Protein 8R5S (pdb70)

Radius of gyration: 41.93 Å; Cα contacts (8 Å, |Δi|>4): 3197; chains: 8; bounding box: 83×126×110 Å

Secondary structure (DSSP, 8-state):
--SHHHHHHHHHHHHHHHHHHHHHHHHHHHHHHHHHHHHHHHHHHHSTT-HHHHHHHHHHHHHHHHHHHHHHHHHHHHHHHHHHHHHHHTTSS-HHHHHHHHHHHHHHHHHHHHHHHHHHHHHHHHHHHHHHHHHHHHHTTTS-HHHHHHHHHHHHHHHHHHHHHHHHHHHHHHHHHHHHHHHHHHHHH--SHHHHHHHHHHHHHHHHHHHHHHHHHHHHHHHHHHHHHHHHHHHH-/-HHHHHHHHHHHHHHHHHHHHHHHHHHHHHHHHHHHHHHHHHHHHH-TT-HHHHHHHHHHHHHHHHHHHHHHHHHHHHHHHHHHHHHHHTTSS-HHHHHHHHHHHHHHHHHHHHHHHHHHHHHHHHHHHHHHHHHHHHHTTTS-HHHHHHHHHHHHHHHHHHHHHHHHHHHHHHHHHHHHHHHHHHHHH--SHHHHHHHHHHHHHHHHHHHHHHHHHHHHHHHHHHHHHHHHHHHH-/-HHHHHHHHHHHHHHHHHHHHHHHHHHHHHHHHHHHHHHHHHHHHH-TT-HHHHHHHHHHHHHHHHHHHHHHHHHHHHHHHHHHHHHHHTTSS-HHHHHHHHHHHHHHHHHHHHHHHHHHHHHHHHHHHHHHHHHHHHHHTTS-HHHHHHHHHHHHHHHHHHHHHHHHHHHHHHHHHHHHHHHHHHHHH--SHHHHHHHHHHHHHHHHHHHHHHHHHHHHHHHHHHHHHHHHHHHH-/--HHHHHHHHHHHHHHHHHHHHHHHHHHHHHHHHHHHHHHHHH-TT-HHHHHHHHHHHHHHHHHHHHHHHHHHHHHHHHHHHHHHHTTSS-HHHHHHHHHHHHHHHHHHHHHHHHHHHHHHHHHHHHHHHHHHHHHTTTS-HHHHHHHHHHHHHHHHHHHHHHHHHHHHHHHHHHHHHHHHHHHHH--SHHHHHHHHHHHHHHHHHHHHHHHHHHHHHHHHHHHHHHHHHHHH-/-HHHHHHHHHHHHHHHHHHHHHHHHHHHHHHHHHHHHHHHHH-TT-HHHHHHHHHHHHHHHHHHHHHHHHHHHHHHHHHHHHHHHTTSS-HHHHHHHHHHHHHHHHHHHHHHHHHHHHHHHHHHHHHHHHHHHHHTTTS-HHHHHHHHHHHHHHHHHHHHHHHHHHHHHHHHHHHHHHHHHHHHH--SHHHHHHHHHHHHHHHHHHHHHHHHHHHHHHHHHHHHHHHHHHHH-/-HHHHHHHHHHHHHHHHHHHHHHHHHHHHHHHHHHHHHHHHH-TT-HHHHHHHHHHHHHHHHHHHHHHHHHHHHHHHHHHHHHHHTTSS-HHHHHHHHHHHHHHHHHHHHHHHHHHHHHHHHHHHHHHHHHHHHHHTTS-HHHHHHHHHHHHHHHHHHHHHHHHHHHHHHHHHHHHHHHHHHHHH--SHHHHHHHHHHHHHHHHHHHHHHHHHHHHHHHHHHHHHHHHHHHH-/-TTHHHHHHHHHHHHHHHHHHHHHHHHHHHHHHHHHHHHHHHHH-TT-HHHHHHHHHHHHHHHHHHHHHHHHHHHHHHHHHHHHHHHTTSS-HHHHHHHHHHHHHHHHHHHHHHHHHHHHHHHHHHHHHHHHHHHHHHTTS-HHHHHHHHHHHHHHHHHHHHHHHHHHHHHHHHHHHHHHHHHHHHH--SHHHHHHHHHHHHHHHHHHHHHHHHHHHHHHHHHHHHHHHHHHHH-/-HHHHHHHHHHHHHHHHHHHHHHHHHHHHHHHHHHHHHHHHHHHHH-TT-HHHHHHHHHHHHHHHHHHHHHHHHHHHHHHHHHHHHHHHTTSS-HHHHHHHHHHHHHHHHHHHHHHHHHHHHHHHHHHHHHHHHHHHHHHTTS-HHHHHHHHHHHHHHHHHHHHHHHHHHHHHHHHHHHHHHHHHHHHH--SHHHHHHHHHHHHHHHHHHHHHHHHHHHHHHHHHHHHHHHHHHHH-

Structure (mmCIF, N/CA/C/O backbone):
data_8R5S
#
_entry.id   8R5S
#
_cell.length_a   60.711
_cell.length_b   212.171
_cell.length_c   72.289
_cell.angle_alpha   90.000
_cell.angle_beta   102.590
_cell.angle_gamma   90.000
#
_symmetry.space_group_name_H-M   'P 1 21 1'
#
loop_
_atom_site.group_PDB
_atom_site.id
_atom_site.type_symbol
_atom_site.label_atom_id
_atom_site.label_alt_id
_atom_site.label_comp_id
_atom_site.label_asym_id
_atom_site.label_entity_id
_atom_site.label_seq_id
_atom_site.pdbx_PDB_ins_code
_atom_site.Cartn_x
_atom_site.Cartn_y
_atom_site.Cartn_z
_atom_site.occupancy
_atom_site.B_iso_or_equiv
_atom_site.auth_seq_id
_atom_site.auth_comp_id
_atom_site.auth_asym_id
_atom_site.auth_atom_id
_atom_site.pdbx_PDB_model_num
ATOM 1 N N . GLY A 1 1 ? 28.15649 -42.28046 13.90338 1.000 146.77811 1 GLY A N 1
ATOM 2 C CA . GLY A 1 1 ? 28.90081 -42.86036 15.00519 1.000 152.10657 1 GLY A CA 1
ATOM 3 C C . GLY A 1 1 ? 30.20816 -42.14369 15.27233 1.000 159.45743 1 GLY A C 1
ATOM 4 O O . GLY A 1 1 ? 30.49257 -41.75185 16.40286 1.000 157.58886 1 GLY A O 1
ATOM 5 N N . SER A 1 2 ? 31.01500 -41.96102 14.22915 1.000 156.83469 2 SER A N 1
ATOM 6 C CA . SER A 1 2 ? 32.25997 -41.22541 14.40407 1.000 154.34689 2 SER A CA 1
ATOM 7 C C . SER A 1 2 ? 32.04555 -39.72217 14.56079 1.000 159.14663 2 SER A C 1
ATOM 8 O O . SER A 1 2 ? 32.92149 -39.04887 15.11938 1.000 152.55625 2 SER A O 1
ATOM 11 N N . HIS A 1 3 ? 30.89624 -39.19326 14.12421 1.000 156.35104 3 HIS A N 1
ATOM 12 C CA . HIS A 1 3 ? 30.66397 -37.75561 14.08959 1.000 150.88472 3 HIS A CA 1
ATOM 13 C C . HIS A 1 3 ? 29.27800 -37.36920 14.59058 1.000 140.31354 3 HIS A C 1
ATOM 14 O O . HIS A 1 3 ? 29.12181 -36.32270 15.22859 1.000 134.14060 3 HIS A O 1
ATOM 21 N N . MET A 1 4 ? 28.27430 -38.20876 14.32397 1.000 143.25907 4 MET A N 1
ATOM 22 C CA . MET A 1 4 ? 26.95815 -37.96902 14.90302 1.000 128.12900 4 MET A CA 1
ATOM 23 C C . MET A 1 4 ? 26.95399 -38.14410 16.41805 1.000 134.08928 4 MET A C 1
ATOM 24 O O . MET A 1 4 ? 26.06339 -37.61146 17.09218 1.000 133.85404 4 MET A O 1
ATOM 29 N N . ASP A 1 5 ? 27.92918 -38.87147 16.96571 1.000 137.71603 5 ASP A N 1
ATOM 30 C CA . ASP A 1 5 ? 28.04304 -39.00957 18.41257 1.000 133.44550 5 ASP A CA 1
ATOM 31 C C . ASP A 1 5 ? 28.61852 -37.74702 19.04389 1.000 133.88299 5 ASP A C 1
ATOM 32 O O . ASP A 1 5 ? 28.17869 -37.33378 20.12232 1.000 131.21631 5 ASP A O 1
ATOM 37 N N . LEU A 1 6 ? 29.60796 -37.12992 18.39246 1.000 127.19149 6 LEU A N 1
ATOM 38 C CA . LEU A 1 6 ? 30.14397 -35.86472 18.88441 1.000 103.10215 6 LEU A CA 1
ATOM 39 C C . LEU A 1 6 ? 29.07266 -34.77981 18.88371 1.000 110.37578 6 LEU A C 1
ATOM 40 O O . LEU A 1 6 ? 29.00288 -33.96611 19.81266 1.000 105.88660 6 LEU A O 1
ATOM 45 N N . ARG A 1 7 ? 28.23725 -34.74465 17.84060 1.000 115.87123 7 ARG A N 1
ATOM 46 C CA . ARG A 1 7 ? 27.12481 -33.79817 17.80313 1.000 111.92294 7 ARG A CA 1
ATOM 47 C C . ARG A 1 7 ? 26.17021 -34.02496 18.96775 1.000 119.65299 7 ARG A C 1
ATOM 48 O O . ARG A 1 7 ? 25.76880 -33.07693 19.65283 1.000 126.54547 7 ARG A O 1
ATOM 56 N N . ALA A 1 8 ? 25.78580 -35.28344 19.19694 1.000 120.27065 8 ALA A N 1
ATOM 57 C CA . ALA A 1 8 ? 24.88754 -35.60410 20.30069 1.000 111.15685 8 ALA A CA 1
ATOM 58 C C . ALA A 1 8 ? 25.49808 -35.25412 21.65013 1.000 111.49416 8 ALA A C 1
ATOM 59 O O . ALA A 1 8 ? 24.77663 -34.86468 22.57516 1.000 119.76409 8 ALA A O 1
ATOM 61 N N . GLU A 1 9 ? 26.81689 -35.39686 21.78583 1.000 115.31470 9 GLU A N 1
ATOM 62 C CA . GLU A 1 9 ? 27.48001 -35.05580 23.04005 1.000 116.72538 9 GLU A CA 1
ATOM 63 C C . GLU A 1 9 ? 27.43265 -33.55413 23.30594 1.000 117.30751 9 GLU A C 1
ATOM 64 O O . GLU A 1 9 ? 27.12685 -33.12147 24.42356 1.000 106.38777 9 GLU A O 1
ATOM 70 N N . LEU A 1 10 ? 27.73812 -32.74240 22.28912 1.000 110.62907 10 LEU A N 1
ATOM 71 C CA . LEU A 1 10 ? 27.74083 -31.29249 22.46845 1.000 91.80998 10 LEU A CA 1
ATOM 72 C C . LEU A 1 10 ? 26.34176 -30.75067 22.74600 1.000 99.75561 10 LEU A C 1
ATOM 73 O O . LEU A 1 10 ? 26.16639 -29.89962 23.62605 1.000 105.47084 10 LEU A O 1
ATOM 78 N N . LEU A 1 11 ? 25.33673 -31.22063 21.99976 1.000 97.36664 11 LEU A N 1
ATOM 79 C CA . LEU A 1 11 ? 23.96913 -30.74675 22.20304 1.000 83.13972 11 LEU A CA 1
ATOM 80 C C . LEU A 1 11 ? 23.45748 -31.04429 23.60767 1.000 92.67093 11 LEU A C 1
ATOM 81 O O . LEU A 1 11 ? 22.66590 -30.26734 24.15389 1.000 106.46021 11 LEU A O 1
ATOM 86 N N . LYS A 1 12 ? 23.88445 -32.15898 24.20485 1.000 88.29430 12 LYS A N 1
ATOM 87 C CA . LYS A 1 12 ? 23.44165 -32.48770 25.55699 1.000 91.12770 12 LYS A CA 1
ATOM 88 C C . LYS A 1 12 ? 24.05509 -31.54061 26.58185 1.000 98.99550 12 LYS A C 1
ATOM 89 O O . LYS A 1 12 ? 23.34427 -30.97104 27.41868 1.000 101.58618 12 LYS A O 1
ATOM 95 N N . ALA A 1 13 ? 25.37861 -31.36579 26.53568 1.000 94.24323 13 ALA A N 1
ATOM 96 C CA . ALA A 1 13 ? 26.03961 -30.44945 27.46023 1.000 86.23700 13 ALA A CA 1
ATOM 97 C C . ALA A 1 13 ? 25.55749 -29.01794 27.25984 1.000 88.24405 13 ALA A C 1
ATOM 98 O O . ALA A 1 13 ? 25.44756 -28.25122 28.22401 1.000 88.12672 13 ALA A O 1
ATOM 100 N N . LEU A 1 14 ? 25.28184 -28.63440 26.01112 1.000 92.42980 14 LEU A N 1
ATOM 101 C CA . LEU A 1 14 ? 24.73202 -27.30870 25.74466 1.000 86.55322 14 LEU A CA 1
ATOM 102 C C . LEU A 1 14 ? 23.35434 -27.15240 26.37818 1.000 87.89838 14 LEU A C 1
ATOM 103 O O . LEU A 1 14 ? 23.06008 -26.12990 27.00806 1.000 99.35458 14 LEU A O 1
ATOM 108 N N . LEU A 1 15 ? 22.48912 -28.15653 26.20467 1.000 86.82467 15 LEU A N 1
ATOM 109 C CA . LEU A 1 15 ? 21.16652 -28.12271 26.82375 1.000 83.00528 15 LEU A CA 1
ATOM 110 C C . LEU A 1 15 ? 21.26873 -28.01988 28.34126 1.000 94.01153 15 LEU A C 1
ATOM 111 O O . LEU A 1 15 ? 20.48874 -27.29967 28.97668 1.000 88.04092 15 LEU A O 1
ATOM 116 N N . LYS A 1 16 ? 22.21502 -28.74796 28.94055 1.000 89.05447 16 LYS A N 1
ATOM 117 C CA . LYS A 1 16 ? 22.42889 -28.65553 30.38195 1.000 93.47264 16 LYS A CA 1
ATOM 118 C C . LYS A 1 16 ? 22.82306 -27.24062 30.78921 1.000 101.62085 16 LYS A C 1
ATOM 119 O O . LYS A 1 16 ? 22.29928 -26.69437 31.76709 1.000 105.74825 16 LYS A O 1
ATOM 125 N N . ALA A 1 17 ? 23.75578 -26.63364 30.05004 1.000 97.49280 17 ALA A N 1
ATOM 126 C CA . ALA A 1 17 ? 24.18444 -25.27454 30.36402 1.000 75.53325 17 ALA A CA 1
ATOM 127 C C . ALA A 1 17 ? 23.02725 -24.28848 30.25930 1.000 94.25832 17 ALA A C 1
ATOM 128 O O . ALA A 1 17 ? 22.88156 -23.40030 31.10773 1.000 116.27334 17 ALA A O 1
ATOM 130 N N . VAL A 1 18 ? 22.19575 -24.42502 29.22295 1.000 86.46201 18 VAL A N 1
ATOM 131 C CA . VAL A 1 18 ? 21.04003 -23.54285 29.07605 1.000 89.97765 18 VAL A CA 1
ATOM 132 C C . VAL A 1 18 ? 20.05646 -23.76151 30.21946 1.000 93.10021 18 VAL A C 1
ATOM 133 O O . VAL A 1 18 ? 19.43836 -22.81172 30.71740 1.000 91.50490 18 VAL A O 1
ATOM 137 N N . GLU A 1 19 ? 19.89292 -25.01585 30.65124 1.000 86.95432 19 GLU A N 1
ATOM 138 C CA . GLU A 1 19 ? 19.01984 -25.30131 31.78585 1.000 89.98307 19 GLU A CA 1
ATOM 139 C C . GLU A 1 19 ? 19.50153 -24.59573 33.04817 1.000 103.47824 19 GLU A C 1
ATOM 140 O O . GLU A 1 19 ? 18.69686 -24.02175 33.79181 1.000 97.53436 19 GLU A O 1
ATOM 146 N N . GLU A 1 20 ? 20.81152 -24.63132 33.31016 1.000 106.19807 20 GLU A N 1
ATOM 147 C CA . GLU A 1 20 ? 21.35277 -23.91653 34.46245 1.000 105.81097 20 GLU A CA 1
ATOM 148 C C . GLU A 1 20 ? 21.17929 -22.41104 34.30608 1.000 100.46879 20 GLU A C 1
ATOM 149 O O . GLU A 1 20 ? 20.85832 -21.71021 35.27364 1.000 91.44384 20 GLU A O 1
ATOM 155 N N . PHE A 1 21 ? 21.39887 -21.89658 33.09402 1.000 97.00297 21 PHE A N 1
ATOM 156 C CA . PHE A 1 21 ? 21.21249 -20.47225 32.83700 1.000 102.49303 21 PHE A CA 1
ATOM 157 C C . PHE A 1 21 ? 19.77037 -20.05560 33.09586 1.000 96.98141 21 PHE A C 1
ATOM 158 O O . PHE A 1 21 ? 19.51030 -19.02458 33.72728 1.000 103.16783 21 PHE A O 1
ATOM 166 N N . LEU A 1 22 ? 18.81671 -20.84251 32.59329 1.000 80.65497 22 LEU A N 1
ATOM 167 C CA . LEU A 1 22 ? 17.40799 -20.50031 32.74871 1.000 84.97475 22 LEU A CA 1
ATOM 168 C C . LEU A 1 22 ? 16.97791 -20.52588 34.21051 1.000 86.72616 22 LEU A C 1
ATOM 169 O O . LEU A 1 22 ? 16.12905 -19.72584 34.62107 1.000 79.22827 22 LEU A O 1
ATOM 174 N N . LYS A 1 23 ? 17.54141 -21.43848 35.00536 1.000 89.24262 23 LYS A N 1
ATOM 175 C CA . LYS A 1 23 ? 17.24165 -21.47314 36.43411 1.000 91.21183 23 LYS A CA 1
ATOM 176 C C . LYS A 1 23 ? 17.74254 -20.21281 37.13130 1.000 84.16522 23 LYS A C 1
ATOM 177 O O . LYS A 1 23 ? 16.99447 -19.55626 37.86542 1.000 85.14102 23 LYS A O 1
ATOM 183 N N . ALA A 1 24 ? 19.01647 -19.86821 36.92070 1.000 77.51835 24 ALA A N 1
ATOM 184 C CA . ALA A 1 24 ? 19.57650 -18.65680 37.51457 1.000 78.96539 24 ALA A CA 1
ATOM 185 C C . ALA A 1 24 ? 18.79978 -17.41407 37.09380 1.000 74.93272 24 ALA A C 1
ATOM 186 O O . ALA A 1 24 ? 18.58314 -16.50460 37.90426 1.000 66.22507 24 ALA A O 1
ATOM 188 N N . ALA A 1 25 ? 18.38866 -17.34868 35.82508 1.000 79.11131 25 ALA A N 1
ATOM 189 C CA . ALA A 1 25 ? 17.62948 -16.19611 35.35029 1.000 73.74118 25 ALA A CA 1
ATOM 190 C C . ALA A 1 25 ? 16.31678 -16.04298 36.11014 1.000 74.28695 25 ALA A C 1
ATOM 191 O O . ALA A 1 25 ? 15.89275 -14.92074 36.41132 1.000 84.53748 25 ALA A O 1
ATOM 193 N N . GLU A 1 26 ? 15.65416 -17.15943 36.42019 1.000 73.11511 26 GLU A N 1
ATOM 194 C CA . GLU A 1 26 ? 14.39432 -17.09791 37.15575 1.000 72.64875 26 GLU A CA 1
ATOM 195 C C . GLU A 1 26 ? 14.61591 -16.62348 38.58684 1.000 77.41346 26 GLU A C 1
ATOM 196 O O . GLU A 1 26 ? 13.86780 -15.77966 39.09526 1.000 76.62732 26 GLU A O 1
ATOM 202 N N . GLU A 1 27 ? 15.63387 -17.16883 39.25671 1.000 80.75799 27 GLU A N 1
ATOM 203 C CA . GLU A 1 27 ? 15.95259 -16.74005 40.61522 1.000 80.38101 27 GLU A CA 1
ATOM 204 C C . GLU A 1 27 ? 16.28425 -15.25285 40.66542 1.000 82.54235 27 GLU A C 1
ATOM 205 O O . GLU A 1 27 ? 15.81365 -14.52985 41.55048 1.000 89.76247 27 GLU A O 1
ATOM 211 N N . ALA A 1 28 ? 17.09935 -14.77902 39.72046 1.000 74.98298 28 ALA A N 1
ATOM 212 C CA . ALA A 1 28 ? 17.42802 -13.35774 39.66055 1.000 58.62327 28 ALA A CA 1
ATOM 213 C C . ALA A 1 28 ? 16.17509 -12.49880 39.53616 1.000 67.13997 28 ALA A C 1
ATOM 214 O O . ALA A 1 28 ? 15.96946 -11.56289 40.31726 1.000 77.82340 28 ALA A O 1
ATOM 216 N N . ILE A 1 29 ? 15.31944 -12.81490 38.56217 1.000 71.12021 29 ILE A N 1
ATOM 217 C CA . ILE A 1 29 ? 14.11112 -12.02799 38.32313 1.000 67.88692 29 ILE A CA 1
ATOM 218 C C . ILE A 1 29 ? 13.21653 -12.00481 39.55848 1.000 71.78365 29 ILE A C 1
ATOM 219 O O . ILE A 1 29 ? 12.63996 -10.96528 39.90347 1.000 62.28314 29 ILE A O 1
ATOM 224 N N . LYS A 1 30 ? 13.08774 -13.14513 40.24330 1.000 79.71444 30 LYS A N 1
ATOM 225 C CA . LYS A 1 30 ? 12.23039 -13.21667 41.42506 1.000 88.04595 30 LYS A CA 1
ATOM 226 C C . LYS A 1 30 ? 12.66539 -12.22942 42.50338 1.000 102.32047 30 LYS A C 1
ATOM 227 O O . LYS A 1 30 ? 11.83187 -11.53099 43.09305 1.000 99.51336 30 LYS A O 1
ATOM 233 N N . GLU A 1 31 ? 13.96966 -12.15052 42.77177 1.000 98.43115 31 GLU A N 1
ATOM 234 C CA . GLU A 1 31 ? 14.44935 -11.26513 43.82853 1.000 82.71506 31 GLU A CA 1
ATOM 235 C C . GLU A 1 31 ? 14.54156 -9.81988 43.35978 1.000 87.05290 31 GLU A C 1
ATOM 236 O O . GLU A 1 31 ? 14.26678 -8.89838 44.13693 1.000 99.00103 31 GLU A O 1
ATOM 242 N N . LEU A 1 32 ? 14.94425 -9.59937 42.10567 1.000 81.38497 32 LEU A N 1
ATOM 243 C CA . LEU A 1 32 ? 15.00118 -8.23605 41.59034 1.000 75.19323 32 LEU A CA 1
ATOM 244 C C . LEU A 1 32 ? 13.62413 -7.58910 41.63675 1.000 82.33352 32 LEU A C 1
ATOM 245 O O . LEU A 1 32 ? 13.49380 -6.41231 41.99423 1.000 91.80762 32 LEU A O 1
ATOM 250 N N . LEU A 1 33 ? 12.58247 -8.34431 41.27750 1.000 82.59276 33 LEU A N 1
ATOM 251 C CA . LEU A 1 33 ? 11.22556 -7.81901 41.37375 1.000 90.48989 33 LEU A CA 1
ATOM 252 C C . LEU A 1 33 ? 10.82329 -7.58512 42.82519 1.000 77.07760 33 LEU A C 1
ATOM 253 O O . LEU A 1 33 ? 10.01731 -6.69097 43.10679 1.000 83.28134 33 LEU A O 1
ATOM 258 N N . GLU A 1 34 ? 11.36450 -8.37901 43.75387 1.000 78.79694 34 GLU A N 1
ATOM 259 C CA . GLU A 1 34 ? 11.10137 -8.15541 45.17308 1.000 106.86341 34 GLU A CA 1
ATOM 260 C C . GLU A 1 34 ? 11.78669 -6.88709 45.66928 1.000 98.12231 34 GLU A C 1
ATOM 261 O O . GLU A 1 34 ? 11.18777 -6.09305 46.40497 1.000 85.33904 34 GLU A O 1
ATOM 267 N N . LEU A 1 35 ? 13.05376 -6.69031 45.29410 1.000 82.67147 35 LEU A N 1
ATOM 268 C CA . LEU A 1 35 ? 13.74300 -5.45527 45.65325 1.000 79.54768 35 LEU A CA 1
ATOM 269 C C . LEU A 1 35 ? 13.05470 -4.24357 45.03851 1.000 86.65796 35 LEU A C 1
ATOM 270 O O . LEU A 1 35 ? 13.01515 -3.16746 45.64761 1.000 82.42645 35 LEU A O 1
ATOM 275 N N . LEU A 1 36 ? 12.51180 -4.39887 43.82683 1.000 75.59311 36 LEU A N 1
ATOM 276 C CA . LEU A 1 36 ? 11.79548 -3.30034 43.18623 1.000 80.79260 36 LEU A CA 1
ATOM 277 C C . LEU A 1 36 ? 10.59021 -2.87575 44.01657 1.000 89.53385 36 LEU A C 1
ATOM 278 O O . LEU A 1 36 ? 10.30543 -1.67887 44.14506 1.000 94.99924 36 LEU A O 1
ATOM 283 N N . LYS A 1 37 ? 9.86488 -3.84673 44.57873 1.000 80.45103 37 LYS A N 1
ATOM 284 C CA . LYS A 1 37 ? 8.73176 -3.53087 45.44337 1.000 84.55699 37 LYS A CA 1
ATOM 285 C C . LYS A 1 37 ? 9.17544 -2.68974 46.63347 1.000 94.09721 37 LYS A C 1
ATOM 286 O O . LYS A 1 37 ? 8.56242 -1.66266 46.94685 1.000 95.83440 37 LYS A O 1
ATOM 292 N N . LYS A 1 38 ? 10.24039 -3.11934 47.31610 1.000 85.25312 38 LYS A N 1
ATOM 293 C CA . LYS A 1 38 ? 10.75668 -2.35171 48.44403 1.000 80.58049 38 LYS A CA 1
ATOM 294 C C . LYS A 1 38 ? 11.24186 -0.97862 47.99494 1.000 104.09616 38 LYS A C 1
ATOM 295 O O . LYS A 1 38 ? 11.05795 0.01813 48.70409 1.000 105.19980 38 LYS A O 1
ATOM 301 N N . ALA A 1 39 ? 11.86478 -0.90995 46.81467 1.000 93.83623 39 ALA A N 1
ATOM 302 C CA . ALA A 1 39 ? 12.36704 0.36161 46.30240 1.000 97.43854 39 ALA A CA 1
ATOM 303 C C . ALA A 1 39 ? 11.23617 1.33026 45.97501 1.000 92.68343 39 ALA A C 1
ATOM 304 O O . ALA A 1 39 ? 11.34434 2.53132 46.25049 1.000 92.55794 39 ALA A O 1
ATOM 306 N N . LEU A 1 40 ? 10.14598 0.83292 45.38353 1.000 86.89645 40 LEU A N 1
ATOM 307 C CA . LEU A 1 40 ? 9.02308 1.70963 45.06493 1.000 83.41699 40 LEU A CA 1
ATOM 308 C C . LEU A 1 40 ? 8.38164 2.28097 46.32082 1.000 92.77449 40 LEU A C 1
ATOM 309 O O . LEU A 1 40 ? 7.86365 3.40356 46.29563 1.000 91.72573 40 LEU A O 1
ATOM 314 N N . GLU A 1 41 ? 8.39614 1.52748 47.42180 1.000 85.64940 41 GLU A N 1
ATOM 315 C CA . GLU A 1 41 ? 7.87096 2.05128 48.67781 1.000 87.47627 41 GLU A CA 1
ATOM 316 C C . GLU A 1 41 ? 8.74381 3.18654 49.19730 1.000 95.48257 41 GLU A C 1
ATOM 317 O O . GLU A 1 41 ? 8.23637 4.23846 49.60348 1.000 97.77140 41 GLU A O 1
ATOM 323 N N . VAL A 1 42 ? 10.06383 2.98337 49.20080 1.000 92.52237 42 VAL A N 1
ATOM 324 C CA . VAL A 1 42 ? 10.98451 4.03327 49.62920 1.000 89.66385 42 VAL A CA 1
ATOM 325 C C . VAL A 1 42 ? 10.83367 5.26637 48.74684 1.000 78.21148 42 VAL A C 1
ATOM 326 O O . VAL A 1 42 ? 10.87412 6.40414 49.23109 1.000 87.29690 42 VAL A O 1
ATOM 330 N N . LEU A 1 43 ? 10.65981 5.06147 47.43806 1.000 81.49217 43 LEU A N 1
ATOM 331 C CA . LEU A 1 43 ? 10.50186 6.18969 46.52509 1.000 81.83849 43 LEU A CA 1
ATOM 332 C C . LEU A 1 43 ? 9.22093 6.96253 46.81423 1.000 82.06737 43 LEU A C 1
ATOM 333 O O . LEU A 1 43 ? 9.21722 8.19890 46.79733 1.000 92.35385 43 LEU A O 1
ATOM 338 N N . LYS A 1 44 ? 8.11896 6.25259 47.06703 1.000 87.93141 44 LYS A N 1
ATOM 339 C CA . LYS A 1 44 ? 6.86669 6.92663 47.39582 1.000 87.10537 44 LYS A CA 1
ATOM 340 C C . LYS A 1 44 ? 6.99676 7.71701 48.69286 1.000 100.18038 44 LYS A C 1
ATOM 341 O O . LYS A 1 44 ? 6.55856 8.86906 48.77750 1.000 94.17179 44 LYS A O 1
ATOM 347 N N . LYS A 1 45 ? 7.59462 7.10951 49.72167 1.000 106.94158 45 LYS A N 1
ATOM 348 C CA . LYS A 1 45 ? 7.80144 7.82650 50.97616 1.000 105.91823 45 LYS A CA 1
ATOM 349 C C . LYS A 1 45 ? 8.68690 9.04962 50.78324 1.000 97.59454 45 LYS A C 1
ATOM 350 O O . LYS A 1 45 ? 8.53875 10.04277 51.50440 1.000 116.99753 45 LYS A O 1
ATOM 356 N N . LEU A 1 46 ? 9.61335 8.99697 49.82425 1.000 88.67665 46 LEU A N 1
ATOM 357 C CA . LEU A 1 46 ? 10.51033 10.12561 49.60623 1.000 96.23762 46 LEU A CA 1
ATOM 358 C C . LEU A 1 46 ? 9.78233 11.29346 48.95059 1.000 104.03088 46 LEU A C 1
ATOM 359 O O . LEU A 1 46 ? 10.06245 12.45810 49.25561 1.000 115.20567 46 LEU A O 1
ATOM 364 N N . ASP A 1 47 ? 8.84509 11.00536 48.04463 1.000 92.27200 47 ASP A N 1
ATOM 365 C CA . ASP A 1 47 ? 8.05317 12.04645 47.39213 1.000 102.73810 47 ASP A CA 1
ATOM 366 C C . ASP A 1 47 ? 6.65241 11.50097 47.15196 1.000 112.81426 47 ASP A C 1
ATOM 367 O O . ASP A 1 47 ? 6.35036 10.96756 46.07565 1.000 114.30248 47 ASP A O 1
ATOM 372 N N . PRO A 1 48 ? 5.75759 11.62368 48.14026 1.000 109.80307 48 PRO A N 1
ATOM 373 C CA . PRO A 1 48 ? 4.43033 10.99983 48.00993 1.000 98.52742 48 PRO A CA 1
ATOM 374 C C . PRO A 1 48 ? 3.41788 11.79552 47.20514 1.000 102.15500 48 PRO A C 1
ATOM 375 O O . PRO A 1 48 ? 2.41716 11.21208 46.76763 1.000 113.21343 48 PRO A O 1
ATOM 379 N N . LYS A 1 49 ? 3.62835 13.09309 46.99624 1.000 105.61176 49 LYS A N 1
ATOM 380 C CA . LYS A 1 49 ? 2.65844 13.93076 46.30233 1.000 109.46479 49 LYS A CA 1
ATOM 381 C C . LYS A 1 49 ? 3.09217 14.29353 44.88751 1.000 109.84841 49 LYS A C 1
ATOM 382 O O . LYS A 1 49 ? 2.50552 15.19591 44.28129 1.000 113.53445 49 LYS A O 1
ATOM 388 N N . SER A 1 50 ? 4.09762 13.61236 44.34680 1.000 112.66089 50 SER A N 1
ATOM 389 C CA . SER A 1 50 ? 4.61378 13.90355 43.01531 1.000 98.40426 50 SER A CA 1
ATOM 390 C C . SER A 1 50 ? 3.93487 12.99660 41.99770 1.000 92.64481 50 SER A C 1
ATOM 391 O O . SER A 1 50 ? 3.98674 11.76772 42.12249 1.000 95.13345 50 SER A O 1
ATOM 394 N N . LYS A 1 51 ? 3.29390 13.60198 40.99526 1.000 91.44275 51 LYS A N 1
ATOM 395 C CA . LYS A 1 51 ? 2.70659 12.80476 39.92531 1.000 85.91537 51 LYS A CA 1
ATOM 396 C C . LYS A 1 51 ? 3.78088 12.15889 39.06125 1.000 83.29575 51 LYS A C 1
ATOM 397 O O . LYS A 1 51 ? 3.54528 11.09687 38.47419 1.000 99.95444 51 LYS A O 1
ATOM 403 N N . GLY A 1 52 ? 4.95907 12.78011 38.97124 1.000 81.42882 52 GLY A N 1
ATOM 404 C CA . GLY A 1 52 ? 6.06799 12.14561 38.27567 1.000 82.26551 52 GLY A CA 1
ATOM 405 C C . GLY A 1 52 ? 6.51388 10.86127 38.94767 1.000 91.49139 52 GLY A C 1
ATOM 406 O O . GLY A 1 52 ? 6.72799 9.84079 38.28867 1.000 87.72349 52 GLY A O 1
ATOM 407 N N . VAL A 1 53 ? 6.67388 10.90120 40.27342 1.000 91.96021 53 VAL A N 1
ATOM 408 C CA . VAL A 1 53 ? 7.03141 9.69874 41.02196 1.000 81.81104 53 VAL A CA 1
ATOM 409 C C . VAL A 1 53 ? 5.93452 8.64754 40.89953 1.000 85.06414 53 VAL A C 1
ATOM 410 O O . VAL A 1 53 ? 6.21238 7.45638 40.70974 1.000 84.16881 53 VAL A O 1
ATOM 414 N N . GLU A 1 54 ? 4.67136 9.07042 41.00484 1.000 87.16483 54 GLU A N 1
ATOM 415 C CA . GLU A 1 54 ? 3.55952 8.13263 40.87496 1.000 96.45690 54 GLU A CA 1
ATOM 416 C C . GLU A 1 54 ? 3.51961 7.50752 39.48574 1.000 93.16801 54 GLU A C 1
ATOM 417 O O . GLU A 1 54 ? 3.23577 6.31204 39.34446 1.000 97.56229 54 GLU A O 1
ATOM 423 N N . ALA A 1 55 ? 3.78080 8.30767 38.44664 1.000 88.69229 55 ALA A N 1
ATOM 424 C CA . ALA A 1 55 ? 3.82584 7.77940 37.08518 1.000 82.78441 55 ALA A CA 1
ATOM 425 C C . ALA A 1 55 ? 4.86287 6.66952 36.94967 1.000 90.95832 55 ALA A C 1
ATOM 426 O O . ALA A 1 55 ? 4.62085 5.66539 36.26863 1.000 93.23185 55 ALA A O 1
ATOM 428 N N . LEU A 1 56 ? 6.03108 6.83798 37.57607 1.000 76.13011 56 LEU A N 1
ATOM 429 C CA . LEU A 1 56 ? 7.04489 5.78801 37.53622 1.000 78.36595 56 LEU A CA 1
ATOM 430 C C . LEU A 1 56 ? 6.55475 4.52286 38.22967 1.000 85.89980 56 LEU A C 1
ATOM 431 O O . LEU A 1 56 ? 6.81666 3.40850 37.76120 1.000 80.41161 56 LEU A O 1
ATOM 436 N N . VAL A 1 57 ? 5.85412 4.67518 39.35596 1.000 78.69099 57 VAL A N 1
ATOM 437 C CA . VAL A 1 57 ? 5.31946 3.51578 40.06632 1.000 78.50069 57 VAL A CA 1
ATOM 438 C C . VAL A 1 57 ? 4.35930 2.74522 39.16860 1.000 73.59403 57 VAL A C 1
ATOM 439 O O . VAL A 1 57 ? 4.43414 1.51528 39.05992 1.000 85.71544 57 VAL A O 1
ATOM 443 N N . LYS A 1 58 ? 3.43446 3.45854 38.52060 1.000 71.49416 58 LYS A N 1
ATOM 444 C CA . LYS A 1 58 ? 2.53954 2.81902 37.56103 1.000 68.13796 58 LYS A CA 1
ATOM 445 C C . LYS A 1 58 ? 3.33096 2.14857 36.44461 1.000 80.39589 58 LYS A C 1
ATOM 446 O O . LYS A 1 58 ? 3.07116 0.99355 36.08681 1.000 78.40008 58 LYS A O 1
ATOM 452 N N . GLY A 1 59 ? 4.30815 2.86558 35.88456 1.000 78.83454 59 GLY A N 1
ATOM 453 C CA . GLY A 1 59 ? 5.12759 2.29748 34.82532 1.000 85.60283 59 GLY A CA 1
ATOM 454 C C . GLY A 1 59 ? 5.96426 1.11348 35.27359 1.000 82.76366 59 GLY A C 1
ATOM 455 O O . GLY A 1 59 ? 6.13471 0.14567 34.52770 1.000 77.89357 59 GLY A O 1
ATOM 456 N N . ALA A 1 60 ? 6.50967 1.17761 36.49118 1.000 77.75337 60 ALA A N 1
ATOM 457 C CA . ALA A 1 60 ? 7.35450 0.08959 36.97650 1.000 70.41255 60 ALA A CA 1
ATOM 458 C C . ALA A 1 60 ? 6.55472 -1.18642 37.20608 1.000 70.87434 60 ALA A C 1
ATOM 459 O O . ALA A 1 60 ? 7.03385 -2.28595 36.90484 1.000 85.81545 60 ALA A O 1
ATOM 461 N N . LYS A 1 61 ? 5.33935 -1.06491 37.74437 1.000 74.30498 61 LYS A N 1
ATOM 462 C CA . LYS A 1 61 ? 4.49724 -2.24248 37.93371 1.000 82.52011 61 LYS A CA 1
ATOM 463 C C . LYS A 1 61 ? 4.11769 -2.87763 36.60129 1.000 78.39185 61 LYS A C 1
ATOM 464 O O . LYS A 1 61 ? 4.06196 -4.10790 36.48672 1.000 74.43774 61 LYS A O 1
ATOM 470 N N . GLY A 1 62 ? 3.84291 -2.05576 35.58585 1.000 89.59198 62 GLY A N 1
ATOM 471 C CA . GLY A 1 62 ? 3.53175 -2.59786 34.27202 1.000 85.03408 62 GLY A CA 1
ATOM 472 C C . GLY A 1 62 ? 4.68063 -3.38738 33.67417 1.000 75.23761 62 GLY A C 1
ATOM 473 O O . GLY A 1 62 ? 4.47949 -4.47041 33.11904 1.000 95.65493 62 GLY A O 1
ATOM 474 N N . ALA A 1 63 ? 5.89974 -2.85151 33.76920 1.000 80.68501 63 ALA A N 1
ATOM 475 C CA . ALA A 1 63 ? 7.07011 -3.57560 33.28228 1.000 79.96588 63 ALA A CA 1
ATOM 476 C C . ALA A 1 63 ? 7.25201 -4.89785 34.01809 1.000 82.22952 63 ALA A C 1
ATOM 477 O O . ALA A 1 63 ? 7.64596 -5.90257 33.41392 1.000 81.35066 63 ALA A O 1
ATOM 479 N N . ALA A 1 64 ? 6.97589 -4.91471 35.32610 1.000 80.59426 64 ALA A N 1
ATOM 480 C CA . ALA A 1 64 ? 7.10879 -6.14606 36.09982 1.000 80.42465 64 ALA A CA 1
ATOM 481 C C . ALA A 1 64 ? 6.18142 -7.23450 35.57474 1.000 86.06869 64 ALA A C 1
ATOM 482 O O . ALA A 1 64 ? 6.56061 -8.41110 35.52424 1.000 84.65782 64 ALA A O 1
ATOM 484 N N . LYS A 1 65 ? 4.95738 -6.86268 35.18848 1.000 87.86802 65 LYS A N 1
ATOM 485 C CA . LYS A 1 65 ? 4.03916 -7.83502 34.60400 1.000 79.09708 65 LYS A CA 1
ATOM 486 C C . LYS A 1 65 ? 4.61350 -8.43093 33.32563 1.000 74.10115 65 LYS A C 1
ATOM 487 O O . LYS A 1 65 ? 4.53555 -9.64584 33.10806 1.000 88.93985 65 LYS A O 1
ATOM 493 N N . GLY A 1 66 ? 5.18937 -7.58912 32.46466 1.000 70.10142 66 GLY A N 1
ATOM 494 C CA . GLY A 1 66 ? 5.78495 -8.08946 31.23811 1.000 77.80525 66 GLY A CA 1
ATOM 495 C C . GLY A 1 66 ? 6.97346 -9.00065 31.47289 1.000 75.03990 66 GLY A C 1
ATOM 496 O O . GLY A 1 66 ? 7.20093 -9.93752 30.70366 1.000 84.70423 66 GLY A O 1
ATOM 497 N N . ILE A 1 67 ? 7.74953 -8.74155 32.52815 1.000 68.67296 67 ILE A N 1
ATOM 498 C CA . ILE A 1 67 ? 8.88834 -9.60218 32.83574 1.000 71.75865 67 ILE A CA 1
ATOM 499 C C . ILE A 1 67 ? 8.41361 -10.97470 33.29389 1.000 82.82472 67 ILE A C 1
ATOM 500 O O . ILE A 1 67 ? 8.95214 -12.00649 32.87379 1.000 89.16027 67 ILE A O 1
ATOM 505 N N . GLU A 1 68 ? 7.40039 -11.00953 34.16169 1.000 81.06576 68 GLU A N 1
ATOM 506 C CA . GLU A 1 68 ? 6.86883 -12.28232 34.63767 1.000 83.58038 68 GLU A CA 1
ATOM 507 C C . GLU A 1 68 ? 6.25481 -13.07917 33.49408 1.000 79.14840 68 GLU A C 1
ATOM 508 O O . GLU A 1 68 ? 6.48009 -14.28890 33.37185 1.000 81.12889 68 GLU A O 1
ATOM 514 N N . ALA A 1 69 ? 5.45970 -12.41353 32.65267 1.000 78.13971 69 ALA A N 1
ATOM 515 C CA . ALA A 1 69 ? 4.87414 -13.07794 31.49274 1.000 87.34803 69 ALA A CA 1
ATOM 516 C C . ALA A 1 69 ? 5.95087 -13.60291 30.55121 1.000 73.49646 69 ALA A C 1
ATOM 517 O O . ALA A 1 69 ? 5.83376 -14.71342 30.01956 1.000 69.99506 69 ALA A O 1
ATOM 519 N N . ALA A 1 70 ? 7.00449 -12.81333 30.32643 1.000 68.33451 70 ALA A N 1
ATOM 520 C CA . ALA A 1 70 ? 8.04664 -13.21467 29.38774 1.000 70.65893 70 ALA A CA 1
ATOM 521 C C . ALA A 1 70 ? 8.80988 -14.44139 29.86872 1.000 68.75977 70 ALA A C 1
ATOM 522 O O . ALA A 1 70 ? 9.25479 -15.24921 29.04614 1.000 86.78383 70 ALA A O 1
ATOM 524 N N . MET A 1 71 ? 8.98011 -14.60140 31.18317 1.000 71.79247 71 MET A N 1
ATOM 525 C CA . MET A 1 71 ? 9.74137 -15.74305 31.67833 1.000 72.67559 71 MET A CA 1
ATOM 526 C C . MET A 1 71 ? 8.93220 -17.03430 31.65941 1.000 85.90805 71 MET A C 1
ATOM 527 O O . MET A 1 71 ? 9.50117 -18.10997 31.43793 1.000 89.23653 71 MET A O 1
ATOM 532 N N . LYS A 1 72 ? 7.62082 -16.95802 31.89628 1.000 86.13718 72 LYS A N 1
ATOM 533 C CA . LYS A 1 72 ? 6.77880 -18.13760 31.72426 1.000 86.27311 72 LYS A CA 1
ATOM 534 C C . LYS A 1 72 ? 6.90645 -18.69123 30.31007 1.000 80.63381 72 LYS A C 1
ATOM 535 O O . LYS A 1 72 ? 6.94637 -19.91163 30.11161 1.000 72.82919 72 LYS A O 1
ATOM 541 N N . ILE A 1 73 ? 6.97009 -17.80275 29.31489 1.000 73.17703 73 ILE A N 1
ATOM 542 C CA . ILE A 1 73 ? 7.22379 -18.22045 27.93863 1.000 78.99292 73 ILE A CA 1
ATOM 543 C C . ILE A 1 73 ? 8.58437 -18.89784 27.82006 1.000 81.17033 73 ILE A C 1
ATOM 544 O O . ILE A 1 73 ? 8.72421 -19.92839 27.15036 1.000 101.24898 73 ILE A O 1
ATOM 549 N N . ALA A 1 74 ? 9.60704 -18.33167 28.46832 1.000 67.73158 74 ALA A N 1
ATOM 550 C CA . ALA A 1 74 ? 10.96305 -18.85781 28.32887 1.000 71.27277 74 ALA A CA 1
ATOM 551 C C . ALA A 1 74 ? 11.08655 -20.28006 28.86505 1.000 87.05217 74 ALA A C 1
ATOM 552 O O . ALA A 1 74 ? 11.83658 -21.09311 28.31132 1.000 82.66790 74 ALA A O 1
ATOM 554 N N . LYS A 1 75 ? 10.36394 -20.60438 29.94004 1.000 88.80336 75 LYS A N 1
ATOM 555 C CA . LYS A 1 75 ? 10.39969 -21.97322 30.44824 1.000 84.88155 75 LYS A CA 1
ATOM 556 C C . LYS A 1 75 ? 9.71133 -22.93519 29.48908 1.000 93.59704 75 LYS A C 1
ATOM 557 O O . LYS A 1 75 ? 10.20192 -24.04689 29.25950 1.000 102.10339 75 LYS A O 1
ATOM 563 N N . ALA A 1 76 ? 8.56489 -22.53329 28.93487 1.000 94.05294 76 ALA A N 1
ATOM 564 C CA . ALA A 1 76 ? 7.86077 -23.39057 27.98717 1.000 83.26243 76 ALA A CA 1
ATOM 565 C C . ALA A 1 76 ? 8.71165 -23.66050 26.75215 1.000 81.22891 76 ALA A C 1
ATOM 566 O O . ALA A 1 76 ? 8.77333 -24.79742 26.26935 1.000 98.15928 76 ALA A O 1
ATOM 568 N N . VAL A 1 77 ? 9.37150 -22.62563 26.22329 1.000 69.62073 77 VAL A N 1
ATOM 569 C CA . VAL A 1 77 ? 10.24784 -22.80966 25.06898 1.000 79.16495 77 VAL A CA 1
ATOM 570 C C . VAL A 1 77 ? 11.38639 -23.76395 25.40506 1.000 70.35003 77 VAL A C 1
ATOM 571 O O . VAL A 1 77 ? 11.84070 -24.52856 24.54464 1.000 73.41305 77 VAL A O 1
ATOM 575 N N . LEU A 1 78 ? 11.86121 -23.74467 26.65388 1.000 76.63396 78 LEU A N 1
ATOM 576 C CA . LEU A 1 78 ? 12.89233 -24.69235 27.06699 1.000 80.48450 78 LEU A CA 1
ATOM 577 C C . LEU A 1 78 ? 12.40657 -26.12993 26.94526 1.000 89.33349 78 LEU A C 1
ATOM 578 O O . LEU A 1 78 ? 13.17352 -27.02275 26.56514 1.000 93.94317 78 LEU A O 1
ATOM 583 N N . GLU A 1 79 ? 11.13569 -26.37461 27.26553 1.000 80.13728 79 GLU A N 1
ATOM 584 C CA . GLU A 1 79 ? 10.58647 -27.71763 27.12226 1.000 87.73346 79 GLU A CA 1
ATOM 585 C C . GLU A 1 79 ? 10.53863 -28.12543 25.65572 1.000 90.85468 79 GLU A C 1
ATOM 586 O O . GLU A 1 79 ? 10.91032 -29.25018 25.30022 1.000 84.42336 79 GLU A O 1
ATOM 592 N N . VAL A 1 80 ? 10.06844 -27.22252 24.79113 1.000 89.74836 80 VAL A N 1
ATOM 593 C CA . VAL A 1 80 ? 10.13281 -27.45690 23.35108 1.000 84.21852 80 VAL A CA 1
ATOM 594 C C . VAL A 1 80 ? 11.57893 -27.64807 22.90900 1.000 83.48568 80 VAL A C 1
ATOM 595 O O . VAL A 1 80 ? 11.87229 -28.46190 22.02423 1.000 103.84010 80 VAL A O 1
ATOM 599 N N . ALA A 1 81 ? 12.50452 -26.89697 23.51292 1.000 77.77902 81 ALA A N 1
ATOM 600 C CA . ALA A 1 81 ? 13.91773 -27.05541 23.18401 1.000 89.11926 81 ALA A CA 1
ATOM 601 C C . ALA A 1 81 ? 14.42401 -28.43885 23.57205 1.000 84.99559 81 ALA A C 1
ATOM 602 O O . ALA A 1 81 ? 15.22412 -29.03967 22.84628 1.000 83.87328 81 ALA A O 1
ATOM 604 N N . LYS A 1 82 ? 13.97413 -28.95703 24.71864 1.000 92.80282 82 LYS A N 1
ATOM 605 C CA . LYS A 1 82 ? 14.39796 -30.28580 25.15166 1.000 97.32763 82 LYS A CA 1
ATOM 606 C C . LYS A 1 82 ? 13.98314 -31.35201 24.14701 1.000 101.18813 82 LYS A C 1
ATOM 607 O O . LYS A 1 82 ? 14.76906 -32.24935 23.81927 1.000 103.79387 82 LYS A O 1
ATOM 613 N N . ILE A 1 83 ? 12.74524 -31.27321 23.65592 1.000 96.59414 83 ILE A N 1
ATOM 614 C CA . ILE A 1 83 ? 12.24448 -32.26881 22.71245 1.000 99.60700 83 ILE A CA 1
ATOM 615 C C . ILE A 1 83 ? 13.03276 -32.21497 21.40891 1.000 101.02087 83 ILE A C 1
ATOM 616 O O . ILE A 1 83 ? 13.46708 -33.24624 20.88237 1.000 120.37183 83 ILE A O 1
ATOM 621 N N . LYS A 1 84 ? 13.22831 -31.00891 20.86841 1.000 91.84892 84 LYS A N 1
ATOM 622 C CA . LYS A 1 84 ? 13.96581 -30.86661 19.61610 1.000 96.81340 84 LYS A CA 1
ATOM 623 C C . LYS A 1 84 ? 15.42093 -31.30272 19.74779 1.000 94.39636 84 LYS A C 1
ATOM 624 O O . LYS A 1 84 ? 16.00406 -31.80607 18.78049 1.000 88.23738 84 LYS A O 1
ATOM 630 N N . VAL A 1 85 ? 16.02723 -31.11324 20.92188 1.000 94.23256 85 VAL A N 1
ATOM 631 C CA . VAL A 1 85 ? 17.40538 -31.55460 21.12271 1.000 98.96903 85 VAL A CA 1
ATOM 632 C C . VAL A 1 85 ? 17.48872 -33.07693 21.12564 1.000 112.85363 85 VAL A C 1
ATOM 633 O O . VAL A 1 85 ? 18.34593 -33.66675 20.45769 1.000 119.00136 85 VAL A O 1
ATOM 637 N N . GLU A 1 86 ? 16.60063 -33.73509 21.87682 1.000 109.67495 86 GLU A N 1
ATOM 638 C CA . GLU A 1 86 ? 16.58007 -35.19580 21.89190 1.000 119.82079 86 GLU A CA 1
ATOM 639 C C . GLU A 1 86 ? 16.32972 -35.76284 20.49875 1.000 122.42327 86 GLU A C 1
ATOM 640 O O . GLU A 1 86 ? 16.98217 -36.73036 20.08828 1.000 121.58648 86 GLU A O 1
ATOM 646 N N . LYS A 1 87 ? 15.38326 -35.17799 19.75833 1.000 117.45157 87 LYS A N 1
ATOM 647 C CA . LYS A 1 87 ? 15.10849 -35.64917 18.40455 1.000 104.86166 87 LYS A CA 1
ATOM 648 C C . LYS A 1 87 ? 16.28224 -35.38539 17.46946 1.000 106.71969 87 LYS A C 1
ATOM 649 O O . LYS A 1 87 ? 16.51392 -36.16109 16.53547 1.000 117.12842 87 LYS A O 1
ATOM 655 N N . ALA A 1 88 ? 17.02940 -34.30289 17.69829 1.000 112.89218 88 ALA A N 1
ATOM 656 C CA . ALA A 1 88 ? 18.22969 -34.05887 16.90542 1.000 110.64187 88 ALA A CA 1
ATOM 657 C C . ALA A 1 88 ? 19.31438 -35.07476 17.23845 1.000 108.81153 88 ALA A C 1
ATOM 658 O O . ALA A 1 88 ? 20.08332 -35.48345 16.36031 1.000 109.32874 88 ALA A O 1
ATOM 660 N N . ILE A 1 89 ? 19.39215 -35.48741 18.50589 1.000 116.78629 89 ILE A N 1
ATOM 661 C CA . ILE A 1 89 ? 20.31890 -36.54419 18.89794 1.000 119.77865 89 ILE A CA 1
ATOM 662 C C . ILE A 1 89 ? 19.91904 -37.86296 18.25342 1.000 124.69890 89 ILE A C 1
ATOM 663 O O . ILE A 1 89 ? 20.77262 -38.64468 17.81562 1.000 116.07509 89 ILE A O 1
ATOM 668 N N . ALA A 1 90 ? 18.61736 -38.12376 18.17399 1.000 132.54497 90 ALA A N 1
ATOM 669 C CA . ALA A 1 90 ? 18.09413 -39.31959 17.53218 1.000 133.12163 90 ALA A CA 1
ATOM 670 C C . ALA A 1 90 ? 17.96938 -39.17092 16.02263 1.000 133.06800 90 ALA A C 1
ATOM 671 O O . ALA A 1 90 ? 17.48295 -40.09793 15.36838 1.000 138.77420 90 ALA A O 1
ATOM 673 N N . GLY A 1 91 ? 18.38039 -38.03558 15.45810 1.000 134.70633 91 GLY A N 1
ATOM 674 C CA . GLY A 1 91 ? 18.32484 -37.84538 14.02334 1.000 129.32070 91 GLY A CA 1
ATOM 675 C C . GLY A 1 91 ? 16.94580 -37.57984 13.46628 1.000 128.62002 91 GLY A C 1
ATOM 676 O O . GLY A 1 91 ? 16.77045 -37.61724 12.24284 1.000 104.16754 91 GLY A O 1
ATOM 677 N N . GLU A 1 92 ? 15.96203 -37.30560 14.32383 1.000 138.93923 92 GLU A N 1
ATOM 678 C CA . GLU A 1 92 ? 14.59315 -37.09980 13.86575 1.000 133.44909 92 GLU A CA 1
ATOM 679 C C . GLU A 1 92 ? 14.39963 -35.71096 13.27104 1.000 138.40014 92 GLU A C 1
ATOM 680 O O . GLU A 1 92 ? 13.65644 -35.54551 12.29678 1.000 122.65470 92 GLU A O 1
ATOM 686 N N . VAL A 1 93 ? 15.06095 -34.70745 13.84261 1.000 139.37032 93 VAL A N 1
ATOM 687 C CA . VAL A 1 93 ? 14.91956 -33.31953 13.42749 1.000 126.29344 93 VAL A CA 1
ATOM 688 C C . VAL A 1 93 ? 16.30401 -32.76823 13.12145 1.000 123.96812 93 VAL A C 1
ATOM 689 O O . VAL A 1 93 ? 17.30183 -33.17948 13.72271 1.000 119.88725 93 VAL A O 1
ATOM 693 N N . ASP A 1 94 ? 16.36263 -31.84984 12.16233 1.000 119.25531 94 ASP A N 1
ATOM 694 C CA . ASP A 1 94 ? 17.62012 -31.19882 11.83356 1.000 121.23579 94 ASP A CA 1
ATOM 695 C C . ASP A 1 94 ? 18.15280 -30.46935 13.06724 1.000 130.87284 94 ASP A C 1
ATOM 696 O O . ASP A 1 94 ? 17.38612 -29.79667 13.76727 1.000 133.91556 94 ASP A O 1
ATOM 701 N N . PRO A 1 95 ? 19.44830 -30.59160 13.37044 1.000 129.99676 95 PRO A N 1
ATOM 702 C CA . PRO A 1 95 ? 19.98690 -29.96145 14.59080 1.000 128.20959 95 PRO A CA 1
ATOM 703 C C . PRO A 1 95 ? 19.78643 -28.45551 14.67251 1.000 114.36406 95 PRO A C 1
ATOM 704 O O . PRO A 1 95 ? 19.80826 -27.90995 15.78287 1.000 110.26655 95 PRO A O 1
ATOM 708 N N . GLU A 1 96 ? 19.60486 -27.76326 13.54493 1.000 125.67413 96 GLU A N 1
ATOM 709 C CA . GLU A 1 96 ? 19.40026 -26.31749 13.59384 1.000 103.78686 96 GLU A CA 1
ATOM 710 C C . GLU A 1 96 ? 18.09281 -25.94185 14.28252 1.000 103.95927 96 GLU A C 1
ATOM 711 O O . GLU A 1 96 ? 18.02868 -24.90258 14.94903 1.000 109.12538 96 GLU A O 1
ATOM 717 N N . GLU A 1 97 ? 17.04296 -26.75648 14.13257 1.000 109.02889 97 GLU A N 1
ATOM 718 C CA . GLU A 1 97 ? 15.80093 -26.48208 14.85053 1.000 101.05600 97 GLU A CA 1
ATOM 719 C C . GLU A 1 97 ? 15.99429 -26.56952 16.35838 1.000 103.80893 97 GLU A C 1
ATOM 720 O O . GLU A 1 97 ? 15.34828 -25.83031 17.10973 1.000 112.73524 97 GLU A O 1
ATOM 726 N N . ALA A 1 98 ? 16.87112 -27.46371 16.82097 1.000 101.65154 98 ALA A N 1
ATOM 727 C CA . ALA A 1 98 ? 17.15799 -27.53483 18.24937 1.000 103.35970 98 ALA A CA 1
ATOM 728 C C . ALA A 1 98 ? 17.98375 -26.33635 18.69772 1.000 103.62045 98 ALA A C 1
ATOM 729 O O . ALA A 1 98 ? 17.74273 -25.77423 19.77269 1.000 104.65645 98 ALA A O 1
ATOM 731 N N . LEU A 1 99 ? 18.96765 -25.93756 17.88783 1.000 95.27124 99 LEU A N 1
ATOM 732 C CA . LEU A 1 99 ? 19.76492 -24.75962 18.20958 1.000 77.69652 99 LEU A CA 1
ATOM 733 C C . LEU A 1 99 ? 18.90911 -23.49981 18.20084 1.000 89.54471 99 LEU A C 1
ATOM 734 O O . LEU A 1 99 ? 19.02293 -22.65517 19.09675 1.000 97.69488 99 LEU A O 1
ATOM 739 N N . ARG A 1 100 ? 18.04775 -23.35541 17.18986 1.000 91.90628 100 ARG A N 1
ATOM 740 C CA . ARG A 1 100 ? 17.15741 -22.20071 17.12470 1.000 87.84322 100 ARG A CA 1
ATOM 741 C C . ARG A 1 100 ? 16.17851 -22.17694 18.29223 1.000 82.15902 100 ARG A C 1
ATOM 742 O O . ARG A 1 100 ? 15.80134 -21.09836 18.76361 1.000 85.93987 100 ARG A O 1
ATOM 750 N N . ALA A 1 101 ? 15.75856 -23.35032 18.77182 1.000 86.60700 101 ALA A N 1
ATOM 751 C CA . ALA A 1 101 ? 14.86931 -23.40571 19.92823 1.000 87.32180 101 ALA A CA 1
ATOM 752 C C . ALA A 1 101 ? 15.59394 -22.99309 21.20369 1.000 95.10999 101 ALA A C 1
ATOM 753 O O . ALA A 1 101 ? 15.04576 -22.24258 22.02001 1.000 89.11783 101 ALA A O 1
ATOM 755 N N . LEU A 1 102 ? 16.82124 -23.48501 21.39707 1.000 98.77408 102 LEU A N 1
ATOM 756 C CA . LEU A 1 102 ? 17.61084 -23.08996 22.55997 1.000 91.30083 102 LEU A CA 1
ATOM 757 C C . LEU A 1 102 ? 17.83745 -21.58376 22.58857 1.000 93.40606 102 LEU A C 1
ATOM 758 O O . LEU A 1 102 ? 17.76763 -20.95966 23.65414 1.000 86.54627 102 LEU A O 1
ATOM 763 N N . ARG A 1 103 ? 18.12356 -20.98547 21.42795 1.000 90.14725 103 ARG A N 1
ATOM 764 C CA . ARG A 1 103 ? 18.32651 -19.54093 21.36362 1.000 85.29188 103 ARG A CA 1
ATOM 765 C C . ARG A 1 103 ? 17.09294 -18.78438 21.83631 1.000 86.25070 103 ARG A C 1
ATOM 766 O O . ARG A 1 103 ? 17.20858 -17.78253 22.55095 1.000 94.55604 103 ARG A O 1
ATOM 774 N N . ALA A 1 104 ? 15.90302 -19.24471 21.44255 1.000 85.23332 104 ALA A N 1
ATOM 775 C CA . ALA A 1 104 ? 14.67458 -18.56410 21.84021 1.000 70.70667 104 ALA A CA 1
ATOM 776 C C . ALA A 1 104 ? 14.51031 -18.55704 23.35537 1.000 78.77526 104 ALA A C 1
ATOM 777 O O . ALA A 1 104 ? 14.31035 -17.49992 23.96297 1.000 90.30684 104 ALA A O 1
ATOM 779 N N . ALA A 1 105 ? 14.59204 -19.73254 23.98417 1.000 71.92794 105 ALA A N 1
ATOM 780 C CA . ALA A 1 105 ? 14.49858 -19.80165 25.43998 1.000 75.50778 105 ALA A CA 1
ATOM 781 C C . ALA A 1 105 ? 15.59752 -18.98378 26.10765 1.000 83.00140 105 ALA A C 1
ATOM 782 O O . ALA A 1 105 ? 15.35856 -18.31664 27.12145 1.000 77.43883 105 ALA A O 1
ATOM 784 N N . LEU A 1 106 ? 16.81009 -19.02598 25.55350 1.000 81.73118 106 LEU A N 1
ATOM 785 C CA . LEU A 1 106 ? 17.92276 -18.27592 26.12666 1.000 76.16264 106 LEU A CA 1
ATOM 786 C C . LEU A 1 106 ? 17.70928 -16.77139 25.99407 1.000 83.74434 106 LEU A C 1
ATOM 787 O O . LEU A 1 106 ? 17.81426 -16.02945 26.97813 1.000 77.14991 106 LEU A O 1
ATOM 792 N N . GLU A 1 107 ? 17.40127 -16.30491 24.78093 1.000 90.39774 107 GLU A N 1
ATOM 793 C CA . GLU A 1 107 ? 17.30403 -14.86890 24.53175 1.000 75.40978 107 GLU A CA 1
ATOM 794 C C . GLU A 1 107 ? 16.08756 -14.24942 25.21301 1.000 80.41824 107 GLU A C 1
ATOM 795 O O . GLU A 1 107 ? 16.16442 -13.12276 25.71703 1.000 93.17764 107 GLU A O 1
ATOM 801 N N . ILE A 1 108 ? 14.95554 -14.95963 25.23293 1.000 67.27405 108 ILE A N 1
ATOM 802 C CA . ILE A 1 108 ? 13.74414 -14.40579 25.83678 1.000 59.38842 108 ILE A CA 1
ATOM 803 C C . ILE A 1 108 ? 13.93505 -14.19280 27.33442 1.000 82.49944 108 ILE A C 1
ATOM 804 O O . ILE A 1 108 ? 13.54696 -13.15373 27.88274 1.000 91.03576 108 ILE A O 1
ATOM 809 N N . ALA A 1 109 ? 14.53743 -15.16789 28.01871 1.000 75.63311 109 ALA A N 1
ATOM 810 C CA . ALA A 1 109 ? 14.73670 -15.05087 29.46068 1.000 74.58728 109 ALA A CA 1
ATOM 811 C C . ALA A 1 109 ? 15.71068 -13.93169 29.79751 1.000 86.90165 109 ALA A C 1
ATOM 812 O O . ALA A 1 109 ? 15.43203 -13.09143 30.66150 1.000 89.64080 109 ALA A O 1
ATOM 814 N N . PHE A 1 110 ? 16.87369 -13.92246 29.14162 1.000 86.85504 110 PHE A N 1
ATOM 815 C CA . PHE A 1 110 ? 17.86728 -12.89054 29.41116 1.000 78.27914 110 PHE A CA 1
ATOM 816 C C . PHE A 1 110 ? 17.30226 -11.50322 29.14034 1.000 83.24330 110 PHE A C 1
ATOM 817 O O . PHE A 1 110 ? 17.66256 -10.54144 29.82870 1.000 96.61095 110 PHE A O 1
ATOM 825 N N . ALA A 1 111 ? 16.42535 -11.38051 28.14025 1.000 63.46295 111 ALA A N 1
ATOM 826 C CA . ALA A 1 111 ? 15.75765 -10.10854 27.88395 1.000 80.17965 111 ALA A CA 1
ATOM 827 C C . ALA A 1 111 ? 14.94364 -9.66744 29.09508 1.000 81.63358 111 ALA A C 1
ATOM 828 O O . ALA A 1 111 ? 15.01075 -8.50574 29.51349 1.000 82.69804 111 ALA A O 1
ATOM 830 N N . ALA A 1 112 ? 14.16153 -10.58642 29.67050 1.000 79.59694 112 ALA A N 1
ATOM 831 C CA . ALA A 1 112 ? 13.40842 -10.26440 30.87914 1.000 70.83882 112 ALA A CA 1
ATOM 832 C C . ALA A 1 112 ? 14.34539 -9.95722 32.03905 1.000 70.95741 112 ALA A C 1
ATOM 833 O O . ALA A 1 112 ? 14.06925 -9.06858 32.85399 1.000 83.27319 112 ALA A O 1
ATOM 835 N N . PHE A 1 113 ? 15.45686 -10.68941 32.13172 1.000 77.59660 113 PHE A N 1
ATOM 836 C CA . PHE A 1 113 ? 16.44870 -10.41606 33.16572 1.000 80.16962 113 PHE A CA 1
ATOM 837 C C . PHE A 1 113 ? 17.04330 -9.02509 32.98801 1.000 76.27210 113 PHE A C 1
ATOM 838 O O . PHE A 1 113 ? 17.19260 -8.26971 33.95548 1.000 74.69579 113 PHE A O 1
ATOM 846 N N . GLU A 1 114 ? 17.40290 -8.67822 31.74908 1.000 85.22515 114 GLU A N 1
ATOM 847 C CA . GLU A 1 114 ? 18.01830 -7.38306 31.48051 1.000 87.49371 114 GLU A CA 1
ATOM 848 C C . GLU A 1 114 ? 17.08841 -6.23896 31.85852 1.000 81.95872 114 GLU A C 1
ATOM 849 O O . GLU A 1 114 ? 17.53953 -5.19898 32.35283 1.000 80.72657 114 GLU A O 1
ATOM 855 N N . LEU A 1 115 ? 15.78423 -6.41253 31.63206 1.000 78.82543 115 LEU A N 1
ATOM 856 C CA . LEU A 1 115 ? 14.82691 -5.37461 31.99746 1.000 63.00134 115 LEU A CA 1
ATOM 857 C C . LEU A 1 115 ? 14.69701 -5.24714 33.50989 1.000 76.13852 115 LEU A C 1
ATOM 858 O O . LEU A 1 115 ? 14.57776 -4.13415 34.03496 1.000 89.07648 115 LEU A O 1
ATOM 863 N N . ALA A 1 116 ? 14.71881 -6.37387 34.22657 1.000 75.00419 116 ALA A N 1
ATOM 864 C CA . ALA A 1 116 ? 14.62901 -6.32753 35.68293 1.000 71.02910 116 ALA A CA 1
ATOM 865 C C . ALA A 1 116 ? 15.78174 -5.52891 36.27989 1.000 75.96656 116 ALA A C 1
ATOM 866 O O . ALA A 1 116 ? 15.57806 -4.68765 37.16293 1.000 85.87262 116 ALA A O 1
ATOM 868 N N . CYS A 1 117 ? 17.00551 -5.78281 35.81129 1.000 74.21943 117 CYS A N 1
ATOM 869 C CA . CYS A 1 117 ? 18.14737 -5.00578 36.28149 1.000 77.17146 117 CYS A CA 1
ATOM 870 C C . CYS A 1 117 ? 18.00941 -3.53550 35.90524 1.000 88.63706 117 CYS A C 1
ATOM 871 O O . CYS A 1 117 ? 18.36216 -2.64965 36.69262 1.000 96.88703 117 CYS A O 1
ATOM 874 N N . GLU A 1 118 ? 17.49297 -3.25631 34.70591 1.000 75.70443 118 GLU A N 1
ATOM 875 C CA . GLU A 1 118 ? 17.38122 -1.87464 34.24784 1.000 75.43113 118 GLU A CA 1
ATOM 876 C C . GLU A 1 118 ? 16.32102 -1.10982 35.03365 1.000 78.46072 118 GLU A C 1
ATOM 877 O O . GLU A 1 118 ? 16.54758 0.03422 35.44423 1.000 97.14561 118 GLU A O 1
ATOM 883 N N . VAL A 1 119 ? 15.15114 -1.72021 35.24473 1.000 71.86418 119 VAL A N 1
ATOM 884 C CA . VAL A 1 119 ? 14.08978 -1.05087 35.99552 1.000 73.67250 119 VAL A CA 1
ATOM 885 C C . VAL A 1 119 ? 14.54064 -0.77241 37.42347 1.000 83.43265 119 VAL A C 1
ATOM 886 O O . VAL A 1 119 ? 14.28115 0.30498 37.97417 1.000 77.30970 119 VAL A O 1
ATOM 890 N N . LEU A 1 120 ? 15.22079 -1.73779 38.04626 1.000 85.09179 120 LEU A N 1
ATOM 891 C CA . LEU A 1 120 ? 15.71059 -1.53398 39.40544 1.000 77.73802 120 LEU A CA 1
ATOM 892 C C . LEU A 1 120 ? 16.74231 -0.41301 39.45557 1.000 76.12745 120 LEU A C 1
ATOM 893 O O . LEU A 1 120 ? 16.72150 0.41670 40.37188 1.000 69.85002 120 LEU A O 1
ATOM 898 N N . LYS A 1 121 ? 17.65757 -0.37663 38.48309 1.000 74.27472 121 LYS A N 1
ATOM 899 C CA . LYS A 1 121 ? 18.62560 0.71486 38.41020 1.000 81.49119 121 LYS A CA 1
ATOM 900 C C . LYS A 1 121 ? 17.92831 2.06543 38.29502 1.000 67.46048 121 LYS A C 1
ATOM 901 O O . LYS A 1 121 ? 18.27055 3.01551 39.00831 1.000 75.34904 121 LYS A O 1
ATOM 907 N N . LYS A 1 122 ? 16.94560 2.16950 37.39512 1.000 63.72678 122 LYS A N 1
ATOM 908 C CA . LYS A 1 122 ? 16.23897 3.43467 37.21245 1.000 82.49447 122 LYS A CA 1
ATOM 909 C C . LYS A 1 122 ? 15.51430 3.86019 38.48453 1.000 86.33264 122 LYS A C 1
ATOM 910 O O . LYS A 1 122 ? 15.43811 5.05592 38.79256 1.000 81.03873 122 LYS A O 1
ATOM 916 N N . THR A 1 123 ? 14.97342 2.89928 39.23652 1.000 74.79569 123 THR A N 1
ATOM 917 C CA . THR A 1 123 ? 14.29635 3.23859 40.48453 1.000 70.31183 123 THR A CA 1
ATOM 918 C C . THR A 1 123 ? 15.29578 3.69507 41.54130 1.000 76.34292 123 THR A C 1
ATOM 919 O O . THR A 1 123 ? 15.06882 4.69388 42.23443 1.000 78.80797 123 THR A O 1
ATOM 923 N N . LEU A 1 124 ? 16.40822 2.96905 41.68345 1.000 74.85271 124 LEU A N 1
ATOM 924 C CA . LEU A 1 124 ? 17.44555 3.38373 42.62310 1.000 67.03908 124 LEU A CA 1
ATOM 925 C C . LEU A 1 124 ? 18.00715 4.75158 42.25505 1.000 78.78376 124 LEU A C 1
ATOM 926 O O . LEU A 1 124 ? 18.26923 5.57967 43.13574 1.000 92.66217 124 LEU A O 1
ATOM 931 N N . GLU A 1 125 ? 18.20007 5.00850 40.95741 1.000 74.81475 125 GLU A N 1
ATOM 932 C CA . GLU A 1 125 ? 18.65746 6.32767 40.53142 1.000 76.93369 125 GLU A CA 1
ATOM 933 C C . GLU A 1 125 ? 17.61272 7.40011 40.81031 1.000 73.23707 125 GLU A C 1
ATOM 934 O O . GLU A 1 125 ? 17.96652 8.55792 41.06189 1.000 56.31181 125 GLU A O 1
ATOM 940 N N . ALA A 1 126 ? 16.32913 7.03846 40.76731 1.000 76.52701 126 ALA A N 1
ATOM 941 C CA . ALA A 1 126 ? 15.27695 7.99345 41.09697 1.000 74.73737 126 ALA A CA 1
ATOM 942 C C . ALA A 1 126 ? 15.30329 8.34116 42.58024 1.000 85.64394 126 ALA A C 1
ATOM 943 O O . ALA A 1 126 ? 15.18436 9.51377 42.95518 1.000 83.04569 126 ALA A O 1
ATOM 945 N N . ILE A 1 127 ? 15.44505 7.32719 43.43969 1.000 79.32681 127 ILE A N 1
ATOM 946 C CA . ILE A 1 127 ? 15.54942 7.56733 44.87735 1.000 85.38622 127 ILE A CA 1
ATOM 947 C C . ILE A 1 127 ? 16.70390 8.51271 45.17910 1.000 80.59571 127 ILE A C 1
ATOM 948 O O . ILE A 1 127 ? 16.57488 9.43583 45.99292 1.000 77.74330 127 ILE A O 1
ATOM 953 N N . LYS A 1 128 ? 17.85176 8.29600 44.53421 1.000 73.96926 128 LYS A N 1
ATOM 954 C CA . LYS A 1 128 ? 18.99055 9.18387 44.73954 1.000 79.54906 128 LYS A CA 1
ATOM 955 C C . LYS A 1 128 ? 18.68668 10.59504 44.25050 1.000 85.04238 128 LYS A C 1
ATOM 956 O O . LYS A 1 128 ? 19.00267 11.57727 44.93144 1.000 97.64462 128 LYS A O 1
ATOM 962 N N . ALA A 1 129 ? 18.06367 10.71558 43.07546 1.000 87.11039 129 ALA A N 1
ATOM 963 C CA . ALA A 1 129 ? 17.78492 12.03502 42.51672 1.000 74.83364 129 ALA A CA 1
ATOM 964 C C . ALA A 1 129 ? 16.73311 12.78183 43.32902 1.000 81.83125 129 ALA A C 1
ATOM 965 O O . ALA A 1 129 ? 16.84114 13.99883 43.51948 1.000 93.32040 129 ALA A O 1
ATOM 967 N N . VAL A 1 130 ? 15.70702 12.07782 43.81177 1.000 81.28853 130 VAL A N 1
ATOM 968 C CA . VAL A 1 130 ? 14.67513 12.73624 44.60844 1.000 79.16698 130 VAL A CA 1
ATOM 969 C C . VAL A 1 130 ? 15.24308 13.19316 45.94730 1.000 79.02898 130 VAL A C 1
ATOM 970 O O . VAL A 1 130 ? 14.95303 14.30162 46.41473 1.000 76.47353 130 VAL A O 1
ATOM 974 N N . ALA A 1 131 ? 16.06098 12.35078 46.58419 1.000 79.33702 131 ALA A N 1
ATOM 975 C CA . ALA A 1 131 ? 16.67472 12.73174 47.85220 1.000 66.97809 131 ALA A CA 1
ATOM 976 C C . ALA A 1 131 ? 17.60291 13.92710 47.68032 1.000 81.23105 131 ALA A C 1
ATOM 977 O O . ALA A 1 131 ? 17.61368 14.83715 48.51776 1.000 95.28913 131 ALA A O 1
ATOM 979 N N . ASP A 1 132 ? 18.39689 13.93911 46.60495 1.000 81.95102 132 ASP A N 1
ATOM 980 C CA . ASP A 1 132 ? 19.26173 15.08534 46.33856 1.000 87.16047 132 ASP A CA 1
ATOM 981 C C . ASP A 1 132 ? 18.45487 16.37176 46.22158 1.000 80.49074 132 ASP A C 1
ATOM 982 O O . ASP A 1 132 ? 18.90329 17.43396 46.66381 1.000 87.90224 132 ASP A O 1
ATOM 987 N N . ASP A 1 133 ? 17.25855 16.29702 45.63561 1.000 87.81302 133 ASP A N 1
ATOM 988 C CA . ASP A 1 133 ? 16.42569 17.48341 45.48677 1.000 87.03370 133 ASP A CA 1
ATOM 989 C C . ASP A 1 133 ? 15.70872 17.86051 46.77460 1.000 83.66576 133 ASP A C 1
ATOM 990 O O . ASP A 1 133 ? 15.35066 19.03058 46.94763 1.000 81.61972 133 ASP A O 1
ATOM 995 N N . LYS A 1 134 ? 15.49078 16.90363 47.67770 1.000 82.36562 134 LYS A N 1
ATOM 996 C CA . LYS A 1 134 ? 14.83008 17.21618 48.93941 1.000 95.57420 134 LYS A CA 1
ATOM 997 C C . LYS A 1 134 ? 15.80738 17.83378 49.93210 1.000 84.40476 134 LYS A C 1
ATOM 998 O O . LYS A 1 134 ? 15.50058 18.84831 50.56744 1.000 76.90158 134 LYS A O 1
ATOM 1004 N N . TYR A 1 135 ? 16.98940 17.23180 50.07957 1.000 85.25488 135 TYR A N 1
ATOM 1005 C CA . TYR A 1 135 ? 17.96739 17.74835 51.03095 1.000 85.87756 135 TYR A CA 1
ATOM 1006 C C . TYR A 1 135 ? 18.51868 19.09610 50.57854 1.000 89.01097 135 TYR A C 1
ATOM 1007 O O . TYR A 1 135 ? 18.63239 20.02929 51.38135 1.000 88.12845 135 TYR A O 1
ATOM 1016 N N . THR A 1 136 ? 18.86661 19.21699 49.29279 1.000 100.49237 136 THR A N 1
ATOM 1017 C CA . THR A 1 136 ? 19.37732 20.48568 48.77713 1.000 95.39270 136 THR A CA 1
ATOM 1018 C C . THR A 1 136 ? 18.37410 21.61270 48.99099 1.000 93.52465 136 THR A C 1
ATOM 1019 O O . THR A 1 136 ? 18.75842 22.74547 49.30543 1.000 109.17811 136 THR A O 1
ATOM 1023 N N . ALA A 1 137 ? 17.08152 21.32154 48.82349 1.000 95.92350 137 ALA A N 1
ATOM 1024 C CA . ALA A 1 137 ? 16.05734 22.32176 49.10484 1.000 101.01878 137 ALA A CA 1
ATOM 1025 C C . ALA A 1 137 ? 16.05142 22.71796 50.57601 1.000 95.98337 137 ALA A C 1
ATOM 1026 O O . ALA A 1 137 ? 15.76397 23.87443 50.90658 1.000 98.04815 137 ALA A O 1
ATOM 1028 N N . ALA A 1 138 ? 16.35994 21.77571 51.47058 1.000 85.18662 138 ALA A N 1
ATOM 1029 C CA . ALA A 1 138 ? 16.42334 22.08113 52.89623 1.000 83.52613 138 ALA A CA 1
ATOM 1030 C C . ALA A 1 138 ? 17.72317 22.78855 53.26512 1.000 82.65635 138 ALA A C 1
ATOM 1031 O O . ALA A 1 138 ? 17.72748 23.66333 54.13848 1.000 78.40684 138 ALA A O 1
ATOM 1033 N N . ILE A 1 139 ? 18.83533 22.40558 52.63113 1.000 92.65985 139 ILE A N 1
ATOM 1034 C CA . ILE A 1 139 ? 20.11474 23.06766 52.88598 1.000 89.82534 139 ILE A CA 1
ATOM 1035 C C . ILE A 1 139 ? 20.02467 24.55213 52.54820 1.000 93.35895 139 ILE A C 1
ATOM 1036 O O . ILE A 1 139 ? 20.45713 25.41262 53.32465 1.000 89.19928 139 ILE A O 1
ATOM 1041 N N . LEU A 1 140 ? 19.45981 24.87450 51.38137 1.000 94.24211 140 LEU A N 1
ATOM 1042 C CA . LEU A 1 140 ? 19.33248 26.26935 50.97473 1.000 91.46890 140 LEU A CA 1
ATOM 1043 C C . LEU A 1 140 ? 18.31309 27.02700 51.81429 1.000 93.04313 140 LEU A C 1
ATOM 1044 O O . LEU A 1 140 ? 18.31323 28.26280 51.80069 1.000 98.55846 140 LEU A O 1
ATOM 1049 N N . ALA A 1 141 ? 17.44894 26.32108 52.53814 1.000 80.74487 141 ALA A N 1
ATOM 1050 C CA . ALA A 1 141 ? 16.46556 26.94887 53.40796 1.000 87.78954 141 ALA A CA 1
ATOM 1051 C C . ALA A 1 141 ? 16.96968 27.12223 54.83449 1.000 98.34043 141 ALA A C 1
ATOM 1052 O O . ALA A 1 141 ? 16.23734 27.65346 55.67639 1.000 83.32173 141 ALA A O 1
ATOM 1054 N N . GLY A 1 142 ? 18.19310 26.68494 55.12565 1.000 89.71353 142 GLY A N 1
ATOM 1055 C CA . GLY A 1 142 ? 18.76018 26.83565 56.44814 1.000 77.74054 142 GLY A CA 1
ATOM 1056 C C . GLY A 1 142 ? 18.25424 25.86029 57.48391 1.000 92.65513 142 GLY A C 1
ATOM 1057 O O . GLY A 1 142 ? 18.47959 26.08162 58.67854 1.000 109.20066 142 GLY A O 1
ATOM 1058 N N . ASP A 1 143 ? 17.58369 24.78364 57.07162 1.000 107.48407 143 ASP A N 1
ATOM 1059 C CA . ASP A 1 143 ? 17.03786 23.80293 58.01063 1.000 106.35266 143 ASP A CA 1
ATOM 1060 C C . ASP A 1 143 ? 18.13634 22.81520 58.40887 1.000 109.13679 143 ASP A C 1
ATOM 1061 O O . ASP A 1 143 ? 18.15507 21.65016 58.00623 1.000 112.17033 143 ASP A O 1
ATOM 1066 N N . ASN A 1 144 ? 19.06615 23.31403 59.23144 1.000 98.34488 144 ASN A N 1
ATOM 1067 C CA . ASN A 1 144 ? 20.20728 22.55377 59.73416 1.000 98.10676 144 ASN A CA 1
ATOM 1068 C C . ASN A 1 144 ? 21.04426 22.00657 58.58221 1.000 95.35234 144 ASN A C 1
ATOM 1069 O O . ASN A 1 144 ? 20.98754 20.80417 58.29448 1.000 106.77414 144 ASN A O 1
ATOM 1074 N N . PRO A 1 145 ? 21.82347 22.85143 57.89811 1.000 96.20320 145 PRO A N 1
ATOM 1075 C CA . PRO A 1 145 ? 22.59349 22.36262 56.74014 1.000 100.62965 145 PRO A CA 1
ATOM 1076 C C . PRO A 1 145 ? 23.58617 21.26272 57.07869 1.000 87.29623 145 PRO A C 1
ATOM 1077 O O . PRO A 1 145 ? 23.88943 20.43143 56.21367 1.000 95.14265 145 PRO A O 1
ATOM 1081 N N . ALA A 1 146 ? 24.10703 21.23316 58.30739 1.000 87.78537 146 ALA A N 1
ATOM 1082 C CA . ALA A 1 146 ? 25.05720 20.19113 58.68491 1.000 68.70577 146 ALA A CA 1
ATOM 1083 C C . ALA A 1 146 ? 24.39778 18.81758 58.68105 1.000 78.17306 146 ALA A C 1
ATOM 1084 O O . ALA A 1 146 ? 24.94124 17.85713 58.12269 1.000 89.29239 146 ALA A O 1
ATOM 1086 N N . ALA A 1 147 ? 23.21728 18.70764 59.29446 1.000 73.60607 147 ALA A N 1
ATOM 1087 C CA . ALA A 1 147 ? 22.54469 17.41600 59.37012 1.000 85.00386 147 ALA A CA 1
ATOM 1088 C C . ALA A 1 147 ? 22.02368 16.98015 58.00706 1.000 88.28846 147 ALA A C 1
ATOM 1089 O O . ALA A 1 147 ? 22.06608 15.78987 57.67421 1.000 93.77484 147 ALA A O 1
ATOM 1091 N N . GLN A 1 148 ? 21.52773 17.92543 57.20445 1.000 84.97542 148 GLN A N 1
ATOM 1092 C CA . GLN A 1 148 ? 21.00643 17.56559 55.88997 1.000 86.79133 148 GLN A CA 1
ATOM 1093 C C . GLN A 1 148 ? 22.11603 17.05027 54.98343 1.000 86.44700 148 GLN A C 1
ATOM 1094 O O . GLN A 1 148 ? 21.93707 16.04535 54.28525 1.000 100.10681 148 GLN A O 1
ATOM 1100 N N . GLN A 1 149 ? 23.26727 17.72834 54.97649 1.000 72.24082 149 GLN A N 1
ATOM 1101 C CA . GLN A 1 149 ? 24.39573 17.25877 54.17951 1.000 76.69417 149 GLN A CA 1
ATOM 1102 C C . GLN A 1 149 ? 24.88407 15.89816 54.65570 1.000 92.39386 149 GLN A C 1
ATOM 1103 O O . GLN A 1 149 ? 25.39700 15.10800 53.85468 1.000 99.37363 149 GLN A O 1
ATOM 1109 N N . LYS A 1 150 ? 24.73712 15.60579 55.94967 1.000 89.38800 150 LYS A N 1
ATOM 1110 C CA . LYS A 1 150 ? 25.09934 14.28336 56.44617 1.000 81.23105 150 LYS A CA 1
ATOM 1111 C C . LYS A 1 150 ? 24.15308 13.22499 55.89547 1.000 84.20233 150 LYS A C 1
ATOM 1112 O O . LYS A 1 150 ? 24.59380 12.18794 55.38724 1.000 83.81958 150 LYS A O 1
ATOM 1118 N N . ALA A 1 151 ? 22.84366 13.47526 55.98166 1.000 88.75077 151 ALA A N 1
ATOM 1119 C CA . ALA A 1 151 ? 21.87359 12.55277 55.40109 1.000 89.78745 151 ALA A CA 1
ATOM 1120 C C . ALA A 1 151 ? 22.02858 12.47212 53.88808 1.000 86.89032 151 ALA A C 1
ATOM 1121 O O . ALA A 1 151 ? 21.89239 11.39307 53.29917 1.000 81.84473 151 ALA A O 1
ATOM 1123 N N . LEU A 1 152 ? 22.30525 13.60885 53.24254 1.000 82.37847 152 LEU A N 1
ATOM 1124 C CA . LEU A 1 152 ? 22.53293 13.61939 51.80022 1.000 77.50458 152 LEU A CA 1
ATOM 1125 C C . LEU A 1 152 ? 23.72819 12.75156 51.42262 1.000 80.72264 152 LEU A C 1
ATOM 1126 O O . LEU A 1 152 ? 23.66047 11.95897 50.47596 1.000 75.85929 152 LEU A O 1
ATOM 1131 N N . ALA A 1 153 ? 24.83970 12.89595 52.14933 1.000 81.29048 153 ALA A N 1
ATOM 1132 C CA . ALA A 1 153 ? 26.02011 12.08764 51.85958 1.000 75.51029 153 ALA A CA 1
ATOM 1133 C C . ALA A 1 153 ? 25.75411 10.61120 52.12350 1.000 83.02237 153 ALA A C 1
ATOM 1134 O O . ALA A 1 153 ? 26.17663 9.74649 51.34624 1.000 84.15986 153 ALA A O 1
ATOM 1136 N N . GLU A 1 154 ? 25.06536 10.30359 53.22432 1.000 85.94328 154 GLU A N 1
ATOM 1137 C CA . GLU A 1 154 ? 24.73910 8.91632 53.53756 1.000 75.03095 154 GLU A CA 1
ATOM 1138 C C . GLU A 1 154 ? 23.80826 8.32327 52.48699 1.000 68.01908 154 GLU A C 1
ATOM 1139 O O . GLU A 1 154 ? 24.01711 7.19833 52.01893 1.000 66.06670 154 GLU A O 1
ATOM 1145 N N . THR A 1 155 ? 22.76364 9.06788 52.11464 1.000 68.33083 155 THR A N 1
ATOM 1146 C CA . THR A 1 155 ? 21.82067 8.59270 51.10531 1.000 72.41773 155 THR A CA 1
ATOM 1147 C C . THR A 1 155 ? 22.52384 8.29402 49.78625 1.000 66.74379 155 THR A C 1
ATOM 1148 O O . THR A 1 155 ? 22.29215 7.24734 49.16985 1.000 73.74523 155 THR A O 1
ATOM 1152 N N . ASN A 1 156 ? 23.37859 9.21299 49.32856 1.000 68.48648 156 ASN A N 1
ATOM 1153 C CA . ASN A 1 156 ? 24.10545 8.98550 48.08329 1.000 74.03280 156 ASN A CA 1
ATOM 1154 C C . ASN A 1 156 ? 25.02642 7.77766 48.19517 1.000 84.64750 156 ASN A C 1
ATOM 1155 O O . ASN A 1 156 ? 25.20914 7.03531 47.22322 1.000 87.89820 156 ASN A O 1
ATOM 1160 N N . ALA A 1 157 ? 25.61944 7.56649 49.37272 1.000 78.29077 157 ALA A N 1
ATOM 1161 C CA . ALA A 1 157 ? 26.44722 6.38278 49.57943 1.000 68.55178 157 ALA A CA 1
ATOM 1162 C C . ALA A 1 157 ? 25.61354 5.10733 49.53004 1.000 80.21582 157 ALA A C 1
ATOM 1163 O O . ALA A 1 157 ? 26.06338 4.08488 48.99932 1.000 85.99674 157 ALA A O 1
ATOM 1165 N N . LEU A 1 158 ? 24.39379 5.14886 50.07259 1.000 74.70908 158 LEU A N 1
ATOM 1166 C CA . LEU A 1 158 ? 23.55159 3.95698 50.08606 1.000 70.36952 158 LEU A CA 1
ATOM 1167 C C . LEU A 1 158 ? 23.00602 3.64272 48.69842 1.000 83.16945 158 LEU A C 1
ATOM 1168 O O . LEU A 1 158 ? 22.97826 2.47637 48.28760 1.000 91.69486 158 LEU A O 1
ATOM 1173 N N . CYS A 1 159 ? 22.56953 4.66700 47.96063 1.000 75.76950 159 CYS A N 1
ATOM 1174 C CA . CYS A 1 159 ? 22.05658 4.43779 46.61311 1.000 63.79667 159 CYS A CA 1
ATOM 1175 C C . CYS A 1 159 ? 23.15927 3.96003 45.67711 1.000 76.06841 159 CYS A C 1
ATOM 1176 O O . CYS A 1 159 ? 22.92642 3.08994 44.82956 1.000 70.18116 159 CYS A O 1
ATOM 1179 N N . THR A 1 160 ? 24.36104 4.52899 45.80354 1.000 76.90546 160 THR A N 1
ATOM 1180 C CA . THR A 1 160 ? 25.47154 4.10880 44.95466 1.000 75.75561 160 THR A CA 1
ATOM 1181 C C . THR A 1 160 ? 25.82142 2.64693 45.19837 1.000 84.97981 160 THR A C 1
ATOM 1182 O O . THR A 1 160 ? 26.07432 1.89313 44.25061 1.000 84.41850 160 THR A O 1
ATOM 1186 N N . ASP A 1 161 ? 25.83396 2.22843 46.46653 1.000 78.67267 161 ASP A N 1
ATOM 1187 C CA . ASP A 1 161 ? 26.17157 0.84718 46.79258 1.000 74.57853 161 ASP A CA 1
ATOM 1188 C C . ASP A 1 161 ? 25.16149 -0.12443 46.19417 1.000 81.65168 161 ASP A C 1
ATOM 1189 O O . ASP A 1 161 ? 25.52618 -1.22499 45.76408 1.000 84.24360 161 ASP A O 1
ATOM 1194 N N . SER A 1 162 ? 23.88649 0.26634 46.15105 1.000 85.63486 162 SER A N 1
ATOM 1195 C CA . SER A 1 162 ? 22.87450 -0.59630 45.55086 1.000 79.51433 162 SER A CA 1
ATOM 1196 C C . SER A 1 162 ? 23.04065 -0.67516 44.03719 1.000 82.66223 162 SER A C 1
ATOM 1197 O O . SER A 1 162 ? 22.85163 -1.74260 43.44265 1.000 76.60586 162 SER A O 1
ATOM 1200 N N . LEU A 1 163 ? 23.38422 0.44659 43.39608 1.000 84.60701 163 LEU A N 1
ATOM 1201 C CA . LEU A 1 163 ? 23.61531 0.43909 41.95358 1.000 76.37902 163 LEU A CA 1
ATOM 1202 C C . LEU A 1 163 ? 24.81544 -0.42523 41.58503 1.000 75.88942 163 LEU A C 1
ATOM 1203 O O . LEU A 1 163 ? 24.81362 -1.09032 40.54208 1.000 81.47540 163 LEU A O 1
ATOM 1208 N N . ILE A 1 164 ? 25.85475 -0.41967 42.42269 1.000 60.13645 164 ILE A N 1
ATOM 1209 C CA . ILE A 1 164 ? 27.01663 -1.26818 42.17453 1.000 65.88505 164 ILE A CA 1
ATOM 1210 C C . ILE A 1 164 ? 26.64457 -2.73967 42.31441 1.000 73.36204 164 ILE A C 1
ATOM 1211 O O . ILE A 1 164 ? 27.14093 -3.59428 41.56946 1.000 67.34219 164 ILE A O 1
ATOM 1216 N N . ALA A 1 165 ? 25.76258 -3.05877 43.26436 1.000 81.24394 165 ALA A N 1
ATOM 1217 C CA . ALA A 1 165 ? 25.33744 -4.44261 43.45238 1.000 83.37501 165 ALA A CA 1
ATOM 1218 C C . ALA A 1 165 ? 24.55716 -4.94812 42.24415 1.000 82.72858 165 ALA A C 1
ATOM 1219 O O . ALA A 1 165 ? 24.80501 -6.05509 41.75142 1.000 91.90112 165 ALA A O 1
ATOM 1221 N N . VAL A 1 166 ? 23.60078 -4.15219 41.75929 1.000 79.09638 166 VAL A N 1
ATOM 1222 C CA . VAL A 1 166 ? 22.81158 -4.55405 40.59731 1.000 77.12157 166 VAL A CA 1
ATOM 1223 C C . VAL A 1 166 ? 23.70548 -4.72283 39.37433 1.000 86.50404 166 VAL A C 1
ATOM 1224 O O . VAL A 1 166 ? 23.51023 -5.63973 38.56629 1.000 82.21523 166 VAL A O 1
ATOM 1228 N N . GLU A 1 167 ? 24.69990 -3.84452 39.21743 1.000 80.45395 167 GLU A N 1
ATOM 1229 C CA . GLU A 1 167 ? 25.59804 -3.94762 38.07115 1.000 85.45702 167 GLU A CA 1
ATOM 1230 C C . GLU A 1 167 ? 26.40062 -5.24335 38.10708 1.000 84.12752 167 GLU A C 1
ATOM 1231 O O . GLU A 1 167 ? 26.69721 -5.82734 37.05811 1.000 89.91828 167 GLU A O 1
ATOM 1237 N N . GLY A 1 168 ? 26.76967 -5.70312 39.30425 1.000 73.43569 168 GLY A N 1
ATOM 1238 C CA . GLY A 1 168 ? 27.46538 -6.97587 39.41556 1.000 76.89700 168 GLY A CA 1
ATOM 1239 C C . GLY A 1 168 ? 26.62126 -8.15699 38.97373 1.000 84.80512 168 GLY A C 1
ATOM 1240 O O . GLY A 1 168 ? 27.12985 -9.10575 38.37113 1.000 75.83131 168 GLY A O 1
ATOM 1241 N N . VAL A 1 169 ? 25.32103 -8.11674 39.26904 1.000 84.30371 169 VAL A N 1
ATOM 1242 C CA . VAL A 1 169 ? 24.43250 -9.21331 38.89290 1.000 76.29955 169 VAL A CA 1
ATOM 1243 C C . VAL A 1 169 ? 24.28926 -9.29679 37.37850 1.000 77.61857 169 VAL A C 1
ATOM 1244 O O . VAL A 1 169 ? 24.36340 -10.38238 36.79111 1.000 89.27634 169 VAL A O 1
ATOM 1248 N N . GLU A 1 170 ? 24.07530 -8.15241 36.72627 1.000 91.09801 170 GLU A N 1
ATOM 1249 C CA . GLU A 1 170 ? 23.88937 -8.13902 35.27830 1.000 84.98424 170 GLU A CA 1
ATOM 1250 C C . GLU A 1 170 ? 25.12933 -8.66658 34.56043 1.000 87.13186 170 GLU A C 1
ATOM 1251 O O . GLU A 1 170 ? 25.02553 -9.48159 33.63627 1.000 79.72282 170 GLU A O 1
ATOM 1257 N N . LYS A 1 171 ? 26.31603 -8.20391 34.97023 1.000 87.26523 171 LYS A N 1
ATOM 1258 C CA . LYS A 1 171 ? 27.55488 -8.64491 34.33186 1.000 76.58141 171 LYS A CA 1
ATOM 1259 C C . LYS A 1 171 ? 27.81703 -10.13054 34.54926 1.000 71.88289 171 LYS A C 1
ATOM 1260 O O . LYS A 1 171 ? 28.43139 -10.77853 33.69367 1.000 75.38136 171 LYS A O 1
ATOM 1266 N N . GLY A 1 172 ? 27.37937 -10.68130 35.68293 1.000 73.97628 172 GLY A N 1
ATOM 1267 C CA . GLY A 1 172 ? 27.57023 -12.10424 35.92518 1.000 87.45865 172 GLY A CA 1
ATOM 1268 C C . GLY A 1 172 ? 26.90600 -12.97190 34.87279 1.000 83.38171 172 GLY A C 1
ATOM 1269 O O . GLY A 1 172 ? 27.54634 -13.83119 34.26133 1.000 91.69464 172 GLY A O 1
ATOM 1270 N N . LEU A 1 173 ? 25.60559 -12.76300 34.65241 1.000 85.30815 173 LEU A N 1
ATOM 1271 C CA . LEU A 1 173 ? 24.88183 -13.56001 33.66686 1.000 90.10859 173 LEU A CA 1
ATOM 1272 C C . LEU A 1 173 ? 25.25830 -13.18109 32.23963 1.000 94.36228 173 LEU A C 1
ATOM 1273 O O . LEU A 1 173 ? 25.24742 -14.04214 31.35186 1.000 92.45457 173 LEU A O 1
ATOM 1278 N N . LYS A 1 174 ? 25.57958 -11.90591 31.99722 1.000 88.34656 174 LYS A N 1
ATOM 1279 C CA . LYS A 1 174 ? 25.97480 -11.48044 30.65711 1.000 73.00402 174 LYS A CA 1
ATOM 1280 C C . LYS A 1 174 ? 27.18482 -12.26212 30.16295 1.000 87.93208 174 LYS A C 1
ATOM 1281 O O . LYS A 1 174 ? 27.28104 -12.58365 28.97254 1.000 92.94927 174 LYS A O 1
ATOM 1287 N N . GLY A 1 175 ? 28.12075 -12.57407 31.06158 1.000 78.50800 175 GLY A N 1
ATOM 1288 C CA . GLY A 1 175 ? 29.23532 -13.42641 30.68269 1.000 86.00517 175 GLY A CA 1
ATOM 1289 C C . GLY A 1 175 ? 28.78796 -14.81939 30.28380 1.000 84.28280 175 GLY A C 1
ATOM 1290 O O . GLY A 1 175 ? 29.26603 -15.37655 29.29207 1.000 79.28553 175 GLY A O 1
ATOM 1291 N N . ALA A 1 176 ? 27.86565 -15.40165 31.05379 1.000 74.79537 176 ALA A N 1
ATOM 1292 C CA . ALA A 1 176 ? 27.32489 -16.71199 30.70767 1.000 72.12369 176 ALA A CA 1
ATOM 1293 C C . ALA A 1 176 ? 26.53329 -16.65524 29.40653 1.000 76.08238 176 ALA A C 1
ATOM 1294 O O . ALA A 1 176 ? 26.67400 -17.52834 28.54172 1.000 71.75956 176 ALA A O 1
ATOM 1296 N N . TYR A 1 177 ? 25.68687 -15.63173 29.25501 1.000 85.66304 177 TYR A N 1
ATOM 1297 C CA . TYR A 1 177 ? 24.93673 -15.45783 28.01363 1.000 80.44261 177 TYR A CA 1
ATOM 1298 C C . TYR A 1 177 ? 25.86942 -15.28302 26.82120 1.000 82.20750 177 TYR A C 1
ATOM 1299 O O . TYR A 1 177 ? 25.57295 -15.75553 25.71749 1.000 70.71490 177 TYR A O 1
ATOM 1308 N N . LEU A 1 178 ? 27.00226 -14.60641 27.02539 1.000 84.77625 178 LEU A N 1
ATOM 1309 C CA . LEU A 1 178 ? 27.96149 -14.40630 25.94334 1.000 81.63710 178 LEU A CA 1
ATOM 1310 C C . LEU A 1 178 ? 28.56796 -15.72848 25.48826 1.000 84.80810 178 LEU A C 1
ATOM 1311 O O . LEU A 1 178 ? 28.67640 -15.99267 24.28487 1.000 89.82410 178 LEU A O 1
ATOM 1316 N N . ALA A 1 179 ? 28.97879 -16.56894 26.43986 1.000 79.74894 179 ALA A N 1
ATOM 1317 C CA . ALA A 1 179 ? 29.59984 -17.84207 26.08942 1.000 88.62375 179 ALA A CA 1
ATOM 1318 C C . ALA A 1 179 ? 28.61962 -18.76065 25.37034 1.000 95.12490 179 ALA A C 1
ATOM 1319 O O . ALA A 1 179 ? 28.93398 -19.31201 24.30961 1.000 106.73132 179 ALA A O 1
ATOM 1321 N N . LEU A 1 180 ? 27.42083 -18.93388 25.93389 1.000 94.42618 180 LEU A N 1
ATOM 1322 C CA . LEU A 1 180 ? 26.43884 -19.83328 25.33331 1.000 83.30822 180 LEU A CA 1
ATOM 1323 C C . LEU A 1 180 ? 26.02466 -19.36963 23.94146 1.000 79.47031 180 LEU A C 1
ATOM 1324 O O . LEU A 1 180 ? 25.84568 -20.19256 23.03561 1.000 87.10992 180 LEU A O 1
ATOM 1329 N N . GLU A 1 181 ? 25.85881 -18.05793 23.75116 1.000 82.10355 181 GLU A N 1
ATOM 1330 C CA . GLU A 1 181 ? 25.50725 -17.54993 22.42824 1.000 87.83030 181 GLU A CA 1
ATOM 1331 C C . GLU A 1 181 ? 26.62446 -17.81904 21.42777 1.000 91.35121 181 GLU A C 1
ATOM 1332 O O . GLU A 1 181 ? 26.36294 -18.11501 20.25537 1.000 84.67876 181 GLU A O 1
ATOM 1338 N N . ALA A 1 182 ? 27.87961 -17.71743 21.87373 1.000 91.59627 182 ALA A N 1
ATOM 1339 C CA . ALA A 1 182 ? 29.00354 -18.04289 21.00347 1.000 88.63565 182 ALA A CA 1
ATOM 1340 C C . ALA A 1 182 ? 29.05710 -19.53459 20.69998 1.000 86.08753 182 ALA A C 1
ATOM 1341 O O . ALA A 1 182 ? 29.44556 -19.92694 19.59403 1.000 86.63550 182 ALA A O 1
ATOM 1343 N N . ILE A 1 183 ? 28.67306 -20.37463 21.66481 1.000 79.08313 183 ILE A N 1
ATOM 1344 C CA . ILE A 1 183 ? 28.66466 -21.81980 21.44807 1.000 80.86671 183 ILE A CA 1
ATOM 1345 C C . ILE A 1 183 ? 27.64612 -22.18593 20.37587 1.000 92.08513 183 ILE A C 1
ATOM 1346 O O . ILE A 1 183 ? 27.93671 -22.95537 19.45220 1.000 102.87661 183 ILE A O 1
ATOM 1351 N N . ILE A 1 184 ? 26.43149 -21.64311 20.49032 1.000 85.34807 184 ILE A N 1
ATOM 1352 C CA . ILE A 1 184 ? 25.39124 -21.91604 19.50153 1.000 89.39863 184 ILE A CA 1
ATOM 1353 C C . ILE A 1 184 ? 25.81493 -21.41449 18.12680 1.000 96.80527 184 ILE A C 1
ATOM 1354 O O . ILE A 1 184 ? 25.53902 -22.05340 17.10298 1.000 99.33796 184 ILE A O 1
ATOM 1359 N N . GLU A 1 185 ? 26.49985 -20.26887 18.08031 1.000 99.56178 185 GLU A N 1
ATOM 1360 C CA . GLU A 1 185 ? 26.94753 -19.73120 16.80023 1.000 102.99337 185 GLU A CA 1
ATOM 1361 C C . GLU A 1 185 ? 27.96574 -20.65467 16.14265 1.000 98.76896 185 GLU A C 1
ATOM 1362 O O . GLU A 1 185 ? 27.98961 -20.78979 14.91394 1.000 100.13305 185 GLU A O 1
ATOM 1368 N N . ALA A 1 186 ? 28.81424 -21.30210 16.94430 1.000 87.99880 186 ALA A N 1
ATOM 1369 C CA . ALA A 1 186 ? 29.78310 -22.23831 16.38464 1.000 81.53017 186 ALA A CA 1
ATOM 1370 C C . ALA A 1 186 ? 29.09642 -23.47550 15.81968 1.000 89.02339 186 ALA A C 1
ATOM 1371 O O . ALA A 1 186 ? 29.45387 -23.94878 14.73470 1.000 106.41157 186 ALA A O 1
ATOM 1373 N N . LEU A 1 187 ? 28.11041 -24.01504 16.54285 1.000 98.81231 187 LEU A N 1
ATOM 1374 C CA . LEU A 1 187 ? 27.40048 -25.19965 16.06843 1.000 102.07911 187 LEU A CA 1
ATOM 1375 C C . LEU A 1 187 ? 26.61051 -24.91816 14.79719 1.000 112.85991 187 LEU A C 1
ATOM 1376 O O . LEU A 1 187 ? 26.45436 -25.81168 13.95699 1.000 105.40271 187 LEU A O 1
ATOM 1381 N N . GLU A 1 188 ? 26.09839 -23.69529 14.64015 1.000 127.61249 188 GLU A N 1
ATOM 1382 C CA . GLU A 1 188 ? 25.35993 -23.36379 13.42704 1.000 125.34896 188 GLU A CA 1
ATOM 1383 C C . GLU A 1 188 ? 26.28687 -23.22173 12.22633 1.000 111.02917 188 GLU A C 1
ATOM 1384 O O . GLU A 1 188 ? 25.86692 -23.46601 11.08974 1.000 119.54329 188 GLU A O 1
ATOM 1390 N N . VAL A 1 189 ? 27.53991 -22.83646 12.45242 1.000 105.53719 189 VAL A N 1
ATOM 1391 C CA . VAL A 1 189 ? 28.50939 -22.73927 11.36576 1.000 104.80577 189 VAL A CA 1
ATOM 1392 C C . VAL A 1 189 ? 29.17390 -24.08265 11.09038 1.000 102.09134 189 VAL A C 1
ATOM 1393 O O . VAL A 1 189 ? 29.38961 -24.44884 9.93253 1.000 111.20733 189 VAL A O 1
ATOM 1397 N N . ALA A 1 190 ? 29.49994 -24.83842 12.14004 1.000 92.45837 190 ALA A N 1
ATOM 1398 C CA . ALA A 1 190 ? 30.13611 -26.14664 11.98870 1.000 102.34416 190 ALA A CA 1
ATOM 1399 C C . ALA A 1 190 ? 29.05819 -27.21917 11.85546 1.000 125.46874 190 ALA A C 1
ATOM 1400 O O . ALA A 1 190 ? 28.70199 -27.91553 12.80873 1.000 127.35699 190 ALA A O 1
ATOM 1402 N N . GLU A 1 191 ? 28.52762 -27.35060 10.63956 1.000 124.57067 191 GLU A N 1
ATOM 1403 C CA . GLU A 1 191 ? 27.52596 -28.37679 10.37789 1.000 124.30628 191 GLU A CA 1
ATOM 1404 C C . GLU A 1 191 ? 28.13922 -29.70056 9.94009 1.000 126.36363 191 GLU A C 1
ATOM 1405 O O . GLU A 1 191 ? 27.54731 -30.75464 10.19400 1.000 123.46458 191 GLU A O 1
ATOM 1411 N N . ASP A 1 192 ? 29.30266 -29.67902 9.29402 1.000 139.56116 192 ASP A N 1
ATOM 1412 C CA . ASP A 1 192 ? 29.91998 -30.89882 8.80207 1.000 124.64787 192 ASP A CA 1
ATOM 1413 C C . ASP A 1 192 ? 30.85049 -31.48444 9.86121 1.000 120.86078 192 ASP A C 1
ATOM 1414 O O . ASP A 1 192 ? 31.07171 -30.91291 10.92774 1.000 126.80078 192 ASP A O 1
ATOM 1419 N N . GLU A 1 193 ? 31.37312 -32.67002 9.56993 1.000 113.72592 193 GLU A N 1
ATOM 1420 C CA . GLU A 1 193 ? 32.26005 -33.34134 10.51952 1.000 129.94569 193 GLU A CA 1
ATOM 1421 C C . GLU A 1 193 ? 33.59734 -32.60246 10.69478 1.000 122.68789 193 GLU A C 1
ATOM 1422 O O . GLU A 1 193 ? 34.11935 -32.48642 11.81619 1.000 124.74318 193 GLU A O 1
ATOM 1428 N N . GLU A 1 194 ? 34.18452 -32.12716 9.59047 1.000 106.99091 194 GLU A N 1
ATOM 1429 C CA . GLU A 1 194 ? 35.49528 -31.47495 9.66200 1.000 109.13619 194 GLU A CA 1
ATOM 1430 C C . GLU A 1 194 ? 35.46690 -30.23305 10.55086 1.000 124.26529 194 GLU A C 1
ATOM 1431 O O . GLU A 1 194 ? 36.37606 -30.01668 11.36160 1.000 119.55913 194 GLU A O 1
ATOM 1437 N N . GLY A 1 195 ? 34.45188 -29.38296 10.38649 1.000 122.53601 195 GLY A N 1
ATOM 1438 C CA . GLY A 1 195 ? 34.35240 -28.19815 11.22452 1.000 117.76701 195 GLY A CA 1
ATOM 1439 C C . GLY A 1 195 ? 34.09595 -28.53782 12.67979 1.000 126.97869 195 GLY A C 1
ATOM 1440 O O . GLY A 1 195 ? 34.66492 -27.91831 13.58411 1.000 124.33779 195 GLY A O 1
ATOM 1441 N N . LEU A 1 196 ? 33.22483 -29.52002 12.92410 1.000 117.56830 196 LEU A N 1
ATOM 1442 C CA . LEU A 1 196 ? 32.86175 -29.88209 14.29007 1.000 108.34277 196 LEU A CA 1
ATOM 1443 C C . LEU A 1 196 ? 34.05706 -30.36986 15.10077 1.000 106.77151 196 LEU A C 1
ATOM 1444 O O . LEU A 1 196 ? 34.10911 -30.14008 16.31440 1.000 120.75651 196 LEU A O 1
ATOM 1449 N N . LYS A 1 197 ? 35.02368 -31.04140 14.46589 1.000 112.12978 197 LYS A N 1
ATOM 1450 C CA . LYS A 1 197 ? 36.19548 -31.48778 15.21656 1.000 115.52058 197 LYS A CA 1
ATOM 1451 C C . LYS A 1 197 ? 37.04679 -30.31450 15.67715 1.000 115.84676 197 LYS A C 1
ATOM 1452 O O . LYS A 1 197 ? 37.76002 -30.42588 16.68035 1.000 118.08387 197 LYS A O 1
ATOM 1458 N N . ILE A 1 198 ? 37.00585 -29.19688 14.94947 1.000 119.36184 198 ILE A N 1
ATOM 1459 C CA . ILE A 1 198 ? 37.80383 -28.03446 15.32638 1.000 125.35759 198 ILE A CA 1
ATOM 1460 C C . ILE A 1 198 ? 37.19798 -27.32990 16.53468 1.000 126.80541 198 ILE A C 1
ATOM 1461 O O . ILE A 1 198 ? 37.91637 -26.91714 17.45355 1.000 128.80280 198 ILE A O 1
ATOM 1466 N N . VAL A 1 199 ? 35.86919 -27.17945 16.55698 1.000 121.76756 199 VAL A N 1
ATOM 1467 C CA . VAL A 1 199 ? 35.20711 -26.42914 17.62311 1.000 116.03482 199 VAL A CA 1
ATOM 1468 C C . VAL A 1 199 ? 34.89477 -27.26898 18.85325 1.000 110.21484 199 VAL A C 1
ATOM 1469 O O . VAL A 1 199 ? 34.56777 -26.69897 19.90576 1.000 109.17988 199 VAL A O 1
ATOM 1473 N N . ALA A 1 200 ? 34.97488 -28.59930 18.75666 1.000 114.22230 200 ALA A N 1
ATOM 1474 C CA . ALA A 1 200 ? 34.62510 -29.45904 19.88567 1.000 118.70740 200 ALA A CA 1
ATOM 1475 C C . ALA A 1 200 ? 35.43631 -29.10669 21.12810 1.000 116.57836 200 ALA A C 1
ATOM 1476 O O . ALA A 1 200 ? 34.88588 -28.98499 22.22867 1.000 99.57340 200 ALA A O 1
ATOM 1478 N N . LYS A 1 201 ? 36.75120 -28.93811 20.96948 1.000 114.14655 201 LYS A N 1
ATOM 1479 C CA . LYS A 1 201 ? 37.60295 -28.61229 22.10977 1.000 102.96628 201 LYS A CA 1
ATOM 1480 C C . LYS A 1 201 ? 37.21893 -27.26782 22.71806 1.000 105.53553 201 LYS A C 1
ATOM 1481 O O . LYS A 1 201 ? 37.10744 -27.13615 23.94265 1.000 98.88711 201 LYS A O 1
ATOM 1487 N N . ALA A 1 202 ? 37.02078 -26.25174 21.87419 1.000 119.61346 202 ALA A N 1
ATOM 1488 C CA . ALA A 1 202 ? 36.63887 -24.93613 22.37891 1.000 114.32465 202 ALA A CA 1
ATOM 1489 C C . ALA A 1 202 ? 35.25013 -24.96101 23.00887 1.000 107.80409 202 ALA A C 1
ATOM 1490 O O . ALA A 1 202 ? 35.01482 -24.30161 24.02853 1.000 97.75436 202 ALA A O 1
ATOM 1492 N N . ILE A 1 203 ? 34.31700 -25.71015 22.41467 1.000 102.96379 203 ILE A N 1
ATOM 1493 C CA . ILE A 1 203 ? 32.95520 -25.75988 22.94095 1.000 100.73649 203 ILE A CA 1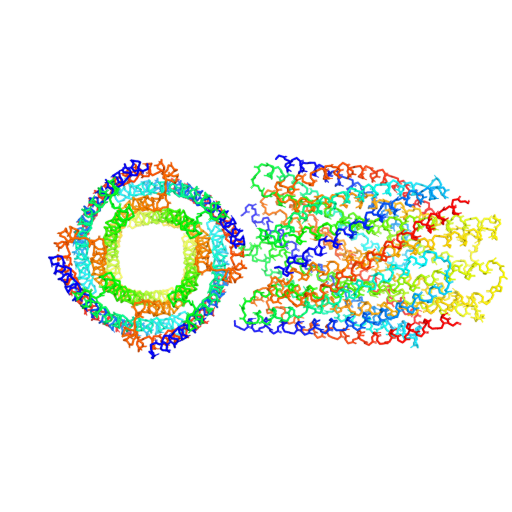
ATOM 1494 C C . ILE A 1 203 ? 32.92787 -26.45901 24.29389 1.000 104.15821 203 ILE A C 1
ATOM 1495 O O . ILE A 1 203 ? 32.26495 -25.99826 25.23154 1.000 109.22412 203 ILE A O 1
ATOM 1500 N N . LYS A 1 204 ? 33.64081 -27.58151 24.41663 1.000 103.61933 204 LYS A N 1
ATOM 1501 C CA . LYS A 1 204 ? 33.67196 -28.31189 25.68040 1.000 108.75093 204 LYS A CA 1
ATOM 1502 C C . LYS A 1 204 ? 34.18874 -27.42986 26.81090 1.000 112.04208 204 LYS A C 1
ATOM 1503 O O . LYS A 1 204 ? 33.61542 -27.40271 27.90644 1.000 101.10435 204 LYS A O 1
ATOM 1509 N N . GLU A 1 205 ? 35.27911 -26.70082 26.56120 1.000 112.02872 205 GLU A N 1
ATOM 1510 C CA . GLU A 1 205 ? 35.79914 -25.77931 27.56569 1.000 108.74872 205 GLU A CA 1
ATOM 1511 C C . GLU A 1 205 ? 34.82573 -24.63743 27.83286 1.000 99.81055 205 GLU A C 1
ATOM 1512 O O . GLU A 1 205 ? 34.66954 -24.20428 28.97990 1.000 95.65567 205 GLU A O 1
ATOM 1518 N N . ALA A 1 206 ? 34.15369 -24.14701 26.78750 1.000 109.29197 206 ALA A N 1
ATOM 1519 C CA . ALA A 1 206 ? 33.23557 -23.02239 26.94816 1.000 98.63683 206 ALA A CA 1
ATOM 1520 C C . ALA A 1 206 ? 32.03563 -23.38146 27.81687 1.000 89.65638 206 ALA A C 1
ATOM 1521 O O . ALA A 1 206 ? 31.58825 -22.56249 28.62815 1.000 92.52640 206 ALA A O 1
ATOM 1523 N N . ILE A 1 207 ? 31.49397 -24.59183 27.65840 1.000 87.87740 207 ILE A N 1
ATOM 1524 C CA . ILE A 1 207 ? 30.33064 -24.98850 28.44891 1.000 87.69484 207 ILE A CA 1
ATOM 1525 C C . ILE A 1 207 ? 30.68516 -25.04675 29.92928 1.000 92.95543 207 ILE A C 1
ATOM 1526 O O . ILE A 1 207 ? 29.89318 -24.64165 30.78944 1.000 84.25897 207 ILE A O 1
ATOM 1531 N N . LYS A 1 208 ? 31.88187 -25.54175 30.25039 1.000 103.71434 208 LYS A N 1
ATOM 1532 C CA . LYS A 1 208 ? 32.32752 -25.55411 31.63999 1.000 107.80913 208 LYS A CA 1
ATOM 1533 C C . LYS A 1 208 ? 32.50407 -24.13512 32.16692 1.000 94.23682 208 LYS A C 1
ATOM 1534 O O . LYS A 1 208 ? 32.03462 -23.80585 33.26274 1.000 95.38961 208 LYS A O 1
ATOM 1540 N N . LYS A 1 209 ? 33.18863 -23.28192 31.39866 1.000 95.15543 209 LYS A N 1
ATOM 1541 C CA . LYS A 1 209 ? 33.37940 -21.89515 31.81121 1.000 89.72714 209 LYS A CA 1
ATOM 1542 C C . LYS A 1 209 ? 32.04828 -21.16262 31.92175 1.000 85.06124 209 LYS A C 1
ATOM 1543 O O . LYS A 1 209 ? 31.88792 -20.29200 32.78516 1.000 82.24769 209 LYS A O 1
ATOM 1549 N N . ALA A 1 210 ? 31.08460 -21.50219 31.06093 1.000 92.35900 210 ALA A N 1
ATOM 1550 C CA . ALA A 1 210 ? 29.75756 -20.90118 31.15168 1.000 89.68588 210 ALA A CA 1
ATOM 1551 C C . ALA A 1 210 ? 29.06149 -21.30016 32.44672 1.000 96.21979 210 ALA A C 1
ATOM 1552 O O . ALA A 1 210 ? 28.41073 -20.46832 33.09001 1.000 84.08075 210 ALA A O 1
ATOM 1554 N N . GLU A 1 211 ? 29.18537 -22.57098 32.84175 1.000 106.57189 211 GLU A N 1
ATOM 1555 C CA . GLU A 1 211 ? 28.58191 -23.02475 34.09087 1.000 95.12795 211 GLU A CA 1
ATOM 1556 C C . GLU A 1 211 ? 29.23555 -22.35589 35.29285 1.000 104.50726 211 GLU A C 1
ATOM 1557 O O . GLU A 1 211 ? 28.56310 -22.06135 36.28773 1.000 103.31549 211 GLU A O 1
ATOM 1563 N N . GLU A 1 212 ? 30.54810 -22.12041 35.22435 1.000 100.66620 212 GLU A N 1
ATOM 1564 C CA . GLU A 1 212 ? 31.22072 -21.36835 36.27785 1.000 80.75074 212 GLU A CA 1
ATOM 1565 C C . GLU A 1 212 ? 30.69756 -19.93952 36.35291 1.000 90.72318 212 GLU A C 1
ATOM 1566 O O . GLU A 1 212 ? 30.52294 -19.39067 37.44729 1.000 92.50472 212 GLU A O 1
ATOM 1572 N N . ALA A 1 213 ? 30.44334 -19.32054 35.19613 1.000 91.41364 213 ALA A N 1
ATOM 1573 C CA . ALA A 1 213 ? 29.90927 -17.96194 35.18048 1.000 86.49166 213 ALA A CA 1
ATOM 1574 C C . ALA A 1 213 ? 28.52047 -17.90526 35.80283 1.000 84.62752 213 ALA A C 1
ATOM 1575 O O . ALA A 1 213 ? 28.19104 -16.95027 36.51638 1.000 77.44889 213 ALA A O 1
ATOM 1577 N N . ILE A 1 214 ? 27.68704 -18.91280 35.53141 1.000 84.74393 214 ILE A N 1
ATOM 1578 C CA . ILE A 1 214 ? 26.36221 -18.96980 36.14315 1.000 81.48014 214 ILE A CA 1
ATOM 1579 C C . ILE A 1 214 ? 26.48428 -19.06334 37.65849 1.000 77.79138 214 ILE A C 1
ATOM 1580 O O . ILE A 1 214 ? 25.72355 -18.42949 38.39987 1.000 70.17867 214 ILE A O 1
ATOM 1585 N N . LYS A 1 215 ? 27.44335 -19.85667 38.14132 1.000 95.19606 215 LYS A N 1
ATOM 1586 C CA . LYS A 1 215 ? 27.67210 -19.96879 39.57861 1.000 96.62207 215 LYS A CA 1
ATOM 1587 C C . LYS A 1 215 ? 28.11359 -18.63545 40.16881 1.000 99.09403 215 LYS A C 1
ATOM 1588 O O . LYS A 1 215 ? 27.59075 -18.19455 41.19894 1.000 92.18807 215 LYS A O 1
ATOM 1594 N N . LYS A 1 216 ? 29.09278 -17.98572 39.53209 1.000 102.14120 216 LYS A N 1
ATOM 1595 C CA . LYS A 1 216 ? 29.55376 -16.68363 40.00271 1.000 86.66664 216 LYS A CA 1
ATOM 1596 C C . LYS A 1 216 ? 28.43196 -15.65243 39.99139 1.000 76.67492 216 LYS A C 1
ATOM 1597 O O . LYS A 1 216 ? 28.40835 -14.75172 40.83797 1.000 86.65563 216 LYS A O 1
ATOM 1603 N N . ALA A 1 217 ? 27.49743 -15.76507 39.04384 1.000 91.48296 217 ALA A N 1
ATOM 1604 C CA . ALA A 1 217 ? 26.35575 -14.85559 39.01360 1.000 86.68232 217 ALA A CA 1
ATOM 1605 C C . ALA A 1 217 ? 25.39507 -15.12327 40.16640 1.000 82.71629 217 ALA A C 1
ATOM 1606 O O . ALA A 1 217 ? 24.92394 -14.18309 40.81608 1.000 91.96830 217 ALA A O 1
ATOM 1608 N N . GLU A 1 218 ? 25.09272 -16.39878 40.43247 1.000 104.09742 218 GLU A N 1
ATOM 1609 C CA . GLU A 1 218 ? 24.20334 -16.74555 41.53959 1.000 97.96657 218 GLU A CA 1
ATOM 1610 C C . GLU A 1 218 ? 24.72931 -16.21398 42.86669 1.000 103.16536 218 GLU A C 1
ATOM 1611 O O . GLU A 1 218 ? 23.95491 -15.72657 43.69952 1.000 91.48192 218 GLU A O 1
ATOM 1617 N N . GLU A 1 219 ? 26.04043 -16.32062 43.09111 1.000 113.45148 219 GLU A N 1
ATOM 1618 C CA . GLU A 1 219 ? 26.64082 -15.72966 44.28219 1.000 110.66826 219 GLU A CA 1
ATOM 1619 C C . GLU A 1 219 ? 26.38887 -14.22705 44.32690 1.000 102.94942 219 GLU A C 1
ATOM 1620 O O . GLU A 1 219 ? 25.99975 -13.67908 45.36520 1.000 97.81686 219 GLU A O 1
ATOM 1626 N N . ALA A 1 220 ? 26.61062 -13.54483 43.19978 1.000 99.09904 220 ALA A N 1
ATOM 1627 C CA . ALA A 1 220 ? 26.35725 -12.10923 43.12795 1.000 79.96173 220 ALA A CA 1
ATOM 1628 C C . ALA A 1 220 ? 24.89516 -11.78335 43.40895 1.000 81.98399 220 ALA A C 1
ATOM 1629 O O . ALA A 1 220 ? 24.59229 -10.77801 44.06271 1.000 101.70897 220 ALA A O 1
ATOM 1631 N N . ILE A 1 221 ? 23.97304 -12.61002 42.90706 1.000 93.22886 221 ILE A N 1
ATOM 1632 C CA . ILE A 1 221 ? 22.55044 -12.36797 43.13954 1.000 91.72480 221 ILE A CA 1
ATOM 1633 C C . ILE A 1 221 ? 22.23106 -12.42851 44.62800 1.000 88.77213 221 ILE A C 1
ATOM 1634 O O . ILE A 1 221 ? 21.48661 -11.59147 45.15144 1.000 94.21551 221 ILE A O 1
ATOM 1639 N N . LYS A 1 222 ? 22.80409 -13.40504 45.33634 1.000 96.64002 222 LYS A N 1
ATOM 1640 C CA . LYS A 1 222 ? 22.54903 -13.54037 46.76839 1.000 112.59548 222 LYS A CA 1
ATOM 1641 C C . LYS A 1 222 ? 23.10495 -12.35009 47.54318 1.000 101.11377 222 LYS A C 1
ATOM 1642 O O . LYS A 1 222 ? 22.42538 -11.78923 48.41119 1.000 87.03089 222 LYS A O 1
ATOM 1648 N N . LEU A 1 223 ? 24.34917 -11.96169 47.25337 1.000 92.29819 223 LEU A N 1
ATOM 1649 C CA . LEU A 1 223 ? 24.93958 -10.80216 47.91494 1.000 86.49238 223 LEU A CA 1
ATOM 1650 C C . LEU A 1 223 ? 24.14501 -9.53611 47.61935 1.000 91.90260 223 LEU A C 1
ATOM 1651 O O . LEU A 1 223 ? 24.03170 -8.64995 48.47507 1.000 95.46787 223 LEU A O 1
ATOM 1656 N N . ALA A 1 224 ? 23.59889 -9.42888 46.40547 1.000 81.40360 224 ALA A N 1
ATOM 1657 C CA . ALA A 1 224 ? 22.82094 -8.25076 46.03667 1.000 83.85973 224 ALA A CA 1
ATOM 1658 C C . ALA A 1 224 ? 21.54605 -8.14266 46.86472 1.000 99.00738 224 ALA A C 1
ATOM 1659 O O . ALA A 1 224 ? 21.12477 -7.03558 47.22012 1.000 105.98779 224 ALA A O 1
ATOM 1661 N N . LYS A 1 225 ? 20.90710 -9.27756 47.16251 1.000 91.50219 225 LYS A N 1
ATOM 1662 C CA . LYS A 1 225 ? 19.70758 -9.26095 47.99574 1.000 91.14628 225 LYS A CA 1
ATOM 1663 C C . LYS A 1 225 ? 19.98808 -8.63656 49.35666 1.000 101.53473 225 LYS A C 1
ATOM 1664 O O . LYS A 1 225 ? 19.29776 -7.70220 49.77673 1.000 108.09058 225 LYS A O 1
ATOM 1670 N N . GLU A 1 226 ? 21.00649 -9.14082 50.05912 1.000 93.52484 226 GLU A N 1
ATOM 1671 C CA . GLU A 1 226 ? 21.29836 -8.65065 51.40333 1.000 103.39147 226 GLU A CA 1
ATOM 1672 C C . GLU A 1 226 ? 21.67175 -7.17390 51.39553 1.000 92.88518 226 GLU A C 1
ATOM 1673 O O . GLU A 1 226 ? 21.22086 -6.40849 52.25622 1.000 88.38082 226 GLU A O 1
ATOM 1679 N N . SER A 1 227 ? 22.49350 -6.75448 50.43215 1.000 72.23084 227 SER A N 1
ATOM 1680 C CA . SER A 1 227 ? 22.94352 -5.36706 50.39196 1.000 68.39549 227 SER A CA 1
ATOM 1681 C C . SER A 1 227 ? 21.78390 -4.41866 50.11092 1.000 76.98249 227 SER A C 1
ATOM 1682 O O . SER A 1 227 ? 21.51745 -3.49614 50.88947 1.000 94.45319 227 SER A O 1
ATOM 1685 N N . VAL A 1 228 ? 21.07559 -4.63670 49.00050 1.000 75.73015 228 VAL A N 1
ATOM 1686 C CA . VAL A 1 228 ? 20.03044 -3.70373 48.58841 1.000 76.98366 228 VAL A CA 1
ATOM 1687 C C . VAL A 1 228 ? 18.88028 -3.69247 49.58920 1.000 93.02772 228 VAL A C 1
ATOM 1688 O O . VAL A 1 228 ? 18.33541 -2.62989 49.91175 1.000 96.14239 228 VAL A O 1
ATOM 1692 N N . GLU A 1 229 ? 18.49003 -4.86569 50.09374 1.000 91.32852 229 GLU A N 1
ATOM 1693 C CA . GLU A 1 229 ? 17.38889 -4.93168 51.05176 1.000 88.74496 229 GLU A CA 1
ATOM 1694 C C . GLU A 1 229 ? 17.71335 -4.14610 52.31742 1.000 81.22208 229 GLU A C 1
ATOM 1695 O O . GLU A 1 229 ? 16.87597 -3.39212 52.82625 1.000 83.42125 229 GLU A O 1
ATOM 1701 N N . LYS A 1 230 ? 18.92159 -4.33082 52.85564 1.000 87.35269 230 LYS A N 1
ATOM 1702 C CA . LYS A 1 230 ? 19.32040 -3.59385 54.05152 1.000 98.97418 230 LYS A CA 1
ATOM 1703 C C . LYS A 1 230 ? 19.42973 -2.09711 53.77725 1.000 92.90578 230 LYS A C 1
ATOM 1704 O O . LYS A 1 230 ? 18.98061 -1.28000 54.58971 1.000 92.90719 230 LYS A O 1
ATOM 1710 N N . ASN A 1 231 ? 20.03401 -1.71849 52.64516 1.000 86.81475 231 ASN A N 1
ATOM 1711 C CA . ASN A 1 231 ? 20.19295 -0.30124 52.32450 1.000 85.07387 231 ASN A CA 1
ATOM 1712 C C . ASN A 1 231 ? 18.84595 0.38993 52.15167 1.000 88.63309 231 ASN A C 1
ATOM 1713 O O . ASN A 1 231 ? 18.69668 1.56698 52.50062 1.000 91.01560 231 ASN A O 1
ATOM 1718 N N . LEU A 1 232 ? 17.85520 -0.31797 51.60467 1.000 86.49299 232 LEU A N 1
ATOM 1719 C CA . LEU A 1 232 ? 16.53586 0.28262 51.43824 1.000 83.70073 232 LEU A CA 1
ATOM 1720 C C . LEU A 1 232 ? 15.86170 0.53456 52.78148 1.000 89.14647 232 LEU A C 1
ATOM 1721 O O . LEU A 1 232 ? 15.03785 1.44925 52.89745 1.000 94.67654 232 LEU A O 1
ATOM 1726 N N . GLU A 1 233 ? 16.19647 -0.25838 53.80254 1.000 88.87793 233 GLU A N 1
ATOM 1727 C CA . GLU A 1 233 ? 15.63751 -0.02878 55.13082 1.000 101.68468 233 GLU A CA 1
ATOM 1728 C C . GLU A 1 233 ? 16.25663 1.19902 55.78642 1.000 101.36795 233 GLU A C 1
ATOM 1729 O O . GLU A 1 233 ? 15.55360 1.98904 56.42772 1.000 113.38607 233 GLU A O 1
ATOM 1735 N N . LYS A 1 234 ? 17.57226 1.37061 55.64103 1.000 93.45396 234 LYS A N 1
ATOM 1736 C CA . LYS A 1 234 ? 18.23885 2.54871 56.18758 1.000 98.60712 234 LYS A CA 1
ATOM 1737 C C . LYS A 1 234 ? 17.73926 3.83186 55.52920 1.000 91.65311 234 LYS A C 1
ATOM 1738 O O . LYS A 1 234 ? 17.62896 4.87306 56.18767 1.000 83.57438 234 LYS A O 1
ATOM 1744 N N . LEU A 1 235 ? 17.44196 3.78017 54.22710 1.000 89.40844 235 LEU A N 1
ATOM 1745 C CA . LEU A 1 235 ? 16.91052 4.95359 53.53696 1.000 90.12261 235 LEU A CA 1
ATOM 1746 C C . LEU A 1 235 ? 15.51569 5.31877 54.03177 1.000 106.87165 235 LEU A C 1
ATOM 1747 O O . LEU A 1 235 ? 15.21755 6.50142 54.23877 1.000 118.94595 235 LEU A O 1
ATOM 1752 N N . LYS A 1 236 ? 14.64223 4.32253 54.20708 1.000 106.35864 236 LYS A N 1
ATOM 1753 C CA . LYS A 1 236 ? 13.29809 4.59383 54.71061 1.000 115.72378 236 LYS A CA 1
ATOM 1754 C C . LYS A 1 236 ? 13.33787 5.25798 56.08270 1.000 135.47149 236 LYS A C 1
ATOM 1755 O O . LYS A 1 236 ? 12.54642 6.16615 56.36414 1.000 134.41019 236 LYS A O 1
ATOM 1761 N N . ALA A 1 237 ? 14.25022 4.82221 56.94668 1.000 140.31659 237 ALA A N 1
ATOM 1762 C CA . ALA A 1 237 ? 14.38692 5.39664 58.28223 1.000 124.76553 237 ALA A CA 1
ATOM 1763 C C . ALA A 1 237 ? 14.95613 6.81452 58.24059 1.000 123.26200 237 ALA A C 1
ATOM 1764 O O . ALA A 1 237 ? 15.17751 7.38165 57.16963 1.000 104.70365 237 ALA A O 1
ATOM 1766 N N . GLY B 1 1 ? -6.76551 -30.41924 13.48147 1.000 138.17276 1 GLY B N 1
ATOM 1767 C CA . GLY B 1 1 ? -8.10533 -30.19872 13.99314 1.000 148.22979 1 GLY B CA 1
ATOM 1768 C C . GLY B 1 1 ? -8.13335 -29.33880 15.24107 1.000 151.69723 1 GLY B C 1
ATOM 1769 O O . GLY B 1 1 ? -8.31485 -28.12363 15.16280 1.000 151.25571 1 GLY B O 1
ATOM 1770 N N . SER B 1 2 ? -7.95200 -29.97647 16.40101 1.000 158.27045 2 SER B N 1
ATOM 1771 C CA . SER B 1 2 ? -7.94483 -29.23675 17.65908 1.000 156.24878 2 SER B CA 1
ATOM 1772 C C . SER B 1 2 ? -6.70626 -28.35956 17.78972 1.000 151.98027 2 SER B C 1
ATOM 1773 O O . SER B 1 2 ? -6.74818 -27.32689 18.46853 1.000 134.01951 2 SER B O 1
ATOM 1776 N N . HIS B 1 3 ? -5.60065 -28.75008 17.15204 1.000 161.99711 3 HIS B N 1
ATOM 1777 C CA . HIS B 1 3 ? -4.38747 -27.94208 17.21420 1.000 147.37985 3 HIS B CA 1
ATOM 1778 C C . HIS B 1 3 ? -4.52224 -26.68434 16.36590 1.000 137.84711 3 HIS B C 1
ATOM 1779 O O . HIS B 1 3 ? -4.05146 -25.61036 16.75897 1.000 128.10481 3 HIS B O 1
ATOM 1786 N N . MET B 1 4 ? -5.15915 -26.79859 15.19650 1.000 151.21937 4 MET B N 1
ATOM 1787 C CA . MET B 1 4 ? -5.44433 -25.61456 14.39366 1.000 136.50241 4 MET B CA 1
ATOM 1788 C C . MET B 1 4 ? -6.42473 -24.68937 15.09947 1.000 125.26851 4 MET B C 1
ATOM 1789 O O . MET B 1 4 ? -6.36571 -23.46883 14.91471 1.000 123.74466 4 MET B O 1
ATOM 1794 N N . ASP B 1 5 ? -7.33167 -25.24822 15.90409 1.000 123.81775 5 ASP B N 1
ATOM 1795 C CA . ASP B 1 5 ? -8.22433 -24.41345 16.69970 1.000 127.65214 5 ASP B CA 1
ATOM 1796 C C . ASP B 1 5 ? -7.46184 -23.70413 17.81149 1.000 126.55207 5 ASP B C 1
ATOM 1797 O O . ASP B 1 5 ? -7.71668 -22.52752 18.09463 1.000 111.90388 5 ASP B O 1
ATOM 1802 N N . LEU B 1 6 ? -6.52945 -24.40769 18.45943 1.000 118.00014 6 LEU B N 1
ATOM 1803 C CA . LEU B 1 6 ? -5.68869 -23.77026 19.46741 1.000 115.85694 6 LEU B CA 1
ATOM 1804 C C . LEU B 1 6 ? -4.81187 -22.68627 18.85301 1.000 109.90830 6 LEU B C 1
ATOM 1805 O O . LEU B 1 6 ? -4.66690 -21.59793 19.42212 1.000 104.10886 6 LEU B O 1
ATOM 1810 N N . ARG B 1 7 ? -4.21377 -22.96846 17.69289 1.000 101.09124 7 ARG B N 1
ATOM 1811 C CA . ARG B 1 7 ? -3.41267 -21.96249 17.00176 1.000 91.64264 7 ARG B CA 1
ATOM 1812 C C . ARG B 1 7 ? -4.26162 -20.76460 16.59227 1.000 91.29573 7 ARG B C 1
ATOM 1813 O O . ARG B 1 7 ? -3.86335 -19.61066 16.79014 1.000 87.39149 7 ARG B O 1
ATOM 1821 N N . ALA B 1 8 ? -5.43229 -21.01997 16.00068 1.000 98.48556 8 ALA B N 1
ATOM 1822 C CA . ALA B 1 8 ? -6.31970 -19.92484 15.62208 1.000 89.50647 8 ALA B CA 1
ATOM 1823 C C . ALA B 1 8 ? -6.77395 -19.12683 16.83638 1.000 89.01034 8 ALA B C 1
ATOM 1824 O O . ALA B 1 8 ? -6.95946 -17.90836 16.74375 1.000 103.28970 8 ALA B O 1
ATOM 1826 N N . GLU B 1 9 ? -6.96135 -19.79249 17.97778 1.000 100.52281 9 GLU B N 1
ATOM 1827 C CA . GLU B 1 9 ? -7.34590 -19.08840 19.19705 1.000 110.40811 9 GLU B CA 1
ATOM 1828 C C . GLU B 1 9 ? -6.22182 -18.18066 19.68394 1.000 106.09306 9 GLU B C 1
ATOM 1829 O O . GLU B 1 9 ? -6.45875 -17.02309 20.05031 1.000 99.82876 9 GLU B O 1
ATOM 1835 N N . LEU B 1 10 ? -4.98837 -18.69446 19.70188 1.000 93.08827 10 LEU B N 1
ATOM 1836 C CA . LEU B 1 10 ? -3.85474 -17.88970 20.14727 1.000 82.23529 10 LEU B CA 1
ATOM 1837 C C . LEU B 1 10 ? -3.59683 -16.71937 19.20502 1.000 87.39847 10 LEU B C 1
ATOM 1838 O O . LEU B 1 10 ? -3.33901 -15.59849 19.65911 1.000 107.03431 10 LEU B O 1
ATOM 1843 N N . LEU B 1 11 ? -3.65039 -16.96052 17.89101 1.000 80.47940 11 LEU B N 1
ATOM 1844 C CA . LEU B 1 11 ? -3.42989 -15.88312 16.93018 1.000 82.19871 11 LEU B CA 1
ATOM 1845 C C . LEU B 1 11 ? -4.45484 -14.76635 17.08518 1.000 90.64868 11 LEU B C 1
ATOM 1846 O O . LEU B 1 11 ? -4.12978 -13.59341 16.86773 1.000 92.13905 11 LEU B O 1
ATOM 1851 N N . LYS B 1 12 ? -5.69155 -15.10558 17.45732 1.000 93.35827 12 LYS B N 1
ATOM 1852 C CA . LYS B 1 12 ? -6.71143 -14.08094 17.65860 1.000 85.69769 12 LYS B CA 1
ATOM 1853 C C . LYS B 1 12 ? -6.41743 -13.25677 18.90551 1.000 88.44938 12 LYS B C 1
ATOM 1854 O O . LYS B 1 12 ? -6.41334 -12.02102 18.85895 1.000 94.66658 12 LYS B O 1
ATOM 1860 N N . ALA B 1 13 ? -6.17369 -13.92830 20.03433 1.000 102.95435 13 ALA B N 1
ATOM 1861 C CA . ALA B 1 13 ? -5.85868 -13.21767 21.26978 1.000 103.73876 13 ALA B CA 1
ATOM 1862 C C . ALA B 1 13 ? -4.57337 -12.41142 21.13037 1.000 92.49977 13 ALA B C 1
ATOM 1863 O O . ALA B 1 13 ? -4.45399 -11.31770 21.69563 1.000 99.16798 13 ALA B O 1
ATOM 1865 N N . LEU B 1 14 ? -3.59606 -12.93948 20.38936 1.000 82.70053 14 LEU B N 1
ATOM 1866 C CA . LEU B 1 14 ? -2.37718 -12.18199 20.12389 1.000 81.79189 14 LEU B CA 1
ATOM 1867 C C . LEU B 1 14 ? -2.68243 -10.92788 19.31502 1.000 84.68679 14 LEU B C 1
ATOM 1868 O O . LEU B 1 14 ? -2.19557 -9.83655 19.63220 1.000 85.09826 14 LEU B O 1
ATOM 1873 N N . LEU B 1 15 ? -3.48873 -11.06963 18.25847 1.000 87.85350 15 LEU B N 1
ATOM 1874 C CA . LEU B 1 15 ? -3.87574 -9.91563 17.45179 1.000 75.64576 15 LEU B CA 1
ATOM 1875 C C . LEU B 1 15 ? -4.58335 -8.86254 18.29496 1.000 88.40348 15 LEU B C 1
ATOM 1876 O O . LEU B 1 15 ? -4.35421 -7.65941 18.11964 1.000 91.46694 15 LEU B O 1
ATOM 1881 N N . LYS B 1 16 ? -5.45793 -9.29545 19.20628 1.000 81.02131 16 LYS B N 1
ATOM 1882 C CA . LYS B 1 16 ? -6.12174 -8.35511 20.10333 1.000 77.02378 16 LYS B CA 1
ATOM 1883 C C . LYS B 1 16 ? -5.10970 -7.62456 20.97770 1.000 94.21832 16 LYS B C 1
ATOM 1884 O O . LYS B 1 16 ? -5.16978 -6.39852 21.12554 1.000 102.90371 16 LYS B O 1
ATOM 1890 N N . ALA B 1 17 ? -4.16884 -8.36690 21.56799 1.000 84.05070 17 ALA B N 1
ATOM 1891 C CA . ALA B 1 17 ? -3.15545 -7.74610 22.41575 1.000 67.71996 17 ALA B CA 1
ATOM 1892 C C . ALA B 1 17 ? -2.29169 -6.76667 21.63059 1.000 77.53349 17 ALA B C 1
ATOM 1893 O O . ALA B 1 17 ? -1.97814 -5.67521 22.12014 1.000 98.95212 17 ALA B O 1
ATOM 1895 N N . VAL B 1 18 ? -1.88951 -7.14096 20.41404 1.000 67.58609 18 VAL B N 1
ATOM 1896 C CA . VAL B 1 18 ? -1.07623 -6.24626 19.59595 1.000 66.46495 18 VAL B CA 1
ATOM 1897 C C . VAL B 1 18 ? -1.86398 -4.99920 19.21222 1.000 77.21283 18 VAL B C 1
ATOM 1898 O O . VAL B 1 18 ? -1.32183 -3.88739 19.19988 1.000 81.81445 18 VAL B O 1
ATOM 1902 N N . GLU B 1 19 ? -3.15456 -5.15691 18.90717 1.000 83.18116 19 GLU B N 1
ATOM 1903 C CA . GLU B 1 19 ? -3.98035 -3.99943 18.57454 1.000 102.68658 19 GLU B CA 1
ATOM 1904 C C . GLU B 1 19 ? -4.04959 -3.01677 19.73799 1.000 108.02062 19 GLU B C 1
ATOM 1905 O O . GLU B 1 19 ? -3.97204 -1.79851 19.53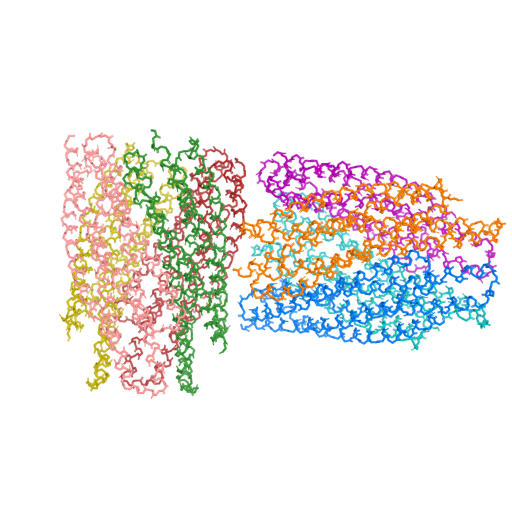726 1.000 108.54006 19 GLU B O 1
ATOM 1911 N N . GLU B 1 20 ? -4.19531 -3.52917 20.96292 1.000 99.69793 20 GLU B N 1
ATOM 1912 C CA . GLU B 1 20 ? -4.20906 -2.66111 22.13642 1.000 97.20264 20 GLU B CA 1
ATOM 1913 C C . GLU B 1 20 ? -2.88085 -1.93445 22.29971 1.000 92.33373 20 GLU B C 1
ATOM 1914 O O . GLU B 1 20 ? -2.85079 -0.75512 22.67183 1.000 106.40472 20 GLU B O 1
ATOM 1920 N N . PHE B 1 21 ? -1.77126 -2.62708 22.03276 1.000 86.19953 21 PHE B N 1
ATOM 1921 C CA . PHE B 1 21 ? -0.45430 -2.01036 22.15450 1.000 84.72601 21 PHE B CA 1
ATOM 1922 C C . PHE B 1 21 ? -0.30476 -0.81215 21.22297 1.000 81.57284 21 PHE B C 1
ATOM 1923 O O . PHE B 1 21 ? 0.13055 0.26421 21.64749 1.000 71.92082 21 PHE B O 1
ATOM 1931 N N . LEU B 1 22 ? -0.67240 -0.97482 19.94828 1.000 75.59331 22 LEU B N 1
ATOM 1932 C CA . LEU B 1 22 ? -0.49189 0.11433 18.99132 1.000 85.05878 22 LEU B CA 1
ATOM 1933 C C . LEU B 1 22 ? -1.36082 1.31589 19.33620 1.000 90.64795 22 LEU B C 1
ATOM 1934 O O . LEU B 1 22 ? -0.94620 2.46499 19.14397 1.000 85.29630 22 LEU B O 1
ATOM 1939 N N . LYS B 1 23 ? -2.57145 1.07473 19.83814 1.000 91.30787 23 LYS B N 1
ATOM 1940 C CA . LYS B 1 23 ? -3.42596 2.18104 20.25513 1.000 88.06225 23 LYS B CA 1
ATOM 1941 C C . LYS B 1 23 ? -2.84173 2.91042 21.46015 1.000 88.83747 23 LYS B C 1
ATOM 1942 O O . LYS B 1 23 ? -2.70195 4.13943 21.44440 1.000 91.76141 23 LYS B O 1
ATOM 1948 N N . ALA B 1 24 ? -2.50924 2.16995 22.52261 1.000 86.04416 24 ALA B N 1
ATOM 1949 C CA . ALA B 1 24 ? -1.90298 2.79060 23.69792 1.000 90.47431 24 ALA B CA 1
ATOM 1950 C C . ALA B 1 24 ? -0.59745 3.49267 23.34470 1.000 87.32413 24 ALA B C 1
ATOM 1951 O O . ALA B 1 24 ? -0.32583 4.59575 23.83369 1.000 90.40528 24 ALA B O 1
ATOM 1953 N N . ALA B 1 25 ? 0.23068 2.86143 22.50809 1.000 92.92453 25 ALA B N 1
ATOM 1954 C CA . ALA B 1 25 ? 1.47888 3.48943 22.08539 1.000 91.91516 25 ALA B CA 1
ATOM 1955 C C . ALA B 1 25 ? 1.21461 4.77345 21.30901 1.000 93.00398 25 ALA B C 1
ATOM 1956 O O . ALA B 1 25 ? 1.95301 5.75568 21.44736 1.000 100.23780 25 ALA B O 1
ATOM 1958 N N . GLU B 1 26 ? 0.16750 4.78063 20.47997 1.000 94.71762 26 GLU B N 1
ATOM 1959 C CA . GLU B 1 26 ? -0.15479 5.96926 19.69671 1.000 95.29638 26 GLU B CA 1
ATOM 1960 C C . GLU B 1 26 ? -0.59570 7.11976 20.59250 1.000 96.81935 26 GLU B C 1
ATOM 1961 O O . GLU B 1 26 ? -0.17759 8.26483 20.38729 1.000 98.11139 26 GLU B O 1
ATOM 1967 N N . GLU B 1 27 ? -1.45333 6.83992 21.57839 1.000 102.80901 27 GLU B N 1
ATOM 1968 C CA . GLU B 1 27 ? -1.86853 7.88003 22.51623 1.000 119.73153 27 GLU B CA 1
ATOM 1969 C C . GLU B 1 27 ? -0.66911 8.47519 23.24433 1.000 105.83680 27 GLU B C 1
ATOM 1970 O O . GLU B 1 27 ? -0.58181 9.69667 23.41772 1.000 105.25725 27 GLU B O 1
ATOM 1976 N N . ALA B 1 28 ? 0.25270 7.62269 23.69878 1.000 103.23912 28 ALA B N 1
ATOM 1977 C CA . ALA B 1 28 ? 1.48595 8.10521 24.31346 1.000 88.49557 28 ALA B CA 1
ATOM 1978 C C . ALA B 1 28 ? 2.25746 9.01246 23.36149 1.000 100.88414 28 ALA B C 1
ATOM 1979 O O . ALA B 1 28 ? 2.67258 10.11539 23.73611 1.000 110.60334 28 ALA B O 1
ATOM 1981 N N . ILE B 1 29 ? 2.46942 8.55298 22.12410 1.000 94.46887 29 ILE B N 1
ATOM 1982 C CA . ILE B 1 29 ? 3.21801 9.33456 21.14113 1.000 86.10404 29 ILE B CA 1
ATOM 1983 C C . ILE B 1 29 ? 2.55677 10.68898 20.91209 1.000 94.78105 29 ILE B C 1
ATOM 1984 O O . ILE B 1 29 ? 3.23649 11.71761 20.80561 1.000 106.54069 29 ILE B O 1
ATOM 1989 N N . LYS B 1 30 ? 1.22366 10.71211 20.83331 1.000 100.03460 30 LYS B N 1
ATOM 1990 C CA . LYS B 1 30 ? 0.51203 11.97611 20.66519 1.000 104.29482 30 LYS B CA 1
ATOM 1991 C C . LYS B 1 30 ? 0.81335 12.92997 21.81431 1.000 94.95533 30 LYS B C 1
ATOM 1992 O O . LYS B 1 30 ? 0.99070 14.13533 21.60324 1.000 97.91642 30 LYS B O 1
ATOM 1998 N N . GLU B 1 31 ? 0.87470 12.40718 23.03963 1.000 107.34109 31 GLU B N 1
ATOM 1999 C CA . GLU B 1 31 ? 1.10850 13.25574 24.20148 1.000 110.50120 31 GLU B CA 1
ATOM 2000 C C . GLU B 1 31 ? 2.58023 13.63350 24.33035 1.000 104.69483 31 GLU B C 1
ATOM 2001 O O . GLU B 1 31 ? 2.89929 14.77016 24.69748 1.000 116.21235 31 GLU B O 1
ATOM 2007 N N . LEU B 1 32 ? 3.48782 12.69340 24.04453 1.000 104.43155 32 LEU B N 1
ATOM 2008 C CA . LEU B 1 32 ? 4.91513 12.99390 24.12485 1.000 101.01648 32 LEU B CA 1
ATOM 2009 C C . LEU B 1 32 ? 5.31180 14.08300 23.13585 1.000 98.91145 32 LEU B C 1
ATOM 2010 O O . LEU B 1 32 ? 6.07181 14.99608 23.48015 1.000 93.06159 32 LEU B O 1
ATOM 2015 N N . LEU B 1 33 ? 4.81043 14.00500 21.90013 1.000 95.59574 33 LEU B N 1
ATOM 2016 C CA . LEU B 1 33 ? 5.11776 15.04421 20.92361 1.000 92.96194 33 LEU B CA 1
ATOM 2017 C C . LEU B 1 33 ? 4.49735 16.37752 21.31727 1.000 100.16473 33 LEU B C 1
ATOM 2018 O O . LEU B 1 33 ? 5.04198 17.43576 20.98192 1.000 104.45544 33 LEU B O 1
ATOM 2023 N N . GLU B 1 34 ? 3.36518 16.34890 22.02394 1.000 95.70628 34 GLU B N 1
ATOM 2024 C CA . GLU B 1 34 ? 2.77011 17.58740 22.51318 1.000 101.33123 34 GLU B CA 1
ATOM 2025 C C . GLU B 1 34 ? 3.63269 18.20503 23.60744 1.000 101.83254 34 GLU B C 1
ATOM 2026 O O . GLU B 1 34 ? 3.88470 19.41627 23.60613 1.000 90.43741 34 GLU B O 1
ATOM 2032 N N . LEU B 1 35 ? 4.08636 17.38388 24.55939 1.000 94.00295 35 LEU B N 1
ATOM 2033 C CA . LEU B 1 35 ? 5.00912 17.86773 25.58121 1.000 86.04120 35 LEU B CA 1
ATOM 2034 C C . LEU B 1 35 ? 6.32890 18.32350 24.97266 1.000 85.02453 35 LEU B C 1
ATOM 2035 O O . LEU B 1 35 ? 6.95066 19.26553 25.47707 1.000 83.47888 35 LEU B O 1
ATOM 2040 N N . LEU B 1 36 ? 6.77699 17.66116 23.90113 1.000 87.36478 36 LEU B N 1
ATOM 2041 C CA . LEU B 1 36 ? 8.01922 18.05785 23.24408 1.000 73.66253 36 LEU B CA 1
ATOM 2042 C C . LEU B 1 36 ? 7.94159 19.49082 22.73482 1.000 97.15518 36 LEU B C 1
ATOM 2043 O O . LEU B 1 36 ? 8.91749 20.24497 22.83147 1.000 101.41475 36 LEU B O 1
ATOM 2048 N N . LYS B 1 37 ? 6.79327 19.87981 22.17511 1.000 94.85379 37 LYS B N 1
ATOM 2049 C CA . LYS B 1 37 ? 6.62522 21.25234 21.70975 1.000 95.17358 37 LYS B CA 1
ATOM 2050 C C . LYS B 1 37 ? 6.83071 22.23976 22.85182 1.000 100.04036 37 LYS B C 1
ATOM 2051 O O . LYS B 1 37 ? 7.59534 23.20312 22.72585 1.000 90.06379 37 LYS B O 1
ATOM 2057 N N . LYS B 1 38 ? 6.16003 22.00703 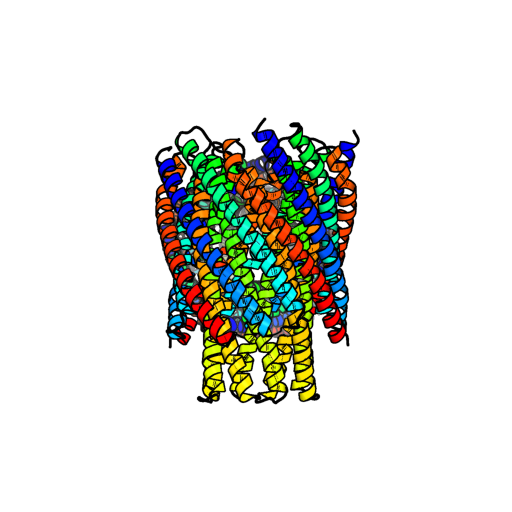23.98356 1.000 99.50857 38 LYS B N 1
ATOM 2058 C CA . LYS B 1 38 ? 6.32561 22.88707 25.13553 1.000 86.44364 38 LYS B CA 1
ATOM 2059 C C . LYS B 1 38 ? 7.75816 22.85685 25.65337 1.000 82.32722 38 LYS B C 1
ATOM 2060 O O . LYS B 1 38 ? 8.30223 23.89167 26.05562 1.000 81.15094 38 LYS B O 1
ATOM 2066 N N . ALA B 1 39 ? 8.38836 21.67877 25.64149 1.000 85.98757 39 ALA B N 1
ATOM 2067 C CA . ALA B 1 39 ? 9.76128 21.56230 26.12533 1.000 85.10336 39 ALA B CA 1
ATOM 2068 C C . ALA B 1 39 ? 10.73723 22.33413 25.24508 1.000 91.15321 39 ALA B C 1
ATOM 2069 O O . ALA B 1 39 ? 11.67240 22.96332 25.75403 1.000 89.38328 39 ALA B O 1
ATOM 2071 N N . LEU B 1 40 ? 10.55180 22.28491 23.92289 1.000 88.07071 40 LEU B N 1
ATOM 2072 C CA . LEU B 1 40 ? 11.42721 23.04517 23.03677 1.000 84.13703 40 LEU B CA 1
ATOM 2073 C C . LEU B 1 40 ? 11.26549 24.54636 23.23588 1.000 95.32557 40 LEU B C 1
ATOM 2074 O O . LEU B 1 40 ? 12.23630 25.29740 23.08827 1.000 96.67736 40 LEU B O 1
ATOM 2079 N N . GLU B 1 41 ? 10.05523 25.00001 23.56757 1.000 107.58705 41 GLU B N 1
ATOM 2080 C CA . GLU B 1 41 ? 9.83905 26.41745 23.84042 1.000 99.38496 41 GLU B CA 1
ATOM 2081 C C . GLU B 1 41 ? 10.54520 26.84795 25.12096 1.000 81.80249 41 GLU B C 1
ATOM 2082 O O . GLU B 1 41 ? 11.20390 27.89339 25.15410 1.000 92.00207 41 GLU B O 1
ATOM 2088 N N . VAL B 1 42 ? 10.40825 26.05865 26.19101 1.000 81.06042 42 VAL B N 1
ATOM 2089 C CA . VAL B 1 42 ? 11.07118 26.38762 27.45192 1.000 85.22856 42 VAL B CA 1
ATOM 2090 C C . VAL B 1 42 ? 12.58080 26.46779 27.26092 1.000 73.65876 42 VAL B C 1
ATOM 2091 O O . VAL B 1 42 ? 13.24285 27.36324 27.80026 1.000 88.25289 42 VAL B O 1
ATOM 2095 N N . LEU B 1 43 ? 13.14974 25.53553 26.49386 1.000 74.02771 43 LEU B N 1
ATOM 2096 C CA . LEU B 1 43 ? 14.58661 25.56610 26.23896 1.000 82.58697 43 LEU B CA 1
ATOM 2097 C C . LEU B 1 43 ? 14.97235 26.79137 25.41740 1.000 93.61513 43 LEU B C 1
ATOM 2098 O O . LEU B 1 43 ? 16.00841 27.41693 25.67290 1.000 88.85119 43 LEU B O 1
ATOM 2103 N N . LYS B 1 44 ? 14.16015 27.13379 24.41339 1.000 101.48706 44 LYS B N 1
ATOM 2104 C CA . LYS B 1 44 ? 14.42662 28.31710 23.60016 1.000 98.84451 44 LYS B CA 1
ATOM 2105 C C . LYS B 1 44 ? 14.39193 29.58425 24.44781 1.000 102.14328 44 LYS B C 1
ATOM 2106 O O . LYS B 1 44 ? 15.26099 30.45438 24.32009 1.000 102.38732 44 LYS B O 1
ATOM 2112 N N . LYS B 1 45 ? 13.38213 29.71043 25.31468 1.000 97.87650 45 LYS B N 1
ATOM 2113 C CA . LYS B 1 45 ? 13.30370 30.86871 26.19988 1.000 91.16425 45 LYS B CA 1
ATOM 2114 C C . LYS B 1 45 ? 14.50397 30.94440 27.13421 1.000 86.52131 45 LYS B C 1
ATOM 2115 O O . LYS B 1 45 ? 14.92856 32.04245 27.51224 1.000 83.49971 45 LYS B O 1
ATOM 2121 N N . LEU B 1 46 ? 15.06255 29.79248 27.51456 1.000 101.49101 46 LEU B N 1
ATOM 2122 C CA . LEU B 1 46 ? 16.18774 29.77997 28.44434 1.000 106.00123 46 LEU B CA 1
ATOM 2123 C C . LEU B 1 46 ? 17.47291 30.26009 27.77957 1.000 104.11968 46 LEU B C 1
ATOM 2124 O O . LEU B 1 46 ? 18.29616 30.92471 28.41998 1.000 115.49627 46 LEU B O 1
ATOM 2129 N N . ASP B 1 47 ? 17.66797 29.93249 26.50277 1.000 97.84620 47 ASP B N 1
ATOM 2130 C CA . ASP B 1 47 ? 18.85045 30.36370 25.75782 1.000 97.69259 47 ASP B CA 1
ATOM 2131 C C . ASP B 1 47 ? 18.44668 30.64874 24.32153 1.000 112.35795 47 ASP B C 1
ATOM 2132 O O . ASP B 1 47 ? 18.52935 29.77209 23.44649 1.000 98.49230 47 ASP B O 1
ATOM 2137 N N . PRO B 1 48 ? 18.00476 31.87595 24.02780 1.000 108.77207 48 PRO B N 1
ATOM 2138 C CA . PRO B 1 48 ? 17.50272 32.17774 22.68130 1.000 114.07456 48 PRO B CA 1
ATOM 2139 C C . PRO B 1 48 ? 18.58561 32.45537 21.65400 1.000 113.54550 48 PRO B C 1
ATOM 2140 O O . PRO B 1 48 ? 18.29261 32.40407 20.45162 1.000 119.78629 48 PRO B O 1
ATOM 2144 N N . LYS B 1 49 ? 19.81651 32.74381 22.07322 1.000 94.51231 49 LYS B N 1
ATOM 2145 C CA . LYS B 1 49 ? 20.88075 33.09416 21.14397 1.000 91.76421 49 LYS B CA 1
ATOM 2146 C C . LYS B 1 49 ? 21.87864 31.96453 20.92884 1.000 103.31420 49 LYS B C 1
ATOM 2147 O O . LYS B 1 49 ? 22.95022 32.19997 20.36214 1.000 104.42714 49 LYS B O 1
ATOM 2153 N N . SER B 1 50 ? 21.55898 30.74990 21.36508 1.000 103.99082 50 SER B N 1
ATOM 2154 C CA . SER B 1 50 ? 22.44618 29.60682 21.20078 1.000 95.82200 50 SER B CA 1
ATOM 2155 C C . SER B 1 50 ? 22.03547 28.84787 19.94623 1.000 97.71529 50 SER B C 1
ATOM 2156 O O . SER B 1 50 ? 20.90912 28.34609 19.86246 1.000 93.41409 50 SER B O 1
ATOM 2159 N N . LYS B 1 51 ? 22.94882 28.76081 18.97641 1.000 105.82046 51 LYS B N 1
ATOM 2160 C CA . LYS B 1 51 ? 22.67885 27.95471 17.79111 1.000 93.48838 51 LYS B CA 1
ATOM 2161 C C . LYS B 1 51 ? 22.72107 26.46752 18.10906 1.000 102.09375 51 LYS B C 1
ATOM 2162 O O . LYS B 1 51 ? 22.09947 25.66700 17.40060 1.000 108.06838 51 LYS B O 1
ATOM 2168 N N . GLY B 1 52 ? 23.45236 26.07867 19.15538 1.000 91.78923 52 GLY B N 1
ATOM 2169 C CA . GLY B 1 52 ? 23.39641 24.69649 19.60104 1.000 93.42069 52 GLY B CA 1
ATOM 2170 C C . GLY B 1 52 ? 21.99836 24.30462 20.03667 1.000 88.36074 52 GLY B C 1
ATOM 2171 O O . GLY B 1 52 ? 21.49481 23.23849 19.67362 1.000 93.33943 52 GLY B O 1
ATOM 2172 N N . VAL B 1 53 ? 21.35314 25.16562 20.82875 1.000 80.69112 53 VAL B N 1
ATOM 2173 C CA . VAL B 1 53 ? 19.96338 24.93041 21.21134 1.000 84.93235 53 VAL B CA 1
ATOM 2174 C C . VAL B 1 53 ? 19.06895 24.93401 19.97737 1.000 85.11524 53 VAL B C 1
ATOM 2175 O O . VAL B 1 53 ? 18.16625 24.09850 19.84188 1.000 85.97164 53 VAL B O 1
ATOM 2179 N N . GLU B 1 54 ? 19.30758 25.87280 19.05696 1.000 73.87958 54 GLU B N 1
ATOM 2180 C CA . GLU B 1 54 ? 18.52022 25.92915 17.82931 1.000 81.30392 54 GLU B CA 1
ATOM 2181 C C . GLU B 1 54 ? 18.70012 24.66550 16.99802 1.000 95.87496 54 GLU B C 1
ATOM 2182 O O . GLU B 1 54 ? 17.73113 24.14134 16.43559 1.000 104.06118 54 GLU B O 1
ATOM 2188 N N . ALA B 1 55 ? 19.93738 24.16898 16.89998 1.000 91.48734 55 ALA B N 1
ATOM 2189 C CA . ALA B 1 55 ? 20.18682 22.92422 16.17806 1.000 104.15397 55 ALA B CA 1
ATOM 2190 C C . ALA B 1 55 ? 19.39221 21.76826 16.77369 1.000 100.62180 55 ALA B C 1
ATOM 2191 O O . ALA B 1 55 ? 18.84506 20.93719 16.03847 1.000 78.47093 55 ALA B O 1
ATOM 2193 N N . LEU B 1 56 ? 19.32487 21.69379 18.10571 1.000 103.20635 56 LEU B N 1
ATOM 2194 C CA . LEU B 1 56 ? 18.53852 20.64556 18.74768 1.000 85.96497 56 LEU B CA 1
ATOM 2195 C C . LEU B 1 56 ? 17.05693 20.79494 18.42437 1.000 84.72833 56 LEU B C 1
ATOM 2196 O O . LEU B 1 56 ? 16.36163 19.79829 18.19474 1.000 89.75783 56 LEU B O 1
ATOM 2201 N N . VAL B 1 57 ? 16.55409 22.03287 18.41498 1.000 88.25257 57 VAL B N 1
ATOM 2202 C CA . VAL B 1 57 ? 15.14944 22.27049 18.08711 1.000 86.75363 57 VAL B CA 1
ATOM 2203 C C . VAL B 1 57 ? 14.84511 21.79331 16.67315 1.000 90.98533 57 VAL B C 1
ATOM 2204 O O . VAL B 1 57 ? 13.86235 21.08078 16.43614 1.000 102.28471 57 VAL B O 1
ATOM 2208 N N . LYS B 1 58 ? 15.68101 22.18876 15.71078 1.000 87.60491 58 LYS B N 1
ATOM 2209 C CA . LYS B 1 58 ? 15.51108 21.72367 14.33793 1.000 79.40846 58 LYS B CA 1
ATOM 2210 C C . LYS B 1 58 ? 15.58532 20.20349 14.26082 1.000 76.49410 58 LYS B C 1
ATOM 2211 O O . LYS B 1 58 ? 14.76360 19.56300 13.59490 1.000 90.26055 58 LYS B O 1
ATOM 2217 N N . GLY B 1 59 ? 16.57046 19.60862 14.93724 1.000 94.32305 59 GLY B N 1
ATOM 2218 C CA . GLY B 1 59 ? 16.67396 18.15737 14.95336 1.000 93.11929 59 GLY B CA 1
ATOM 2219 C C . GLY B 1 59 ? 15.47293 17.49387 15.59877 1.000 77.51867 59 GLY B C 1
ATOM 2220 O O . GLY B 1 59 ? 15.01963 16.43719 15.15192 1.000 80.34188 59 GLY B O 1
ATOM 2221 N N . ALA B 1 60 ? 14.94835 18.09844 16.66704 1.000 79.45522 60 ALA B N 1
ATOM 2222 C CA . ALA B 1 60 ? 13.77595 17.54155 17.33271 1.000 63.77822 60 ALA B CA 1
ATOM 2223 C C . ALA B 1 60 ? 12.54243 17.63109 16.44241 1.000 82.18614 60 ALA B C 1
ATOM 2224 O O . ALA B 1 60 ? 11.71230 16.71418 16.43128 1.000 83.58004 60 ALA B O 1
ATOM 2226 N N . LYS B 1 61 ? 12.40181 18.72960 15.69262 1.000 77.53574 61 LYS B N 1
ATOM 2227 C CA . LYS B 1 61 ? 11.28287 18.84705 14.76242 1.000 85.99688 61 LYS B CA 1
ATOM 2228 C C . LYS B 1 61 ? 11.34954 17.76680 13.69115 1.000 84.27460 61 LYS B C 1
ATOM 2229 O O . LYS B 1 61 ? 10.32293 17.18788 13.31634 1.000 67.42073 61 LYS B O 1
ATOM 2235 N N . GLY B 1 62 ? 12.55157 17.48686 13.18341 1.000 90.37408 62 GLY B N 1
ATOM 2236 C CA . GLY B 1 62 ? 12.70666 16.40704 12.22152 1.000 100.27859 62 GLY B CA 1
ATOM 2237 C C . GLY B 1 62 ? 12.38110 15.05059 12.81636 1.000 96.93787 62 GLY B C 1
ATOM 2238 O O . GLY B 1 62 ? 11.69578 14.23271 12.19653 1.000 82.17562 62 GLY B O 1
ATOM 2239 N N . ALA B 1 63 ? 12.88255 14.79017 14.02778 1.000 81.88829 63 ALA B N 1
ATOM 2240 C CA . ALA B 1 63 ? 12.57733 13.53408 14.70541 1.000 74.61661 63 ALA B CA 1
ATOM 2241 C C . ALA B 1 63 ? 11.08102 13.38534 14.94997 1.000 84.82707 63 ALA B C 1
ATOM 2242 O O . ALA B 1 63 ? 10.53198 12.28431 14.82513 1.000 78.27739 63 ALA B O 1
ATOM 2244 N N . ALA B 1 64 ? 10.40566 14.48185 15.30660 1.000 76.45375 64 ALA B N 1
ATOM 2245 C CA . ALA B 1 64 ? 8.96182 14.42656 15.51222 1.000 67.13967 64 ALA B CA 1
ATOM 2246 C C . ALA B 1 64 ? 8.23997 14.03648 14.22884 1.000 79.86523 64 ALA B C 1
ATOM 2247 O O . ALA B 1 64 ? 7.26576 13.27485 14.26048 1.000 84.25392 64 ALA B O 1
ATOM 2249 N N . LYS B 1 65 ? 8.69895 14.56165 13.09004 1.000 73.60883 65 LYS B N 1
ATOM 2250 C CA . LYS B 1 65 ? 8.11406 14.19505 11.80422 1.000 80.17723 65 LYS B CA 1
ATOM 2251 C C . LYS B 1 65 ? 8.27642 12.70448 11.52767 1.000 92.27790 65 LYS B C 1
ATOM 2252 O O . LYS B 1 65 ? 7.33444 12.04086 11.07785 1.000 94.68340 65 LYS B O 1
ATOM 2258 N N . GLY B 1 66 ? 9.47034 12.16383 11.78653 1.000 93.98047 66 GLY B N 1
ATOM 2259 C CA . GLY B 1 66 ? 9.71129 10.74808 11.55865 1.000 73.86021 66 GLY B CA 1
ATOM 2260 C C . GLY B 1 66 ? 8.88196 9.83517 12.43989 1.000 70.01087 66 GLY B C 1
ATOM 2261 O O . GLY B 1 66 ? 8.52365 8.72930 12.02790 1.000 85.33331 66 GLY B O 1
ATOM 2262 N N . ILE B 1 67 ? 8.57534 10.27175 13.66285 1.000 82.29211 67 ILE B N 1
ATOM 2263 C CA . ILE B 1 67 ? 7.76150 9.45338 14.55705 1.000 82.23254 67 ILE B CA 1
ATOM 2264 C C . ILE B 1 67 ? 6.34109 9.32117 14.01840 1.000 89.21043 67 ILE B C 1
ATOM 2265 O O . ILE B 1 67 ? 5.74945 8.23472 14.05254 1.000 89.21359 67 ILE B O 1
ATOM 2270 N N . GLU B 1 68 ? 5.77088 10.41995 13.51481 1.000 90.84194 68 GLU B N 1
ATOM 2271 C CA . GLU B 1 68 ? 4.42992 10.36298 12.93861 1.000 97.02515 68 GLU B CA 1
ATOM 2272 C C . GLU B 1 68 ? 4.38514 9.45170 11.71930 1.000 94.28882 68 GLU B C 1
ATOM 2273 O O . GLU B 1 68 ? 3.44475 8.66407 11.56050 1.000 91.73287 68 GLU B O 1
ATOM 2279 N N . ALA B 1 69 ? 5.38134 9.55691 10.83667 1.000 86.12310 69 ALA B N 1
ATOM 2280 C CA . ALA B 1 69 ? 5.42792 8.67637 9.67393 1.000 94.16501 69 ALA B CA 1
ATOM 2281 C C . ALA B 1 69 ? 5.49192 7.21241 10.09335 1.000 88.19880 69 ALA B C 1
ATOM 2282 O O . ALA B 1 69 ? 4.80893 6.36176 9.51132 1.000 76.84347 69 ALA B O 1
ATOM 2284 N N . ALA B 1 70 ? 6.30590 6.90016 11.10490 1.000 91.94409 70 ALA B N 1
ATOM 2285 C CA . ALA B 1 70 ? 6.45118 5.51556 11.54035 1.000 78.61757 70 ALA B CA 1
ATOM 2286 C C . ALA B 1 70 ? 5.16561 4.97819 12.15654 1.000 76.71252 70 ALA B C 1
ATOM 2287 O O . ALA B 1 70 ? 4.86941 3.78521 12.02721 1.000 91.77936 70 ALA B O 1
ATOM 2289 N N . MET B 1 71 ? 4.39073 5.83409 12.82414 1.000 71.27104 71 MET B N 1
ATOM 2290 C CA . MET B 1 71 ? 3.17070 5.36804 13.47260 1.000 66.05444 71 MET B CA 1
ATOM 2291 C C . MET B 1 71 ? 2.04334 5.16360 12.46564 1.000 82.62027 71 MET B C 1
ATOM 2292 O O . MET B 1 71 ? 1.23682 4.23826 12.61456 1.000 85.86508 71 MET B O 1
ATOM 2297 N N . LYS B 1 72 ? 1.96407 6.02486 11.44597 1.000 95.26461 72 LYS B N 1
ATOM 2298 C CA . LYS B 1 72 ? 1.01224 5.81164 10.35810 1.000 95.09092 72 LYS B CA 1
ATOM 2299 C C . LYS B 1 72 ? 1.26316 4.48649 9.64698 1.000 91.78255 72 LYS B C 1
ATOM 2300 O O . LYS B 1 72 ? 0.31645 3.76973 9.30010 1.000 86.58744 72 LYS B O 1
ATOM 2306 N N . ILE B 1 73 ? 2.53435 4.15111 9.41078 1.000 84.40803 73 ILE B N 1
ATOM 2307 C CA . ILE B 1 73 ? 2.87339 2.85256 8.83386 1.000 65.70107 73 ILE B CA 1
ATOM 2308 C C . ILE B 1 73 ? 2.41964 1.72417 9.74944 1.000 79.25622 73 ILE B C 1
ATOM 2309 O O . ILE B 1 73 ? 1.88312 0.70931 9.28856 1.000 97.54227 73 ILE B O 1
ATOM 2314 N N . ALA B 1 74 ? 2.62201 1.88358 11.06059 1.000 88.80137 74 ALA B N 1
ATOM 2315 C CA . ALA B 1 74 ? 2.28808 0.81519 11.99731 1.000 87.58948 74 ALA B CA 1
ATOM 2316 C C . ALA B 1 74 ? 0.79838 0.48853 12.00086 1.000 94.07370 74 ALA B C 1
ATOM 2317 O O . ALA B 1 74 ? 0.42723 -0.67888 12.16753 1.000 85.38537 74 ALA B O 1
ATOM 2319 N N . LYS B 1 75 ? -0.07353 1.48695 11.82753 1.000 96.94229 75 LYS B N 1
ATOM 2320 C CA . LYS B 1 75 ? -1.49840 1.17321 11.74748 1.000 99.40297 75 LYS B CA 1
ATOM 2321 C C . LYS B 1 75 ? -1.83832 0.45198 10.44878 1.000 95.48394 75 LYS B C 1
ATOM 2322 O O . LYS B 1 75 ? -2.63811 -0.49089 10.45192 1.000 84.77711 75 LYS B O 1
ATOM 2328 N N . ALA B 1 76 ? -1.26409 0.89228 9.32593 1.000 86.53988 76 ALA B N 1
ATOM 2329 C CA . ALA B 1 76 ? -1.53836 0.22719 8.05575 1.000 92.66133 76 ALA B CA 1
ATOM 2330 C C . ALA B 1 76 ? -1.08410 -1.22727 8.08841 1.000 101.40126 76 ALA B C 1
ATOM 2331 O O . ALA B 1 76 ? -1.80549 -2.12033 7.62861 1.000 106.39747 76 ALA B O 1
ATOM 2333 N N . VAL B 1 77 ? 0.11406 -1.48406 8.62142 1.000 92.25999 77 VAL B N 1
ATOM 2334 C CA . VAL B 1 77 ? 0.59637 -2.85668 8.75161 1.000 83.41966 77 VAL B CA 1
ATOM 2335 C C . VAL B 1 77 ? -0.30615 -3.65719 9.68232 1.000 77.98595 77 VAL B C 1
ATOM 2336 O O . VAL B 1 77 ? -0.50669 -4.86178 9.48211 1.000 84.18136 77 VAL B O 1
ATOM 2340 N N . LEU B 1 78 ? -0.86684 -3.00819 10.70804 1.000 84.87975 78 LEU B N 1
ATOM 2341 C CA . LEU B 1 78 ? -1.80311 -3.69124 11.59683 1.000 81.62793 78 LEU B CA 1
ATOM 2342 C C . LEU B 1 78 ? -3.03027 -4.17466 10.83414 1.000 83.65252 78 LEU B C 1
ATOM 2343 O O . LEU B 1 78 ? -3.56753 -5.25011 11.12507 1.000 94.88486 78 LEU B O 1
ATOM 2348 N N . GLU B 1 79 ? -3.49528 -3.38660 9.86130 1.000 87.78475 79 GLU B N 1
ATOM 2349 C CA . GLU B 1 79 ? -4.61880 -3.81111 9.03139 1.000 91.51942 79 GLU B CA 1
ATOM 2350 C C . GLU B 1 79 ? -4.23642 -5.00797 8.16745 1.000 94.78452 79 GLU B C 1
ATOM 2351 O O . GLU B 1 79 ? -4.99716 -5.97679 8.05767 1.000 99.48562 79 GLU B O 1
ATOM 2357 N N . VAL B 1 80 ? -3.06377 -4.94645 7.52976 1.000 85.39134 80 VAL B N 1
ATOM 2358 C CA . VAL B 1 80 ? -2.54522 -6.09312 6.78664 1.000 75.49486 80 VAL B CA 1
ATOM 2359 C C . VAL B 1 80 ? -2.37049 -7.29573 7.70686 1.000 86.18020 80 VAL B C 1
ATOM 2360 O O . VAL B 1 80 ? -2.60710 -8.44288 7.30734 1.000 90.97942 80 VAL B O 1
ATOM 2364 N N . ALA B 1 81 ? -1.94975 -7.05538 8.95124 1.000 91.20998 81 ALA B N 1
ATOM 2365 C CA . ALA B 1 81 ? -1.78434 -8.15273 9.89875 1.000 85.59666 81 ALA B CA 1
ATOM 2366 C C . ALA B 1 81 ? -3.11369 -8.83425 10.19979 1.000 93.70108 81 ALA B C 1
ATOM 2367 O O . ALA B 1 81 ? -3.17141 -10.06255 10.32989 1.000 101.34005 81 ALA B O 1
ATOM 2369 N N . LYS B 1 82 ? -4.19210 -8.05438 10.32452 1.000 85.54429 82 LYS B N 1
ATOM 2370 C CA . LYS B 1 82 ? -5.50253 -8.64325 10.58923 1.000 90.61051 82 LYS B CA 1
ATOM 2371 C C . LYS B 1 82 ? -5.93558 -9.56728 9.45747 1.000 111.62422 82 LYS B C 1
ATOM 2372 O O . LYS B 1 82 ? -6.45379 -10.66255 9.70551 1.000 125.52837 82 LYS B O 1
ATOM 2378 N N . ILE B 1 83 ? -5.73678 -9.14075 8.20796 1.000 98.26414 83 ILE B N 1
ATOM 2379 C CA . ILE B 1 83 ? -6.14104 -9.95777 7.06534 1.000 104.47932 83 ILE B CA 1
ATOM 2380 C C . ILE B 1 83 ? -5.34629 -11.25835 7.03159 1.000 108.64543 83 ILE B C 1
ATOM 2381 O O . ILE B 1 83 ? -5.90628 -12.34359 6.83459 1.000 112.08356 83 ILE B O 1
ATOM 2386 N N . LYS B 1 84 ? -4.02591 -11.16825 7.21804 1.000 104.93445 84 LYS B N 1
ATOM 2387 C CA . LYS B 1 84 ? -3.19606 -12.36952 7.20730 1.000 95.73706 84 LYS B CA 1
ATOM 2388 C C . LYS B 1 84 ? -3.57179 -13.32578 8.33217 1.000 86.57247 84 LYS B C 1
ATOM 2389 O O . LYS B 1 84 ? -3.43160 -14.54480 8.18028 1.000 88.58257 84 LYS B O 1
ATOM 2395 N N . VAL B 1 85 ? -4.03954 -12.79949 9.46580 1.000 92.57603 85 VAL B N 1
ATOM 2396 C CA . VAL B 1 85 ? -4.50757 -13.66460 10.54479 1.000 109.35191 85 VAL B CA 1
ATOM 2397 C C . VAL B 1 85 ? -5.77417 -14.39705 10.11869 1.000 106.14657 85 VAL B C 1
ATOM 2398 O O . VAL B 1 85 ? -5.90990 -15.60860 10.32554 1.000 99.81628 85 VAL B O 1
ATOM 2402 N N . GLU B 1 86 ? -6.71940 -13.66909 9.51604 1.000 102.57540 86 GLU B N 1
ATOM 2403 C CA . GLU B 1 86 ? -7.93540 -14.29495 9.00344 1.000 110.89399 86 GLU B CA 1
ATOM 2404 C C . GLU B 1 86 ? -7.61246 -15.37286 7.97558 1.000 100.30092 86 GLU B C 1
ATOM 2405 O O . GLU B 1 86 ? -8.20220 -16.46008 7.99742 1.000 90.49410 86 GLU B O 1
ATOM 2411 N N . LYS B 1 87 ? -6.67858 -15.08774 7.06424 1.000 99.79326 87 LYS B N 1
ATOM 2412 C CA . LYS B 1 87 ? -6.30238 -16.06963 6.05318 1.000 101.96529 87 LYS B CA 1
ATOM 2413 C C . LYS B 1 87 ? -5.60447 -17.27602 6.67028 1.000 100.86294 87 LYS B C 1
ATOM 2414 O O . LYS B 1 87 ? -5.75462 -18.39820 6.17356 1.000 114.11688 87 LYS B O 1
ATOM 2420 N N . ALA B 1 88 ? -4.84596 -17.06893 7.74995 1.000 98.92954 88 ALA B N 1
ATOM 2421 C CA . ALA B 1 88 ? -4.21568 -18.18853 8.44177 1.000 85.01170 88 ALA B CA 1
ATOM 2422 C C . ALA B 1 88 ? -5.24214 -19.04969 9.16405 1.000 93.30530 88 ALA B C 1
ATOM 2423 O O . ALA B 1 88 ? -5.07198 -20.27047 9.25503 1.000 104.31131 88 ALA B O 1
ATOM 2425 N N . ILE B 1 89 ? -6.30147 -18.43359 9.69119 1.000 108.31931 89 ILE B N 1
ATOM 2426 C CA . ILE B 1 89 ? -7.37595 -19.19568 10.31796 1.000 101.23795 89 ILE B CA 1
ATOM 2427 C C . ILE B 1 89 ? -8.09710 -20.05016 9.28300 1.000 109.31771 89 ILE B C 1
ATOM 2428 O O . ILE B 1 89 ? -8.49568 -21.18707 9.56421 1.000 111.18981 89 ILE B O 1
ATOM 2433 N N . ALA B 1 90 ? -8.26474 -19.52760 8.06943 1.000 114.18117 90 ALA B N 1
ATOM 2434 C CA . ALA B 1 90 ? -8.89425 -20.28014 6.99245 1.000 108.86853 90 ALA B CA 1
ATOM 2435 C C . ALA B 1 90 ? -7.92736 -21.22017 6.28448 1.000 107.21473 90 ALA B C 1
ATOM 2436 O O . ALA B 1 90 ? -8.33350 -21.89899 5.33510 1.000 125.32410 90 ALA B O 1
ATOM 2438 N N . GLY B 1 91 ? -6.66854 -21.27687 6.71721 1.000 114.87956 91 GLY B N 1
ATOM 2439 C CA . GLY B 1 91 ? -5.70353 -22.18626 6.13223 1.000 106.40039 91 GLY B CA 1
ATOM 2440 C C . GLY B 1 91 ? -5.18791 -21.79118 4.76857 1.000 120.70113 91 GLY B C 1
ATOM 2441 O O . GLY B 1 91 ? -4.51333 -22.59780 4.12182 1.000 128.78644 91 GLY B O 1
ATOM 2442 N N . GLU B 1 92 ? -5.48343 -20.57391 4.30788 1.000 108.82598 92 GLU B N 1
ATOM 2443 C CA . GLU B 1 92 ? -5.05418 -20.14707 2.98076 1.000 107.15533 92 GLU B CA 1
ATOM 2444 C C . GLU B 1 92 ? -3.59719 -19.69544 2.94993 1.000 116.73215 92 GLU B C 1
ATOM 2445 O O . GLU B 1 92 ? -2.91445 -19.90092 1.93977 1.000 98.24490 92 GLU B O 1
ATOM 2451 N N . VAL B 1 93 ? -3.10509 -19.08240 4.02672 1.000 128.79053 93 VAL B N 1
ATOM 2452 C CA . VAL B 1 93 ? -1.74915 -18.54830 4.07823 1.000 118.57545 93 VAL B CA 1
ATOM 2453 C C . VAL B 1 93 ? -1.02374 -19.15509 5.27245 1.000 125.73867 93 VAL B C 1
ATOM 2454 O O . VAL B 1 93 ? -1.62994 -19.45383 6.30717 1.000 127.20573 93 VAL B O 1
ATOM 2458 N N . ASP B 1 94 ? 0.28428 -19.34708 5.11343 1.000 127.59375 94 ASP B N 1
ATOM 2459 C CA . ASP B 1 94 ? 1.10902 -19.88084 6.18839 1.000 113.44286 94 ASP B CA 1
ATOM 2460 C C . ASP B 1 94 ? 1.05214 -18.94996 7.39943 1.000 110.74767 94 ASP B C 1
ATOM 2461 O O . ASP B 1 94 ? 1.21404 -17.73181 7.24497 1.000 119.79777 94 ASP B O 1
ATOM 2466 N N . PRO B 1 95 ? 0.81924 -19.47570 8.60660 1.000 96.70580 95 PRO B N 1
ATOM 2467 C CA . PRO B 1 95 ? 0.77159 -18.60022 9.79125 1.000 103.49631 95 PRO B CA 1
ATOM 2468 C C . PRO B 1 95 ? 2.06005 -17.83737 10.04161 1.000 94.24826 95 PRO B C 1
ATOM 2469 O O . PRO B 1 95 ? 2.02264 -16.79244 10.70265 1.000 86.14699 95 PRO B O 1
ATOM 2473 N N . GLU B 1 96 ? 3.19866 -18.32680 9.54383 1.000 109.37592 96 GLU B N 1
ATOM 2474 C CA . GLU B 1 96 ? 4.45633 -17.61406 9.73728 1.000 100.99452 96 GLU B CA 1
ATOM 2475 C C . GLU B 1 96 ? 4.44780 -16.26972 9.02403 1.000 96.88385 96 GLU B C 1
ATOM 2476 O O . GLU B 1 96 ? 5.06159 -15.31038 9.50468 1.000 104.20001 96 GLU B O 1
ATOM 2482 N N . GLU B 1 97 ? 3.77262 -16.18551 7.87474 1.000 91.97185 97 GLU B N 1
ATOM 2483 C CA . GLU B 1 97 ? 3.63152 -14.90542 7.19060 1.000 98.61823 97 GLU B CA 1
ATOM 2484 C C . GLU B 1 97 ? 2.83737 -13.91245 8.02801 1.000 91.59834 97 GLU B C 1
ATOM 2485 O O . GLU B 1 97 ? 3.11155 -12.70751 7.99119 1.000 95.33171 97 GLU B O 1
ATOM 2491 N N . ALA B 1 98 ? 1.85565 -14.39932 8.79038 1.000 82.95546 98 ALA B N 1
ATOM 2492 C CA . ALA B 1 98 ? 1.07837 -13.52185 9.65912 1.000 74.78105 98 ALA B CA 1
ATOM 2493 C C . ALA B 1 98 ? 1.89327 -13.06297 10.86285 1.000 86.13031 98 ALA B C 1
ATOM 2494 O O . ALA B 1 98 ? 1.79388 -11.90266 11.27891 1.000 89.01625 98 ALA B O 1
ATOM 2496 N N . LEU B 1 99 ? 2.69890 -13.95981 11.43941 1.000 85.28895 99 LEU B N 1
ATOM 2497 C CA . LEU B 1 99 ? 3.52140 -13.58891 12.58786 1.000 73.38333 99 LEU B CA 1
ATOM 2498 C C . LEU B 1 99 ? 4.52657 -12.50063 12.23209 1.000 85.22518 99 LEU B C 1
ATOM 2499 O O . LEU B 1 99 ? 4.73025 -11.56102 13.01002 1.000 81.63935 99 LEU B O 1
ATOM 2504 N N . ARG B 1 100 ? 5.17859 -12.61270 11.07069 1.000 97.78777 100 ARG B N 1
ATOM 2505 C CA . ARG B 1 100 ? 6.11353 -11.56652 10.66960 1.000 95.43865 100 ARG B CA 1
ATOM 2506 C C . ARG B 1 100 ? 5.40465 -10.23309 10.47982 1.000 82.11858 100 ARG B C 1
ATOM 2507 O O . ARG B 1 100 ? 5.99578 -9.17676 10.72831 1.000 91.20728 100 ARG B O 1
ATOM 2515 N N . ALA B 1 101 ? 4.14393 -10.25956 10.04131 1.000 83.93148 101 ALA B N 1
ATOM 2516 C CA . ALA B 1 101 ? 3.38109 -9.02344 9.90075 1.000 81.50803 101 ALA B CA 1
ATOM 2517 C C . ALA B 1 101 ? 3.03309 -8.43453 11.26286 1.000 87.02935 101 ALA B C 1
ATOM 2518 O O . ALA B 1 101 ? 3.16771 -7.22403 11.47816 1.000 99.41483 101 ALA B O 1
ATOM 2520 N N . LEU B 1 102 ? 2.56849 -9.27494 12.19243 1.000 80.14310 102 LEU B N 1
ATOM 2521 C CA . LEU B 1 102 ? 2.27977 -8.80047 13.54321 1.000 77.75733 102 LEU B CA 1
ATOM 2522 C C . LEU B 1 102 ? 3.53386 -8.25522 14.21476 1.000 79.26125 102 LEU B C 1
ATOM 2523 O O . LEU B 1 102 ? 3.50477 -7.18881 14.84014 1.000 80.02229 102 LEU B O 1
ATOM 2528 N N . ARG B 1 103 ? 4.64741 -8.98372 14.10356 1.000 90.88162 103 ARG B N 1
ATOM 2529 C CA . ARG B 1 103 ? 5.90178 -8.50991 14.67907 1.000 91.29227 103 ARG B CA 1
ATOM 2530 C C . ARG B 1 103 ? 6.34135 -7.20103 14.03469 1.000 84.06532 103 ARG B C 1
ATOM 2531 O O . ARG B 1 103 ? 6.82719 -6.29531 14.72200 1.000 97.83260 103 ARG B O 1
ATOM 2539 N N . ALA B 1 104 ? 6.18117 -7.08524 12.71357 1.000 79.07187 104 ALA B N 1
ATOM 2540 C CA . ALA B 1 104 ? 6.56778 -5.85941 12.02126 1.000 91.71726 104 ALA B CA 1
ATOM 2541 C C . ALA B 1 104 ? 5.78312 -4.66475 12.54850 1.000 97.70412 104 ALA B C 1
ATOM 2542 O O . ALA B 1 104 ? 6.36572 -3.63833 12.91587 1.000 101.95616 104 ALA B O 1
ATOM 2544 N N . ALA B 1 105 ? 4.45304 -4.78321 12.59336 1.000 93.29491 105 ALA B N 1
ATOM 2545 C CA . ALA B 1 105 ? 3.62816 -3.71337 13.14737 1.000 91.69706 105 ALA B CA 1
ATOM 2546 C C . ALA B 1 105 ? 4.01237 -3.41253 14.59086 1.000 96.26908 105 ALA B C 1
ATOM 2547 O O . ALA B 1 105 ? 4.02881 -2.24848 15.00907 1.000 102.39577 105 ALA B O 1
ATOM 2549 N N . LEU B 1 106 ? 4.32109 -4.45294 15.36705 1.000 93.92449 106 LEU B N 1
ATOM 2550 C CA . LEU B 1 106 ? 4.71725 -4.26186 16.75825 1.000 83.02993 106 LEU B CA 1
ATOM 2551 C C . LEU B 1 106 ? 6.05141 -3.52903 16.85410 1.000 71.54042 106 LEU B C 1
ATOM 2552 O O . LEU B 1 106 ? 6.18247 -2.55068 17.59887 1.000 79.22105 106 LEU B O 1
ATOM 2557 N N . GLU B 1 107 ? 7.05566 -3.99125 16.10518 1.000 77.30966 107 GLU B N 1
ATOM 2558 C CA . GLU B 1 107 ? 8.39214 -3.41232 16.20913 1.000 91.73115 107 GLU B CA 1
ATOM 2559 C C . GLU B 1 107 ? 8.42839 -1.98760 15.66719 1.000 92.50399 107 GLU B C 1
ATOM 2560 O O . GLU B 1 107 ? 9.13557 -1.13044 16.21029 1.000 90.39995 107 GLU B O 1
ATOM 2566 N N . ILE B 1 108 ? 7.68510 -1.71996 14.59007 1.000 87.07209 108 ILE B N 1
ATOM 2567 C CA . ILE B 1 108 ? 7.67863 -0.38454 13.99554 1.000 84.48539 108 ILE B CA 1
ATOM 2568 C C . ILE B 1 108 ? 7.08368 0.63466 14.96066 1.000 88.68420 108 ILE B C 1
ATOM 2569 O O . ILE B 1 108 ? 7.60404 1.74777 15.11047 1.000 83.97620 108 ILE B O 1
ATOM 2574 N N . ALA B 1 109 ? 5.98911 0.27232 15.63338 1.000 86.11122 109 ALA B N 1
ATOM 2575 C CA . ALA B 1 109 ? 5.33972 1.20264 16.55255 1.000 86.56794 109 ALA B CA 1
ATOM 2576 C C . ALA B 1 109 ? 6.23091 1.52146 17.74837 1.000 86.83679 109 ALA B C 1
ATOM 2577 O O . ALA B 1 109 ? 6.45454 2.69420 18.07126 1.000 91.80391 109 ALA B O 1
ATOM 2579 N N . PHE B 1 110 ? 6.74421 0.48700 18.42189 1.000 87.58753 110 PHE B N 1
ATOM 2580 C CA . PHE B 1 110 ? 7.58746 0.70031 19.59570 1.000 79.90985 110 PHE B CA 1
ATOM 2581 C C . PHE B 1 110 ? 8.84712 1.49009 19.25935 1.000 78.89563 110 PHE B C 1
ATOM 2582 O O . PHE B 1 110 ? 9.33083 2.26483 20.09251 1.000 81.48216 110 PHE B O 1
ATOM 2590 N N . ALA B 1 111 ? 9.40127 1.29477 18.05952 1.000 86.07985 111 ALA B N 1
ATOM 2591 C CA . ALA B 1 111 ? 10.58513 2.04590 17.64981 1.000 85.59817 111 ALA B CA 1
ATOM 2592 C C . ALA B 1 111 ? 10.31889 3.54681 17.65619 1.000 96.19531 111 ALA B C 1
ATOM 2593 O O . ALA B 1 111 ? 11.12653 4.33007 18.17003 1.000 85.89902 111 ALA B O 1
ATOM 2595 N N . ALA B 1 112 ? 9.19360 3.96857 17.07376 1.000 101.31448 112 ALA B N 1
ATOM 2596 C CA . ALA B 1 112 ? 8.83136 5.38230 17.10441 1.000 88.80237 112 ALA B CA 1
ATOM 2597 C C . ALA B 1 112 ? 8.54851 5.85253 18.52628 1.000 73.77513 112 ALA B C 1
ATOM 2598 O O . ALA B 1 112 ? 8.90109 6.97889 18.89530 1.000 75.49824 112 ALA B O 1
ATOM 2600 N N . PHE B 1 113 ? 7.91007 5.00428 19.33548 1.000 67.82769 113 PHE B N 1
ATOM 2601 C CA . PHE B 1 113 ? 7.62480 5.36148 20.72183 1.000 66.50960 113 PHE B CA 1
ATOM 2602 C C . PHE B 1 113 ? 8.90477 5.56650 21.52233 1.000 69.52211 113 PHE B C 1
ATOM 2603 O O . PHE B 1 113 ? 9.04774 6.56290 22.24058 1.000 72.04782 113 PHE B O 1
ATOM 2611 N N . GLU B 1 114 ? 9.84119 4.61863 21.42881 1.000 82.43378 114 GLU B N 1
ATOM 2612 C CA . GLU B 1 114 ? 11.07659 4.72916 22.19746 1.000 82.65342 114 GLU B CA 1
ATOM 2613 C C . GLU B 1 114 ? 11.88555 5.95076 21.78066 1.000 76.37382 114 GLU B C 1
ATOM 2614 O O . GLU B 1 114 ? 12.57114 6.55392 22.61444 1.000 80.99277 114 GLU B O 1
ATOM 2620 N N . LEU B 1 115 ? 11.83105 6.32331 20.49929 1.000 86.82647 115 LEU B N 1
ATOM 2621 C CA . LEU B 1 115 ? 12.51286 7.53638 20.05849 1.000 94.90846 115 LEU B CA 1
ATOM 2622 C C . LEU B 1 115 ? 11.86042 8.77790 20.65494 1.000 82.82967 115 LEU B C 1
ATOM 2623 O O . LEU B 1 115 ? 12.55330 9.73026 21.03147 1.000 82.47933 115 LEU B O 1
ATOM 2628 N N . ALA B 1 116 ? 10.52742 8.78476 20.74606 1.000 77.41594 116 ALA B N 1
ATOM 2629 C CA . ALA B 1 116 ? 9.82791 9.91099 21.35613 1.000 67.28834 116 ALA B CA 1
ATOM 2630 C C . ALA B 1 116 ? 10.25356 10.10553 22.80522 1.000 66.37743 116 ALA B C 1
ATOM 2631 O O . ALA B 1 116 ? 10.49724 11.23722 23.23992 1.000 77.81265 116 ALA B O 1
ATOM 2633 N N . CYS B 1 117 ? 10.34346 9.01302 23.57009 1.000 60.36093 117 CYS B N 1
ATOM 2634 C CA . CYS B 1 117 ? 10.80262 9.11169 24.95307 1.000 71.95439 117 CYS B CA 1
ATOM 2635 C C . CYS B 1 117 ? 12.22446 9.65145 25.02520 1.000 63.99001 117 CYS B C 1
ATOM 2636 O O . CYS B 1 117 ? 12.56256 10.40778 25.94287 1.000 68.80093 117 CYS B O 1
ATOM 2639 N N . GLU B 1 118 ? 13.07531 9.26546 24.07194 1.000 59.11593 118 GLU B N 1
ATOM 2640 C CA . GLU B 1 118 ? 14.45863 9.72875 24.08836 1.000 66.48372 118 GLU B CA 1
ATOM 2641 C C . GLU B 1 118 ? 14.55002 11.21970 23.78887 1.000 78.83839 118 GLU B C 1
ATOM 2642 O O . GLU B 1 118 ? 15.28659 11.94774 24.46387 1.000 79.54541 118 GLU B O 1
ATOM 2648 N N . VAL B 1 119 ? 13.81068 11.69219 22.78125 1.000 81.67852 119 VAL B N 1
ATOM 2649 C CA . VAL B 1 119 ? 13.87145 13.10495 22.41325 1.000 74.75537 119 VAL B CA 1
ATOM 2650 C C . VAL B 1 119 ? 13.40026 13.98356 23.56505 1.000 67.20618 119 VAL B C 1
ATOM 2651 O O . VAL B 1 119 ? 14.03138 14.99733 23.88817 1.000 71.78475 119 VAL B O 1
ATOM 2655 N N . LEU B 1 120 ? 12.29320 13.60785 24.20999 1.000 65.40342 120 LEU B N 1
ATOM 2656 C CA . LEU B 1 120 ? 11.81289 14.38687 25.34681 1.000 68.35198 120 LEU B CA 1
ATOM 2657 C C . LEU B 1 120 ? 12.79240 14.32111 26.51160 1.000 75.59881 120 LEU B C 1
ATOM 2658 O O . LEU B 1 120 ? 13.07502 15.34209 27.14904 1.000 79.26083 120 LEU B O 1
ATOM 2663 N N . LYS B 1 121 ? 13.31677 13.12771 26.80332 1.000 70.23764 121 LYS B N 1
ATOM 2664 C CA . LYS B 1 121 ? 14.32206 12.98524 27.85232 1.000 63.18951 121 LYS B CA 1
ATOM 2665 C C . LYS B 1 121 ? 15.54508 13.84683 27.56053 1.000 69.66363 121 LYS B C 1
ATOM 2666 O O . LYS B 1 121 ? 16.02806 14.57514 28.43511 1.000 81.27400 121 LYS B O 1
ATOM 2672 N N . LYS B 1 122 ? 16.06141 13.77569 26.32992 1.000 70.43041 122 LYS B N 1
ATOM 2673 C CA . LYS B 1 122 ? 17.22335 14.58281 25.96841 1.000 76.51609 122 LYS B CA 1
ATOM 2674 C C . LYS B 1 122 ? 16.91414 16.07182 26.05800 1.000 69.62046 122 LYS B C 1
ATOM 2675 O O . LYS B 1 122 ? 17.77956 16.87101 26.43389 1.000 81.46711 122 LYS B O 1
ATOM 2681 N N . THR B 1 123 ? 15.68407 16.46447 25.72152 1.000 74.95723 123 THR B N 1
ATOM 2682 C CA . THR B 1 123 ? 15.31263 17.87350 25.80182 1.000 61.75126 123 THR B CA 1
ATOM 2683 C C . THR B 1 123 ? 15.24112 18.33547 27.25098 1.000 68.38599 123 THR B C 1
ATOM 2684 O O . THR B 1 123 ? 15.74214 19.41208 27.59500 1.000 75.15733 123 THR B O 1
ATOM 2688 N N . LEU B 1 124 ? 14.60898 17.53653 28.11432 1.000 70.43863 124 LEU B N 1
ATOM 2689 C CA . LEU B 1 124 ? 14.55906 17.87281 29.53363 1.000 67.84851 124 LEU B CA 1
ATOM 2690 C C . LEU B 1 124 ? 15.95611 17.92436 30.14184 1.000 75.26850 124 LEU B C 1
ATOM 2691 O O . LEU B 1 124 ? 16.25200 18.80388 30.95951 1.000 72.41426 124 LEU B O 1
ATOM 2696 N N . GLU B 1 125 ? 16.83063 16.99029 29.75458 1.000 76.95842 125 GLU B N 1
ATOM 2697 C CA . GLU B 1 125 ? 18.20395 17.01398 30.24985 1.000 73.99997 125 GLU B CA 1
ATOM 2698 C C . GLU B 1 125 ? 18.96429 18.23722 29.75287 1.000 79.07960 125 GLU B C 1
ATOM 2699 O O . GLU B 1 125 ? 19.85771 18.73301 30.44883 1.000 85.13619 125 GLU B O 1
ATOM 2705 N N . ALA B 1 126 ? 18.63181 18.73362 28.55943 1.000 77.50735 126 ALA B N 1
ATOM 2706 C CA . ALA B 1 126 ? 19.27545 19.94197 28.05348 1.000 83.45425 126 ALA B CA 1
ATOM 2707 C C . ALA B 1 126 ? 18.85774 21.16248 28.86407 1.000 87.45231 126 ALA B C 1
ATOM 2708 O O . ALA B 1 126 ? 19.69580 21.99735 29.22445 1.000 89.64112 126 ALA B O 1
ATOM 2710 N N . ILE B 1 127 ? 17.55799 21.28695 29.14715 1.000 82.97499 127 ILE B N 1
ATOM 2711 C CA . ILE B 1 127 ? 17.06556 22.38254 29.97900 1.000 86.07512 127 ILE B CA 1
ATOM 2712 C C . ILE B 1 127 ? 17.77024 22.38555 31.33012 1.000 85.01323 127 ILE B C 1
ATOM 2713 O O . ILE B 1 127 ? 18.16317 23.44142 31.84190 1.000 77.42235 127 ILE B O 1
ATOM 2718 N N . LYS B 1 128 ? 17.93656 21.20444 31.92973 1.000 90.47316 128 LYS B N 1
ATOM 2719 C CA . LYS B 1 128 ? 18.62537 21.10766 33.21290 1.000 79.40282 128 LYS B CA 1
ATOM 2720 C C . LYS B 1 128 ? 20.08519 21.53233 33.09659 1.000 65.86912 128 LYS B C 1
ATOM 2721 O O . LYS B 1 128 ? 20.59347 22.27210 33.94690 1.000 72.00874 128 LYS B O 1
ATOM 2727 N N . ALA B 1 129 ? 20.77693 21.07165 32.05127 1.000 78.37086 129 ALA B N 1
ATOM 2728 C CA . ALA B 1 129 ? 22.18851 21.40717 31.88847 1.000 68.12014 129 ALA B CA 1
ATOM 2729 C C . ALA B 1 129 ? 22.37991 22.87800 31.53721 1.000 81.20514 129 ALA B C 1
ATOM 2730 O O . ALA B 1 129 ? 23.32593 23.51579 32.01417 1.000 79.31592 129 ALA B O 1
ATOM 2732 N N . VAL B 1 130 ? 21.49877 23.43184 30.70044 1.000 87.97396 130 VAL B N 1
ATOM 2733 C CA . VAL B 1 130 ? 21.60931 24.84009 30.32888 1.000 82.33337 130 VAL B CA 1
ATOM 2734 C C . VAL B 1 130 ? 21.33088 25.73375 31.53100 1.000 77.47560 130 VAL B C 1
ATOM 2735 O O . VAL B 1 130 ? 22.02398 26.73472 31.75095 1.000 79.21908 130 VAL B O 1
ATOM 2739 N N . ALA B 1 131 ? 20.31823 25.38654 32.32982 1.000 75.30476 131 ALA B N 1
ATOM 2740 C CA . ALA B 1 131 ? 20.02000 26.16333 33.52883 1.000 75.10797 131 ALA B CA 1
ATOM 2741 C C . ALA B 1 131 ? 21.18455 26.12768 34.51065 1.000 91.13037 131 ALA B C 1
ATOM 2742 O O . ALA B 1 131 ? 21.51648 27.14686 35.12796 1.000 87.16374 131 ALA B O 1
ATOM 2744 N N . ASP B 1 132 ? 21.80720 24.95682 34.67823 1.000 93.45622 132 ASP B N 1
ATOM 2745 C CA . ASP B 1 132 ? 22.98067 24.85173 35.54062 1.000 89.73319 132 ASP B CA 1
ATOM 2746 C C . ASP B 1 132 ? 24.08382 25.80280 35.09232 1.000 90.55752 132 ASP B C 1
ATOM 2747 O O . ASP B 1 132 ? 24.80353 26.36543 35.92445 1.000 102.86766 132 ASP B O 1
ATOM 2752 N N . ASP B 1 133 ? 24.23207 25.99601 33.78039 1.000 77.76218 133 ASP B N 1
ATOM 2753 C CA . ASP B 1 133 ? 25.26362 26.88440 33.26082 1.000 84.07551 133 ASP B CA 1
ATOM 2754 C C . ASP B 1 133 ? 24.88614 28.35396 33.38075 1.000 93.13540 133 ASP B C 1
ATOM 2755 O O . ASP B 1 133 ? 25.77827 29.20848 33.41682 1.000 99.80197 133 ASP B O 1
ATOM 2760 N N . LYS B 1 134 ? 23.59135 28.66493 33.44693 1.000 86.21632 134 LYS B N 1
ATOM 2761 C CA . LYS B 1 134 ? 23.15626 30.05077 33.57464 1.000 67.37277 134 LYS B CA 1
ATOM 2762 C C . LYS B 1 134 ? 23.26793 30.54320 35.01230 1.000 85.62318 134 LYS B C 1
ATOM 2763 O O . LYS B 1 134 ? 23.81842 31.61967 35.26777 1.000 88.79587 134 LYS B O 1
ATOM 2769 N N . TYR B 1 135 ? 22.75079 29.76530 35.96380 1.000 90.08148 135 TYR B N 1
ATOM 2770 C CA . TYR B 1 135 ? 22.76306 30.19189 37.35875 1.000 83.07805 135 TYR B CA 1
ATOM 2771 C C . TYR B 1 135 ? 24.17258 30.17200 37.94193 1.000 96.55006 135 TYR B C 1
ATOM 2772 O O . TYR B 1 135 ? 24.58428 31.12092 38.61907 1.000 97.19036 135 TYR B O 1
ATOM 2781 N N . THR B 1 136 ? 24.92677 29.09528 37.69414 1.000 99.73347 136 THR B N 1
ATOM 2782 C CA . THR B 1 136 ? 26.29080 29.00836 38.21317 1.000 83.40267 136 THR B CA 1
ATOM 2783 C C . THR B 1 136 ? 27.15145 30.16289 37.71490 1.000 86.95171 136 THR B C 1
ATOM 2784 O O . THR B 1 136 ? 27.97354 30.70308 38.46506 1.000 88.43653 136 THR B O 1
ATOM 2788 N N . ALA B 1 137 ? 26.97565 30.55759 36.45106 1.000 93.17674 137 ALA B N 1
ATOM 2789 C CA . ALA B 1 137 ? 27.70166 31.71232 35.93341 1.000 95.68076 137 ALA B CA 1
ATOM 2790 C C . ALA B 1 137 ? 27.31696 32.98970 36.66770 1.000 91.15917 137 ALA B C 1
ATOM 2791 O O . ALA B 1 137 ? 28.15975 33.87404 36.85979 1.000 85.95669 137 ALA B O 1
ATOM 2793 N N . ALA B 1 138 ? 26.05507 33.10277 37.08781 1.000 93.69634 138 ALA B N 1
ATOM 2794 C CA . ALA B 1 138 ? 25.61491 34.27384 37.83760 1.000 83.48876 138 ALA B CA 1
ATOM 2795 C C . ALA B 1 138 ? 26.05332 34.20333 39.29578 1.000 84.26947 138 ALA B C 1
ATOM 2796 O O . ALA B 1 138 ? 26.39321 35.23160 39.89155 1.000 88.42036 138 ALA B O 1
ATOM 2798 N N . ILE B 1 139 ? 26.03614 33.00534 39.88805 1.000 91.93974 139 ILE B N 1
ATOM 2799 C CA . ILE B 1 139 ? 26.49857 32.84222 41.26573 1.000 84.16512 139 ILE B CA 1
ATOM 2800 C C . ILE B 1 139 ? 27.95143 33.28262 41.39174 1.000 79.60553 139 ILE B C 1
ATOM 2801 O O . ILE B 1 139 ? 28.31873 34.02324 42.31180 1.000 87.06484 139 ILE B O 1
ATOM 2806 N N . LEU B 1 140 ? 28.80048 32.83364 40.46537 1.000 81.04193 140 LEU B N 1
ATOM 2807 C CA . LEU B 1 140 ? 30.20581 33.21617 40.50014 1.000 79.81415 140 LEU B CA 1
ATOM 2808 C C . LEU B 1 140 ? 30.41098 34.68275 40.14269 1.000 86.20184 140 LEU B C 1
ATOM 2809 O O . LEU B 1 140 ? 31.47990 35.23419 40.42617 1.000 91.34819 140 LEU B O 1
ATOM 2814 N N . ALA B 1 141 ? 29.41616 35.32443 39.53493 1.000 76.81791 141 ALA B N 1
ATOM 2815 C CA . ALA B 1 141 ? 29.49513 36.73560 39.18586 1.000 78.27681 141 ALA B CA 1
ATOM 2816 C C . ALA B 1 141 ? 28.93515 37.64546 40.27130 1.000 78.91899 141 ALA B C 1
ATOM 2817 O O . ALA B 1 141 ? 28.95852 38.86946 40.10618 1.000 82.58006 141 ALA B O 1
ATOM 2819 N N . GLY B 1 142 ? 28.43639 37.08293 41.37024 1.000 91.74195 142 GLY B N 1
ATOM 2820 C CA . GLY B 1 142 ? 27.90581 37.87565 42.45983 1.000 76.67160 142 GLY B CA 1
ATOM 2821 C C . GLY B 1 142 ? 26.52284 38.44385 42.24071 1.000 68.99078 142 GLY B C 1
ATOM 2822 O O . GLY B 1 142 ? 26.11909 39.34335 42.98599 1.000 91.41065 142 GLY B O 1
ATOM 2823 N N . ASP B 1 143 ? 25.78096 37.95341 41.24551 1.000 71.05726 143 ASP B N 1
ATOM 2824 C CA . ASP B 1 143 ? 24.44008 38.46100 40.94613 1.000 91.45987 143 ASP B CA 1
ATOM 2825 C C . ASP B 1 143 ? 23.41097 37.77984 41.85198 1.000 99.12828 143 ASP B C 1
ATOM 2826 O O . ASP B 1 143 ? 22.60862 36.94546 41.42798 1.000 111.33785 143 ASP B O 1
ATOM 2831 N N . ASN B 1 144 ? 23.44297 38.16846 43.13258 1.000 88.17001 144 ASN B N 1
ATOM 2832 C CA . ASN B 1 144 ? 22.54874 37.65143 44.16613 1.000 77.90519 144 ASN B CA 1
ATOM 2833 C C . ASN B 1 144 ? 22.64861 36.13225 44.25802 1.000 83.89473 144 ASN B C 1
ATOM 2834 O O . ASN B 1 144 ? 21.72274 35.42631 43.83833 1.000 99.59038 144 ASN B O 1
ATOM 2839 N N . PRO B 1 145 ? 23.74128 35.59364 44.80726 1.000 79.59659 145 PRO B N 1
ATOM 2840 C CA . PRO B 1 145 ? 23.89604 34.12854 44.84411 1.000 94.08373 145 PRO B CA 1
ATOM 2841 C C . PRO B 1 145 ? 22.80169 33.40824 45.61395 1.000 91.20146 145 PRO B C 1
ATOM 2842 O O . PRO B 1 145 ? 22.51747 32.24187 45.31430 1.000 97.19268 145 PRO B O 1
ATOM 2846 N N . ALA B 1 146 ? 22.17927 34.06156 46.59737 1.000 89.86747 146 ALA B N 1
ATOM 2847 C CA . ALA B 1 146 ? 21.12983 33.40620 47.37223 1.000 85.67958 146 ALA B CA 1
ATOM 2848 C C . ALA B 1 146 ? 19.92910 33.06594 46.49729 1.000 86.56273 146 ALA B C 1
ATOM 2849 O O . ALA B 1 146 ? 19.41054 31.94402 46.54235 1.000 82.52216 146 ALA B O 1
ATOM 2851 N N . ALA B 1 147 ? 19.47038 34.02807 45.69315 1.000 87.72477 147 ALA B N 1
ATOM 2852 C CA . ALA B 1 147 ? 18.30829 33.78810 44.84373 1.000 93.10948 147 ALA B CA 1
ATOM 2853 C C . ALA B 1 147 ? 18.64298 32.83712 43.70141 1.000 85.62106 147 ALA B C 1
ATOM 2854 O O . ALA B 1 147 ? 17.81193 32.00768 43.31296 1.000 81.90157 147 ALA B O 1
ATOM 2856 N N . GLN B 1 148 ? 19.85250 32.94664 43.14754 1.000 76.18913 148 GLN B N 1
ATOM 2857 C CA . GLN B 1 148 ? 20.23927 32.08588 42.03474 1.000 76.97456 148 GLN B CA 1
ATOM 2858 C C . GLN B 1 148 ? 20.33233 30.62629 42.46372 1.000 82.23644 148 GLN B C 1
ATOM 2859 O O . GLN B 1 148 ? 19.87440 29.73310 41.74118 1.000 90.74512 148 GLN B O 1
ATOM 2865 N N . GLN B 1 149 ? 20.92874 30.36277 43.63116 1.000 73.51433 149 GLN B N 1
ATOM 2866 C CA . GLN B 1 149 ? 21.04606 28.98702 44.10573 1.000 87.02468 149 GLN B CA 1
ATOM 2867 C C . GLN B 1 149 ? 19.68319 28.34711 44.33397 1.000 88.27128 149 GLN B C 1
ATOM 2868 O O . GLN B 1 149 ? 19.52085 27.14185 44.11154 1.000 85.68877 149 GLN B O 1
ATOM 2874 N N . LYS B 1 150 ? 18.69216 29.13226 44.76176 1.000 82.21822 150 LYS B N 1
ATOM 2875 C CA . LYS B 1 150 ? 17.34458 28.59720 44.92936 1.000 75.69314 150 LYS B CA 1
ATOM 2876 C C . LYS B 1 150 ? 16.70160 28.29700 43.58202 1.000 80.66042 150 LYS B C 1
ATOM 2877 O O . LYS B 1 150 ? 16.10988 27.22833 43.39082 1.000 89.98363 150 LYS B O 1
ATOM 2883 N N . ALA B 1 151 ? 16.80616 29.23311 42.63465 1.000 84.68382 151 ALA B N 1
ATOM 2884 C CA . ALA B 1 151 ? 16.26398 28.99968 41.29980 1.000 89.45368 151 ALA B CA 1
ATOM 2885 C C . ALA B 1 151 ? 16.93444 27.80466 40.63574 1.000 87.58265 151 ALA B C 1
ATOM 2886 O O . ALA B 1 151 ? 16.28108 27.03311 39.92275 1.000 85.08104 151 ALA B O 1
ATOM 2888 N N . LEU B 1 152 ? 18.24218 27.64400 40.84667 1.000 88.07496 152 LEU B N 1
ATOM 2889 C CA . LEU B 1 152 ? 18.94021 26.47253 40.32788 1.000 87.89062 152 LEU B CA 1
ATOM 2890 C C . LEU B 1 152 ? 18.35678 25.19049 40.91181 1.000 82.37350 152 LEU B C 1
ATOM 2891 O O . LEU B 1 152 ? 18.10945 24.21914 40.18816 1.000 86.10918 152 LEU B O 1
ATOM 2896 N N . ALA B 1 153 ? 18.13583 25.17064 42.22921 1.000 91.82995 153 ALA B N 1
ATOM 2897 C CA . ALA B 1 153 ? 17.55672 23.99576 42.87412 1.000 89.44377 153 ALA B CA 1
ATOM 2898 C C . ALA B 1 153 ? 16.12426 23.75237 42.41259 1.000 90.37537 153 ALA B C 1
ATOM 2899 O O . ALA B 1 153 ? 15.72637 22.60260 42.19063 1.000 94.72244 153 ALA B O 1
ATOM 2901 N N . GLU B 1 154 ? 15.33122 24.81859 42.27574 1.000 87.56003 154 GLU B N 1
ATOM 2902 C CA . GLU B 1 154 ? 13.94742 24.66329 41.83508 1.000 98.43034 154 GLU B CA 1
ATOM 2903 C C . GLU B 1 154 ? 13.88102 24.09289 40.42307 1.000 99.16241 154 GLU B C 1
ATOM 2904 O O . GLU B 1 154 ? 13.10186 23.17239 40.14885 1.000 98.87252 154 GLU B O 1
ATOM 2910 N N . THR B 1 155 ? 14.68603 24.64009 39.50879 1.000 84.05642 155 THR B N 1
ATOM 2911 C CA . THR B 1 155 ? 14.70768 24.14308 38.13574 1.000 83.22101 155 THR B CA 1
ATOM 2912 C C . THR B 1 155 ? 15.08636 22.66657 38.08959 1.000 91.22457 155 THR B C 1
ATOM 2913 O O . THR B 1 155 ? 14.44062 21.86885 37.39941 1.000 95.17042 155 THR B O 1
ATOM 2917 N N . ASN B 1 156 ? 16.14292 22.28643 38.81395 1.000 88.58875 156 ASN B N 1
ATOM 2918 C CA . ASN B 1 156 ? 16.55729 20.88662 38.84223 1.000 86.40282 156 ASN B CA 1
ATOM 2919 C C . ASN B 1 156 ? 15.47875 19.99945 39.45052 1.000 92.31678 156 ASN B C 1
ATOM 2920 O O . ASN B 1 156 ? 15.30130 18.85036 39.02954 1.000 89.78343 156 ASN B O 1
ATOM 2925 N N . ALA B 1 157 ? 14.75175 20.51218 40.44705 1.000 89.29840 157 ALA B N 1
ATOM 2926 C CA . ALA B 1 157 ? 13.66129 19.74157 41.03679 1.000 97.05711 157 ALA B CA 1
ATOM 2927 C C . ALA B 1 157 ? 12.54011 19.50841 40.03199 1.000 95.00806 157 ALA B C 1
ATOM 2928 O O . ALA B 1 157 ? 11.93432 18.43041 40.00826 1.000 89.40673 157 ALA B O 1
ATOM 2930 N N . LEU B 1 158 ? 12.24834 20.50809 39.19669 1.000 91.36567 158 LEU B N 1
ATOM 2931 C CA . LEU B 1 158 ? 11.18184 20.36388 38.21103 1.000 95.33119 158 LEU B CA 1
ATOM 2932 C C . LEU B 1 158 ? 11.60251 19.44803 37.06792 1.000 77.87174 158 LEU B C 1
ATOM 2933 O O . LEU B 1 158 ? 10.80680 18.62511 36.60054 1.000 95.54539 158 LEU B O 1
ATOM 2938 N N . CYS B 1 159 ? 12.84643 19.57996 36.60040 1.000 71.83734 159 CYS B N 1
ATOM 2939 C CA . CYS B 1 159 ? 13.32740 18.72312 35.52029 1.000 87.61668 159 CYS B CA 1
ATOM 2940 C C . CYS B 1 159 ? 13.43580 17.27005 35.96620 1.000 94.19088 159 CYS B C 1
ATOM 2941 O O . CYS B 1 159 ? 13.10197 16.35578 35.20320 1.000 93.32963 159 CYS B O 1
ATOM 2944 N N . THR B 1 160 ? 13.90717 17.03720 37.19424 1.000 83.98184 160 THR B N 1
ATOM 2945 C CA . THR B 1 160 ? 14.07288 15.66954 37.67726 1.000 88.09814 160 THR B CA 1
ATOM 2946 C C . THR B 1 160 ? 12.73753 14.93840 37.75720 1.000 89.39278 160 THR B C 1
ATOM 2947 O O . THR B 1 160 ? 12.63562 13.77494 37.34987 1.000 88.79226 160 THR B O 1
ATOM 2951 N N . ASP B 1 161 ? 11.69920 15.60402 38.27162 1.000 84.33127 161 ASP B N 1
ATOM 2952 C CA . ASP B 1 161 ? 10.39696 14.95334 38.38647 1.000 81.85275 161 ASP B CA 1
ATOM 2953 C C . ASP B 1 161 ? 9.83239 14.60426 37.01604 1.000 80.38914 161 ASP B C 1
ATOM 2954 O O . ASP B 1 161 ? 9.16941 13.57276 36.85436 1.000 83.19984 161 ASP B O 1
ATOM 2959 N N . SER B 1 162 ? 10.08193 15.45325 36.01621 1.000 77.57007 162 SER B N 1
ATOM 2960 C CA . SER B 1 162 ? 9.60985 15.16021 34.66673 1.000 86.59762 162 SER B CA 1
ATOM 2961 C C . SER B 1 162 ? 10.37947 13.99866 34.04829 1.000 85.61086 162 SER B C 1
ATOM 2962 O O . SER B 1 162 ? 9.79376 13.16572 33.34658 1.000 87.59512 162 SER B O 1
ATOM 2965 N N . LEU B 1 163 ? 11.69186 13.92612 34.29259 1.000 80.22376 163 LEU B N 1
ATOM 2966 C CA . LEU B 1 163 ? 12.47344 12.80239 33.78310 1.000 75.12265 163 LEU B CA 1
ATOM 2967 C C . LEU B 1 163 ? 12.00957 11.48793 34.39628 1.000 77.19614 163 LEU B C 1
ATOM 2968 O O . LEU B 1 163 ? 12.00098 10.44927 33.72503 1.000 80.21717 163 LEU B O 1
ATOM 2973 N N . ILE B 1 164 ? 11.62385 11.51230 35.67314 1.000 83.24585 164 ILE B N 1
ATOM 2974 C CA . ILE B 1 164 ? 11.09090 10.31256 36.30920 1.000 78.70457 164 ILE B CA 1
ATOM 2975 C C . ILE B 1 164 ? 9.75572 9.93109 35.68194 1.000 80.62171 164 ILE B C 1
ATOM 2976 O O . ILE B 1 164 ? 9.45016 8.74461 35.50878 1.000 96.41816 164 ILE B O 1
ATOM 2981 N N . ALA B 1 165 ? 8.94566 10.92898 35.32044 1.000 68.51029 165 ALA B N 1
ATOM 2982 C CA . ALA B 1 165 ? 7.65633 10.65410 34.69496 1.000 72.38766 165 ALA B CA 1
ATOM 2983 C C . ALA B 1 165 ? 7.83360 10.01325 33.32252 1.000 74.08769 165 ALA B C 1
ATOM 2984 O O . ALA B 1 165 ? 7.17187 9.01903 33.00073 1.000 76.96626 165 ALA B O 1
ATOM 2986 N N . VAL B 1 166 ? 8.71707 10.57727 32.49452 1.000 73.71548 166 VAL B N 1
ATOM 2987 C CA . VAL B 1 166 ? 8.95260 10.02448 31.16218 1.000 66.45416 166 VAL B CA 1
ATOM 2988 C C . VAL B 1 166 ? 9.51594 8.61145 31.25801 1.000 79.32481 166 VAL B C 1
ATOM 2989 O O . VAL B 1 166 ? 9.15834 7.72953 30.46679 1.000 77.70732 166 VAL B O 1
ATOM 2993 N N . GLU B 1 167 ? 10.40479 8.37195 32.22676 1.000 93.43658 167 GLU B N 1
ATOM 2994 C CA . GLU B 1 167 ? 10.98047 7.03973 32.38377 1.000 89.42351 167 GLU B CA 1
ATOM 2995 C C . GLU B 1 167 ? 9.91722 6.01059 32.74015 1.000 83.22591 167 GLU B C 1
ATOM 2996 O O . GLU B 1 167 ? 10.02703 4.84343 32.34667 1.000 91.82820 167 GLU B O 1
ATOM 3002 N N . GLY B 1 168 ? 8.89359 6.41669 33.49306 1.000 71.95887 168 GLY B N 1
ATOM 3003 C CA . GLY B 1 168 ? 7.79173 5.51123 33.77137 1.000 82.70739 168 GLY B CA 1
ATOM 3004 C C . GLY B 1 168 ? 7.05788 5.09664 32.51083 1.000 84.10269 168 GLY B C 1
ATOM 3005 O O . GLY B 1 168 ? 6.59285 3.95973 32.39505 1.000 90.07616 168 GLY B O 1
ATOM 3006 N N . VAL B 1 169 ? 6.93909 6.01687 31.55181 1.000 79.34257 169 VAL B N 1
ATOM 3007 C CA . VAL B 1 169 ? 6.26409 5.70977 30.29417 1.000 88.11591 169 VAL B CA 1
ATOM 3008 C C . VAL B 1 169 ? 7.06598 4.69068 29.49085 1.000 77.84009 169 VAL B C 1
ATOM 3009 O O . VAL B 1 169 ? 6.51018 3.72769 28.94911 1.000 77.95988 169 VAL B O 1
ATOM 3013 N N . GLU B 1 170 ? 8.38275 4.89151 29.39259 1.000 75.07515 170 GLU B N 1
ATOM 3014 C CA . GLU B 1 170 ? 9.21813 3.96198 28.63732 1.000 84.61276 170 GLU B CA 1
ATOM 3015 C C . GLU B 1 170 ? 9.16202 2.56071 29.23200 1.000 84.16270 170 GLU B C 1
ATOM 3016 O O . GLU B 1 170 ? 8.97050 1.57495 28.51143 1.000 88.25448 170 GLU B O 1
ATOM 3022 N N . LYS B 1 171 ? 9.32490 2.45331 30.55240 1.000 83.69496 171 LYS B N 1
ATOM 3023 C CA . LYS B 1 171 ? 9.31337 1.14083 31.18742 1.000 84.95345 171 LYS B CA 1
ATOM 3024 C C . LYS B 1 171 ? 7.94880 0.47537 31.08429 1.000 86.02967 171 LYS B C 1
ATOM 3025 O O . LYS B 1 171 ? 7.86755 -0.75333 30.98045 1.000 96.33449 171 LYS B O 1
ATOM 3031 N N . GLY B 1 172 ? 6.87591 1.25930 31.10116 1.000 72.82654 172 GLY B N 1
ATOM 3032 C CA . GLY B 1 172 ? 5.54285 0.70804 30.97771 1.000 77.65054 172 GLY B CA 1
ATOM 3033 C C . GLY B 1 172 ? 5.30499 -0.04254 29.68390 1.000 85.51197 172 GLY B C 1
ATOM 3034 O O . GLY B 1 172 ? 4.92351 -1.21661 29.70454 1.000 100.11771 172 GLY B O 1
ATOM 3035 N N . LEU B 1 173 ? 5.53180 0.62001 28.54744 1.000 79.31249 173 LEU B N 1
ATOM 3036 C CA . LEU B 1 173 ? 5.28457 -0.02899 27.26397 1.000 77.96529 173 LEU B CA 1
ATOM 3037 C C . LEU B 1 173 ? 6.35791 -1.05825 26.93182 1.000 84.97954 173 LEU B C 1
ATOM 3038 O O . LEU B 1 173 ? 6.05879 -2.08987 26.31951 1.000 100.36394 173 LEU B O 1
ATOM 3043 N N . LYS B 1 174 ? 7.61349 -0.79685 27.31114 1.000 84.78717 174 LYS B N 1
ATOM 3044 C CA . LYS B 1 174 ? 8.66983 -1.77090 27.04708 1.000 85.95597 174 LYS B CA 1
ATOM 3045 C C . LYS B 1 174 ? 8.38377 -3.09532 27.74260 1.000 93.55404 174 LYS B C 1
ATOM 3046 O O . LYS B 1 174 ? 8.69489 -4.16572 27.20655 1.000 96.84761 174 LYS B O 1
ATOM 3052 N N . GLY B 1 175 ? 7.79701 -3.04398 28.94042 1.000 95.43541 175 GLY B N 1
ATOM 3053 C CA . GLY B 1 175 ? 7.37578 -4.27235 29.59294 1.000 87.95146 175 GLY B CA 1
ATOM 3054 C C . GLY B 1 175 ? 6.31664 -5.00601 28.79395 1.000 83.54154 175 GLY B C 1
ATOM 3055 O O . GLY B 1 175 ? 6.37373 -6.22897 28.64260 1.000 83.69509 175 GLY B O 1
ATOM 3056 N N . ALA B 1 176 ? 5.33314 -4.26712 28.27352 1.000 81.86240 176 ALA B N 1
ATOM 3057 C CA . ALA B 1 176 ? 4.32575 -4.86972 27.40666 1.000 82.91169 176 ALA B CA 1
ATOM 3058 C C . ALA B 1 176 ? 4.94726 -5.37150 26.10898 1.000 72.15410 176 ALA B C 1
ATOM 3059 O O . ALA B 1 176 ? 4.61804 -6.46652 25.63751 1.000 85.10190 176 ALA B O 1
ATOM 3061 N N . TYR B 1 177 ? 5.83740 -4.57466 25.51232 1.000 75.29619 177 TYR B N 1
ATOM 3062 C CA . TYR B 1 177 ? 6.53742 -5.00104 24.30450 1.000 68.58934 177 TYR B CA 1
ATOM 3063 C C . TYR B 1 177 ? 7.33873 -6.27432 24.54740 1.000 75.77383 177 TYR B C 1
ATOM 3064 O O . TYR B 1 177 ? 7.46047 -7.11904 23.65258 1.000 80.73572 177 TYR B O 1
ATOM 3073 N N . LEU B 1 178 ? 7.89841 -6.42652 25.75047 1.000 79.51160 178 LEU B N 1
ATOM 3074 C CA . LEU B 1 178 ? 8.66541 -7.62743 26.07063 1.000 74.27349 178 LEU B CA 1
ATOM 3075 C C . LEU B 1 178 ? 7.77724 -8.86536 26.06164 1.000 82.65035 178 LEU B C 1
ATOM 3076 O O . LEU B 1 178 ? 8.15116 -9.90969 25.51470 1.000 87.30567 178 LEU B O 1
ATOM 3081 N N . ALA B 1 179 ? 6.59771 -8.76944 26.67832 1.000 76.94501 179 ALA B N 1
ATOM 3082 C CA . ALA B 1 179 ? 5.68747 -9.90869 26.71981 1.000 67.31677 179 ALA B CA 1
ATOM 3083 C C . ALA B 1 179 ? 5.21188 -10.28167 25.32076 1.000 73.82974 179 ALA B C 1
ATOM 3084 O O . ALA B 1 179 ? 5.25776 -11.45365 24.92899 1.000 87.50059 179 ALA B O 1
ATOM 3086 N N . LEU B 1 180 ? 4.75080 -9.29110 24.55106 1.000 75.72126 180 LEU B N 1
ATOM 3087 C CA . LEU B 1 180 ? 4.25131 -9.56197 23.20537 1.000 71.46086 180 LEU B CA 1
ATOM 3088 C C . LEU B 1 180 ? 5.34379 -10.12635 22.30503 1.000 64.33819 180 LEU B C 1
ATOM 3089 O O . LEU B 1 180 ? 5.08462 -11.01843 21.48889 1.000 76.09818 180 LEU B O 1
ATOM 3094 N N . GLU B 1 181 ? 6.56794 -9.60699 22.42349 1.000 62.29407 181 GLU B N 1
ATOM 3095 C CA . GLU B 1 181 ? 7.66934 -10.13431 21.62413 1.000 80.97097 181 GLU B CA 1
ATOM 3096 C C . GLU B 1 181 ? 7.98747 -11.57724 22.00117 1.000 85.07628 181 GLU B C 1
ATOM 3097 O O . GLU B 1 181 ? 8.33189 -12.38950 21.13452 1.000 88.64288 181 GLU B O 1
ATOM 3103 N N . ALA B 1 182 ? 7.88123 -11.91479 23.28895 1.000 71.18639 182 ALA B N 1
ATOM 3104 C CA . ALA B 1 182 ? 8.11125 -13.29256 23.71166 1.000 89.96098 182 ALA B CA 1
ATOM 3105 C C . ALA B 1 182 ? 7.02359 -14.22719 23.19642 1.000 84.20870 182 ALA B C 1
ATOM 3106 O O . ALA B 1 182 ? 7.30225 -15.39316 22.89325 1.000 75.28937 182 ALA B O 1
ATOM 3108 N N . ILE B 1 183 ? 5.78389 -13.74202 23.10656 1.000 85.99617 183 ILE B N 1
ATOM 3109 C CA . ILE B 1 183 ? 4.69145 -14.56278 22.59119 1.000 97.37395 183 ILE B CA 1
ATOM 3110 C C . ILE B 1 183 ? 4.92013 -14.89449 21.12077 1.000 89.76319 183 ILE B C 1
ATOM 3111 O O . ILE B 1 183 ? 4.77193 -16.04704 20.69722 1.000 94.15894 183 ILE B O 1
ATOM 3116 N N . ILE B 1 184 ? 5.27443 -13.88642 20.31930 1.000 71.31206 184 ILE B N 1
ATOM 3117 C CA . ILE B 1 184 ? 5.52282 -14.11305 18.89726 1.000 87.50389 184 ILE B CA 1
ATOM 3118 C C . ILE B 1 184 ? 6.68076 -15.08528 18.70282 1.000 88.19829 184 ILE B C 1
ATOM 3119 O O . ILE B 1 184 ? 6.64540 -15.94669 17.81510 1.000 85.48802 184 ILE B O 1
ATOM 3124 N N . GLU B 1 185 ? 7.71934 -14.97329 19.53465 1.000 91.46319 185 GLU B N 1
ATOM 3125 C CA . GLU B 1 185 ? 8.85244 -15.88626 19.42367 1.000 93.54764 185 GLU B CA 1
ATOM 3126 C C . GLU B 1 185 ? 8.46441 -17.31592 19.77681 1.000 95.22110 185 GLU B C 1
ATOM 3127 O O . GLU B 1 185 ? 9.00477 -18.26348 19.19522 1.000 104.71602 185 GLU B O 1
ATOM 3133 N N . ALA B 1 186 ? 7.54707 -17.49308 20.72981 1.000 93.91863 186 ALA B N 1
ATOM 3134 C CA . ALA B 1 186 ? 7.10628 -18.83668 21.09087 1.000 91.59516 186 ALA B CA 1
ATOM 3135 C C . ALA B 1 186 ? 6.32224 -19.49180 19.95818 1.000 98.25600 186 ALA B C 1
ATOM 3136 O O . ALA B 1 186 ? 6.50514 -20.68291 19.67940 1.000 97.19050 186 ALA B O 1
ATOM 3138 N N . LEU B 1 187 ? 5.44158 -18.73264 19.29723 1.000 78.74196 187 LEU B N 1
ATOM 3139 C CA . LEU B 1 187 ? 4.64739 -19.29237 18.20646 1.000 71.34406 187 LEU B CA 1
ATOM 3140 C C . LEU B 1 187 ? 5.51228 -19.71962 17.02793 1.000 93.86470 187 LEU B C 1
ATOM 3141 O O . LEU B 1 187 ? 5.17555 -20.68406 16.33112 1.000 107.02604 187 LEU B O 1
ATOM 3146 N N . GLU B 1 188 ? 6.61835 -19.01617 16.77875 1.000 94.62191 188 GLU B N 1
ATOM 3147 C CA . GLU B 1 188 ? 7.49634 -19.40812 15.68221 1.000 88.49833 188 GLU B CA 1
ATOM 3148 C C . GLU B 1 188 ? 8.27561 -20.67607 16.00806 1.000 100.96085 188 GLU B C 1
ATOM 3149 O O . GLU B 1 188 ? 8.65757 -21.41437 15.09529 1.000 111.56043 188 GLU B O 1
ATOM 3155 N N . VAL B 1 189 ? 8.52434 -20.94438 17.29064 1.000 94.57010 189 VAL B N 1
ATOM 3156 C CA . VAL B 1 189 ? 9.22748 -22.16544 17.67243 1.000 90.98221 189 VAL B CA 1
ATOM 3157 C C . VAL B 1 189 ? 8.26063 -23.33815 17.79029 1.000 104.64453 189 VAL B C 1
ATOM 3158 O O . VAL B 1 189 ? 8.58502 -24.46701 17.40413 1.000 98.00760 189 VAL B O 1
ATOM 3162 N N . ALA B 1 190 ? 7.05899 -23.09579 18.31412 1.000 100.41739 190 ALA B N 1
ATOM 3163 C CA . ALA B 1 190 ? 6.06091 -24.15277 18.47568 1.000 100.90054 190 ALA B CA 1
ATOM 3164 C C . ALA B 1 190 ? 5.24959 -24.28193 17.18696 1.000 108.11282 190 ALA B C 1
ATOM 3165 O O . ALA B 1 190 ? 4.13400 -23.77161 17.06105 1.000 109.71561 190 ALA B O 1
ATOM 3167 N N . GLU B 1 191 ? 5.82829 -24.99654 16.21191 1.000 122.62435 191 GLU B N 1
ATOM 3168 C CA . GLU B 1 191 ? 5.16613 -25.23255 14.93079 1.000 128.82390 191 GLU B CA 1
ATOM 3169 C C . GLU B 1 191 ? 4.31081 -26.49247 14.91327 1.000 115.24985 191 GLU B C 1
ATOM 3170 O O . GLU B 1 191 ? 3.30014 -26.52897 14.20275 1.000 114.51875 191 GLU B O 1
ATOM 3176 N N . ASP B 1 192 ? 4.67525 -27.51753 15.67731 1.000 113.88708 192 ASP B N 1
ATOM 3177 C CA . ASP B 1 192 ? 3.94261 -28.77392 15.65749 1.000 111.60611 192 ASP B CA 1
ATOM 3178 C C . ASP B 1 192 ? 2.84184 -28.78352 16.71475 1.000 116.62817 192 ASP B C 1
ATOM 3179 O O . ASP B 1 192 ? 2.69769 -27.85403 17.51205 1.000 118.91476 192 ASP B O 1
ATOM 3184 N N . GLU B 1 193 ? 2.04783 -29.85820 16.70432 1.000 111.11110 193 GLU B N 1
ATOM 3185 C CA . GLU B 1 193 ? 0.95888 -29.97364 17.66856 1.000 125.11318 193 GLU B CA 1
ATOM 3186 C C . GLU B 1 193 ? 1.48626 -30.09653 19.09377 1.000 124.09295 193 GLU B C 1
ATOM 3187 O O . GLU B 1 193 ? 0.93274 -29.48860 20.01692 1.000 122.71989 193 GLU B O 1
ATOM 3193 N N . GLU B 1 194 ? 2.54766 -30.88104 19.29602 1.000 124.09418 194 GLU B N 1
ATOM 3194 C CA . GLU B 1 194 ? 3.09550 -31.05521 20.63784 1.000 122.08519 194 GLU B CA 1
ATOM 3195 C C . GLU B 1 194 ? 3.60709 -29.73206 21.19639 1.000 105.50443 194 GLU B C 1
ATOM 3196 O O . GLU B 1 194 ? 3.33822 -29.38617 22.35267 1.000 108.28225 194 GLU B O 1
ATOM 3202 N N . GLY B 1 195 ? 4.35158 -28.97828 20.38366 1.000 96.95126 195 GLY B N 1
ATOM 3203 C CA . GLY B 1 195 ? 4.88028 -27.70394 20.84447 1.000 102.31428 195 GLY B CA 1
ATOM 3204 C C . GLY B 1 195 ? 3.79706 -26.68444 21.14210 1.000 110.79739 195 GLY B C 1
ATOM 3205 O O . GLY B 1 195 ? 3.87370 -25.95733 22.13605 1.000 100.07088 195 GLY B O 1
ATOM 3206 N N . LEU B 1 196 ? 2.78039 -26.60710 20.27742 1.000 102.93370 196 LEU B N 1
ATOM 3207 C CA . LEU B 1 196 ? 1.71217 -25.63074 20.47243 1.000 99.10280 196 LEU B CA 1
ATOM 3208 C C . LEU B 1 196 ? 0.97716 -25.86171 21.78645 1.000 103.99451 196 LEU B C 1
ATOM 3209 O O . LEU B 1 196 ? 0.51699 -24.90355 22.41865 1.000 106.95872 196 LEU B O 1
ATOM 3214 N N . LYS B 1 197 ? 0.85127 -27.12246 22.20733 1.000 104.11513 197 LYS B N 1
ATOM 3215 C CA . LYS B 1 197 ? 0.18500 -27.42979 23.46818 1.000 109.18450 197 LYS B CA 1
ATOM 3216 C C . LYS B 1 197 ? 1.00871 -26.96310 24.66127 1.000 97.92241 197 LYS B C 1
ATOM 3217 O O . LYS B 1 197 ? 0.45172 -26.66971 25.72539 1.000 101.20802 197 LYS B O 1
ATOM 3223 N N . ILE B 1 198 ? 2.33134 -26.89812 24.50204 1.000 108.14477 198 ILE B N 1
ATOM 3224 C CA . ILE B 1 198 ? 3.20574 -26.44880 25.58049 1.000 116.03527 198 ILE B CA 1
ATOM 3225 C C . ILE B 1 198 ? 3.11999 -24.93641 25.75324 1.000 116.05657 198 ILE B C 1
ATOM 3226 O O . ILE B 1 198 ? 3.10490 -24.42600 26.87938 1.000 101.11536 198 ILE B O 1
ATOM 3231 N N . VAL B 1 199 ? 3.06698 -24.19057 24.64673 1.000 112.79625 199 VAL B N 1
ATOM 3232 C CA . VAL B 1 199 ? 3.07938 -22.73277 24.74733 1.000 102.32347 199 VAL B CA 1
ATOM 3233 C C . VAL B 1 199 ? 1.70162 -22.14680 24.99961 1.000 101.67640 199 VAL B C 1
ATOM 3234 O O . VAL B 1 199 ? 1.60456 -20.97356 25.37780 1.000 115.17381 199 VAL B O 1
ATOM 3238 N N . ALA B 1 200 ? 0.63643 -22.92834 24.80542 1.000 86.91183 200 ALA B N 1
ATOM 3239 C CA . ALA B 1 200 ? -0.71648 -22.41689 25.00680 1.000 88.22677 200 ALA B CA 1
ATOM 3240 C C . ALA B 1 200 ? -0.89655 -21.87422 26.42002 1.000 99.15515 200 ALA B C 1
ATOM 3241 O O . ALA B 1 200 ? -1.44036 -20.78107 26.61441 1.000 95.93153 200 ALA B O 1
ATOM 3243 N N . LYS B 1 201 ? -0.44558 -22.63313 27.42185 1.000 111.76198 201 LYS B N 1
ATOM 3244 C CA . LYS B 1 201 ? -0.59104 -22.20996 28.81188 1.000 109.53667 201 LYS B CA 1
ATOM 3245 C C . LYS B 1 201 ? 0.17775 -20.92324 29.09013 1.000 101.20645 201 LYS B C 1
ATOM 3246 O O . LYS B 1 201 ? -0.35971 -19.98157 29.68422 1.000 92.47348 201 LYS B O 1
ATOM 3252 N N . ALA B 1 202 ? 1.44172 -20.86446 28.66687 1.000 108.15505 202 ALA B N 1
ATOM 3253 C CA . ALA B 1 202 ? 2.24509 -19.67041 28.90964 1.000 92.39575 202 ALA B CA 1
ATOM 3254 C C . ALA B 1 202 ? 1.73572 -18.47156 28.11676 1.000 99.88984 202 ALA B C 1
ATOM 3255 O O . ALA B 1 202 ? 1.71828 -17.34668 28.63008 1.000 107.47275 202 ALA B O 1
ATOM 3257 N N . ILE B 1 203 ? 1.31512 -18.68929 26.86794 1.000 91.71706 203 ILE B N 1
ATOM 3258 C CA . ILE B 1 203 ? 0.88209 -17.57708 26.02502 1.000 90.74681 203 ILE B CA 1
ATOM 3259 C C . ILE B 1 203 ? -0.41724 -16.97102 26.54226 1.000 98.75162 203 ILE B C 1
ATOM 3260 O O . ILE B 1 203 ? -0.55764 -15.74390 26.60955 1.000 101.18069 203 ILE B O 1
ATOM 3265 N N . LYS B 1 204 ? -1.38819 -17.81301 26.90591 1.000 99.23594 204 LYS B N 1
ATOM 3266 C CA . LYS B 1 204 ? -2.66452 -17.30704 27.40570 1.000 98.58324 204 LYS B CA 1
ATOM 3267 C C . LYS B 1 204 ? -2.47090 -16.44263 28.64654 1.000 104.03577 204 LYS B C 1
ATOM 3268 O O . LYS B 1 204 ? -3.06223 -15.36292 28.76407 1.000 99.02480 204 LYS B O 1
ATOM 3274 N N . GLU B 1 205 ? -1.65105 -16.90920 29.59117 1.000 101.14440 205 GLU B N 1
ATOM 3275 C CA . GLU B 1 205 ? -1.35383 -16.10805 30.77492 1.000 100.75736 205 GLU B CA 1
ATOM 3276 C C . GLU B 1 205 ? -0.59148 -14.83844 30.41414 1.000 105.13015 205 GLU B C 1
ATOM 3277 O O . GLU B 1 205 ? -0.80479 -13.78326 31.02338 1.000 102.29493 205 GLU B O 1
ATOM 3283 N N . ALA B 1 206 ? 0.30704 -14.92340 29.42914 1.000 106.23630 206 ALA B N 1
ATOM 3284 C CA . ALA B 1 206 ? 1.10559 -13.76336 29.04192 1.000 98.89164 206 ALA B CA 1
ATOM 3285 C C . ALA B 1 206 ? 0.24693 -12.65102 28.44941 1.000 83.59329 206 ALA B C 1
ATOM 3286 O O . ALA B 1 206 ? 0.48504 -11.46732 28.71790 1.000 86.62588 206 ALA B O 1
ATOM 3288 N N . ILE B 1 207 ? -0.75575 -13.00883 27.64279 1.000 79.51304 207 ILE B N 1
ATOM 3289 C CA . ILE B 1 207 ? -1.60094 -11.99630 27.01278 1.000 75.35306 207 ILE B CA 1
ATOM 3290 C C . ILE B 1 207 ? -2.36547 -11.20428 28.06489 1.000 80.64015 207 ILE B C 1
ATOM 3291 O O . ILE B 1 207 ? -2.54581 -9.98636 27.93584 1.000 93.47775 207 ILE B O 1
ATOM 3296 N N . LYS B 1 208 ? -2.83123 -11.87462 29.11982 1.000 89.82743 208 LYS B N 1
ATOM 3297 C CA . LYS B 1 208 ? -3.48109 -11.15097 30.20731 1.000 104.76572 208 LYS B CA 1
ATOM 3298 C C . LYS B 1 208 ? -2.49160 -10.22544 30.90621 1.000 107.51579 208 LYS B C 1
ATOM 3299 O O . LYS B 1 208 ? -2.78650 -9.05083 31.15028 1.000 97.41630 208 LYS B O 1
ATOM 3305 N N . LYS B 1 209 ? -1.30878 -10.74254 31.24563 1.000 99.91147 209 LYS B N 1
ATOM 3306 C CA . LYS B 1 209 ? -0.30300 -9.90487 31.88966 1.000 86.99529 209 LYS B CA 1
ATOM 3307 C C . LYS B 1 209 ? 0.15073 -8.77296 30.97604 1.000 87.41497 209 LYS B C 1
ATOM 3308 O O . LYS B 1 209 ? 0.47248 -7.68015 31.45685 1.000 99.69373 209 LYS B O 1
ATOM 3314 N N . ALA B 1 210 ? 0.19468 -9.01527 29.66252 1.000 77.85040 210 ALA B N 1
ATOM 3315 C CA . ALA B 1 210 ? 0.55637 -7.95455 28.72653 1.000 86.86943 210 ALA B CA 1
ATOM 3316 C C . ALA B 1 210 ? -0.49242 -6.84875 28.70808 1.000 92.27087 210 ALA B C 1
ATOM 3317 O O . ALA B 1 210 ? -0.14862 -5.66081 28.68961 1.000 102.01025 210 ALA B O 1
ATOM 3319 N N . GLU B 1 211 ? -1.77691 -7.21694 28.69919 1.000 86.45377 211 GLU B N 1
ATOM 3320 C CA . GLU B 1 211 ? -2.82748 -6.20476 28.73698 1.000 93.86817 211 GLU B CA 1
ATOM 3321 C C . GLU B 1 211 ? -2.85012 -5.47821 30.07781 1.000 89.91213 211 GLU B C 1
ATOM 3322 O O . GLU B 1 211 ? -3.18405 -4.28902 30.12696 1.000 93.39844 211 GLU B O 1
ATOM 3328 N N . GLU B 1 212 ? -2.51054 -6.17048 31.17130 1.000 92.74127 212 GLU B N 1
ATOM 3329 C CA . GLU B 1 212 ? -2.37958 -5.49365 32.45889 1.000 97.71688 212 GLU B CA 1
ATOM 3330 C C . GLU B 1 212 ? -1.28709 -4.43507 32.40857 1.000 87.36736 212 GLU B C 1
ATOM 3331 O O . GLU B 1 212 ? -1.43307 -3.35213 32.98745 1.000 94.95313 212 GLU B O 1
ATOM 3337 N N . ALA B 1 213 ? -0.17871 -4.73497 31.72766 1.000 92.52448 213 ALA B N 1
ATOM 3338 C CA . ALA B 1 213 ? 0.89026 -3.75278 31.58706 1.000 91.03230 213 ALA B CA 1
ATOM 3339 C C . ALA B 1 213 ? 0.42032 -2.54233 30.79200 1.000 93.93352 213 ALA B C 1
ATOM 3340 O O . ALA B 1 213 ? 0.77132 -1.40208 31.11753 1.000 100.71352 213 ALA B O 1
ATOM 3342 N N . ILE B 1 214 ? -0.37396 -2.77265 29.74281 1.000 96.52753 214 ILE B N 1
ATOM 3343 C CA . ILE B 1 214 ? -0.92022 -1.66782 28.95918 1.000 85.48280 214 ILE B CA 1
ATOM 3344 C C . ILE B 1 214 ? -1.80589 -0.78317 29.82684 1.000 84.34062 214 ILE B C 1
ATOM 3345 O O . ILE B 1 214 ? -1.76776 0.44862 29.72450 1.000 86.76021 214 ILE B O 1
ATOM 3350 N N . LYS B 1 215 ? -2.61152 -1.39419 30.69869 1.000 97.80552 215 LYS B N 1
ATOM 3351 C CA . LYS B 1 215 ? -3.47035 -0.61576 31.58608 1.000 90.54830 215 LYS B CA 1
ATOM 3352 C C . LYS B 1 215 ? -2.64402 0.24393 32.53446 1.000 100.12454 215 LYS B C 1
ATOM 3353 O O . LYS B 1 215 ? -2.88044 1.45104 32.66121 1.000 108.28560 215 LYS B O 1
ATOM 3359 N N . LYS B 1 216 ? -1.66603 -0.36437 33.21254 1.000 101.37838 216 LYS B N 1
ATOM 3360 C CA . LYS B 1 216 ? -0.78430 0.40300 34.08676 1.000 94.61346 216 LYS B CA 1
ATOM 3361 C C . LYS B 1 216 ? 0.00535 1.45019 33.31149 1.000 102.15279 216 LYS B C 1
ATOM 3362 O O . LYS B 1 216 ? 0.32578 2.51295 33.85615 1.000 115.31285 216 LYS B O 1
ATOM 3368 N N . ALA B 1 217 ? 0.32949 1.17233 32.04587 1.000 97.15089 217 ALA B N 1
ATOM 3369 C CA . ALA B 1 217 ? 1.01813 2.16543 31.22744 1.000 90.57059 217 ALA B CA 1
ATOM 3370 C C . ALA B 1 217 ? 0.10539 3.34031 30.89677 1.000 92.40060 217 ALA B C 1
ATOM 3371 O O . ALA B 1 217 ? 0.52626 4.49945 30.97837 1.000 98.21996 217 ALA B O 1
ATOM 3373 N N . GLU B 1 218 ? -1.14526 3.06047 30.51731 1.000 99.09944 218 GLU B N 1
ATOM 3374 C CA . GLU B 1 218 ? -2.09704 4.13182 30.23379 1.000 96.16340 218 GLU B CA 1
ATOM 3375 C C . GLU B 1 218 ? -2.28567 5.04147 31.44173 1.000 107.77987 218 GLU B C 1
ATOM 3376 O O . GLU B 1 218 ? -2.37641 6.26639 31.29573 1.000 105.55740 218 GLU B O 1
ATOM 3382 N N . GLU B 1 219 ? -2.36617 4.45995 32.64154 1.000 106.66319 219 GLU B N 1
ATOM 3383 C CA . GLU B 1 219 ? -2.42139 5.26940 33.85545 1.000 111.35748 219 GLU B CA 1
ATOM 3384 C C . GLU B 1 219 ? -1.19222 6.16249 33.96696 1.000 103.29716 219 GLU B C 1
ATOM 3385 O O . GLU B 1 219 ? -1.30074 7.35755 34.26649 1.000 101.84013 219 GLU B O 1
ATOM 3391 N N . ALA B 1 220 ? -0.00768 5.58829 33.73904 1.000 97.07767 220 ALA B N 1
ATOM 3392 C CA . ALA B 1 220 ? 1.22452 6.36868 33.77959 1.000 85.10515 220 ALA B CA 1
ATOM 3393 C C . ALA B 1 220 ? 1.21174 7.48676 32.74469 1.000 91.47227 220 ALA B C 1
ATOM 3394 O O . ALA B 1 220 ? 1.68351 8.59647 33.01739 1.000 106.49055 220 ALA B O 1
ATOM 3396 N N . ILE B 1 221 ? 0.68053 7.21270 31.54943 1.000 97.16390 221 ILE B N 1
ATOM 3397 C CA . ILE B 1 221 ? 0.62612 8.23281 30.50364 1.000 102.62218 221 ILE B CA 1
ATOM 3398 C C . ILE B 1 221 ? -0.21378 9.42171 30.95531 1.000 93.11519 221 ILE B C 1
ATOM 3399 O O . ILE B 1 221 ? 0.14119 10.58103 30.70878 1.000 92.48139 221 ILE B O 1
ATOM 3404 N N . LYS B 1 222 ? -1.33831 9.15642 31.62267 1.000 96.06588 222 LYS B N 1
ATOM 3405 C CA . LYS B 1 222 ? -2.18844 10.24276 32.09995 1.000 98.28963 222 LYS B CA 1
ATOM 3406 C C . LYS B 1 222 ? -1.48400 11.06107 33.17656 1.000 96.55883 222 LYS B C 1
ATOM 3407 O O . LYS B 1 222 ? -1.47433 12.29668 33.12359 1.000 90.18686 222 LYS B O 1
ATOM 3413 N N . LEU B 1 223 ? -0.89938 10.38701 34.17138 1.000 95.17145 223 LEU B N 1
ATOM 3414 C CA . LEU B 1 223 ? -0.17513 11.09460 35.22380 1.000 91.68332 223 LEU B CA 1
ATOM 3415 C C . LEU B 1 223 ? 1.02522 11.84913 34.66484 1.000 92.61211 223 LEU B C 1
ATOM 3416 O O . LEU B 1 223 ? 1.35015 12.94679 35.13323 1.000 98.15679 223 LEU B O 1
ATOM 3421 N N . ALA B 1 224 ? 1.70163 11.27180 33.66759 1.000 95.25556 224 ALA B N 1
ATOM 3422 C CA . ALA B 1 224 ? 2.87366 11.92146 33.08687 1.000 86.31795 224 ALA B CA 1
ATOM 3423 C C . ALA B 1 224 ? 2.50132 13.21086 32.36569 1.000 84.86732 224 ALA B C 1
ATOM 3424 O O . ALA B 1 224 ? 3.25748 14.18826 32.40603 1.000 101.71835 224 ALA B O 1
ATOM 3426 N N . LYS B 1 225 ? 1.35436 13.22595 31.68148 1.000 91.10721 225 LYS B N 1
ATOM 3427 C CA . LYS B 1 225 ? 0.91151 14.44016 31.00102 1.000 106.56018 225 LYS B CA 1
ATOM 3428 C C . LYS B 1 225 ? 0.75515 15.59717 31.98234 1.000 102.16932 225 LYS B C 1
ATOM 3429 O O . LYS B 1 225 ? 1.32302 16.67608 31.78000 1.000 92.48593 225 LYS B O 1
ATOM 3435 N N . GLU B 1 226 ? -0.01460 15.39060 33.05464 1.000 96.54053 226 GLU B N 1
ATOM 3436 C CA . GLU B 1 226 ? -0.23755 16.46361 34.01961 1.000 89.33343 226 GLU B CA 1
ATOM 3437 C C . GLU B 1 226 ? 1.06415 16.89326 34.68428 1.000 82.14863 226 GLU B C 1
ATOM 3438 O O . GLU B 1 226 ? 1.29738 18.08947 34.89063 1.000 91.51385 226 GLU B O 1
ATOM 3444 N N . SER B 1 227 ? 1.92441 15.93217 35.02510 1.000 76.94745 227 SER B N 1
ATOM 3445 C CA . SER B 1 227 ? 3.16718 16.25124 35.72074 1.000 76.31741 227 SER B CA 1
ATOM 3446 C C . SER B 1 227 ? 4.09099 17.09399 34.84766 1.000 79.26526 227 SER B C 1
ATOM 3447 O O . SER B 1 227 ? 4.51104 18.18817 35.24080 1.000 84.24237 227 SER B O 1
ATOM 3450 N N . VAL B 1 228 ? 4.42558 16.59337 33.65577 1.000 79.96435 228 VAL B N 1
ATOM 3451 C CA . VAL B 1 228 ? 5.38811 17.28675 32.80386 1.000 68.50547 228 VAL B CA 1
ATOM 3452 C C . VAL B 1 228 ? 4.83206 18.62649 32.33528 1.000 75.28928 228 VAL B C 1
ATOM 3453 O O . VAL B 1 228 ? 5.55523 19.62843 32.28811 1.000 81.11184 228 VAL B O 1
ATOM 3457 N N . GLU B 1 229 ? 3.54701 18.66830 31.97533 1.000 82.91767 229 GLU B N 1
ATOM 3458 C CA . GLU B 1 229 ? 2.94136 19.92194 31.53207 1.000 95.94163 229 GLU B CA 1
ATOM 3459 C C . GLU B 1 229 ? 2.99019 20.97179 32.63588 1.000 95.44024 229 GLU B C 1
ATOM 3460 O O . GLU B 1 229 ? 3.32717 22.13597 32.38968 1.000 87.42928 229 GLU B O 1
ATOM 3466 N N . LYS B 1 230 ? 2.64364 20.57535 33.86351 1.000 92.63604 230 LYS B N 1
ATOM 3467 C CA . LYS B 1 230 ? 2.67291 21.50833 34.98555 1.000 84.65133 230 LYS B CA 1
ATOM 3468 C C . LYS B 1 230 ? 4.09028 21.99625 35.26358 1.000 90.78435 230 LYS B C 1
ATOM 3469 O O . LYS B 1 230 ? 4.30610 23.18711 35.51009 1.000 102.64035 230 LYS B O 1
ATOM 3475 N N . ASN B 1 231 ? 5.06840 21.08880 35.25676 1.000 82.57203 231 ASN B N 1
ATOM 3476 C CA . ASN B 1 231 ? 6.44779 21.50232 35.49716 1.000 74.95206 231 ASN B CA 1
ATOM 3477 C C . ASN B 1 231 ? 6.96038 22.41712 34.38796 1.000 92.32724 231 ASN B C 1
ATOM 3478 O O . ASN B 1 231 ? 7.73192 23.34748 34.65010 1.000 100.14417 231 ASN B O 1
ATOM 3483 N N . LEU B 1 232 ? 6.54800 22.16755 33.14012 1.000 94.40559 232 LEU B N 1
ATOM 3484 C CA . LEU B 1 232 ? 7.02146 22.98879 32.02758 1.000 98.11878 232 LEU B CA 1
ATOM 3485 C C . LEU B 1 232 ? 6.45723 24.40589 32.05562 1.000 108.24993 232 LEU B C 1
ATOM 3486 O O . LEU B 1 232 ? 7.12264 25.33927 31.59159 1.000 106.91694 232 LEU B O 1
ATOM 3491 N N . GLU B 1 233 ? 5.24527 24.59620 32.58101 1.000 104.44909 233 GLU B N 1
ATOM 3492 C CA . GLU B 1 233 ? 4.70071 25.94888 32.66205 1.000 96.25063 233 GLU B CA 1
ATOM 3493 C C . GLU B 1 233 ? 5.35873 26.75093 33.78090 1.000 94.23926 233 GLU B C 1
ATOM 3494 O O . GLU B 1 233 ? 5.57542 27.95862 33.63104 1.000 108.18934 233 GLU B O 1
ATOM 3500 N N . LYS B 1 234 ? 5.67008 26.10585 34.91051 1.000 82.37597 234 LYS B N 1
ATOM 3501 C CA . LYS B 1 234 ? 6.36009 26.80455 35.99228 1.000 77.30644 234 LYS B CA 1
ATOM 3502 C C . LYS B 1 234 ? 7.71335 27.33041 35.53037 1.000 93.45455 234 LYS B C 1
ATOM 3503 O O . LYS B 1 234 ? 8.13137 28.42463 35.92664 1.000 114.60574 234 LYS B O 1
ATOM 3509 N N . LEU B 1 235 ? 8.41659 26.55984 34.69728 1.000 96.81137 235 LEU B N 1
ATOM 3510 C CA . LEU B 1 235 ? 9.67982 27.03058 34.13719 1.000 108.11885 235 LEU B CA 1
ATOM 3511 C C . LEU B 1 235 ? 9.45641 28.18514 33.16687 1.000 122.87868 235 LEU B C 1
ATOM 3512 O O . LEU B 1 235 ? 10.21737 29.16056 33.16768 1.000 118.23862 235 LEU B O 1
ATOM 3517 N N . LYS B 1 236 ? 8.42743 28.07908 32.31941 1.000 121.91468 236 LYS B N 1
ATOM 3518 C CA . LYS B 1 236 ? 8.10583 29.15076 31.38001 1.000 125.19951 236 LYS B CA 1
ATOM 3519 C C . LYS B 1 236 ? 7.82154 30.46501 32.09917 1.000 122.24129 236 LYS B C 1
ATOM 3520 O O . LYS B 1 236 ? 8.22936 31.53579 31.63338 1.000 105.55322 236 LYS B O 1
ATOM 3526 N N . ALA B 1 237 ? 7.12381 30.40703 33.22935 1.000 130.14365 237 ALA B N 1
ATOM 3527 C CA . ALA B 1 237 ? 6.81807 31.60728 34.00136 1.000 130.39517 237 ALA B CA 1
ATOM 3528 C C . ALA B 1 237 ? 8.07439 32.17155 34.65889 1.000 112.91867 237 ALA B C 1
ATOM 3529 O O . ALA B 1 237 ? 8.00363 33.10316 35.46117 1.000 98.89835 237 ALA B O 1
ATOM 3531 N N . GLY C 1 1 ? -30.82641 -22.85638 -25.27563 1.000 142.57979 1 GLY C N 1
ATOM 3532 C CA . GLY C 1 1 ? -31.34295 -22.12123 -24.13601 1.000 159.74709 1 GLY C CA 1
ATOM 3533 C C . GLY C 1 1 ? -30.98825 -22.75330 -22.80439 1.000 179.48812 1 GLY C C 1
ATOM 3534 O O . GLY C 1 1 ? -30.13259 -22.24928 -22.07583 1.000 175.35165 1 GLY C O 1
ATOM 3535 N N . SER C 1 2 ? -31.65052 -23.86779 -22.48482 1.000 177.23092 2 SER C N 1
ATOM 3536 C CA . SER C 1 2 ? -31.37004 -24.58498 -21.24669 1.000 165.02816 2 SER C CA 1
ATOM 3537 C C . SER C 1 2 ? -30.01626 -25.28155 -21.26239 1.000 170.09664 2 SER C C 1
ATOM 3538 O O . SER C 1 2 ? -29.61015 -25.83141 -20.23285 1.000 171.83884 2 SER C O 1
ATOM 3541 N N . HIS C 1 3 ? -29.31498 -25.27384 -22.39794 1.000 173.15921 3 HIS C N 1
ATOM 3542 C CA . HIS C 1 3 ? -27.99668 -25.89344 -22.46645 1.000 171.65827 3 HIS C CA 1
ATOM 3543 C C . HIS C 1 3 ? -26.97660 -25.14383 -21.61766 1.000 163.24746 3 HIS C C 1
ATOM 3544 O O . HIS C 1 3 ? -25.99190 -25.73897 -21.16773 1.000 153.19155 3 HIS C O 1
ATOM 3551 N N . MET C 1 4 ? -27.20103 -23.85303 -21.36959 1.000 169.03409 4 MET C N 1
ATOM 3552 C CA . MET C 1 4 ? -26.23156 -23.03267 -20.65225 1.000 164.48064 4 MET C CA 1
ATOM 3553 C C . MET C 1 4 ? -26.37777 -23.12474 -19.13717 1.000 148.95973 4 MET C C 1
ATOM 3554 O O . MET C 1 4 ? -25.37134 -23.09653 -18.42050 1.000 125.90845 4 MET C O 1
ATOM 3559 N N . ASP C 1 5 ? -27.60771 -23.23014 -18.62713 1.000 157.21862 5 ASP C N 1
ATOM 3560 C CA . ASP C 1 5 ? -27.79112 -23.30728 -17.18042 1.000 137.65996 5 ASP C CA 1
ATOM 3561 C C . ASP C 1 5 ? -27.34374 -24.65864 -16.63433 1.000 148.93598 5 ASP C C 1
ATOM 3562 O O . ASP C 1 5 ? -26.75266 -24.73001 -15.55046 1.000 152.11534 5 ASP C O 1
ATOM 3567 N N . LEU C 1 6 ? -27.62455 -25.74153 -17.36411 1.000 144.43721 6 LEU C N 1
ATOM 3568 C CA . LEU C 1 6 ? -27.17524 -27.06157 -16.93167 1.000 123.04514 6 LEU C CA 1
ATOM 3569 C C . LEU C 1 6 ? -25.65189 -27.14664 -16.88591 1.000 114.20895 6 LEU C C 1
ATOM 3570 O O . LEU C 1 6 ? -25.08778 -27.72253 -15.94823 1.000 115.29506 6 LEU C O 1
ATOM 3575 N N . ARG C 1 7 ? -24.96619 -26.58642 -17.88856 1.000 112.99807 7 ARG C N 1
ATOM 3576 C CA . ARG C 1 7 ? -23.50498 -26.55070 -17.84830 1.000 120.60382 7 ARG C CA 1
ATOM 3577 C C . ARG C 1 7 ? -23.01233 -25.75136 -16.64890 1.000 129.00257 7 ARG C C 1
ATOM 3578 O O . ARG C 1 7 ? -22.12052 -26.19389 -15.91525 1.000 123.20635 7 ARG C O 1
ATOM 3586 N N . ALA C 1 8 ? -23.57844 -24.55918 -16.44152 1.000 140.41997 8 ALA C N 1
ATOM 3587 C CA . ALA C 1 8 ? -23.20041 -23.75096 -15.28799 1.000 128.80121 8 ALA C CA 1
ATOM 3588 C C . ALA C 1 8 ? -23.53210 -24.45712 -13.98128 1.000 128.21756 8 ALA C C 1
ATOM 3589 O O . ALA C 1 8 ? -22.80571 -24.30703 -12.99275 1.000 140.96800 8 ALA C O 1
ATOM 3591 N N . GLU C 1 9 ? -24.62117 -25.22759 -13.95640 1.000 106.53408 9 GLU C N 1
ATOM 3592 C CA . GLU C 1 9 ? -24.98204 -25.96791 -12.75217 1.000 123.32450 9 GLU C CA 1
ATOM 3593 C C . GLU C 1 9 ? -23.96262 -27.05945 -12.44735 1.000 130.40142 9 GLU C C 1
ATOM 3594 O O . GLU C 1 9 ? -23.50713 -27.19679 -11.30552 1.000 108.77775 9 GLU C O 1
ATOM 3600 N N . LEU C 1 10 ? -23.59108 -27.84627 -13.46092 1.000 138.12619 10 LEU C N 1
ATOM 3601 C CA . LEU C 1 10 ? -22.62059 -28.91725 -13.25374 1.000 116.12158 10 LEU C CA 1
ATOM 3602 C C . LEU C 1 10 ? -21.24194 -28.36318 -12.91298 1.000 98.62687 10 LEU C C 1
ATOM 3603 O O . LEU C 1 10 ? -20.56157 -28.88589 -12.02281 1.000 116.30736 10 LEU C O 1
ATOM 3608 N N . LEU C 1 11 ? -20.80836 -27.31434 -13.61813 1.000 89.26752 11 LEU C N 1
ATOM 3609 C CA . LEU C 1 11 ? -19.50518 -26.71759 -13.34056 1.000 95.36719 11 LEU C CA 1
ATOM 3610 C C . LEU C 1 11 ? -19.41145 -26.19731 -11.91062 1.000 98.79342 11 LEU C C 1
ATOM 3611 O O . LEU C 1 11 ? -18.33281 -26.23462 -11.30755 1.000 93.58819 11 LEU C O 1
ATOM 3616 N N . LYS C 1 12 ? -20.51981 -25.70003 -11.35616 1.000 110.15028 12 LYS C N 1
ATOM 3617 C CA . LYS C 1 12 ? -20.50700 -25.21379 -9.97914 1.000 123.31250 12 LYS C CA 1
ATOM 3618 C C . LYS C 1 12 ? -20.40311 -26.36451 -8.98336 1.000 119.18232 12 LYS C C 1
ATOM 3619 O O . LYS C 1 12 ? -19.55536 -26.34305 -8.08301 1.000 108.78487 12 LYS C O 1
ATOM 3625 N N . ALA C 1 13 ? -21.26646 -27.37578 -9.12333 1.000 116.71739 13 ALA C N 1
ATOM 3626 C CA . ALA C 1 13 ? -21.22574 -28.51940 -8.21491 1.000 96.27683 13 ALA C CA 1
ATOM 3627 C C . ALA C 1 13 ? -19.90002 -29.26432 -8.31370 1.000 94.95152 13 ALA C C 1
ATOM 3628 O O . ALA C 1 13 ? -19.38457 -29.76375 -7.30657 1.000 104.05333 13 ALA C O 1
ATOM 3630 N N . LEU C 1 14 ? -19.33850 -29.36099 -9.52063 1.000 98.93732 14 LEU C N 1
ATOM 3631 C CA . LEU C 1 14 ? -18.02362 -29.97425 -9.67649 1.000 81.47363 14 LEU C CA 1
ATOM 3632 C C . LEU C 1 14 ? -16.95816 -29.16299 -8.95073 1.000 98.79279 14 LEU C C 1
ATOM 3633 O O . LEU C 1 14 ? -16.10827 -29.72102 -8.24737 1.000 111.44274 14 LEU C O 1
ATOM 3638 N N . LEU C 1 15 ? -16.98707 -27.83718 -9.11835 1.000 91.83366 15 LEU C N 1
ATOM 3639 C CA . LEU C 1 15 ? -16.03310 -26.97577 -8.42593 1.000 87.53614 15 LEU C CA 1
ATOM 3640 C C . LEU C 1 15 ? -16.12638 -27.15062 -6.91563 1.000 93.26338 15 LEU C C 1
ATOM 3641 O O . LEU C 1 15 ? -15.10285 -27.17167 -6.22151 1.000 98.15154 15 LEU C O 1
ATOM 3646 N N . LYS C 1 16 ? -17.34683 -27.26438 -6.38685 1.000 87.98597 16 LYS C N 1
ATOM 3647 C CA . LYS C 1 16 ? -17.51446 -27.51661 -4.95948 1.000 89.28604 16 LYS C CA 1
ATOM 3648 C C . LYS C 1 16 ? -16.88499 -28.84595 -4.56180 1.000 99.94208 16 LYS C C 1
ATOM 3649 O O . LYS C 1 16 ? -16.16568 -28.93169 -3.55964 1.000 99.48566 16 LYS C O 1
ATOM 3655 N N . ALA C 1 17 ? -17.14901 -29.89828 -5.34114 1.000 98.36927 17 ALA C N 1
ATOM 3656 C CA . ALA C 1 17 ? -16.58117 -31.20859 -5.04048 1.000 84.95542 17 ALA C CA 1
ATOM 3657 C C . ALA C 1 17 ? -15.05799 -31.18021 -5.08707 1.000 94.37025 17 ALA C C 1
ATOM 3658 O O . ALA C 1 17 ? -14.39303 -31.77049 -4.22725 1.000 99.20466 17 ALA C O 1
ATOM 3660 N N . VAL C 1 18 ? -14.48686 -30.50088 -6.08525 1.000 96.14996 18 VAL C N 1
ATOM 3661 C CA . VAL C 1 18 ? -13.03221 -30.40684 -6.18644 1.000 82.72553 18 VAL C CA 1
ATOM 3662 C C . VAL C 1 18 ? -12.45974 -29.63055 -5.00699 1.000 79.47293 18 VAL C C 1
ATOM 3663 O O . VAL C 1 18 ? -11.39634 -29.97393 -4.47683 1.000 80.25765 18 VAL C O 1
ATOM 3667 N N . GLU C 1 19 ? -13.15316 -28.57413 -4.57605 1.000 93.58438 19 GLU C N 1
ATOM 3668 C CA . GLU C 1 19 ? -12.68664 -27.80475 -3.42591 1.000 121.60184 19 GLU C CA 1
ATOM 3669 C C . GLU C 1 19 ? -12.63155 -28.66098 -2.16481 1.000 117.87242 19 GLU C C 1
ATOM 3670 O O . GLU C 1 19 ? -11.66830 -28.57946 -1.39292 1.000 110.22856 19 GLU C O 1
ATOM 3676 N N . GLU C 1 20 ? -13.65798 -29.48514 -1.93558 1.000 99.45583 20 GLU C N 1
ATOM 3677 C CA . GLU C 1 20 ? -13.64976 -30.37031 -0.77423 1.000 100.09608 20 GLU C CA 1
ATOM 3678 C C . GLU C 1 20 ? -12.52127 -31.39122 -0.85716 1.000 104.02957 20 GLU C C 1
ATOM 3679 O O . GLU C 1 20 ? -11.89617 -31.71776 0.15924 1.000 101.03603 20 GLU C O 1
ATOM 3685 N N . PHE C 1 21 ? -12.25610 -31.91735 -2.05601 1.000 97.89202 21 PHE C N 1
ATOM 3686 C CA . PHE C 1 21 ? -11.18477 -32.89596 -2.21937 1.000 85.80808 21 PHE C CA 1
ATOM 3687 C C . PHE C 1 21 ? -9.83801 -32.31094 -1.80745 1.000 83.70587 21 PHE C C 1
ATOM 3688 O O . PHE C 1 21 ? -9.07094 -32.94714 -1.07558 1.000 96.94680 21 PHE C O 1
ATOM 3696 N N . LEU C 1 22 ? -9.52923 -31.09717 -2.27545 1.000 81.10149 22 LEU C N 1
ATOM 3697 C CA . LEU C 1 22 ? -8.25140 -30.47806 -1.93203 1.000 87.54976 22 LEU C CA 1
ATOM 3698 C C . LEU C 1 22 ? -8.14898 -30.18011 -0.44131 1.000 91.76053 22 LEU C C 1
ATOM 3699 O O . LEU C 1 22 ? -7.05430 -30.24935 0.12903 1.000 97.58091 22 LEU C O 1
ATOM 3704 N N . LYS C 1 23 ? -9.26594 -29.83559 0.20334 1.000 93.97702 23 LYS C N 1
ATOM 3705 C CA . LYS C 1 23 ? -9.24529 -29.60724 1.64536 1.000 92.70990 23 LYS C CA 1
ATOM 3706 C C . LYS C 1 23 ? -8.89782 -30.88723 2.39635 1.000 97.03583 23 LYS C C 1
ATOM 3707 O O . LYS C 1 23 ? -7.97927 -30.90686 3.22447 1.000 93.60835 23 LYS C O 1
ATOM 3713 N N . ALA C 1 24 ? -9.63676 -31.96716 2.12506 1.000 92.16168 24 ALA C N 1
ATOM 3714 C CA . ALA C 1 24 ? -9.35731 -33.24933 2.76489 1.000 77.64767 24 ALA C CA 1
ATOM 3715 C C . ALA C 1 24 ? -7.94930 -33.73996 2.45075 1.000 80.49559 24 ALA C C 1
ATOM 3716 O O . ALA C 1 24 ? -7.25828 -34.26733 3.33087 1.000 88.13933 24 ALA C O 1
ATOM 3718 N N . ALA C 1 25 ? -7.50797 -33.57856 1.20038 1.000 81.15926 25 ALA C N 1
ATOM 3719 C CA . ALA C 1 25 ? -6.17301 -34.03254 0.82146 1.000 97.87186 25 ALA C CA 1
ATOM 3720 C C . ALA C 1 25 ? -5.09058 -33.32061 1.62498 1.000 88.47376 25 ALA C C 1
ATOM 3721 O O . ALA C 1 25 ? -4.08874 -33.93559 2.00961 1.000 85.47217 25 ALA C O 1
ATOM 3723 N N . GLU C 1 26 ? -5.26883 -32.02337 1.88349 1.000 89.56362 26 GLU C N 1
ATOM 3724 C CA . GLU C 1 26 ? -4.27554 -31.28223 2.65517 1.000 99.27992 26 GLU C CA 1
ATOM 3725 C C . GLU C 1 26 ? -4.24040 -31.75184 4.10319 1.000 97.22625 26 GLU C C 1
ATOM 3726 O O . GLU C 1 26 ? -3.16233 -31.96057 4.67225 1.000 88.37402 26 GLU C O 1
ATOM 3732 N N . GLU C 1 27 ? -5.41578 -31.91304 4.71840 1.000 93.22657 27 GLU C N 1
ATOM 3733 C CA . GLU C 1 27 ? -5.47502 -32.39501 6.09467 1.000 108.33832 27 GLU C CA 1
ATOM 3734 C C . GLU C 1 27 ? -4.81162 -33.75967 6.22327 1.000 104.20609 27 GLU C C 1
ATOM 3735 O O . GLU C 1 27 ? -4.06857 -34.01007 7.17994 1.000 100.65574 27 GLU C O 1
ATOM 3741 N N . ALA C 1 28 ? -5.08278 -34.65982 5.27528 1.000 91.61859 28 ALA C N 1
ATOM 3742 C CA . ALA C 1 28 ? -4.39920 -35.94858 5.25236 1.000 80.89398 28 ALA C CA 1
ATOM 3743 C C . ALA C 1 28 ? -2.88880 -35.76026 5.18979 1.000 80.02950 28 ALA C C 1
ATOM 3744 O O . ALA C 1 28 ? -2.14402 -36.35129 5.98024 1.000 84.67139 28 ALA C O 1
ATOM 3746 N N . ILE C 1 29 ? -2.42073 -34.93423 4.24952 1.000 78.21604 29 ILE C N 1
ATOM 3747 C CA . ILE C 1 29 ? -0.98711 -34.69613 4.09826 1.000 76.20373 29 ILE C CA 1
ATOM 3748 C C . ILE C 1 29 ? -0.39497 -34.14322 5.38927 1.000 71.03383 29 ILE C C 1
ATOM 3749 O O . ILE C 1 29 ? 0.70678 -34.53110 5.79799 1.000 74.89175 29 ILE C O 1
ATOM 3754 N N . LYS C 1 30 ? -1.11285 -33.23130 6.05237 1.000 79.57795 30 LYS C N 1
ATOM 3755 C CA . LYS C 1 30 ? -0.62265 -32.68712 7.31626 1.000 92.08401 30 LYS C CA 1
ATOM 3756 C C . LYS C 1 30 ? -0.41375 -33.78852 8.34757 1.000 97.99589 30 LYS C C 1
ATOM 3757 O O . LYS C 1 30 ? 0.58454 -33.78581 9.07728 1.000 96.59698 30 LYS C O 1
ATOM 3763 N N . GLU C 1 31 ? -1.34787 -34.73687 8.42706 1.000 104.67648 31 GLU C N 1
ATOM 3764 C CA . GLU C 1 31 ? -1.24004 -35.79959 9.41951 1.000 96.20879 31 GLU C CA 1
ATOM 3765 C C . GLU C 1 31 ? -0.26546 -36.88614 8.97759 1.000 87.10697 31 GLU C C 1
ATOM 3766 O O . GLU C 1 31 ? 0.48825 -37.41518 9.80241 1.000 86.01336 31 GLU C O 1
ATOM 3772 N N . LEU C 1 32 ? -0.27059 -37.23710 7.68718 1.000 77.66266 32 LEU C N 1
ATOM 3773 C CA . LEU C 1 32 ? 0.65883 -38.25055 7.19317 1.000 75.67860 32 LEU C CA 1
ATOM 3774 C C . LEU C 1 32 ? 2.10692 -37.80684 7.36400 1.000 83.52122 32 LEU C C 1
ATOM 3775 O O . LEU C 1 32 ? 2.96425 -38.60279 7.76583 1.000 84.49796 32 LEU C O 1
ATOM 3780 N N . LEU C 1 33 ? 2.40140 -36.53982 7.05985 1.000 88.63669 33 LEU C N 1
ATOM 3781 C CA . LEU C 1 33 ? 3.76383 -36.04347 7.22500 1.000 95.34811 33 LEU C CA 1
ATOM 3782 C C . LEU C 1 33 ? 4.17643 -36.00242 8.69113 1.000 97.46724 33 LEU C C 1
ATOM 3783 O O . LEU C 1 33 ? 5.36272 -36.15714 9.00227 1.000 100.35796 33 LEU C O 1
ATOM 3788 N N . GLU C 1 34 ? 3.22359 -35.78925 9.60192 1.000 92.17101 34 GLU C N 1
ATOM 3789 C CA . GLU C 1 34 ? 3.54644 -35.84326 11.02398 1.000 96.95387 34 GLU C CA 1
ATOM 3790 C C . GLU C 1 34 ? 3.85082 -37.27070 11.46073 1.000 94.51481 34 GLU C C 1
ATOM 3791 O O . GLU C 1 34 ? 4.81684 -37.50814 12.19549 1.000 93.62607 34 GLU C O 1
ATOM 3797 N N . LEU C 1 35 ? 3.03172 -38.23300 11.02438 1.000 89.28606 35 LEU C N 1
ATOM 3798 C CA . LEU C 1 35 ? 3.30960 -39.63463 11.32015 1.000 78.67705 35 LEU C CA 1
ATOM 3799 C C . LEU C 1 35 ? 4.63763 -40.07848 10.72375 1.000 70.84883 35 LEU C C 1
ATOM 3800 O O . LEU C 1 35 ? 5.32523 -40.92368 11.30795 1.000 79.79605 35 LEU C O 1
ATOM 3805 N N . LEU C 1 36 ? 5.00773 -39.53499 9.55997 1.000 63.50665 36 LEU C N 1
ATOM 3806 C CA . LEU C 1 36 ? 6.28966 -39.88605 8.95751 1.000 71.40294 36 LEU C CA 1
ATOM 3807 C C . LEU C 1 36 ? 7.44398 -39.52092 9.88061 1.000 74.90243 36 LEU C C 1
ATOM 3808 O O . LEU C 1 36 ? 8.40433 -40.28719 10.02033 1.000 87.06734 36 LEU C O 1
ATOM 3813 N N . LYS C 1 37 ? 7.37116 -38.34697 10.51072 1.000 84.12045 37 LYS C N 1
ATOM 3814 C CA . LYS C 1 37 ? 8.39166 -37.95356 11.47655 1.000 89.93308 37 LYS C CA 1
ATOM 3815 C C . LYS C 1 37 ? 8.45632 -38.94897 12.62866 1.000 91.19601 37 LYS C C 1
ATOM 3816 O O . LYS C 1 37 ? 9.53851 -39.41101 13.00956 1.000 90.76160 37 LYS C O 1
ATOM 3822 N N . LYS C 1 38 ? 7.29660 -39.28412 13.20083 1.000 84.72054 38 LYS C N 1
ATOM 3823 C CA . LYS C 1 38 ? 7.24971 -40.24939 14.29415 1.000 70.30345 38 LYS C CA 1
ATOM 3824 C C . LYS C 1 38 ? 7.73550 -41.62309 13.84504 1.000 75.93014 38 LYS C C 1
ATOM 3825 O O . LYS C 1 38 ? 8.39594 -42.33572 14.60997 1.000 86.08090 38 LYS C O 1
ATOM 3831 N N . ALA C 1 39 ? 7.40770 -42.01943 12.61197 1.000 85.84427 39 ALA C N 1
ATOM 3832 C CA . ALA C 1 39 ? 7.87877 -43.30476 12.10334 1.000 80.57606 39 ALA C CA 1
ATOM 3833 C C . ALA C 1 39 ? 9.39504 -43.31088 11.95013 1.000 86.76758 39 ALA C C 1
ATOM 3834 O O . ALA C 1 39 ? 10.05281 -44.31028 12.26172 1.000 89.98005 39 ALA C O 1
ATOM 3836 N N . LEU C 1 40 ? 9.96707 -42.20019 11.47660 1.000 81.23461 40 LEU C N 1
ATOM 3837 C CA . LEU C 1 40 ? 11.41891 -42.09862 11.36516 1.000 78.55762 40 LEU C CA 1
ATOM 3838 C C . LEU C 1 40 ? 12.08218 -42.17005 12.73295 1.000 81.87328 40 LEU C C 1
ATOM 3839 O O . LEU C 1 40 ? 13.23621 -42.60011 12.84502 1.000 77.66257 40 LEU C O 1
ATOM 3844 N N . GLU C 1 41 ? 11.37177 -41.74357 13.77801 1.000 94.10092 41 GLU C N 1
ATOM 3845 C CA . GLU C 1 41 ? 11.90500 -41.82413 15.13261 1.000 100.64784 41 GLU C CA 1
ATOM 3846 C C . GLU C 1 41 ? 12.13101 -43.26956 15.55235 1.000 90.91328 41 GLU C C 1
ATOM 3847 O O . GLU C 1 41 ? 13.20372 -43.62290 16.05533 1.000 96.79463 41 GLU C O 1
ATOM 3853 N N . VAL C 1 42 ? 11.12480 -44.12071 15.35438 1.000 89.70832 42 VAL C N 1
ATOM 3854 C CA . VAL C 1 42 ? 11.25926 -45.53281 15.69810 1.000 91.54031 42 VAL C CA 1
ATOM 3855 C C . VAL C 1 42 ? 12.36724 -46.18920 14.88067 1.000 86.66947 42 VAL C C 1
ATOM 3856 O O . VAL C 1 42 ? 13.13904 -47.00626 15.39811 1.000 96.41722 42 VAL C O 1
ATOM 3860 N N . LEU C 1 43 ? 12.46523 -45.84277 13.59368 1.000 86.27129 43 LEU C N 1
ATOM 3861 C CA . LEU C 1 43 ? 13.44501 -46.48664 12.72141 1.000 83.13033 43 LEU C CA 1
ATOM 3862 C C . LEU C 1 43 ? 14.88124 -46.15975 13.12312 1.000 82.24718 43 LEU C C 1
ATOM 3863 O O . LEU C 1 43 ? 15.73081 -47.05593 13.18794 1.000 84.74657 43 LEU C O 1
ATOM 3868 N N . LYS C 1 44 ? 15.18075 -44.88376 13.38875 1.000 92.65795 44 LYS C N 1
ATOM 3869 C CA . LYS C 1 44 ? 16.54098 -44.52790 13.79370 1.000 93.27010 44 LYS C CA 1
ATOM 3870 C C . LYS C 1 44 ? 16.91398 -45.13114 15.14425 1.000 93.31555 44 LYS C C 1
ATOM 3871 O O . LYS C 1 44 ? 18.02954 -45.63812 15.30912 1.000 99.98988 44 LYS C O 1
ATOM 3877 N N . LYS C 1 45 ? 16.01361 -45.06806 16.12990 1.000 91.38142 45 LYS C N 1
ATOM 3878 C CA . LYS C 1 45 ? 16.30701 -45.68956 17.41928 1.000 88.00200 45 LYS C CA 1
ATOM 3879 C C . LYS C 1 45 ? 16.54312 -47.18697 17.27352 1.000 109.47910 45 LYS C C 1
ATOM 3880 O O . LYS C 1 45 ? 17.29916 -47.77734 18.05422 1.000 110.34057 45 LYS C O 1
ATOM 3886 N N . LEU C 1 46 ? 15.90389 -47.81466 16.28460 1.000 115.04251 46 LEU C N 1
ATOM 3887 C CA . LEU C 1 46 ? 16.05991 -49.24943 16.07928 1.000 103.54188 46 LEU C CA 1
ATOM 3888 C C . LEU C 1 46 ? 17.43078 -49.59223 15.50266 1.000 102.07034 46 LEU C C 1
ATOM 3889 O O . LEU C 1 46 ? 17.99537 -50.64024 15.83564 1.000 114.46170 46 LEU C O 1
ATOM 3894 N N . ASP C 1 47 ? 17.98183 -48.72436 14.65227 1.000 97.01206 47 ASP C N 1
ATOM 3895 C CA . ASP C 1 47 ? 19.30269 -48.92477 14.05355 1.000 105.66387 47 ASP C CA 1
ATOM 3896 C C . ASP C 1 47 ? 20.00191 -47.57580 13.97266 1.000 99.89758 47 ASP C C 1
ATOM 3897 O O . ASP C 1 47 ? 19.92090 -46.87651 12.95537 1.000 110.49819 47 ASP C O 1
ATOM 3902 N N . PRO C 1 48 ? 20.71758 -47.18222 15.03208 1.000 99.60422 48 PRO C N 1
ATOM 3903 C CA . PRO C 1 48 ? 21.30824 -45.83535 15.05460 1.000 105.33338 48 PRO C CA 1
ATOM 3904 C C . PRO C 1 48 ? 22.59735 -45.69771 14.26479 1.000 101.90920 48 PRO C C 1
ATOM 3905 O O . PRO C 1 48 ? 22.98391 -44.56383 13.94988 1.000 111.15336 48 PRO C O 1
ATOM 3909 N N . LYS C 1 49 ? 23.27254 -46.79542 13.92956 1.000 94.06270 49 LYS C N 1
ATOM 3910 C CA . LYS C 1 49 ? 24.54354 -46.72961 13.22120 1.000 92.33833 49 LYS C CA 1
ATOM 3911 C C . LYS C 1 49 ? 24.41933 -47.11321 11.75377 1.000 95.26241 49 LYS C C 1
ATOM 3912 O O . LYS C 1 49 ? 25.44012 -47.32923 11.09251 1.000 98.46314 49 LYS C O 1
ATOM 3918 N N . SER C 1 50 ? 23.20317 -47.19768 11.22490 1.000 102.20531 50 SER C N 1
ATOM 3919 C CA . SER C 1 50 ? 22.99830 -47.59974 9.84066 1.000 106.48007 50 SER C CA 1
ATOM 3920 C C . SER C 1 50 ? 22.89293 -46.35796 8.96499 1.000 104.29765 50 SER C C 1
ATOM 3921 O O . SER C 1 50 ? 21.99377 -45.53114 9.15582 1.000 100.80062 50 SER C O 1
ATOM 3924 N N . LYS C 1 51 ? 23.81663 -46.22677 8.00969 1.000 105.65495 51 LYS C N 1
ATOM 3925 C CA . LYS C 1 51 ? 23.72630 -45.13740 7.04412 1.000 116.10512 51 LYS C CA 1
ATOM 3926 C C . LYS C 1 51 ? 22.59753 -45.36746 6.04971 1.000 114.01430 51 LYS C C 1
ATOM 3927 O O . LYS C 1 51 ? 22.07324 -44.40529 5.47750 1.000 115.13687 51 LYS C O 1
ATOM 3933 N N . GLY C 1 52 ? 22.21928 -46.62720 5.82421 1.000 103.39603 52 GLY C N 1
ATOM 3934 C CA . GLY C 1 52 ? 21.05224 -46.89824 5.00065 1.000 94.12221 52 GLY C CA 1
ATOM 3935 C C . GLY C 1 52 ? 19.79012 -46.30357 5.59353 1.000 93.81803 52 GLY C C 1
ATOM 3936 O O . GLY C 1 52 ? 18.98193 -45.69447 4.88787 1.000 95.99944 52 GLY C O 1
ATOM 3937 N N . VAL C 1 53 ? 19.59915 -46.48362 6.90283 1.000 85.43080 53 VAL C N 1
ATOM 3938 C CA . VAL C 1 53 ? 18.46324 -45.86700 7.58209 1.000 98.49832 53 VAL C CA 1
ATOM 3939 C C . VAL C 1 53 ? 18.55317 -44.34786 7.49550 1.000 111.50430 53 VAL C C 1
ATOM 3940 O O . VAL C 1 53 ? 17.55417 -43.66388 7.23875 1.000 111.72895 53 VAL C O 1
ATOM 3944 N N . GLU C 1 54 ? 19.75236 -43.79690 7.70318 1.000 112.79599 54 GLU C N 1
ATOM 3945 C CA . GLU C 1 54 ? 19.93372 -42.35090 7.61260 1.000 108.38720 54 GLU C CA 1
ATOM 3946 C C . GLU C 1 54 ? 19.65114 -41.84223 6.20390 1.000 91.26281 54 GLU C C 1
ATOM 3947 O O . GLU C 1 54 ? 19.02709 -40.78870 6.03079 1.000 95.11080 54 GLU C O 1
ATOM 3953 N N . ALA C 1 55 ? 20.11335 -42.57385 5.18521 1.000 94.93885 55 ALA C N 1
ATOM 3954 C CA . ALA C 1 55 ? 19.83372 -42.19534 3.80244 1.000 91.29131 55 ALA C CA 1
ATOM 3955 C C . ALA C 1 55 ? 18.33498 -42.13667 3.53101 1.000 99.02407 55 ALA C C 1
ATOM 3956 O O . ALA C 1 55 ? 17.85856 -41.22972 2.83786 1.000 100.92822 55 ALA C O 1
ATOM 3958 N N . LEU C 1 56 ? 17.57573 -43.10064 4.06062 1.000 98.06236 56 LEU C N 1
ATOM 3959 C CA . LEU C 1 56 ? 16.12722 -43.08225 3.87858 1.000 83.48992 56 LEU C CA 1
ATOM 3960 C C . LEU C 1 56 ? 15.50597 -41.85871 4.53698 1.000 104.68674 56 LEU C C 1
ATOM 3961 O O . LEU C 1 56 ? 14.60011 -41.23307 3.97344 1.000 104.39734 56 LEU C O 1
ATOM 3966 N N . VAL C 1 57 ? 15.97747 -41.50904 5.73535 1.000 103.75036 57 VAL C N 1
ATOM 3967 C CA . VAL C 1 57 ? 15.45989 -40.33818 6.43862 1.000 86.38044 57 VAL C CA 1
ATOM 3968 C C . VAL C 1 57 ? 15.70965 -39.07365 5.62452 1.000 92.02223 57 VAL C C 1
ATOM 3969 O O . VAL C 1 57 ? 14.81339 -38.23819 5.45395 1.000 93.90310 57 VAL C O 1
ATOM 3973 N N . LYS C 1 58 ? 16.93616 -38.90700 5.12092 1.000 89.00958 58 LYS C N 1
ATOM 3974 C CA . LYS C 1 58 ? 17.22372 -37.77795 4.24061 1.000 84.37423 58 LYS C CA 1
ATOM 3975 C C . LYS C 1 58 ? 16.30257 -37.79735 3.02742 1.000 87.42356 58 LYS C C 1
ATOM 3976 O O . LYS C 1 58 ? 15.73499 -36.76758 2.64493 1.000 94.26767 58 LYS C O 1
ATOM 3982 N N . GLY C 1 59 ? 16.14551 -38.96907 2.40775 1.000 88.54737 59 GLY C N 1
ATOM 3983 C CA . GLY C 1 59 ? 15.23043 -39.08680 1.28460 1.000 80.42059 59 GLY C CA 1
ATOM 3984 C C . GLY C 1 59 ? 13.78818 -38.82561 1.67455 1.000 87.34631 59 GLY C C 1
ATOM 3985 O O . GLY C 1 59 ? 13.02990 -38.21883 0.91370 1.000 86.88902 59 GLY C O 1
ATOM 3986 N N . ALA C 1 60 ? 13.38383 -39.29527 2.85910 1.000 93.60222 60 ALA C N 1
ATOM 3987 C CA . ALA C 1 60 ? 12.01324 -39.07412 3.31078 1.000 87.03149 60 ALA C CA 1
ATOM 3988 C C . ALA C 1 60 ? 11.75884 -37.60155 3.60695 1.000 77.11162 60 ALA C C 1
ATOM 3989 O O . ALA C 1 60 ? 10.68080 -37.07991 3.29859 1.000 90.66666 60 ALA C O 1
ATOM 3991 N N . LYS C 1 61 ? 12.73298 -36.91607 4.21250 1.000 69.97999 61 LYS C N 1
ATOM 3992 C CA . LYS C 1 61 ? 12.58596 -35.48125 4.43837 1.000 96.27792 61 LYS C CA 1
ATOM 3993 C C . LYS C 1 61 ? 12.51569 -34.72552 3.11789 1.000 94.72606 61 LYS C C 1
ATOM 3994 O O . LYS C 1 61 ? 11.74484 -33.76801 2.98161 1.000 93.41925 61 LYS C O 1
ATOM 4000 N N . GLY C 1 62 ? 13.31918 -35.13840 2.13524 1.000 84.75970 62 GLY C N 1
ATOM 4001 C CA . GLY C 1 62 ? 13.24345 -34.51939 0.82227 1.000 83.70190 62 GLY C CA 1
ATOM 4002 C C . GLY C 1 62 ? 11.89032 -34.71856 0.16728 1.000 84.02847 62 GLY C C 1
ATOM 4003 O O . GLY C 1 62 ? 11.32941 -33.78815 -0.41729 1.000 87.71888 62 GLY C O 1
ATOM 4004 N N . ALA C 1 63 ? 11.35514 -35.94033 0.24478 1.000 88.63052 63 ALA C N 1
ATOM 4005 C CA . ALA C 1 63 ? 10.02318 -36.20718 -0.28946 1.000 79.18432 63 ALA C CA 1
ATOM 4006 C C . ALA C 1 63 ? 8.96671 -35.35904 0.40663 1.000 82.47512 63 ALA C C 1
ATOM 4007 O O . ALA C 1 63 ? 8.01733 -34.89097 -0.23243 1.000 94.30346 63 ALA C O 1
ATOM 4009 N N . ALA C 1 64 ? 9.10839 -35.16018 1.72023 1.000 84.61783 64 ALA C N 1
ATOM 4010 C CA . ALA C 1 64 ? 8.15161 -34.33636 2.45304 1.000 86.89732 64 ALA C CA 1
ATOM 4011 C C . ALA C 1 64 ? 8.14083 -32.90365 1.93344 1.000 89.15453 64 ALA C C 1
ATOM 4012 O O . ALA C 1 64 ? 7.07673 -32.28089 1.83087 1.000 79.73617 64 ALA C O 1
ATOM 4014 N N . LYS C 1 65 ? 9.31830 -32.35819 1.61493 1.000 89.54504 65 LYS C N 1
ATOM 4015 C CA . LYS C 1 65 ? 9.38159 -31.01683 1.04190 1.000 104.08108 65 LYS C CA 1
ATOM 4016 C C . LYS C 1 65 ? 8.64963 -30.95059 -0.29311 1.000 92.48253 65 LYS C C 1
ATOM 4017 O O . LYS C 1 65 ? 7.89678 -30.00383 -0.55065 1.000 95.42435 65 LYS C O 1
ATOM 4023 N N . GLY C 1 66 ? 8.86150 -31.94657 -1.15729 1.000 90.58354 66 GLY C N 1
ATOM 4024 C CA . GLY C 1 66 ? 8.18478 -31.95655 -2.44261 1.000 78.69295 66 GLY C CA 1
ATOM 4025 C C . GLY C 1 66 ? 6.67943 -32.07670 -2.32419 1.000 75.16270 66 GLY C C 1
ATOM 4026 O O . GLY C 1 66 ? 5.94325 -31.51872 -3.14145 1.000 81.32610 66 GLY C O 1
ATOM 4027 N N . ILE C 1 67 ? 6.19965 -32.80374 -1.31371 1.000 67.46288 67 ILE C N 1
ATOM 4028 C CA . ILE C 1 67 ? 4.76001 -32.92008 -1.10521 1.000 80.16145 67 ILE C CA 1
ATOM 4029 C C . ILE C 1 67 ? 4.17722 -31.58385 -0.66223 1.000 72.97879 67 ILE C C 1
ATOM 4030 O O . ILE C 1 67 ? 3.11538 -31.16342 -1.13845 1.000 72.02470 67 ILE C O 1
ATOM 4035 N N . GLU C 1 68 ? 4.86232 -30.89604 0.25360 1.000 74.90427 68 GLU C N 1
ATOM 4036 C CA . GLU C 1 68 ? 4.39022 -29.59786 0.72449 1.000 84.27796 68 GLU C CA 1
ATOM 4037 C C . GLU C 1 68 ? 4.38528 -28.57048 -0.40167 1.000 74.29019 68 GLU C C 1
ATOM 4038 O O . GLU C 1 68 ? 3.41443 -27.82382 -0.57339 1.000 69.81776 68 GLU C O 1
ATOM 4044 N N . ALA C 1 69 ? 5.47496 -28.51041 -1.17233 1.000 74.51505 69 ALA C N 1
ATOM 4045 C CA . ALA C 1 69 ? 5.54308 -27.58877 -2.30282 1.000 75.63949 69 ALA C CA 1
ATOM 4046 C C . ALA C 1 69 ? 4.46899 -27.89334 -3.34019 1.000 78.16225 69 ALA C C 1
ATOM 4047 O O . ALA C 1 69 ? 3.84013 -26.97538 -3.88121 1.000 66.86047 69 ALA C O 1
ATOM 4049 N N . ALA C 1 70 ? 4.25057 -29.17815 -3.63686 1.000 88.52053 70 ALA C N 1
ATOM 4050 C CA . ALA C 1 70 ? 3.28590 -29.54887 -4.66762 1.000 91.63097 70 ALA C CA 1
ATOM 4051 C C . ALA C 1 70 ? 1.86258 -29.18207 -4.27244 1.000 77.27911 70 ALA C C 1
ATOM 4052 O O . ALA C 1 70 ? 1.05112 -28.83835 -5.13845 1.000 73.10640 70 ALA C O 1
ATOM 4054 N N . MET C 1 71 ? 1.53851 -29.23805 -2.98098 1.000 62.16783 71 MET C N 1
ATOM 4055 C CA . MET C 1 71 ? 0.17592 -28.92935 -2.56908 1.000 76.10841 71 MET C CA 1
ATOM 4056 C C . MET C 1 71 ? -0.08786 -27.42817 -2.56048 1.000 95.94658 71 MET C C 1
ATOM 4057 O O . MET C 1 71 ? -1.21659 -27.00307 -2.83400 1.000 110.38517 71 MET C O 1
ATOM 4062 N N . LYS C 1 72 ? 0.92490 -26.61618 -2.24177 1.000 84.84962 72 LYS C N 1
ATOM 4063 C CA . LYS C 1 72 ? 0.78263 -25.17004 -2.38695 1.000 82.77164 72 LYS C CA 1
ATOM 4064 C C . LYS C 1 72 ? 0.40445 -24.80300 -3.81635 1.000 85.36502 72 LYS C C 1
ATOM 4065 O O . LYS C 1 72 ? -0.42421 -23.91273 -4.04146 1.000 87.31153 72 LYS C O 1
ATOM 4071 N N . ILE C 1 73 ? 1.00517 -25.48393 -4.79476 1.000 78.93148 73 ILE C N 1
ATOM 4072 C CA . ILE C 1 73 ? 0.63309 -25.29092 -6.19350 1.000 76.62831 73 ILE C CA 1
ATOM 4073 C C . ILE C 1 73 ? -0.83213 -25.64775 -6.41502 1.000 69.18237 73 ILE C C 1
ATOM 4074 O O . ILE C 1 73 ? -1.55208 -24.95143 -7.14110 1.000 66.41825 73 ILE C O 1
ATOM 4079 N N . ALA C 1 74 ? -1.29656 -26.73895 -5.79791 1.000 78.60924 74 ALA C N 1
ATOM 4080 C CA . ALA C 1 74 ? -2.67066 -27.18397 -6.01302 1.000 81.56723 74 ALA C CA 1
ATOM 4081 C C . ALA C 1 74 ? -3.68964 -26.15015 -5.54690 1.000 80.53593 74 ALA C C 1
ATOM 4082 O O . ALA C 1 74 ? -4.75808 -26.02069 -6.15513 1.000 93.35239 74 ALA C O 1
ATOM 4084 N N . LYS C 1 75 ? -3.39230 -25.41415 -4.47254 1.000 74.44920 75 LYS C N 1
ATOM 4085 C CA . LYS C 1 75 ? -4.29994 -24.35256 -4.04398 1.000 92.18198 75 LYS C CA 1
ATOM 4086 C C . LYS C 1 75 ? -4.29630 -23.18425 -5.02144 1.000 86.08339 75 LYS C C 1
ATOM 4087 O O . LYS C 1 75 ? -5.35625 -22.63132 -5.33741 1.000 71.12770 75 LYS C O 1
ATOM 4093 N N . ALA C 1 76 ? -3.11427 -22.77708 -5.49094 1.000 85.66993 76 ALA C N 1
ATOM 4094 C CA . ALA C 1 76 ? -3.04570 -21.67387 -6.44278 1.000 82.22119 76 ALA C CA 1
ATOM 4095 C C . ALA C 1 76 ? -3.78712 -22.01713 -7.72881 1.000 96.19766 76 ALA C C 1
ATOM 4096 O O . ALA C 1 76 ? -4.53719 -21.19027 -8.26051 1.000 107.64790 76 ALA C O 1
ATOM 4098 N N . VAL C 1 77 ? -3.58660 -23.23284 -8.24625 1.000 75.03492 77 VAL C N 1
ATOM 4099 C CA . VAL C 1 77 ? -4.32015 -23.66783 -9.43095 1.000 71.50500 77 VAL C CA 1
ATOM 4100 C C . VAL C 1 77 ? -5.81399 -23.71983 -9.14257 1.000 80.49913 77 VAL C C 1
ATOM 4101 O O . VAL C 1 77 ? -6.63633 -23.43040 -10.02070 1.000 102.96763 77 VAL C O 1
ATOM 4105 N N . LEU C 1 78 ? -6.19058 -24.08158 -7.91296 1.000 77.66338 78 LEU C N 1
ATOM 4106 C CA . LEU C 1 78 ? -7.60087 -24.07957 -7.53823 1.000 85.87498 78 LEU C CA 1
ATOM 4107 C C . LEU C 1 78 ? -8.19367 -22.67910 -7.62728 1.000 91.12309 78 LEU C C 1
ATOM 4108 O O . LEU C 1 78 ? -9.34564 -22.51018 -8.04342 1.000 104.31482 78 LEU C O 1
ATOM 4113 N N . GLU C 1 79 ? -7.42345 -21.66106 -7.23812 1.000 88.93446 79 GLU C N 1
ATOM 4114 C CA . GLU C 1 79 ? -7.90268 -20.28811 -7.35864 1.000 101.30083 79 GLU C CA 1
ATOM 4115 C C . GLU C 1 79 ? -8.05227 -19.89176 -8.82205 1.000 103.71258 79 GLU C C 1
ATOM 4116 O O . GLU C 1 79 ? -9.05989 -19.29117 -9.21396 1.000 104.94821 79 GLU C O 1
ATOM 4122 N N . VAL C 1 80 ? -7.04908 -20.21197 -9.64305 1.000 97.74113 80 VAL C N 1
ATOM 4123 C CA . VAL C 1 80 ? -7.16576 -20.00394 -11.08370 1.000 83.84706 80 VAL C CA 1
ATOM 4124 C C . VAL C 1 80 ? -8.35319 -20.78176 -11.63749 1.000 92.66786 80 VAL C C 1
ATOM 4125 O O . VAL C 1 80 ? -9.05641 -20.31262 -12.54116 1.000 99.03106 80 VAL C O 1
ATOM 4129 N N . ALA C 1 81 ? -8.59435 -21.98376 -11.10676 1.000 97.94780 81 ALA C N 1
ATOM 4130 C CA . ALA C 1 81 ? -9.73778 -22.77390 -11.55181 1.000 89.50735 81 ALA C CA 1
ATOM 4131 C C . ALA C 1 81 ? -11.05595 -22.08798 -11.21283 1.000 83.46404 81 ALA C C 1
ATOM 4132 O O . ALA C 1 81 ? -11.99932 -22.11846 -12.01059 1.000 97.25302 81 ALA C O 1
ATOM 4134 N N . LYS C 1 82 ? -11.14338 -21.46621 -10.03279 1.000 85.96456 82 LYS C N 1
ATOM 4135 C CA . LYS C 1 82 ? -12.37721 -20.78424 -9.64959 1.000 91.31837 82 LYS C CA 1
ATOM 4136 C C . LYS C 1 82 ? -12.71135 -19.66034 -10.62117 1.000 109.92970 82 LYS C C 1
ATOM 4137 O O . LYS C 1 82 ? -13.86792 -19.50674 -11.03182 1.000 112.31276 82 LYS C O 1
ATOM 4143 N N . ILE C 1 83 ? -11.71243 -18.85740 -10.99202 1.000 103.06777 83 ILE C N 1
ATOM 4144 C CA . ILE C 1 83 ? -11.94713 -17.75619 -11.92175 1.000 95.71823 83 ILE C CA 1
ATOM 4145 C C . ILE C 1 83 ? -12.36050 -18.29617 -13.28562 1.000 102.02933 83 ILE C C 1
ATOM 4146 O O . ILE C 1 83 ? -13.31289 -17.80700 -13.90425 1.000 102.44035 83 ILE C O 1
ATOM 4151 N N . LYS C 1 84 ? -11.64614 -19.31504 -13.77474 1.000 105.32273 84 LYS C N 1
ATOM 4152 C CA . LYS C 1 84 ? -11.98269 -19.90268 -15.06824 1.000 87.94367 84 LYS C CA 1
ATOM 4153 C C . LYS C 1 84 ? -13.37550 -20.52150 -15.06459 1.000 83.43025 84 LYS C C 1
ATOM 4154 O O . LYS C 1 84 ? -14.04444 -20.54242 -16.10399 1.000 97.16608 84 LYS C O 1
ATOM 4160 N N . VAL C 1 85 ? -13.82584 -21.03948 -13.91949 1.000 88.97812 85 VAL C N 1
ATOM 4161 C CA . VAL C 1 85 ? -15.18773 -21.55986 -13.82871 1.000 97.16701 85 VAL C CA 1
ATOM 4162 C C . VAL C 1 85 ? -16.19650 -20.42206 -13.93991 1.000 104.94759 85 VAL C C 1
ATOM 4163 O O . VAL C 1 85 ? -17.18686 -20.51857 -14.67441 1.000 118.26987 85 VAL C O 1
ATOM 4167 N N . GLU C 1 86 ? -15.96508 -19.33115 -13.20275 1.000 99.69631 86 GLU C N 1
ATOM 4168 C CA . GLU C 1 86 ? -16.83220 -18.16085 -13.31421 1.000 122.64057 86 GLU C CA 1
ATOM 4169 C C . GLU C 1 86 ? -16.83888 -17.61056 -14.73564 1.000 124.13796 86 GLU C C 1
ATOM 4170 O O . GLU C 1 86 ? -17.89882 -17.26506 -15.27180 1.000 114.62570 86 GLU C O 1
ATOM 4176 N N . LYS C 1 87 ? -15.66153 -17.51951 -15.36076 1.000 123.29171 87 LYS C N 1
ATOM 4177 C CA . LYS C 1 87 ? -15.57978 -17.01300 -16.72676 1.000 111.81574 87 LYS C CA 1
ATOM 4178 C C . LYS C 1 87 ? -16.25208 -17.95197 -17.72053 1.000 113.44648 87 LYS C C 1
ATOM 4179 O O . LYS C 1 87 ? -16.78765 -17.49246 -18.73556 1.000 136.22134 87 LYS C O 1
ATOM 4185 N N . ALA C 1 88 ? -16.23345 -19.26135 -17.45722 1.000 108.05873 88 ALA C N 1
ATOM 4186 C CA . ALA C 1 88 ? -16.95013 -20.18628 -18.32894 1.000 109.08589 88 ALA C CA 1
ATOM 4187 C C . ALA C 1 88 ? -18.45611 -20.01218 -18.18466 1.000 118.62075 88 ALA C C 1
ATOM 4188 O O . ALA C 1 88 ? -19.19799 -20.12435 -19.16757 1.000 130.02106 88 ALA C O 1
ATOM 4190 N N . ILE C 1 89 ? -18.92588 -19.74678 -16.96428 1.000 120.42449 89 ILE C N 1
ATOM 4191 C CA . ILE C 1 89 ? -20.33391 -19.42207 -16.76427 1.000 133.21736 89 ILE C CA 1
ATOM 4192 C C . ILE C 1 89 ? -20.65546 -18.06924 -17.38827 1.000 136.35307 89 ILE C C 1
ATOM 4193 O O . ILE C 1 89 ? -21.73129 -17.87390 -17.96763 1.000 124.95802 89 ILE C O 1
ATOM 4198 N N . ALA C 1 90 ? -19.72046 -17.12229 -17.29933 1.000 142.30955 90 ALA C N 1
ATOM 4199 C CA . ALA C 1 90 ? -19.88727 -15.79945 -17.88714 1.000 148.25620 90 ALA C CA 1
ATOM 4200 C C . ALA C 1 90 ? -19.56418 -15.76963 -19.37458 1.000 142.49763 90 ALA C C 1
ATOM 4201 O O . ALA C 1 90 ? -19.59431 -14.69139 -19.97664 1.000 123.36104 90 ALA C O 1
ATOM 4203 N N . GLY C 1 91 ? -19.20917 -16.90806 -19.96619 1.000 136.37685 91 GLY C N 1
ATOM 4204 C CA . GLY C 1 91 ? -18.98967 -16.98428 -21.39493 1.000 116.75618 91 GLY C CA 1
ATOM 4205 C C . GLY C 1 91 ? -17.73041 -16.32838 -21.90737 1.000 113.70123 91 GLY C C 1
ATOM 4206 O O . GLY C 1 91 ? -17.56919 -16.21235 -23.12475 1.000 123.37484 91 GLY C O 1
ATOM 4207 N N . GLU C 1 92 ? -16.82521 -15.89542 -21.02921 1.000 113.42002 92 GLU C N 1
ATOM 4208 C CA . GLU C 1 92 ? -15.62098 -15.23259 -21.51474 1.000 127.23696 92 GLU C CA 1
ATOM 4209 C C . GLU C 1 92 ? -14.58333 -16.23527 -22.00513 1.000 151.82869 92 GLU C C 1
ATOM 4210 O O . GLU C 1 92 ? -13.84992 -15.94530 -22.95687 1.000 144.75954 92 GLU C O 1
ATOM 4216 N N . VAL C 1 93 ? -14.50427 -17.40748 -21.37588 1.000 155.83831 93 VAL C N 1
ATOM 4217 C CA . VAL C 1 93 ? -13.53305 -18.43256 -21.73310 1.000 125.13984 93 VAL C CA 1
ATOM 4218 C C . VAL C 1 93 ? -14.28822 -19.72314 -22.01961 1.000 120.74226 93 VAL C C 1
ATOM 4219 O O . VAL C 1 93 ? -15.32989 -20.00095 -21.41642 1.000 117.62350 93 VAL C O 1
ATOM 4223 N N . ASP C 1 94 ? -13.76603 -20.50290 -22.96208 1.000 132.06900 94 ASP C N 1
ATOM 4224 C CA . ASP C 1 94 ? -14.36290 -21.79021 -23.28442 1.000 128.69671 94 ASP C CA 1
ATOM 4225 C C . ASP C 1 94 ? -14.33614 -22.70127 -22.05589 1.000 126.62022 94 ASP C C 1
ATOM 4226 O O . ASP C 1 94 ? -13.31878 -22.76803 -21.35659 1.000 137.37210 94 ASP C O 1
ATOM 4231 N N . PRO C 1 95 ? -15.43423 -23.40374 -21.76289 1.000 118.49770 95 PRO C N 1
ATOM 4232 C CA . PRO C 1 95 ? -15.45958 -24.27566 -20.57328 1.000 116.00678 95 PRO C CA 1
ATOM 4233 C C . PRO C 1 95 ? -14.37204 -25.33721 -20.55440 1.000 114.73203 95 PRO C C 1
ATOM 4234 O O . PRO C 1 95 ? -14.05593 -25.85291 -19.47485 1.000 100.70715 95 PRO C O 1
ATOM 4238 N N . GLU C 1 96 ? -13.79890 -25.69067 -21.70781 1.000 128.08656 96 GLU C N 1
ATOM 4239 C CA . GLU C 1 96 ? -12.73580 -26.68984 -21.72784 1.000 107.08879 96 GLU C CA 1
ATOM 4240 C C . GLU C 1 96 ? -11.50416 -26.21108 -20.96932 1.000 106.54615 96 GLU C C 1
ATOM 4241 O O . GLU C 1 96 ? -10.80150 -27.02023 -20.35257 1.000 114.22219 96 GLU C O 1
ATOM 4247 N N . GLU C 1 97 ? -11.21995 -24.90648 -21.01325 1.000 99.06514 97 GLU C N 1
ATOM 4248 C CA . GLU C 1 97 ? -10.11015 -24.35720 -20.24034 1.000 106.84266 97 GLU C CA 1
ATOM 4249 C C . GLU C 1 97 ? -10.33841 -24.49759 -18.74032 1.000 107.48408 97 GLU C C 1
ATOM 4250 O O . GLU C 1 97 ? -9.37866 -24.67130 -17.98002 1.000 105.99861 97 GLU C O 1
ATOM 4256 N N . ALA C 1 98 ? -11.59485 -24.41797 -18.29541 1.000 97.73488 98 ALA C N 1
ATOM 4257 C CA . ALA C 1 98 ? -11.89053 -24.57365 -16.87430 1.000 94.00460 98 ALA C CA 1
ATOM 4258 C C . ALA C 1 98 ? -11.72741 -26.01942 -16.42089 1.000 89.85738 98 ALA C C 1
ATOM 4259 O O . ALA C 1 98 ? -11.21334 -26.27621 -15.32581 1.000 97.18371 98 ALA C O 1
ATOM 4261 N N . LEU C 1 99 ? -12.16215 -26.97652 -17.24450 1.000 87.97218 99 LEU C N 1
ATOM 4262 C CA . LEU C 1 99 ? -12.02025 -28.38413 -16.88335 1.000 71.55451 99 LEU C CA 1
ATOM 4263 C C . LEU C 1 99 ? -10.55555 -28.77998 -16.74960 1.000 75.11011 99 LEU C C 1
ATOM 4264 O O . LEU C 1 99 ? -10.18400 -29.49440 -15.81132 1.000 93.12171 99 LEU C O 1
ATOM 4269 N N . ARG C 1 100 ? -9.70799 -28.33127 -17.68023 1.000 75.80372 100 ARG C N 1
ATOM 4270 C CA . ARG C 1 100 ? -8.28407 -28.63633 -17.58286 1.000 72.49536 100 ARG C CA 1
ATOM 4271 C C . ARG C 1 100 ? -7.67096 -28.03346 -16.32627 1.000 86.04102 100 ARG C C 1
ATOM 4272 O O . ARG C 1 100 ? -6.74349 -28.61173 -15.74759 1.000 79.78016 100 ARG C O 1
ATOM 4280 N N . ALA C 1 101 ? -8.17699 -26.87898 -15.88733 1.000 90.09652 101 ALA C N 1
ATOM 4281 C CA . ALA C 1 101 ? -7.69047 -26.27984 -14.64952 1.000 88.06808 101 ALA C CA 1
ATOM 4282 C C . ALA C 1 101 ? -8.12012 -27.09819 -13.43844 1.000 79.95981 101 ALA C C 1
ATOM 4283 O O . ALA C 1 101 ? -7.32300 -27.32117 -12.51935 1.000 84.59617 101 ALA C O 1
ATOM 4285 N N . LEU C 1 102 ? -9.38011 -27.54261 -13.41470 1.000 65.58636 102 LEU C N 1
ATOM 4286 C CA . LEU C 1 102 ? -9.84980 -28.38599 -12.31996 1.000 63.99629 102 LEU C CA 1
ATOM 4287 C C . LEU C 1 102 ? -9.03645 -29.67065 -12.22456 1.000 69.41930 102 LEU C C 1
ATOM 4288 O O . LEU C 1 102 ? -8.69384 -30.11381 -11.12203 1.000 81.07728 102 LEU C O 1
ATOM 4293 N N . ARG C 1 103 ? -8.73257 -30.29303 -13.36812 1.000 76.03116 103 ARG C N 1
ATOM 4294 C CA . ARG C 1 103 ? -7.90984 -31.49982 -13.35522 1.000 76.92968 103 ARG C CA 1
ATOM 4295 C C . ARG C 1 103 ? -6.53752 -31.22974 -12.75581 1.000 76.26053 103 ARG C C 1
ATOM 4296 O O . ARG C 1 103 ? -6.01788 -32.04718 -11.98786 1.000 86.31239 103 ARG C O 1
ATOM 4304 N N . ALA C 1 104 ? -5.93495 -30.08762 -13.09503 1.000 74.28590 104 ALA C N 1
ATOM 4305 C CA . ALA C 1 104 ? -4.60638 -29.77006 -12.58186 1.000 72.56078 104 ALA C CA 1
ATOM 4306 C C . ALA C 1 104 ? -4.60804 -29.70932 -11.06008 1.000 80.75144 104 ALA C C 1
ATOM 4307 O O . ALA C 1 104 ? -3.78377 -30.35374 -10.40277 1.000 83.07651 104 ALA C O 1
ATOM 4309 N N . ALA C 1 105 ? -5.53040 -28.93723 -10.48009 1.000 89.49613 105 ALA C N 1
ATOM 4310 C CA . ALA C 1 105 ? -5.64020 -28.89356 -9.02546 1.000 83.11202 105 ALA C CA 1
ATOM 4311 C C . ALA C 1 105 ? -5.92330 -30.27738 -8.45529 1.000 70.90080 105 ALA C C 1
ATOM 4312 O O . ALA C 1 105 ? -5.37236 -30.65368 -7.41397 1.000 86.39412 105 ALA C O 1
ATOM 4314 N N . LEU C 1 106 ? -6.77992 -31.04922 -9.12854 1.000 77.22581 106 LEU C N 1
ATOM 4315 C CA . LEU C 1 106 ? -7.10405 -32.39619 -8.66678 1.000 97.77294 106 LEU C CA 1
ATOM 4316 C C . LEU C 1 106 ? -5.90373 -33.33143 -8.78366 1.000 81.48667 106 LEU C C 1
ATOM 4317 O O . LEU C 1 106 ? -5.55542 -34.03299 -7.82654 1.000 77.57972 106 LEU C O 1
ATOM 4322 N N . GLU C 1 107 ? -5.26540 -33.36520 -9.95684 1.000 65.93698 107 GLU C N 1
ATOM 4323 C CA . GLU C 1 107 ? -4.17843 -34.31464 -10.17931 1.000 59.02249 107 GLU C CA 1
ATOM 4324 C C . GLU C 1 107 ? -2.94477 -33.96479 -9.35536 1.000 75.51834 107 GLU C C 1
ATOM 4325 O O . GLU C 1 107 ? -2.26814 -34.86040 -8.83743 1.000 89.62945 107 GLU C O 1
ATOM 4331 N N . ILE C 1 108 ? -2.62968 -32.67307 -9.22710 1.000 78.60997 108 ILE C N 1
ATOM 4332 C CA . ILE C 1 108 ? -1.44861 -32.27323 -8.46442 1.000 77.12951 108 ILE C CA 1
ATOM 4333 C C . ILE C 1 108 ? -1.61232 -32.63891 -6.99462 1.000 77.38232 108 ILE C C 1
ATOM 4334 O O . ILE C 1 108 ? -0.67979 -33.14316 -6.35620 1.000 78.12501 108 ILE C O 1
ATOM 4339 N N . ALA C 1 109 ? -2.80062 -32.40004 -6.43729 1.000 76.09544 109 ALA C N 1
ATOM 4340 C CA . ALA C 1 109 ? -3.03537 -32.70570 -5.03010 1.000 73.83972 109 ALA C CA 1
ATOM 4341 C C . ALA C 1 109 ? -2.96475 -34.20590 -4.77400 1.000 75.46387 109 ALA C C 1
ATOM 4342 O O . ALA C 1 109 ? -2.26149 -34.65915 -3.86236 1.000 72.52498 109 ALA C O 1
ATOM 4344 N N . PHE C 1 110 ? -3.69827 -34.99100 -5.56681 1.000 77.44520 110 PHE C N 1
ATOM 4345 C CA . PHE C 1 110 ? -3.71325 -36.43858 -5.38029 1.000 72.04637 110 PHE C CA 1
ATOM 4346 C C . PHE C 1 110 ? -2.32326 -37.03953 -5.55894 1.000 66.42641 110 PHE C C 1
ATOM 4347 O O . PHE C 1 110 ? -1.96142 -37.99864 -4.86695 1.000 72.77426 110 PHE C O 1
ATOM 4355 N N . ALA C 1 111 ? -1.53316 -36.49347 -6.48802 1.000 77.23242 111 ALA C N 1
ATOM 4356 C CA . ALA C 1 111 ? -0.16466 -36.96748 -6.67952 1.000 67.61638 111 ALA C CA 1
ATOM 4357 C C . ALA C 1 111 ? 0.66453 -36.78159 -5.41474 1.000 75.64240 111 ALA C C 1
ATOM 4358 O O . ALA C 1 111 ? 1.38287 -37.69351 -4.98846 1.000 94.82895 111 ALA C O 1
ATOM 4360 N N . ALA C 1 112 ? 0.58684 -35.59478 -4.80744 1.000 74.91211 112 ALA C N 1
ATOM 4361 C CA . ALA C 1 112 ? 1.29331 -35.35627 -3.55279 1.000 79.08569 112 ALA C CA 1
ATOM 4362 C C . ALA C 1 112 ? 0.74854 -36.23788 -2.43549 1.000 83.68706 112 ALA C C 1
ATOM 4363 O O . ALA C 1 112 ? 1.50884 -36.71869 -1.58595 1.000 68.47506 112 ALA C O 1
ATOM 4365 N N . PHE C 1 113 ? -0.56927 -36.45332 -2.41669 1.000 82.99811 113 PHE C N 1
ATOM 4366 C CA . PHE C 1 113 ? -1.17565 -37.31189 -1.40336 1.000 84.17519 113 PHE C CA 1
ATOM 4367 C C . PHE C 1 113 ? -0.67259 -38.74632 -1.51838 1.000 76.43151 113 PHE C C 1
ATOM 4368 O O . PHE C 1 113 ? -0.31014 -39.37159 -0.51454 1.000 73.93031 113 PHE C O 1
ATOM 4376 N N . GLU C 1 114 ? -0.66308 -39.29268 -2.73767 1.000 74.54692 114 GLU C N 1
ATOM 4377 C CA . GLU C 1 114 ? -0.22005 -40.67039 -2.92548 1.000 77.81224 114 GLU C CA 1
ATOM 4378 C C . GLU C 1 114 ? 1.23733 -40.85611 -2.52631 1.000 83.61673 114 GLU C C 1
ATOM 4379 O O . GLU C 1 114 ? 1.60593 -41.91870 -2.01385 1.000 93.82370 114 GLU C O 1
ATOM 4385 N N . LEU C 1 115 ? 2.07799 -39.84138 -2.74447 1.000 74.46784 115 LEU C N 1
ATOM 4386 C CA . LEU C 1 115 ? 3.47455 -39.94833 -2.33409 1.000 61.98998 115 LEU C CA 1
ATOM 4387 C C . LEU C 1 115 ? 3.59899 -40.00229 -0.81726 1.000 63.96052 115 LEU C C 1
ATOM 4388 O O . LEU C 1 115 ? 4.44418 -40.73098 -0.28519 1.000 81.04787 115 LEU C O 1
ATOM 4393 N N . ALA C 1 116 ? 2.77251 -39.23329 -0.10521 1.000 65.08277 116 ALA C N 1
ATOM 4394 C CA . ALA C 1 116 ? 2.79306 -39.27674 1.35337 1.000 60.15179 116 ALA C CA 1
ATOM 4395 C C . ALA C 1 116 ? 2.46380 -40.67418 1.86419 1.000 67.14553 116 ALA C C 1
ATOM 4396 O O . ALA C 1 116 ? 3.13205 -41.19099 2.76724 1.000 79.84080 116 ALA C O 1
ATOM 4398 N N . CYS C 1 117 ? 1.42823 -41.30104 1.29850 1.000 63.60010 117 CYS C N 1
ATOM 4399 C CA . CYS C 1 117 ? 1.08644 -42.66553 1.69051 1.000 72.95248 117 CYS C CA 1
ATOM 4400 C C . CYS C 1 117 ? 2.21190 -43.64101 1.36661 1.000 78.01700 117 CYS C C 1
ATOM 4401 O O . CYS C 1 117 ? 2.47642 -44.56892 2.13943 1.000 64.95384 117 CYS C O 1
ATOM 4404 N N . GLU C 1 118 ? 2.88745 -43.45031 0.23014 1.000 81.63113 118 GLU C N 1
ATOM 4405 C CA . GLU C 1 118 ? 3.95189 -44.37300 -0.15532 1.000 75.30912 118 GLU C CA 1
ATOM 4406 C C . GLU C 1 118 ? 5.15414 -44.24961 0.77289 1.000 69.01260 118 GLU C C 1
ATOM 4407 O O . GLU C 1 118 ? 5.70754 -45.25947 1.22211 1.000 75.98054 118 GLU C O 1
ATOM 4413 N N . VAL C 1 119 ? 5.57230 -43.01811 1.07546 1.000 69.66052 119 VAL C N 1
ATOM 4414 C CA . VAL C 1 119 ? 6.72278 -42.82525 1.95539 1.000 83.68239 119 VAL C CA 1
ATOM 4415 C C . VAL C 1 119 ? 6.43278 -43.38568 3.34188 1.000 75.39280 119 VAL C C 1
ATOM 4416 O O . VAL C 1 119 ? 7.28437 -44.04300 3.95311 1.000 87.48104 119 VAL C O 1
ATOM 4420 N N . LEU C 1 120 ? 5.22955 -43.13203 3.86251 1.000 65.89970 120 LEU C N 1
ATOM 4421 C CA . LEU C 1 120 ? 4.86761 -43.66125 5.17331 1.000 64.47856 120 LEU C CA 1
ATOM 4422 C C . LEU C 1 120 ? 4.78680 -45.18524 5.15775 1.000 75.39969 120 LEU C C 1
ATOM 4423 O O . LEU C 1 120 ? 5.29156 -45.84641 6.07282 1.000 64.58979 120 LEU C O 1
ATOM 4428 N N . LYS C 1 121 ? 4.15889 -45.76056 4.12784 1.000 74.59170 121 LYS C N 1
ATOM 4429 C CA . LYS C 1 121 ? 4.10415 -47.21587 4.00774 1.000 68.06276 121 LYS C CA 1
ATOM 4430 C C . LYS C 1 121 ? 5.50133 -47.81670 3.94222 1.000 60.90695 121 LYS C C 1
ATOM 4431 O O . LYS C 1 121 ? 5.80353 -48.78927 4.64306 1.000 69.52866 121 LYS C O 1
ATOM 4437 N N . LYS C 1 122 ? 6.36789 -47.25166 3.09617 1.000 65.22929 122 LYS C N 1
ATOM 4438 C CA . LYS C 1 122 ? 7.72612 -47.77226 2.97216 1.000 79.89786 122 LYS C CA 1
ATOM 4439 C C . LYS C 1 122 ? 8.48481 -47.65558 4.28928 1.000 82.14200 122 LYS C C 1
ATOM 4440 O O . LYS C 1 122 ? 9.29768 -48.52517 4.62544 1.000 72.89715 122 LYS C O 1
ATOM 4446 N N . THR C 1 123 ? 8.23294 -46.58728 5.04923 1.000 77.48078 123 THR C N 1
ATOM 4447 C CA . THR C 1 123 ? 8.89412 -46.42717 6.34037 1.000 71.44418 123 THR C CA 1
ATOM 4448 C C . THR C 1 123 ? 8.37631 -47.44718 7.34877 1.000 77.13779 123 THR C C 1
ATOM 4449 O O . THR C 1 123 ? 9.16132 -48.07575 8.06825 1.000 91.13825 123 THR C O 1
ATOM 4453 N N . LEU C 1 124 ? 7.05285 -47.62223 7.41857 1.000 56.76946 124 LEU C N 1
ATOM 4454 C CA . LEU C 1 124 ? 6.48840 -48.63930 8.30121 1.000 60.44396 124 LEU C CA 1
ATOM 4455 C C . LEU C 1 124 ? 6.97371 -50.03135 7.91669 1.000 76.39525 124 LEU C C 1
ATOM 4456 O O . LEU C 1 124 ? 7.25705 -50.86161 8.78832 1.000 76.16149 124 LEU C O 1
ATOM 4461 N N . GLU C 1 125 ? 7.06492 -50.30991 6.61420 1.000 74.20780 125 GLU C N 1
ATOM 4462 C CA . GLU C 1 125 ? 7.60157 -51.59245 6.17444 1.000 72.53383 125 GLU C CA 1
ATOM 4463 C C . GLU C 1 125 ? 9.07656 -51.73058 6.52580 1.000 71.54285 125 GLU C C 1
ATOM 4464 O O . GLU C 1 125 ? 9.55154 -52.84505 6.77158 1.000 89.50928 125 GLU C O 1
ATOM 4470 N N . ALA C 1 126 ? 9.81281 -50.61705 6.55260 1.000 65.39109 126 ALA C N 1
ATOM 4471 C CA . ALA C 1 126 ? 11.22237 -50.66379 6.92865 1.000 73.51105 126 ALA C CA 1
ATOM 4472 C C . ALA C 1 126 ? 11.38984 -50.98735 8.40839 1.000 80.28325 126 ALA C C 1
ATOM 4473 O O . ALA C 1 126 ? 12.22165 -51.82302 8.77910 1.000 84.98357 126 ALA C O 1
ATOM 4475 N N . ILE C 1 127 ? 10.61056 -50.32650 9.26947 1.000 84.57796 127 ILE C N 1
ATOM 4476 C CA . ILE C 1 127 ? 10.66084 -50.60718 10.70351 1.000 84.76897 127 ILE C CA 1
ATOM 4477 C C . ILE C 1 127 ? 10.38547 -52.08054 10.97361 1.000 78.89284 127 ILE C C 1
ATOM 4478 O O . ILE C 1 127 ? 11.06385 -52.71579 11.79062 1.000 77.05601 127 ILE C O 1
ATOM 4483 N N . LYS C 1 128 ? 9.38460 -52.64567 10.29514 1.000 89.47798 128 LYS C N 1
ATOM 4484 C CA . LYS C 1 128 ? 9.06774 -54.05820 10.47669 1.000 75.62546 128 LYS C CA 1
ATOM 4485 C C . LYS C 1 128 ? 10.22506 -54.94224 10.02713 1.000 77.60714 128 LYS C C 1
ATOM 4486 O O . LYS C 1 128 ? 10.58457 -55.90605 10.71388 1.000 85.10609 128 LYS C O 1
ATOM 4492 N N . ALA C 1 129 ? 10.82064 -54.62836 8.87374 1.000 88.24959 129 ALA C N 1
ATOM 4493 C CA . ALA C 1 129 ? 11.93309 -55.42634 8.36713 1.000 80.79866 129 ALA C CA 1
ATOM 4494 C C . ALA C 1 129 ? 13.18515 -55.24351 9.21790 1.000 64.98821 129 ALA C C 1
ATOM 4495 O O . ALA C 1 129 ? 13.93225 -56.20225 9.44307 1.000 89.63521 129 ALA C O 1
ATOM 4497 N N . VAL C 1 130 ? 13.43672 -54.02026 9.69121 1.000 74.03952 130 VAL C N 1
ATOM 4498 C CA . VAL C 1 130 ? 14.61303 -53.77079 10.52134 1.000 90.94427 130 VAL C CA 1
ATOM 4499 C C . VAL C 1 130 ? 14.48709 -54.48580 11.86071 1.000 96.88368 130 VAL C C 1
ATOM 4500 O O . VAL C 1 130 ? 15.45151 -55.08413 12.35346 1.000 100.87395 130 VAL C O 1
ATOM 4504 N N . ALA C 1 131 ? 13.29952 -54.44145 12.46828 1.000 94.39579 131 ALA C N 1
ATOM 4505 C CA . ALA C 1 131 ? 13.09016 -55.13458 13.73487 1.000 89.89682 131 ALA C CA 1
ATOM 4506 C C . ALA C 1 131 ? 13.25890 -56.63949 13.57525 1.000 99.52580 131 ALA C C 1
ATOM 4507 O O . ALA C 1 131 ? 13.84877 -57.30041 14.43844 1.000 100.65893 131 ALA C O 1
ATOM 4509 N N . ASP C 1 132 ? 12.73823 -57.19876 12.47959 1.000 96.10975 132 ASP C N 1
ATOM 4510 C CA . ASP C 1 132 ? 12.89292 -58.62748 12.22552 1.000 84.31274 132 ASP C CA 1
ATOM 4511 C C . ASP C 1 132 ? 14.36232 -59.03227 12.18527 1.000 86.59178 132 ASP C C 1
ATOM 4512 O O . ASP C 1 132 ? 14.72727 -60.11159 12.66291 1.000 100.63481 132 ASP C O 1
ATOM 4517 N N . ASP C 1 133 ? 15.22374 -58.17718 11.63155 1.000 86.37996 133 ASP C N 1
ATOM 4518 C CA . ASP C 1 133 ? 16.64182 -58.50408 11.53960 1.000 89.93255 133 ASP C CA 1
ATOM 4519 C C . ASP C 1 133 ? 17.39120 -58.28708 12.84838 1.000 76.92211 133 ASP C C 1
ATOM 4520 O O . ASP C 1 133 ? 18.42518 -58.92869 13.06558 1.000 71.47525 133 ASP C O 1
ATOM 4525 N N . LYS C 1 134 ? 16.89809 -57.40939 13.72384 1.000 86.90538 134 LYS C N 1
ATOM 4526 C CA . LYS C 1 134 ? 17.56370 -57.18459 15.00328 1.000 80.04761 134 LYS C CA 1
ATOM 4527 C C . LYS C 1 134 ? 17.20542 -58.27610 16.00586 1.000 78.68142 134 LYS C C 1
ATOM 4528 O O . LYS C 1 134 ? 18.08044 -58.79739 16.70635 1.000 59.02467 134 LYS C O 1
ATOM 4534 N N . TYR C 1 135 ? 15.91723 -58.61892 16.10072 1.000 81.92979 135 TYR C N 1
ATOM 4535 C CA . TYR C 1 135 ? 15.49406 -59.65874 17.03376 1.000 66.94404 135 TYR C CA 1
ATOM 4536 C C . TYR C 1 135 ? 16.01608 -61.02733 16.61207 1.000 70.04082 135 TYR C C 1
ATOM 4537 O O . TYR C 1 135 ? 16.47468 -61.80485 17.45676 1.000 74.25773 135 TYR C O 1
ATOM 4546 N N . THR C 1 136 ? 15.94059 -61.34692 15.31483 1.000 73.54230 136 THR C N 1
ATOM 4547 C CA . THR C 1 136 ? 16.45961 -62.62650 14.83477 1.000 74.08982 136 THR C CA 1
ATOM 4548 C C . THR C 1 136 ? 17.93216 -62.78727 15.18981 1.000 79.91672 136 THR C C 1
ATOM 4549 O O . THR C 1 136 ? 18.38012 -63.88720 15.53597 1.000 93.17424 136 THR C O 1
ATOM 4553 N N . ALA C 1 137 ? 18.70140 -61.69887 15.10969 1.000 80.14312 137 ALA C N 1
ATOM 4554 C CA . ALA C 1 137 ? 20.09480 -61.74920 15.53608 1.000 83.92142 137 ALA C CA 1
ATOM 4555 C C . ALA C 1 137 ? 20.21301 -62.05113 17.02490 1.000 81.66871 137 ALA C C 1
ATOM 4556 O O . ALA C 1 137 ? 21.15782 -62.72715 17.44709 1.000 92.53240 137 ALA C O 1
ATOM 4558 N N . ALA C 1 138 ? 19.26564 -61.56758 17.83305 1.000 68.21490 138 ALA C N 1
ATOM 4559 C CA . ALA C 1 138 ? 19.29192 -61.84609 19.26540 1.000 66.57799 138 ALA C CA 1
ATOM 4560 C C . ALA C 1 138 ? 18.78308 -63.24841 19.57945 1.000 77.52489 138 ALA C C 1
ATOM 4561 O O . ALA C 1 138 ? 19.30696 -63.91101 20.48211 1.000 79.66091 138 ALA C O 1
ATOM 4563 N N . ILE C 1 139 ? 17.75881 -63.70930 18.85683 1.000 80.53414 139 ILE C N 1
ATOM 4564 C CA . ILE C 1 139 ? 17.24145 -65.06116 19.06330 1.000 72.31167 139 ILE C CA 1
ATOM 4565 C C . ILE C 1 139 ? 18.33360 -66.09295 18.80759 1.000 77.02363 139 ILE C C 1
ATOM 4566 O O . ILE C 1 139 ? 18.54244 -67.01651 19.60351 1.000 77.73968 139 ILE C O 1
ATOM 4571 N N . LEU C 1 140 ? 19.04588 -65.94984 17.68758 1.000 84.45681 140 LEU C N 1
ATOM 4572 C CA . LEU C 1 140 ? 20.11135 -66.88429 17.34519 1.000 78.20495 140 LEU C CA 1
ATOM 4573 C C . LEU C 1 140 ? 21.33954 -66.72946 18.23560 1.000 78.71736 140 LEU C C 1
ATOM 4574 O O . LEU C 1 140 ? 22.18090 -67.63373 18.26750 1.000 77.99958 140 LEU C O 1
ATOM 4579 N N . ALA C 1 141 ? 21.46596 -65.61405 18.95293 1.000 81.44839 141 ALA C N 1
ATOM 4580 C CA . ALA C 1 141 ? 22.59471 -65.38996 19.84737 1.000 71.96060 141 ALA C CA 1
ATOM 4581 C C . ALA C 1 141 ? 22.32578 -65.84092 21.27767 1.000 88.98711 141 ALA C C 1
ATOM 4582 O O . ALA C 1 141 ? 23.22058 -65.73512 22.12367 1.000 77.32327 141 ALA C O 1
ATOM 4584 N N . GLY C 1 142 ? 21.12852 -66.34398 21.56748 1.000 94.10344 142 GLY C N 1
ATOM 4585 C CA . GLY C 1 142 ? 20.80844 -66.81900 22.89723 1.000 87.94645 142 GLY C CA 1
ATOM 4586 C C . GLY C 1 142 ? 20.50262 -65.75002 23.92141 1.000 88.77510 142 GLY C C 1
ATOM 4587 O O . GLY C 1 142 ? 20.48714 -66.05423 25.11929 1.000 100.75683 142 GLY C O 1
ATOM 4588 N N . ASP C 1 143 ? 20.25881 -64.50827 23.49835 1.000 87.14735 143 ASP C N 1
ATOM 4589 C CA . ASP C 1 143 ? 19.95496 -63.41803 24.42689 1.000 81.15365 143 ASP C CA 1
ATOM 4590 C C . ASP C 1 143 ? 18.46421 -63.45670 24.77144 1.000 86.73760 143 ASP C C 1
ATOM 4591 O O . ASP C 1 143 ? 17.66507 -62.61821 24.34860 1.000 100.79297 143 ASP C O 1
ATOM 4596 N N . ASN C 1 144 ? 18.10067 -64.46540 25.57059 1.000 77.07407 144 ASN C N 1
ATOM 4597 C CA . ASN C 1 144 ? 16.72900 -64.70884 26.00681 1.000 75.57469 144 ASN C CA 1
ATOM 4598 C C . ASN C 1 144 ? 15.81480 -64.86242 24.79543 1.000 86.04629 144 ASN C C 1
ATOM 4599 O O . ASN C 1 144 ? 15.01906 -63.96057 24.50283 1.000 87.46065 144 ASN C O 1
ATOM 4604 N N . PRO C 1 145 ? 15.89613 -65.98394 24.07160 1.000 91.31972 145 PRO C N 1
ATOM 4605 C CA . PRO C 1 145 ? 15.07481 -66.13493 22.85688 1.000 81.23813 145 PRO C CA 1
ATOM 4606 C C . PRO C 1 145 ? 13.57925 -66.06640 23.11185 1.000 90.63843 145 PRO C C 1
ATOM 4607 O O . PRO C 1 145 ? 12.82574 -65.68580 22.20663 1.000 91.29940 145 PRO C O 1
ATOM 4611 N N . ALA C 1 146 ? 13.12353 -66.43270 24.31170 1.000 90.74572 146 ALA C N 1
ATOM 4612 C CA . ALA C 1 146 ? 11.69593 -66.37924 24.61041 1.000 89.60665 146 ALA C CA 1
ATOM 4613 C C . ALA C 1 146 ? 11.18284 -64.94500 24.56889 1.000 106.33204 146 ALA C C 1
ATOM 4614 O O . ALA C 1 146 ? 10.13799 -64.66216 23.97046 1.000 106.63383 146 ALA C O 1
ATOM 4616 N N . ALA C 1 147 ? 11.90957 -64.02332 25.20545 1.000 102.74182 147 ALA C N 1
ATOM 4617 C CA . ALA C 1 147 ? 11.47615 -62.63055 25.24368 1.000 91.88964 147 ALA C CA 1
ATOM 4618 C C . ALA C 1 147 ? 11.61430 -61.96328 23.88006 1.000 92.95901 147 ALA C C 1
ATOM 4619 O O . ALA C 1 147 ? 10.77994 -61.13104 23.50501 1.000 102.68073 147 ALA C O 1
ATOM 4621 N N . GLN C 1 148 ? 12.66301 -62.30798 23.12731 1.000 88.10880 148 GLN C N 1
ATOM 4622 C CA . GLN C 1 148 ? 12.87586 -61.68372 21.82383 1.000 89.38775 148 GLN C CA 1
ATOM 4623 C C . GLN C 1 148 ? 11.76610 -62.03886 20.84023 1.000 92.62717 148 GLN C C 1
ATOM 4624 O O . GLN C 1 148 ? 11.27473 -61.16675 20.11346 1.000 88.74518 148 GLN C O 1
ATOM 4630 N N . GLN C 1 149 ? 11.36327 -63.31273 20.79482 1.000 92.59396 149 GLN C N 1
ATOM 4631 C CA . GLN C 1 149 ? 10.29460 -63.71616 19.88516 1.000 83.35544 149 GLN C CA 1
ATOM 4632 C C . GLN C 1 149 ? 8.97603 -63.02754 20.21468 1.000 74.35096 149 GLN C C 1
ATOM 4633 O O . GLN C 1 149 ? 8.17824 -62.75376 19.31067 1.000 62.51358 149 GLN C O 1
ATOM 4639 N N . LYS C 1 150 ? 8.72774 -62.73846 21.49373 1.000 80.76655 150 LYS C N 1
ATOM 4640 C CA . LYS C 1 150 ? 7.51105 -62.02291 21.86543 1.000 80.96353 150 LYS C CA 1
ATOM 4641 C C . LYS C 1 150 ? 7.56218 -60.57451 21.39230 1.000 77.30904 150 LYS C C 1
ATOM 4642 O O . LYS C 1 150 ? 6.59007 -60.06198 20.82542 1.000 85.28522 150 LYS C O 1
ATOM 4648 N N . ALA C 1 151 ? 8.68839 -59.89456 21.62836 1.000 80.42512 151 ALA C N 1
ATOM 4649 C CA . ALA C 1 151 ? 8.84439 -58.52424 21.14814 1.000 82.25516 151 ALA C CA 1
ATOM 4650 C C . ALA C 1 151 ? 8.78393 -58.46069 19.62734 1.000 73.67958 151 ALA C C 1
ATOM 4651 O O . ALA C 1 151 ? 8.22171 -57.51692 19.05861 1.000 74.73951 151 ALA C O 1
ATOM 4653 N N . LEU C 1 152 ? 9.36883 -59.45174 18.95237 1.000 74.06996 152 LEU C N 1
ATOM 4654 C CA . LEU C 1 152 ? 9.29068 -59.51141 17.49635 1.000 73.64955 152 LEU C CA 1
ATOM 4655 C C . LEU C 1 152 ? 7.84304 -59.61202 17.02768 1.000 68.82336 152 LEU C C 1
ATOM 4656 O O . LEU C 1 152 ? 7.43205 -58.92113 16.08829 1.000 71.94968 152 LEU C O 1
ATOM 4661 N N . ALA C 1 153 ? 7.05501 -60.47847 17.66944 1.000 73.42256 153 ALA C N 1
ATOM 4662 C CA . ALA C 1 153 ? 5.65298 -60.62428 17.29119 1.000 60.23728 153 ALA C CA 1
ATOM 4663 C C . ALA C 1 153 ? 4.87273 -59.34369 17.55396 1.000 71.44115 153 ALA C C 1
ATOM 4664 O O . ALA C 1 153 ? 4.03536 -58.94008 16.73840 1.000 85.06551 153 ALA C O 1
ATOM 4666 N N . GLU C 1 154 ? 5.12879 -58.69452 18.69168 1.000 88.79901 154 GLU C N 1
ATOM 4667 C CA . GLU C 1 154 ? 4.43063 -57.45410 19.01470 1.000 84.14576 154 GLU C CA 1
ATOM 4668 C C . GLU C 1 154 ? 4.76506 -56.35764 18.01034 1.000 75.64543 154 GLU C C 1
ATOM 4669 O O . GLU C 1 154 ? 3.87378 -55.64609 17.53247 1.000 90.16614 154 GLU C O 1
ATOM 4675 N N . THR C 1 155 ? 6.05232 -56.19936 17.68815 1.000 70.85700 155 THR C N 1
ATOM 4676 C CA . THR C 1 155 ? 6.46378 -55.17873 16.72677 1.000 78.62895 155 THR C CA 1
ATOM 4677 C C . THR C 1 155 ? 5.79218 -55.38600 15.37392 1.000 77.18375 155 THR C C 1
ATOM 4678 O O . THR C 1 155 ? 5.25730 -54.44089 14.78241 1.000 83.94158 155 THR C O 1
ATOM 4682 N N . ASN C 1 156 ? 5.81495 -56.62060 14.86454 1.000 86.73902 156 ASN C N 1
ATOM 4683 C CA . ASN C 1 156 ? 5.16979 -56.90238 13.58613 1.000 80.56911 156 ASN C CA 1
ATOM 4684 C C . ASN C 1 156 ? 3.66800 -56.66134 13.65031 1.000 80.61913 156 ASN C C 1
ATOM 4685 O O . ASN C 1 156 ? 3.06746 -56.22776 12.66089 1.000 97.64177 156 ASN C O 1
ATOM 4690 N N . ALA C 1 157 ? 3.04522 -56.93746 14.79817 1.000 80.21312 157 ALA C N 1
ATOM 4691 C CA . ALA C 1 157 ? 1.62025 -56.66243 14.95055 1.000 88.59529 157 ALA C CA 1
ATOM 4692 C C . ALA C 1 157 ? 1.33490 -55.16742 14.88535 1.000 89.54275 157 ALA C C 1
ATOM 4693 O O . ALA C 1 157 ? 0.31560 -54.74580 14.32595 1.000 97.48220 157 ALA C O 1
ATOM 4695 N N . LEU C 1 158 ? 2.22435 -54.34930 15.45276 1.000 93.36832 158 LEU C N 1
ATOM 4696 C CA . LEU C 1 158 ? 2.00930 -52.90566 15.44854 1.000 97.62645 158 LEU C CA 1
ATOM 4697 C C . LEU C 1 158 ? 2.23592 -52.31296 14.06267 1.000 89.88643 158 LEU C C 1
ATOM 4698 O O . LEU C 1 158 ? 1.47385 -51.44398 13.62241 1.000 87.61041 158 LEU C O 1
ATOM 4703 N N . CYS C 1 159 ? 3.27637 -52.76907 13.35987 1.000 90.32610 159 CYS C N 1
ATOM 4704 C CA . CYS C 1 159 ? 3.53122 -52.26915 12.01239 1.000 73.08309 159 CYS C CA 1
ATOM 4705 C C . CYS C 1 159 ? 2.42155 -52.68267 11.05558 1.000 78.85875 159 CYS C C 1
ATOM 4706 O O . CYS C 1 159 ? 2.01638 -51.89737 10.19087 1.000 79.93486 159 CYS C O 1
ATOM 4709 N N . THR C 1 160 ? 1.92930 -53.91732 11.18537 1.000 78.22140 160 THR C N 1
ATOM 4710 C CA . THR C 1 160 ? 0.85400 -54.38052 10.31444 1.000 85.46650 160 THR C CA 1
ATOM 4711 C C . THR C 1 160 ? -0.40652 -53.55004 10.51649 1.000 93.23358 160 THR C C 1
ATOM 4712 O O . THR C 1 160 ? -1.06888 -53.16458 9.54547 1.000 84.41629 160 THR C O 1
ATOM 4716 N N . ASP C 1 161 ? -0.74832 -53.25853 11.77446 1.000 87.86315 161 ASP C N 1
ATOM 4717 C CA . ASP C 1 161 ? -1.93936 -52.46436 12.05585 1.000 81.84761 161 ASP C CA 1
ATOM 4718 C C . ASP C 1 161 ? -1.80277 -51.05574 11.49056 1.000 89.74917 161 ASP C C 1
ATOM 4719 O O . ASP C 1 161 ? -2.78658 -50.46258 11.03162 1.000 84.16052 161 ASP C O 1
ATOM 4724 N N . SER C 1 162 ? -0.58648 -50.50470 11.51413 1.000 86.91673 162 SER C N 1
ATOM 4725 C CA . SER C 1 162 ? -0.36205 -49.17690 10.95256 1.000 71.45241 162 SER C CA 1
ATOM 4726 C C . SER C 1 162 ? -0.46822 -49.19091 9.43171 1.000 74.47232 162 SER C C 1
ATOM 4727 O O . SER C 1 162 ? -1.00736 -48.25219 8.83414 1.000 71.82825 162 SER C O 1
ATOM 4730 N N . LEU C 1 163 ? 0.04656 -50.24253 8.78750 1.000 87.34774 163 LEU C N 1
ATOM 4731 C CA . LEU C 1 163 ? -0.07761 -50.35421 7.33663 1.000 75.89697 163 LEU C CA 1
ATOM 4732 C C . LEU C 1 163 ? -1.53516 -50.49138 6.91539 1.000 71.63670 163 LEU C C 1
ATOM 4733 O O . LEU C 1 163 ? -1.94143 -49.95852 5.87591 1.000 69.92662 163 LEU C O 1
ATOM 4738 N N . ILE C 1 164 ? -2.33671 -51.20522 7.70907 1.000 80.42809 164 ILE C N 1
ATOM 4739 C CA . ILE C 1 164 ? -3.75835 -51.33573 7.40576 1.000 77.45034 164 ILE C CA 1
ATOM 4740 C C . ILE C 1 164 ? -4.46033 -49.99139 7.55213 1.000 74.72393 164 ILE C C 1
ATOM 4741 O O . ILE C 1 164 ? -5.35934 -49.65668 6.77105 1.000 86.35134 164 ILE C O 1
ATOM 4746 N N . ALA C 1 165 ? -4.05605 -49.19603 8.54610 1.000 74.69157 165 ALA C N 1
ATOM 4747 C CA . ALA C 1 165 ? -4.66930 -47.88715 8.75181 1.000 71.49121 165 ALA C CA 1
ATOM 4748 C C . ALA C 1 165 ? -4.36577 -46.94563 7.59205 1.000 79.88556 165 ALA C C 1
ATOM 4749 O O . ALA C 1 165 ? -5.26672 -46.27920 7.06872 1.000 78.24497 165 ALA C O 1
ATOM 4751 N N . VAL C 1 166 ? -3.09608 -46.87280 7.18297 1.000 77.89441 166 VAL C N 1
ATOM 4752 C CA . VAL C 1 166 ? -2.71090 -46.00803 6.06942 1.000 66.38892 166 VAL C CA 1
ATOM 4753 C C . VAL C 1 166 ? -3.39694 -46.45268 4.78356 1.000 74.92291 166 VAL C C 1
ATOM 4754 O O . VAL C 1 166 ? -3.81636 -45.62309 3.96621 1.000 69.54027 166 VAL C O 1
ATOM 4758 N N . GLU C 1 167 ? -3.52316 -47.76799 4.58414 1.000 75.28711 167 GLU C N 1
ATOM 4759 C CA . GLU C 1 167 ? -4.16557 -48.27551 3.37626 1.000 86.14541 167 GLU C CA 1
ATOM 4760 C C . GLU C 1 167 ? -5.62697 -47.84965 3.30001 1.000 87.26331 167 GLU C C 1
ATOM 4761 O O . GLU C 1 167 ? -6.14705 -47.61293 2.20315 1.000 86.21890 167 GLU C O 1
ATOM 4767 N N . GLY C 1 168 ? -6.30549 -47.75329 4.44667 1.000 78.42739 168 GLY C N 1
ATOM 4768 C CA . GLY C 1 168 ? -7.67030 -47.24966 4.44556 1.000 83.04715 168 GLY C CA 1
ATOM 4769 C C . GLY C 1 168 ? -7.75356 -45.80921 3.97748 1.000 82.77569 168 GLY C C 1
ATOM 4770 O O . GLY C 1 168 ? -8.70335 -45.42031 3.29256 1.000 65.22842 168 GLY C O 1
ATOM 4771 N N . VAL C 1 169 ? -6.76189 -44.99658 4.34744 1.000 77.12490 169 VAL C N 1
ATOM 4772 C CA . VAL C 1 169 ? -6.72977 -43.60552 3.90835 1.000 67.80240 169 VAL C CA 1
ATOM 4773 C C . VAL C 1 169 ? -6.50010 -43.52970 2.40411 1.000 85.12500 169 VAL C C 1
ATOM 4774 O O . VAL C 1 169 ? -7.15623 -42.75208 1.70029 1.000 86.08707 169 VAL C O 1
ATOM 4778 N N . GLU C 1 170 ? -5.56210 -44.33011 1.88963 1.000 78.74642 170 GLU C N 1
ATOM 4779 C CA . GLU C 1 170 ? -5.28027 -44.33113 0.45732 1.000 70.09076 170 GLU C CA 1
ATOM 4780 C C . GLU C 1 170 ? -6.51650 -44.70867 -0.34796 1.000 79.38717 170 GLU C C 1
ATOM 4781 O O . GLU C 1 170 ? -6.87558 -44.02468 -1.31246 1.000 73.29388 170 GLU C O 1
ATOM 4787 N N . LYS C 1 171 ? -7.18380 -45.79780 0.03808 1.000 89.08950 171 LYS C N 1
ATOM 4788 C CA . LYS C 1 171 ? -8.37243 -46.23702 -0.68536 1.000 84.20858 171 LYS C CA 1
ATOM 4789 C C . LYS C 1 171 ? -9.53367 -45.26295 -0.52139 1.000 75.20957 171 LYS C C 1
ATOM 4790 O O . LYS C 1 171 ? -10.35447 -45.12341 -1.43384 1.000 81.69739 171 LYS C O 1
ATOM 4796 N N . GLY C 1 172 ? -9.62682 -44.59260 0.62816 1.000 66.05068 172 GLY C N 1
ATOM 4797 C CA . GLY C 1 172 ? -10.69993 -43.63062 0.82870 1.000 81.36380 172 GLY C CA 1
ATOM 4798 C C . GLY C 1 172 ? -10.67819 -42.49796 -0.18093 1.000 84.54261 172 GLY C C 1
ATOM 4799 O O . GLY C 1 172 ? -11.66091 -42.26195 -0.88773 1.000 76.75077 172 GLY C O 1
ATOM 4800 N N . LEU C 1 173 ? -9.54709 -41.79491 -0.27093 1.000 92.08693 173 LEU C N 1
ATOM 4801 C CA . LEU C 1 173 ? -9.44862 -40.66659 -1.19267 1.000 90.59494 173 LEU C CA 1
ATOM 4802 C C . LEU C 1 173 ? -9.37417 -41.12125 -2.64568 1.000 88.04774 173 LEU C C 1
ATOM 4803 O O . LEU C 1 173 ? -9.85538 -40.41305 -3.53873 1.000 99.33801 173 LEU C O 1
ATOM 4808 N N . LYS C 1 174 ? -8.76884 -42.28392 -2.90280 1.000 90.96328 174 LYS C N 1
ATOM 4809 C CA . LYS C 1 174 ? -8.68661 -42.80184 -4.26623 1.000 92.04390 174 LYS C CA 1
ATOM 4810 C C . LYS C 1 174 ? -10.07217 -42.97967 -4.87770 1.000 97.50741 174 LYS C C 1
ATOM 4811 O O . LYS C 1 174 ? -10.25984 -42.76557 -6.08126 1.000 109.42000 174 LYS C O 1
ATOM 4817 N N . GLY C 1 175 ? -11.05398 -43.37636 -4.06437 1.000 101.02390 175 GLY C N 1
ATOM 4818 C CA . GLY C 1 175 ? -12.41964 -43.47315 -4.55694 1.000 101.62620 175 GLY C CA 1
ATOM 4819 C C . GLY C 1 175 ? -12.98648 -42.13697 -4.99958 1.000 96.08504 175 GLY C C 1
ATOM 4820 O O . GLY C 1 175 ? -13.64369 -42.04470 -6.03971 1.000 85.65069 175 GLY C O 1
ATOM 4821 N N . ALA C 1 176 ? -12.75179 -41.08621 -4.20995 1.000 90.17521 176 ALA C N 1
ATOM 4822 C CA . ALA C 1 176 ? -13.20508 -39.75398 -4.59882 1.000 95.22074 176 ALA C CA 1
ATOM 4823 C C . ALA C 1 176 ? -12.49187 -39.27079 -5.85616 1.000 80.93467 176 ALA C C 1
ATOM 4824 O O . ALA C 1 176 ? -13.12298 -38.70895 -6.75964 1.000 77.16526 176 ALA C O 1
ATOM 4826 N N . TYR C 1 177 ? -11.17338 -39.47466 -5.92785 1.000 74.87741 177 TYR C N 1
ATOM 4827 C CA . TYR C 1 177 ? -10.42294 -39.10077 -7.12333 1.000 75.35298 177 TYR C CA 1
ATOM 4828 C C . TYR C 1 177 ? -10.93706 -39.83115 -8.35758 1.000 71.93114 177 TYR C C 1
ATOM 4829 O O . TYR C 1 177 ? -10.94306 -39.27185 -9.46042 1.000 77.98188 177 TYR C O 1
ATOM 4838 N N . LEU C 1 178 ? -11.36051 -41.08585 -8.19543 1.000 76.50617 178 LEU C N 1
ATOM 4839 C CA . LEU C 1 178 ? -11.87600 -41.84633 -9.32953 1.000 85.43930 178 LEU C CA 1
ATOM 4840 C C . LEU C 1 178 ? -13.16892 -41.23884 -9.85931 1.000 77.96028 178 LEU C C 1
ATOM 4841 O O . LEU C 1 178 ? -13.33911 -41.07675 -11.07366 1.000 69.71114 178 LEU C O 1
ATOM 4846 N N . ALA C 1 179 ? -14.09459 -40.89880 -8.95988 1.000 84.79678 179 ALA C N 1
ATOM 4847 C CA . ALA C 1 179 ? -15.36678 -40.32462 -9.38556 1.000 89.05103 179 ALA C CA 1
ATOM 4848 C C . ALA C 1 179 ? -15.16109 -38.97217 -10.05667 1.000 89.63441 179 ALA C C 1
ATOM 4849 O O . ALA C 1 179 ? -15.68348 -38.72359 -11.14950 1.000 77.91955 179 ALA C O 1
ATOM 4851 N N . LEU C 1 180 ? -14.39133 -38.08591 -9.41749 1.000 79.68888 180 LEU C N 1
ATOM 4852 C CA . LEU C 1 180 ? -14.16420 -36.75812 -9.98018 1.000 64.30917 180 LEU C CA 1
ATOM 4853 C C . LEU C 1 180 ? -13.46114 -36.83806 -11.32900 1.000 72.36805 180 LEU C C 1
ATOM 4854 O O . LEU C 1 180 ? -13.78629 -36.08127 -12.25131 1.000 82.57068 180 LEU C O 1
ATOM 4859 N N . GLU C 1 181 ? -12.49437 -37.74854 -11.46513 1.000 70.48138 181 GLU C N 1
ATOM 4860 C CA . GLU C 1 181 ? -11.81205 -37.90238 -12.74490 1.000 62.56315 181 GLU C CA 1
ATOM 4861 C C . GLU C 1 181 ? -12.77556 -38.38016 -13.82286 1.000 71.50797 181 GLU C C 1
ATOM 4862 O O . GLU C 1 181 ? -12.68103 -37.96020 -14.98235 1.000 77.92487 181 GLU C O 1
ATOM 4868 N N . ALA C 1 182 ? -13.70870 -39.26348 -13.45914 1.000 78.34713 182 ALA C N 1
ATOM 4869 C CA . ALA C 1 182 ? -14.71255 -39.71775 -14.41601 1.000 79.34672 182 ALA C CA 1
ATOM 4870 C C . ALA C 1 182 ? -15.69985 -38.60812 -14.75758 1.000 81.47466 182 ALA C C 1
ATOM 4871 O O . ALA C 1 182 ? -16.16816 -38.51758 -15.89843 1.000 89.68946 182 ALA C O 1
ATOM 4873 N N . ILE C 1 183 ? -16.03407 -37.76062 -13.78151 1.000 87.44466 183 ILE C N 1
ATOM 4874 C CA . ILE C 1 183 ? -16.96965 -36.66639 -14.02899 1.000 83.34366 183 ILE C CA 1
ATOM 4875 C C . ILE C 1 183 ? -16.37562 -35.66491 -15.01033 1.000 79.31827 183 ILE C C 1
ATOM 4876 O O . ILE C 1 183 ? -17.02667 -35.26231 -15.98159 1.000 89.16337 183 ILE C O 1
ATOM 4881 N N . ILE C 1 184 ? -15.13276 -35.24217 -14.76656 1.000 69.75569 184 ILE C N 1
ATOM 4882 C CA . ILE C 1 184 ? -14.48717 -34.27921 -15.65484 1.000 72.50618 184 ILE C CA 1
ATOM 4883 C C . ILE C 1 184 ? -14.32262 -34.86605 -17.05060 1.000 69.05274 184 ILE C C 1
ATOM 4884 O O . ILE C 1 184 ? -14.48042 -34.16544 -18.05833 1.000 78.50715 184 ILE C O 1
ATOM 4889 N N . GLU C 1 185 ? -14.00546 -36.16001 -17.13343 1.000 87.73526 185 GLU C N 1
ATOM 4890 C CA . GLU C 1 185 ? -13.84465 -36.79648 -18.43650 1.000 95.02285 185 GLU C CA 1
ATOM 4891 C C . GLU C 1 185 ? -15.16523 -36.83751 -19.19571 1.000 93.37856 185 GLU C C 1
ATOM 4892 O O . GLU C 1 185 ? -15.18521 -36.71565 -20.42622 1.000 104.20914 185 GLU C O 1
ATOM 4898 N N . ALA C 1 186 ? -16.27778 -37.01017 -18.47900 1.000 78.73240 186 ALA C N 1
ATOM 4899 C CA . ALA C 1 186 ? -17.58577 -37.01845 -19.12584 1.000 82.45514 186 ALA C CA 1
ATOM 4900 C C . ALA C 1 186 ? -17.93676 -35.64483 -19.68653 1.000 94.87142 186 ALA C C 1
ATOM 4901 O O . ALA C 1 186 ? -18.50369 -35.54152 -20.78094 1.000 88.74345 186 ALA C O 1
ATOM 4903 N N . LEU C 1 187 ? -17.61961 -34.57935 -18.94472 1.000 93.42204 187 LEU C N 1
ATOM 4904 C CA . LEU C 1 187 ? -17.94192 -33.23097 -19.40253 1.000 97.70942 187 LEU C CA 1
ATOM 4905 C C . LEU C 1 187 ? -17.19304 -32.85833 -20.67713 1.000 108.63120 187 LEU C C 1
ATOM 4906 O O . LEU C 1 187 ? -17.72427 -32.11226 -21.50811 1.000 121.87041 187 LEU C O 1
ATOM 4911 N N . GLU C 1 188 ? -15.96611 -33.35647 -20.85447 1.000 89.42900 188 GLU C N 1
ATOM 4912 C CA . GLU C 1 188 ? -15.22735 -33.04168 -22.07409 1.000 97.67815 188 GLU C CA 1
ATOM 4913 C C . GLU C 1 188 ? -15.78795 -33.77473 -23.28505 1.000 111.45662 188 GLU C C 1
ATOM 4914 O O . GLU C 1 188 ? -15.63767 -33.29987 -24.41665 1.000 124.42213 188 GLU C O 1
ATOM 4920 N N . VAL C 1 189 ? -16.42812 -34.92477 -23.07588 1.000 111.10974 189 VAL C N 1
ATOM 4921 C CA . VAL C 1 189 ? -17.02889 -35.64502 -24.19331 1.000 117.30192 189 VAL C CA 1
ATOM 4922 C C . VAL C 1 189 ? -18.40640 -35.08198 -24.51722 1.000 118.90313 189 VAL C C 1
ATOM 4923 O O . VAL C 1 189 ? -18.78550 -34.97293 -25.68879 1.000 121.26925 189 VAL C O 1
ATOM 4927 N N . ALA C 1 190 ? -19.17317 -34.70698 -23.49327 1.000 119.82773 190 ALA C N 1
ATOM 4928 C CA . ALA C 1 190 ? -20.50456 -34.13924 -23.69473 1.000 117.04193 190 ALA C CA 1
ATOM 4929 C C . ALA C 1 190 ? -20.36739 -32.63200 -23.89064 1.000 116.96327 190 ALA C C 1
ATOM 4930 O O . ALA C 1 190 ? -20.56788 -31.82766 -22.97769 1.000 112.76472 190 ALA C O 1
ATOM 4932 N N . GLU C 1 191 ? -20.01688 -32.24686 -25.11881 1.000 129.66711 191 GLU C N 1
ATOM 4933 C CA . GLU C 1 191 ? -19.88447 -30.83372 -25.45315 1.000 136.51634 191 GLU C CA 1
ATOM 4934 C C . GLU C 1 191 ? -21.19155 -30.22801 -25.93933 1.000 124.57416 191 GLU C C 1
ATOM 4935 O O . GLU C 1 191 ? -21.40972 -29.02405 -25.76257 1.000 134.31803 191 GLU C O 1
ATOM 4941 N N . ASP C 1 192 ? -22.06046 -31.02781 -26.54874 1.000 121.57472 192 ASP C N 1
ATOM 4942 C CA . ASP C 1 192 ? -23.31947 -30.52866 -27.07446 1.000 127.46564 192 ASP C CA 1
ATOM 4943 C C . ASP C 1 192 ? -24.42803 -30.63536 -26.02876 1.000 117.22136 192 ASP C C 1
ATOM 4944 O O . ASP C 1 192 ? -24.25105 -31.19165 -24.94288 1.000 103.66166 192 ASP C O 1
ATOM 4949 N N . GLU C 1 193 ? -25.58964 -30.07809 -26.37424 1.000 124.97280 193 GLU C N 1
ATOM 4950 C CA . GLU C 1 193 ? -26.73504 -30.13070 -25.47276 1.000 134.30177 193 GLU C CA 1
ATOM 4951 C C . GLU C 1 193 ? -27.24768 -31.55574 -25.30594 1.000 118.57439 193 GLU C C 1
ATOM 4952 O O . GLU C 1 193 ? -27.57990 -31.97550 -24.19169 1.000 111.68689 193 GLU C O 1
ATOM 4958 N N . GLU C 1 194 ? -27.31976 -32.31136 -26.40306 1.000 118.39255 194 GLU C N 1
ATOM 4959 C CA . GLU C 1 194 ? -27.83844 -33.67476 -26.34353 1.000 117.51171 194 GLU C CA 1
ATOM 4960 C C . GLU C 1 194 ? -26.97397 -34.56809 -25.46112 1.000 127.96478 194 GLU C C 1
ATOM 4961 O O . GLU C 1 194 ? -27.48846 -35.31031 -24.61638 1.000 130.47893 194 GLU C O 1
ATOM 4967 N N . GLY C 1 195 ? -25.65322 -34.51255 -25.64609 1.000 131.34530 195 GLY C N 1
ATOM 4968 C CA . GLY C 1 195 ? -24.77122 -35.36362 -24.86244 1.000 120.02308 195 GLY C CA 1
ATOM 4969 C C . GLY C 1 195 ? -24.78652 -35.03515 -23.38276 1.000 106.31006 195 GLY C C 1
ATOM 4970 O O . GLY C 1 195 ? -24.80211 -35.93424 -22.53804 1.000 112.00207 195 GLY C O 1
ATOM 4971 N N . LEU C 1 196 ? -24.76835 -33.74302 -23.04838 1.000 113.32870 196 LEU C N 1
ATOM 4972 C CA . LEU C 1 196 ? -24.74005 -33.34127 -21.64645 1.000 108.97972 196 LEU C CA 1
ATOM 4973 C C . LEU C 1 196 ? -25.98815 -33.79869 -20.90154 1.000 112.92067 196 LEU C C 1
ATOM 4974 O O . LEU C 1 196 ? -25.91366 -34.12677 -19.71194 1.000 124.82789 196 LEU C O 1
ATOM 4979 N N . LYS C 1 197 ? -27.13853 -33.83639 -21.58038 1.000 111.53345 197 LYS C N 1
ATOM 4980 C CA . LYS C 1 197 ? -28.36786 -34.27320 -20.92545 1.000 112.62612 197 LYS C CA 1
ATOM 4981 C C . LYS C 1 197 ? -28.32139 -35.75389 -20.57674 1.000 118.03885 197 LYS C C 1
ATOM 4982 O O . LYS C 1 197 ? -28.99658 -36.18961 -19.63712 1.000 137.07376 197 LYS C O 1
ATOM 4988 N N . ILE C 1 198 ? -27.53847 -36.53936 -21.31727 1.000 120.16979 198 ILE C N 1
ATOM 4989 C CA . ILE C 1 198 ? -27.43131 -37.96332 -21.02198 1.000 128.03833 198 ILE C CA 1
ATOM 4990 C C . ILE C 1 198 ? -26.60465 -38.18046 -19.76193 1.000 127.22502 198 ILE C C 1
ATOM 4991 O O . ILE C 1 198 ? -26.95765 -38.99631 -18.90158 1.000 122.99098 198 ILE C O 1
ATOM 4996 N N . VAL C 1 199 ? -25.49576 -37.44692 -19.62755 1.000 120.71510 199 VAL C N 1
ATOM 4997 C CA . VAL C 1 199 ? -24.59597 -37.62096 -18.49130 1.000 122.12898 199 VAL C CA 1
ATOM 4998 C C . VAL C 1 199 ? -25.00474 -36.79205 -17.28292 1.000 121.66365 199 VAL C C 1
ATOM 4999 O O . VAL C 1 199 ? -24.49265 -37.03701 -16.17995 1.000 114.74880 199 VAL C O 1
ATOM 5003 N N . ALA C 1 200 ? -25.90711 -35.82057 -17.45346 1.000 115.86491 200 ALA C N 1
ATOM 5004 C CA . ALA C 1 200 ? -26.29023 -34.94090 -16.35141 1.000 105.20833 200 ALA C CA 1
ATOM 5005 C C . ALA C 1 200 ? -26.80240 -35.73250 -15.15450 1.000 103.22177 200 ALA C C 1
ATOM 5006 O O . ALA C 1 200 ? -26.39010 -35.49024 -14.01514 1.000 108.75115 200 ALA C O 1
ATOM 5008 N N . LYS C 1 201 ? -27.70203 -36.68840 -15.39496 1.000 118.28968 201 LYS C N 1
ATOM 5009 C CA . LYS C 1 201 ? -28.25276 -37.48110 -14.29925 1.000 119.79075 201 LYS C CA 1
ATOM 5010 C C . LYS C 1 201 ? -27.16619 -38.29400 -13.60545 1.000 116.01552 201 LYS C C 1
ATOM 5011 O O . LYS C 1 201 ? -27.09962 -38.33630 -12.37125 1.000 112.17177 201 LYS C O 1
ATOM 5017 N N . ALA C 1 202 ? -26.30634 -38.95368 -14.38576 1.000 121.10697 202 ALA C N 1
ATOM 5018 C CA . ALA C 1 202 ? -25.22579 -39.73628 -13.79377 1.000 102.74069 202 ALA C CA 1
ATOM 5019 C C . ALA C 1 202 ? -24.23283 -38.84065 -13.06225 1.000 96.56510 202 ALA C C 1
ATOM 5020 O O . ALA C 1 202 ? -23.71910 -39.21159 -12.00082 1.000 97.35589 202 ALA C O 1
ATOM 5022 N N . ILE C 1 203 ? -23.94662 -37.66126 -13.61770 1.000 112.71836 203 ILE C N 1
ATOM 5023 C CA . ILE C 1 203 ? -22.99608 -36.74741 -12.99024 1.000 111.07530 203 ILE C CA 1
ATOM 5024 C C . ILE C 1 203 ? -23.55896 -36.20526 -11.68070 1.000 115.46708 203 ILE C C 1
ATOM 5025 O O . ILE C 1 203 ? -22.83903 -36.09644 -10.68026 1.000 119.16230 203 ILE C O 1
ATOM 5030 N N . LYS C 1 204 ? -24.84838 -35.84996 -11.66675 1.000 111.16551 204 LYS C N 1
ATOM 5031 C CA . LYS C 1 204 ? -25.46881 -35.32406 -10.45259 1.000 112.77459 204 LYS C CA 1
ATOM 5032 C C . LYS C 1 204 ? -25.32884 -36.30373 -9.29405 1.000 119.39577 204 LYS C C 1
ATOM 5033 O O . LYS C 1 204 ? -24.95400 -35.91842 -8.18059 1.000 116.23302 204 LYS C O 1
ATOM 5039 N N . GLU C 1 205 ? -25.63321 -37.58010 -9.53847 1.000 116.04940 205 GLU C N 1
ATOM 5040 C CA . GLU C 1 205 ? -25.44075 -38.59638 -8.50906 1.000 125.03837 205 GLU C CA 1
ATOM 5041 C C . GLU C 1 205 ? -23.96312 -38.78186 -8.18549 1.000 117.30200 205 GLU C C 1
ATOM 5042 O O . GLU C 1 205 ? -23.60126 -39.03213 -7.02967 1.000 117.55416 205 GLU C O 1
ATOM 5048 N N . ALA C 1 206 ? -23.09709 -38.66400 -9.19639 1.000 121.81932 206 ALA C N 1
ATOM 5049 C CA . ALA C 1 206 ? -21.66507 -38.85467 -8.98398 1.000 121.34613 206 ALA C CA 1
ATOM 5050 C C . ALA C 1 206 ? -21.08741 -37.79825 -8.04883 1.000 117.74293 206 ALA C C 1
ATOM 5051 O O . ALA C 1 206 ? -20.21384 -38.10163 -7.22775 1.000 113.64653 206 ALA C O 1
ATOM 5053 N N . ILE C 1 207 ? -21.54836 -36.54995 -8.16613 1.000 108.29000 207 ILE C N 1
ATOM 5054 C CA . ILE C 1 207 ? -21.04650 -35.49125 -7.29259 1.000 105.10723 207 ILE C CA 1
ATOM 5055 C C . ILE C 1 207 ? -21.40372 -35.78794 -5.84170 1.000 112.93015 207 ILE C C 1
ATOM 5056 O O . ILE C 1 207 ? -20.59788 -35.57229 -4.92764 1.000 117.68760 207 ILE C O 1
ATOM 5061 N N . LYS C 1 208 ? -22.61593 -36.29329 -5.61112 1.000 113.66165 208 LYS C N 1
ATOM 5062 C CA . LYS C 1 208 ? -23.04492 -36.65831 -4.26504 1.000 116.52634 208 LYS C CA 1
ATOM 5063 C C . LYS C 1 208 ? -22.23876 -37.83700 -3.72750 1.000 115.28419 208 LYS C C 1
ATOM 5064 O O . LYS C 1 208 ? -21.74719 -37.80129 -2.59293 1.000 115.40512 208 LYS C O 1
ATOM 5070 N N . LYS C 1 209 ? -22.10446 -38.89946 -4.52773 1.000 118.92269 209 LYS C N 1
ATOM 5071 C CA . LYS C 1 209 ? -21.33582 -40.06291 -4.09592 1.000 107.75603 209 LYS C CA 1
ATOM 5072 C C . LYS C 1 209 ? -19.86721 -39.72037 -3.88025 1.000 105.03707 209 LYS C C 1
ATOM 5073 O O . LYS C 1 209 ? -19.22655 -40.28080 -2.98343 1.000 103.61565 209 LYS C O 1
ATOM 5079 N N . ALA C 1 210 ? -19.31548 -38.81184 -4.69007 1.000 108.81914 210 ALA C N 1
ATOM 5080 C CA . ALA C 1 210 ? -17.93019 -38.39435 -4.49552 1.000 93.44156 210 ALA C CA 1
ATOM 5081 C C . ALA C 1 210 ? -17.75865 -37.64191 -3.18234 1.000 105.42446 210 ALA C C 1
ATOM 5082 O O . ALA C 1 210 ? -16.78454 -37.86750 -2.45492 1.000 103.75056 210 ALA C O 1
ATOM 5084 N N . GLU C 1 211 ? -18.69280 -36.74073 -2.86472 1.000 108.97640 211 GLU C N 1
ATOM 5085 C CA . GLU C 1 211 ? -18.61832 -36.00968 -1.60374 1.000 105.19381 211 GLU C CA 1
ATOM 5086 C C . GLU C 1 211 ? -18.82980 -36.93849 -0.41472 1.000 120.50691 211 GLU C C 1
ATOM 5087 O O . GLU C 1 211 ? -18.21634 -36.75167 0.64292 1.000 119.58147 211 GLU C O 1
ATOM 5093 N N . GLU C 1 212 ? -19.70282 -37.93832 -0.56697 1.000 119.65267 212 GLU C N 1
ATOM 5094 C CA . GLU C 1 212 ? -19.87632 -38.94213 0.47866 1.000 113.39217 212 GLU C CA 1
ATOM 5095 C C . GLU C 1 212 ? -18.59590 -39.73914 0.69779 1.000 117.48590 212 GLU C C 1
ATOM 5096 O O . GLU C 1 212 ? -18.25473 -40.07976 1.83722 1.000 109.81062 212 GLU C O 1
ATOM 5102 N N . ALA C 1 213 ? -17.87932 -40.05483 -0.38486 1.000 102.96731 213 ALA C N 1
ATOM 5103 C CA . ALA C 1 213 ? -16.61804 -40.77788 -0.25576 1.000 100.80693 213 ALA C CA 1
ATOM 5104 C C . ALA C 1 213 ? -15.59130 -39.95899 0.51613 1.000 111.90262 213 ALA C C 1
ATOM 5105 O O . ALA C 1 213 ? -14.81874 -40.50690 1.31175 1.000 119.15736 213 ALA C O 1
ATOM 5107 N N . ILE C 1 214 ? -15.56050 -38.64509 0.28219 1.000 102.78441 214 ILE C N 1
ATOM 5108 C CA . ILE C 1 214 ? -14.65748 -37.76774 1.02256 1.000 94.32466 214 ILE C CA 1
ATOM 5109 C C . ILE C 1 214 ? -14.97156 -37.81058 2.51366 1.000 101.56566 214 ILE C C 1
ATOM 5110 O O . ILE C 1 214 ? -14.06427 -37.78787 3.35493 1.000 93.02126 214 ILE C O 1
ATOM 5115 N N . LYS C 1 215 ? -16.25910 -37.87623 2.86520 1.000 115.98586 215 LYS C N 1
ATOM 5116 C CA . LYS C 1 215 ? -16.64501 -37.92528 4.27314 1.000 118.52606 215 LYS C CA 1
ATOM 5117 C C . LYS C 1 215 ? -16.08879 -39.16989 4.95675 1.000 110.98801 215 LYS C C 1
ATOM 5118 O O . LYS C 1 215 ? -15.46548 -39.07883 6.02107 1.000 100.52037 215 LYS C O 1
ATOM 5124 N N . LYS C 1 216 ? -16.30786 -40.34709 4.36088 1.000 110.34622 216 LYS C N 1
ATOM 5125 C CA . LYS C 1 216 ? -15.72761 -41.56950 4.91212 1.000 105.69052 216 LYS C CA 1
ATOM 5126 C C . LYS C 1 216 ? -14.20616 -41.51912 4.91483 1.000 104.18888 216 LYS C C 1
ATOM 5127 O O . LYS C 1 216 ? -13.56708 -42.13128 5.77865 1.000 106.47058 216 LYS C O 1
ATOM 5133 N N . ALA C 1 217 ? -13.60877 -40.80414 3.95944 1.000 101.63578 217 ALA C N 1
ATOM 5134 C CA . ALA C 1 217 ? -12.15944 -40.64669 3.96292 1.000 87.65275 217 ALA C CA 1
ATOM 5135 C C . ALA C 1 217 ? -11.70985 -39.81163 5.15351 1.000 92.72599 217 ALA C C 1
ATOM 5136 O O . ALA C 1 217 ? -10.71758 -40.14441 5.81088 1.000 98.40576 217 ALA C O 1
ATOM 5138 N N . GLU C 1 218 ? -12.42687 -38.72172 5.44241 1.000 101.08239 218 GLU C N 1
ATOM 5139 C CA . GLU C 1 218 ? -12.10736 -37.90791 6.61112 1.000 98.30992 218 GLU C CA 1
ATOM 5140 C C . GLU C 1 218 ? -12.16816 -38.73475 7.88969 1.000 97.89343 218 GLU C C 1
ATOM 5141 O O . GLU C 1 218 ? -11.30657 -38.60157 8.76732 1.000 84.77038 218 GLU C O 1
ATOM 5147 N N . GLU C 1 219 ? -13.18952 -39.58623 8.01507 1.000 96.34539 219 GLU C N 1
ATOM 5148 C CA . GLU C 1 219 ? -13.27544 -40.49684 9.15294 1.000 98.54185 219 GLU C CA 1
ATOM 5149 C C . GLU C 1 219 ? -12.06825 -41.42526 9.20856 1.000 95.63092 219 GLU C C 1
ATOM 5150 O O . GLU C 1 219 ? -11.46689 -41.61826 10.27195 1.000 95.46210 219 GLU C O 1
ATOM 5156 N N . ALA C 1 220 ? -11.70684 -42.01900 8.06644 1.000 96.12307 220 ALA C N 1
ATOM 5157 C CA . ALA C 1 220 ? -10.54660 -42.90435 8.01655 1.000 83.62789 220 ALA C CA 1
ATOM 5158 C C . ALA C 1 220 ? -9.26970 -42.17621 8.41835 1.000 86.39964 220 ALA C C 1
ATOM 5159 O O . ALA C 1 220 ? -8.41826 -42.74143 9.11476 1.000 92.68125 220 ALA C O 1
ATOM 5161 N N . ILE C 1 221 ? -9.11276 -40.92590 7.97632 1.000 97.19253 221 ILE C N 1
ATOM 5162 C CA . ILE C 1 221 ? -7.93448 -40.14248 8.34121 1.000 87.21003 221 ILE C CA 1
ATOM 5163 C C . ILE C 1 221 ? -7.88082 -39.92926 9.84923 1.000 95.72239 221 ILE C C 1
ATOM 5164 O O . ILE C 1 221 ? -6.80964 -39.99817 10.46475 1.000 98.91366 221 ILE C O 1
ATOM 5169 N N . LYS C 1 222 ? -9.03451 -39.66535 10.46704 1.000 98.95366 222 LYS C N 1
ATOM 5170 C CA . LYS C 1 222 ? -9.07962 -39.45413 11.91087 1.000 96.78728 222 LYS C CA 1
ATOM 5171 C C . LYS C 1 222 ? -8.70486 -40.72485 12.66653 1.000 106.97711 222 LYS C C 1
ATOM 5172 O O . LYS C 1 222 ? -7.89284 -40.68681 13.59879 1.000 116.56170 222 LYS C O 1
ATOM 5178 N N . LEU C 1 223 ? -9.29697 -41.86087 12.28586 1.000 96.16432 223 LEU C N 1
ATOM 5179 C CA . LEU C 1 223 ? -8.95939 -43.12454 12.93537 1.000 90.06752 223 LEU C CA 1
ATOM 5180 C C . LEU C 1 223 ? -7.49250 -43.47941 12.72620 1.000 81.64011 223 LEU C C 1
ATOM 5181 O O . LEU C 1 223 ? -6.84365 -44.02787 13.62480 1.000 90.09407 223 LEU C O 1
ATOM 5186 N N . ALA C 1 224 ? -6.95332 -43.17327 11.54420 1.000 82.18513 224 ALA C N 1
ATOM 5187 C CA . ALA C 1 224 ? -5.55990 -43.49558 11.25407 1.000 88.95141 224 ALA C CA 1
ATOM 5188 C C . ALA C 1 224 ? -4.60501 -42.69673 12.13271 1.000 87.79765 224 ALA C C 1
ATOM 5189 O O . ALA C 1 224 ? -3.56413 -43.21460 12.55385 1.000 85.24624 224 ALA C O 1
ATOM 5191 N N . LYS C 1 225 ? -4.93242 -41.43082 12.40592 1.000 100.95962 225 LYS C N 1
ATOM 5192 C CA . LYS C 1 225 ? -4.08859 -40.61358 13.27406 1.000 103.37695 225 LYS C CA 1
ATOM 5193 C C . LYS C 1 225 ? -3.92430 -41.25553 14.64455 1.000 100.96644 225 LYS C C 1
ATOM 5194 O O . LYS C 1 225 ? -2.80091 -41.45827 15.11755 1.000 101.77776 225 LYS C O 1
ATOM 5200 N N . GLU C 1 226 ? -5.04110 -41.57355 15.30126 1.000 109.87130 226 GLU C N 1
ATOM 5201 C CA . GLU C 1 226 ? -4.97984 -42.17327 16.62997 1.000 111.07428 226 GLU C CA 1
ATOM 5202 C C . GLU C 1 226 ? -4.30634 -43.54056 16.59161 1.000 110.45832 226 GLU C C 1
ATOM 5203 O O . GLU C 1 226 ? -3.52794 -43.88367 17.48968 1.000 97.46901 226 GLU C O 1
ATOM 5209 N N . SER C 1 227 ? -4.59870 -44.33540 15.55960 1.000 106.81508 227 SER C N 1
ATOM 5210 C CA . SER C 1 227 ? -4.05820 -45.68835 15.46869 1.000 85.32085 227 SER C CA 1
ATOM 5211 C C . SER C 1 227 ? -2.54050 -45.67462 15.32413 1.000 88.96403 227 SER C C 1
ATOM 5212 O O . SER C 1 227 ? -1.81923 -46.26775 16.13439 1.000 95.53010 227 SER C O 1
ATOM 5215 N N . VAL C 1 228 ? -2.03774 -44.99904 14.28929 1.000 86.84568 228 VAL C N 1
ATOM 5216 C CA . VAL C 1 228 ? -0.60568 -45.02473 14.00590 1.000 90.60958 228 VAL C CA 1
ATOM 5217 C C . VAL C 1 228 ? 0.18069 -44.33772 15.11691 1.000 92.47813 228 VAL C C 1
ATOM 5218 O O . VAL C 1 228 ? 1.26348 -44.79609 15.50176 1.000 92.83788 228 VAL C O 1
ATOM 5222 N N . GLU C 1 229 ? -0.34325 -43.22771 15.64349 1.000 86.90934 229 GLU C N 1
ATOM 5223 C CA . GLU C 1 229 ? 0.35302 -42.50103 16.70217 1.000 82.24963 229 GLU C CA 1
ATOM 5224 C C . GLU C 1 229 ? 0.55064 -43.37257 17.93677 1.000 90.48881 229 GLU C C 1
ATOM 5225 O O . GLU C 1 229 ? 1.64549 -43.41813 18.50940 1.000 94.35814 229 GLU C O 1
ATOM 5231 N N . LYS C 1 230 ? -0.50517 -44.06661 18.36918 1.000 100.20471 230 LYS C N 1
ATOM 5232 C CA . LYS C 1 230 ? -0.38867 -44.92954 19.54112 1.000 98.43728 230 LYS C CA 1
ATOM 5233 C C . LYS C 1 230 ? 0.56250 -46.09250 19.28701 1.000 88.65014 230 LYS C C 1
ATOM 5234 O O . LYS C 1 230 ? 1.40516 -46.41034 20.13463 1.000 77.23620 230 LYS C O 1
ATOM 5240 N N . ASN C 1 231 ? 0.44426 -46.73744 18.12276 1.000 97.74157 231 ASN C N 1
ATOM 5241 C CA . ASN C 1 231 ? 1.29329 -47.88621 17.81980 1.000 89.07124 231 ASN C CA 1
ATOM 5242 C C . ASN C 1 231 ? 2.76452 -47.49510 17.75480 1.000 84.19115 231 ASN C C 1
ATOM 5243 O O . ASN C 1 231 ? 3.63697 -48.26821 18.16735 1.000 91.30732 231 ASN C O 1
ATOM 5248 N N . LEU C 1 232 ? 3.06310 -46.30140 17.23741 1.000 84.35253 232 LEU C N 1
ATOM 5249 C CA . LEU C 1 232 ? 4.45360 -45.86517 17.17023 1.000 86.75246 232 LEU C CA 1
ATOM 5250 C C . LEU C 1 232 ? 5.02226 -45.58241 18.55477 1.000 87.32389 232 LEU C C 1
ATOM 5251 O O . LEU C 1 232 ? 6.23052 -45.73302 18.76764 1.000 84.84027 232 LEU C O 1
ATOM 5256 N N . GLU C 1 233 ? 4.17303 -45.18786 19.50725 1.000 97.51927 233 GLU C N 1
ATOM 5257 C CA . GLU C 1 233 ? 4.64740 -44.94695 20.86679 1.000 105.10734 233 GLU C CA 1
ATOM 5258 C C . GLU C 1 233 ? 4.95344 -46.25755 21.58171 1.000 95.53722 233 GLU C C 1
ATOM 5259 O O . GLU C 1 233 ? 5.93318 -46.34807 22.33094 1.000 95.74888 233 GLU C O 1
ATOM 5265 N N . LYS C 1 234 ? 4.12046 -47.28037 21.36892 1.000 101.62749 234 LYS C N 1
ATOM 5266 C CA . LYS C 1 234 ? 4.38215 -48.59100 21.95741 1.000 98.70739 234 LYS C CA 1
ATOM 5267 C C . LYS C 1 234 ? 5.70436 -49.16040 21.45691 1.000 90.78562 234 LYS C C 1
ATOM 5268 O O . LYS C 1 234 ? 6.42646 -49.82719 22.20749 1.000 94.13137 234 LYS C O 1
ATOM 5274 N N . LEU C 1 235 ? 6.03343 -48.91480 20.18579 1.000 82.52511 235 LEU C N 1
ATOM 5275 C CA . LEU C 1 235 ? 7.32511 -49.34196 19.65706 1.000 86.90433 235 LEU C CA 1
ATOM 5276 C C . LEU C 1 235 ? 8.46734 -48.57012 20.30697 1.000 106.08639 235 LEU C C 1
ATOM 5277 O O . LEU C 1 235 ? 9.49691 -49.15634 20.66314 1.000 94.03385 235 LEU C O 1
ATOM 5282 N N . LYS C 1 236 ? 8.30610 -47.25106 20.45610 1.000 113.39729 236 LYS C N 1
ATOM 5283 C CA . LYS C 1 236 ? 9.32226 -46.44094 21.12240 1.000 118.20287 236 LYS C CA 1
ATOM 5284 C C . LYS C 1 236 ? 9.56892 -46.92306 22.54655 1.000 135.31424 236 LYS C C 1
ATOM 5285 O O . LYS C 1 236 ? 10.71462 -46.94990 23.01152 1.000 139.15251 236 LYS C O 1
ATOM 5291 N N . ALA C 1 237 ? 8.50900 -47.30476 23.25269 1.000 138.76541 237 ALA C N 1
ATOM 5292 C CA . ALA C 1 237 ? 8.63005 -47.80744 24.61601 1.000 132.96452 237 ALA C CA 1
ATOM 5293 C C . ALA C 1 237 ? 9.28695 -49.18425 24.63492 1.000 128.50800 237 ALA C C 1
ATOM 5294 O O . ALA C 1 237 ? 8.60381 -50.20899 24.63058 1.000 127.61737 237 ALA C O 1
ATOM 5296 N N . MET D 1 4 ? 4.50533 -10.53665 -19.08031 1.000 130.69996 4 MET D N 1
ATOM 5297 C CA . MET D 1 4 ? 5.41478 -10.84551 -20.17802 1.000 147.21452 4 MET D CA 1
ATOM 5298 C C . MET D 1 4 ? 6.85002 -10.97674 -19.68332 1.000 152.57576 4 MET D C 1
ATOM 5299 O O . MET D 1 4 ? 7.66332 -11.67836 -20.28507 1.000 157.20828 4 MET D O 1
ATOM 5304 N N . ASP D 1 5 ? 7.15575 -10.29301 -18.58453 1.000 147.10711 5 ASP D N 1
ATOM 5305 C CA . ASP D 1 5 ? 8.47820 -10.33582 -17.97336 1.000 148.94139 5 ASP D CA 1
ATOM 5306 C C . ASP D 1 5 ? 8.50167 -11.12910 -16.67759 1.000 154.44144 5 ASP D C 1
ATOM 5307 O O . ASP D 1 5 ? 9.47917 -11.83117 -16.40714 1.000 153.98955 5 ASP D O 1
ATOM 5312 N N . LEU D 1 6 ? 7.44800 -11.02650 -15.86306 1.000 150.25331 6 LEU D N 1
ATOM 5313 C CA . LEU D 1 6 ? 7.35662 -11.85998 -14.66903 1.000 151.97698 6 LEU D CA 1
ATOM 5314 C C . LEU D 1 6 ? 7.36787 -13.33471 -15.05123 1.000 135.91638 6 LEU D C 1
ATOM 5315 O O . LEU D 1 6 ? 7.98097 -14.16008 -14.36322 1.000 110.08027 6 LEU D O 1
ATOM 5320 N N . ARG D 1 7 ? 6.68550 -13.68247 -16.14551 1.000 136.17060 7 ARG D N 1
ATOM 5321 C CA . ARG D 1 7 ? 6.76069 -15.03977 -16.67535 1.000 127.40856 7 ARG D CA 1
ATOM 5322 C C . ARG D 1 7 ? 8.19696 -15.39250 -17.04021 1.000 132.96839 7 ARG D C 1
ATOM 5323 O O . ARG D 1 7 ? 8.68553 -16.48150 -16.71702 1.000 144.41883 7 ARG D O 1
ATOM 5331 N N . ALA D 1 8 ? 8.88673 -14.47515 -17.72572 1.000 122.24722 8 ALA D N 1
ATOM 5332 C CA . ALA D 1 8 ? 10.27772 -14.70428 -18.10265 1.000 130.72342 8 ALA D CA 1
ATOM 5333 C C . ALA D 1 8 ? 11.17400 -14.89086 -16.88554 1.000 137.17542 8 ALA D C 1
ATOM 5334 O O . ALA D 1 8 ? 12.15073 -15.64629 -16.94784 1.000 143.71522 8 ALA D O 1
ATOM 5336 N N . GLU D 1 9 ? 10.87140 -14.20997 -15.77726 1.000 130.21816 9 GLU D N 1
ATOM 5337 C CA . GLU D 1 9 ? 11.67140 -14.38980 -14.56961 1.000 132.90803 9 GLU D CA 1
ATOM 5338 C C . GLU D 1 9 ? 11.51587 -15.79998 -14.01481 1.000 135.25553 9 GLU D C 1
ATOM 5339 O O . GLU D 1 9 ? 12.50572 -16.43488 -13.63154 1.000 127.64568 9 GLU D O 1
ATOM 5345 N N . LEU D 1 10 ? 10.27988 -16.30302 -13.95793 1.000 134.02131 10 LEU D N 1
ATOM 5346 C CA . LEU D 1 10 ? 10.05524 -17.65974 -13.47015 1.000 110.24812 10 LEU D CA 1
ATOM 5347 C C . LEU D 1 10 ? 10.71298 -18.68180 -14.38647 1.000 102.64735 10 LEU D C 1
ATOM 5348 O O . LEU D 1 10 ? 11.31621 -19.65140 -13.91340 1.000 111.50820 10 LEU D O 1
ATOM 5353 N N . LEU D 1 11 ? 10.60424 -18.48037 -15.70355 1.000 113.23103 11 LEU D N 1
ATOM 5354 C CA . LEU D 1 11 ? 11.22541 -19.39497 -16.65703 1.000 132.92316 11 LEU D CA 1
ATOM 5355 C C . LEU D 1 11 ? 12.73290 -19.48358 -16.45358 1.000 136.72853 11 LEU D C 1
ATOM 5356 O O . LEU D 1 11 ? 13.32961 -20.53965 -16.69408 1.000 135.46555 11 LEU D O 1
ATOM 5361 N N . LYS D 1 12 ? 13.36557 -18.39252 -16.01615 1.000 135.58031 12 LYS D N 1
ATOM 5362 C CA . LYS D 1 12 ? 14.80374 -18.42271 -15.77152 1.000 134.74004 12 LYS D CA 1
ATOM 5363 C C . LYS D 1 12 ? 15.12747 -19.28857 -14.55986 1.000 124.23519 12 LYS D C 1
ATOM 5364 O O . LYS D 1 12 ? 15.98051 -20.18149 -14.63070 1.000 101.18375 12 LYS D O 1
ATOM 5370 N N . ALA D 1 13 ? 14.45772 -19.02847 -13.43313 1.000 136.02606 13 ALA D N 1
ATOM 5371 C CA . ALA D 1 13 ? 14.65600 -19.83947 -12.23515 1.000 127.53899 13 ALA D CA 1
ATOM 5372 C C . ALA D 1 13 ? 14.21276 -21.28070 -12.45972 1.000 118.25146 13 ALA D C 1
ATOM 5373 O O . ALA D 1 13 ? 14.81391 -22.21506 -11.91560 1.000 104.29807 13 ALA D O 1
ATOM 5375 N N . LEU D 1 14 ? 13.15168 -21.47822 -13.24784 1.000 118.79366 14 LEU D N 1
ATOM 5376 C CA . LEU D 1 14 ? 12.68868 -22.82849 -13.55575 1.000 97.52056 14 LEU D CA 1
ATOM 5377 C C . LEU D 1 14 ? 13.74872 -23.61276 -14.31910 1.000 111.27687 14 LEU D C 1
ATOM 5378 O O . LEU D 1 14 ? 14.02602 -24.77470 -14.00032 1.000 118.57128 14 LEU D O 1
ATOM 5383 N N . LEU D 1 15 ? 14.34326 -22.99450 -15.34406 1.000 118.49476 15 LEU D N 1
ATOM 5384 C CA . LEU D 1 15 ? 15.41458 -23.65122 -16.08774 1.000 101.69108 15 LEU D CA 1
ATOM 5385 C C . LEU D 1 15 ? 16.57203 -24.01457 -15.16638 1.000 108.48549 15 LEU D C 1
ATOM 5386 O O . LEU D 1 15 ? 17.17775 -25.08361 -15.30753 1.000 108.81931 15 LEU D O 1
ATOM 5391 N N . LYS D 1 16 ? 16.90098 -23.12709 -14.22465 1.000 111.12854 16 LYS D N 1
ATOM 5392 C CA . LYS D 1 16 ? 17.93693 -23.42812 -13.24223 1.000 111.68065 16 LYS D CA 1
ATOM 5393 C C . LYS D 1 16 ? 17.56385 -24.64797 -12.40818 1.000 109.14001 16 LYS D C 1
ATOM 5394 O O . LYS D 1 16 ? 18.38542 -25.54920 -12.20416 1.000 108.11675 16 LYS D O 1
ATOM 5400 N N . ALA D 1 17 ? 16.32160 -24.69237 -11.91644 1.000 110.71381 17 ALA D N 1
ATOM 5401 C CA . ALA D 1 17 ? 15.87792 -25.83376 -11.12103 1.000 107.96604 17 ALA D CA 1
ATOM 5402 C C . ALA D 1 17 ? 15.91182 -27.12391 -11.93123 1.000 101.68581 17 ALA D C 1
ATOM 5403 O O . ALA D 1 17 ? 16.34922 -28.16728 -11.43110 1.000 96.12022 17 ALA D O 1
ATOM 5405 N N . VAL D 1 18 ? 15.45467 -27.07290 -13.18557 1.000 92.06928 18 VAL D N 1
ATOM 5406 C CA . VAL D 1 18 ? 15.48913 -28.25821 -14.03874 1.000 85.03560 18 VAL D CA 1
ATOM 5407 C C . VAL D 1 18 ? 16.92898 -28.67110 -14.31367 1.000 96.97576 18 VAL D C 1
ATOM 5408 O O . VAL D 1 18 ? 17.25437 -29.86411 -14.34594 1.000 95.70541 18 VAL D O 1
ATOM 5412 N N . GLU D 1 19 ? 17.81408 -27.69103 -14.51281 1.000 114.90018 19 GLU D N 1
ATOM 5413 C CA . GLU D 1 19 ? 19.22401 -27.99612 -14.73424 1.000 120.40680 19 GLU D CA 1
ATOM 5414 C C . GLU D 1 19 ? 19.83109 -28.70802 -13.53047 1.000 122.37750 19 GLU D C 1
ATOM 5415 O O . GLU D 1 19 ? 20.60192 -29.66216 -13.68895 1.000 131.29459 19 GLU D O 1
ATOM 5421 N N . GLU D 1 20 ? 19.50116 -28.25399 -12.31762 1.000 101.04725 20 GLU D N 1
ATOM 5422 C CA . GLU D 1 20 ? 19.99211 -28.92542 -11.11723 1.000 111.88181 20 GLU D CA 1
ATOM 5423 C C . GLU D 1 20 ? 19.45246 -30.34680 -11.01320 1.000 110.55253 20 GLU D C 1
ATOM 5424 O O . GLU D 1 20 ? 20.17289 -31.26261 -10.59787 1.000 109.33363 20 GLU D O 1
ATOM 5430 N N . PHE D 1 21 ? 18.18133 -30.54638 -11.37156 1.000 102.51963 21 PHE D N 1
ATOM 5431 C CA . PHE D 1 21 ? 17.58480 -31.87761 -11.30535 1.000 97.72493 21 PHE D CA 1
ATOM 5432 C C . PHE D 1 21 ? 18.32721 -32.86363 -12.20155 1.000 105.72325 21 PHE D C 1
ATOM 5433 O O . PHE D 1 21 ? 18.67213 -33.97043 -11.77185 1.000 114.46454 21 PHE D O 1
ATOM 5441 N N . LEU D 1 22 ? 18.58544 -32.47756 -13.45501 1.000 103.05521 22 LEU D N 1
ATOM 5442 C CA . LEU D 1 22 ? 19.26826 -33.38125 -14.37756 1.000 100.42389 22 LEU D CA 1
ATOM 5443 C C . LEU D 1 22 ? 20.69424 -33.67476 -13.93100 1.000 114.79500 22 LEU D C 1
ATOM 5444 O O . LEU D 1 22 ? 21.19765 -34.78103 -14.15858 1.000 116.94616 22 LEU D O 1
ATOM 5449 N N . LYS D 1 23 ? 21.36321 -32.70296 -13.30652 1.000 116.02483 23 LYS D N 1
ATOM 5450 C CA . LYS D 1 23 ? 22.70452 -32.94938 -12.78647 1.000 123.74387 23 LYS D CA 1
ATOM 5451 C C . LYS D 1 23 ? 22.67225 -34.01129 -11.69520 1.000 117.52070 23 LYS D C 1
ATOM 5452 O O . LYS D 1 23 ? 23.41528 -34.99867 -11.74846 1.000 116.47197 23 LYS D O 1
ATOM 5458 N N . ALA D 1 24 ? 21.81982 -33.81363 -10.68652 1.000 113.12774 24 ALA D N 1
ATOM 5459 C CA . ALA D 1 24 ? 21.66269 -34.80966 -9.63179 1.000 117.69399 24 ALA D CA 1
ATOM 5460 C C . ALA D 1 24 ? 21.19687 -36.14775 -10.19596 1.000 116.40045 24 ALA D C 1
ATOM 5461 O O . ALA D 1 24 ? 21.64716 -37.20888 -9.74667 1.000 105.89734 24 ALA D O 1
ATOM 5463 N N . ALA D 1 25 ? 20.28384 -36.11723 -11.17322 1.000 110.44265 25 ALA D N 1
ATOM 5464 C CA . ALA D 1 25 ? 19.77903 -37.35619 -11.75956 1.000 97.69389 25 ALA D CA 1
ATOM 5465 C C . ALA D 1 25 ? 20.89476 -38.16729 -12.40878 1.000 113.09529 25 ALA D C 1
ATOM 5466 O O . ALA D 1 25 ? 20.92089 -39.39856 -12.29373 1.000 112.23968 25 ALA D O 1
ATOM 5468 N N . GLU D 1 26 ? 21.82308 -37.50123 -13.10032 1.000 118.93455 26 GLU D N 1
ATOM 5469 C CA . GLU D 1 26 ? 22.93633 -38.22343 -13.70977 1.000 117.94547 26 GLU D CA 1
ATOM 5470 C C . GLU D 1 26 ? 23.86826 -38.78654 -12.64558 1.000 116.01943 26 GLU D C 1
ATOM 5471 O O . GLU D 1 26 ? 24.30270 -39.94148 -12.73165 1.000 99.56872 26 GLU D O 1
ATOM 5477 N N . GLU D 1 27 ? 24.19978 -37.97096 -11.64166 1.000 110.46788 27 GLU D N 1
ATOM 5478 C CA . GLU D 1 27 ? 25.05591 -38.43148 -10.55429 1.000 119.35920 27 GLU D CA 1
ATOM 5479 C C . GLU D 1 27 ? 24.44512 -39.63248 -9.84324 1.000 117.51725 27 GLU D C 1
ATOM 5480 O O . GLU D 1 27 ? 25.14890 -40.59910 -9.52867 1.000 115.52441 27 GLU D O 1
ATOM 5486 N N . ALA D 1 28 ? 23.13854 -39.58358 -9.57111 1.000 105.44799 28 ALA D N 1
ATOM 5487 C CA . ALA D 1 28 ? 22.45805 -40.72485 -8.96559 1.000 101.61595 28 ALA D CA 1
ATOM 5488 C C . ALA D 1 28 ? 22.60608 -41.98014 -9.81910 1.000 99.37789 28 ALA D C 1
ATOM 5489 O O . ALA D 1 28 ? 23.03019 -43.03163 -9.32585 1.000 99.06676 28 ALA D O 1
ATOM 5491 N N . ILE D 1 29 ? 22.26051 -41.88731 -11.10707 1.000 89.49785 29 ILE D N 1
ATOM 5492 C CA . ILE D 1 29 ? 22.35089 -43.04601 -11.99517 1.000 91.15140 29 ILE D CA 1
ATOM 5493 C C . ILE D 1 29 ? 23.78192 -43.56135 -12.07441 1.000 99.18656 29 ILE D C 1
ATOM 5494 O O . ILE D 1 29 ? 24.01785 -44.77616 -12.08106 1.000 111.06434 29 ILE D O 1
ATOM 5499 N N . LYS D 1 30 ? 24.75858 -42.65241 -12.13517 1.000 98.99402 30 LYS D N 1
ATOM 5500 C CA . LYS D 1 30 ? 26.15344 -43.07950 -12.17791 1.000 104.10988 30 LYS D CA 1
ATOM 5501 C C . LYS D 1 30 ? 26.49455 -43.93727 -10.96882 1.000 113.60658 30 LYS D C 1
ATOM 5502 O O . LYS D 1 30 ? 27.19238 -44.95147 -11.09050 1.000 109.25425 30 LYS D O 1
ATOM 5508 N N . GLU D 1 31 ? 25.99597 -43.55447 -9.79424 1.000 112.44907 31 GLU D N 1
ATOM 5509 C CA . GLU D 1 31 ? 26.32124 -44.29389 -8.58426 1.000 104.20479 31 GLU D CA 1
ATOM 5510 C C . GLU D 1 31 ? 25.49659 -45.57346 -8.50087 1.000 95.62960 31 GLU D C 1
ATOM 5511 O O . GLU D 1 31 ? 26.00872 -46.62446 -8.09929 1.000 89.10348 31 GLU D O 1
ATOM 5517 N N . LEU D 1 32 ? 24.21676 -45.49242 -8.87926 1.000 104.06753 32 LEU D N 1
ATOM 5518 C CA . LEU D 1 32 ? 23.34478 -46.66392 -8.87245 1.000 98.18851 32 LEU D CA 1
ATOM 5519 C C . LEU D 1 32 ? 23.81773 -47.72420 -9.85922 1.000 96.33280 32 LEU D C 1
ATOM 5520 O O . LEU D 1 32 ? 23.82985 -48.91891 -9.53902 1.000 108.22512 32 LEU D O 1
ATOM 5525 N N . LEU D 1 33 ? 24.20184 -47.30884 -11.07002 1.000 93.21639 33 LEU D N 1
ATOM 5526 C CA . LEU D 1 33 ? 24.68831 -48.26861 -12.05609 1.000 114.46770 33 LEU D CA 1
ATOM 5527 C C . LEU D 1 33 ? 26.00386 -48.89701 -11.62143 1.000 105.51553 33 LEU D C 1
ATOM 5528 O O . LEU D 1 33 ? 26.29060 -50.04517 -11.97992 1.000 92.79949 33 LEU D O 1
ATOM 5533 N N . GLU D 1 34 ? 26.81136 -48.16436 -10.85342 1.000 96.55957 34 GLU D N 1
ATOM 5534 C CA . GLU D 1 34 ? 28.05019 -48.73113 -10.33632 1.000 100.34274 34 GLU D CA 1
ATOM 5535 C C . GLU D 1 34 ? 27.76078 -49.80731 -9.29553 1.000 102.11623 34 GLU D C 1
ATOM 5536 O O . GLU D 1 34 ? 28.38493 -50.87494 -9.30702 1.000 103.16752 34 GLU D O 1
ATOM 5542 N N . LEU D 1 35 ? 26.81854 -49.54099 -8.38553 1.000 99.36744 35 LEU D N 1
ATOM 5543 C CA . LEU D 1 35 ? 26.41327 -50.55059 -7.41140 1.000 83.60216 35 LEU D CA 1
ATOM 5544 C C . LEU D 1 35 ? 25.81755 -51.77490 -8.09405 1.000 93.65903 35 LEU D C 1
ATOM 5545 O O . LEU D 1 35 ? 26.00520 -52.90597 -7.63000 1.000 98.86677 35 LEU D O 1
ATOM 5550 N N . LEU D 1 36 ? 25.09068 -51.56635 -9.19593 1.000 93.14965 36 LEU D N 1
ATOM 5551 C CA . LEU D 1 36 ? 24.48722 -52.68359 -9.91622 1.000 90.82439 36 LEU D CA 1
ATOM 5552 C C . LEU D 1 36 ? 25.54560 -53.65537 -10.42085 1.000 99.92693 36 LEU D C 1
ATOM 5553 O O . LEU D 1 36 ? 25.35850 -54.87687 -10.36035 1.000 96.07087 36 LEU D O 1
ATOM 5558 N N . LYS D 1 37 ? 26.66001 -53.12912 -10.93232 1.000 105.54698 37 LYS D N 1
ATOM 5559 C CA . LYS D 1 37 ? 27.74197 -53.98447 -11.40822 1.000 104.65285 37 LYS D CA 1
ATOM 5560 C C . LYS D 1 37 ? 28.26664 -54.87630 -10.28903 1.000 99.38823 37 LYS D C 1
ATOM 5561 O O . LYS D 1 37 ? 28.38621 -56.09595 -10.45475 1.000 78.93534 37 LYS D O 1
ATOM 5567 N N . LYS D 1 38 ? 28.58702 -54.27960 -9.13718 1.000 108.93795 38 LYS D N 1
ATOM 5568 C CA . LYS D 1 38 ? 29.05501 -55.06404 -7.99787 1.000 119.43009 38 LYS D CA 1
ATOM 5569 C C . LYS D 1 38 ? 27.97523 -56.01374 -7.49424 1.000 109.99546 38 LYS D C 1
ATOM 5570 O O . LYS D 1 38 ? 28.27676 -57.12781 -7.04917 1.000 110.76710 38 LYS D O 1
ATOM 5576 N N . ALA D 1 39 ? 26.71135 -55.58523 -7.54304 1.000 91.90258 39 ALA D N 1
ATOM 5577 C CA . ALA D 1 39 ? 25.62190 -56.44248 -7.08751 1.000 85.10908 39 ALA D CA 1
ATOM 5578 C C . ALA D 1 39 ? 25.50340 -57.69150 -7.95125 1.000 93.07163 39 ALA D C 1
ATOM 5579 O O . ALA D 1 39 ? 25.24349 -58.78697 -7.43908 1.000 103.59687 39 ALA D O 1
ATOM 5581 N N . LEU D 1 40 ? 25.68504 -57.54695 -9.26614 1.000 93.37653 40 LEU D N 1
ATOM 5582 C CA . LEU D 1 40 ? 25.64326 -58.70887 -10.14794 1.000 90.46330 40 LEU D CA 1
ATOM 5583 C C . LEU D 1 40 ? 26.78140 -59.67786 -9.85222 1.000 97.00741 40 LEU D C 1
ATOM 5584 O O . LEU D 1 40 ? 26.62924 -60.88997 -10.04400 1.000 86.41600 40 LEU D O 1
ATOM 5589 N N . GLU D 1 41 ? 27.92734 -59.16573 -9.39463 1.000 118.70730 41 GLU D N 1
ATOM 5590 C CA . GLU D 1 41 ? 29.03689 -60.03832 -9.02149 1.000 104.55069 41 GLU D CA 1
ATOM 5591 C C . GLU D 1 41 ? 28.68233 -60.88396 -7.80565 1.000 98.24579 41 GLU D C 1
ATOM 5592 O O . GLU D 1 41 ? 28.91837 -62.09802 -7.79119 1.000 91.48839 41 GLU D O 1
ATOM 5598 N N . VAL D 1 42 ? 28.12300 -60.25192 -6.76938 1.000 86.90450 42 VAL D N 1
ATOM 5599 C CA . VAL D 1 42 ? 27.71900 -60.98357 -5.57160 1.000 89.30553 42 VAL D CA 1
ATOM 5600 C C . VAL D 1 42 ? 26.69712 -62.05415 -5.92361 1.000 94.35266 42 VAL D C 1
ATOM 5601 O O . VAL D 1 42 ? 26.74175 -63.17450 -5.40039 1.000 103.94563 42 VAL D O 1
ATOM 5605 N N . LEU D 1 43 ? 25.75973 -61.72671 -6.81442 1.000 84.80968 43 LEU D N 1
ATOM 5606 C CA . LEU D 1 43 ? 24.75809 -62.70345 -7.22357 1.000 78.21917 43 LEU D CA 1
ATOM 5607 C C . LEU D 1 43 ? 25.39992 -63.86540 -7.97288 1.000 93.58182 43 LEU D C 1
ATOM 5608 O O . LEU D 1 43 ? 25.03977 -65.02765 -7.75246 1.000 109.96649 43 LEU D O 1
ATOM 5613 N N . LYS D 1 44 ? 26.34833 -63.57057 -8.86637 1.000 89.13760 44 LYS D N 1
ATOM 5614 C CA . LYS D 1 44 ? 27.03277 -64.62945 -9.60270 1.000 92.31530 44 LYS D CA 1
ATOM 5615 C C . LYS D 1 44 ? 27.82225 -65.53525 -8.66526 1.000 105.49918 44 LYS D C 1
ATOM 5616 O O . LYS D 1 44 ? 27.75890 -66.76501 -8.77482 1.000 110.21924 44 LYS D O 1
ATOM 5622 N N . LYS D 1 45 ? 28.58597 -64.94332 -7.74133 1.000 107.60106 45 LYS D N 1
ATOM 5623 C CA . LYS D 1 45 ? 29.32972 -65.74965 -6.77747 1.000 90.07789 45 LYS D CA 1
ATOM 5624 C C . LYS D 1 45 ? 28.39971 -66.56774 -5.89406 1.000 92.19318 45 LYS D C 1
ATOM 5625 O O . LYS D 1 45 ? 28.76389 -67.66551 -5.45676 1.000 108.07400 45 LYS D O 1
ATOM 5631 N N . LEU D 1 46 ? 27.20140 -66.05150 -5.61793 1.000 95.80503 46 LEU D N 1
ATOM 5632 C CA . LEU D 1 46 ? 26.26863 -66.77084 -4.75891 1.000 103.90157 46 LEU D CA 1
ATOM 5633 C C . LEU D 1 46 ? 25.66586 -67.97133 -5.47972 1.000 100.67554 46 LEU D C 1
ATOM 5634 O O . LEU D 1 46 ? 25.42773 -69.01648 -4.86342 1.000 109.92413 46 LEU D O 1
ATOM 5639 N N . ASP D 1 47 ? 25.41682 -67.84463 -6.78322 1.000 97.44384 47 ASP D N 1
ATOM 5640 C CA . ASP D 1 47 ? 24.87116 -68.93873 -7.58505 1.000 109.19494 47 ASP D CA 1
ATOM 5641 C C . ASP D 1 47 ? 25.47832 -68.88897 -8.98212 1.000 111.96408 47 ASP D C 1
ATOM 5642 O O . ASP D 1 47 ? 24.92796 -68.26293 -9.89388 1.000 117.27542 47 ASP D O 1
ATOM 5647 N N . PRO D 1 48 ? 26.62748 -69.54426 -9.17771 1.000 103.31028 48 PRO D N 1
ATOM 5648 C CA . PRO D 1 48 ? 27.30396 -69.46022 -10.48240 1.000 110.56363 48 PRO D CA 1
ATOM 5649 C C . PRO D 1 48 ? 26.73648 -70.38526 -11.54725 1.000 107.70238 48 PRO D C 1
ATOM 5650 O O . PRO D 1 48 ? 27.04483 -70.18960 -12.73104 1.000 93.60022 48 PRO D O 1
ATOM 5654 N N . LYS D 1 49 ? 25.93087 -71.38051 -11.17759 1.000 102.23182 49 LYS D N 1
ATOM 5655 C CA . LYS D 1 49 ? 25.42197 -72.36809 -12.12058 1.000 92.46233 49 LYS D CA 1
ATOM 5656 C C . LYS D 1 49 ? 23.95673 -72.15216 -12.48861 1.000 96.43645 49 LYS D C 1
ATOM 5657 O O . LYS D 1 49 ? 23.34454 -73.04182 -13.08804 1.000 81.11072 49 LYS D O 1
ATOM 5663 N N . SER D 1 50 ? 23.38391 -70.99861 -12.15495 1.000 112.94725 50 SER D N 1
ATOM 5664 C CA . SER D 1 50 ? 21.97293 -70.71630 -12.39841 1.000 99.27371 50 SER D CA 1
ATOM 5665 C C . SER D 1 50 ? 21.79320 -69.94802 -13.70338 1.000 104.18069 50 SER D C 1
ATOM 5666 O O . SER D 1 50 ? 22.36833 -68.86711 -13.87468 1.000 102.29822 50 SER D O 1
ATOM 5669 N N . LYS D 1 51 ? 20.99653 -70.50789 -14.62139 1.000 107.88284 51 LYS D N 1
ATOM 5670 C CA . LYS D 1 51 ? 20.65702 -69.77767 -15.83989 1.000 111.29192 51 LYS D CA 1
ATOM 5671 C C . LYS D 1 51 ? 19.72298 -68.60989 -15.55151 1.000 111.31253 51 LYS D C 1
ATOM 5672 O O . LYS D 1 51 ? 19.71753 -67.62437 -16.29817 1.000 114.16775 51 LYS D O 1
ATOM 5678 N N . GLY D 1 52 ? 18.92731 -68.70256 -14.48395 1.000 103.33606 52 GLY D N 1
ATOM 5679 C CA . GLY D 1 52 ? 18.09962 -67.57302 -14.09185 1.000 81.76536 52 GLY D CA 1
ATOM 5680 C C . GLY D 1 52 ? 18.92700 -66.35412 -13.73680 1.000 90.96573 52 GLY D C 1
ATOM 5681 O O . GLY D 1 52 ? 18.61982 -65.23472 -14.15416 1.000 101.98041 52 GLY D O 1
ATOM 5682 N N . VAL D 1 53 ? 19.98650 -66.55655 -12.94997 1.000 84.01356 53 VAL D N 1
ATOM 5683 C CA . VAL D 1 53 ? 20.89662 -65.46015 -12.63388 1.000 91.54769 53 VAL D CA 1
ATOM 5684 C C . VAL D 1 53 ? 21.54108 -64.93084 -13.90721 1.000 103.27587 53 VAL D C 1
ATOM 5685 O O . VAL D 1 53 ? 21.67198 -63.71510 -14.09693 1.000 103.29372 53 VAL D O 1
ATOM 5689 N N . GLU D 1 54 ? 21.94091 -65.83450 -14.80627 1.000 102.31690 54 GLU D N 1
ATOM 5690 C CA . GLU D 1 54 ? 22.53566 -65.40871 -16.06844 1.000 115.12645 54 GLU D CA 1
ATOM 5691 C C . GLU D 1 54 ? 21.54918 -64.58890 -16.88955 1.000 115.70193 54 GLU D C 1
ATOM 5692 O O . GLU D 1 54 ? 21.91891 -63.56687 -17.47973 1.000 117.00739 54 GLU D O 1
ATOM 5698 N N . ALA D 1 55 ? 20.28883 -65.02690 -16.94383 1.000 98.44508 55 ALA D N 1
ATOM 5699 C CA . ALA D 1 55 ? 19.26402 -64.25291 -17.63606 1.000 94.70556 55 ALA D CA 1
ATOM 5700 C C . ALA D 1 55 ? 19.10130 -62.87080 -17.01687 1.000 99.05119 55 ALA D C 1
ATOM 5701 O O . ALA D 1 55 ? 18.96701 -61.87262 -17.73475 1.000 104.00253 55 ALA D O 1
ATOM 5703 N N . LEU D 1 56 ? 19.10898 -62.79284 -15.68308 1.000 101.14193 56 LEU D N 1
ATOM 5704 C CA . LEU D 1 56 ? 18.98004 -61.49985 -15.01810 1.000 99.03625 56 LEU D CA 1
ATOM 5705 C C . LEU D 1 56 ? 20.17261 -60.59932 -15.31122 1.000 95.10693 56 LEU D C 1
ATOM 5706 O O . LEU D 1 56 ? 20.00636 -59.39589 -15.54063 1.000 112.81768 56 LEU D O 1
ATOM 5711 N N . VAL D 1 57 ? 21.38423 -61.16017 -15.29922 1.000 100.73793 57 VAL D N 1
ATOM 5712 C CA . VAL D 1 57 ? 22.57486 -60.36262 -15.58618 1.000 106.45989 57 VAL D CA 1
ATOM 5713 C C . VAL D 1 57 ? 22.49964 -59.78376 -16.99350 1.000 107.98491 57 VAL D C 1
ATOM 5714 O O . VAL D 1 57 ? 22.71631 -58.58449 -17.20327 1.000 108.43898 57 VAL D O 1
ATOM 5718 N N . LYS D 1 58 ? 22.18895 -60.62915 -17.97904 1.000 106.43575 58 LYS D N 1
ATOM 5719 C CA . LYS D 1 58 ? 22.01204 -60.14722 -19.34564 1.000 106.61494 58 LYS D CA 1
ATOM 5720 C C . LYS D 1 58 ? 20.90781 -59.09968 -19.41970 1.000 104.30899 58 LYS D C 1
ATOM 5721 O O . LYS D 1 58 ? 21.06799 -58.05613 -20.06315 1.000 100.65955 58 LYS D O 1
ATOM 5727 N N . GLY D 1 59 ? 19.77357 -59.36548 -18.76924 1.000 102.63262 59 GLY D N 1
ATOM 5728 C CA . GLY D 1 59 ? 18.69817 -58.38742 -18.75143 1.000 89.37051 59 GLY D CA 1
ATOM 5729 C C . GLY D 1 59 ? 19.09377 -57.09569 -18.06158 1.000 87.29768 59 GLY D C 1
ATOM 5730 O O . GLY D 1 59 ? 18.70963 -56.00641 -18.49464 1.000 104.85771 59 GLY D O 1
ATOM 5731 N N . ALA D 1 60 ? 19.85886 -57.19973 -16.97193 1.000 82.09250 60 ALA D N 1
ATOM 5732 C CA . ALA D 1 60 ? 20.29608 -56.00447 -16.25731 1.000 81.83235 60 ALA D CA 1
ATOM 5733 C C . ALA D 1 60 ? 21.27996 -55.19223 -17.08949 1.000 95.48923 60 ALA D C 1
ATOM 5734 O O . ALA D 1 60 ? 21.24508 -53.95599 -17.07057 1.000 101.82111 60 ALA D O 1
ATOM 5736 N N . LYS D 1 61 ? 22.17465 -55.86905 -17.81411 1.000 105.99105 61 LYS D N 1
ATOM 5737 C CA . LYS D 1 61 ? 23.09769 -55.16344 -18.69749 1.000 119.92144 61 LYS D CA 1
ATOM 5738 C C . LYS D 1 61 ? 22.34848 -54.43736 -19.80832 1.000 112.12288 61 LYS D C 1
ATOM 5739 O O . LYS D 1 61 ? 22.69991 -53.30799 -20.17008 1.000 97.34468 61 LYS D O 1
ATOM 5745 N N . GLY D 1 62 ? 21.31282 -55.07277 -20.36194 1.000 119.60362 62 GLY D N 1
ATOM 5746 C CA . GLY D 1 62 ? 20.50870 -54.41658 -21.38064 1.000 103.56284 62 GLY D CA 1
ATOM 5747 C C . GLY D 1 62 ? 19.79372 -53.18360 -20.86226 1.000 102.35443 62 GLY D C 1
ATOM 5748 O O . GLY D 1 62 ? 19.76113 -52.14686 -21.52999 1.000 120.35516 62 GLY D O 1
ATOM 5749 N N . ALA D 1 63 ? 19.19725 -53.28474 -19.67136 1.000 100.19812 63 ALA D N 1
ATOM 5750 C CA . ALA D 1 63 ? 18.53472 -52.13109 -19.07034 1.000 108.00020 63 ALA D CA 1
ATOM 5751 C C . ALA D 1 63 ? 19.51371 -50.98683 -18.83697 1.000 105.08384 63 ALA D C 1
ATOM 5752 O O . ALA D 1 63 ? 19.16083 -49.81446 -19.00957 1.000 103.65240 63 ALA D O 1
ATOM 5754 N N . ALA D 1 64 ? 20.74639 -51.30761 -18.43452 1.000 104.24695 64 ALA D N 1
ATOM 5755 C CA . ALA D 1 64 ? 21.75101 -50.27148 -18.21259 1.000 106.94251 64 ALA D CA 1
ATOM 5756 C C . ALA D 1 64 ? 22.05085 -49.50139 -19.49340 1.000 111.21279 64 ALA D C 1
ATOM 5757 O O . ALA D 1 64 ? 22.23953 -48.27922 -19.46121 1.000 104.47705 64 ALA D O 1
ATOM 5759 N N . LYS D 1 65 ? 22.10840 -50.20043 -20.62998 1.000 104.74795 65 LYS D N 1
ATOM 5760 C CA . LYS D 1 65 ? 22.34070 -49.52948 -21.90576 1.000 100.89770 65 LYS D CA 1
ATOM 5761 C C . LYS D 1 65 ? 21.23700 -48.52276 -22.20877 1.000 115.02760 65 LYS D C 1
ATOM 5762 O O . LYS D 1 65 ? 21.51042 -47.39285 -22.62988 1.000 130.82760 65 LYS D O 1
ATOM 5768 N N . GLY D 1 66 ? 19.97798 -48.91814 -22.00317 1.000 109.41022 66 GLY D N 1
ATOM 5769 C CA . GLY D 1 66 ? 18.87591 -48.00294 -22.24768 1.000 96.01584 66 GLY D CA 1
ATOM 5770 C C . GLY D 1 66 ? 18.88161 -46.80339 -21.32202 1.000 102.26676 66 GLY D C 1
ATOM 5771 O O . GLY D 1 66 ? 18.47620 -45.70686 -21.71714 1.000 116.45990 66 GLY D O 1
ATOM 5772 N N . ILE D 1 67 ? 19.33282 -46.99249 -20.08077 1.000 102.74582 67 ILE D N 1
ATOM 5773 C CA . ILE D 1 67 ? 19.42034 -45.88196 -19.13836 1.000 93.67554 67 ILE D CA 1
ATOM 5774 C C . ILE D 1 67 ? 20.50091 -44.90007 -19.57233 1.000 105.40368 67 ILE D C 1
ATOM 5775 O O . ILE D 1 67 ? 20.31189 -43.67890 -19.50955 1.000 117.07150 67 ILE D O 1
ATOM 5780 N N . GLU D 1 68 ? 21.64854 -45.41641 -20.01911 1.000 102.14806 68 GLU D N 1
ATOM 5781 C CA . GLU D 1 68 ? 22.73066 -44.55118 -20.47903 1.000 109.54537 68 GLU D CA 1
ATOM 5782 C C . GLU D 1 68 ? 22.29890 -43.73954 -21.69368 1.000 111.71347 68 GLU D C 1
ATOM 5783 O O . GLU D 1 68 ? 22.54819 -42.53037 -21.77073 1.000 107.31133 68 GLU D O 1
ATOM 5789 N N . ALA D 1 69 ? 21.65186 -44.39690 -22.65882 1.000 102.96417 69 ALA D N 1
ATOM 5790 C CA . ALA D 1 69 ? 21.14126 -43.69607 -23.83213 1.000 98.04727 69 ALA D CA 1
ATOM 5791 C C . ALA D 1 69 ? 20.12572 -42.63000 -23.44162 1.000 98.56944 69 ALA D C 1
ATOM 5792 O O . ALA D 1 69 ? 20.12577 -41.52702 -24.00062 1.000 105.59113 69 ALA D O 1
ATOM 5794 N N . ALA D 1 70 ? 19.25132 -42.94321 -22.48157 1.000 98.29951 70 ALA D N 1
ATOM 5795 C CA . ALA D 1 70 ? 18.19311 -42.01364 -22.10107 1.000 90.75926 70 ALA D CA 1
ATOM 5796 C C . ALA D 1 70 ? 18.74747 -40.73539 -21.48649 1.000 88.36150 70 ALA D C 1
ATOM 5797 O O . ALA D 1 70 ? 18.14537 -39.66710 -21.63916 1.000 109.92797 70 ALA D O 1
ATOM 5799 N N . MET D 1 71 ? 19.88147 -40.81296 -20.78756 1.000 84.99974 71 MET D N 1
ATOM 5800 C CA . MET D 1 71 ? 20.41046 -39.60683 -20.15954 1.000 100.48051 71 MET D CA 1
ATOM 5801 C C . MET D 1 71 ? 21.10215 -38.68927 -21.15996 1.000 109.91777 71 MET D C 1
ATOM 5802 O O . MET D 1 71 ? 20.97553 -37.46381 -21.06144 1.000 106.83633 71 MET D O 1
ATOM 5807 N N . LYS D 1 72 ? 21.82500 -39.25133 -22.13167 1.000 101.93564 72 LYS D N 1
ATOM 5808 C CA . LYS D 1 72 ? 22.37557 -38.42099 -23.19866 1.000 111.47464 72 LYS D CA 1
ATOM 5809 C C . LYS D 1 72 ? 21.27054 -37.69517 -23.95559 1.000 110.30954 72 LYS D C 1
ATOM 5810 O O . LYS D 1 72 ? 21.42448 -36.52353 -24.32190 1.000 113.60022 72 LYS D O 1
ATOM 5816 N N . ILE D 1 73 ? 20.15143 -38.37849 -24.20760 1.000 102.39201 73 ILE D N 1
ATOM 5817 C CA . ILE D 1 73 ? 18.99259 -37.71058 -24.79251 1.000 101.75683 73 ILE D CA 1
ATOM 5818 C C . ILE D 1 73 ? 18.49906 -36.60684 -23.86605 1.000 100.16184 73 ILE D C 1
ATOM 5819 O O . ILE D 1 73 ? 18.17848 -35.49799 -24.31077 1.000 102.44072 73 ILE D O 1
ATOM 5824 N N . ALA D 1 74 ? 18.43424 -36.89251 -22.56202 1.000 103.79797 74 ALA D N 1
ATOM 5825 C CA . ALA D 1 74 ? 17.96758 -35.89780 -21.60148 1.000 113.19786 74 ALA D CA 1
ATOM 5826 C C . ALA D 1 74 ? 18.89332 -34.68984 -21.55906 1.000 107.96924 74 ALA D C 1
ATOM 5827 O O . ALA D 1 74 ? 18.43874 -33.56602 -21.31459 1.000 101.87185 74 ALA D O 1
ATOM 5829 N N . LYS D 1 75 ? 20.19231 -34.90246 -21.78196 1.000 101.86126 75 LYS D N 1
ATOM 5830 C CA . LYS D 1 75 ? 21.13066 -33.78669 -21.83150 1.000 107.63188 75 LYS D CA 1
ATOM 5831 C C . LYS D 1 75 ? 20.87278 -32.91223 -23.04997 1.000 106.60272 75 LYS D C 1
ATOM 5832 O O . LYS D 1 75 ? 20.84152 -31.68031 -22.94961 1.000 96.21719 75 LYS D O 1
ATOM 5838 N N . ALA D 1 76 ? 20.68284 -33.53992 -24.21287 1.000 105.74722 76 ALA D N 1
ATOM 5839 C CA . ALA D 1 76 ? 20.44418 -32.78878 -25.44022 1.000 110.88344 76 ALA D CA 1
ATOM 5840 C C . ALA D 1 76 ? 19.14377 -31.99736 -25.37167 1.000 110.27987 76 ALA D C 1
ATOM 5841 O O . ALA D 1 76 ? 19.10150 -30.82802 -25.77179 1.000 117.87625 76 ALA D O 1
ATOM 5843 N N . VAL D 1 77 ? 18.06844 -32.61928 -24.87833 1.000 105.15675 77 VAL D N 1
ATOM 5844 C CA . VAL D 1 77 ? 16.79739 -31.91040 -24.75136 1.000 100.45351 77 VAL D CA 1
ATOM 5845 C C . VAL D 1 77 ? 16.93375 -30.73405 -23.79344 1.000 103.15910 77 VAL D C 1
ATOM 5846 O O . VAL D 1 77 ? 16.30458 -29.68650 -23.98891 1.000 117.48847 77 VAL D O 1
ATOM 5850 N N . LEU D 1 78 ? 17.75808 -30.87887 -22.75196 1.000 107.80669 78 LEU D N 1
ATOM 5851 C CA . LEU D 1 78 ? 18.00899 -29.76289 -21.84478 1.000 104.84430 78 LEU D CA 1
ATOM 5852 C C . LEU D 1 78 ? 18.66611 -28.59879 -22.57524 1.000 108.65655 78 LEU D C 1
ATOM 5853 O O . LEU D 1 78 ? 18.36473 -27.43160 -22.29849 1.000 104.75954 78 LEU D O 1
ATOM 5858 N N . GLU D 1 79 ? 19.57127 -28.89840 -23.51011 1.000 115.91761 79 GLU D N 1
ATOM 5859 C CA . GLU D 1 79 ? 20.20821 -27.84651 -24.29630 1.000 121.54721 79 GLU D CA 1
ATOM 5860 C C . GLU D 1 79 ? 19.19718 -27.15464 -25.20218 1.000 123.03762 79 GLU D C 1
ATOM 5861 O O . GLU D 1 79 ? 19.17981 -25.92211 -25.30314 1.000 129.94400 79 GLU D O 1
ATOM 5867 N N . VAL D 1 80 ? 18.35645 -27.93746 -25.88372 1.000 109.26449 80 VAL D N 1
ATOM 5868 C CA . VAL D 1 80 ? 17.26170 -27.36265 -26.66133 1.000 109.70028 80 VAL D CA 1
ATOM 5869 C C . VAL D 1 80 ? 16.35175 -26.53647 -25.76147 1.000 110.63428 80 VAL D C 1
ATOM 5870 O O . VAL D 1 80 ? 15.83405 -25.48865 -26.16766 1.000 113.35530 80 VAL D O 1
ATOM 5874 N N . ALA D 1 81 ? 16.14097 -26.99652 -24.52556 1.000 120.17651 81 ALA D N 1
ATOM 5875 C CA . ALA D 1 81 ? 15.32680 -26.23974 -23.58078 1.000 108.29906 81 ALA D CA 1
ATOM 5876 C C . ALA D 1 81 ? 15.96881 -24.89909 -23.24870 1.000 112.92164 81 ALA D C 1
ATOM 5877 O O . ALA D 1 81 ? 15.27029 -23.89018 -23.09976 1.000 139.81272 81 ALA D O 1
ATOM 5879 N N . LYS D 1 82 ? 17.29840 -24.86923 -23.12323 1.000 114.38645 82 LYS D N 1
ATOM 5880 C CA . LYS D 1 82 ? 17.98828 -23.62165 -22.80542 1.000 123.75698 82 LYS D CA 1
ATOM 5881 C C . LYS D 1 82 ? 17.75251 -22.57123 -23.88505 1.000 127.86393 82 LYS D C 1
ATOM 5882 O O . LYS D 1 82 ? 17.46556 -21.40657 -23.58396 1.000 120.31281 82 LYS D O 1
ATOM 5888 N N . ILE D 1 83 ? 17.87770 -22.96681 -25.15313 1.000 127.23057 83 ILE D N 1
ATOM 5889 C CA . ILE D 1 83 ? 17.66888 -22.03177 -26.25521 1.000 122.22614 83 ILE D CA 1
ATOM 5890 C C . ILE D 1 83 ? 16.21200 -21.58444 -26.31206 1.000 128.76681 83 ILE D C 1
ATOM 5891 O O . ILE D 1 83 ? 15.91751 -20.39234 -26.45956 1.000 140.63860 83 ILE D O 1
ATOM 5896 N N . LYS D 1 84 ? 15.27843 -22.53612 -26.20521 1.000 129.64068 84 LYS D N 1
ATOM 5897 C CA . LYS D 1 84 ? 13.85847 -22.19776 -26.26613 1.000 123.28125 84 LYS D CA 1
ATOM 5898 C C . LYS D 1 84 ? 13.43587 -21.28144 -25.12347 1.000 116.86273 84 LYS D C 1
ATOM 5899 O O . LYS D 1 84 ? 12.51567 -20.47326 -25.29099 1.000 123.39842 84 LYS D O 1
ATOM 5905 N N . VAL D 1 85 ? 14.07829 -21.39267 -23.95876 1.000 116.25906 85 VAL D N 1
ATOM 5906 C CA . VAL D 1 85 ? 13.78039 -20.47163 -22.86466 1.000 120.85330 85 VAL D CA 1
ATOM 5907 C C . VAL D 1 85 ? 14.22870 -19.06217 -23.22990 1.000 129.50294 85 VAL D C 1
ATOM 5908 O O . VAL D 1 85 ? 13.49499 -18.08709 -23.02851 1.000 128.62534 85 VAL D O 1
ATOM 5912 N N . GLU D 1 86 ? 15.44390 -18.93535 -23.76993 1.000 133.39367 86 GLU D N 1
ATOM 5913 C CA . GLU D 1 86 ? 15.92073 -17.63723 -24.23646 1.000 130.53541 86 GLU D CA 1
ATOM 5914 C C . GLU D 1 86 ? 14.99635 -17.06529 -25.30437 1.000 127.57830 86 GLU D C 1
ATOM 5915 O O . GLU D 1 86 ? 14.66938 -15.87294 -25.28107 1.000 130.62637 86 GLU D O 1
ATOM 5921 N N . LYS D 1 87 ? 14.56979 -17.90297 -26.25385 1.000 133.39261 87 LYS D N 1
ATOM 5922 C CA . LYS D 1 87 ? 13.66244 -17.44656 -27.30138 1.000 126.75456 87 LYS D CA 1
ATOM 5923 C C . LYS D 1 87 ? 12.28574 -17.09836 -26.74684 1.000 132.51073 87 LYS D C 1
ATOM 5924 O O . LYS D 1 87 ? 11.61742 -16.20179 -27.27372 1.000 154.57286 87 LYS D O 1
ATOM 5930 N N . ALA D 1 88 ? 11.84254 -17.79374 -25.69574 1.000 128.89262 88 ALA D N 1
ATOM 5931 C CA . ALA D 1 88 ? 10.56890 -17.45346 -25.06762 1.000 122.58394 88 ALA D CA 1
ATOM 5932 C C . ALA D 1 88 ? 10.65427 -16.12359 -24.32921 1.000 127.58194 88 ALA D C 1
ATOM 5933 O O . ALA D 1 88 ? 9.67843 -15.36478 -24.29005 1.000 133.22555 88 ALA D O 1
ATOM 5935 N N . ILE D 1 89 ? 11.80929 -15.82964 -23.72872 1.000 122.98030 89 ILE D N 1
ATOM 5936 C CA . ILE D 1 89 ? 12.00628 -14.53331 -23.08835 1.000 119.26866 89 ILE D CA 1
ATOM 5937 C C . ILE D 1 89 ? 11.99943 -13.42000 -24.12933 1.000 132.25952 89 ILE D C 1
ATOM 5938 O O . ILE D 1 89 ? 11.48000 -12.32400 -23.88475 1.000 139.47394 89 ILE D O 1
ATOM 5943 N N . ALA D 1 90 ? 12.55781 -13.68586 -25.30967 1.000 142.43455 90 ALA D N 1
ATOM 5944 C CA . ALA D 1 90 ? 12.58419 -12.71433 -26.39580 1.000 145.97708 90 ALA D CA 1
ATOM 5945 C C . ALA D 1 90 ? 11.28963 -12.67700 -27.19930 1.000 133.08613 90 ALA D C 1
ATOM 5946 O O . ALA D 1 90 ? 11.20662 -11.91570 -28.16925 1.000 144.44922 90 ALA D O 1
ATOM 5948 N N . GLY D 1 91 ? 10.28694 -13.47301 -26.83127 1.000 133.63805 91 GLY D N 1
ATOM 5949 C CA . GLY D 1 91 ? 9.01247 -13.44033 -27.52153 1.000 133.23160 91 GLY D CA 1
ATOM 5950 C C . GLY D 1 91 ? 8.99728 -14.09385 -28.88337 1.000 131.51994 91 GLY D C 1
ATOM 5951 O O . GLY D 1 91 ? 8.01455 -13.94224 -29.61506 1.000 123.05758 91 GLY D O 1
ATOM 5952 N N . GLU D 1 92 ? 10.05591 -14.81917 -29.24837 1.000 145.18646 92 GLU D N 1
ATOM 5953 C CA . GLU D 1 92 ? 10.12647 -15.44205 -30.56522 1.000 153.72277 92 GLU D CA 1
ATOM 5954 C C . GLU D 1 92 ? 9.32088 -16.73445 -30.64539 1.000 162.23220 92 GLU D C 1
ATOM 5955 O O . GLU D 1 92 ? 8.76237 -17.04324 -31.70421 1.000 168.34826 92 GLU D O 1
ATOM 5961 N N . VAL D 1 93 ? 9.24281 -17.49471 -29.55416 1.000 154.26915 93 VAL D N 1
ATOM 5962 C CA . VAL D 1 93 ? 8.57672 -18.79132 -29.54574 1.000 153.48576 93 VAL D CA 1
ATOM 5963 C C . VAL D 1 93 ? 7.49882 -18.79067 -28.46889 1.000 162.66265 93 VAL D C 1
ATOM 5964 O O . VAL D 1 93 ? 7.62909 -18.12976 -27.43296 1.000 157.31582 93 VAL D O 1
ATOM 5968 N N . ASP D 1 94 ? 6.42116 -19.52950 -28.73100 1.000 157.03265 94 ASP D N 1
ATOM 5969 C CA . ASP D 1 94 ? 5.33519 -19.65479 -27.76757 1.000 149.41971 94 ASP D CA 1
ATOM 5970 C C . ASP D 1 94 ? 5.86133 -20.25286 -26.46576 1.000 144.91118 94 ASP D C 1
ATOM 5971 O O . ASP D 1 94 ? 6.61563 -21.23531 -26.50221 1.000 139.93546 94 ASP D O 1
ATOM 5976 N N . PRO D 1 95 ? 5.50172 -19.69266 -25.30679 1.000 141.80168 95 PRO D N 1
ATOM 5977 C CA . PRO D 1 95 ? 6.03172 -20.22817 -24.04098 1.000 143.10696 95 PRO D CA 1
ATOM 5978 C C . PRO D 1 95 ? 5.69033 -21.68746 -23.79196 1.000 126.98356 95 PRO D C 1
ATOM 5979 O O . PRO D 1 95 ? 6.43094 -22.36697 -23.06962 1.000 109.48179 95 PRO D O 1
ATOM 5983 N N . GLU D 1 96 ? 4.59654 -22.19650 -24.36579 1.000 126.69348 96 GLU D N 1
ATOM 5984 C CA . GLU D 1 96 ? 4.26162 -23.60277 -24.16775 1.000 116.63539 96 GLU D CA 1
ATOM 5985 C C . GLU D 1 96 ? 5.28550 -24.51688 -24.82639 1.000 128.69074 96 GLU D C 1
ATOM 5986 O O . GLU D 1 96 ? 5.56706 -25.60432 -24.30983 1.000 136.18589 96 GLU D O 1
ATOM 5992 N N . GLU D 1 97 ? 5.85318 -24.09185 -25.95876 1.000 125.28719 97 GLU D N 1
ATOM 5993 C CA . GLU D 1 97 ? 6.89650 -24.87756 -26.60830 1.000 119.03076 97 GLU D CA 1
ATOM 5994 C C . GLU D 1 97 ? 8.12173 -25.02238 -25.71681 1.000 110.33510 97 GLU D C 1
ATOM 5995 O O . GLU D 1 97 ? 8.80347 -26.05284 -25.76099 1.000 110.91367 97 GLU D O 1
ATOM 6001 N N . ALA D 1 98 ? 8.41881 -24.00588 -24.90491 1.000 103.35121 98 ALA D N 1
ATOM 6002 C CA . ALA D 1 98 ? 9.53201 -24.11547 -23.96943 1.000 103.31596 98 ALA D CA 1
ATOM 6003 C C . ALA D 1 98 ? 9.19480 -25.06622 -22.82747 1.000 106.51218 98 ALA D C 1
ATOM 6004 O O . ALA D 1 98 ? 10.04428 -25.85584 -22.39782 1.000 101.76168 98 ALA D O 1
ATOM 6006 N N . LEU D 1 99 ? 7.95900 -25.00260 -22.32300 1.000 108.70179 99 LEU D N 1
ATOM 6007 C CA . LEU D 1 99 ? 7.54085 -25.91009 -21.25854 1.000 98.85281 99 LEU D CA 1
ATOM 6008 C C . LEU D 1 99 ? 7.56053 -27.35977 -21.72741 1.000 103.35667 99 LEU D C 1
ATOM 6009 O O . LEU D 1 99 ? 8.00230 -28.25049 -20.99166 1.000 103.93012 99 LEU D O 1
ATOM 6014 N N . ARG D 1 100 ? 7.07761 -27.61818 -22.94691 1.000 104.67908 100 ARG D N 1
ATOM 6015 C CA . ARG D 1 100 ? 7.11708 -28.97577 -23.48201 1.000 102.76224 100 ARG D CA 1
ATOM 6016 C C . ARG D 1 100 ? 8.54759 -29.47712 -23.61929 1.000 94.56321 100 ARG D C 1
ATOM 6017 O O . ARG D 1 100 ? 8.80044 -30.67829 -23.47431 1.000 93.64889 100 ARG D O 1
ATOM 6025 N N . ALA D 1 101 ? 9.49157 -28.57911 -23.90814 1.000 98.63563 101 ALA D N 1
ATOM 6026 C CA . ALA D 1 101 ? 10.89503 -28.97244 -23.96899 1.000 102.45447 101 ALA D CA 1
ATOM 6027 C C . ALA D 1 101 ? 11.43750 -29.27658 -22.57723 1.000 109.82670 101 ALA D C 1
ATOM 6028 O O . ALA D 1 101 ? 12.13318 -30.27931 -22.37613 1.000 112.11397 101 ALA D O 1
ATOM 6030 N N . LEU D 1 102 ? 11.13729 -28.41059 -21.60410 1.000 103.40226 102 LEU D N 1
ATOM 6031 C CA . LEU D 1 102 ? 11.55775 -28.65890 -20.22780 1.000 96.19081 102 LEU D CA 1
ATOM 6032 C C . LEU D 1 102 ? 10.95560 -29.95003 -19.68894 1.000 108.31275 102 LEU D C 1
ATOM 6033 O O . LEU D 1 102 ? 11.64556 -30.74218 -19.03590 1.000 101.40851 102 LEU D O 1
ATOM 6038 N N . ARG D 1 103 ? 9.66382 -30.17128 -19.94437 1.000 108.54664 103 ARG D N 1
ATOM 6039 C CA . ARG D 1 103 ? 9.01003 -31.39435 -19.49038 1.000 104.54554 103 ARG D CA 1
ATOM 6040 C C . ARG D 1 103 ? 9.65431 -32.63182 -20.10307 1.000 95.06540 103 ARG D C 1
ATOM 6041 O O . ARG D 1 103 ? 9.84950 -33.64199 -19.41712 1.000 112.26696 103 ARG D O 1
ATOM 6049 N N . ALA D 1 104 ? 9.99023 -32.57202 -21.39383 1.000 97.28190 104 ALA D N 1
ATOM 6050 C CA . ALA D 1 104 ? 10.59912 -33.71901 -22.06124 1.000 89.82746 104 ALA D CA 1
ATOM 6051 C C . ALA D 1 104 ? 11.92792 -34.09269 -21.41734 1.000 93.79418 104 ALA D C 1
ATOM 6052 O O . ALA D 1 104 ? 12.15822 -35.25851 -21.07645 1.000 104.95565 104 ALA D O 1
ATOM 6054 N N . ALA D 1 105 ? 12.82281 -33.11349 -21.25515 1.000 107.33032 105 ALA D N 1
ATOM 6055 C CA . ALA D 1 105 ? 14.09929 -33.37635 -20.59668 1.000 102.83189 105 ALA D CA 1
ATOM 6056 C C . ALA D 1 105 ? 13.89167 -33.91392 -19.18720 1.000 99.78704 105 ALA D C 1
ATOM 6057 O O . ALA D 1 105 ? 14.61746 -34.81084 -18.74190 1.000 103.23728 105 ALA D O 1
ATOM 6059 N N . LEU D 1 106 ? 12.90544 -33.37394 -18.46998 1.000 104.25639 106 LEU D N 1
ATOM 6060 C CA . LEU D 1 106 ? 12.62530 -33.83783 -17.11568 1.000 99.37621 106 LEU D CA 1
ATOM 6061 C C . LEU D 1 106 ? 12.09906 -35.26881 -17.11202 1.000 100.76460 106 LEU D C 1
ATOM 6062 O O . LEU D 1 106 ? 12.60188 -36.12266 -16.37211 1.000 104.79267 106 LEU D O 1
ATOM 6067 N N . GLU D 1 107 ? 11.08533 -35.55105 -17.93519 1.000 107.42164 107 GLU D N 1
ATOM 6068 C CA . GLU D 1 107 ? 10.44931 -36.86556 -17.90012 1.000 113.00294 107 GLU D CA 1
ATOM 6069 C C . GLU D 1 107 ? 11.38484 -37.95545 -18.40979 1.000 108.23891 107 GLU D C 1
ATOM 6070 O O . GLU D 1 107 ? 11.38053 -39.07497 -17.88538 1.000 109.20235 107 GLU D O 1
ATOM 6076 N N . ILE D 1 108 ? 12.18228 -37.65639 -19.43793 1.000 106.57521 108 ILE D N 1
ATOM 6077 C CA . ILE D 1 108 ? 13.11073 -38.65329 -19.96537 1.000 105.71371 108 ILE D CA 1
ATOM 6078 C C . ILE D 1 108 ? 14.16316 -39.00285 -18.92004 1.000 112.00508 108 ILE D C 1
ATOM 6079 O O . ILE D 1 108 ? 14.50865 -40.17627 -18.73111 1.000 107.39445 108 ILE D O 1
ATOM 6084 N N . ALA D 1 109 ? 14.68723 -37.99103 -18.22381 1.000 106.02280 109 ALA D N 1
ATOM 6085 C CA . ALA D 1 109 ? 15.70871 -38.23050 -17.20852 1.000 101.48047 109 ALA D CA 1
ATOM 6086 C C . ALA D 1 109 ? 15.14695 -39.01198 -16.02569 1.000 91.81940 109 ALA D C 1
ATOM 6087 O O . ALA D 1 109 ? 15.72505 -40.02239 -15.60798 1.000 98.93550 109 ALA D O 1
ATOM 6089 N N . PHE D 1 110 ? 14.02673 -38.54784 -15.46136 1.000 91.08276 110 PHE D N 1
ATOM 6090 C CA . PHE D 1 110 ? 13.43905 -39.22451 -14.30692 1.000 96.62255 110 PHE D CA 1
ATOM 6091 C C . PHE D 1 110 ? 13.03744 -40.65661 -14.64011 1.000 85.46592 110 PHE D C 1
ATOM 6092 O O . PHE D 1 110 ? 13.12523 -41.54742 -13.78648 1.000 90.99517 110 PHE D O 1
ATOM 6100 N N . ALA D 1 111 ? 12.57051 -40.89326 -15.86768 1.000 81.80247 111 ALA D N 1
ATOM 6101 C CA . ALA D 1 111 ? 12.23390 -42.25136 -16.28194 1.000 88.50646 111 ALA D CA 1
ATOM 6102 C C . ALA D 1 111 ? 13.45283 -43.16198 -16.20535 1.000 88.48782 111 ALA D C 1
ATOM 6103 O O . ALA D 1 111 ? 13.37593 -44.28082 -15.68487 1.000 100.79342 111 ALA D O 1
ATOM 6105 N N . ALA D 1 112 ? 14.59114 -42.69685 -16.72636 1.000 93.74889 112 ALA D N 1
ATOM 6106 C CA . ALA D 1 112 ? 15.81864 -43.48148 -16.64084 1.000 102.83615 112 ALA D CA 1
ATOM 6107 C C . ALA D 1 112 ? 16.26548 -43.65725 -15.19515 1.000 99.25595 112 ALA D C 1
ATOM 6108 O O . ALA D 1 112 ? 16.75705 -44.72703 -14.81544 1.000 101.88983 112 ALA D O 1
ATOM 6110 N N . PHE D 1 113 ? 16.11181 -42.61507 -14.37576 1.000 89.61625 113 PHE D N 1
ATOM 6111 C CA . PHE D 1 113 ? 16.47377 -42.72055 -12.96587 1.000 92.54807 113 PHE D CA 1
ATOM 6112 C C . PHE D 1 113 ? 15.60597 -43.74374 -12.24593 1.000 96.89465 113 PHE D C 1
ATOM 6113 O O . PHE D 1 113 ? 16.11398 -44.60910 -11.52342 1.000 100.29860 113 PHE D O 1
ATOM 6121 N N . GLU D 1 114 ? 14.28695 -43.65237 -12.42710 1.000 104.37025 114 GLU D N 1
ATOM 6122 C CA . GLU D 1 114 ? 13.37827 -44.55915 -11.73464 1.000 102.20189 114 GLU D CA 1
ATOM 6123 C C . GLU D 1 114 ? 13.60622 -46.00554 -12.15968 1.000 89.11172 114 GLU D C 1
ATOM 6124 O O . GLU D 1 114 ? 13.48183 -46.92647 -11.34376 1.000 97.22159 114 GLU D O 1
ATOM 6130 N N . LEU D 1 115 ? 13.94189 -46.22578 -13.43345 1.000 84.27067 115 LEU D N 1
ATOM 6131 C CA . LEU D 1 115 ? 14.23660 -47.57871 -13.89761 1.000 94.76995 115 LEU D CA 1
ATOM 6132 C C . LEU D 1 115 ? 15.53824 -48.10075 -13.29871 1.000 92.35304 115 LEU D C 1
ATOM 6133 O O . LEU D 1 115 ? 15.64285 -49.28751 -12.96608 1.000 95.76657 115 LEU D O 1
ATOM 6138 N N . ALA D 1 116 ? 16.54450 -47.23230 -13.16802 1.000 92.88593 116 ALA D N 1
ATOM 6139 C CA . ALA D 1 116 ? 17.81525 -47.64077 -12.57516 1.000 89.30811 116 ALA D CA 1
ATOM 6140 C C . ALA D 1 116 ? 17.62607 -48.13139 -11.14545 1.000 80.33761 116 ALA D C 1
ATOM 6141 O O . ALA D 1 116 ? 18.18141 -49.16393 -10.75222 1.000 91.06977 116 ALA D O 1
ATOM 6143 N N . CYS D 1 117 ? 16.84180 -47.39872 -10.35131 1.000 75.80488 117 CYS D N 1
ATOM 6144 C CA . CYS D 1 117 ? 16.56477 -47.82047 -8.98151 1.000 79.06530 117 CYS D CA 1
ATOM 61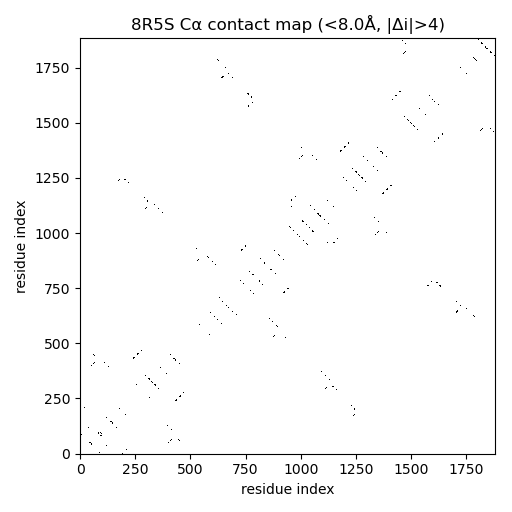45 C C . CYS D 1 117 ? 15.85420 -49.16726 -8.94637 1.000 83.43084 117 CYS D C 1
ATOM 6146 O O . CYS D 1 117 ? 16.09828 -49.98422 -8.05033 1.000 80.52600 117 CYS D O 1
ATOM 6149 N N . GLU D 1 118 ? 14.96433 -49.41321 -9.90952 1.000 89.74986 118 GLU D N 1
ATOM 6150 C CA . GLU D 1 118 ? 14.20567 -50.65922 -9.91531 1.000 94.55696 118 GLU D CA 1
ATOM 6151 C C . GLU D 1 118 ? 15.10376 -51.85751 -10.19952 1.000 97.24567 118 GLU D C 1
ATOM 6152 O O . GLU D 1 118 ? 14.97348 -52.90334 -9.55194 1.000 88.75952 118 GLU D O 1
ATOM 6158 N N . VAL D 1 119 ? 16.01221 -51.72949 -11.16991 1.000 102.54279 119 VAL D N 1
ATOM 6159 C CA . VAL D 1 119 ? 16.90220 -52.83781 -11.50825 1.000 98.96877 119 VAL D CA 1
ATOM 6160 C C . VAL D 1 119 ? 17.77166 -53.20828 -10.31326 1.000 85.78872 119 VAL D C 1
ATOM 6161 O O . VAL D 1 119 ? 17.97292 -54.39249 -10.01694 1.000 90.22690 119 VAL D O 1
ATOM 6165 N N . LEU D 1 120 ? 18.29805 -52.20509 -9.60665 1.000 80.36940 120 LEU D N 1
ATOM 6166 C CA . LEU D 1 120 ? 19.10044 -52.48265 -8.41955 1.000 85.98635 120 LEU D CA 1
ATOM 6167 C C . LEU D 1 120 ? 18.25852 -53.14911 -7.33964 1.000 87.62714 120 LEU D C 1
ATOM 6168 O O . LEU D 1 120 ? 18.72171 -54.07397 -6.66184 1.000 82.29713 120 LEU D O 1
ATOM 6173 N N . LYS D 1 121 ? 17.02292 -52.67867 -7.15589 1.000 93.67196 121 LYS D N 1
ATOM 6174 C CA . LYS D 1 121 ? 16.11129 -53.31084 -6.20740 1.000 98.04692 121 LYS D CA 1
ATOM 6175 C C . LYS D 1 121 ? 15.90670 -54.78449 -6.53934 1.000 85.55363 121 LYS D C 1
ATOM 6176 O O . LYS D 1 121 ? 15.98999 -55.64801 -5.65874 1.000 95.79244 121 LYS D O 1
ATOM 6182 N N . LYS D 1 122 ? 15.63582 -55.09012 -7.81166 1.000 81.34515 122 LYS D N 1
ATOM 6183 C CA . LYS D 1 122 ? 15.41854 -56.47738 -8.21262 1.000 89.13611 122 LYS D CA 1
ATOM 6184 C C . LYS D 1 122 ? 16.66059 -57.33113 -7.98454 1.000 87.92645 122 LYS D C 1
ATOM 6185 O O . LYS D 1 122 ? 16.55451 -58.50790 -7.61875 1.000 82.68444 122 LYS D O 1
ATOM 6191 N N . THR D 1 123 ? 17.84743 -56.75846 -8.19295 1.000 99.56735 123 THR D N 1
ATOM 6192 C CA . THR D 1 123 ? 19.07722 -57.51769 -7.98679 1.000 101.09260 123 THR D CA 1
ATOM 6193 C C . THR D 1 123 ? 19.31355 -57.79433 -6.50631 1.000 92.29414 123 THR D C 1
ATOM 6194 O O . THR D 1 123 ? 19.64040 -58.92331 -6.12136 1.000 95.28294 123 THR D O 1
ATOM 6198 N N . LEU D 1 124 ? 19.15445 -56.77282 -5.65944 1.000 83.95494 124 LEU D N 1
ATOM 6199 C CA . LEU D 1 124 ? 19.30075 -56.97713 -4.22120 1.000 72.13708 124 LEU D CA 1
ATOM 6200 C C . LEU D 1 124 ? 18.27515 -57.97534 -3.70027 1.000 82.14666 124 LEU D C 1
ATOM 6201 O O . LEU D 1 124 ? 18.59043 -58.81199 -2.84591 1.000 91.80976 124 LEU D O 1
ATOM 6206 N N . GLU D 1 125 ? 17.03849 -57.89921 -4.19821 1.000 84.06216 125 GLU D N 1
ATOM 6207 C CA . GLU D 1 125 ? 16.02846 -58.87717 -3.81060 1.000 68.75089 125 GLU D CA 1
ATOM 6208 C C . GLU D 1 125 ? 16.37642 -60.26967 -4.31883 1.000 84.67109 125 GLU D C 1
ATOM 6209 O O . GLU D 1 125 ? 16.02547 -61.26710 -3.67893 1.000 94.54752 125 GLU D O 1
ATOM 6215 N N . ALA D 1 126 ? 17.05905 -60.35791 -5.46228 1.000 87.99262 126 ALA D N 1
ATOM 6216 C CA . ALA D 1 126 ? 17.47828 -61.65626 -5.97857 1.000 77.07903 126 ALA D CA 1
ATOM 6217 C C . ALA D 1 126 ? 18.56622 -62.27213 -5.10729 1.000 85.89235 126 ALA D C 1
ATOM 6218 O O . ALA D 1 126 ? 18.50141 -63.45857 -4.76604 1.000 105.84712 126 ALA D O 1
ATOM 6220 N N . ILE D 1 127 ? 19.57726 -61.47931 -4.73960 1.000 83.17653 127 ILE D N 1
ATOM 6221 C CA . ILE D 1 127 ? 20.64149 -61.97423 -3.86684 1.000 86.70662 127 ILE D CA 1
ATOM 6222 C C . ILE D 1 127 ? 20.06214 -62.49955 -2.55884 1.000 78.32705 127 ILE D C 1
ATOM 6223 O O . ILE D 1 127 ? 20.43569 -63.57784 -2.08219 1.000 79.89041 127 ILE D O 1
ATOM 6228 N N . LYS D 1 128 ? 19.13823 -61.74498 -1.95992 1.000 78.26136 128 LYS D N 1
ATOM 6229 C CA . LYS D 1 128 ? 18.51285 -62.19389 -0.71998 1.000 91.12642 128 LYS D CA 1
ATOM 6230 C C . LYS D 1 128 ? 17.68938 -63.45563 -0.94973 1.000 85.77906 128 LYS D C 1
ATOM 6231 O O . LYS D 1 128 ? 17.71567 -64.38162 -0.13015 1.000 85.53526 128 LYS D O 1
ATOM 6237 N N . ALA D 1 129 ? 16.94166 -63.50548 -2.05533 1.000 84.75628 129 ALA D N 1
ATOM 6238 C CA . ALA D 1 129 ? 16.12220 -64.67895 -2.34053 1.000 94.48743 129 ALA D CA 1
ATOM 6239 C C . ALA D 1 129 ? 16.98593 -65.89139 -2.66901 1.000 99.18580 129 ALA D C 1
ATOM 6240 O O . ALA D 1 129 ? 16.65867 -67.01688 -2.27448 1.000 99.37600 129 ALA D O 1
ATOM 6242 N N . VAL D 1 130 ? 18.08473 -65.68662 -3.40007 1.000 92.16579 130 VAL D N 1
ATOM 6243 C CA . VAL D 1 130 ? 18.97666 -66.79796 -3.72010 1.000 91.57921 130 VAL D CA 1
ATOM 6244 C C . VAL D 1 130 ? 19.68122 -67.29672 -2.46396 1.000 96.77013 130 VAL D C 1
ATOM 6245 O O . VAL D 1 130 ? 19.80887 -68.50815 -2.24630 1.000 105.57134 130 VAL D O 1
ATOM 6249 N N . ALA D 1 131 ? 20.14664 -66.37465 -1.61706 1.000 88.21492 131 ALA D N 1
ATOM 6250 C CA . ALA D 1 131 ? 20.79411 -66.77238 -0.37102 1.000 86.37924 131 ALA D CA 1
ATOM 6251 C C . ALA D 1 131 ? 19.82503 -67.50606 0.54588 1.000 96.05922 131 ALA D C 1
ATOM 6252 O O . ALA D 1 131 ? 20.19449 -68.49890 1.18353 1.000 108.09478 131 ALA D O 1
ATOM 6254 N N . ASP D 1 132 ? 18.58302 -67.02224 0.63528 1.000 99.24661 132 ASP D N 1
ATOM 6255 C CA . ASP D 1 132 ? 17.57954 -67.69377 1.45559 1.000 106.34835 132 ASP D CA 1
ATOM 6256 C C . ASP D 1 132 ? 17.38172 -69.14167 1.01967 1.000 103.87582 132 ASP D C 1
ATOM 6257 O O . ASP D 1 132 ? 17.19827 -70.02975 1.85957 1.000 116.12224 132 ASP D O 1
ATOM 6262 N N . ASP D 1 133 ? 17.42084 -69.40148 -0.28867 1.000 101.34520 133 ASP D N 1
ATOM 6263 C CA . ASP D 1 133 ? 17.24288 -70.75839 -0.79251 1.000 108.14008 133 ASP D CA 1
ATOM 6264 C C . ASP D 1 133 ? 18.50804 -71.60101 -0.69488 1.000 104.85230 133 ASP D C 1
ATOM 6265 O O . ASP D 1 133 ? 18.41270 -72.83333 -0.65567 1.000 90.33361 133 ASP D O 1
ATOM 6270 N N . LYS D 1 134 ? 19.68451 -70.97193 -0.66030 1.000 96.45554 134 LYS D N 1
ATOM 6271 C CA . LYS D 1 134 ? 20.92957 -71.72744 -0.56899 1.000 102.75274 134 LYS D CA 1
ATOM 6272 C C . LYS D 1 134 ? 21.20961 -72.16357 0.86572 1.000 105.38461 134 LYS D C 1
ATOM 6273 O O . LYS D 1 134 ? 21.56042 -73.32324 1.11077 1.000 97.60146 134 LYS D O 1
ATOM 6279 N N . TYR D 1 135 ? 21.06400 -71.24701 1.82756 1.000 107.06055 135 TYR D N 1
ATOM 6280 C CA . TYR D 1 135 ? 21.31300 -71.60179 3.22200 1.000 95.21408 135 TYR D CA 1
ATOM 6281 C C . TYR D 1 135 ? 20.27171 -72.59029 3.73156 1.000 99.33018 135 TYR D C 1
ATOM 6282 O O . TYR D 1 135 ? 20.61513 -73.56161 4.41508 1.000 103.83875 135 TYR D O 1
ATOM 6291 N N . THR D 1 136 ? 18.99458 -72.35446 3.41342 1.000 94.74885 136 THR D N 1
ATOM 6292 C CA . THR D 1 136 ? 17.93384 -73.26375 3.84088 1.000 106.57545 136 THR D CA 1
ATOM 6293 C C . THR D 1 136 ? 18.18360 -74.68202 3.34226 1.000 102.18305 136 THR D C 1
ATOM 6294 O O . THR D 1 136 ? 17.91361 -75.65559 4.05602 1.000 99.41534 136 THR D O 1
ATOM 6298 N N . ALA D 1 137 ? 18.70356 -74.82004 2.11997 1.000 97.74833 137 ALA D N 1
ATOM 6299 C CA . ALA D 1 137 ? 19.04723 -76.14540 1.61842 1.000 98.14472 137 ALA D CA 1
ATOM 6300 C C . ALA D 1 137 ? 20.12877 -76.79834 2.46808 1.000 95.36841 137 ALA D C 1
ATOM 6301 O O . ALA D 1 137 ? 20.12502 -78.02189 2.64297 1.000 112.34837 137 ALA D O 1
ATOM 6303 N N . ALA D 1 138 ? 21.06016 -76.00440 3.00176 1.000 98.33817 138 ALA D N 1
ATOM 6304 C CA . ALA D 1 138 ? 22.09630 -76.54848 3.87325 1.000 98.10412 138 ALA D CA 1
ATOM 6305 C C . ALA D 1 138 ? 21.57836 -76.78526 5.28814 1.000 99.42363 138 ALA D C 1
ATOM 6306 O O . ALA D 1 138 ? 21.95526 -77.77186 5.93071 1.000 97.45287 138 ALA D O 1
ATOM 6308 N N . ILE D 1 139 ? 20.73068 -75.88358 5.79218 1.000 100.32038 139 ILE D N 1
ATOM 6309 C CA . ILE D 1 139 ? 20.14837 -76.05385 7.12308 1.000 89.67589 139 ILE D CA 1
ATOM 6310 C C . ILE D 1 139 ? 19.33179 -77.33953 7.18948 1.000 101.34422 139 ILE D C 1
ATOM 6311 O O . ILE D 1 139 ? 19.46059 -78.13141 8.13111 1.000 88.20835 139 ILE D O 1
ATOM 6316 N N . LEU D 1 140 ? 18.47543 -77.56455 6.18874 1.000 107.19803 140 LEU D N 1
ATOM 6317 C CA . LEU D 1 140 ? 17.65150 -78.76824 6.16434 1.000 100.43632 140 LEU D CA 1
ATOM 6318 C C . LEU D 1 140 ? 18.46648 -80.02501 5.88760 1.000 107.92114 140 LEU D C 1
ATOM 6319 O O . LEU D 1 140 ? 17.97854 -81.13249 6.13834 1.000 120.52103 140 LEU D O 1
ATOM 6324 N N . ALA D 1 141 ? 19.68712 -79.88135 5.37790 1.000 100.28478 141 ALA D N 1
ATOM 6325 C CA . ALA D 1 141 ? 20.56601 -81.01325 5.12185 1.000 84.80087 141 ALA D CA 1
ATOM 6326 C C . ALA D 1 141 ? 21.48686 -81.31875 6.29531 1.000 105.48917 141 ALA D C 1
ATOM 6327 O O . ALA D 1 141 ? 22.27927 -82.26296 6.21313 1.000 122.28938 141 ALA D O 1
ATOM 6329 N N . GLY D 1 142 ? 21.40415 -80.54673 7.37721 1.000 95.81489 142 GLY D N 1
ATOM 6330 C CA . GLY D 1 142 ? 22.22288 -80.77847 8.54888 1.000 96.91451 142 GLY D CA 1
ATOM 6331 C C . GLY D 1 142 ? 23.65520 -80.30605 8.45085 1.000 100.03194 142 GLY D C 1
ATOM 6332 O O . GLY D 1 142 ? 24.47552 -80.69790 9.28787 1.000 112.66987 142 GLY D O 1
ATOM 6333 N N . ASP D 1 143 ? 23.98688 -79.47219 7.46420 1.000 105.50635 143 ASP D N 1
ATOM 6334 C CA . ASP D 1 143 ? 25.35394 -78.97898 7.28862 1.000 100.80980 143 ASP D CA 1
ATOM 6335 C C . ASP D 1 143 ? 25.58082 -77.77432 8.20554 1.000 103.71956 143 ASP D C 1
ATOM 6336 O O . ASP D 1 143 ? 25.65686 -76.62100 7.77645 1.000 118.87594 143 ASP D O 1
ATOM 6341 N N . ASN D 1 144 ? 25.69469 -78.07393 9.50485 1.000 90.07365 144 ASN D N 1
ATOM 6342 C CA . ASN D 1 144 ? 25.89785 -77.09209 10.56728 1.000 92.64860 144 ASN D CA 1
ATOM 6343 C C . ASN D 1 144 ? 24.78120 -76.05337 10.56322 1.000 100.95821 144 ASN D C 1
ATOM 6344 O O . ASN D 1 144 ? 25.00782 -74.90343 10.16575 1.000 99.64949 144 ASN D O 1
ATOM 6349 N N . PRO D 1 145 ? 23.57002 -76.41432 10.99752 1.000 92.41986 145 PRO D N 1
ATOM 6350 C CA . PRO D 1 145 ? 22.46051 -75.44606 10.95765 1.000 98.54594 145 PRO D CA 1
ATOM 6351 C C . PRO D 1 145 ? 22.70220 -74.19980 11.79239 1.000 91.02574 145 PRO D C 1
ATOM 6352 O O . PRO D 1 145 ? 22.14323 -73.14116 11.47868 1.000 104.85775 145 PRO D O 1
ATOM 6356 N N . ALA D 1 146 ? 23.51144 -74.29210 12.85022 1.000 84.97455 146 ALA D N 1
ATOM 6357 C CA . ALA D 1 146 ? 23.77037 -73.12672 13.69081 1.000 87.14993 146 ALA D CA 1
ATOM 6358 C C . ALA D 1 146 ? 24.50793 -72.03754 12.91926 1.000 89.72226 146 ALA D C 1
ATOM 6359 O O . ALA D 1 146 ? 24.12699 -70.86192 12.96395 1.000 98.80830 146 ALA D O 1
ATOM 6361 N N . ALA D 1 147 ? 25.57319 -72.41065 12.20621 1.000 91.87540 147 ALA D N 1
ATOM 6362 C CA . ALA D 1 147 ? 26.35355 -71.41993 11.47090 1.000 82.79411 147 ALA D CA 1
ATOM 6363 C C . ALA D 1 147 ? 25.59761 -70.90029 10.25338 1.000 88.89341 147 ALA D C 1
ATOM 6364 O O . ALA D 1 147 ? 25.69028 -69.71277 9.91986 1.000 101.91103 147 ALA D O 1
ATOM 6366 N N . GLN D 1 148 ? 24.85300 -71.77486 9.57178 1.000 89.39375 148 GLN D N 1
ATOM 6367 C CA . GLN D 1 148 ? 24.12174 -71.35662 8.37900 1.000 92.81004 148 GLN D CA 1
ATOM 6368 C C . GLN D 1 148 ? 23.01904 -70.36072 8.71935 1.000 101.76297 148 GLN D C 1
ATOM 6369 O O . GLN D 1 148 ? 22.83035 -69.36940 8.00384 1.000 106.50676 148 GLN D O 1
ATOM 6375 N N . GLN D 1 149 ? 22.27222 -70.61231 9.79906 1.000 90.69059 149 GLN D N 1
ATOM 6376 C CA . GLN D 1 149 ? 21.22161 -69.68236 10.20288 1.000 103.13699 149 GLN D CA 1
ATOM 6377 C C . GLN D 1 149 ? 21.78651 -68.31058 10.54888 1.000 100.81493 149 GLN D C 1
ATOM 6378 O O . GLN D 1 149 ? 21.11149 -67.29414 10.34885 1.000 104.45417 149 GLN D O 1
ATOM 6384 N N . LYS D 1 150 ? 23.01692 -68.25872 11.06369 1.000 98.66983 150 LYS D N 1
ATOM 6385 C CA . LYS D 1 150 ? 23.64459 -66.97390 11.35520 1.000 84.77061 150 LYS D CA 1
ATOM 6386 C C . LYS D 1 150 ? 23.97897 -66.22432 10.07153 1.000 94.76181 150 LYS D C 1
ATOM 6387 O O . LYS D 1 150 ? 23.68594 -65.02990 9.94470 1.000 104.72569 150 LYS D O 1
ATOM 6393 N N . ALA D 1 151 ? 24.59533 -66.91232 9.10605 1.000 92.69361 151 ALA D N 1
ATOM 6394 C CA . ALA D 1 151 ? 24.89957 -66.28300 7.82438 1.000 101.85017 151 ALA D CA 1
ATOM 6395 C C . ALA D 1 151 ? 23.62925 -65.85460 7.09978 1.000 102.37877 151 ALA D C 1
ATOM 6396 O O . ALA D 1 151 ? 23.59766 -64.79497 6.46239 1.000 101.02806 151 ALA D O 1
ATOM 6398 N N . LEU D 1 152 ? 22.57360 -66.66908 7.18141 1.000 98.33109 152 LEU D N 1
ATOM 6399 C CA . LEU D 1 152 ? 21.29696 -66.30031 6.57566 1.000 85.55263 152 LEU D CA 1
ATOM 6400 C C . LEU D 1 152 ? 20.75546 -65.00860 7.17503 1.000 85.14856 152 LEU D C 1
ATOM 6401 O O . LEU D 1 152 ? 20.30483 -64.11438 6.44959 1.000 88.48959 152 LEU D O 1
ATOM 6406 N N . ALA D 1 153 ? 20.78221 -64.89804 8.50538 1.000 105.02136 153 ALA D N 1
ATOM 6407 C CA . ALA D 1 153 ? 20.30748 -63.68047 9.15393 1.000 98.30039 153 ALA D CA 1
ATOM 6408 C C . ALA D 1 153 ? 21.18553 -62.49078 8.78970 1.000 90.64602 153 ALA D C 1
ATOM 6409 O O . ALA D 1 153 ? 20.68106 -61.38813 8.54563 1.000 83.69222 153 ALA D O 1
ATOM 6411 N N . GLU D 1 154 ? 22.50466 -62.69650 8.75265 1.000 89.92129 154 GLU D N 1
ATOM 6412 C CA . GLU D 1 154 ? 23.42074 -61.61963 8.39090 1.000 90.66011 154 GLU D CA 1
ATOM 6413 C C . GLU D 1 154 ? 23.18751 -61.16346 6.95628 1.000 89.83155 154 GLU D C 1
ATOM 6414 O O . GLU D 1 154 ? 23.13735 -59.96041 6.67583 1.000 98.95670 154 GLU D O 1
ATOM 6420 N N . THR D 1 155 ? 23.05996 -62.11678 6.02926 1.000 83.78382 155 THR D N 1
ATOM 6421 C CA . THR D 1 155 ? 22.80743 -61.77245 4.63239 1.000 87.88610 155 THR D CA 1
ATOM 6422 C C . THR D 1 155 ? 21.52089 -60.96711 4.48790 1.000 92.02589 155 THR D C 1
ATOM 6423 O O . THR D 1 155 ? 21.49510 -59.93195 3.81141 1.000 92.48806 155 THR D O 1
ATOM 6427 N N . ASN D 1 156 ? 20.43924 -61.42909 5.12167 1.000 91.49414 156 ASN D N 1
ATOM 6428 C CA . ASN D 1 156 ? 19.17489 -60.70229 5.05301 1.000 86.08530 156 ASN D CA 1
ATOM 6429 C C . ASN D 1 156 ? 19.29410 -59.32115 5.68574 1.000 93.70390 156 ASN D C 1
ATOM 6430 O O . ASN D 1 156 ? 18.67166 -58.36100 5.21725 1.000 96.61168 156 ASN D O 1
ATOM 6435 N N . ALA D 1 157 ? 20.08800 -59.20037 6.75296 1.000 93.72710 157 ALA D N 1
ATOM 6436 C CA . ALA D 1 157 ? 20.30646 -57.89242 7.36259 1.000 77.12520 157 ALA D CA 1
ATOM 6437 C C . ALA D 1 157 ? 21.04925 -56.95894 6.41450 1.000 92.21294 157 ALA D C 1
ATOM 6438 O O . ALA D 1 157 ? 20.76380 -55.75670 6.36851 1.000 110.20399 157 ALA D O 1
ATOM 6440 N N . LEU D 1 158 ? 22.00704 -57.49289 5.65173 1.000 93.43356 158 LEU D N 1
ATOM 6441 C CA . LEU D 1 158 ? 22.76435 -56.65991 4.72207 1.000 103.80444 158 LEU D CA 1
ATOM 6442 C C . LEU D 1 158 ? 21.92112 -56.26686 3.51527 1.000 97.30008 158 LEU D C 1
ATOM 6443 O O . LEU D 1 158 ? 21.98299 -55.12063 3.05450 1.000 85.00269 158 LEU D O 1
ATOM 6448 N N . CYS D 1 159 ? 21.13271 -57.20520 2.98587 1.000 91.13604 159 CYS D N 1
ATOM 6449 C CA . CYS D 1 159 ? 20.27888 -56.89487 1.84384 1.000 86.15066 159 CYS D CA 1
ATOM 6450 C C . CYS D 1 159 ? 19.19272 -55.89490 2.22041 1.000 84.80676 159 CYS D C 1
ATOM 6451 O O . CYS D 1 159 ? 18.86669 -55.00016 1.43160 1.000 78.10939 159 CYS D O 1
ATOM 6454 N N . THR D 1 160 ? 18.61072 -56.03994 3.41444 1.000 91.15998 160 THR D N 1
ATOM 6455 C CA . THR D 1 160 ? 17.55388 -55.12658 3.83900 1.000 82.65465 160 THR D CA 1
ATOM 6456 C C . THR D 1 160 ? 18.07197 -53.69881 3.96507 1.000 82.36499 160 THR D C 1
ATOM 6457 O O . THR D 1 160 ? 17.40976 -52.75208 3.52419 1.000 94.46790 160 THR D O 1
ATOM 6461 N N . ASP D 1 161 ? 19.25784 -53.52286 4.55781 1.000 78.01874 161 ASP D N 1
ATOM 6462 C CA . ASP D 1 161 ? 19.81041 -52.17954 4.71588 1.000 93.38966 161 ASP D CA 1
ATOM 6463 C C . ASP D 1 161 ? 20.10255 -51.53761 3.36525 1.000 87.36345 161 ASP D C 1
ATOM 6464 O O . ASP D 1 161 ? 19.93547 -50.32370 3.19721 1.000 73.40686 161 ASP D O 1
ATOM 6469 N N . SER D 1 162 ? 20.54045 -52.33519 2.38933 1.000 80.88372 162 SER D N 1
ATOM 6470 C CA . SER D 1 162 ? 20.79211 -51.79443 1.05819 1.000 76.52281 162 SER D CA 1
ATOM 6471 C C . SER D 1 162 ? 19.48938 -51.41606 0.36313 1.000 95.24507 162 SER D C 1
ATOM 6472 O O . SER D 1 162 ? 19.42957 -50.40469 -0.34625 1.000 101.98022 162 SER D O 1
ATOM 6475 N N . LEU D 1 163 ? 18.43841 -52.22095 0.54639 1.000 97.30426 163 LEU D N 1
ATOM 6476 C CA . LEU D 1 163 ? 17.13824 -51.88196 -0.02476 1.000 92.37688 163 LEU D CA 1
ATOM 6477 C C . LEU D 1 163 ? 16.58923 -50.59649 0.58166 1.000 87.99344 163 LEU D C 1
ATOM 6478 O O . LEU D 1 163 ? 15.94870 -49.79688 -0.11116 1.000 79.38161 163 LEU D O 1
ATOM 6483 N N . ILE D 1 164 ? 16.82883 -50.38277 1.87669 1.000 77.25159 164 ILE D N 1
ATOM 6484 C CA . ILE D 1 164 ? 16.39674 -49.14767 2.52212 1.000 74.68090 164 ILE D CA 1
ATOM 6485 C C . ILE D 1 164 ? 17.16451 -47.95773 1.96091 1.000 87.31548 164 ILE D C 1
ATOM 6486 O O . ILE D 1 164 ? 16.61047 -46.86321 1.79808 1.000 97.14719 164 ILE D O 1
ATOM 6491 N N . ALA D 1 165 ? 18.44740 -48.15304 1.64800 1.000 87.93336 165 ALA D N 1
ATOM 6492 C CA . ALA D 1 165 ? 19.25069 -47.07239 1.08546 1.000 89.97318 165 ALA D CA 1
ATOM 6493 C C . ALA D 1 165 ? 18.74013 -46.66932 -0.29333 1.000 97.21665 165 ALA D C 1
ATOM 6494 O O . ALA D 1 165 ? 18.58453 -45.47731 -0.58514 1.000 88.76016 165 ALA D O 1
ATOM 6496 N N . VAL D 1 166 ? 18.47982 -47.65357 -1.15784 1.000 87.85393 166 VAL D N 1
ATOM 6497 C CA . VAL D 1 166 ? 17.97177 -47.36040 -2.49611 1.000 87.40624 166 VAL D CA 1
ATOM 6498 C C . VAL D 1 166 ? 16.61495 -46.67196 -2.41155 1.000 86.06858 166 VAL D C 1
ATOM 6499 O O . VAL D 1 166 ? 16.30926 -45.76816 -3.19937 1.000 97.49518 166 VAL D O 1
ATOM 6503 N N . GLU D 1 167 ? 15.77701 -47.09303 -1.46034 1.000 87.72946 167 GLU D N 1
ATOM 6504 C CA . GLU D 1 167 ? 14.46298 -46.47803 -1.30229 1.000 82.00391 167 GLU D CA 1
ATOM 6505 C C . GLU D 1 167 ? 14.57042 -45.00971 -0.91271 1.000 96.05699 167 GLU D C 1
ATOM 6506 O O . GLU D 1 167 ? 13.72800 -44.19924 -1.31525 1.000 108.24086 167 GLU D O 1
ATOM 6512 N N . GLY D 1 168 ? 15.58831 -44.64933 -0.12776 1.000 96.02474 168 GLY D N 1
ATOM 6513 C CA . GLY D 1 168 ? 15.78556 -43.24913 0.21306 1.000 96.99216 168 GLY D CA 1
ATOM 6514 C C . GLY D 1 168 ? 16.07977 -42.38689 -0.99904 1.000 84.09987 168 GLY D C 1
ATOM 6515 O O . GLY D 1 168 ? 15.63764 -41.23856 -1.07886 1.000 90.24716 168 GLY D O 1
ATOM 6516 N N . VAL D 1 169 ? 16.83210 -42.92791 -1.95810 1.000 96.04832 169 VAL D N 1
ATOM 6517 C CA . VAL D 1 169 ? 17.15127 -42.17767 -3.16836 1.000 90.40883 169 VAL D CA 1
ATOM 6518 C C . VAL D 1 169 ? 15.89670 -41.94805 -4.00409 1.000 76.67215 169 VAL D C 1
ATOM 6519 O O . VAL D 1 169 ? 15.67977 -40.84871 -4.52848 1.000 89.00883 169 VAL D O 1
ATOM 6523 N N . GLU D 1 170 ? 15.06023 -42.98024 -4.15577 1.000 71.36928 170 GLU D N 1
ATOM 6524 C CA . GLU D 1 170 ? 13.84030 -42.83835 -4.94734 1.000 89.98200 170 GLU D CA 1
ATOM 6525 C C . GLU D 1 170 ? 12.92746 -41.76441 -4.37044 1.000 96.98753 170 GLU D C 1
ATOM 6526 O O . GLU D 1 170 ? 12.44566 -40.88657 -5.09496 1.000 93.74903 170 GLU D O 1
ATOM 6532 N N . LYS D 1 171 ? 12.67740 -41.82052 -3.06081 1.000 83.31075 171 LYS D N 1
ATOM 6533 C CA . LYS D 1 171 ? 11.77513 -40.85790 -2.44007 1.000 84.96822 171 LYS D CA 1
ATOM 6534 C C . LYS D 1 171 ? 12.34569 -39.44542 -2.45964 1.000 85.80824 171 LYS D C 1
ATOM 6535 O O . LYS D 1 171 ? 11.58594 -38.47584 -2.56390 1.000 92.73219 171 LYS D O 1
ATOM 6541 N N . GLY D 1 172 ? 13.66594 -39.30704 -2.36618 1.000 82.52928 172 GLY D N 1
ATOM 6542 C CA . GLY D 1 172 ? 14.29670 -38.00254 -2.42359 1.000 85.83001 172 GLY D CA 1
ATOM 6543 C C . GLY D 1 172 ? 14.02818 -37.27234 -3.72384 1.000 89.35409 172 GLY D C 1
ATOM 6544 O O . GLY D 1 172 ? 13.53709 -36.13949 -3.71916 1.000 92.31339 172 GLY D O 1
ATOM 6545 N N . LEU D 1 173 ? 14.34887 -37.91636 -4.84876 1.000 79.23773 173 LEU D N 1
ATOM 6546 C CA . LEU D 1 173 ? 14.13282 -37.29130 -6.14953 1.000 84.16165 173 LEU D CA 1
ATOM 6547 C C . LEU D 1 173 ? 12.65602 -37.25214 -6.52314 1.000 93.63466 173 LEU D C 1
ATOM 6548 O O . LEU D 1 173 ? 12.22746 -36.33713 -7.23574 1.000 95.50038 173 LEU D O 1
ATOM 6553 N N . LYS D 1 174 ? 11.87158 -38.23969 -6.07837 1.000 93.99671 174 LYS D N 1
ATOM 6554 C CA . LYS D 1 174 ? 10.44023 -38.23621 -6.37050 1.000 95.93941 174 LYS D CA 1
ATOM 6555 C C . LYS D 1 174 ? 9.77466 -36.96686 -5.85556 1.000 89.47929 174 LYS D C 1
ATOM 6556 O O . LYS D 1 174 ? 8.85946 -36.43475 -6.49393 1.000 99.41326 174 LYS D O 1
ATOM 6562 N N . GLY D 1 175 ? 10.21613 -36.47005 -4.69946 1.000 81.24699 175 GLY D N 1
ATOM 6563 C CA . GLY D 1 175 ? 9.70722 -35.19830 -4.21415 1.000 91.85992 175 GLY D CA 1
ATOM 6564 C C . GLY D 1 175 ? 10.06264 -34.03792 -5.12464 1.000 89.80428 175 GLY D C 1
ATOM 6565 O O . GLY D 1 175 ? 9.22268 -33.18062 -5.41015 1.000 79.10171 175 GLY D O 1
ATOM 6566 N N . ALA D 1 176 ? 11.31357 -33.99352 -5.59160 1.000 96.38402 176 ALA D N 1
ATOM 6567 C CA . ALA D 1 176 ? 11.72746 -32.93745 -6.51121 1.000 82.58018 176 ALA D CA 1
ATOM 6568 C C . ALA D 1 176 ? 10.99302 -33.04115 -7.84251 1.000 73.47192 176 ALA D C 1
ATOM 6569 O O . ALA D 1 176 ? 10.52169 -32.03270 -8.38127 1.000 80.61479 176 ALA D O 1
ATOM 6571 N N . TYR D 1 177 ? 10.89591 -34.25334 -8.39594 1.000 84.89336 177 TYR D N 1
ATOM 6572 C CA . TYR D 1 177 ? 10.13704 -34.44117 -9.62881 1.000 79.26272 177 TYR D CA 1
ATOM 6573 C C . TYR D 1 177 ? 8.67474 -34.05870 -9.43975 1.000 80.23429 177 TYR D C 1
ATOM 6574 O O . TYR D 1 177 ? 8.03963 -33.53343 -10.36079 1.000 83.79773 177 TYR D O 1
ATOM 6583 N N . LEU D 1 178 ? 8.12077 -34.32619 -8.25437 1.000 84.08908 178 LEU D N 1
ATOM 6584 C CA . LEU D 1 178 ? 6.72937 -33.97666 -7.98415 1.000 76.04712 178 LEU D CA 1
ATOM 6585 C C . LEU D 1 178 ? 6.53105 -32.46573 -7.98657 1.000 85.45772 178 LEU D C 1
ATOM 6586 O O . LEU D 1 178 ? 5.58320 -31.95417 -8.59442 1.000 94.47627 178 LEU D O 1
ATOM 6591 N N . ALA D 1 179 ? 7.41497 -31.73542 -7.30298 1.000 83.01023 179 ALA D N 1
ATOM 6592 C CA . ALA D 1 179 ? 7.30521 -30.28077 -7.25652 1.000 66.55919 179 ALA D CA 1
ATOM 6593 C C . ALA D 1 179 ? 7.51564 -29.67478 -8.63764 1.000 80.92375 179 ALA D C 1
ATOM 6594 O O . ALA D 1 179 ? 6.73561 -28.82631 -9.08573 1.000 84.35089 179 ALA D O 1
ATOM 6596 N N . LEU D 1 180 ? 8.57629 -30.10283 -9.32462 1.000 88.07365 180 LEU D N 1
ATOM 6597 C CA . LEU D 1 180 ? 8.88429 -29.57255 -10.64790 1.000 70.50142 180 LEU D CA 1
ATOM 6598 C C . LEU D 1 180 ? 7.75639 -29.85493 -11.63453 1.000 71.04718 180 LEU D C 1
ATOM 6599 O O . LEU D 1 180 ? 7.43414 -29.00985 -12.47790 1.000 88.37854 180 LEU D O 1
ATOM 6604 N N . GLU D 1 181 ? 7.14699 -31.03992 -11.54837 1.000 83.24911 181 GLU D N 1
ATOM 6605 C CA . GLU D 1 181 ? 6.02310 -31.35745 -12.42462 1.000 88.22463 181 GLU D CA 1
ATOM 6606 C C . GLU D 1 181 ? 4.83367 -30.44588 -12.14792 1.000 80.98633 181 GLU D C 1
ATOM 6607 O O . GLU D 1 181 ? 4.12525 -30.03657 -13.07565 1.000 101.05084 181 GLU D O 1
ATOM 6613 N N . ALA D 1 182 ? 4.60217 -30.11280 -10.87522 1.000 70.85128 182 ALA D N 1
ATOM 6614 C CA . ALA D 1 182 ? 3.51260 -29.20566 -10.52958 1.000 78.92038 182 ALA D CA 1
ATOM 6615 C C . ALA D 1 182 ? 3.78157 -27.78549 -11.01053 1.000 87.44593 182 ALA D C 1
ATOM 6616 O O . ALA D 1 182 ? 2.84394 -27.07369 -11.38889 1.000 82.47638 182 ALA D O 1
ATOM 6618 N N . ILE D 1 183 ? 5.04488 -27.35484 -10.99681 1.000 93.20887 183 ILE D N 1
ATOM 6619 C CA . ILE D 1 183 ? 5.38087 -26.00726 -11.45080 1.000 89.18128 183 ILE D CA 1
ATOM 6620 C C . ILE D 1 183 ? 5.08677 -25.85770 -12.93871 1.000 79.35169 183 ILE D C 1
ATOM 6621 O O . ILE D 1 183 ? 4.46017 -24.88315 -13.37068 1.000 88.63876 183 ILE D O 1
ATOM 6626 N N . ILE D 1 184 ? 5.54006 -26.82048 -13.74493 1.000 67.99628 184 ILE D N 1
ATOM 6627 C CA . ILE D 1 184 ? 5.28888 -26.76537 -15.18303 1.000 77.79871 184 ILE D CA 1
ATOM 6628 C C . ILE D 1 184 ? 3.79282 -26.82435 -15.46761 1.000 89.60515 184 ILE D C 1
ATOM 6629 O O . ILE D 1 184 ? 3.28888 -26.14631 -16.37250 1.000 86.43872 184 ILE D O 1
ATOM 6634 N N . GLU D 1 185 ? 3.05889 -27.63621 -14.70279 1.000 95.59918 185 GLU D N 1
ATOM 6635 C CA . GLU D 1 185 ? 1.61690 -27.73666 -14.90387 1.000 94.86073 185 GLU D CA 1
ATOM 6636 C C . GLU D 1 185 ? 0.90942 -26.43543 -14.54140 1.000 85.12720 185 GLU D C 1
ATOM 6637 O O . GLU D 1 185 ? -0.08522 -26.06671 -15.17670 1.000 91.71078 185 GLU D O 1
ATOM 6643 N N . ALA D 1 186 ? 1.40462 -25.72726 -13.52320 1.000 80.74930 186 ALA D N 1
ATOM 6644 C CA . ALA D 1 186 ? 0.78475 -24.46483 -13.13103 1.000 79.55535 186 ALA D CA 1
ATOM 6645 C C . ALA D 1 186 ? 0.95513 -23.40014 -14.20861 1.000 95.78935 186 ALA D C 1
ATOM 6646 O O . ALA D 1 186 ? 0.01668 -22.64897 -14.50045 1.000 88.55761 186 ALA D O 1
ATOM 6648 N N . LEU D 1 187 ? 2.14663 -23.31543 -14.80614 1.000 103.53853 187 LEU D N 1
ATOM 6649 C CA . LEU D 1 187 ? 2.38141 -22.32714 -15.85395 1.000 85.32233 187 LEU D CA 1
ATOM 6650 C C . LEU D 1 187 ? 1.51859 -22.59552 -17.07917 1.000 90.75409 187 LEU D C 1
ATOM 6651 O O . LEU D 1 187 ? 1.11812 -21.65532 -17.77508 1.000 102.01757 187 LEU D O 1
ATOM 6656 N N . GLU D 1 188 ? 1.22289 -23.86708 -17.35845 1.000 92.24199 188 GLU D N 1
ATOM 6657 C CA . GLU D 1 188 ? 0.37816 -24.19988 -18.49994 1.000 96.34174 188 GLU D CA 1
ATOM 6658 C C . GLU D 1 188 ? -1.07551 -23.81769 -18.25284 1.000 95.21931 188 GLU D C 1
ATOM 6659 O O . GLU D 1 188 ? -1.81655 -23.55518 -19.20707 1.000 94.25350 188 GLU D O 1
ATOM 6665 N N . VAL D 1 189 ? -1.50085 -23.78445 -16.98922 1.000 82.68771 189 VAL D N 1
ATOM 6666 C CA . VAL D 1 189 ? -2.86266 -23.36820 -16.67080 1.000 90.99362 189 VAL D CA 1
ATOM 6667 C C . VAL D 1 189 ? -2.95275 -21.84869 -16.57979 1.000 106.14570 189 VAL D C 1
ATOM 6668 O O . VAL D 1 189 ? -3.94941 -21.24854 -16.99514 1.000 100.36011 189 VAL D O 1
ATOM 6672 N N . ALA D 1 190 ? -1.92146 -21.20437 -16.03157 1.000 97.21295 190 ALA D N 1
ATOM 6673 C CA . ALA D 1 190 ? -1.87671 -19.74650 -15.90994 1.000 88.45736 190 ALA D CA 1
ATOM 6674 C C . ALA D 1 190 ? -1.28770 -19.16811 -17.19478 1.000 103.83826 190 ALA D C 1
ATOM 6675 O O . ALA D 1 190 ? -0.09423 -18.87618 -17.29871 1.000 107.81946 190 ALA D O 1
ATOM 6677 N N . GLU D 1 191 ? -2.15170 -19.00198 -18.19770 1.000 111.32477 191 GLU D N 1
ATOM 6678 C CA . GLU D 1 191 ? -1.70411 -18.47773 -19.48281 1.000 115.53823 191 GLU D CA 1
ATOM 6679 C C . GLU D 1 191 ? -1.73882 -16.95530 -19.55721 1.000 129.42707 191 GLU D C 1
ATOM 6680 O O . GLU D 1 191 ? -0.91673 -16.36329 -20.26634 1.000 144.32114 191 GLU D O 1
ATOM 6686 N N . ASP D 1 192 ? -2.66060 -16.30471 -18.85381 1.000 119.00565 192 ASP D N 1
ATOM 6687 C CA . ASP D 1 192 ? -2.76045 -14.85438 -18.89377 1.000 127.53941 192 ASP D CA 1
ATOM 6688 C C . ASP D 1 192 ? -1.97003 -14.21634 -17.75114 1.000 134.57136 192 ASP D C 1
ATOM 6689 O O . ASP D 1 192 ? -1.42337 -14.89385 -16.87772 1.000 129.17898 192 ASP D O 1
ATOM 6694 N N . GLU D 1 193 ? -1.90737 -12.88227 -17.77658 1.000 144.81123 193 GLU D N 1
ATOM 6695 C CA . GLU D 1 193 ? -1.22846 -12.14993 -16.71197 1.000 135.17866 193 GLU D CA 1
ATOM 6696 C C . GLU D 1 193 ? -1.96285 -12.31324 -15.38647 1.000 136.37043 193 GLU D C 1
ATOM 6697 O O . GLU D 1 193 ? -1.33156 -12.43932 -14.33035 1.000 136.07576 193 GLU D O 1
ATOM 6703 N N . GLU D 1 194 ? -3.29796 -12.29893 -15.42546 1.000 136.67512 194 GLU D N 1
ATOM 6704 C CA . GLU D 1 194 ? -4.09362 -12.44508 -14.20967 1.000 136.54136 194 GLU D CA 1
ATOM 6705 C C . GLU D 1 194 ? -3.80618 -13.77720 -13.52464 1.000 134.70565 194 GLU D C 1
ATOM 6706 O O . GLU D 1 194 ? -3.63426 -13.83748 -12.30129 1.000 131.34310 194 GLU D O 1
ATOM 6712 N N . GLY D 1 195 ? -3.75685 -14.86012 -14.30369 1.000 134.50858 195 GLY D N 1
ATOM 6713 C CA . GLY D 1 195 ? -3.48421 -16.16913 -13.72985 1.000 123.67038 195 GLY D CA 1
ATOM 6714 C C . GLY D 1 195 ? -2.09559 -16.27540 -13.12812 1.000 124.35283 195 GLY D C 1
ATOM 6715 O O . GLY D 1 195 ? -1.91244 -16.88553 -12.07152 1.000 124.43851 195 GLY D O 1
ATOM 6716 N N . LEU D 1 196 ? -1.09559 -15.70154 -13.80422 1.000 113.60434 196 LEU D N 1
ATOM 6717 C CA . LEU D 1 196 ? 0.28060 -15.79359 -13.32528 1.000 107.64460 196 LEU D CA 1
ATOM 6718 C C . LEU D 1 196 ? 0.45339 -15.16523 -11.94839 1.000 109.29826 196 LEU D C 1
ATOM 6719 O O . LEU D 1 196 ? 1.25896 -15.64867 -11.14457 1.000 114.69626 196 LEU D O 1
ATOM 6724 N N . LYS D 1 197 ? -0.29647 -14.10145 -11.65074 1.000 111.45296 197 LYS D N 1
ATOM 6725 C CA . LYS D 1 197 ? -0.14648 -13.43357 -10.36156 1.000 121.28262 197 LYS D CA 1
ATOM 6726 C C . LYS D 1 197 ? -0.61683 -14.30909 -9.20695 1.000 121.29516 197 LYS D C 1
ATOM 6727 O O . LYS D 1 197 ? -0.13136 -14.15639 -8.07991 1.000 116.38975 197 LYS D O 1
ATOM 6733 N N . ILE D 1 198 ? -1.55174 -15.22603 -9.46086 1.000 119.65346 198 ILE D N 1
ATOM 6734 C CA . ILE D 1 198 ? -2.03698 -16.09813 -8.39626 1.000 118.59454 198 ILE D CA 1
ATOM 6735 C C . ILE D 1 198 ? -1.00785 -17.17083 -8.06304 1.000 111.34075 198 ILE D C 1
ATOM 6736 O O . ILE D 1 198 ? -0.74521 -17.45604 -6.88838 1.000 110.05738 198 ILE D O 1
ATOM 6741 N N . VAL D 1 199 ? -0.40538 -17.78007 -9.08802 1.000 106.42079 199 VAL D N 1
ATOM 6742 C CA . VAL D 1 199 ? 0.52614 -18.88579 -8.87859 1.000 108.55195 199 VAL D CA 1
ATOM 6743 C C . VAL D 1 199 ? 1.95586 -18.42806 -8.63229 1.000 112.33243 199 VAL D C 1
ATOM 6744 O O . VAL D 1 199 ? 2.78609 -19.24455 -8.20391 1.000 91.11081 199 VAL D O 1
ATOM 6748 N N . ALA D 1 200 ? 2.27126 -17.15543 -8.89211 1.000 118.11695 200 ALA D N 1
ATOM 6749 C CA . ALA D 1 200 ? 3.64421 -16.67295 -8.75841 1.000 103.65999 200 ALA D CA 1
ATOM 6750 C C . ALA D 1 200 ? 4.20080 -16.92997 -7.36240 1.000 103.85842 200 ALA D C 1
ATOM 6751 O O . ALA D 1 200 ? 5.32189 -17.42934 -7.21407 1.000 98.90191 200 ALA D O 1
ATOM 6753 N N . LYS D 1 201 ? 3.43429 -16.58890 -6.32338 1.000 99.91211 201 LYS D N 1
ATOM 6754 C CA . LYS D 1 201 ? 3.91216 -16.79458 -4.95853 1.000 103.39849 201 LYS D CA 1
ATOM 6755 C C . LYS D 1 201 ? 4.11752 -18.27698 -4.66238 1.000 100.35478 201 LYS D C 1
ATOM 6756 O O . LYS D 1 201 ? 5.14480 -18.67249 -4.09879 1.000 84.77762 201 LYS D O 1
ATOM 6762 N N . ALA D 1 202 ? 3.14569 -19.11413 -5.03600 1.000 99.01643 202 ALA D N 1
ATOM 6763 C CA . ALA D 1 202 ? 3.26447 -20.54738 -4.78806 1.000 93.35643 202 ALA D CA 1
ATOM 6764 C C . ALA D 1 202 ? 4.39719 -21.16299 -5.60095 1.000 93.24609 202 ALA D C 1
ATOM 6765 O O . ALA D 1 202 ? 5.11391 -22.04227 -5.10812 1.000 100.18851 202 ALA D O 1
ATOM 6767 N N . ILE D 1 203 ? 4.57368 -20.71747 -6.84705 1.000 88.19997 203 ILE D N 1
ATOM 6768 C CA . ILE D 1 203 ? 5.61898 -21.28311 -7.69508 1.000 92.36064 203 ILE D CA 1
ATOM 6769 C C . ILE D 1 203 ? 6.99691 -20.92210 -7.15594 1.000 85.97757 203 ILE D C 1
ATOM 6770 O O . ILE D 1 203 ? 7.89842 -21.76734 -7.10012 1.000 98.15259 203 ILE D O 1
ATOM 6775 N N . LYS D 1 204 ? 7.18388 -19.66146 -6.76009 1.000 97.87495 204 LYS D N 1
ATOM 6776 C CA . LYS D 1 204 ? 8.46622 -19.22914 -6.21301 1.000 109.29031 204 LYS D CA 1
ATOM 6777 C C . LYS D 1 204 ? 8.83713 -20.03325 -4.97217 1.000 107.80202 204 LYS D C 1
ATOM 6778 O O . LYS D 1 204 ? 9.98697 -20.46461 -4.82374 1.000 107.83017 204 LYS D O 1
ATOM 6784 N N . GLU D 1 205 ? 7.87645 -20.24333 -4.06779 1.000 96.99393 205 GLU D N 1
ATOM 6785 C CA . GLU D 1 205 ? 8.13500 -21.08073 -2.90058 1.000 94.61866 205 GLU D CA 1
ATOM 6786 C C . GLU D 1 205 ? 8.43522 -22.51690 -3.31198 1.000 100.75989 205 GLU D C 1
ATOM 6787 O O . GLU D 1 205 ? 9.25960 -23.19104 -2.68287 1.000 96.98158 205 GLU D O 1
ATOM 6793 N N . ALA D 1 206 ? 7.76848 -23.00463 -4.36294 1.000 95.44746 206 ALA D N 1
ATOM 6794 C CA . ALA D 1 206 ? 8.00648 -24.36833 -4.82671 1.000 91.04135 206 ALA D CA 1
ATOM 6795 C C . ALA D 1 206 ? 9.43013 -24.53479 -5.34279 1.000 107.43322 206 ALA D C 1
ATOM 6796 O O . ALA D 1 206 ? 10.06160 -25.57355 -5.11716 1.000 111.03275 206 ALA D O 1
ATOM 6798 N N . ILE D 1 207 ? 9.94903 -23.52370 -6.04441 1.000 104.30137 207 ILE D N 1
ATOM 6799 C CA . ILE D 1 207 ? 11.31841 -23.58636 -6.54941 1.000 102.29445 207 ILE D CA 1
ATOM 6800 C C . ILE D 1 207 ? 12.30241 -23.65168 -5.38974 1.000 106.53977 207 ILE D C 1
ATOM 6801 O O . ILE D 1 207 ? 13.32452 -24.34643 -5.45645 1.000 105.82979 207 ILE D O 1
ATOM 6806 N N . LYS D 1 208 ? 12.00836 -22.92739 -4.30853 1.000 99.08235 208 LYS D N 1
ATOM 6807 C CA . LYS D 1 208 ? 12.86012 -22.97071 -3.12635 1.000 108.49435 208 LYS D CA 1
ATOM 6808 C C . LYS D 1 208 ? 12.86154 -24.36439 -2.51195 1.000 107.81935 208 LYS D C 1
ATOM 6809 O O . LYS D 1 208 ? 13.92115 -24.94724 -2.25350 1.000 95.98641 208 LYS D O 1
ATOM 6815 N N . LYS D 1 209 ? 11.66868 -24.91263 -2.27362 1.000 100.99487 209 LYS D N 1
ATOM 6816 C CA . LYS D 1 209 ? 11.54589 -26.24490 -1.69489 1.000 100.65387 209 LYS D CA 1
ATOM 6817 C C . LYS D 1 209 ? 12.07534 -27.32562 -2.62983 1.000 105.53351 209 LYS D C 1
ATOM 6818 O O . LYS D 1 209 ? 12.61972 -28.33317 -2.16423 1.000 119.57344 209 LYS D O 1
ATOM 6824 N N . ALA D 1 210 ? 11.92443 -27.13997 -3.94480 1.000 97.72856 210 ALA D N 1
ATOM 6825 C CA . ALA D 1 210 ? 12.42047 -28.13318 -4.89433 1.000 99.57091 210 ALA D CA 1
ATOM 6826 C C . ALA D 1 210 ? 13.93897 -28.24539 -4.84946 1.000 109.51504 210 ALA D C 1
ATOM 6827 O O . ALA D 1 210 ? 14.48579 -29.35420 -4.88165 1.000 116.20773 210 ALA D O 1
ATOM 6829 N N . GLU D 1 211 ? 14.63982 -27.11080 -4.78346 1.000 116.84627 211 GLU D N 1
ATOM 6830 C CA . GLU D 1 211 ? 16.09624 -27.15733 -4.69907 1.000 109.64148 211 GLU D CA 1
ATOM 6831 C C . GLU D 1 211 ? 16.55364 -27.75270 -3.37418 1.000 112.69591 211 GLU D C 1
ATOM 6832 O O . GLU D 1 211 ? 17.57563 -28.44673 -3.32090 1.000 115.57665 211 GLU D O 1
ATOM 6838 N N . GLU D 1 212 ? 15.81355 -27.48914 -2.29399 1.000 108.18574 212 GLU D N 1
ATOM 6839 C CA . GLU D 1 212 ? 16.11823 -28.12845 -1.01797 1.000 115.00949 212 GLU D CA 1
ATOM 6840 C C . GLU D 1 212 ? 15.97068 -29.64186 -1.11540 1.000 113.06330 212 GLU D C 1
ATOM 6841 O O . GLU D 1 212 ? 16.77364 -30.39053 -0.54535 1.000 97.63505 212 GLU D O 1
ATOM 6847 N N . ALA D 1 213 ? 14.94597 -30.10988 -1.83391 1.000 116.57810 213 ALA D N 1
ATOM 6848 C CA . ALA D 1 213 ? 14.76015 -31.54590 -2.01603 1.000 109.48414 213 ALA D CA 1
ATOM 6849 C C . ALA D 1 213 ? 15.91484 -32.15629 -2.79990 1.000 104.38760 213 ALA D C 1
ATOM 6850 O O . ALA D 1 213 ? 16.35887 -33.27034 -2.49720 1.000 101.53552 213 ALA D O 1
ATOM 6852 N N . ILE D 1 214 ? 16.40671 -31.44588 -3.81922 1.000 103.05851 214 ILE D N 1
ATOM 6853 C CA . ILE D 1 214 ? 17.56095 -31.92763 -4.57404 1.000 107.87112 214 ILE D CA 1
ATOM 6854 C C . ILE D 1 214 ? 18.76944 -32.06152 -3.65778 1.000 104.30401 214 ILE D C 1
ATOM 6855 O O . ILE D 1 214 ? 19.54260 -33.02275 -3.75644 1.000 94.59264 214 ILE D O 1
ATOM 6860 N N . LYS D 1 215 ? 18.94858 -31.09892 -2.75121 1.000 108.35135 215 LYS D N 1
ATOM 6861 C CA . LYS D 1 215 ? 20.04854 -31.16159 -1.79492 1.000 110.64657 215 LYS D CA 1
ATOM 6862 C C . LYS D 1 215 ? 19.90263 -32.36678 -0.87292 1.000 102.18501 215 LYS D C 1
ATOM 6863 O O . LYS D 1 215 ? 20.85168 -33.13574 -0.68225 1.000 101.77991 215 LYS D O 1
ATOM 6869 N N . LYS D 1 216 ? 18.71407 -32.54290 -0.28559 1.000 102.09406 216 LYS D N 1
ATOM 6870 C CA . LYS D 1 216 ? 18.46121 -33.71082 0.55440 1.000 99.35330 216 LYS D CA 1
ATOM 6871 C C . LYS D 1 216 ? 18.59899 -35.01294 -0.22456 1.000 93.66139 216 LYS D C 1
ATOM 6872 O O . LYS D 1 216 ? 18.98668 -36.03846 0.34726 1.000 99.72023 216 LYS D O 1
ATOM 6878 N N . ALA D 1 217 ? 18.28473 -34.99756 -1.52217 1.000 84.95096 217 ALA D N 1
ATOM 6879 C CA . ALA D 1 217 ? 18.45265 -36.19995 -2.33115 1.000 79.65023 217 ALA D CA 1
ATOM 6880 C C . ALA D 1 217 ? 19.92549 -36.53903 -2.51655 1.000 81.62832 217 ALA D C 1
ATOM 6881 O O . ALA D 1 217 ? 20.31815 -37.70492 -2.39545 1.000 85.44617 217 ALA D O 1
ATOM 6883 N N . GLU D 1 218 ? 20.75291 -35.53381 -2.81352 1.000 88.60718 218 GLU D N 1
ATOM 6884 C CA . GLU D 1 218 ? 22.18860 -35.76287 -2.94636 1.000 96.25273 218 GLU D CA 1
ATOM 6885 C C . GLU D 1 218 ? 22.77965 -36.33800 -1.66446 1.000 103.14597 218 GLU D C 1
ATOM 6886 O O . GLU D 1 218 ? 23.62775 -37.23675 -1.71433 1.000 106.70318 218 GLU D O 1
ATOM 6892 N N . GLU D 1 219 ? 22.34824 -35.82817 -0.50638 1.000 92.63554 219 GLU D N 1
ATOM 6893 C CA . GLU D 1 219 ? 22.78170 -36.39947 0.76579 1.000 89.38596 219 GLU D CA 1
ATOM 6894 C C . GLU D 1 219 ? 22.41877 -37.87517 0.84754 1.000 97.30684 219 GLU D C 1
ATOM 6895 O O . GLU D 1 219 ? 23.24474 -38.71200 1.23135 1.000 99.91602 219 GLU D O 1
ATOM 6901 N N . ALA D 1 220 ? 21.17468 -38.20968 0.49596 1.000 82.90262 220 ALA D N 1
ATOM 6902 C CA . ALA D 1 220 ? 20.75497 -39.60526 0.49596 1.000 83.71276 220 ALA D CA 1
ATOM 6903 C C . ALA D 1 220 ? 21.60470 -40.43340 -0.45769 1.000 95.95371 220 ALA D C 1
ATOM 6904 O O . ALA D 1 220 ? 21.97482 -41.56903 -0.14076 1.000 101.70428 220 ALA D O 1
ATOM 6906 N N . ILE D 1 221 ? 21.92844 -39.87824 -1.62899 1.000 92.83337 221 ILE D N 1
ATOM 6907 C CA . ILE D 1 221 ? 22.76202 -40.59468 -2.59140 1.000 92.21763 221 ILE D CA 1
ATOM 6908 C C . ILE D 1 221 ? 24.13727 -40.87434 -1.99990 1.000 88.71979 221 ILE D C 1
ATOM 6909 O O . ILE D 1 221 ? 24.70054 -41.96059 -2.18332 1.000 88.76310 221 ILE D O 1
ATOM 6914 N N . LYS D 1 222 ? 24.70113 -39.89915 -1.28440 1.000 84.09706 222 LYS D N 1
ATOM 6915 C CA . LYS D 1 222 ? 26.01258 -40.09184 -0.67422 1.000 101.95737 222 LYS D CA 1
ATOM 6916 C C . LYS D 1 222 ? 25.96308 -41.15560 0.41639 1.000 104.35926 222 LYS D C 1
ATOM 6917 O O . LYS D 1 222 ? 26.79196 -42.07345 0.43974 1.000 101.00308 222 LYS D O 1
ATOM 6923 N N . LEU D 1 223 ? 24.99828 -41.04525 1.33440 1.000 98.47974 223 LEU D N 1
ATOM 6924 C CA . LEU D 1 223 ? 24.87054 -42.04236 2.39287 1.000 91.16095 223 LEU D CA 1
ATOM 6925 C C . LEU D 1 223 ? 24.53773 -43.41716 1.82647 1.000 100.55232 223 LEU D C 1
ATOM 6926 O O . LEU D 1 223 ? 25.03914 -44.43606 2.31653 1.000 106.32585 223 LEU D O 1
ATOM 6931 N N . ALA D 1 224 ? 23.69162 -43.46715 0.79434 1.000 96.43079 224 ALA D N 1
ATOM 6932 C CA . ALA D 1 224 ? 23.33822 -44.74919 0.19371 1.000 89.07794 224 ALA D CA 1
ATOM 6933 C C . ALA D 1 224 ? 24.53959 -45.38122 -0.49261 1.000 88.34204 224 ALA D C 1
ATOM 6934 O O . ALA D 1 224 ? 24.71242 -46.60460 -0.45217 1.000 103.96899 224 ALA D O 1
ATOM 6936 N N . LYS D 1 225 ? 25.37230 -44.56162 -1.13803 1.000 103.66848 225 LYS D N 1
ATOM 6937 C CA . LYS D 1 225 ? 26.57201 -45.07651 -1.78918 1.000 114.72801 225 LYS D CA 1
ATOM 6938 C C . LYS D 1 225 ? 27.47203 -45.79524 -0.79143 1.000 114.97446 225 LYS D C 1
ATOM 6939 O O . LYS D 1 225 ? 27.83537 -46.95844 -0.99375 1.000 117.37448 225 LYS D O 1
ATOM 6945 N N . GLU D 1 226 ? 27.82518 -45.12280 0.30615 1.000 117.77708 226 GLU D N 1
ATOM 6946 C CA . GLU D 1 226 ? 28.72011 -45.72811 1.28816 1.000 123.07213 226 GLU D CA 1
ATOM 6947 C C . GLU D 1 226 ? 28.10573 -46.97577 1.91317 1.000 117.70198 226 GLU D C 1
ATOM 6948 O O . GLU D 1 226 ? 28.80120 -47.97475 2.13232 1.000 132.94901 226 GLU D O 1
ATOM 6954 N N . SER D 1 227 ? 26.80628 -46.93515 2.21371 1.000 100.26279 227 SER D N 1
ATOM 6955 C CA . SER D 1 227 ? 26.15165 -48.06857 2.85999 1.000 92.08587 227 SER D CA 1
ATOM 6956 C C . SER D 1 227 ? 26.14838 -49.29355 1.95099 1.000 99.55082 227 SER D C 1
ATOM 6957 O O . SER D 1 227 ? 26.61586 -50.37153 2.33575 1.000 112.80563 227 SER D O 1
ATOM 6960 N N . VAL D 1 228 ? 25.61468 -49.14544 0.73631 1.000 90.14923 228 VAL D N 1
ATOM 6961 C CA . VAL D 1 228 ? 25.47401 -50.28742 -0.16351 1.000 94.07571 228 VAL D CA 1
ATOM 6962 C C . VAL D 1 228 ? 26.84021 -50.82960 -0.57045 1.000 107.99846 228 VAL D C 1
ATOM 6963 O O . VAL D 1 228 ? 27.02638 -52.04738 -0.68603 1.000 108.14417 228 VAL D O 1
ATOM 6967 N N . GLU D 1 229 ? 27.81279 -49.94192 -0.80260 1.000 116.87120 229 GLU D N 1
ATOM 6968 C CA . GLU D 1 229 ? 29.14839 -50.38776 -1.19499 1.000 128.40288 229 GLU D CA 1
ATOM 6969 C C . GLU D 1 229 ? 29.75890 -51.29344 -0.13399 1.000 122.22999 229 GLU D C 1
ATOM 6970 O O . GLU D 1 229 ? 30.30237 -52.35993 -0.44551 1.000 112.20593 229 GLU D O 1
ATOM 6976 N N . LYS D 1 230 ? 29.68599 -50.87546 1.13051 1.000 116.47377 230 LYS D N 1
ATOM 6977 C CA . LYS D 1 230 ? 30.24078 -51.68390 2.20927 1.000 115.36570 230 LYS D CA 1
ATOM 6978 C C . LYS D 1 230 ? 29.47849 -52.99537 2.36493 1.000 109.23462 230 LYS D C 1
ATOM 6979 O O . LYS D 1 230 ? 30.09112 -54.05720 2.52661 1.000 110.64360 230 LYS D O 1
ATOM 6985 N N . ASN D 1 231 ? 28.14260 -52.94325 2.31446 1.000 104.40530 231 ASN D N 1
ATOM 6986 C CA . ASN D 1 231 ? 27.34693 -54.16008 2.46135 1.000 104.45893 231 ASN D CA 1
ATOM 6987 C C . ASN D 1 231 ? 27.61608 -55.14130 1.32674 1.000 103.57676 231 ASN D C 1
ATOM 6988 O O . ASN D 1 231 ? 27.62994 -56.35928 1.54090 1.000 104.49960 231 ASN D O 1
ATOM 6993 N N . LEU D 1 232 ? 27.82289 -54.63320 0.10914 1.000 102.28269 232 LEU D N 1
ATOM 6994 C CA . LEU D 1 232 ? 28.14093 -55.51997 -1.00449 1.000 101.84969 232 LEU D CA 1
ATOM 6995 C C . LEU D 1 232 ? 29.52604 -56.12953 -0.83958 1.000 110.01660 232 LEU D C 1
ATOM 6996 O O . LEU D 1 232 ? 29.78187 -57.23438 -1.33201 1.000 89.03404 232 LEU D O 1
ATOM 7001 N N . GLU D 1 233 ? 30.42622 -55.42454 -0.15012 1.000 129.95041 233 GLU D N 1
ATOM 7002 C CA . GLU D 1 233 ? 31.75416 -55.96434 0.11815 1.000 136.68909 233 GLU D CA 1
ATOM 7003 C C . GLU D 1 233 ? 31.69700 -57.05926 1.17598 1.000 126.28744 233 GLU D C 1
ATOM 7004 O O . GLU D 1 233 ? 32.38637 -58.07979 1.05907 1.000 117.77965 233 GLU D O 1
ATOM 7010 N N . LYS D 1 234 ? 30.88315 -56.86229 2.21802 1.000 114.13575 234 LYS D N 1
ATOM 7011 C CA . LYS D 1 234 ? 30.71673 -57.89672 3.23393 1.000 106.47026 234 LYS D CA 1
ATOM 7012 C C . LYS D 1 234 ? 30.12701 -59.16271 2.62740 1.000 98.97102 234 LYS D C 1
ATOM 7013 O O . LYS D 1 234 ? 30.50289 -60.27801 3.00617 1.000 86.45696 234 LYS D O 1
ATOM 7019 N N . LEU D 1 235 ? 29.19380 -59.00647 1.68614 1.000 112.39045 235 LEU D N 1
ATOM 7020 C CA . LEU D 1 235 ? 28.64635 -60.15766 0.97715 1.000 113.17096 235 LEU D CA 1
ATOM 7021 C C . LEU D 1 235 ? 29.70087 -60.79714 0.08246 1.000 123.12905 235 LEU D C 1
ATOM 7022 O O . LEU D 1 235 ? 29.79979 -62.02792 0.00862 1.000 120.37355 235 LEU D O 1
ATOM 7027 N N . LYS D 1 236 ? 30.48300 -59.97074 -0.61888 1.000 131.46924 236 LYS D N 1
ATOM 7028 C CA . LYS D 1 236 ? 31.56308 -60.48084 -1.45811 1.000 128.28966 236 LYS D CA 1
ATOM 7029 C C . LYS D 1 236 ? 32.56191 -61.29591 -0.64587 1.000 138.76572 236 LYS D C 1
ATOM 7030 O O . LYS D 1 236 ? 33.04828 -62.33494 -1.10820 1.000 151.71604 236 LYS D O 1
ATOM 7036 N N . ALA D 1 237 ? 32.87750 -60.84426 0.56403 1.000 130.24982 237 ALA D N 1
ATOM 7037 C CA . ALA D 1 237 ? 33.80392 -61.55991 1.43318 1.000 130.74911 237 ALA D CA 1
ATOM 7038 C C . ALA D 1 237 ? 33.18146 -62.85545 1.94502 1.000 123.74881 237 ALA D C 1
ATOM 7039 O O . ALA D 1 237 ? 33.70780 -63.94332 1.71123 1.000 134.90575 237 ALA D O 1
ATOM 7041 N N . ASP E 1 5 ? 2.54470 -1.04467 -11.39651 1.000 146.25363 5 ASP E N 1
ATOM 7042 C CA . ASP E 1 5 ? 2.86969 0.36698 -11.56970 1.000 136.85712 5 ASP E CA 1
ATOM 7043 C C . ASP E 1 5 ? 2.78381 1.12052 -10.24630 1.000 121.38982 5 ASP E C 1
ATOM 7044 O O . ASP E 1 5 ? 3.61344 1.98565 -9.96624 1.000 122.17813 5 ASP E O 1
ATOM 7049 N N . LEU E 1 6 ? 1.77061 0.79667 -9.43754 1.000 117.54591 6 LEU E N 1
ATOM 7050 C CA . LEU E 1 6 ? 1.67109 1.40073 -8.11230 1.000 113.70076 6 LEU E CA 1
ATOM 7051 C C . LEU E 1 6 ? 2.86591 1.02227 -7.24710 1.000 118.59336 6 LEU E C 1
ATOM 7052 O O . LEU E 1 6 ? 3.42649 1.87115 -6.54333 1.000 109.21408 6 LEU E O 1
ATOM 7057 N N . ARG E 1 7 ? 3.26308 -0.25206 -7.27800 1.000 114.78948 7 ARG E N 1
ATOM 7058 C CA . ARG E 1 7 ? 4.47009 -0.66973 -6.57273 1.000 106.17256 7 ARG E CA 1
ATOM 7059 C C . ARG E 1 7 ? 5.69560 0.03060 -7.14654 1.000 116.03326 7 ARG E C 1
ATOM 7060 O O . ARG E 1 7 ? 6.55053 0.52568 -6.40256 1.000 121.42935 7 ARG E O 1
ATOM 7068 N N . ALA E 1 8 ? 5.79918 0.07022 -8.47880 1.000 108.09381 8 ALA E N 1
ATOM 7069 C CA . ALA E 1 8 ? 6.90284 0.77145 -9.12673 1.000 104.93576 8 ALA E CA 1
ATOM 7070 C C . ALA E 1 8 ? 6.90107 2.25458 -8.78162 1.000 105.28672 8 ALA E C 1
ATOM 7071 O O . ALA E 1 8 ? 7.96708 2.87683 -8.71171 1.000 97.70798 8 ALA E O 1
ATOM 7073 N N . GLU E 1 9 ? 5.71839 2.83825 -8.57446 1.000 115.14828 9 GLU E N 1
ATOM 7074 C CA . GLU E 1 9 ? 5.63683 4.24392 -8.19035 1.000 113.09510 9 GLU E CA 1
ATOM 7075 C C . GLU E 1 9 ? 6.25167 4.47229 -6.81532 1.000 105.37524 9 GLU E C 1
ATOM 7076 O O . GLU E 1 9 ? 7.02741 5.41509 -6.61835 1.000 108.55727 9 GLU E O 1
ATOM 7082 N N . LEU E 1 10 ? 5.90782 3.62026 -5.84772 1.000 109.46419 10 LEU E N 1
ATOM 7083 C CA . LEU E 1 10 ? 6.46663 3.75251 -4.50626 1.000 107.34611 10 LEU E CA 1
ATOM 7084 C C . LEU E 1 10 ? 7.96781 3.48329 -4.50281 1.000 108.55167 10 LEU E C 1
ATOM 7085 O O . LEU E 1 10 ? 8.72928 4.19386 -3.83594 1.000 118.31545 10 LEU E O 1
ATOM 7090 N N . LEU E 1 11 ? 8.40809 2.45394 -5.23413 1.000 106.85945 11 LEU E N 1
ATOM 7091 C CA . LEU E 1 11 ? 9.83117 2.13061 -5.30255 1.000 105.49843 11 LEU E CA 1
ATOM 7092 C C . LEU E 1 11 ? 10.65613 3.28638 -5.85655 1.000 107.70682 11 LEU E C 1
ATOM 7093 O O . LEU E 1 11 ? 11.81506 3.46219 -5.46340 1.000 117.23949 11 LEU E O 1
ATOM 7098 N N . LYS E 1 12 ? 10.08749 4.07831 -6.76887 1.000 102.78200 12 LYS E N 1
ATOM 7099 C CA . LYS E 1 12 ? 10.82452 5.20965 -7.32392 1.000 100.11909 12 LYS E CA 1
ATOM 7100 C C . LYS E 1 12 ? 11.02180 6.30000 -6.27829 1.000 100.38723 12 LYS E C 1
ATOM 7101 O O . LYS E 1 12 ? 12.14322 6.77648 -6.06666 1.000 98.34910 12 LYS E O 1
ATOM 7107 N N . ALA E 1 13 ? 9.93716 6.71283 -5.61863 1.000 94.56091 13 ALA E N 1
ATOM 7108 C CA . ALA E 1 13 ? 10.04118 7.73226 -4.57998 1.000 87.09880 13 ALA E CA 1
ATOM 7109 C C . ALA E 1 13 ? 10.90036 7.25540 -3.41530 1.000 93.55230 13 ALA E C 1
ATOM 7110 O O . ALA E 1 13 ? 11.63536 8.04656 -2.81243 1.000 102.24897 13 ALA E O 1
ATOM 7112 N N . LEU E 1 14 ? 10.81664 5.96550 -3.08011 1.000 98.06132 14 LEU E N 1
ATOM 7113 C CA . LEU E 1 14 ? 11.64685 5.41840 -2.01054 1.000 98.66746 14 LEU E CA 1
ATOM 7114 C C . LEU E 1 14 ? 13.12827 5.49575 -2.36282 1.000 105.44302 14 LEU E C 1
ATOM 7115 O O . LEU E 1 14 ? 13.95231 5.90178 -1.53500 1.000 114.42525 14 LEU E O 1
ATOM 7120 N N . LEU E 1 15 ? 13.48847 5.09458 -3.58643 1.000 98.04822 15 LEU E N 1
ATOM 7121 C CA . LEU E 1 15 ? 14.88284 5.18161 -4.01324 1.000 95.65740 15 LEU E CA 1
ATOM 7122 C C . LEU E 1 15 ? 15.39143 6.61614 -3.95009 1.000 104.77721 15 LEU E C 1
ATOM 7123 O O . LEU E 1 15 ? 16.52069 6.86358 -3.51109 1.000 98.40542 15 LEU E O 1
ATOM 7128 N N . LYS E 1 16 ? 14.56913 7.57430 -4.38350 1.000 109.01128 16 LYS E N 1
ATOM 7129 C CA . LYS E 1 16 ? 14.94544 8.98196 -4.29550 1.000 105.36171 16 LYS E CA 1
ATOM 7130 C C . LYS E 1 16 ? 15.14871 9.40659 -2.84556 1.000 107.67498 16 LYS E C 1
ATOM 7131 O O . LYS E 1 16 ? 16.12116 10.09727 -2.51867 1.000 108.71503 16 LYS E O 1
ATOM 7137 N N . ALA E 1 17 ? 14.22885 9.00694 -1.96183 1.000 104.08306 17 ALA E N 1
ATOM 7138 C CA . ALA E 1 17 ? 14.34076 9.36424 -0.55007 1.000 110.63940 17 ALA E CA 1
ATOM 7139 C C . ALA E 1 17 ? 15.61909 8.81137 0.06981 1.000 102.23487 17 ALA E C 1
ATOM 7140 O O . ALA E 1 17 ? 16.28493 9.50034 0.85207 1.000 101.06995 17 ALA E O 1
ATOM 7142 N N . VAL E 1 18 ? 15.97218 7.56549 -0.25656 1.000 110.35555 18 VAL E N 1
ATOM 7143 C CA . VAL E 1 18 ? 17.20433 6.98033 0.26795 1.000 114.03952 18 VAL E CA 1
ATOM 7144 C C . VAL E 1 18 ? 18.41869 7.73492 -0.25991 1.000 112.21180 18 VAL E C 1
ATOM 7145 O O . VAL E 1 18 ? 19.40403 7.93966 0.46069 1.000 104.26958 18 VAL E O 1
ATOM 7149 N N . GLU E 1 19 ? 18.36944 8.15695 -1.52629 1.000 114.00720 19 GLU E N 1
ATOM 7150 C CA . GLU E 1 19 ? 19.46476 8.93863 -2.09202 1.000 107.57587 19 GLU E CA 1
ATOM 7151 C C . GLU E 1 19 ? 19.65293 10.25394 -1.34475 1.000 96.45022 19 GLU E C 1
ATOM 7152 O O . GLU E 1 19 ? 20.78611 10.64844 -1.04683 1.000 91.94474 19 GLU E O 1
ATOM 7158 N N . GLU E 1 20 ? 18.55331 10.94588 -1.03061 1.000 98.33344 20 GLU E N 1
ATOM 7159 C CA . GLU E 1 20 ? 18.65169 12.18425 -0.26180 1.000 107.13671 20 GLU E CA 1
ATOM 7160 C C . GLU E 1 20 ? 19.18952 11.92573 1.14018 1.000 103.08229 20 GLU E C 1
ATOM 7161 O O . GLU E 1 20 ? 19.97610 12.72206 1.66709 1.000 99.12295 20 GLU E O 1
ATOM 7167 N N . PHE E 1 21 ? 18.75970 10.82817 1.76809 1.000 98.33089 21 PHE E N 1
ATOM 7168 C CA . PHE E 1 21 ? 19.27596 10.47436 3.08667 1.000 89.91144 21 PHE E CA 1
ATOM 7169 C C . PHE E 1 21 ? 20.78440 10.27059 3.03300 1.000 88.99408 21 PHE E C 1
ATOM 7170 O O . PHE E 1 21 ? 21.52257 10.75373 3.89950 1.000 99.09692 21 PHE E O 1
ATOM 7178 N N . LEU E 1 22 ? 21.25723 9.54573 2.01591 1.000 86.76575 22 LEU E N 1
ATOM 7179 C CA . LEU E 1 22 ? 22.68626 9.29287 1.87604 1.000 85.59020 22 LEU E CA 1
ATOM 7180 C C . LEU E 1 22 ? 23.45502 10.58750 1.65195 1.000 87.62905 22 LEU E C 1
ATOM 7181 O O . LEU E 1 22 ? 24.60295 10.71433 2.09346 1.000 98.28418 22 LEU E O 1
ATOM 7186 N N . LYS E 1 23 ? 22.84181 11.55219 0.96280 1.000 96.28959 23 LYS E N 1
ATOM 7187 C CA . LYS E 1 23 ? 23.47462 12.85154 0.76070 1.000 104.27656 23 LYS E CA 1
ATOM 7188 C C . LYS E 1 23 ? 23.66862 13.57593 2.08743 1.000 109.89508 23 LYS E C 1
ATOM 7189 O O . LYS E 1 23 ? 24.77809 14.01321 2.41463 1.000 120.62101 23 LYS E O 1
ATOM 7195 N N . ALA E 1 24 ? 22.58783 13.72096 2.86075 1.000 113.23466 24 ALA E N 1
ATOM 7196 C CA . ALA E 1 24 ? 22.67933 14.35975 4.17103 1.000 122.46881 24 ALA E CA 1
ATOM 7197 C C . ALA E 1 24 ? 23.63735 13.61330 5.09137 1.000 119.27424 24 ALA E C 1
ATOM 7198 O O . ALA E 1 24 ? 24.40237 14.23500 5.83910 1.000 120.87141 24 ALA E O 1
ATOM 7200 N N . ALA E 1 25 ? 23.59768 12.27818 5.06205 1.000 108.70952 25 ALA E N 1
ATOM 7201 C CA . ALA E 1 25 ? 24.48696 11.48696 5.90738 1.000 110.00099 25 ALA E CA 1
ATOM 7202 C C . ALA E 1 25 ? 25.95188 11.74894 5.57661 1.000 120.65265 25 ALA E C 1
ATOM 7203 O O . ALA E 1 25 ? 26.79903 11.79872 6.47657 1.000 129.18045 25 ALA E O 1
ATOM 7205 N N . GLU E 1 26 ? 26.27239 11.90978 4.29042 1.000 106.11293 26 GLU E N 1
ATOM 7206 C CA . GLU E 1 26 ? 27.65464 12.17334 3.90085 1.000 105.48932 26 GLU E CA 1
ATOM 7207 C C . GLU E 1 26 ? 28.10946 13.54288 4.38727 1.000 120.24907 26 GLU E C 1
ATOM 7208 O O . GLU E 1 26 ? 29.21530 13.68670 4.92225 1.000 116.27705 26 GLU E O 1
ATOM 7214 N N . GLU E 1 27 ? 27.27095 14.56498 4.19745 1.000 116.48608 27 GLU E N 1
ATOM 7215 C CA . GLU E 1 27 ? 27.59800 15.89632 4.69667 1.000 109.97722 27 GLU E CA 1
ATOM 7216 C C . GLU E 1 27 ? 27.78995 15.88454 6.20762 1.000 114.31306 27 GLU E C 1
ATOM 7217 O O . GLU E 1 27 ? 28.73451 16.49210 6.72574 1.000 112.73105 27 GLU E O 1
ATOM 7223 N N . ALA E 1 28 ? 26.89482 15.20697 6.93099 1.000 104.37796 28 ALA E N 1
ATOM 7224 C CA . ALA E 1 28 ? 27.05204 15.07074 8.37522 1.000 99.34333 28 ALA E CA 1
ATOM 7225 C C . ALA E 1 28 ? 28.38263 14.41513 8.72494 1.000 106.25328 28 ALA E C 1
ATOM 7226 O O . ALA E 1 28 ? 29.15696 14.94828 9.52757 1.000 105.10049 28 ALA E O 1
ATOM 7228 N N . ILE E 1 29 ? 28.66854 13.25757 8.12091 1.000 113.00020 29 ILE E N 1
ATOM 7229 C CA . ILE E 1 29 ? 29.91730 12.55201 8.40294 1.000 109.33454 29 ILE E CA 1
ATOM 7230 C C . ILE E 1 29 ? 31.11531 13.42818 8.06306 1.000 112.49726 29 ILE E C 1
ATOM 7231 O O . ILE E 1 29 ? 32.09663 13.48533 8.81527 1.000 107.05448 29 ILE E O 1
ATOM 7236 N N . LYS E 1 30 ? 31.05248 14.12657 6.92667 1.000 106.94951 30 LYS E N 1
ATOM 7237 C CA . LYS E 1 30 ? 32.14118 15.01630 6.53709 1.000 106.63017 30 LYS E CA 1
ATOM 7238 C C . LYS E 1 30 ? 32.36609 16.10870 7.57488 1.000 108.62230 30 LYS E C 1
ATOM 7239 O O . LYS E 1 30 ? 33.51116 16.41622 7.92687 1.000 102.57866 30 LYS E O 1
ATOM 7245 N N . GLU E 1 31 ? 31.28448 16.69975 8.08396 1.000 109.00450 31 GLU E N 1
ATOM 7246 C CA . GLU E 1 31 ? 31.41850 17.79895 9.03254 1.000 117.16955 31 GLU E CA 1
ATOM 7247 C C . GLU E 1 31 ? 31.71875 17.30833 10.44417 1.000 110.39209 31 GLU E C 1
ATOM 7248 O O . GLU E 1 31 ? 32.53786 17.90998 11.14893 1.000 107.57496 31 GLU E O 1
ATOM 7254 N N . LEU E 1 32 ? 31.06875 16.22379 10.87537 1.000 103.09049 32 LEU E N 1
ATOM 7255 C CA . LEU E 1 32 ? 31.32382 15.70155 12.21431 1.000 88.05766 32 LEU E CA 1
ATOM 7256 C C . LEU E 1 32 ? 32.77317 15.26090 12.36599 1.000 87.82441 32 LEU E C 1
ATOM 7257 O O . LEU E 1 32 ? 33.40860 15.53305 13.39146 1.000 87.83385 32 LEU E O 1
ATOM 7262 N N . LEU E 1 33 ? 33.31410 14.57843 11.35453 1.000 91.54345 33 LEU E N 1
ATOM 7263 C CA . LEU E 1 33 ? 34.71004 14.16126 11.41365 1.000 103.04514 33 LEU E CA 1
ATOM 7264 C C . LEU E 1 33 ? 35.65470 15.35604 11.37203 1.000 103.99919 33 LEU E C 1
ATOM 7265 O O . LEU E 1 33 ? 36.75378 15.29376 11.93513 1.000 107.94555 33 LEU E O 1
ATOM 7270 N N . GLU E 1 34 ? 35.24827 16.44720 10.71757 1.000 107.49446 34 GLU E N 1
ATOM 7271 C CA . GLU E 1 34 ? 36.06984 17.65429 10.70671 1.000 117.51375 34 GLU E CA 1
ATOM 7272 C C . GLU E 1 34 ? 36.11189 18.30181 12.08590 1.000 109.56134 34 GLU E C 1
ATOM 7273 O O . GLU E 1 34 ? 37.17919 18.71232 12.55764 1.000 102.40114 34 GLU E O 1
ATOM 7279 N N . LEU E 1 35 ? 34.95401 18.41035 12.74435 1.000 96.56706 35 LEU E N 1
ATOM 7280 C CA . LEU E 1 35 ? 34.92351 18.92105 14.11108 1.000 87.83020 35 LEU E CA 1
ATOM 7281 C C . LEU E 1 35 ? 35.72920 18.03274 15.04871 1.000 94.85570 35 LEU E C 1
ATOM 7282 O O . LEU E 1 35 ? 36.32018 18.52366 16.01802 1.000 85.65462 35 LEU E O 1
ATOM 7287 N N . LEU E 1 36 ? 35.75109 16.72463 14.78110 1.000 99.12904 36 LEU E N 1
ATOM 7288 C CA . LEU E 1 36 ? 36.51504 15.79851 15.60985 1.000 100.41741 36 LEU E CA 1
ATOM 7289 C C . LEU E 1 36 ? 37.99874 16.14782 15.61568 1.000 104.47729 36 LEU E C 1
ATOM 7290 O O . LEU E 1 36 ? 38.65681 16.06356 16.65946 1.000 109.60642 36 LEU E O 1
ATOM 7295 N N . LYS E 1 37 ? 38.54521 16.53525 14.45905 1.000 104.57730 37 LYS E N 1
ATOM 7296 C CA . LYS E 1 37 ? 39.95848 16.89985 14.39121 1.000 112.21198 37 LYS E CA 1
ATOM 7297 C C . LYS E 1 37 ? 40.28016 18.05242 15.33558 1.000 102.29161 37 LYS E C 1
ATOM 7298 O O . LYS E 1 37 ? 41.21372 17.96652 16.14182 1.000 102.78044 37 LYS E O 1
ATOM 7304 N N . LYS E 1 38 ? 39.51523 19.14346 15.25041 1.000 92.38159 38 LYS E N 1
ATOM 7305 C CA . LYS E 1 38 ? 39.73732 20.26702 16.15504 1.000 102.61573 38 LYS E CA 1
ATOM 7306 C C . LYS E 1 38 ? 39.46793 19.87253 17.60146 1.000 100.34255 38 LYS E C 1
ATOM 7307 O O . LYS E 1 38 ? 40.15115 20.34443 18.51819 1.000 102.41861 38 LYS E O 1
ATOM 7313 N N . ALA E 1 39 ? 38.47066 19.01252 17.82628 1.000 90.49968 39 ALA E N 1
ATOM 7314 C CA . ALA E 1 39 ? 38.17055 18.56663 19.18335 1.000 89.06785 39 ALA E CA 1
ATOM 7315 C C . ALA E 1 39 ? 39.32605 17.76304 19.76873 1.000 90.87861 39 ALA E C 1
ATOM 7316 O O . ALA E 1 39 ? 39.64292 17.89253 20.95749 1.000 81.08742 39 ALA E O 1
ATOM 7318 N N . LEU E 1 40 ? 39.95833 16.91426 18.95342 1.000 90.75766 40 LEU E N 1
ATOM 7319 C CA . LEU E 1 40 ? 41.11618 16.16171 19.42576 1.000 86.41437 40 LEU E CA 1
ATOM 7320 C C . LEU E 1 40 ? 42.28947 17.07756 19.75391 1.000 89.37318 40 LEU E C 1
ATOM 7321 O O . LEU E 1 40 ? 43.08101 16.76795 20.65194 1.000 87.12273 40 LEU E O 1
ATOM 7326 N N . GLU E 1 41 ? 42.41989 18.20044 19.04163 1.000 104.02861 41 GLU E N 1
ATOM 7327 C CA . GLU E 1 41 ? 43.48300 19.15535 19.34283 1.000 99.05833 41 GLU E CA 1
ATOM 7328 C C . GLU E 1 41 ? 43.27543 19.79633 20.70915 1.000 91.03445 41 GLU E C 1
ATOM 7329 O O . GLU E 1 41 ? 44.21287 19.89434 21.50842 1.000 93.14064 41 GLU E O 1
ATOM 7335 N N . VAL E 1 42 ? 42.05088 20.24935 20.98749 1.000 89.58262 42 VAL E N 1
ATOM 7336 C CA . VAL E 1 42 ? 41.74478 20.85935 22.27913 1.000 82.51347 42 VAL E CA 1
ATOM 7337 C C . VAL E 1 42 ? 42.00177 19.87726 23.41740 1.000 105.02757 42 VAL E C 1
ATOM 7338 O O . VAL E 1 42 ? 42.51522 20.25586 24.47795 1.000 112.60360 42 VAL E O 1
ATOM 7342 N N . LEU E 1 43 ? 41.64717 18.60313 23.22030 1.000 89.91508 43 LEU E N 1
ATOM 7343 C CA . LEU E 1 43 ? 41.84201 17.61095 24.27507 1.000 99.69719 43 LEU E CA 1
ATOM 7344 C C . LEU E 1 43 ? 43.31879 17.39138 24.58108 1.000 106.19605 43 LEU E C 1
ATOM 7345 O O . LEU E 1 43 ? 43.70950 17.30965 25.75113 1.000 107.64840 43 LEU E O 1
ATOM 7350 N N . LYS E 1 44 ? 44.15449 17.28581 23.54586 1.000 97.08575 44 LYS E N 1
ATOM 7351 C CA . LYS E 1 44 ? 45.58572 17.10779 23.77192 1.000 86.86270 44 LYS E CA 1
ATOM 7352 C C . LYS E 1 44 ? 46.18306 18.31094 24.49243 1.000 106.77776 44 LYS E C 1
ATOM 7353 O O . LYS E 1 44 ? 46.97745 18.15461 25.42705 1.000 114.75851 44 LYS E O 1
ATOM 7359 N N . LYS E 1 45 ? 45.81343 19.52107 24.06484 1.000 112.22777 45 LYS E N 1
ATOM 7360 C CA . LYS E 1 45 ? 46.30651 20.73703 24.70543 1.000 109.68928 45 LYS E CA 1
ATOM 7361 C C . LYS E 1 45 ? 45.91064 20.80862 26.17412 1.000 115.20373 45 LYS E C 1
ATOM 7362 O O . LYS E 1 45 ? 46.62558 21.41528 26.98028 1.000 118.00574 45 LYS E O 1
ATOM 7368 N N . LEU E 1 46 ? 44.77932 20.20326 26.54026 1.000 117.82900 46 LEU E N 1
ATOM 7369 C CA . LEU E 1 46 ? 44.30766 20.28955 27.91790 1.000 122.74642 46 LEU E CA 1
ATOM 7370 C C . LEU E 1 46 ? 45.17904 19.46225 28.85894 1.000 122.86569 46 LEU E C 1
ATOM 7371 O O . LEU E 1 46 ? 45.41678 19.86159 30.00472 1.000 118.07342 46 LEU E O 1
ATOM 7376 N N . ASP E 1 47 ? 45.66049 18.30846 28.39665 1.000 124.95387 47 ASP E N 1
ATOM 7377 C CA . ASP E 1 47 ? 46.56212 17.46725 29.18559 1.000 125.88737 47 ASP E CA 1
ATOM 7378 C C . ASP E 1 47 ? 47.54802 16.80433 28.23097 1.000 117.99345 47 ASP E C 1
ATOM 7379 O O . ASP E 1 47 ? 47.29806 15.70912 27.71442 1.000 112.78416 47 ASP E O 1
ATOM 7384 N N . PRO E 1 48 ? 48.69455 17.44714 27.98499 1.000 114.35113 48 PRO E N 1
ATOM 7385 C CA . PRO E 1 48 ? 49.61459 16.93109 26.95746 1.000 105.34686 48 PRO E CA 1
ATOM 7386 C C . PRO E 1 48 ? 50.44026 15.73296 27.39044 1.000 119.49524 48 PRO E C 1
ATOM 7387 O O . PRO E 1 48 ? 51.01669 15.06443 26.52174 1.000 109.46973 48 PRO E O 1
ATOM 7391 N N . LYS E 1 49 ? 50.52413 15.43584 28.68522 1.000 124.63661 49 LYS E N 1
ATOM 7392 C CA . LYS E 1 49 ? 51.33568 14.33017 29.17443 1.000 114.27226 49 LYS E CA 1
ATOM 7393 C C . LYS E 1 49 ? 50.50057 13.11829 29.57056 1.000 119.22530 49 LYS E C 1
ATOM 7394 O O . LYS E 1 49 ? 51.01244 12.22103 30.24731 1.000 122.85726 49 LYS E O 1
ATOM 7400 N N . SER E 1 50 ? 49.23396 13.06866 29.16550 1.000 118.98468 50 SER E N 1
ATOM 7401 C CA . SER E 1 50 ? 48.34176 11.97654 29.53503 1.000 124.40177 50 SER E CA 1
ATOM 7402 C C . SER E 1 50 ? 48.35363 10.90918 28.44658 1.000 120.86690 50 SER E C 1
ATOM 7403 O O . SER E 1 50 ? 48.00864 11.18706 27.29256 1.000 112.79062 50 SER E O 1
ATOM 7406 N N . LYS E 1 51 ? 48.75050 9.68838 28.81828 1.000 121.05439 51 LYS E N 1
ATOM 7407 C CA . LYS E 1 51 ? 48.70476 8.57123 27.87970 1.000 111.15333 51 LYS E CA 1
ATOM 7408 C C . LYS E 1 51 ? 47.27693 8.11740 27.60226 1.000 103.96129 51 LYS E C 1
ATOM 7409 O O . LYS E 1 51 ? 47.00948 7.53975 26.54244 1.000 97.16981 51 LYS E O 1
ATOM 7415 N N . GLY E 1 52 ? 46.35569 8.34932 28.53972 1.000 100.44622 52 GLY E N 1
ATOM 7416 C CA . GLY E 1 52 ? 44.95850 8.03748 28.27868 1.000 96.25374 52 GLY E CA 1
ATOM 7417 C C . GLY E 1 52 ? 44.39139 8.83638 27.12076 1.000 92.62310 52 GLY E C 1
ATOM 7418 O O . GLY E 1 52 ? 43.71492 8.29159 26.24466 1.000 89.86645 52 GLY E O 1
ATOM 7419 N N . VAL E 1 53 ? 44.65362 10.14536 27.10767 1.000 84.55557 53 VAL E N 1
ATOM 7420 C CA . VAL E 1 53 ? 44.22492 10.98479 25.99137 1.000 90.08733 53 VAL E CA 1
ATOM 7421 C C . VAL E 1 53 ? 44.89284 10.53387 24.69909 1.000 90.00762 53 VAL E C 1
ATOM 7422 O O . VAL E 1 53 ? 44.26467 10.50632 23.63279 1.000 76.58978 53 VAL E O 1
ATOM 7426 N N . GLU E 1 54 ? 46.17563 10.17107 24.77397 1.000 96.58118 54 GLU E N 1
ATOM 7427 C CA . GLU E 1 54 ? 46.88823 9.71129 23.58683 1.000 88.64151 54 GLU E CA 1
ATOM 7428 C C . GLU E 1 54 ? 46.23095 8.46861 22.99968 1.000 100.24674 54 GLU E C 1
ATOM 7429 O O . GLU E 1 54 ? 46.10076 8.34541 21.77559 1.000 105.15304 54 GLU E O 1
ATOM 7435 N N . ALA E 1 55 ? 45.81734 7.53286 23.85888 1.000 98.41307 55 ALA E N 1
ATOM 7436 C CA . ALA E 1 55 ? 45.09864 6.35357 23.38698 1.000 72.09247 55 ALA E CA 1
ATOM 7437 C C . ALA E 1 55 ? 43.80861 6.73698 22.67051 1.000 75.78760 55 ALA E C 1
ATOM 7438 O O . ALA E 1 55 ? 43.47238 6.15886 21.63020 1.000 80.15906 55 ALA E O 1
ATOM 7440 N N . LEU E 1 56 ? 43.06849 7.70603 23.21739 1.000 93.27601 56 LEU E N 1
ATOM 7441 C CA . LEU E 1 56 ? 41.83437 8.15372 22.57635 1.000 100.86447 56 LEU E CA 1
ATOM 7442 C C . LEU E 1 56 ? 42.10265 8.81881 21.23064 1.000 94.22711 56 LEU E C 1
ATOM 7443 O O . LEU E 1 56 ? 41.34491 8.61586 20.27512 1.000 90.57881 56 LEU E O 1
ATOM 7448 N N . VAL E 1 57 ? 43.16081 9.62928 21.13856 1.000 92.93993 57 VAL E N 1
ATOM 7449 C CA . VAL E 1 57 ? 43.47542 10.30067 19.87817 1.000 97.18142 57 VAL E CA 1
ATOM 7450 C C . VAL E 1 57 ? 43.74102 9.27739 18.77999 1.000 92.10469 57 VAL E C 1
ATOM 7451 O O . VAL E 1 57 ? 43.18918 9.36813 17.67689 1.000 89.25279 57 VAL E O 1
ATOM 7455 N N . LYS E 1 58 ? 44.60212 8.29626 19.05962 1.000 82.53085 58 LYS E N 1
ATOM 7456 C CA . LYS E 1 58 ? 44.82031 7.21202 18.10605 1.000 95.83954 58 LYS E CA 1
ATOM 7457 C C . LYS E 1 58 ? 43.52624 6.45230 17.83670 1.000 106.49403 58 LYS E C 1
ATOM 7458 O O . LYS E 1 58 ? 43.19891 6.14695 16.68391 1.000 110.58594 58 LYS E O 1
ATOM 7464 N N . GLY E 1 59 ? 42.78029 6.13166 18.89708 1.000 104.86805 59 GLY E N 1
ATOM 7465 C CA . GLY E 1 59 ? 41.51422 5.43672 18.72267 1.000 74.66451 59 GLY E CA 1
ATOM 7466 C C . GLY E 1 59 ? 40.49706 6.24133 17.93494 1.000 94.05883 59 GLY E C 1
ATOM 7467 O O . GLY E 1 59 ? 39.74571 5.68750 17.12834 1.000 104.28633 59 GLY E O 1
ATOM 7468 N N . ALA E 1 60 ? 40.44945 7.55703 18.16414 1.000 96.60317 60 ALA E N 1
ATOM 7469 C CA . ALA E 1 60 ? 39.50058 8.39490 17.43580 1.000 87.70681 60 ALA E CA 1
ATOM 7470 C C . ALA E 1 60 ? 39.85515 8.47078 15.95639 1.000 94.63895 60 ALA E C 1
ATOM 7471 O O . ALA E 1 60 ? 38.96382 8.47251 15.09888 1.000 88.45932 60 ALA E O 1
ATOM 7473 N N . LYS E 1 61 ? 41.15026 8.55293 15.63853 1.000 109.25047 61 LYS E N 1
ATOM 7474 C CA . LYS E 1 61 ? 41.56960 8.52637 14.24087 1.000 113.62951 61 LYS E CA 1
ATOM 7475 C C . LYS E 1 61 ? 41.22765 7.18937 13.59568 1.000 105.72541 61 LYS E C 1
ATOM 7476 O O . LYS E 1 61 ? 40.80549 7.13998 12.43410 1.000 84.33534 61 LYS E O 1
ATOM 7482 N N . GLY E 1 62 ? 41.41134 6.09285 14.33483 1.000 99.78464 62 GLY E N 1
ATOM 7483 C CA . GLY E 1 62 ? 41.03373 4.78819 13.81519 1.000 97.22635 62 GLY E CA 1
ATOM 7484 C C . GLY E 1 62 ? 39.54425 4.68147 13.55415 1.000 99.32277 62 GLY E C 1
ATOM 7485 O O . GLY E 1 62 ? 39.11647 4.16088 12.52070 1.000 108.15401 62 GLY E O 1
ATOM 7486 N N . ALA E 1 63 ? 38.73269 5.16231 14.50002 1.000 90.88826 63 ALA E N 1
ATOM 7487 C CA . ALA E 1 63 ? 37.28700 5.17311 14.30094 1.000 87.59705 63 ALA E CA 1
ATOM 7488 C C . ALA E 1 63 ? 36.90400 6.02245 13.09557 1.000 104.21560 63 ALA E C 1
ATOM 7489 O O . ALA E 1 63 ? 35.98360 5.67223 12.34739 1.000 106.35797 63 ALA E O 1
ATOM 7491 N N . ALA E 1 64 ? 37.59356 7.15042 12.89908 1.000 104.78083 64 ALA E N 1
ATOM 7492 C CA . ALA E 1 64 ? 37.31916 8.00265 11.74577 1.000 101.77443 64 ALA E CA 1
ATOM 7493 C C . ALA E 1 64 ? 37.58975 7.26896 10.43705 1.000 107.64924 64 ALA E C 1
ATOM 7494 O O . ALA E 1 64 ? 36.84872 7.43261 9.45990 1.000 99.60510 64 ALA E O 1
ATOM 7496 N N . LYS E 1 65 ? 38.65880 6.46789 10.39476 1.000 103.49551 65 LYS E N 1
ATOM 7497 C CA . LYS E 1 65 ? 38.95608 5.68408 9.19916 1.000 90.76225 65 LYS E CA 1
ATOM 7498 C C . LYS E 1 65 ? 37.82659 4.71346 8.87808 1.000 102.57031 65 LYS E C 1
ATOM 7499 O O . LYS E 1 65 ? 37.43307 4.56926 7.71455 1.000 116.44305 65 LYS E O 1
ATOM 7505 N N . GLY E 1 66 ? 37.30249 4.02837 9.89647 1.000 107.33427 66 GLY E N 1
ATOM 7506 C CA . GLY E 1 66 ? 36.21357 3.09321 9.67143 1.000 102.13613 66 GLY E CA 1
ATOM 7507 C C . GLY E 1 66 ? 34.93965 3.75145 9.18009 1.000 98.39850 66 GLY E C 1
ATOM 7508 O O . GLY E 1 66 ? 34.18276 3.14891 8.41470 1.000 99.25077 66 GLY E O 1
ATOM 7509 N N . ILE E 1 67 ? 34.68141 4.98869 9.61009 1.000 99.16058 67 ILE E N 1
ATOM 7510 C CA . ILE E 1 67 ? 33.48109 5.69303 9.16868 1.000 87.96266 67 ILE E CA 1
ATOM 7511 C C . ILE E 1 67 ? 33.56520 6.01727 7.68118 1.000 89.87511 67 ILE E C 1
ATOM 7512 O O . ILE E 1 67 ? 32.58675 5.85714 6.94102 1.000 88.34437 67 ILE E O 1
ATOM 7517 N N . GLU E 1 68 ? 34.72744 6.48706 7.22162 1.000 99.30951 68 GLU E N 1
ATOM 7518 C CA . GLU E 1 68 ? 34.90489 6.77640 5.80113 1.000 111.05755 68 GLU E CA 1
ATOM 7519 C C . GLU E 1 68 ? 34.81208 5.50611 4.96330 1.000 114.13917 68 GLU E C 1
ATOM 7520 O O . GLU E 1 68 ? 34.15413 5.48576 3.91627 1.000 115.83027 68 GLU E O 1
ATOM 7526 N N . ALA E 1 69 ? 35.48170 4.43670 5.40391 1.000 106.07395 69 ALA E N 1
ATOM 7527 C CA . ALA E 1 69 ? 35.40983 3.16579 4.68861 1.000 106.96037 69 ALA E CA 1
ATOM 7528 C C . ALA E 1 69 ? 33.98033 2.64257 4.63054 1.000 103.55801 69 ALA E C 1
ATOM 7529 O O . ALA E 1 69 ? 33.53828 2.13749 3.59141 1.000 99.85227 69 ALA E O 1
ATOM 7531 N N . ALA E 1 70 ? 33.24493 2.74461 5.74160 1.000 109.67515 70 ALA E N 1
ATOM 7532 C CA . ALA E 1 70 ? 31.87907 2.23304 5.77181 1.000 96.86155 70 ALA E CA 1
ATOM 7533 C C . ALA E 1 70 ? 30.96653 3.01916 4.84082 1.000 93.82089 70 ALA E C 1
ATOM 7534 O O . ALA E 1 70 ? 30.03661 2.44838 4.26101 1.000 108.16036 70 ALA E O 1
ATOM 7536 N N . MET E 1 71 ? 31.21570 4.32020 4.67705 1.000 85.73652 71 MET E N 1
ATOM 7537 C CA . MET E 1 71 ? 30.35959 5.12841 3.81767 1.000 82.13395 71 MET E CA 1
ATOM 7538 C C . MET E 1 71 ? 30.66697 4.90757 2.34120 1.000 99.42901 71 MET E C 1
ATOM 7539 O O . MET E 1 71 ? 29.75753 4.98695 1.50672 1.000 93.72850 71 MET E O 1
ATOM 7544 N N . LYS E 1 72 ? 31.93240 4.64792 1.99804 1.000 100.81702 72 LYS E N 1
ATOM 7545 C CA . LYS E 1 72 ? 32.25823 4.26257 0.62785 1.000 105.58892 72 LYS E CA 1
ATOM 7546 C C . LYS E 1 72 ? 31.47144 3.02945 0.20428 1.000 105.25971 72 LYS E C 1
ATOM 7547 O O . LYS E 1 72 ? 30.99248 2.94809 -0.93354 1.000 98.51941 72 LYS E O 1
ATOM 7553 N N . ILE E 1 73 ? 31.33218 2.05716 1.10908 1.000 99.55164 73 ILE E N 1
ATOM 7554 C CA . ILE E 1 73 ? 30.49928 0.88977 0.83612 1.000 86.74384 73 ILE E CA 1
ATOM 7555 C C . ILE E 1 73 ? 29.05509 1.31013 0.59629 1.000 89.93394 73 ILE E C 1
ATOM 7556 O O . ILE E 1 73 ? 28.39130 0.81089 -0.32024 1.000 98.00659 73 ILE E O 1
ATOM 7561 N N . ALA E 1 74 ? 28.54954 2.24079 1.41125 1.000 96.01401 74 ALA E N 1
ATOM 7562 C CA . ALA E 1 74 ? 27.16173 2.67535 1.28352 1.000 87.15173 74 ALA E CA 1
ATOM 7563 C C . ALA E 1 74 ? 26.89400 3.32081 -0.06916 1.000 94.47330 74 ALA E C 1
ATOM 7564 O O . ALA E 1 74 ? 25.77866 3.21953 -0.59355 1.000 87.32600 74 ALA E O 1
ATOM 7566 N N . LYS E 1 75 ? 27.89217 3.99791 -0.64166 1.000 102.37544 75 LYS E N 1
ATOM 7567 C CA . LYS E 1 75 ? 27.72301 4.58128 -1.96852 1.000 113.94778 75 LYS E CA 1
ATOM 7568 C C . LYS E 1 75 ? 27.60579 3.49556 -3.03180 1.000 111.74339 75 LYS E C 1
ATOM 7569 O O . LYS E 1 75 ? 26.74232 3.56584 -3.91431 1.000 100.94907 75 LYS E O 1
ATOM 7575 N N . ALA E 1 76 ? 28.47338 2.48239 -2.96239 1.000 103.43174 76 ALA E N 1
ATOM 7576 C CA . ALA E 1 76 ? 28.43617 1.39437 -3.93519 1.000 97.20055 76 ALA E CA 1
ATOM 7577 C C . ALA E 1 76 ? 27.13431 0.60576 -3.85001 1.000 102.15518 76 ALA E C 1
ATOM 7578 O O . ALA E 1 76 ? 26.53909 0.26540 -4.87949 1.000 105.36267 76 ALA E O 1
ATOM 7580 N N . VAL E 1 77 ? 26.68392 0.29435 -2.63113 1.000 99.21652 77 VAL E N 1
ATOM 7581 C CA . VAL E 1 77 ? 25.44327 -0.45967 -2.45930 1.000 89.29839 77 VAL E CA 1
ATOM 7582 C C . VAL E 1 77 ? 24.25493 0.31004 -3.02623 1.000 103.94738 77 VAL E C 1
ATOM 7583 O O . VAL E 1 77 ? 23.31909 -0.28546 -3.57462 1.000 108.68474 77 VAL E O 1
ATOM 7587 N N . LEU E 1 78 ? 24.27158 1.64198 -2.91273 1.000 102.43547 78 LEU E N 1
ATOM 7588 C CA . LEU E 1 78 ? 23.19602 2.43926 -3.49734 1.000 95.19010 78 LEU E CA 1
ATOM 7589 C C . LEU E 1 78 ? 23.14455 2.27270 -5.01100 1.000 112.29572 78 LEU E C 1
ATOM 7590 O O . LEU E 1 78 ? 22.05894 2.22588 -5.60157 1.000 113.50841 78 LEU E O 1
ATOM 7595 N N . GLU E 1 79 ? 24.30969 2.18224 -5.65663 1.000 119.30663 79 GLU E N 1
ATOM 7596 C CA . GLU E 1 79 ? 24.34313 1.97871 -7.10155 1.000 116.64842 79 GLU E CA 1
ATOM 7597 C C . GLU E 1 79 ? 23.78864 0.60884 -7.47386 1.000 115.60051 79 GLU E C 1
ATOM 7598 O O . GLU E 1 79 ? 22.98852 0.48503 -8.40890 1.000 113.40026 79 GLU E O 1
ATOM 7604 N N . VAL E 1 80 ? 24.21488 -0.43521 -6.75768 1.000 118.27303 80 VAL E N 1
ATOM 7605 C CA . VAL E 1 80 ? 23.63455 -1.76296 -6.94585 1.000 114.92893 80 VAL E CA 1
ATOM 7606 C C . VAL E 1 80 ? 22.13634 -1.73253 -6.66667 1.000 100.29940 80 VAL E C 1
ATOM 7607 O O . VAL E 1 80 ? 21.34947 -2.41593 -7.33370 1.000 112.54114 80 VAL E O 1
ATOM 7611 N N . ALA E 1 81 ? 21.72039 -0.94380 -5.67223 1.000 93.80094 81 ALA E N 1
ATOM 7612 C CA . ALA E 1 81 ? 20.29899 -0.81397 -5.36509 1.000 105.18083 81 ALA E CA 1
ATOM 7613 C C . ALA E 1 81 ? 19.53462 -0.18307 -6.52206 1.000 107.82181 81 ALA E C 1
ATOM 7614 O O . ALA E 1 81 ? 18.38970 -0.56047 -6.79691 1.000 118.44786 81 ALA E O 1
ATOM 7616 N N . LYS E 1 82 ? 20.14654 0.79054 -7.20191 1.000 105.71558 82 LYS E N 1
ATOM 7617 C CA . LYS E 1 82 ? 19.48056 1.45174 -8.32051 1.000 103.55886 82 LYS E CA 1
ATOM 7618 C C . LYS E 1 82 ? 19.13148 0.46216 -9.42510 1.000 116.34090 82 LYS E C 1
ATOM 7619 O O . LYS E 1 82 ? 18.01972 0.49139 -9.96548 1.000 119.27978 82 LYS E O 1
ATOM 7625 N N . ILE E 1 83 ? 20.06747 -0.42421 -9.77105 1.000 116.18607 83 ILE E N 1
ATOM 7626 C CA . ILE E 1 83 ? 19.82449 -1.39242 -10.83835 1.000 109.63503 83 ILE E CA 1
ATOM 7627 C C . ILE E 1 83 ? 18.70231 -2.34751 -10.44822 1.000 109.52415 83 ILE E C 1
ATOM 7628 O O . ILE E 1 83 ? 17.79415 -2.62245 -11.24162 1.000 109.54389 83 ILE E O 1
ATOM 7633 N N . LYS E 1 84 ? 18.75091 -2.87167 -9.21915 1.000 116.68427 84 LYS E N 1
ATOM 7634 C CA . LYS E 1 84 ? 17.70609 -3.78441 -8.76262 1.000 113.37113 84 LYS E CA 1
ATOM 7635 C C . LYS E 1 84 ? 16.34408 -3.10338 -8.72545 1.000 114.42011 84 LYS E C 1
ATOM 7636 O O . LYS E 1 84 ? 15.31637 -3.75967 -8.92984 1.000 116.82676 84 LYS E O 1
ATOM 7642 N N . VAL E 1 85 ? 16.31377 -1.79644 -8.45774 1.000 113.76401 85 VAL E N 1
ATOM 7643 C CA . VAL E 1 85 ? 15.05737 -1.05667 -8.51144 1.000 109.15414 85 VAL E CA 1
ATOM 7644 C C . VAL E 1 85 ? 14.55144 -0.98170 -9.94666 1.000 110.36792 85 VAL E C 1
ATOM 7645 O O . VAL E 1 85 ? 13.36116 -1.18953 -10.21112 1.000 125.62664 85 VAL E O 1
ATOM 7649 N N . GLU E 1 86 ? 15.44535 -0.68009 -10.89357 1.000 106.07814 86 GLU E N 1
ATOM 7650 C CA . GLU E 1 86 ? 15.06449 -0.65718 -12.30325 1.000 116.09532 86 GLU E CA 1
ATOM 7651 C C . GLU E 1 86 ? 14.50736 -2.00318 -12.74825 1.000 115.54033 86 GLU E C 1
ATOM 7652 O O . GLU E 1 86 ? 13.48793 -2.06261 -13.44595 1.000 116.61411 86 GLU E O 1
ATOM 7658 N N . LYS E 1 87 ? 15.16555 -3.09648 -12.35710 1.000 112.78529 87 LYS E N 1
ATOM 7659 C CA . LYS E 1 87 ? 14.67829 -4.42044 -12.72578 1.000 120.31625 87 LYS E CA 1
ATOM 7660 C C . LYS E 1 87 ? 13.35541 -4.74451 -12.04378 1.000 120.29600 87 LYS E C 1
ATOM 7661 O O . LYS E 1 87 ? 12.52552 -5.46055 -12.61575 1.000 129.03952 87 LYS E O 1
ATOM 7667 N N . ALA E 1 88 ? 13.13984 -4.23459 -10.82877 1.000 115.51549 88 ALA E N 1
ATOM 7668 C CA . ALA E 1 88 ? 11.85622 -4.43871 -10.16594 1.000 108.26677 88 ALA E CA 1
ATOM 7669 C C . ALA E 1 88 ? 10.74972 -3.63832 -10.84248 1.000 99.33273 88 ALA E C 1
ATOM 7670 O O . ALA E 1 88 ? 9.60804 -4.10439 -10.93592 1.000 111.24478 88 ALA E O 1
ATOM 7672 N N . ILE E 1 89 ? 11.06443 -2.42907 -11.31318 1.000 105.36746 89 ILE E N 1
ATOM 7673 C CA . ILE E 1 89 ? 10.08440 -1.64881 -12.06287 1.000 116.01215 89 ILE E CA 1
ATOM 7674 C C . ILE E 1 89 ? 9.79199 -2.30505 -13.40608 1.000 124.67202 89 ILE E C 1
ATOM 7675 O O . ILE E 1 89 ? 8.64321 -2.32868 -13.86544 1.000 119.77897 89 ILE E O 1
ATOM 7680 N N . ALA E 1 90 ? 10.81848 -2.85646 -14.05202 1.000 132.00997 90 ALA E N 1
ATOM 7681 C CA . ALA E 1 90 ? 10.63607 -3.53593 -15.32692 1.000 136.76268 90 ALA E CA 1
ATOM 7682 C C . ALA E 1 90 ? 10.18105 -4.97989 -15.17211 1.000 138.00240 90 ALA E C 1
ATOM 7683 O O . ALA E 1 90 ? 9.93770 -5.64209 -16.18419 1.000 143.12437 90 ALA E O 1
ATOM 7685 N N . GLY E 1 91 ? 10.01297 -5.46461 -13.94426 1.000 129.72330 91 GLY E N 1
ATOM 7686 C CA . GLY E 1 91 ? 9.52823 -6.80902 -13.71024 1.000 122.60690 91 GLY E CA 1
ATOM 7687 C C . GLY E 1 91 ? 10.51791 -7.93422 -13.92427 1.000 134.08465 91 GLY E C 1
ATOM 7688 O O . GLY E 1 91 ? 10.10190 -9.09836 -13.93055 1.000 146.67399 91 GLY E O 1
ATOM 7689 N N . GLU E 1 92 ? 11.81160 -7.64308 -14.09799 1.000 126.04395 92 GLU E N 1
ATOM 7690 C CA . GLU E 1 92 ? 12.76490 -8.73057 -14.30605 1.000 133.79187 92 GLU E CA 1
ATOM 7691 C C . GLU E 1 92 ? 13.14006 -9.42171 -13.00221 1.000 133.20272 92 GLU E C 1
ATOM 7692 O O . GLU E 1 92 ? 13.35565 -10.63884 -12.99085 1.000 128.29693 92 GLU E O 1
ATOM 7698 N N . VAL E 1 93 ? 13.22528 -8.67206 -11.90589 1.000 143.73753 93 VAL E N 1
ATOM 7699 C CA . VAL E 1 93 ? 13.64870 -9.19978 -10.61654 1.000 143.01063 93 VAL E CA 1
ATOM 7700 C C . VAL E 1 93 ? 12.58907 -8.87521 -9.57239 1.000 136.72119 93 VAL E C 1
ATOM 7701 O O . VAL E 1 93 ? 11.90260 -7.85145 -9.65193 1.000 131.55926 93 VAL E O 1
ATOM 7705 N N . ASP E 1 94 ? 12.45265 -9.76845 -8.59680 1.000 137.28775 94 ASP E N 1
ATOM 7706 C CA . ASP E 1 94 ? 11.51675 -9.55644 -7.50394 1.000 132.96701 94 ASP E CA 1
ATOM 7707 C C . ASP E 1 94 ? 11.85916 -8.27177 -6.75376 1.000 134.38124 94 ASP E C 1
ATOM 7708 O O . ASP E 1 94 ? 13.03682 -8.00387 -6.48570 1.000 130.55579 94 ASP E O 1
ATOM 7713 N N . PRO E 1 95 ? 10.86183 -7.44839 -6.42002 1.000 133.24412 95 PRO E N 1
ATOM 7714 C CA . PRO E 1 95 ? 11.14467 -6.20720 -5.68063 1.000 131.91445 95 PRO E CA 1
ATOM 7715 C C . PRO E 1 95 ? 11.85588 -6.43845 -4.35857 1.000 122.45297 95 PRO E C 1
ATOM 7716 O O . PRO E 1 95 ? 12.46733 -5.50050 -3.83115 1.000 113.08513 95 PRO E O 1
ATOM 7720 N N . GLU E 1 96 ? 11.78617 -7.65245 -3.80285 1.000 118.03805 96 GLU E N 1
ATOM 7721 C CA . GLU E 1 96 ? 12.44612 -7.92882 -2.53094 1.000 112.19594 96 GLU E CA 1
ATOM 7722 C C . GLU E 1 96 ? 13.95959 -7.78566 -2.64269 1.000 115.42884 96 GLU E C 1
ATOM 7723 O O . GLU E 1 96 ? 14.61640 -7.34716 -1.69184 1.000 129.18678 96 GLU E O 1
ATOM 7729 N N . GLU E 1 97 ? 14.53513 -8.14981 -3.79328 1.000 103.34748 97 GLU E N 1
ATOM 7730 C CA . GLU E 1 97 ? 15.96801 -7.94208 -3.98508 1.000 108.50485 97 GLU E CA 1
ATOM 7731 C C . GLU E 1 97 ? 16.32632 -6.46198 -3.97498 1.000 116.91317 97 GLU E C 1
ATOM 7732 O O . GLU E 1 97 ? 17.40852 -6.08920 -3.50719 1.000 121.43205 97 GLU E O 1
ATOM 7738 N N . ALA E 1 98 ? 15.43382 -5.60562 -4.47815 1.000 105.91601 98 ALA E N 1
ATOM 7739 C CA . ALA E 1 98 ? 15.68712 -4.16940 -4.44148 1.000 87.61995 98 ALA E CA 1
ATOM 7740 C C . ALA E 1 98 ? 15.56221 -3.62522 -3.02416 1.000 91.19832 98 ALA E C 1
ATOM 7741 O O . ALA E 1 98 ? 16.35574 -2.77290 -2.60811 1.000 104.83761 98 ALA E O 1
ATOM 7743 N N . LEU E 1 99 ? 14.56784 -4.10268 -2.27126 1.000 94.57766 99 LEU E N 1
ATOM 7744 C CA . LEU E 1 99 ? 14.40242 -3.66648 -0.88780 1.000 102.17006 99 LEU E CA 1
ATOM 7745 C C . LEU E 1 99 ? 15.59606 -4.07060 -0.02808 1.000 107.48696 99 LEU E C 1
ATOM 7746 O O . LEU E 1 99 ? 16.05998 -3.28584 0.80798 1.000 107.99197 99 LEU E O 1
ATOM 7751 N N . ARG E 1 100 ? 16.09760 -5.29736 -0.20614 1.000 107.39045 100 ARG E N 1
ATOM 7752 C CA . ARG E 1 100 ? 17.26642 -5.73422 0.55278 1.000 99.73791 100 ARG E CA 1
ATOM 7753 C C . ARG E 1 100 ? 18.48836 -4.87885 0.24694 1.000 100.64753 100 ARG E C 1
ATOM 7754 O O . ARG E 1 100 ? 19.32392 -4.65198 1.12954 1.000 112.97289 100 ARG E O 1
ATOM 7762 N N . ALA E 1 101 ? 18.61538 -4.40453 -0.99354 1.000 107.22795 101 ALA E N 1
ATOM 7763 C CA . ALA E 1 101 ? 19.73098 -3.53252 -1.34627 1.000 101.66589 101 ALA E CA 1
ATOM 7764 C C . ALA E 1 101 ? 19.56953 -2.14525 -0.73404 1.000 102.79566 101 ALA E C 1
ATOM 7765 O O . ALA E 1 101 ? 20.52535 -1.58351 -0.18573 1.000 104.41051 101 ALA E O 1
ATOM 7767 N N . LEU E 1 102 ? 18.36552 -1.57169 -0.82996 1.000 107.52338 102 LEU E N 1
ATOM 7768 C CA . LEU E 1 102 ? 18.11274 -0.25770 -0.24269 1.000 91.89457 102 LEU E CA 1
ATOM 7769 C C . LEU E 1 102 ? 18.32323 -0.26255 1.26678 1.000 102.07006 102 LEU E C 1
ATOM 7770 O O . LEU E 1 102 ? 18.91993 0.67006 1.81884 1.000 99.27156 102 LEU E O 1
ATOM 7775 N N . ARG E 1 103 ? 17.82632 -1.29558 1.95348 1.000 101.85099 103 ARG E N 1
ATOM 7776 C CA . ARG E 1 103 ? 18.01163 -1.38111 3.39925 1.000 93.58153 103 ARG E CA 1
ATOM 7777 C C . ARG E 1 103 ? 19.48935 -1.43643 3.76707 1.000 97.22471 103 ARG E C 1
ATOM 7778 O O . ARG E 1 103 ? 19.91641 -0.80932 4.74406 1.000 103.90090 103 ARG E O 1
ATOM 7786 N N . ALA E 1 104 ? 20.28324 -2.19047 3.00293 1.000 85.34076 104 ALA E N 1
ATOM 7787 C CA . ALA E 1 104 ? 21.71143 -2.29125 3.28741 1.000 94.43544 104 ALA E CA 1
ATOM 7788 C C . ALA E 1 104 ? 22.39091 -0.93021 3.18516 1.000 97.23126 104 ALA E C 1
ATOM 7789 O O . ALA E 1 104 ? 23.09473 -0.50469 4.10803 1.000 98.84363 104 ALA E O 1
ATOM 7791 N N . ALA E 1 105 ? 22.19024 -0.23178 2.06345 1.000 85.22983 105 ALA E N 1
ATOM 7792 C CA . ALA E 1 105 ? 22.76227 1.10242 1.90337 1.000 74.63039 105 ALA E CA 1
ATOM 7793 C C . ALA E 1 105 ? 22.27726 2.05087 2.99322 1.000 84.74967 105 ALA E C 1
ATOM 7794 O O . ALA E 1 105 ? 23.04996 2.87097 3.50375 1.000 79.72881 105 ALA E O 1
ATOM 7796 N N . LEU E 1 106 ? 20.99889 1.95371 3.36152 1.000 86.52016 106 LEU E N 1
ATOM 7797 C CA . LEU E 1 106 ? 20.45427 2.81683 4.40458 1.000 84.69613 106 LEU E CA 1
ATOM 7798 C C . LEU E 1 106 ? 21.08271 2.51006 5.75999 1.000 80.06753 106 LEU E C 1
ATOM 7799 O O . LEU E 1 106 ? 21.54757 3.41758 6.45997 1.000 75.24981 106 LEU E O 1
ATOM 7804 N N . GLU E 1 107 ? 21.10910 1.23051 6.14380 1.000 93.34036 107 GLU E N 1
ATOM 7805 C CA . GLU E 1 107 ? 21.58274 0.85697 7.47386 1.000 86.74426 107 GLU E CA 1
ATOM 7806 C C . GLU E 1 107 ? 23.08242 1.08854 7.62759 1.000 85.89581 107 GLU E C 1
ATOM 7807 O O . GLU E 1 107 ? 23.54341 1.49256 8.70207 1.000 92.39549 107 GLU E O 1
ATOM 7813 N N . ILE E 1 108 ? 23.86047 0.83645 6.57140 1.000 72.67997 108 ILE E N 1
ATOM 7814 C CA . ILE E 1 108 ? 25.30997 1.00430 6.66220 1.000 81.85786 108 ILE E CA 1
ATOM 7815 C C . ILE E 1 108 ? 25.66740 2.46201 6.92808 1.000 94.54215 108 ILE E C 1
ATOM 7816 O O . ILE E 1 108 ? 26.54125 2.76160 7.75204 1.000 92.15212 108 ILE E O 1
ATOM 7821 N N . ALA E 1 109 ? 24.99363 3.39086 6.24588 1.000 87.83616 109 ALA E N 1
ATOM 7822 C CA . ALA E 1 109 ? 25.28962 4.80823 6.43280 1.000 76.52382 109 ALA E CA 1
ATOM 7823 C C . ALA E 1 109 ? 24.93910 5.26569 7.84205 1.000 79.61008 109 ALA E C 1
ATOM 7824 O O . ALA E 1 109 ? 25.75731 5.89795 8.52068 1.000 89.95278 109 ALA E O 1
ATOM 7826 N N . PHE E 1 110 ? 23.71836 4.96602 8.29433 1.000 77.94001 110 PHE E N 1
ATOM 7827 C CA . PHE E 1 110 ? 23.30322 5.38363 9.62942 1.000 83.16046 110 PHE E CA 1
ATOM 7828 C C . PHE E 1 110 ? 24.21371 4.79781 10.70071 1.000 84.92439 110 PHE E C 1
ATOM 7829 O O . PHE E 1 110 ? 24.47538 5.44368 11.72210 1.000 94.03752 110 PHE E O 1
ATOM 7837 N N . ALA E 1 111 ? 24.69417 3.56962 10.49319 1.000 74.66633 111 ALA E N 1
ATOM 7838 C CA . ALA E 1 111 ? 25.63882 2.97616 11.43386 1.000 82.18596 111 ALA E CA 1
ATOM 7839 C C . ALA E 1 111 ? 26.91211 3.80942 11.52781 1.000 86.95506 111 ALA E C 1
ATOM 7840 O O . ALA E 1 111 ? 27.39516 4.10695 12.62687 1.000 86.18681 111 ALA E O 1
ATOM 7842 N N . ALA E 1 112 ? 27.47680 4.18860 10.37784 1.000 78.25058 112 ALA E N 1
ATOM 7843 C CA . ALA E 1 112 ? 28.65345 5.05216 10.38360 1.000 83.88855 112 ALA E CA 1
ATOM 7844 C C . ALA E 1 112 ? 28.32364 6.43196 10.93893 1.000 86.54936 112 ALA E C 1
ATOM 7845 O O . ALA E 1 112 ? 29.13104 7.02592 11.66422 1.000 75.57348 112 ALA E O 1
ATOM 7847 N N . PHE E 1 113 ? 27.14305 6.95788 10.60421 1.000 84.75667 113 PHE E N 1
ATOM 7848 C CA . PHE E 1 113 ? 26.72873 8.25670 11.12427 1.000 69.29527 113 PHE E CA 1
ATOM 7849 C C . PHE E 1 113 ? 26.57476 8.21666 12.64002 1.000 77.30821 113 PHE E C 1
ATOM 7850 O O . PHE E 1 113 ? 27.07467 9.09646 13.35098 1.000 73.22995 113 PHE E O 1
ATOM 7858 N N . GLU E 1 114 ? 25.87376 7.20115 13.15230 1.000 87.72055 114 GLU E N 1
ATOM 7859 C CA . GLU E 1 114 ? 25.66434 7.09636 14.59234 1.000 83.60819 114 GLU E CA 1
ATOM 7860 C C . GLU E 1 114 ? 26.98217 6.92223 15.33578 1.000 84.73815 114 GLU E C 1
ATOM 7861 O O . GLU E 1 114 ? 27.13052 7.41749 16.45858 1.000 85.41528 114 GLU E O 1
ATOM 7867 N N . LEU E 1 115 ? 27.94317 6.21482 14.73473 1.000 85.81554 115 LEU E N 1
ATOM 7868 C CA . LEU E 1 115 ? 29.25434 6.06625 15.35889 1.000 83.13868 115 LEU E CA 1
ATOM 7869 C C . LEU E 1 115 ? 30.00986 7.38982 15.38245 1.000 94.92509 115 LEU E C 1
ATOM 7870 O O . LEU E 1 115 ? 30.70648 7.69443 16.35787 1.000 99.52873 115 LEU E O 1
ATOM 7875 N N . ALA E 1 116 ? 29.89482 8.18234 14.31268 1.000 96.95067 116 ALA E N 1
ATOM 7876 C CA . ALA E 1 116 ? 30.55364 9.48555 14.27457 1.000 98.15361 116 ALA E CA 1
ATOM 7877 C C . ALA E 1 116 ? 30.05890 10.38494 15.40058 1.000 80.68424 116 ALA E C 1
ATOM 7878 O O . ALA E 1 116 ? 30.85493 11.04355 16.07961 1.000 81.56913 116 ALA E O 1
ATOM 7880 N N . CYS E 1 117 ? 28.74045 10.42538 15.61159 1.000 78.19326 117 CYS E N 1
ATOM 7881 C CA . CYS E 1 117 ? 28.18724 11.20967 16.71157 1.000 66.42568 117 CYS E CA 1
ATOM 7882 C C . CYS E 1 117 ? 28.69166 10.70410 18.05720 1.000 78.07890 117 CYS E C 1
ATOM 7883 O O . CYS E 1 117 ? 28.92948 11.49592 18.97648 1.000 93.70750 117 CYS E O 1
ATOM 7886 N N . GLU E 1 118 ? 28.84829 9.38463 18.19519 1.000 90.75962 118 GLU E N 1
ATOM 7887 C CA . GLU E 1 118 ? 29.30193 8.81676 19.46120 1.000 78.49244 118 GLU E CA 1
ATOM 7888 C C . GLU E 1 118 ? 30.75740 9.17431 19.73953 1.000 92.71281 118 GLU E C 1
ATOM 7889 O O . GLU E 1 118 ? 31.10517 9.54068 20.86828 1.000 95.51429 118 GLU E O 1
ATOM 7895 N N . VAL E 1 119 ? 31.62403 9.06331 18.72832 1.000 93.34869 119 VAL E N 1
ATOM 7896 C CA . VAL E 1 119 ? 33.03512 9.39457 18.91661 1.000 90.55256 119 VAL E CA 1
ATOM 7897 C C . VAL E 1 119 ? 33.19460 10.86746 19.27365 1.000 87.06326 119 VAL E C 1
ATOM 7898 O O . VAL E 1 119 ? 33.96506 11.22460 20.17389 1.000 83.37680 119 VAL E O 1
ATOM 7902 N N . LEU E 1 120 ? 32.46770 11.74463 18.57606 1.000 87.72418 120 LEU E N 1
ATOM 7903 C CA . LEU E 1 120 ? 32.53610 13.17187 18.87436 1.000 87.05782 120 LEU E CA 1
ATOM 7904 C C . LEU E 1 120 ? 31.98507 13.47569 20.26216 1.000 84.77789 120 LEU E C 1
ATOM 7905 O O . LEU E 1 120 ? 32.56609 14.27724 21.00345 1.000 85.56970 120 LEU E O 1
ATOM 7910 N N . LYS E 1 121 ? 30.85983 12.85343 20.62459 1.000 74.62836 121 LYS E N 1
ATOM 7911 C CA . LYS E 1 121 ? 30.30413 13.02898 21.96327 1.000 66.64547 121 LYS E CA 1
ATOM 7912 C C . LYS E 1 121 ? 31.31201 12.62059 23.03056 1.000 70.82203 121 LYS E C 1
ATOM 7913 O O . LYS E 1 121 ? 31.53052 13.34865 24.00551 1.000 75.11943 121 LYS E O 1
ATOM 7919 N N . LYS E 1 122 ? 31.93565 11.45088 22.86222 1.000 80.54918 122 LYS E N 1
ATOM 7920 C CA . LYS E 1 122 ? 32.93381 10.99768 23.82611 1.000 89.25658 122 LYS E CA 1
ATOM 7921 C C . LYS E 1 122 ? 34.12602 11.94512 23.88980 1.000 85.63452 122 LYS E C 1
ATOM 7922 O O . LYS E 1 122 ? 34.71354 12.13050 24.96169 1.000 88.62224 122 LYS E O 1
ATOM 7928 N N . THR E 1 123 ? 34.50512 12.54314 22.75775 1.000 82.46385 123 THR E N 1
ATOM 7929 C CA . THR E 1 123 ? 35.62896 13.47537 22.75192 1.000 79.01982 123 THR E CA 1
ATOM 7930 C C . THR E 1 123 ? 35.27650 14.77016 23.47664 1.000 74.15266 123 THR E C 1
ATOM 7931 O O . THR E 1 123 ? 36.06374 15.27267 24.28725 1.000 72.92339 123 THR E O 1
ATOM 7935 N N . LEU E 1 124 ? 34.09989 15.33361 23.18733 1.000 73.13372 124 LEU E N 1
ATOM 7936 C CA . LEU E 1 124 ? 33.66194 16.53379 23.89524 1.000 62.10808 124 LEU E CA 1
ATOM 7937 C C . LEU E 1 124 ? 33.50916 16.26929 25.38763 1.000 77.53240 124 LEU E C 1
ATOM 7938 O O . LEU E 1 124 ? 33.86400 17.11688 26.21561 1.000 82.27783 124 LEU E O 1
ATOM 7943 N N . GLU E 1 125 ? 32.97831 15.09813 25.75075 1.000 89.24212 125 GLU E N 1
ATOM 7944 C CA . GLU E 1 125 ? 32.87221 14.74159 27.16154 1.000 76.41623 125 GLU E CA 1
ATOM 7945 C C . GLU E 1 125 ? 34.24577 14.57037 27.79820 1.000 77.41478 125 GLU E C 1
ATOM 7946 O O . GLU E 1 125 ? 34.40752 14.82720 28.99641 1.000 89.76527 125 GLU E O 1
ATOM 7952 N N . ALA E 1 126 ? 35.24105 14.13835 27.01971 1.000 73.45655 126 ALA E N 1
ATOM 7953 C CA . ALA E 1 126 ? 36.59683 14.01871 27.54619 1.000 65.50646 126 ALA E CA 1
ATOM 7954 C C . ALA E 1 126 ? 37.19093 15.39110 27.83127 1.000 82.63637 126 ALA E C 1
ATOM 7955 O O . ALA E 1 126 ? 37.80753 15.60566 28.88133 1.000 90.72198 126 ALA E O 1
ATOM 7957 N N . ILE E 1 127 ? 37.03065 16.32825 26.89275 1.000 90.47696 127 ILE E N 1
ATOM 7958 C CA . ILE E 1 127 ? 37.48654 17.69837 27.11233 1.000 80.79381 127 ILE E CA 1
ATOM 7959 C C . ILE E 1 127 ? 36.83874 18.27677 28.36257 1.000 83.94137 127 ILE E C 1
ATOM 7960 O O . ILE E 1 127 ? 37.49812 18.93326 29.17752 1.000 98.60612 127 ILE E O 1
ATOM 7965 N N . LYS E 1 128 ? 35.53463 18.04711 28.52954 1.000 70.52515 128 LYS E N 1
ATOM 7966 C CA . LYS E 1 128 ? 34.84021 18.52320 29.72070 1.000 77.46372 128 LYS E CA 1
ATOM 7967 C C . LYS E 1 128 ? 35.37021 17.85053 30.98214 1.000 88.44702 128 LYS E C 1
ATOM 7968 O O . LYS E 1 128 ? 35.60578 18.51602 31.99678 1.000 99.45325 128 LYS E O 1
ATOM 7974 N N . ALA E 1 129 ? 35.56945 16.53080 30.93597 1.000 92.03636 129 ALA E N 1
ATOM 7975 C CA . ALA E 1 129 ? 36.02528 15.80473 32.11805 1.000 85.25074 129 ALA E CA 1
ATOM 7976 C C . ALA E 1 129 ? 37.46720 16.14867 32.47575 1.000 88.39244 129 ALA E C 1
ATOM 7977 O O . ALA E 1 129 ? 37.80673 16.25599 33.65999 1.000 85.54918 129 ALA E O 1
ATOM 7979 N N . VAL E 1 130 ? 38.33225 16.31564 31.47274 1.000 88.55745 130 VAL E N 1
ATOM 7980 C CA . VAL E 1 130 ? 39.72683 16.64873 31.75054 1.000 84.50382 130 VAL E CA 1
ATOM 7981 C C . VAL E 1 130 ? 39.83865 18.04969 32.33921 1.000 95.69858 130 VAL E C 1
ATOM 7982 O O . VAL E 1 130 ? 40.59858 18.28036 33.28830 1.000 98.68451 130 VAL E O 1
ATOM 7986 N N . ALA E 1 131 ? 39.08575 19.00572 31.78976 1.000 92.97964 131 ALA E N 1
ATOM 7987 C CA . ALA E 1 131 ? 39.11906 20.36726 32.31391 1.000 80.52526 131 ALA E CA 1
ATOM 7988 C C . ALA E 1 131 ? 38.60843 20.42830 33.74819 1.000 88.38245 131 ALA E C 1
ATOM 7989 O O . ALA E 1 131 ? 39.18806 21.12632 34.58850 1.000 100.57921 131 ALA E O 1
ATOM 7991 N N . ASP E 1 132 ? 37.52064 19.70970 34.04687 1.000 91.46954 132 ASP E N 1
ATOM 7992 C CA . ASP E 1 132 ? 37.00629 19.67987 35.41416 1.000 90.76351 132 ASP E CA 1
ATOM 7993 C C . ASP E 1 132 ? 38.06297 19.18765 36.39409 1.000 88.32478 132 ASP E C 1
ATOM 7994 O O . ASP E 1 132 ? 38.15202 19.68520 37.52181 1.000 92.75803 132 ASP E O 1
ATOM 7999 N N . ASP E 1 133 ? 38.87733 18.21516 35.98176 1.000 88.45255 133 ASP E N 1
ATOM 8000 C CA . ASP E 1 133 ? 39.91980 17.69406 36.85544 1.000 86.44408 133 ASP E CA 1
ATOM 8001 C C . ASP E 1 133 ? 41.14158 18.59964 36.91018 1.000 83.61619 133 ASP E C 1
ATOM 8002 O O . ASP E 1 133 ? 41.88785 18.54863 37.89376 1.000 93.58797 133 ASP E O 1
ATOM 8007 N N . LYS E 1 134 ? 41.36466 19.42091 35.88123 1.000 98.65947 134 LYS E N 1
ATOM 8008 C CA . LYS E 1 134 ? 42.50424 20.33253 35.89002 1.000 102.62387 134 LYS E CA 1
ATOM 8009 C C . LYS E 1 134 ? 42.20882 21.57820 36.71814 1.000 92.21682 134 LYS E C 1
ATOM 8010 O O . LYS E 1 134 ? 43.02829 21.98919 37.54719 1.000 67.92423 134 LYS E O 1
ATOM 8016 N N . TYR E 1 135 ? 41.03877 22.18966 36.50885 1.000 92.70795 135 TYR E N 1
ATOM 8017 C CA . TYR E 1 135 ? 40.69574 23.39995 37.25028 1.000 97.89262 135 TYR E CA 1
ATOM 8018 C C . TYR E 1 135 ? 40.49485 23.10298 38.73180 1.000 103.33790 135 TYR E C 1
ATOM 8019 O O . TYR E 1 135 ? 40.94597 23.87245 39.58822 1.000 106.15401 135 TYR E O 1
ATOM 8028 N N . THR E 1 136 ? 39.80268 22.00522 39.05316 1.000 99.48967 136 THR E N 1
ATOM 8029 C CA . THR E 1 136 ? 39.60096 21.63817 40.45262 1.000 94.95726 136 THR E CA 1
ATOM 8030 C C . THR E 1 136 ? 40.93200 21.46989 41.17602 1.000 96.88865 136 THR E C 1
ATOM 8031 O O . THR E 1 136 ? 41.06616 21.85494 42.34371 1.000 103.47000 136 THR E O 1
ATOM 8035 N N . ALA E 1 137 ? 41.93048 20.89921 40.49664 1.000 95.42627 137 ALA E N 1
ATOM 8036 C CA . ALA E 1 137 ? 43.25909 20.79254 41.08998 1.000 84.33889 137 ALA E CA 1
ATOM 8037 C C . ALA E 1 137 ? 43.86654 22.16390 41.35332 1.000 82.92790 137 ALA E C 1
ATOM 8038 O O . ALA E 1 137 ? 44.60381 22.33827 42.32973 1.000 88.47272 137 ALA E O 1
ATOM 8040 N N . ALA E 1 138 ? 43.57065 23.14635 40.49905 1.000 95.96535 138 ALA E N 1
ATOM 8041 C CA . ALA E 1 138 ? 44.08532 24.49590 40.70443 1.000 73.08634 138 ALA E CA 1
ATOM 8042 C C . ALA E 1 138 ? 43.30032 25.24135 41.77745 1.000 82.00754 138 ALA E C 1
ATOM 8043 O O . ALA E 1 138 ? 43.88452 26.00613 42.55293 1.000 79.98807 138 ALA E O 1
ATOM 8045 N N . ILE E 1 139 ? 41.97909 25.04581 41.82625 1.000 87.47420 139 ILE E N 1
ATOM 8046 C CA . ILE E 1 139 ? 41.16812 25.67005 42.87052 1.000 71.55703 139 ILE E CA 1
ATOM 8047 C C . ILE E 1 139 ? 41.64090 25.21441 44.24479 1.000 65.63591 139 ILE E C 1
ATOM 8048 O O . ILE E 1 139 ? 41.83239 26.02415 45.15968 1.000 73.59255 139 ILE E O 1
ATOM 8053 N N . LEU E 1 140 ? 41.83861 23.90490 44.40600 1.000 75.56786 140 LEU E N 1
ATOM 8054 C CA . LEU E 1 140 ? 42.29766 23.35642 45.67569 1.000 73.73894 140 LEU E CA 1
ATOM 8055 C C . LEU E 1 140 ? 43.75272 23.70235 45.96889 1.000 72.56843 140 LEU E C 1
ATOM 8056 O O . LEU E 1 140 ? 44.19522 23.53977 47.11075 1.000 76.95503 140 LEU E O 1
ATOM 8061 N N . ALA E 1 141 ? 44.50843 24.15446 44.97004 1.000 79.96139 141 ALA E N 1
ATOM 8062 C CA . ALA E 1 141 ? 45.89838 24.54615 45.16437 1.000 81.33222 141 ALA E CA 1
ATOM 8063 C C . ALA E 1 141 ? 46.05997 26.02885 45.48192 1.000 89.42639 141 ALA E C 1
ATOM 8064 O O . ALA E 1 141 ? 47.18888 26.48339 45.69790 1.000 78.26013 141 ALA E O 1
ATOM 8066 N N . GLY E 1 142 ? 44.96789 26.78861 45.51872 1.000 77.83471 142 GLY E N 1
ATOM 8067 C CA . GLY E 1 142 ? 45.02818 28.19758 45.84630 1.000 80.79663 142 GLY E CA 1
ATOM 8068 C C . GLY E 1 142 ? 45.51292 29.11002 44.74320 1.000 77.16948 142 GLY E C 1
ATOM 8069 O O . GLY E 1 142 ? 45.83751 30.26941 45.02368 1.000 102.58875 142 GLY E O 1
ATOM 8070 N N . ASP E 1 143 ? 45.57647 28.63339 43.49859 1.000 80.91930 143 ASP E N 1
ATOM 8071 C CA . ASP E 1 143 ? 46.03426 29.45581 42.37730 1.000 88.30213 143 ASP E CA 1
ATOM 8072 C C . ASP E 1 143 ? 44.86046 30.28386 41.84958 1.000 84.22392 143 ASP E C 1
ATOM 8073 O O . ASP E 1 143 ? 44.32667 30.05583 40.76188 1.000 96.97299 143 ASP E O 1
ATOM 8078 N N . ASN E 1 144 ? 44.47130 31.27876 42.65288 1.000 74.61943 144 ASN E N 1
ATOM 8079 C CA . ASN E 1 144 ? 43.36335 32.18263 42.35830 1.000 74.59709 144 ASN E CA 1
ATOM 8080 C C . ASN E 1 144 ? 42.08560 31.38125 42.12703 1.000 75.35602 144 ASN E C 1
ATOM 8081 O O . ASN E 1 144 ? 41.63533 31.25146 40.98118 1.000 73.49475 144 ASN E O 1
ATOM 8086 N N . PRO E 1 145 ? 41.47879 30.82609 43.18130 1.000 74.84067 145 PRO E N 1
ATOM 8087 C CA . PRO E 1 145 ? 40.28006 29.99109 42.98153 1.000 82.12103 145 PRO E CA 1
ATOM 8088 C C . PRO E 1 145 ? 39.11936 30.72409 42.32983 1.000 88.38820 145 PRO E C 1
ATOM 8089 O O . PRO E 1 145 ? 38.29627 30.08611 41.66089 1.000 90.38797 145 PRO E O 1
ATOM 8093 N N . ALA E 1 146 ? 39.02129 32.04275 42.51010 1.000 91.30877 146 ALA E N 1
ATOM 8094 C CA . ALA E 1 146 ? 37.94126 32.79902 41.88427 1.000 65.17990 146 ALA E CA 1
ATOM 8095 C C . ALA E 1 146 ? 38.06319 32.76259 40.36578 1.000 79.81996 146 ALA E C 1
ATOM 8096 O O . ALA E 1 146 ? 37.07589 32.54044 39.65513 1.000 88.83018 146 ALA E O 1
ATOM 8098 N N . ALA E 1 147 ? 39.27414 32.99034 39.84996 1.000 69.20813 147 ALA E N 1
ATOM 8099 C CA . ALA E 1 147 ? 39.47606 32.99492 38.40529 1.000 70.01670 147 ALA E CA 1
ATOM 8100 C C . ALA E 1 147 ? 39.35612 31.59142 37.82336 1.000 94.27199 147 ALA E C 1
ATOM 8101 O O . ALA E 1 147 ? 38.83255 31.41706 36.71620 1.000 96.80481 147 ALA E O 1
ATOM 8103 N N . GLN E 1 148 ? 39.83980 30.57841 38.54923 1.000 92.14058 148 GLN E N 1
ATOM 8104 C CA . GLN E 1 148 ? 39.75318 29.20952 38.04836 1.000 92.73497 148 GLN E CA 1
ATOM 8105 C C . GLN E 1 148 ? 38.30405 28.75609 37.94249 1.000 90.04339 148 GLN E C 1
ATOM 8106 O O . GLN E 1 148 ? 37.91788 28.12127 36.95397 1.000 95.09148 148 GLN E O 1
ATOM 8112 N N . GLN E 1 149 ? 37.48968 29.06653 38.95445 1.000 69.98721 149 GLN E N 1
ATOM 8113 C CA . GLN E 1 149 ? 36.07570 28.71578 38.89600 1.000 78.14564 149 GLN E CA 1
ATOM 8114 C C . GLN E 1 149 ? 35.38371 29.40586 37.72777 1.000 81.92743 149 GLN E C 1
ATOM 8115 O O . GLN E 1 149 ? 34.42268 28.86518 37.16868 1.000 84.54616 149 GLN E O 1
ATOM 8121 N N . LYS E 1 150 ? 35.85700 30.59429 37.34389 1.000 85.83303 150 LYS E N 1
ATOM 8122 C CA . LYS E 1 150 ? 35.29837 31.27563 36.18025 1.000 99.74150 150 LYS E CA 1
ATOM 8123 C C . LYS E 1 150 ? 35.64762 30.53572 34.89389 1.000 98.45787 150 LYS E C 1
ATOM 8124 O O . LYS E 1 150 ? 34.77823 30.29901 34.04649 1.000 91.93863 150 LYS E O 1
ATOM 8130 N N . ALA E 1 151 ? 36.92262 30.17313 34.72473 1.000 88.93499 151 ALA E N 1
ATOM 8131 C CA . ALA E 1 151 ? 37.31778 29.38401 33.56213 1.000 89.79963 151 ALA E CA 1
ATOM 8132 C C . ALA E 1 151 ? 36.64772 28.01621 33.57626 1.000 96.77173 151 ALA E C 1
ATOM 8133 O O . ALA E 1 151 ? 36.24543 27.50015 32.52639 1.000 93.84271 151 ALA E O 1
ATOM 8135 N N . LEU E 1 152 ? 36.52885 27.41195 34.76087 1.000 90.68331 152 LEU E N 1
ATOM 8136 C CA . LEU E 1 152 ? 35.83145 26.13664 34.89230 1.000 82.65997 152 LEU E CA 1
ATOM 8137 C C . LEU E 1 152 ? 34.37639 26.25565 34.45508 1.000 92.49137 152 LEU E C 1
ATOM 8138 O O . LEU E 1 152 ? 33.86662 25.40674 33.71434 1.000 86.76460 152 LEU E O 1
ATOM 8143 N N . ALA E 1 153 ? 33.68983 27.30800 34.91033 1.000 87.74513 153 ALA E N 1
ATOM 8144 C CA . ALA E 1 153 ? 32.28881 27.49544 34.54604 1.000 80.63364 153 ALA E CA 1
ATOM 8145 C C . ALA E 1 153 ? 32.12895 27.73777 33.05066 1.000 87.55939 153 ALA E C 1
ATOM 8146 O O . ALA E 1 153 ? 31.20287 27.20780 32.42517 1.000 91.86796 153 ALA E O 1
ATOM 8148 N N . GLU E 1 154 ? 33.01329 28.54514 32.46120 1.000 86.43309 154 GLU E N 1
ATOM 8149 C CA . GLU E 1 154 ? 32.93151 28.80760 31.02773 1.000 93.33047 154 GLU E CA 1
ATOM 8150 C C . GLU E 1 154 ? 33.16522 27.53362 30.22599 1.000 89.09349 154 GLU E C 1
ATOM 8151 O O . GLU E 1 154 ? 32.43789 27.24659 29.26839 1.000 102.77010 154 GLU E O 1
ATOM 8157 N N . THR E 1 155 ? 34.18658 26.75990 30.60253 1.000 80.05287 155 THR E N 1
ATOM 8158 C CA . THR E 1 155 ? 34.48713 25.51499 29.90030 1.000 89.14412 155 THR E CA 1
ATOM 8159 C C . THR E 1 155 ? 33.29212 24.56847 29.90768 1.000 89.99881 155 THR E C 1
ATOM 8160 O O . THR E 1 155 ? 32.92825 24.00249 28.86995 1.000 93.78295 155 THR E O 1
ATOM 8164 N N . ASN E 1 156 ? 32.66867 24.38101 31.07347 1.000 93.51187 156 ASN E N 1
ATOM 8165 C CA . ASN E 1 156 ? 31.50620 23.50191 31.14937 1.000 83.76507 156 ASN E CA 1
ATOM 8166 C C . ASN E 1 156 ? 30.36269 24.02760 30.29108 1.000 87.51466 156 ASN E C 1
ATOM 8167 O O . ASN E 1 156 ? 29.61489 23.24516 29.69341 1.000 103.02098 156 ASN E O 1
ATOM 8172 N N . ALA E 1 157 ? 30.20991 25.35226 30.22082 1.000 80.04374 157 ALA E N 1
ATOM 8173 C CA . ALA E 1 157 ? 29.19141 25.93978 29.35587 1.000 90.93101 157 ALA E CA 1
ATOM 8174 C C . ALA E 1 157 ? 29.49879 25.68905 27.88410 1.000 93.69726 157 ALA E C 1
ATOM 8175 O O . ALA E 1 157 ? 28.58384 25.47964 27.07909 1.000 95.32156 157 ALA E O 1
ATOM 8177 N N . LEU E 1 158 ? 30.77989 25.72005 27.51171 1.000 86.19514 158 LEU E N 1
ATOM 8178 C CA . LEU E 1 158 ? 31.15164 25.51956 26.11478 1.000 79.07778 158 LEU E CA 1
ATOM 8179 C C . LEU E 1 158 ? 30.98822 24.06361 25.69346 1.000 98.14750 158 LEU E C 1
ATOM 8180 O O . LEU E 1 158 ? 30.51430 23.78252 24.58625 1.000 100.25028 158 LEU E O 1
ATOM 8185 N N . CYS E 1 159 ? 31.38936 23.12434 26.55291 1.000 92.19815 159 CYS E N 1
ATOM 8186 C CA . CYS E 1 159 ? 31.22962 21.70989 26.22843 1.000 69.92463 159 CYS E CA 1
ATOM 8187 C C . CYS E 1 159 ? 29.76128 21.29893 26.20035 1.000 86.59701 159 CYS E C 1
ATOM 8188 O O . CYS E 1 159 ? 29.34994 20.52068 25.33124 1.000 102.98194 159 CYS E O 1
ATOM 8191 N N . THR E 1 160 ? 28.95787 21.80685 27.14249 1.000 76.75623 160 THR E N 1
ATOM 8192 C CA . THR E 1 160 ? 27.55539 21.40411 27.22137 1.000 85.43988 160 THR E CA 1
ATOM 8193 C C . THR E 1 160 ? 26.77284 21.79869 25.97308 1.000 80.17182 160 THR E C 1
ATOM 8194 O O . THR E 1 160 ? 26.00299 20.99288 25.43805 1.000 88.89700 160 THR E O 1
ATOM 8198 N N . ASP E 1 161 ? 26.94089 23.03519 25.49961 1.000 82.16961 161 ASP E N 1
ATOM 8199 C CA . ASP E 1 161 ? 26.20774 23.46653 24.31053 1.000 100.37852 161 ASP E CA 1
ATOM 8200 C C . ASP E 1 161 ? 26.63683 22.69149 23.07145 1.000 85.26807 161 ASP E C 1
ATOM 8201 O O . ASP E 1 161 ? 25.81689 22.44861 22.17645 1.000 87.10850 161 ASP E O 1
ATOM 8206 N N . SER E 1 162 ? 27.91361 22.31009 22.99434 1.000 83.58395 162 SER E N 1
ATOM 8207 C CA . SER E 1 162 ? 28.37948 21.52398 21.85762 1.000 90.45954 162 SER E CA 1
ATOM 8208 C C . SER E 1 162 ? 27.76284 20.13112 21.86906 1.000 77.21611 162 SER E C 1
ATOM 8209 O O . SER E 1 162 ? 27.44572 19.57662 20.80971 1.000 71.99236 162 SER E O 1
ATOM 8212 N N . LEU E 1 163 ? 27.60009 19.54459 23.05733 1.000 86.28723 163 LEU E N 1
ATOM 8213 C CA . LEU E 1 163 ? 26.92807 18.25352 23.15945 1.000 94.89028 163 LEU E CA 1
ATOM 8214 C C . LEU E 1 163 ? 25.47386 18.35985 22.71406 1.000 93.17706 163 LEU E C 1
ATOM 8215 O O . LEU E 1 163 ? 24.92722 17.42456 22.11680 1.000 102.50083 163 LEU E O 1
ATOM 8220 N N . ILE E 1 164 ? 24.83043 19.49355 23.00427 1.000 72.98594 164 ILE E N 1
ATOM 8221 C CA . ILE E 1 164 ? 23.45499 19.71255 22.56761 1.000 73.41408 164 ILE E CA 1
ATOM 8222 C C . ILE E 1 164 ? 23.38359 19.81485 21.04829 1.000 79.29452 164 ILE E C 1
ATOM 8223 O O . ILE E 1 164 ? 22.42489 19.34279 20.42448 1.000 94.13107 164 ILE E O 1
ATOM 8228 N N . ALA E 1 165 ? 24.39417 20.42891 20.42874 1.000 75.53902 165 ALA E N 1
ATOM 8229 C CA . ALA E 1 165 ? 24.40698 20.56396 18.97503 1.000 83.24970 165 ALA E CA 1
ATOM 8230 C C . ALA E 1 165 ? 24.52851 19.20593 18.29331 1.000 89.48557 165 ALA E C 1
ATOM 8231 O O . ALA E 1 165 ? 23.79972 18.91268 17.33812 1.000 91.65550 165 ALA E O 1
ATOM 8233 N N . VAL E 1 166 ? 25.46010 18.37049 18.75952 1.000 88.08210 166 VAL E N 1
ATOM 8234 C CA . VAL E 1 166 ? 25.63976 17.04522 18.17095 1.000 86.07462 166 VAL E CA 1
ATOM 8235 C C . VAL E 1 166 ? 24.38509 16.19905 18.35756 1.000 82.47083 166 VAL E C 1
ATOM 8236 O O . VAL E 1 166 ? 23.98602 15.44634 17.45961 1.000 87.00944 166 VAL E O 1
ATOM 8240 N N . GLU E 1 167 ? 23.74246 16.31029 19.52384 1.000 75.45581 167 GLU E N 1
ATOM 8241 C CA . GLU E 1 167 ? 22.53875 15.52636 19.78774 1.000 84.63149 167 GLU E CA 1
ATOM 8242 C C . GLU E 1 167 ? 21.40488 15.90510 18.84113 1.000 89.48880 167 GLU E C 1
ATOM 8243 O O . GLU E 1 167 ? 20.60485 15.04895 18.44539 1.000 97.92007 167 GLU E O 1
ATOM 8249 N N . GLY E 1 168 ? 21.31066 17.18497 18.47702 1.000 74.27274 168 GLY E N 1
ATOM 8250 C CA . GLY E 1 168 ? 20.30327 17.59446 17.51166 1.000 82.73223 168 GLY E CA 1
ATOM 8251 C C . GLY E 1 168 ? 20.51662 16.98241 16.13996 1.000 89.89459 168 GLY E C 1
ATOM 8252 O O . GLY E 1 168 ? 19.55612 16.63006 15.45030 1.000 90.92092 168 GLY E O 1
ATOM 8253 N N . VAL E 1 169 ? 21.77787 16.85508 15.72262 1.000 84.99635 169 VAL E N 1
ATOM 8254 C CA . VAL E 1 169 ? 22.07758 16.27031 14.41848 1.000 82.47787 169 VAL E CA 1
ATOM 8255 C C . VAL E 1 169 ? 21.72262 14.78832 14.40384 1.000 100.17079 169 VAL E C 1
ATOM 8256 O O . VAL E 1 169 ? 21.11848 14.28735 13.44756 1.000 104.94350 169 VAL E O 1
ATOM 8260 N N . GLU E 1 170 ? 22.10558 14.06229 15.45716 1.000 92.49344 170 GLU E N 1
ATOM 8261 C CA . GLU E 1 170 ? 21.80877 12.63439 15.52315 1.000 94.76220 170 GLU E CA 1
ATOM 8262 C C . GLU E 1 170 ? 20.30492 12.38310 15.51407 1.000 93.69898 170 GLU E C 1
ATOM 8263 O O . GLU E 1 170 ? 19.81030 11.53515 14.76210 1.000 86.68490 170 GLU E O 1
ATOM 8269 N N . LYS E 1 171 ? 19.55873 13.12056 16.34250 1.000 78.10866 171 LYS E N 1
ATOM 8270 C CA . LYS E 1 171 ? 18.11379 12.92447 16.41296 1.000 77.06000 171 LYS E CA 1
ATOM 8271 C C . LYS E 1 171 ? 17.42539 13.30750 15.10965 1.000 72.04973 171 LYS E C 1
ATOM 8272 O O . LYS E 1 171 ? 16.39180 12.72406 14.76398 1.000 80.81153 171 LYS E O 1
ATOM 8278 N N . GLY E 1 172 ? 17.96622 14.29025 14.38790 1.000 68.60142 172 GLY E N 1
ATOM 8279 C CA . GLY E 1 172 ? 17.37936 14.66467 13.11072 1.000 83.36822 172 GLY E CA 1
ATOM 8280 C C . GLY E 1 172 ? 17.37495 13.52260 12.11235 1.000 86.11099 172 GLY E C 1
ATOM 8281 O O . GLY E 1 172 ? 16.32841 13.15616 11.57052 1.000 74.71950 172 GLY E O 1
ATOM 8282 N N . LEU E 1 173 ? 18.54954 12.93827 11.85930 1.000 93.38361 173 LEU E N 1
ATOM 8283 C CA . LEU E 1 173 ? 18.63963 11.85036 10.89065 1.000 95.33971 173 LEU E CA 1
ATOM 8284 C C . LEU E 1 173 ? 18.02666 10.56205 11.42287 1.000 95.94650 173 LEU E C 1
ATOM 8285 O O . LEU E 1 173 ? 17.48568 9.77091 10.64155 1.000 93.43349 173 LEU E O 1
ATOM 8290 N N . LYS E 1 174 ? 18.11849 10.32186 12.73432 1.000 84.15634 174 LYS E N 1
ATOM 8291 C CA . LYS E 1 174 ? 17.50841 9.12613 13.30854 1.000 83.78009 174 LYS E CA 1
ATOM 8292 C C . LYS E 1 174 ? 16.00718 9.09631 13.04619 1.000 91.04088 174 LYS E C 1
ATOM 8293 O O . LYS E 1 174 ? 15.43209 8.02849 12.80608 1.000 97.18268 174 LYS E O 1
ATOM 8299 N N . GLY E 1 175 ? 15.35564 10.26081 13.09181 1.000 100.35929 175 GLY E N 1
ATOM 8300 C CA . GLY E 1 175 ? 13.94972 10.32814 12.72521 1.000 85.43391 175 GLY E CA 1
ATOM 8301 C C . GLY E 1 175 ? 13.70889 9.98149 11.26830 1.000 88.78642 175 GLY E C 1
ATOM 8302 O O . GLY E 1 175 ? 12.76531 9.25815 10.93893 1.000 92.14228 175 GLY E O 1
ATOM 8303 N N . ALA E 1 176 ? 14.55095 10.50642 10.37424 1.000 87.19276 176 ALA E N 1
ATOM 8304 C CA . ALA E 1 176 ? 14.43941 10.16906 8.95847 1.000 80.57532 176 ALA E CA 1
ATOM 8305 C C . ALA E 1 176 ? 14.72885 8.69340 8.71742 1.000 78.88197 176 ALA E C 1
ATOM 8306 O O . ALA E 1 176 ? 14.02992 8.03527 7.93750 1.000 76.21612 176 ALA E O 1
ATOM 8308 N N . TYR E 1 177 ? 15.77145 8.16325 9.36387 1.000 91.22519 177 TYR E N 1
ATOM 8309 C CA . TYR E 1 177 ? 16.08115 6.74090 9.25059 1.000 81.59097 177 TYR E CA 1
ATOM 8310 C C . TYR E 1 177 ? 14.91975 5.88206 9.73521 1.000 73.24024 177 TYR E C 1
ATOM 8311 O O . TYR E 1 177 ? 14.66024 4.80708 9.18345 1.000 82.37318 177 TYR E O 1
ATOM 8320 N N . LEU E 1 178 ? 14.20870 6.34293 10.76600 1.000 79.67934 178 LEU E N 1
ATOM 8321 C CA . LEU E 1 178 ? 13.07209 5.59096 11.28887 1.000 69.87524 178 LEU E CA 1
ATOM 8322 C C . LEU E 1 178 ? 11.95284 5.49466 10.25939 1.000 75.33519 178 LEU E C 1
ATOM 8323 O O . LEU E 1 178 ? 11.36698 4.42422 10.06009 1.000 83.71502 178 LEU E O 1
ATOM 8328 N N . ALA E 1 179 ? 11.63467 6.61096 9.60054 1.000 90.76201 179 ALA E N 1
ATOM 8329 C CA . ALA E 1 179 ? 10.55882 6.60800 8.61431 1.000 89.28744 179 ALA E CA 1
ATOM 8330 C C . ALA E 1 179 ? 10.89281 5.69665 7.43897 1.000 86.09072 179 ALA E C 1
ATOM 8331 O O . ALA E 1 179 ? 10.07558 4.86145 7.03541 1.000 87.00551 179 ALA E O 1
ATOM 8333 N N . LEU E 1 180 ? 12.09287 5.84699 6.87233 1.000 89.95017 180 LEU E N 1
ATOM 8334 C CA . LEU E 1 180 ? 12.48671 5.01296 5.74047 1.000 91.64502 180 LEU E CA 1
ATOM 8335 C C . LEU E 1 180 ? 12.54419 3.53969 6.12832 1.000 99.78100 180 LEU E C 1
ATOM 8336 O O . LEU E 1 180 ? 12.15479 2.66809 5.34189 1.000 100.82773 180 LEU E O 1
ATOM 8341 N N . GLU E 1 181 ? 13.03236 3.24135 7.33585 1.000 86.97748 181 GLU E N 1
ATOM 8342 C CA . GLU E 1 181 ? 13.09020 1.85433 7.78765 1.000 89.84966 181 GLU E CA 1
ATOM 8343 C C . GLU E 1 181 ? 11.69347 1.25958 7.92392 1.000 98.80685 181 GLU E C 1
ATOM 8344 O O . GLU E 1 181 ? 11.48099 0.07891 7.62262 1.000 110.31223 181 GLU E O 1
ATOM 8350 N N . ALA E 1 182 ? 10.72759 2.06220 8.38027 1.000 96.15368 182 ALA E N 1
ATOM 8351 C CA . ALA E 1 182 ? 9.35088 1.58666 8.47835 1.000 97.66343 182 ALA E CA 1
ATOM 8352 C C . ALA E 1 182 ? 8.72882 1.37130 7.10401 1.000 103.09264 182 ALA E C 1
ATOM 8353 O O . ALA E 1 182 ? 7.91359 0.45814 6.93031 1.000 104.52940 182 ALA E O 1
ATOM 8355 N N . ILE E 1 183 ? 9.08979 2.20386 6.12525 1.000 97.80569 183 ILE E N 1
ATOM 8356 C CA . ILE E 1 183 ? 8.55804 2.05306 4.77237 1.000 97.77177 183 ILE E CA 1
ATOM 8357 C C . ILE E 1 183 ? 9.02569 0.73778 4.16091 1.000 105.49948 183 ILE E C 1
ATOM 8358 O O . ILE E 1 183 ? 8.23893 -0.00261 3.55815 1.000 112.46798 183 ILE E O 1
ATOM 8363 N N . ILE E 1 184 ? 10.31871 0.43273 4.30043 1.000 88.37123 184 ILE E N 1
ATOM 8364 C CA . ILE E 1 184 ? 10.86326 -0.79916 3.73384 1.000 95.53597 184 ILE E CA 1
ATOM 8365 C C . ILE E 1 184 ? 10.18385 -2.02217 4.34111 1.000 104.11599 184 ILE E C 1
ATOM 8366 O O . ILE E 1 184 ? 9.89889 -3.00320 3.64213 1.000 102.71676 184 ILE E O 1
ATOM 8371 N N . GLU E 1 185 ? 9.91346 -1.98725 5.64847 1.000 98.37277 185 GLU E N 1
ATOM 8372 C CA . GLU E 1 185 ? 9.24156 -3.11364 6.29012 1.000 92.81785 185 GLU E CA 1
ATOM 8373 C C . GLU E 1 185 ? 7.80027 -3.25186 5.81288 1.000 92.45617 185 GLU E C 1
ATOM 8374 O O . GLU E 1 185 ? 7.28749 -4.37023 5.69103 1.000 96.84647 185 GLU E O 1
ATOM 8380 N N . ALA E 1 186 ? 7.12891 -2.12926 5.54154 1.000 87.72803 186 ALA E N 1
ATOM 8381 C CA . ALA E 1 186 ? 5.75056 -2.19320 5.06362 1.000 92.58300 186 ALA E CA 1
ATOM 8382 C C . ALA E 1 186 ? 5.67355 -2.81400 3.67447 1.000 101.31353 186 ALA E C 1
ATOM 8383 O O . ALA E 1 186 ? 4.78125 -3.62517 3.40011 1.000 90.38123 186 ALA E O 1
ATOM 8385 N N . LEU E 1 187 ? 6.59507 -2.43975 2.78290 1.000 104.61665 187 LEU E N 1
ATOM 8386 C CA . LEU E 1 187 ? 6.60175 -3.01064 1.44027 1.000 84.46673 187 LEU E CA 1
ATOM 8387 C C . LEU E 1 187 ? 6.89494 -4.50364 1.47247 1.000 93.29542 187 LEU E C 1
ATOM 8388 O O . LEU E 1 187 ? 6.39408 -5.25500 0.62773 1.000 103.86800 187 LEU E O 1
ATOM 8393 N N . GLU E 1 188 ? 7.70238 -4.94988 2.43668 1.000 95.64749 188 GLU E N 1
ATOM 8394 C CA . GLU E 1 188 ? 8.01284 -6.36972 2.55085 1.000 83.55267 188 GLU E CA 1
ATOM 8395 C C . GLU E 1 188 ? 6.82362 -7.16827 3.06998 1.000 85.71939 188 GLU E C 1
ATOM 8396 O O . GLU E 1 188 ? 6.69727 -8.35842 2.76138 1.000 96.13392 188 GLU E O 1
ATOM 8402 N N . VAL E 1 189 ? 5.94384 -6.53749 3.84934 1.000 96.20625 189 VAL E N 1
ATOM 8403 C CA . VAL E 1 189 ? 4.75509 -7.22768 4.34009 1.000 95.63925 189 VAL E CA 1
ATOM 8404 C C . VAL E 1 189 ? 3.64059 -7.18509 3.30323 1.000 95.20409 189 VAL E C 1
ATOM 8405 O O . VAL E 1 189 ? 2.91185 -8.16593 3.11702 1.000 113.76313 189 VAL E O 1
ATOM 8409 N N . ALA E 1 190 ? 3.49513 -6.05791 2.60673 1.000 104.05687 190 ALA E N 1
ATOM 8410 C CA . ALA E 1 190 ? 2.46730 -5.90346 1.57882 1.000 86.79256 190 ALA E CA 1
ATOM 8411 C C . ALA E 1 190 ? 3.02237 -6.41875 0.25406 1.000 102.01947 190 ALA E C 1
ATOM 8412 O O . ALA E 1 190 ? 3.49578 -5.66536 -0.59960 1.000 106.95850 190 ALA E O 1
ATOM 8414 N N . GLU E 1 191 ? 2.95717 -7.73966 0.08275 1.000 111.14008 191 GLU E N 1
ATOM 8415 C CA . GLU E 1 191 ? 3.44362 -8.35103 -1.14776 1.000 115.35231 191 GLU E CA 1
ATOM 8416 C C . GLU E 1 191 ? 2.37791 -8.41060 -2.23036 1.000 99.19639 191 GLU E C 1
ATOM 8417 O O . GLU E 1 191 ? 2.71246 -8.35732 -3.41964 1.000 80.67467 191 GLU E O 1
ATOM 8423 N N . ASP E 1 192 ? 1.10819 -8.50917 -1.85367 1.000 93.90059 192 ASP E N 1
ATOM 8424 C CA . ASP E 1 192 ? 0.04011 -8.59990 -2.83359 1.000 105.58018 192 ASP E CA 1
ATOM 8425 C C . ASP E 1 192 ? -0.48791 -7.21070 -3.18400 1.000 105.87191 192 ASP E C 1
ATOM 8426 O O . ASP E 1 192 ? -0.10522 -6.19959 -2.59137 1.000 105.97153 192 ASP E O 1
ATOM 8431 N N . GLU E 1 193 ? -1.37736 -7.17247 -4.17797 1.000 118.89345 193 GLU E N 1
ATOM 8432 C CA . GLU E 1 193 ? -1.97519 -5.90589 -4.58587 1.000 109.42181 193 GLU E CA 1
ATOM 8433 C C . GLU E 1 193 ? -2.86520 -5.34039 -3.48544 1.000 111.36706 193 GLU E C 1
ATOM 8434 O O . GLU E 1 193 ? -2.87951 -4.12552 -3.25470 1.000 118.41092 193 GLU E O 1
ATOM 8440 N N . GLU E 1 194 ? -3.62250 -6.20542 -2.80496 1.000 107.61346 194 GLU E N 1
ATOM 8441 C CA . GLU E 1 194 ? -4.50837 -5.74811 -1.73757 1.000 121.77339 194 GLU E CA 1
ATOM 8442 C C . GLU E 1 194 ? -3.72235 -5.07107 -0.62113 1.000 129.07629 194 GLU E C 1
ATOM 8443 O O . GLU E 1 194 ? -4.09586 -3.99139 -0.14786 1.000 123.41601 194 GLU E O 1
ATOM 8449 N N . GLY E 1 195 ? -2.62759 -5.69740 -0.18492 1.000 127.40833 195 GLY E N 1
ATOM 8450 C CA . GLY E 1 195 ? -1.82550 -5.11433 0.87870 1.000 113.68372 195 GLY E CA 1
ATOM 8451 C C . GLY E 1 195 ? -1.17300 -3.80776 0.47332 1.000 101.93108 195 GLY E C 1
ATOM 8452 O O . GLY E 1 195 ? -1.12023 -2.85899 1.25990 1.000 102.98061 195 GLY E O 1
ATOM 8453 N N . LEU E 1 196 ? -0.65427 -3.74700 -0.75625 1.000 107.52045 196 LEU E N 1
ATOM 8454 C CA . LEU E 1 196 ? 0.03518 -2.54831 -1.22189 1.000 105.80323 196 LEU E CA 1
ATOM 8455 C C . LEU E 1 196 ? -0.88615 -1.33565 -1.23024 1.000 108.55704 196 LEU E C 1
ATOM 8456 O O . LEU E 1 196 ? -0.43846 -0.21309 -0.96950 1.000 107.85133 196 LEU E O 1
ATOM 8461 N N . LYS E 1 197 ? -2.17090 -1.53996 -1.52902 1.000 111.84991 197 LYS E N 1
ATOM 8462 C CA . LYS E 1 197 ? -3.11799 -0.43038 -1.55636 1.000 100.30502 197 LYS E CA 1
ATOM 8463 C C . LYS E 1 197 ? -3.40934 0.10860 -0.16039 1.000 99.73164 197 LYS E C 1
ATOM 8464 O O . LYS E 1 197 ? -3.75108 1.28741 -0.01412 1.000 114.93746 197 LYS E O 1
ATOM 8470 N N . ILE E 1 198 ? -3.27914 -0.72781 0.87182 1.000 104.19895 198 ILE E N 1
ATOM 8471 C CA . ILE E 1 198 ? -3.55618 -0.27585 2.23294 1.000 107.22863 198 ILE E CA 1
ATOM 8472 C C . ILE E 1 198 ? -2.44161 0.63097 2.74043 1.000 113.60936 198 ILE E C 1
ATOM 8473 O O . ILE E 1 198 ? -2.70124 1.66293 3.37132 1.000 111.59451 198 ILE E O 1
ATOM 8478 N N . VAL E 1 199 ? -1.18445 0.26661 2.47356 1.000 111.26557 199 VAL E N 1
ATOM 8479 C CA . VAL E 1 199 ? -0.04716 1.03016 2.98091 1.000 98.72901 199 VAL E CA 1
ATOM 8480 C C . VAL E 1 199 ? 0.32890 2.19593 2.07929 1.000 97.40762 199 VAL E C 1
ATOM 8481 O O . VAL E 1 199 ? 1.12484 3.05141 2.49677 1.000 101.46495 199 VAL E O 1
ATOM 8485 N N . ALA E 1 200 ? -0.20694 2.25184 0.85588 1.000 102.84365 200 ALA E N 1
ATOM 8486 C CA . ALA E 1 200 ? 0.15161 3.31011 -0.08547 1.000 102.57225 200 ALA E CA 1
ATOM 8487 C C . ALA E 1 200 ? -0.07645 4.69366 0.51338 1.000 113.78435 200 ALA E C 1
ATOM 8488 O O . ALA E 1 200 ? 0.77992 5.57865 0.40401 1.000 118.75581 200 ALA E O 1
ATOM 8490 N N . LYS E 1 201 ? -1.23613 4.90131 1.14283 1.000 117.63143 201 LYS E N 1
ATOM 8491 C CA . LYS E 1 201 ? -1.52830 6.19738 1.74957 1.000 107.94630 201 LYS E CA 1
ATOM 8492 C C . LYS E 1 201 ? -0.54032 6.51928 2.86378 1.000 105.42685 201 LYS E C 1
ATOM 8493 O O . LYS E 1 201 ? -0.01019 7.63422 2.93743 1.000 110.05394 201 LYS E O 1
ATOM 8499 N N . ALA E 1 202 ? -0.28502 5.55115 3.74694 1.000 101.96973 202 ALA E N 1
ATOM 8500 C CA . ALA E 1 202 ? 0.64951 5.77709 4.84424 1.000 93.00019 202 ALA E CA 1
ATOM 8501 C C . ALA E 1 202 ? 2.06967 5.98563 4.33310 1.000 96.11846 202 ALA E C 1
ATOM 8502 O O . ALA E 1 202 ? 2.81623 6.80626 4.87886 1.000 110.15040 202 ALA E O 1
ATOM 8504 N N . ILE E 1 203 ? 2.46402 5.24626 3.29522 1.000 92.85164 203 ILE E N 1
ATOM 8505 C CA . ILE E 1 203 ? 3.82542 5.35384 2.77898 1.000 95.84269 203 ILE E CA 1
ATOM 8506 C C . ILE E 1 203 ? 4.04923 6.70997 2.11758 1.000 92.92914 203 ILE E C 1
ATOM 8507 O O . ILE E 1 203 ? 5.06543 7.37185 2.35863 1.000 94.08939 203 ILE E O 1
ATOM 8512 N N . LYS E 1 204 ? 3.10298 7.14742 1.28045 1.000 94.34429 204 LYS E N 1
ATOM 8513 C CA . LYS E 1 204 ? 3.25561 8.42634 0.58840 1.000 101.62293 204 LYS E CA 1
ATOM 8514 C C . LYS E 1 204 ? 3.39783 9.58187 1.57224 1.000 102.51094 204 LYS E C 1
ATOM 8515 O O . LYS E 1 204 ? 4.26430 10.44867 1.40594 1.000 96.57145 204 LYS E O 1
ATOM 8521 N N . GLU E 1 205 ? 2.55235 9.61501 2.60487 1.000 94.99678 205 GLU E N 1
ATOM 8522 C CA . GLU E 1 205 ? 2.69598 10.64605 3.62759 1.000 103.93768 205 GLU E CA 1
ATOM 8523 C C . GLU E 1 205 ? 4.02205 10.49928 4.36243 1.000 101.46959 205 GLU E C 1
ATOM 8524 O O . GLU E 1 205 ? 4.63897 11.49758 4.75301 1.000 111.47786 205 GLU E O 1
ATOM 8530 N N . ALA E 1 206 ? 4.46889 9.25710 4.56886 1.000 100.21017 206 ALA E N 1
ATOM 8531 C CA . ALA E 1 206 ? 5.74173 9.02047 5.24297 1.000 95.68804 206 ALA E CA 1
ATOM 8532 C C . ALA E 1 206 ? 6.91237 9.54654 4.42187 1.000 99.52373 206 ALA E C 1
ATOM 8533 O O . ALA E 1 206 ? 7.87922 10.07926 4.97889 1.000 101.10233 206 ALA E O 1
ATOM 8535 N N . ILE E 1 207 ? 6.84958 9.39413 3.09611 1.000 96.91922 207 ILE E N 1
ATOM 8536 C CA . ILE E 1 207 ? 7.93591 9.86218 2.23843 1.000 96.90358 207 ILE E CA 1
ATOM 8537 C C . ILE E 1 207 ? 8.08046 11.37596 2.33351 1.000 107.55960 207 ILE E C 1
ATOM 8538 O O . ILE E 1 207 ? 9.19779 11.90780 2.35594 1.000 111.87614 207 ILE E O 1
ATOM 8543 N N . LYS E 1 208 ? 6.95678 12.09347 2.39597 1.000 99.87725 208 LYS E N 1
ATOM 8544 C CA . LYS E 1 208 ? 7.01035 13.54487 2.54211 1.000 104.05989 208 LYS E CA 1
ATOM 8545 C C . LYS E 1 208 ? 7.59320 13.94223 3.89479 1.000 99.39000 208 LYS E C 1
ATOM 8546 O O . LYS E 1 208 ? 8.50441 14.77479 3.96795 1.000 110.36413 208 LYS E O 1
ATOM 8552 N N . LYS E 1 209 ? 7.07894 13.35481 4.97997 1.000 84.54805 209 LYS E N 1
ATOM 8553 C CA . LYS E 1 209 ? 7.59671 13.67143 6.30828 1.000 100.99232 209 LYS E CA 1
ATOM 8554 C C . LYS E 1 209 ? 9.05078 13.24656 6.46886 1.000 96.85027 209 LYS E C 1
ATOM 8555 O O . LYS E 1 209 ? 9.80989 13.90254 7.19234 1.000 87.96244 209 LYS E O 1
ATOM 8561 N N . ALA E 1 210 ? 9.45512 12.15051 5.82145 1.000 94.18313 210 ALA E N 1
ATOM 8562 C CA . ALA E 1 210 ? 10.85191 11.73181 5.89256 1.000 96.22912 210 ALA E CA 1
ATOM 8563 C C . ALA E 1 210 ? 11.76991 12.74810 5.22356 1.000 99.36826 210 ALA E C 1
ATOM 8564 O O . ALA E 1 210 ? 12.83573 13.07563 5.75834 1.000 86.91259 210 ALA E O 1
ATOM 8566 N N . GLU E 1 211 ? 11.37390 13.25747 4.05346 1.000 113.14092 211 GLU E N 1
ATOM 8567 C CA . GLU E 1 211 ? 12.18024 14.26569 3.37106 1.000 104.88516 211 GLU E CA 1
ATOM 8568 C C . GLU E 1 211 ? 12.19928 15.58064 4.14202 1.000 101.81760 211 GLU E C 1
ATOM 8569 O O . GLU E 1 211 ? 13.21501 16.28582 4.14827 1.000 99.16746 211 GLU E O 1
ATOM 8575 N N . GLU E 1 212 ? 11.08516 15.93308 4.78970 1.000 103.42628 212 GLU E N 1
ATOM 8576 C CA . GLU E 1 212 ? 11.07785 17.11141 5.65138 1.000 109.17743 212 GLU E CA 1
ATOM 8577 C C . GLU E 1 212 ? 12.05377 16.94632 6.80885 1.000 100.82897 212 GLU E C 1
ATOM 8578 O O . GLU E 1 212 ? 12.73510 17.90215 7.19861 1.000 109.72838 212 GLU E O 1
ATOM 8584 N N . ALA E 1 213 ? 12.12459 15.73975 7.37865 1.000 95.62412 213 ALA E N 1
ATOM 8585 C CA . ALA E 1 213 ? 13.06648 15.48132 8.46315 1.000 106.92292 213 ALA E CA 1
ATOM 8586 C C . ALA E 1 213 ? 14.50919 15.59825 7.98593 1.000 100.29836 213 ALA E C 1
ATOM 8587 O O . ALA E 1 213 ? 15.36953 16.11400 8.70973 1.000 99.79677 213 ALA E O 1
ATOM 8589 N N . ILE E 1 214 ? 14.79623 15.10993 6.77568 1.000 78.88200 214 ILE E N 1
ATOM 8590 C CA . ILE E 1 214 ? 16.14111 15.23895 6.21970 1.000 75.87565 214 ILE E CA 1
ATOM 8591 C C . ILE E 1 214 ? 16.51113 16.70811 6.05950 1.000 101.53681 214 ILE E C 1
ATOM 8592 O O . ILE E 1 214 ? 17.64886 17.11123 6.33210 1.000 110.87659 214 ILE E O 1
ATOM 8597 N N . LYS E 1 215 ? 15.55782 17.53145 5.61610 1.000 102.09484 215 LYS E N 1
ATOM 8598 C CA . LYS E 1 215 ? 15.81068 18.96356 5.48847 1.000 92.10892 215 LYS E CA 1
ATOM 8599 C C . LYS E 1 215 ? 16.10203 19.58757 6.84740 1.000 86.58371 215 LYS E C 1
ATOM 8600 O O . LYS E 1 215 ? 17.07931 20.32793 7.00832 1.000 95.10900 215 LYS E O 1
ATOM 8606 N N . LYS E 1 216 ? 15.25396 19.30066 7.83986 1.000 92.37887 216 LYS E N 1
ATOM 8607 C CA . LYS E 1 216 ? 15.48884 19.80213 9.19005 1.000 97.61867 216 LYS E CA 1
ATOM 8608 C C . LYS E 1 216 ? 16.81364 19.30126 9.75122 1.000 91.07976 216 LYS E C 1
ATOM 8609 O O . LYS E 1 216 ? 17.44881 19.99447 10.55417 1.000 90.04993 216 LYS E O 1
ATOM 8615 N N . ALA E 1 217 ? 17.24229 18.10210 9.34867 1.000 93.78988 217 ALA E N 1
ATOM 8616 C CA . ALA E 1 217 ? 18.54351 17.59780 9.77624 1.000 89.65917 217 ALA E CA 1
ATOM 8617 C C . ALA E 1 217 ? 19.67798 18.39297 9.14152 1.000 96.29367 217 ALA E C 1
ATOM 8618 O O . ALA E 1 217 ? 20.66132 18.72447 9.81357 1.000 98.12154 217 ALA E O 1
ATOM 8620 N N . GLU E 1 218 ? 19.56456 18.69363 7.84409 1.000 97.74702 218 GLU E N 1
ATOM 8621 C CA . GLU E 1 218 ? 20.57882 19.49924 7.16917 1.000 88.13407 218 GLU E CA 1
ATOM 8622 C C . GLU E 1 218 ? 20.74538 20.85865 7.83781 1.000 88.81419 218 GLU E C 1
ATOM 8623 O O . GLU E 1 218 ? 21.87047 21.34895 7.99038 1.000 89.50055 218 GLU E O 1
ATOM 8629 N N . GLU E 1 219 ? 19.63431 21.48912 8.22848 1.000 82.73118 219 GLU E N 1
ATOM 8630 C CA . GLU E 1 219 ? 19.70891 22.74393 8.97120 1.000 80.14278 219 GLU E CA 1
ATOM 8631 C C . GLU E 1 219 ? 20.49246 22.56644 10.26648 1.000 88.82241 219 GLU E C 1
ATOM 8632 O O . GLU E 1 219 ? 21.34423 23.39506 10.60914 1.000 88.98896 219 GLU E O 1
ATOM 8638 N N . ALA E 1 220 ? 20.19969 21.49628 11.01194 1.000 101.90786 220 ALA E N 1
ATOM 8639 C CA . ALA E 1 220 ? 20.94941 21.21338 12.23238 1.000 95.17232 220 ALA E CA 1
ATOM 8640 C C . ALA E 1 220 ? 22.43016 21.02016 11.93218 1.000 87.50037 220 ALA E C 1
ATOM 8641 O O . ALA E 1 220 ? 23.29105 21.46597 12.70036 1.000 95.88861 220 ALA E O 1
ATOM 8643 N N . ILE E 1 221 ? 22.74369 20.35048 10.81994 1.000 81.96662 221 ILE E N 1
ATOM 8644 C CA . ILE E 1 221 ? 24.13688 20.16111 10.42587 1.000 89.08515 221 ILE E CA 1
ATOM 8645 C C . ILE E 1 221 ? 24.80430 21.51050 10.19357 1.000 97.03331 221 ILE E C 1
ATOM 8646 O O . ILE E 1 221 ? 25.96168 21.72342 10.57278 1.000 101.69138 221 ILE E O 1
ATOM 8651 N N . LYS E 1 222 ? 24.07730 22.44893 9.58451 1.000 106.24895 222 LYS E N 1
ATOM 8652 C CA . LYS E 1 222 ? 24.62771 23.77642 9.32979 1.000 94.47436 222 LYS E CA 1
ATOM 8653 C C . LYS E 1 222 ? 24.92793 24.51150 10.63063 1.000 88.99438 222 LYS E C 1
ATOM 8654 O O . LYS E 1 222 ? 26.02543 25.05034 10.81567 1.000 101.18667 222 LYS E O 1
ATOM 8660 N N . LEU E 1 223 ? 23.95604 24.54689 11.54382 1.000 85.40416 223 LEU E N 1
ATOM 8661 C CA . LEU E 1 223 ? 24.15616 25.21762 12.82458 1.000 83.81984 223 LEU E CA 1
ATOM 8662 C C . LEU E 1 223 ? 25.24131 24.54456 13.65672 1.000 90.76661 223 LEU E C 1
ATOM 8663 O O . LEU E 1 223 ? 25.98921 25.21977 14.37396 1.000 96.67621 223 LEU E O 1
ATOM 8668 N N . ALA E 1 224 ? 25.34306 23.21490 13.57659 1.000 83.21070 224 ALA E N 1
ATOM 8669 C CA . ALA E 1 224 ? 26.29300 22.49536 14.42071 1.000 83.33280 224 ALA E CA 1
ATOM 8670 C C . ALA E 1 224 ? 27.73924 22.84995 14.09484 1.000 97.44843 224 ALA E C 1
ATOM 8671 O O . ALA E 1 224 ? 28.56391 22.99357 15.00497 1.000 94.51291 224 ALA E O 1
ATOM 8673 N N . LYS E 1 225 ? 28.07584 22.98439 12.80948 1.000 104.92520 225 LYS E N 1
ATOM 8674 C CA . LYS E 1 225 ? 29.43815 23.37607 12.45501 1.000 111.80497 225 LYS E CA 1
ATOM 8675 C C . LYS E 1 225 ? 29.77738 24.74281 13.03500 1.000 111.57242 225 LYS E C 1
ATOM 8676 O O . LYS E 1 225 ? 30.80765 24.91159 13.69585 1.000 104.00384 225 LYS E O 1
ATOM 8682 N N . GLU E 1 226 ? 28.91593 25.73361 12.79272 1.000 97.86482 226 GLU E N 1
ATOM 8683 C CA . GLU E 1 226 ? 29.17296 27.08244 13.28507 1.000 94.55994 226 GLU E CA 1
ATOM 8684 C C . GLU E 1 226 ? 29.25250 27.10943 14.80637 1.000 89.40270 226 GLU E C 1
ATOM 8685 O O . GLU E 1 226 ? 30.12068 27.77877 15.37912 1.000 89.03269 226 GLU E O 1
ATOM 8691 N N . SER E 1 227 ? 28.35460 26.38608 15.47697 1.000 83.54089 227 SER E N 1
ATOM 8692 C CA . SER E 1 227 ? 28.32721 26.38698 16.93643 1.000 90.68166 227 SER E CA 1
ATOM 8693 C C . SER E 1 227 ? 29.57661 25.73178 17.51836 1.000 98.09191 227 SER E C 1
ATOM 8694 O O . SER E 1 227 ? 30.30577 26.34568 18.30608 1.000 96.59069 227 SER E O 1
ATOM 8697 N N . VAL E 1 228 ? 29.83973 24.47850 17.13689 1.000 103.14187 228 VAL E N 1
ATOM 8698 C CA . VAL E 1 228 ? 30.93795 23.72422 17.73772 1.000 90.07208 228 VAL E CA 1
ATOM 8699 C C . VAL E 1 228 ? 32.28662 24.34408 17.38833 1.000 95.52910 228 VAL E C 1
ATOM 8700 O O . VAL E 1 228 ? 33.18928 24.40418 18.23189 1.000 102.41756 228 VAL E O 1
ATOM 8704 N N . GLU E 1 229 ? 32.45316 24.80416 16.14517 1.000 98.12688 229 GLU E N 1
ATOM 8705 C CA . GLU E 1 229 ? 33.72094 25.41189 15.74683 1.000 108.25682 229 GLU E CA 1
ATOM 8706 C C . GLU E 1 229 ? 34.03309 26.63013 16.60659 1.000 100.95668 229 GLU E C 1
ATOM 8707 O O . GLU E 1 229 ? 35.16128 26.79598 17.08403 1.000 92.85373 229 GLU E O 1
ATOM 8713 N N . LYS E 1 230 ? 33.03928 27.49772 16.81188 1.000 89.89149 230 LYS E N 1
ATOM 8714 C CA . LYS E 1 230 ? 33.24092 28.67635 17.64789 1.000 96.20091 230 LYS E CA 1
ATOM 8715 C C . LYS E 1 230 ? 33.52351 28.28892 19.09536 1.000 95.59047 230 LYS E C 1
ATOM 8716 O O . LYS E 1 230 ? 34.41873 28.85534 19.73325 1.000 104.24259 230 LYS E O 1
ATOM 8722 N N . ASN E 1 231 ? 32.76062 27.33330 19.63486 1.000 97.18126 231 ASN E N 1
ATOM 8723 C CA . ASN E 1 231 ? 32.95729 26.91769 21.02174 1.000 97.79232 231 ASN E CA 1
ATOM 8724 C C . ASN E 1 231 ? 34.32382 26.27399 21.23012 1.000 85.89231 231 ASN E C 1
ATOM 8725 O O . ASN E 1 231 ? 34.94430 26.44929 22.28521 1.000 88.80523 231 ASN E O 1
ATOM 8730 N N . LEU E 1 232 ? 34.80528 25.51459 20.24247 1.000 88.79116 232 LEU E N 1
ATOM 8731 C CA . LEU E 1 232 ? 36.11288 24.87761 20.37369 1.000 91.40811 232 LEU E CA 1
ATOM 8732 C C . LEU E 1 232 ? 37.24778 25.89315 20.34321 1.000 101.60697 232 LEU E C 1
ATOM 8733 O O . LEU E 1 232 ? 38.31579 25.64065 20.91252 1.000 104.73213 232 LEU E O 1
ATOM 8738 N N . GLU E 1 233 ? 37.04460 27.03796 19.68739 1.000 117.99525 233 GLU E N 1
ATOM 8739 C CA . GLU E 1 233 ? 38.08463 28.06138 19.66774 1.000 120.13101 233 GLU E CA 1
ATOM 8740 C C . GLU E 1 233 ? 38.21158 28.74493 21.02273 1.000 117.16477 233 GLU E C 1
ATOM 8741 O O . GLU E 1 233 ? 39.32602 29.02307 21.47829 1.000 121.86732 233 GLU E O 1
ATOM 8747 N N . LYS E 1 234 ? 37.08266 29.02356 21.68039 1.000 105.67000 234 LYS E N 1
ATOM 8748 C CA . LYS E 1 234 ? 37.12738 29.63357 23.00623 1.000 96.98963 234 LYS E CA 1
ATOM 8749 C C . LYS E 1 234 ? 37.81836 28.72553 24.01930 1.000 120.34078 234 LYS E C 1
ATOM 8750 O O . LYS E 1 234 ? 38.53435 29.20803 24.90498 1.000 136.27047 234 LYS E O 1
ATOM 8756 N N . LEU E 1 235 ? 37.61018 27.40873 23.91525 1.000 116.44272 235 LEU E N 1
ATOM 8757 C CA . LEU E 1 235 ? 38.29981 26.48457 24.81245 1.000 103.94366 235 LEU E CA 1
ATOM 8758 C C . LEU E 1 235 ? 39.79790 26.48710 24.54249 1.000 120.88474 235 LEU E C 1
ATOM 8759 O O . LEU E 1 235 ? 40.60994 26.54900 25.47392 1.000 113.84752 235 LEU E O 1
ATOM 8764 N N . LYS E 1 236 ? 40.17868 26.41241 23.26539 1.000 131.98513 236 LYS E N 1
ATOM 8765 C CA . LYS E 1 236 ? 41.58445 26.52059 22.89403 1.000 138.54161 236 LYS E CA 1
ATOM 8766 C C . LYS E 1 236 ? 42.14967 27.86448 23.33201 1.000 150.57300 236 LYS E C 1
ATOM 8767 O O . LYS E 1 236 ? 43.30660 27.95726 23.75976 1.000 157.55497 236 LYS E O 1
ATOM 8773 N N . ALA E 1 237 ? 41.34089 28.91346 23.23114 1.000 151.55250 237 ALA E N 1
ATOM 8774 C CA . ALA E 1 237 ? 41.72134 30.25670 23.63489 1.000 146.50158 237 ALA E CA 1
ATOM 8775 C C . ALA E 1 237 ? 41.86853 30.35878 25.15023 1.000 145.14389 237 ALA E C 1
ATOM 8776 O O . ALA E 1 237 ? 42.94190 30.10901 25.69859 1.000 149.38506 237 ALA E O 1
ATOM 8778 N N . ASP F 1 5 ? 36.64446 -14.61645 -10.54611 1.000 115.83393 5 ASP F N 1
ATOM 8779 C CA . ASP F 1 5 ? 38.01105 -14.30255 -10.14614 1.000 125.33282 5 ASP F CA 1
ATOM 8780 C C . ASP F 1 5 ? 38.02445 -13.12655 -9.17678 1.000 127.28828 5 ASP F C 1
ATOM 8781 O O . ASP F 1 5 ? 38.76495 -13.12160 -8.19268 1.000 119.17066 5 ASP F O 1
ATOM 8786 N N . LEU F 1 6 ? 37.19142 -12.12729 -9.47570 1.000 118.78689 6 LEU F N 1
ATOM 8787 C CA . LEU F 1 6 ? 37.04435 -10.98073 -8.58536 1.000 116.07748 6 LEU F CA 1
ATOM 8788 C C . LEU F 1 6 ? 36.47574 -11.39246 -7.23349 1.000 116.28653 6 LEU F C 1
ATOM 8789 O O . LEU F 1 6 ? 36.93642 -10.92045 -6.18692 1.000 104.93145 6 LEU F O 1
ATOM 8794 N N . ARG F 1 7 ? 35.47005 -12.27011 -7.23800 1.000 121.23808 7 ARG F N 1
ATOM 8795 C CA . ARG F 1 7 ? 34.88565 -12.75089 -5.98983 1.000 108.33554 7 ARG F CA 1
ATOM 8796 C C . ARG F 1 7 ? 35.91510 -13.49225 -5.14502 1.000 112.37864 7 ARG F C 1
ATOM 8797 O O . ARG F 1 7 ? 36.02030 -13.26514 -3.93388 1.000 116.13694 7 ARG F O 1
ATOM 8805 N N . ALA F 1 8 ? 36.67586 -14.39782 -5.76648 1.000 108.83003 8 ALA F N 1
ATOM 8806 C CA . ALA F 1 8 ? 37.71601 -15.11299 -5.03406 1.000 106.11938 8 ALA F CA 1
ATOM 8807 C C . ALA F 1 8 ? 38.77518 -14.16127 -4.49412 1.000 106.38081 8 ALA F C 1
ATOM 8808 O O . ALA F 1 8 ? 39.32459 -14.39249 -3.41098 1.000 97.14943 8 ALA F O 1
ATOM 8810 N N . GLU F 1 9 ? 39.07150 -13.08833 -5.23044 1.000 110.84045 9 GLU F N 1
ATOM 8811 C CA . GLU F 1 9 ? 40.04036 -12.10443 -4.75861 1.000 108.81703 9 GLU F CA 1
ATOM 8812 C C . GLU F 1 9 ? 39.52526 -11.36525 -3.52912 1.000 109.18948 9 GLU F C 1
ATOM 8813 O O . GLU F 1 9 ? 40.26801 -11.16965 -2.55979 1.000 105.68445 9 GLU F O 1
ATOM 8819 N N . LEU F 1 10 ? 38.25811 -10.94176 -3.55376 1.000 115.81395 10 LEU F N 1
ATOM 8820 C CA . LEU F 1 10 ? 37.68908 -10.22349 -2.41646 1.000 118.11032 10 LEU F CA 1
ATOM 8821 C C . LEU F 1 10 ? 37.61886 -11.10688 -1.17651 1.000 117.03893 10 LEU F C 1
ATOM 8822 O O . LEU F 1 10 ? 37.92219 -10.65355 -0.06649 1.000 121.74340 10 LEU F O 1
ATOM 8827 N N . LEU F 1 11 ? 37.20732 -12.36751 -1.34290 1.000 94.84864 11 LEU F N 1
ATOM 8828 C CA . LEU F 1 11 ? 37.11512 -13.27735 -0.20475 1.000 85.90251 11 LEU F CA 1
ATOM 8829 C C . LEU F 1 11 ? 38.46013 -13.47082 0.48583 1.000 103.53712 11 LEU F C 1
ATOM 8830 O O . LEU F 1 11 ? 38.50729 -13.64209 1.70910 1.000 105.96291 11 LEU F O 1
ATOM 8835 N N . LYS F 1 12 ? 39.55936 -13.44907 -0.27139 1.000 108.52503 12 LYS F N 1
ATOM 8836 C CA . LYS F 1 12 ? 40.87845 -13.61193 0.33424 1.000 107.31782 12 LYS F CA 1
ATOM 8837 C C . LYS F 1 12 ? 41.27797 -12.38341 1.14336 1.000 109.29172 12 LYS F C 1
ATOM 8838 O O . LYS F 1 12 ? 41.70033 -12.50148 2.29976 1.000 119.22615 12 LYS F O 1
ATOM 8844 N N . ALA F 1 13 ? 41.16820 -11.19407 0.54530 1.000 85.89947 13 ALA F N 1
ATOM 8845 C CA . ALA F 1 13 ? 41.53175 -9.97364 1.25915 1.000 106.00901 13 ALA F CA 1
ATOM 8846 C C . ALA F 1 13 ? 40.65387 -9.76298 2.48688 1.000 102.44477 13 ALA F C 1
ATOM 8847 O O . ALA F 1 13 ? 41.12949 -9.28326 3.52323 1.000 99.20911 13 ALA F O 1
ATOM 8849 N N . LEU F 1 14 ? 39.36726 -10.10526 2.38784 1.000 98.74872 14 LEU F N 1
ATOM 8850 C CA . LEU F 1 14 ? 38.48694 -10.02143 3.54942 1.000 93.92960 14 LEU F CA 1
ATOM 8851 C C . LEU F 1 14 ? 38.91220 -11.00577 4.63303 1.000 100.39618 14 LEU F C 1
ATOM 8852 O O . LEU F 1 14 ? 38.99679 -10.64945 5.81363 1.000 92.99536 14 LEU F O 1
ATOM 8857 N N . LEU F 1 15 ? 39.18298 -12.25569 4.24469 1.000 99.27050 15 LEU F N 1
ATOM 8858 C CA . LEU F 1 15 ? 39.61789 -13.26366 5.20815 1.000 93.61986 15 LEU F CA 1
ATOM 8859 C C . LEU F 1 15 ? 40.90058 -12.85190 5.91974 1.000 90.49395 15 LEU F C 1
ATOM 8860 O O . LEU F 1 15 ? 41.01860 -13.01046 7.14016 1.000 89.34387 15 LEU F O 1
ATOM 8865 N N . LYS F 1 16 ? 41.87254 -12.32016 5.17636 1.000 92.78962 16 LYS F N 1
ATOM 8866 C CA . LYS F 1 16 ? 43.11004 -11.86392 5.80075 1.000 96.27996 16 LYS F CA 1
ATOM 8867 C C . LYS F 1 16 ? 42.84736 -10.72001 6.77339 1.000 98.56819 16 LYS F C 1
ATOM 8868 O O . LYS F 1 16 ? 43.38869 -10.70391 7.88537 1.000 108.25167 16 LYS F O 1
ATOM 8874 N N . ALA F 1 17 ? 42.02546 -9.74876 6.36646 1.000 91.49344 17 ALA F N 1
ATOM 8875 C CA . ALA F 1 17 ? 41.70090 -8.62639 7.24240 1.000 105.23781 17 ALA F CA 1
ATOM 8876 C C . ALA F 1 17 ? 41.00358 -9.09183 8.51687 1.000 108.63582 17 ALA F C 1
ATOM 8877 O O . ALA F 1 17 ? 41.28684 -8.58144 9.60753 1.000 115.76085 17 ALA F O 1
ATOM 8879 N N . VAL F 1 18 ? 40.07904 -10.05014 8.39908 1.000 87.47054 18 VAL F N 1
ATOM 8880 C CA . VAL F 1 18 ? 39.38334 -10.56547 9.57783 1.000 82.81286 18 VAL F CA 1
ATOM 8881 C C . VAL F 1 18 ? 40.36085 -11.26540 10.51571 1.000 84.96253 18 VAL F C 1
ATOM 8882 O O . VAL F 1 18 ? 40.24175 -11.16880 11.74367 1.000 75.99376 18 VAL F O 1
ATOM 8886 N N . GLU F 1 19 ? 41.34086 -11.98116 9.95665 1.000 103.59802 19 GLU F N 1
ATOM 8887 C CA . GLU F 1 19 ? 42.35488 -12.61950 10.79190 1.000 110.47773 19 GLU F CA 1
ATOM 8888 C C . GLU F 1 19 ? 43.11726 -11.58536 11.60965 1.000 109.77390 19 GLU F C 1
ATOM 8889 O O . GLU F 1 19 ? 43.41174 -11.80852 12.79023 1.000 103.93875 19 GLU F O 1
ATOM 8895 N N . GLU F 1 20 ? 43.45514 -10.45115 10.99101 1.000 98.86695 20 GLU F N 1
ATOM 8896 C CA . GLU F 1 20 ? 44.12097 -9.37265 11.71401 1.000 107.77535 20 GLU F CA 1
ATOM 8897 C C . GLU F 1 20 ? 43.22729 -8.81364 12.81645 1.000 104.89717 20 GLU F C 1
ATOM 8898 O O . GLU F 1 20 ? 43.71274 -8.45185 13.89542 1.000 106.79760 20 GLU F O 1
ATOM 8904 N N . PHE F 1 21 ? 41.92078 -8.71548 12.55383 1.000 82.62230 21 PHE F N 1
ATOM 8905 C CA . PHE F 1 21 ? 40.98509 -8.22398 13.56233 1.000 83.94954 21 PHE F CA 1
ATOM 8906 C C . PHE F 1 21 ? 41.00267 -9.09827 14.81218 1.000 97.46043 21 PHE F C 1
ATOM 8907 O O . PHE F 1 21 ? 41.06495 -8.58969 15.93790 1.000 91.08555 21 PHE F O 1
ATOM 8915 N N . LEU F 1 22 ? 40.93906 -10.42153 14.63329 1.000 101.24540 22 LEU F N 1
ATOM 8916 C CA . LEU F 1 22 ? 40.91992 -11.32420 15.78189 1.000 92.54791 22 LEU F CA 1
ATOM 8917 C C . LEU F 1 22 ? 42.21839 -11.26202 16.57701 1.000 95.99242 22 LEU F C 1
ATOM 8918 O O . LEU F 1 22 ? 42.20218 -11.44638 17.79929 1.000 103.87272 22 LEU F O 1
ATOM 8923 N N . LYS F 1 23 ? 43.35031 -11.02495 15.91011 1.000 97.23008 23 LYS F N 1
ATOM 8924 C CA . LYS F 1 23 ? 44.60836 -10.87252 16.63512 1.000 100.29707 23 LYS F CA 1
ATOM 8925 C C . LYS F 1 23 ? 44.55993 -9.65601 17.55188 1.000 102.59790 23 LYS F C 1
ATOM 8926 O O . LYS F 1 23 ? 44.85023 -9.75364 18.75025 1.000 96.09211 23 LYS F O 1
ATOM 8932 N N . ALA F 1 24 ? 44.20807 -8.49271 16.99702 1.000 100.99974 24 ALA F N 1
ATOM 8933 C CA . ALA F 1 24 ? 44.07083 -7.28971 17.81209 1.000 108.74932 24 ALA F CA 1
ATOM 8934 C C . ALA F 1 24 ? 43.01510 -7.47188 18.89538 1.000 96.02673 24 ALA F C 1
ATOM 8935 O O . ALA F 1 24 ? 43.19916 -7.02263 20.03313 1.000 101.36118 24 ALA F O 1
ATOM 8937 N N . ALA F 1 25 ? 41.89204 -8.11131 18.55389 1.000 85.28343 25 ALA F N 1
ATOM 8938 C CA . ALA F 1 25 ? 40.84115 -8.34693 19.54002 1.000 92.96531 25 ALA F CA 1
ATOM 8939 C C . ALA F 1 25 ? 41.34047 -9.22297 20.68273 1.000 98.02650 25 ALA F C 1
ATOM 8940 O O . ALA F 1 25 ? 40.98844 -8.99908 21.84700 1.000 91.82371 25 ALA F O 1
ATOM 8942 N N . GLU F 1 26 ? 42.15468 -10.23328 20.36689 1.000 93.83003 26 GLU F N 1
ATOM 8943 C CA . GLU F 1 26 ? 42.69900 -11.10546 21.40311 1.000 80.78763 26 GLU F CA 1
ATOM 8944 C C . GLU F 1 26 ? 43.67666 -10.35208 22.29408 1.000 98.49739 26 GLU F C 1
ATOM 8945 O O . GLU F 1 26 ? 43.64891 -10.49959 23.52174 1.000 89.07088 26 GLU F O 1
ATOM 8951 N N . GLU F 1 27 ? 44.55774 -9.55318 21.68854 1.000 98.85019 27 GLU F N 1
ATOM 8952 C CA . GLU F 1 27 ? 45.49421 -8.74472 22.46126 1.000 96.88634 27 GLU F CA 1
ATOM 8953 C C . GLU F 1 27 ? 44.75720 -7.80574 23.40812 1.000 91.99267 27 GLU F C 1
ATOM 8954 O O . GLU F 1 27 ? 45.11884 -7.67956 24.58325 1.000 101.20910 27 GLU F O 1
ATOM 8960 N N . ALA F 1 28 ? 43.72078 -7.13105 22.90591 1.000 86.57489 28 ALA F N 1
ATOM 8961 C CA . ALA F 1 28 ? 42.90106 -6.26872 23.75173 1.000 75.53481 28 ALA F CA 1
ATOM 8962 C C . ALA F 1 28 ? 42.27329 -7.04535 24.90415 1.000 90.49062 28 ALA F C 1
ATOM 8963 O O . ALA F 1 28 ? 42.37111 -6.63729 26.06730 1.000 93.33604 28 ALA F O 1
ATOM 8965 N N . ILE F 1 29 ? 41.61364 -8.16688 24.59494 1.000 94.07115 29 ILE F N 1
ATOM 8966 C CA . ILE F 1 29 ? 40.92190 -8.94577 25.62236 1.000 99.31525 29 ILE F CA 1
ATOM 8967 C C . ILE F 1 29 ? 41.89011 -9.41802 26.70162 1.000 94.07328 29 ILE F C 1
ATOM 8968 O O . ILE F 1 29 ? 41.58712 -9.34484 27.89944 1.000 103.80543 29 ILE F O 1
ATOM 8973 N N . LYS F 1 30 ? 43.06698 -9.90738 26.30228 1.000 88.61684 30 LYS F N 1
ATOM 8974 C CA . LYS F 1 30 ? 44.04705 -10.34908 27.29078 1.000 96.84963 30 LYS F CA 1
ATOM 8975 C C . LYS F 1 30 ? 44.46423 -9.20904 28.20914 1.000 95.21450 30 LYS F C 1
ATOM 8976 O O . LYS F 1 30 ? 44.59580 -9.39529 29.42472 1.000 86.40352 30 LYS F O 1
ATOM 8982 N N . GLU F 1 31 ? 44.66851 -8.01811 27.64805 1.000 100.66805 31 GLU F N 1
ATOM 8983 C CA . GLU F 1 31 ? 45.16585 -6.90775 28.44859 1.000 102.31626 31 GLU F CA 1
ATOM 8984 C C . GLU F 1 31 ? 44.05791 -6.28546 29.28959 1.000 91.29462 31 GLU F C 1
ATOM 8985 O O . GLU F 1 31 ? 44.28862 -5.91817 30.44736 1.000 83.91928 31 GLU F O 1
ATOM 8991 N N . LEU F 1 32 ? 42.85381 -6.15602 28.72474 1.000 84.61876 32 LEU F N 1
ATOM 8992 C CA . LEU F 1 32 ? 41.73717 -5.60215 29.48467 1.000 88.17354 32 LEU F CA 1
ATOM 8993 C C . LEU F 1 32 ? 41.39104 -6.48029 30.68129 1.000 94.10859 32 LEU F C 1
ATOM 8994 O O . LEU F 1 32 ? 41.14804 -5.97258 31.78296 1.000 93.00437 32 LEU F O 1
ATOM 8999 N N . LEU F 1 33 ? 41.36787 -7.80254 30.48684 1.000 94.64081 33 LEU F N 1
ATOM 9000 C CA . LEU F 1 33 ? 41.08094 -8.70532 31.59768 1.000 106.77552 33 LEU F CA 1
ATOM 9001 C C . LEU F 1 33 ? 42.17815 -8.66146 32.65098 1.000 106.18477 33 LEU F C 1
ATOM 9002 O O . LEU F 1 33 ? 41.90791 -8.88563 33.83663 1.000 105.81384 33 LEU F O 1
ATOM 9007 N N . GLU F 1 34 ? 43.41482 -8.37597 32.24131 1.000 103.57330 34 GLU F N 1
ATOM 9008 C CA . GLU F 1 34 ? 44.49430 -8.23015 33.20958 1.000 101.83568 34 GLU F CA 1
ATOM 9009 C C . GLU F 1 34 ? 44.29355 -6.98225 34.05848 1.000 93.36871 34 GLU F C 1
ATOM 9010 O O . GLU F 1 34 ? 44.47392 -7.01719 35.28138 1.000 94.10450 34 GLU F O 1
ATOM 9016 N N . LEU F 1 35 ? 43.92534 -5.86950 33.42017 1.000 91.90786 35 LEU F N 1
ATOM 9017 C CA . LEU F 1 35 ? 43.62730 -4.64140 34.14814 1.000 87.73412 35 LEU F CA 1
ATOM 9018 C C . LEU F 1 35 ? 42.44646 -4.81208 35.09625 1.000 97.16801 35 LEU F C 1
ATOM 9019 O O . LEU F 1 35 ? 42.42226 -4.20061 36.17094 1.000 99.79684 35 LEU F O 1
ATOM 9024 N N . LEU F 1 36 ? 41.45904 -5.62846 34.71463 1.000 92.23998 36 LEU F N 1
ATOM 9025 C CA . LEU F 1 36 ? 40.27748 -5.82005 35.55277 1.000 94.75382 36 LEU F CA 1
ATOM 9026 C C . LEU F 1 36 ? 40.62693 -6.40275 36.91837 1.000 91.81433 36 LEU F C 1
ATOM 9027 O O . LEU F 1 36 ? 40.07970 -5.96837 37.93882 1.000 96.60343 36 LEU F O 1
ATOM 9032 N N . LYS F 1 37 ? 41.52898 -7.38748 36.96282 1.000 88.58250 37 LYS F N 1
ATOM 9033 C CA . LYS F 1 37 ? 41.90906 -7.97584 38.24550 1.000 102.03494 37 LYS F CA 1
ATOM 9034 C C . LYS F 1 37 ? 42.49215 -6.92861 39.18477 1.000 95.90137 37 LYS F C 1
ATOM 9035 O O . LYS F 1 37 ? 42.06689 -6.80838 40.33953 1.000 86.25949 37 LYS F O 1
ATOM 9041 N N . LYS F 1 38 ? 43.46343 -6.15265 38.70137 1.000 94.93651 38 LYS F N 1
ATOM 9042 C CA . LYS F 1 38 ? 44.05758 -5.11384 39.53468 1.000 94.30131 38 LYS F CA 1
ATOM 9043 C C . LYS F 1 38 ? 43.02206 -4.06927 39.92869 1.000 85.97108 38 LYS F C 1
ATOM 9044 O O . LYS F 1 38 ? 43.04648 -3.55403 41.05277 1.000 84.63876 38 LYS F O 1
ATOM 9050 N N . ALA F 1 39 ? 42.10003 -3.74742 39.01813 1.000 87.13960 39 ALA F N 1
ATOM 9051 C CA . ALA F 1 39 ? 41.03875 -2.80224 39.34810 1.000 84.16956 39 ALA F CA 1
ATOM 9052 C C . ALA F 1 39 ? 40.11433 -3.36878 40.41935 1.000 76.83073 39 ALA F C 1
ATOM 9053 O O . ALA F 1 39 ? 39.68039 -2.64193 41.32074 1.000 82.41172 39 ALA F O 1
ATOM 9055 N N . LEU F 1 40 ? 39.79421 -4.66351 40.33103 1.000 71.21001 40 LEU F N 1
ATOM 9056 C CA . LEU F 1 40 ? 38.96153 -5.29586 41.34999 1.000 83.34060 40 LEU F CA 1
ATOM 9057 C C . LEU F 1 40 ? 39.65661 -5.33942 42.70579 1.000 98.29918 40 LEU F C 1
ATOM 9058 O O . LEU F 1 40 ? 38.98844 -5.27654 43.74458 1.000 90.22169 40 LEU F O 1
ATOM 9063 N N . GLU F 1 41 ? 40.98622 -5.45783 42.72027 1.000 102.17572 41 GLU F N 1
ATOM 9064 C CA . GLU F 1 41 ? 41.71675 -5.43290 43.98381 1.000 90.03792 41 GLU F CA 1
ATOM 9065 C C . GLU F 1 41 ? 41.62121 -4.06203 44.64076 1.000 93.62410 41 GLU F C 1
ATOM 9066 O O . GLU F 1 41 ? 41.36475 -3.95608 45.84613 1.000 92.32484 41 GLU F O 1
ATOM 9072 N N . VAL F 1 42 ? 41.83405 -2.99985 43.85894 1.000 87.41824 42 VAL F N 1
ATOM 9073 C CA . VAL F 1 42 ? 41.73335 -1.64048 44.38473 1.000 88.57507 42 VAL F CA 1
ATOM 9074 C C . VAL F 1 42 ? 40.34104 -1.38531 44.94885 1.000 82.05030 42 VAL F C 1
ATOM 9075 O O . VAL F 1 42 ? 40.18534 -0.73130 45.98778 1.000 91.95602 42 VAL F O 1
ATOM 9079 N N . LEU F 1 43 ? 39.30767 -1.89004 44.27120 1.000 78.39252 43 LEU F N 1
ATOM 9080 C CA . LEU F 1 43 ? 37.94112 -1.69183 44.74414 1.000 74.49316 43 LEU F CA 1
ATOM 9081 C C . LEU F 1 43 ? 37.69765 -2.39301 46.07680 1.000 86.74787 43 LEU F C 1
ATOM 9082 O O . LEU F 1 43 ? 37.03826 -1.83485 46.96178 1.000 96.14378 43 LEU F O 1
ATOM 9087 N N . LYS F 1 44 ? 38.20058 -3.62181 46.23400 1.000 88.44545 44 LYS F N 1
ATOM 9088 C CA . LYS F 1 44 ? 38.02353 -4.33550 47.49692 1.000 90.93154 44 LYS F CA 1
ATOM 9089 C C . LYS F 1 44 ? 38.70935 -3.61166 48.64929 1.000 96.94126 44 LYS F C 1
ATOM 9090 O O . LYS F 1 44 ? 38.12294 -3.43955 49.72394 1.000 98.54289 44 LYS F O 1
ATOM 9096 N N . LYS F 1 45 ? 39.96087 -3.18977 48.45006 1.000 97.06359 45 LYS F N 1
ATOM 9097 C CA . LYS F 1 45 ? 40.65828 -2.45444 49.50055 1.000 100.97981 45 LYS F CA 1
ATOM 9098 C C . LYS F 1 45 ? 39.95861 -1.14202 49.82707 1.000 86.01752 45 LYS F C 1
ATOM 9099 O O . LYS F 1 45 ? 40.00591 -0.68326 50.97425 1.000 89.85907 45 LYS F O 1
ATOM 9105 N N . LEU F 1 46 ? 39.30433 -0.52718 48.83875 1.000 92.79101 46 LEU F N 1
ATOM 9106 C CA . LEU F 1 46 ? 38.61824 0.73735 49.08152 1.000 92.25098 46 LEU F CA 1
ATOM 9107 C C . LEU F 1 46 ? 37.34841 0.53158 49.89792 1.000 89.15445 46 LEU F C 1
ATOM 9108 O O . LEU F 1 46 ? 36.99216 1.37995 50.72404 1.000 105.78129 46 LEU F O 1
ATOM 9113 N N . ASP F 1 47 ? 36.65199 -0.58427 49.68278 1.000 87.04569 47 ASP F N 1
ATOM 9114 C CA . ASP F 1 47 ? 35.43322 -0.89723 50.42692 1.000 101.82338 47 ASP F CA 1
ATOM 9115 C C . ASP F 1 47 ? 35.37649 -2.39854 50.67674 1.000 108.09082 47 ASP F C 1
ATOM 9116 O O . ASP F 1 47 ? 34.77542 -3.15326 49.90200 1.000 104.19485 47 ASP F O 1
ATOM 9121 N N . PRO F 1 48 ? 36.00316 -2.86837 51.76101 1.000 110.88970 48 PRO F N 1
ATOM 9122 C CA . PRO F 1 48 ? 36.05670 -4.31751 52.01004 1.000 111.71234 48 PRO F CA 1
ATOM 9123 C C . PRO F 1 48 ? 34.81829 -4.89279 52.67690 1.000 119.38300 48 PRO F C 1
ATOM 9124 O O . PRO F 1 48 ? 34.64031 -6.11808 52.64619 1.000 124.11982 48 PRO F O 1
ATOM 9128 N N . LYS F 1 49 ? 33.96145 -4.06572 53.27322 1.000 114.98347 49 LYS F N 1
ATOM 9129 C CA . LYS F 1 49 ? 32.81177 -4.54636 54.02744 1.000 107.18427 49 LYS F CA 1
ATOM 9130 C C . LYS F 1 49 ? 31.49690 -4.38550 53.27565 1.000 113.22052 49 LYS F C 1
ATOM 9131 O O . LYS F 1 49 ? 30.42921 -4.54417 53.87630 1.000 113.15643 49 LYS F O 1
ATOM 9137 N N . SER F 1 50 ? 31.54656 -4.08612 51.98183 1.000 108.18273 50 SER F N 1
ATOM 9138 C CA . SER F 1 50 ? 30.35231 -3.85614 51.17923 1.000 91.31287 50 SER F CA 1
ATOM 9139 C C . SER F 1 50 ? 29.95482 -5.13811 50.45992 1.000 94.92887 50 SER F C 1
ATOM 9140 O O . SER F 1 50 ? 30.74975 -5.69548 49.69528 1.000 98.43444 50 SER F O 1
ATOM 9143 N N . LYS F 1 51 ? 28.72817 -5.60561 50.70762 1.000 88.13047 51 LYS F N 1
ATOM 9144 C CA . LYS F 1 51 ? 28.22598 -6.74859 49.95420 1.000 74.19030 51 LYS F CA 1
ATOM 9145 C C . LYS F 1 51 ? 27.94464 -6.37391 48.50538 1.000 84.95975 51 LYS F C 1
ATOM 9146 O O . LYS F 1 51 ? 27.99726 -7.23728 47.62223 1.000 89.13315 51 LYS F O 1
ATOM 9152 N N . GLY F 1 52 ? 27.64395 -5.09950 48.24430 1.000 85.84350 52 GLY F N 1
ATOM 9153 C CA . GLY F 1 52 ? 27.49539 -4.64898 46.86891 1.000 74.21948 52 GLY F CA 1
ATOM 9154 C C . GLY F 1 52 ? 28.77908 -4.78151 46.07179 1.000 91.73421 52 GLY F C 1
ATOM 9155 O O . GLY F 1 52 ? 28.77294 -5.25635 44.93321 1.000 99.60821 52 GLY F O 1
ATOM 9156 N N . VAL F 1 53 ? 29.89846 -4.34708 46.65754 1.000 95.66827 53 VAL F N 1
ATOM 9157 C CA . VAL F 1 53 ? 31.19642 -4.50152 46.00326 1.000 100.86615 53 VAL F CA 1
ATOM 9158 C C . VAL F 1 53 ? 31.51582 -5.97700 45.79709 1.000 94.10448 53 VAL F C 1
ATOM 9159 O O . VAL F 1 53 ? 32.02301 -6.37811 44.74133 1.000 84.25981 53 VAL F O 1
ATOM 9163 N N . GLU F 1 54 ? 31.22143 -6.80717 46.80163 1.000 98.88084 54 GLU F N 1
ATOM 9164 C CA . GLU F 1 54 ? 31.46831 -8.24053 46.68264 1.000 88.18466 54 GLU F CA 1
ATOM 9165 C C . GLU F 1 54 ? 30.65118 -8.84678 45.54943 1.000 87.02028 54 GLU F C 1
ATOM 9166 O O . GLU F 1 54 ? 31.15249 -9.68728 44.79312 1.000 98.01511 54 GLU F O 1
ATOM 9172 N N . ALA F 1 55 ? 29.38547 -8.43808 45.42399 1.000 90.93856 55 ALA F N 1
ATOM 9173 C CA . ALA F 1 55 ? 28.55818 -8.90160 44.31444 1.000 84.75154 55 ALA F CA 1
ATOM 9174 C C . ALA F 1 55 ? 29.17506 -8.52768 42.97326 1.000 72.85217 55 ALA F C 1
ATOM 9175 O O . ALA F 1 55 ? 29.16522 -9.32905 42.03128 1.000 78.60947 55 ALA F O 1
ATOM 9177 N N . LEU F 1 56 ? 29.71403 -7.31032 42.86774 1.000 85.82858 56 LEU F N 1
ATOM 9178 C CA . LEU F 1 56 ? 30.35458 -6.88760 41.62660 1.000 93.99342 56 LEU F CA 1
ATOM 9179 C C . LEU F 1 56 ? 31.58426 -7.73412 41.32110 1.000 97.89798 56 LEU F C 1
ATOM 9180 O O . LEU F 1 56 ? 31.82265 -8.09892 40.16324 1.000 89.35428 56 LEU F O 1
ATOM 9185 N N . VAL F 1 57 ? 32.38025 -8.05106 42.34567 1.000 91.99210 57 VAL F N 1
ATOM 9186 C CA . VAL F 1 57 ? 33.57027 -8.87361 42.13900 1.000 91.08632 57 VAL F CA 1
ATOM 9187 C C . VAL F 1 57 ? 33.18241 -10.24379 41.59544 1.000 82.61096 57 VAL F C 1
ATOM 9188 O O . VAL F 1 57 ? 33.75281 -10.72324 40.60876 1.000 89.98040 57 VAL F O 1
ATOM 9192 N N . LYS F 1 58 ? 32.20914 -10.89637 42.23626 1.000 72.05527 58 LYS F N 1
ATOM 9193 C CA . LYS F 1 58 ? 31.70799 -12.17143 41.72996 1.000 90.76786 58 LYS F CA 1
ATOM 9194 C C . LYS F 1 58 ? 31.15200 -12.02418 40.31854 1.000 101.64600 58 LYS F C 1
ATOM 9195 O O . LYS F 1 58 ? 31.42401 -12.85313 39.44186 1.000 103.57164 58 LYS F O 1
ATOM 9201 N N . GLY F 1 59 ? 30.35851 -10.97695 40.08387 1.000 89.18746 59 GLY F N 1
ATOM 9202 C CA . GLY F 1 59 ? 29.82619 -10.75162 38.75007 1.000 65.93721 59 GLY F CA 1
ATOM 9203 C C . GLY F 1 59 ? 30.91001 -10.49166 37.72191 1.000 85.46304 59 GLY F C 1
ATOM 9204 O O . GLY F 1 59 ? 30.82445 -10.95994 36.58363 1.000 97.57228 59 GLY F O 1
ATOM 9205 N N . ALA F 1 60 ? 31.94530 -9.74150 38.10714 1.000 89.12331 60 ALA F N 1
ATOM 9206 C CA . ALA F 1 60 ? 33.03498 -9.45765 37.17876 1.000 95.73881 60 ALA F CA 1
ATOM 9207 C C . ALA F 1 60 ? 33.82796 -10.71779 36.85689 1.000 90.84824 60 ALA F C 1
ATOM 9208 O O . ALA F 1 60 ? 34.25298 -10.91414 35.71213 1.000 98.85249 60 ALA F O 1
ATOM 9210 N N . LYS F 1 61 ? 34.04479 -11.57802 37.85599 1.000 88.68865 61 LYS F N 1
ATOM 9211 C CA . LYS F 1 61 ? 34.73047 -12.84264 37.60935 1.000 91.87747 61 LYS F CA 1
ATOM 9212 C C . LYS F 1 61 ? 33.92766 -13.72752 36.66439 1.000 90.53869 61 LYS F C 1
ATOM 9213 O O . LYS F 1 61 ? 34.49586 -14.38820 35.78708 1.000 91.32677 61 LYS F O 1
ATOM 9219 N N . GLY F 1 62 ? 32.60418 -13.75934 36.83446 1.000 96.21013 62 GLY F N 1
ATOM 9220 C CA . GLY F 1 62 ? 31.76892 -14.52699 35.92404 1.000 96.23782 62 GLY F CA 1
ATOM 9221 C C . GLY F 1 62 ? 31.81792 -13.99793 34.50370 1.000 94.50778 62 GLY F C 1
ATOM 9222 O O . GLY F 1 62 ? 31.93237 -14.76474 33.54373 1.000 95.91990 62 GLY F O 1
ATOM 9223 N N . ALA F 1 63 ? 31.71858 -12.67456 34.35153 1.000 96.77196 63 ALA F N 1
ATOM 9224 C CA . ALA F 1 63 ? 31.81878 -12.07290 33.02572 1.000 95.60629 63 ALA F CA 1
ATOM 9225 C C . ALA F 1 63 ? 33.17430 -12.35478 32.39052 1.000 94.83531 63 ALA F C 1
ATOM 9226 O O . ALA F 1 63 ? 33.26043 -12.60854 31.18379 1.000 93.43168 63 ALA F O 1
ATOM 9228 N N . ALA F 1 64 ? 34.24496 -12.31657 33.18903 1.000 91.96700 64 ALA F N 1
ATOM 9229 C CA . ALA F 1 64 ? 35.57683 -12.59897 32.66208 1.000 88.53111 64 ALA F CA 1
ATOM 9230 C C . ALA F 1 64 ? 35.67128 -14.01994 32.12039 1.000 90.07599 64 ALA F C 1
ATOM 9231 O O . ALA F 1 64 ? 36.30064 -14.25624 31.08199 1.000 83.92352 64 ALA F O 1
ATOM 9233 N N . LYS F 1 65 ? 35.06083 -14.98103 32.81710 1.000 96.35844 65 LYS F N 1
ATOM 9234 C CA . LYS F 1 65 ? 35.05724 -16.36076 32.34086 1.000 85.45248 65 LYS F CA 1
ATOM 9235 C C . LYS F 1 65 ? 34.35504 -16.47807 30.99287 1.000 91.52552 65 LYS F C 1
ATOM 9236 O O . LYS F 1 65 ? 34.84590 -17.15271 30.08011 1.000 98.51550 65 LYS F O 1
ATOM 9242 N N . GLY F 1 66 ? 33.19815 -15.82634 30.85151 1.000 96.11219 66 GLY F N 1
ATOM 9243 C CA . GLY F 1 66 ? 32.47505 -15.87566 29.59130 1.000 89.81921 66 GLY F CA 1
ATOM 9244 C C . GLY F 1 66 ? 33.22220 -15.23267 28.43970 1.000 95.51484 66 GLY F C 1
ATOM 9245 O O . GLY F 1 66 ? 33.09016 -15.66504 27.29180 1.000 89.20847 66 GLY F O 1
ATOM 9246 N N . ILE F 1 67 ? 34.00601 -14.18987 28.72335 1.000 104.51406 67 ILE F N 1
ATOM 9247 C CA . ILE F 1 67 ? 34.78275 -13.53155 27.67691 1.000 93.96879 67 ILE F CA 1
ATOM 9248 C C . ILE F 1 67 ? 35.88180 -14.45325 27.16187 1.000 98.72611 67 ILE F C 1
ATOM 9249 O O . ILE F 1 67 ? 36.11270 -14.54862 25.95000 1.000 112.51663 67 ILE F O 1
ATOM 9254 N N . GLU F 1 68 ? 36.57616 -15.14489 28.06907 1.000 80.42483 68 GLU F N 1
ATOM 9255 C CA . GLU F 1 68 ? 37.62983 -16.06671 27.65490 1.000 85.13904 68 GLU F CA 1
ATOM 9256 C C . GLU F 1 68 ? 37.05961 -17.21174 26.82762 1.000 96.58218 68 GLU F C 1
ATOM 9257 O O . GLU F 1 68 ? 37.61440 -17.57864 25.78484 1.000 90.30533 68 GLU F O 1
ATOM 9263 N N . ALA F 1 69 ? 35.95187 -17.79673 27.29004 1.000 103.45334 69 ALA F N 1
ATOM 9264 C CA . ALA F 1 69 ? 35.29919 -18.86632 26.54191 1.000 105.21245 69 ALA F CA 1
ATOM 9265 C C . ALA F 1 69 ? 34.83924 -18.38786 25.17016 1.000 101.87721 69 ALA F C 1
ATOM 9266 O O . ALA F 1 69 ? 34.97648 -19.10987 24.17502 1.000 99.01740 69 ALA F O 1
ATOM 9268 N N . ALA F 1 70 ? 34.28563 -17.17328 25.09837 1.000 97.76426 70 ALA F N 1
ATOM 9269 C CA . ALA F 1 70 ? 33.74645 -16.67804 23.83592 1.000 97.32442 70 ALA F CA 1
ATOM 9270 C C . ALA F 1 70 ? 34.83224 -16.48554 22.78537 1.000 89.06873 70 ALA F C 1
ATOM 9271 O O . ALA F 1 70 ? 34.57679 -16.68843 21.59360 1.000 91.70554 70 ALA F O 1
ATOM 9273 N N . MET F 1 71 ? 36.04326 -16.10343 23.19376 1.000 87.61125 71 MET F N 1
ATOM 9274 C CA . MET F 1 71 ? 37.09780 -15.89370 22.20888 1.000 90.66830 71 MET F CA 1
ATOM 9275 C C . MET F 1 71 ? 37.69993 -17.20907 21.73130 1.000 97.89619 71 MET F C 1
ATOM 9276 O O . MET F 1 71 ? 38.10227 -17.31206 20.56652 1.000 93.79958 71 MET F O 1
ATOM 9281 N N . LYS F 1 72 ? 37.77785 -18.21389 22.60864 1.000 105.36298 72 LYS F N 1
ATOM 9282 C CA . LYS F 1 72 ? 38.19370 -19.54393 22.17371 1.000 93.67255 72 LYS F CA 1
ATOM 9283 C C . LYS F 1 72 ? 37.29167 -20.05798 21.05867 1.000 86.53578 72 LYS F C 1
ATOM 9284 O O . LYS F 1 72 ? 37.76832 -20.66651 20.09298 1.000 82.42932 72 LYS F O 1
ATOM 9290 N N . ILE F 1 73 ? 35.98135 -19.82753 21.18153 1.000 83.90667 73 ILE F N 1
ATOM 9291 C CA . ILE F 1 73 ? 35.05342 -20.15879 20.10320 1.000 83.03649 73 ILE F CA 1
ATOM 9292 C C . ILE F 1 73 ? 35.37458 -19.35027 18.85229 1.000 80.35950 73 ILE F C 1
ATOM 9293 O O . ILE F 1 73 ? 35.38663 -19.88330 17.73631 1.000 74.87478 73 ILE F O 1
ATOM 9298 N N . ALA F 1 74 ? 35.65031 -18.05289 19.02009 1.000 89.14410 74 ALA F N 1
ATOM 9299 C CA . ALA F 1 74 ? 35.90835 -17.18688 17.87329 1.000 85.93080 74 ALA F CA 1
ATOM 9300 C C . ALA F 1 74 ? 37.14463 -17.62226 17.09886 1.000 78.70087 74 ALA F C 1
ATOM 9301 O O . ALA F 1 74 ? 37.19261 -17.47191 15.87239 1.000 93.91424 74 ALA F O 1
ATOM 9303 N N . LYS F 1 75 ? 38.15159 -18.15688 17.79050 1.000 74.36932 75 LYS F N 1
ATOM 9304 C CA . LYS F 1 75 ? 39.33532 -18.66008 17.10283 1.000 84.19656 75 LYS F CA 1
ATOM 9305 C C . LYS F 1 75 ? 38.99939 -19.90150 16.28592 1.000 98.26013 75 LYS F C 1
ATOM 9306 O O . LYS F 1 75 ? 39.41418 -20.02958 15.12760 1.000 84.45875 75 LYS F O 1
ATOM 9312 N N . ALA F 1 76 ? 38.24503 -20.82950 16.88133 1.000 88.35790 76 ALA F N 1
ATOM 9313 C CA . ALA F 1 76 ? 37.86522 -22.05094 16.17961 1.000 81.41100 76 ALA F CA 1
ATOM 9314 C C . ALA F 1 76 ? 36.98534 -21.75192 14.97220 1.000 77.89967 76 ALA F C 1
ATOM 9315 O O . ALA F 1 76 ? 37.18678 -22.32244 13.89371 1.000 85.03398 76 ALA F O 1
ATOM 9317 N N . VAL F 1 77 ? 36.00022 -20.86302 15.13399 1.000 87.65928 77 VAL F N 1
ATOM 9318 C CA . VAL F 1 77 ? 35.13200 -20.50443 14.01470 1.000 90.64556 77 VAL F CA 1
ATOM 9319 C C . VAL F 1 77 ? 35.94338 -19.88387 12.88673 1.000 85.93682 77 VAL F C 1
ATOM 9320 O O . VAL F 1 77 ? 35.62965 -20.07722 11.70489 1.000 93.40458 77 VAL F O 1
ATOM 9324 N N . LEU F 1 78 ? 36.99866 -19.13861 13.22463 1.000 84.46922 78 LEU F N 1
ATOM 9325 C CA . LEU F 1 78 ? 37.87715 -18.59503 12.19430 1.000 95.73178 78 LEU F CA 1
ATOM 9326 C C . LEU F 1 78 ? 38.54456 -19.71171 11.39912 1.000 94.76999 78 LEU F C 1
ATOM 9327 O O . LEU F 1 78 ? 38.73092 -19.59180 10.18240 1.000 90.71795 78 LEU F O 1
ATOM 9332 N N . GLU F 1 79 ? 38.90998 -20.80749 12.07166 1.000 92.55661 79 GLU F N 1
ATOM 9333 C CA . GLU F 1 79 ? 39.51202 -21.94568 11.38135 1.000 87.33387 79 GLU F CA 1
ATOM 9334 C C . GLU F 1 79 ? 38.51689 -22.60813 10.43469 1.000 90.61043 79 GLU F C 1
ATOM 9335 O O . GLU F 1 79 ? 38.85876 -22.94121 9.29378 1.000 84.48836 79 GLU F O 1
ATOM 9341 N N . VAL F 1 80 ? 37.28440 -22.82905 10.90080 1.000 94.05953 80 VAL F N 1
ATOM 9342 C CA . VAL F 1 80 ? 36.23073 -23.33354 10.02258 1.000 82.34526 80 VAL F CA 1
ATOM 9343 C C . VAL F 1 80 ? 36.00918 -22.38133 8.85390 1.000 88.77542 80 VAL F C 1
ATOM 9344 O O . VAL F 1 80 ? 35.75540 -22.81076 7.72141 1.000 95.26874 80 VAL F O 1
ATOM 9348 N N . ALA F 1 81 ? 36.10127 -21.07402 9.10988 1.000 84.22960 81 ALA F N 1
ATOM 9349 C CA . ALA F 1 81 ? 35.95120 -20.09311 8.03979 1.000 88.91348 81 ALA F CA 1
ATOM 9350 C C . ALA F 1 81 ? 37.06337 -20.22233 7.00532 1.000 96.26555 81 ALA F C 1
ATOM 9351 O O . ALA F 1 81 ? 36.82325 -20.05745 5.80378 1.000 108.16163 81 ALA F O 1
ATOM 9353 N N . LYS F 1 82 ? 38.28870 -20.51005 7.45319 1.000 88.70496 82 LYS F N 1
ATOM 9354 C CA . LYS F 1 82 ? 39.41233 -20.63909 6.52820 1.000 86.26943 82 LYS F CA 1
ATOM 9355 C C . LYS F 1 82 ? 39.17111 -21.75483 5.51796 1.000 99.88612 82 LYS F C 1
ATOM 9356 O O . LYS F 1 82 ? 39.41865 -21.58666 4.31804 1.000 109.21046 82 LYS F O 1
ATOM 9362 N N . ILE F 1 83 ? 38.69752 -22.90913 5.99010 1.000 97.94136 83 ILE F N 1
ATOM 9363 C CA . ILE F 1 83 ? 38.42689 -24.02991 5.09388 1.000 98.79233 83 ILE F CA 1
ATOM 9364 C C . ILE F 1 83 ? 37.29526 -23.68156 4.13470 1.000 104.66034 83 ILE F C 1
ATOM 9365 O O . ILE F 1 83 ? 37.37719 -23.94131 2.92794 1.000 99.64594 83 ILE F O 1
ATOM 9370 N N . LYS F 1 84 ? 36.21743 -23.09475 4.66262 1.000 99.36837 84 LYS F N 1
ATOM 9371 C CA . LYS F 1 84 ? 35.07273 -22.73451 3.83224 1.000 103.04277 84 LYS F CA 1
ATOM 9372 C C . LYS F 1 84 ? 35.43758 -21.70581 2.76745 1.000 110.32933 84 LYS F C 1
ATOM 9373 O O . LYS F 1 84 ? 34.85259 -21.71073 1.67851 1.000 107.78078 84 LYS F O 1
ATOM 9379 N N . VAL F 1 85 ? 36.39308 -20.81922 3.05556 1.000 113.21654 85 VAL F N 1
ATOM 9380 C CA . VAL F 1 85 ? 36.83553 -19.85645 2.04960 1.000 108.57827 85 VAL F CA 1
ATOM 9381 C C . VAL F 1 85 ? 37.55672 -20.57029 0.91295 1.000 110.65630 85 VAL F C 1
ATOM 9382 O O . VAL F 1 85 ? 37.29956 -20.30783 -0.26819 1.000 109.98008 85 VAL F O 1
ATOM 9386 N N . GLU F 1 86 ? 38.47260 -21.48213 1.25242 1.000 118.24946 86 GLU F N 1
ATOM 9387 C CA . GLU F 1 86 ? 39.15619 -22.26532 0.22742 1.000 121.40347 86 GLU F CA 1
ATOM 9388 C C . GLU F 1 86 ? 38.16522 -23.06021 -0.61301 1.000 111.21676 86 GLU F C 1
ATOM 9389 O O . GLU F 1 86 ? 38.28039 -23.10794 -1.84339 1.000 97.07016 86 GLU F O 1
ATOM 9395 N N . LYS F 1 87 ? 37.18785 -23.69822 0.03549 1.000 100.75244 87 LYS F N 1
ATOM 9396 C CA . LYS F 1 87 ? 36.18683 -24.45873 -0.70315 1.000 101.53052 87 LYS F CA 1
ATOM 9397 C C . LYS F 1 87 ? 35.28460 -23.54961 -1.52855 1.000 114.20626 87 LYS F C 1
ATOM 9398 O O . LYS F 1 87 ? 34.81982 -23.95253 -2.60085 1.000 124.87464 87 LYS F O 1
ATOM 9404 N N . ALA F 1 88 ? 35.02592 -22.32724 -1.05420 1.000 114.94021 88 ALA F N 1
ATOM 9405 C CA . ALA F 1 88 ? 34.24743 -21.38346 -1.85077 1.000 107.62811 88 ALA F CA 1
ATOM 9406 C C . ALA F 1 88 ? 35.03643 -20.91497 -3.06586 1.000 93.81205 88 ALA F C 1
ATOM 9407 O O . ALA F 1 88 ? 34.46547 -20.70430 -4.14240 1.000 99.78628 88 ALA F O 1
ATOM 9409 N N . ILE F 1 89 ? 36.34955 -20.74059 -2.90956 1.000 82.30372 89 ILE F N 1
ATOM 9410 C CA . ILE F 1 89 ? 37.19914 -20.42549 -4.05228 1.000 93.11543 89 ILE F CA 1
ATOM 9411 C C . ILE F 1 89 ? 37.25504 -21.61012 -5.00900 1.000 113.85312 89 ILE F C 1
ATOM 9412 O O . ILE F 1 89 ? 37.29282 -21.43829 -6.23381 1.000 113.92797 89 ILE F O 1
ATOM 9417 N N . ALA F 1 90 ? 37.24339 -22.82905 -4.46900 1.000 115.87046 90 ALA F N 1
ATOM 9418 C CA . ALA F 1 90 ? 37.26021 -24.03665 -5.28351 1.000 99.67708 90 ALA F CA 1
ATOM 9419 C C . ALA F 1 90 ? 35.88430 -24.41120 -5.81949 1.000 115.46403 90 ALA F C 1
ATOM 9420 O O . ALA F 1 90 ? 35.76377 -25.43028 -6.50800 1.000 133.29968 90 ALA F O 1
ATOM 9422 N N . GLY F 1 91 ? 34.85232 -23.62331 -5.52082 1.000 114.07670 91 GLY F N 1
ATOM 9423 C CA . GLY F 1 91 ? 33.52748 -23.85245 -6.06397 1.000 112.66361 91 GLY F CA 1
ATOM 9424 C C . GLY F 1 91 ? 32.75181 -25.00942 -5.47782 1.000 104.82740 91 GLY F C 1
ATOM 9425 O O . GLY F 1 91 ? 31.69990 -25.36133 -6.01986 1.000 101.62359 91 GLY F O 1
ATOM 9426 N N . GLU F 1 92 ? 33.22441 -25.61407 -4.38661 1.000 106.45786 92 GLU F N 1
ATOM 9427 C CA . GLU F 1 92 ? 32.51134 -26.75241 -3.81695 1.000 118.80527 92 GLU F CA 1
ATOM 9428 C C . GLU F 1 92 ? 31.31517 -26.32466 -2.97594 1.000 124.91845 92 GLU F C 1
ATOM 9429 O O . GLU F 1 92 ? 30.29738 -27.02648 -2.95326 1.000 103.16318 92 GLU F O 1
ATOM 9435 N N . VAL F 1 93 ? 31.41514 -25.19106 -2.28569 1.000 140.18957 93 VAL F N 1
ATOM 9436 C CA . VAL F 1 93 ? 30.37313 -24.71596 -1.38554 1.000 136.14611 93 VAL F CA 1
ATOM 9437 C C . VAL F 1 93 ? 29.97542 -23.30550 -1.79973 1.000 136.49479 93 VAL F C 1
ATOM 9438 O O . VAL F 1 93 ? 30.79197 -22.53611 -2.31800 1.000 121.89643 93 VAL F O 1
ATOM 9442 N N . ASP F 1 94 ? 28.70373 -22.97902 -1.58378 1.000 148.11615 94 ASP F N 1
ATOM 9443 C CA . ASP F 1 94 ? 28.20409 -21.64481 -1.88315 1.000 137.56918 94 ASP F CA 1
ATOM 9444 C C . ASP F 1 94 ? 28.98284 -20.61198 -1.06718 1.000 138.19230 94 ASP F C 1
ATOM 9445 O O . ASP F 1 94 ? 29.17305 -20.80174 0.14144 1.000 139.97157 94 ASP F O 1
ATOM 9450 N N . PRO F 1 95 ? 29.45600 -19.52654 -1.68724 1.000 121.66917 95 PRO F N 1
ATOM 9451 C CA . PRO F 1 95 ? 30.22366 -18.51992 -0.93059 1.000 119.79720 95 PRO F CA 1
ATOM 9452 C C . PRO F 1 95 ? 29.46895 -17.89196 0.23148 1.000 125.44859 95 PRO F C 1
ATOM 9453 O O . PRO F 1 95 ? 30.11305 -17.35416 1.14084 1.000 123.56827 95 PRO F O 1
ATOM 9457 N N . GLU F 1 96 ? 28.13309 -17.92818 0.23214 1.000 128.23652 96 GLU F N 1
ATOM 9458 C CA . GLU F 1 96 ? 27.38191 -17.32762 1.33143 1.000 114.24519 96 GLU F CA 1
ATOM 9459 C C . GLU F 1 96 ? 27.65157 -18.03296 2.65507 1.000 112.31852 96 GLU F C 1
ATOM 9460 O O . GLU F 1 96 ? 27.63331 -17.39067 3.71177 1.000 120.73880 96 GLU F O 1
ATOM 9466 N N . GLU F 1 97 ? 27.88964 -19.34780 2.62468 1.000 118.96018 97 GLU F N 1
ATOM 9467 C CA . GLU F 1 97 ? 28.26138 -20.05524 3.84675 1.000 126.67899 97 GLU F CA 1
ATOM 9468 C C . GLU F 1 97 ? 29.58710 -19.54989 4.40160 1.000 119.14920 97 GLU F C 1
ATOM 9469 O O . GLU F 1 97 ? 29.78692 -19.54083 5.62190 1.000 123.89581 97 GLU F O 1
ATOM 9475 N N . ALA F 1 98 ? 30.50323 -19.13032 3.52518 1.000 115.48105 98 ALA F N 1
ATOM 9476 C CA . ALA F 1 98 ? 31.77262 -18.57724 3.98592 1.000 113.76724 98 ALA F CA 1
ATOM 9477 C C . ALA F 1 98 ? 31.58179 -17.19903 4.60795 1.000 106.94751 98 ALA F C 1
ATOM 9478 O O . ALA F 1 98 ? 32.22372 -16.87276 5.61355 1.000 107.01261 98 ALA F O 1
ATOM 9480 N N . LEU F 1 99 ? 30.71443 -16.37134 4.01814 1.000 102.32413 99 LEU F N 1
ATOM 9481 C CA . LEU F 1 99 ? 30.45054 -15.05479 4.58976 1.000 91.34797 99 LEU F CA 1
ATOM 9482 C C . LEU F 1 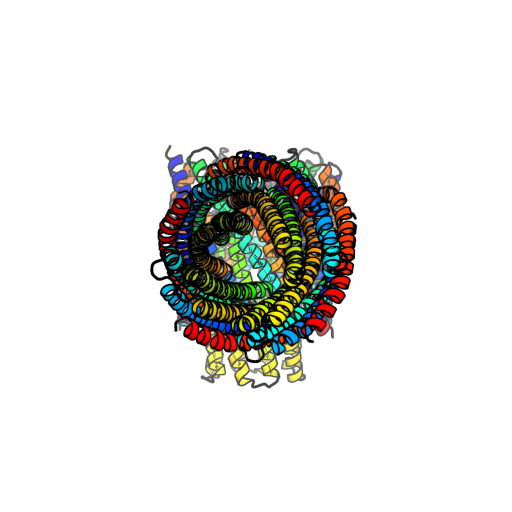99 ? 29.82902 -15.17161 5.97446 1.000 94.81256 99 LEU F C 1
ATOM 9483 O O . LEU F 1 99 ? 30.22656 -14.45892 6.90355 1.000 95.78342 99 LEU F O 1
ATOM 9488 N N . ARG F 1 100 ? 28.84790 -16.06424 6.13063 1.000 89.23945 100 ARG F N 1
ATOM 9489 C CA . ARG F 1 100 ? 28.24092 -16.27314 7.44015 1.000 95.44143 100 ARG F CA 1
ATOM 9490 C C . ARG F 1 100 ? 29.24964 -16.82200 8.44049 1.000 94.45719 100 ARG F C 1
ATOM 9491 O O . ARG F 1 100 ? 29.16143 -16.52333 9.63695 1.000 95.56179 100 ARG F O 1
ATOM 9499 N N . ALA F 1 101 ? 30.21108 -17.62349 7.97471 1.000 98.20975 101 ALA F N 1
ATOM 9500 C CA . ALA F 1 101 ? 31.25778 -18.11567 8.86462 1.000 91.34068 101 ALA F CA 1
ATOM 9501 C C . ALA F 1 101 ? 32.19793 -16.98721 9.26976 1.000 101.23231 101 ALA F C 1
ATOM 9502 O O . ALA F 1 101 ? 32.55143 -16.85196 10.44725 1.000 110.45446 101 ALA F O 1
ATOM 9504 N N . LEU F 1 102 ? 32.62377 -16.17224 8.30012 1.000 92.09260 102 LEU F N 1
ATOM 9505 C CA . LEU F 1 102 ? 33.44316 -15.00720 8.61810 1.000 79.72009 102 LEU F CA 1
ATOM 9506 C C . LEU F 1 102 ? 32.69298 -14.04772 9.53117 1.000 85.64735 102 LEU F C 1
ATOM 9507 O O . LEU F 1 102 ? 33.26639 -13.50537 10.48337 1.000 77.69767 102 LEU F O 1
ATOM 9512 N N . ARG F 1 103 ? 31.40884 -13.81874 9.24380 1.000 96.52901 103 ARG F N 1
ATOM 9513 C CA . ARG F 1 103 ? 30.59183 -12.94941 10.08339 1.000 87.55752 103 ARG F CA 1
ATOM 9514 C C . ARG F 1 103 ? 30.51269 -13.47777 11.51061 1.000 93.02267 103 ARG F C 1
ATOM 9515 O O . ARG F 1 103 ? 30.59026 -12.70370 12.47175 1.000 92.99479 103 ARG F O 1
ATOM 9523 N N . ALA F 1 104 ? 30.35887 -14.79629 11.66575 1.000 97.15816 104 ALA F N 1
ATOM 9524 C CA . ALA F 1 104 ? 30.26333 -15.39492 12.99515 1.000 91.93666 104 ALA F CA 1
ATOM 9525 C C . ALA F 1 104 ? 31.53072 -15.15409 13.80810 1.000 86.17337 104 ALA F C 1
ATOM 9526 O O . ALA F 1 104 ? 31.46830 -14.69242 14.95305 1.000 89.83886 104 ALA F O 1
ATOM 9528 N N . ALA F 1 105 ? 32.69334 -15.47922 13.23615 1.000 80.72358 105 ALA F N 1
ATOM 9529 C CA . ALA F 1 105 ? 33.95694 -15.23331 13.92655 1.000 90.13110 105 ALA F CA 1
ATOM 9530 C C . ALA F 1 105 ? 34.13422 -13.75548 14.25831 1.000 104.22402 105 ALA F C 1
ATOM 9531 O O . ALA F 1 105 ? 34.63834 -13.40861 15.33327 1.000 103.77661 105 ALA F O 1
ATOM 9533 N N . LEU F 1 106 ? 33.73316 -12.87080 13.34263 1.000 109.09575 106 LEU F N 1
ATOM 9534 C CA . LEU F 1 106 ? 33.85719 -11.43576 13.58114 1.000 87.83792 106 LEU F CA 1
ATOM 9535 C C . LEU F 1 106 ? 32.94059 -10.98066 14.71195 1.000 88.97399 106 LEU F C 1
ATOM 9536 O O . LEU F 1 106 ? 33.37494 -10.27573 15.63120 1.000 73.86500 106 LEU F O 1
ATOM 9541 N N . GLU F 1 107 ? 31.66302 -11.36954 14.65596 1.000 87.93687 107 GLU F N 1
ATOM 9542 C CA . GLU F 1 107 ? 30.69474 -10.88932 15.63812 1.000 82.87244 107 GLU F CA 1
ATOM 9543 C C . GLU F 1 107 ? 30.97774 -11.45215 17.02537 1.000 82.78691 107 GLU F C 1
ATOM 9544 O O . GLU F 1 107 ? 30.80603 -10.75082 18.02908 1.000 85.23667 107 GLU F O 1
ATOM 9550 N N . ILE F 1 108 ? 31.40195 -12.71639 17.10394 1.000 96.03548 108 ILE F N 1
ATOM 9551 C CA . ILE F 1 108 ? 31.68519 -13.32758 18.40110 1.000 93.38164 108 ILE F CA 1
ATOM 9552 C C . ILE F 1 108 ? 32.85058 -12.61987 19.08148 1.000 83.77675 108 ILE F C 1
ATOM 9553 O O . ILE F 1 108 ? 32.81804 -12.35904 20.29084 1.000 83.86499 108 ILE F O 1
ATOM 9558 N N . ALA F 1 109 ? 33.89464 -12.29185 18.31661 1.000 88.67466 109 ALA F N 1
ATOM 9559 C CA . ALA F 1 109 ? 35.06130 -11.63139 18.89396 1.000 82.27197 109 ALA F CA 1
ATOM 9560 C C . ALA F 1 109 ? 34.71094 -10.24060 19.40889 1.000 74.75410 109 ALA F C 1
ATOM 9561 O O . ALA F 1 109 ? 35.02558 -9.89566 20.55418 1.000 78.20866 109 ALA F O 1
ATOM 9563 N N . PHE F 1 110 ? 34.07292 -9.42024 18.56933 1.000 79.11967 110 PHE F N 1
ATOM 9564 C CA . PHE F 1 110 ? 33.70849 -8.07032 18.99021 1.000 73.65800 110 PHE F CA 1
ATOM 9565 C C . PHE F 1 110 ? 32.74836 -8.08996 20.17438 1.000 69.41372 110 PHE F C 1
ATOM 9566 O O . PHE F 1 110 ? 32.81849 -7.22103 21.05154 1.000 81.73039 110 PHE F O 1
ATOM 9574 N N . ALA F 1 111 ? 31.83732 -9.06691 20.21099 1.000 70.35704 111 ALA F N 1
ATOM 9575 C CA . ALA F 1 111 ? 30.91075 -9.18217 21.33424 1.000 51.53957 111 ALA F CA 1
ATOM 9576 C C . ALA F 1 111 ? 31.65736 -9.38573 22.64578 1.000 61.00631 111 ALA F C 1
ATOM 9577 O O . ALA F 1 111 ? 31.36613 -8.72443 23.64975 1.000 59.94786 111 ALA F O 1
ATOM 9579 N N . ALA F 1 112 ? 32.62184 -10.30908 22.65740 1.000 83.06337 112 ALA F N 1
ATOM 9580 C CA . ALA F 1 112 ? 33.43445 -10.51595 23.85174 1.000 85.99643 112 ALA F CA 1
ATOM 9581 C C . ALA F 1 112 ? 34.27529 -9.28562 24.16408 1.000 81.12140 112 ALA F C 1
ATOM 9582 O O . ALA F 1 112 ? 34.47865 -8.94330 25.33534 1.000 72.10195 112 ALA F O 1
ATOM 9584 N N . PHE F 1 113 ? 34.78158 -8.61503 23.12640 1.000 78.58206 113 PHE F N 1
ATOM 9585 C CA . PHE F 1 113 ? 35.57635 -7.40881 23.33222 1.000 75.61867 113 PHE F CA 1
ATOM 9586 C C . PHE F 1 113 ? 34.75082 -6.30545 23.98214 1.000 80.87354 113 PHE F C 1
ATOM 9587 O O . PHE F 1 113 ? 35.18598 -5.68051 24.95653 1.000 84.39532 113 PHE F O 1
ATOM 9595 N N . GLU F 1 114 ? 33.55386 -6.04682 23.44880 1.000 71.71341 114 GLU F N 1
ATOM 9596 C CA . GLU F 1 114 ? 32.72303 -4.97444 23.98582 1.000 76.90365 114 GLU F CA 1
ATOM 9597 C C . GLU F 1 114 ? 32.31699 -5.23883 25.43054 1.000 81.15072 114 GLU F C 1
ATOM 9598 O O . GLU F 1 114 ? 32.20235 -4.29565 26.22117 1.000 97.23114 114 GLU F O 1
ATOM 9604 N N . LEU F 1 115 ? 32.09709 -6.50429 25.79747 1.000 60.58766 115 LEU F N 1
ATOM 9605 C CA . LEU F 1 115 ? 31.76571 -6.81256 27.18561 1.000 67.86003 115 LEU F CA 1
ATOM 9606 C C . LEU F 1 115 ? 32.94342 -6.53373 28.10996 1.000 64.27129 115 LEU F C 1
ATOM 9607 O O . LEU F 1 115 ? 32.75765 -6.04220 29.22923 1.000 95.23204 115 LEU F O 1
ATOM 9612 N N . ALA F 1 116 ? 34.16124 -6.84576 27.66179 1.000 72.23418 116 ALA F N 1
ATOM 9613 C CA . ALA F 1 116 ? 35.34259 -6.55204 28.46558 1.000 77.53943 116 ALA F CA 1
ATOM 9614 C C . ALA F 1 116 ? 35.46361 -5.05833 28.73656 1.000 94.03076 116 ALA F C 1
ATOM 9615 O O . ALA F 1 116 ? 35.75009 -4.64540 29.86691 1.000 84.42742 116 ALA F O 1
ATOM 9617 N N . CYS F 1 117 ? 35.25373 -4.23254 27.70778 1.000 84.62613 117 CYS F N 1
ATOM 9618 C CA . CYS F 1 117 ? 35.29261 -2.78707 27.90021 1.000 66.67161 117 CYS F CA 1
ATOM 9619 C C . CYS F 1 117 ? 34.21335 -2.32923 28.87259 1.000 70.77119 117 CYS F C 1
ATOM 9620 O O . CYS F 1 117 ? 34.44655 -1.43171 29.68934 1.000 77.55321 117 CYS F O 1
ATOM 9623 N N . GLU F 1 118 ? 33.02769 -2.94033 28.80879 1.000 81.55267 118 GLU F N 1
ATOM 9624 C CA . GLU F 1 118 ? 31.94076 -2.52519 29.69017 1.000 73.33700 118 GLU F CA 1
ATOM 9625 C C . GLU F 1 118 ? 32.23207 -2.89092 31.14010 1.000 73.57658 118 GLU F C 1
ATOM 9626 O O . GLU F 1 118 ? 32.00759 -2.07891 32.04527 1.000 81.10409 118 GLU F O 1
ATOM 9632 N N . VAL F 1 119 ? 32.72282 -4.10945 31.38258 1.000 64.78668 119 VAL F N 1
ATOM 9633 C CA . VAL F 1 119 ? 33.02893 -4.52555 32.74936 1.000 70.43173 119 VAL F CA 1
ATOM 9634 C C . VAL F 1 119 ? 34.11768 -3.64069 33.34320 1.000 80.45397 119 VAL F C 1
ATOM 9635 O O . VAL F 1 119 ? 34.02595 -3.20650 34.49825 1.000 78.83462 119 VAL F O 1
ATOM 9639 N N . LEU F 1 120 ? 35.16518 -3.35966 32.56511 1.000 82.88560 120 LEU F N 1
ATOM 9640 C CA . LEU F 1 120 ? 36.22642 -2.47947 33.04299 1.000 68.65230 120 LEU F CA 1
ATOM 9641 C C . LEU F 1 120 ? 35.71225 -1.05818 33.24132 1.000 69.30521 120 LEU F C 1
ATOM 9642 O O . LEU F 1 120 ? 36.06618 -0.39559 34.22357 1.000 67.26395 120 LEU F O 1
ATOM 9647 N N . LYS F 1 121 ? 34.88812 -0.57084 32.30870 1.000 76.25347 121 LYS F N 1
ATOM 9648 C CA . LYS F 1 121 ? 34.29123 0.75442 32.44965 1.000 74.05491 121 LYS F CA 1
ATOM 9649 C C . LYS F 1 121 ? 33.50838 0.86632 33.75022 1.000 75.78243 121 LYS F C 1
ATOM 9650 O O . LYS F 1 121 ? 33.69125 1.81591 34.52028 1.000 76.21587 121 LYS F O 1
ATOM 9656 N N . LYS F 1 122 ? 32.62954 -0.10398 34.01204 1.000 62.92662 122 LYS F N 1
ATOM 9657 C CA . LYS F 1 122 ? 31.84483 -0.08388 35.24093 1.000 58.27817 122 LYS F CA 1
ATOM 9658 C C . LYS F 1 122 ? 32.72139 -0.21352 36.47897 1.000 61.47335 122 LYS F C 1
ATOM 9659 O O . LYS F 1 122 ? 32.41584 0.38329 37.51745 1.000 80.26597 122 LYS F O 1
ATOM 9665 N N . THR F 1 123 ? 33.81106 -0.97904 36.39337 1.000 69.53313 123 THR F N 1
ATOM 9666 C CA . THR F 1 123 ? 34.68649 -1.14108 37.55016 1.000 78.98318 123 THR F CA 1
ATOM 9667 C C . THR F 1 123 ? 35.41713 0.15610 37.87300 1.000 83.91419 123 THR F C 1
ATOM 9668 O O . THR F 1 123 ? 35.47134 0.57567 39.03501 1.000 95.74123 123 THR F O 1
ATOM 9672 N N . LEU F 1 124 ? 35.98493 0.80843 36.85583 1.000 77.09350 124 LEU F N 1
ATOM 9673 C CA . LEU F 1 124 ? 36.63581 2.09431 37.08310 1.000 76.58457 124 LEU F CA 1
ATOM 9674 C C . LEU F 1 124 ? 35.64108 3.12795 37.59393 1.000 77.39306 124 LEU F C 1
ATOM 9675 O O . LEU F 1 124 ? 35.95817 3.91672 38.49187 1.000 90.98107 124 LEU F O 1
ATOM 9680 N N . GLU F 1 125 ? 34.42972 3.13731 37.03263 1.000 73.80853 125 GLU F N 1
ATOM 9681 C CA . GLU F 1 125 ? 33.39241 4.04067 37.51751 1.000 61.39521 125 GLU F CA 1
ATOM 9682 C C . GLU F 1 125 ? 32.94758 3.67873 38.92930 1.000 67.99626 125 GLU F C 1
ATOM 9683 O O . GLU F 1 125 ? 32.54517 4.56213 39.69491 1.000 77.33288 125 GLU F O 1
ATOM 9689 N N . ALA F 1 126 ? 33.00601 2.39348 39.28942 1.000 64.96543 126 ALA F N 1
ATOM 9690 C CA . ALA F 1 126 ? 32.66025 1.98652 40.64842 1.000 79.24517 126 ALA F CA 1
ATOM 9691 C C . ALA F 1 126 ? 33.69732 2.48264 41.64835 1.000 80.76152 126 ALA F C 1
ATOM 9692 O O . ALA F 1 126 ? 33.34706 2.99570 42.71753 1.000 76.22889 126 ALA F O 1
ATOM 9694 N N . ILE F 1 127 ? 34.98298 2.31458 41.32578 1.000 81.31954 127 ILE F N 1
ATOM 9695 C CA . ILE F 1 127 ? 36.04631 2.83799 42.18049 1.000 80.81299 127 ILE F CA 1
ATOM 9696 C C . ILE F 1 127 ? 35.88548 4.34043 42.37054 1.000 77.48906 127 ILE F C 1
ATOM 9697 O O . ILE F 1 127 ? 36.03063 4.86121 43.48331 1.000 70.37640 127 ILE F O 1
ATOM 9702 N N . LYS F 1 128 ? 35.58077 5.05876 41.28663 1.000 82.38448 128 LYS F N 1
ATOM 9703 C CA . LYS F 1 128 ? 35.38467 6.50211 41.37579 1.000 80.21126 128 LYS F CA 1
ATOM 9704 C C . LYS F 1 128 ? 34.19556 6.84470 42.26391 1.000 83.57051 128 LYS F C 1
ATOM 9705 O O . LYS F 1 128 ? 34.27274 7.76047 43.09157 1.000 87.01475 128 LYS F O 1
ATOM 9711 N N . ALA F 1 129 ? 33.08501 6.12043 42.10563 1.000 88.88360 129 ALA F N 1
ATOM 9712 C CA . ALA F 1 129 ? 31.89832 6.40191 42.90657 1.000 82.65174 129 ALA F CA 1
ATOM 9713 C C . ALA F 1 129 ? 32.11539 6.03593 44.36979 1.000 78.68073 129 ALA F C 1
ATOM 9714 O O . ALA F 1 129 ? 31.64828 6.74687 45.26714 1.000 86.17280 129 ALA F O 1
ATOM 9716 N N . VAL F 1 130 ? 32.81251 4.92687 44.63062 1.000 84.57265 130 VAL F N 1
ATOM 9717 C CA . VAL F 1 130 ? 33.07920 4.52364 46.00871 1.000 73.03937 130 VAL F CA 1
ATOM 9718 C C . VAL F 1 130 ? 34.03868 5.50027 46.67821 1.000 73.57963 130 VAL F C 1
ATOM 9719 O O . VAL F 1 130 ? 33.84361 5.88726 47.83699 1.000 78.46527 130 VAL F O 1
ATOM 9723 N N . ALA F 1 131 ? 35.08814 5.91468 45.96384 1.000 85.94954 131 ALA F N 1
ATOM 9724 C CA . ALA F 1 131 ? 36.02757 6.88191 46.52311 1.000 88.45235 131 ALA F CA 1
ATOM 9725 C C . ALA F 1 131 ? 35.35313 8.22156 46.78641 1.000 90.64239 131 ALA F C 1
ATOM 9726 O O . ALA F 1 131 ? 35.59467 8.85260 47.82244 1.000 91.89277 131 ALA F O 1
ATOM 9728 N N . ASP F 1 132 ? 34.51337 8.67758 45.85213 1.000 90.20792 132 ASP F N 1
ATOM 9729 C CA . ASP F 1 132 ? 33.78623 9.92752 46.05176 1.000 88.89711 132 ASP F CA 1
ATOM 9730 C C . ASP F 1 132 ? 32.93454 9.87720 47.31451 1.000 82.00494 132 ASP F C 1
ATOM 9731 O O . ASP F 1 132 ? 32.82089 10.87410 48.03647 1.000 93.98619 132 ASP F O 1
ATOM 9736 N N . ASP F 1 133 ? 32.33624 8.72143 47.60228 1.000 85.36836 133 ASP F N 1
ATOM 9737 C CA . ASP F 1 133 ? 31.49697 8.57439 48.78409 1.000 94.48898 133 ASP F CA 1
ATOM 9738 C C . ASP F 1 133 ? 32.30146 8.36821 50.06091 1.000 87.85547 133 ASP F C 1
ATOM 9739 O O . ASP F 1 133 ? 31.79194 8.65466 51.15006 1.000 84.66778 133 ASP F O 1
ATOM 9744 N N . LYS F 1 134 ? 33.53718 7.87595 49.95553 1.000 83.42286 134 LYS F N 1
ATOM 9745 C CA . LYS F 1 134 ? 34.35788 7.65457 51.14215 1.000 93.89834 134 LYS F CA 1
ATOM 9746 C C . LYS F 1 134 ? 35.00064 8.94962 51.62955 1.000 103.01759 134 LYS F C 1
ATOM 9747 O O . LYS F 1 134 ? 34.95703 9.26129 52.82512 1.000 89.82295 134 LYS F O 1
ATOM 9753 N N . TYR F 1 135 ? 35.60505 9.71459 50.71707 1.000 106.34275 135 TYR F N 1
ATOM 9754 C CA . TYR F 1 135 ? 36.26018 10.95960 51.10887 1.000 81.77728 135 TYR F CA 1
ATOM 9755 C C . TYR F 1 135 ? 35.24716 12.00965 51.55100 1.000 90.46992 135 TYR F C 1
ATOM 9756 O O . TYR F 1 135 ? 35.47610 12.71889 52.53771 1.000 97.94673 135 TYR F O 1
ATOM 9765 N N . THR F 1 136 ? 34.13259 12.13735 50.82322 1.000 88.53553 136 THR F N 1
ATOM 9766 C CA . THR F 1 136 ? 33.10218 13.10349 51.19779 1.000 85.21618 136 THR F CA 1
ATOM 9767 C C . THR F 1 136 ? 32.60698 12.86279 52.61968 1.000 93.68401 136 THR F C 1
ATOM 9768 O O . THR F 1 136 ? 32.33793 13.81577 53.36157 1.000 87.63698 136 THR F O 1
ATOM 9772 N N . ALA F 1 137 ? 32.48443 11.59371 53.01893 1.000 92.24968 137 ALA F N 1
ATOM 9773 C CA . ALA F 1 137 ? 32.10259 11.28220 54.39269 1.000 86.03250 137 ALA F CA 1
ATOM 9774 C C . ALA F 1 137 ? 33.13984 11.77756 55.39304 1.000 90.33668 137 ALA F C 1
ATOM 9775 O O . ALA F 1 137 ? 32.78540 12.16948 56.51082 1.000 93.38777 137 ALA F O 1
ATOM 9777 N N . ALA F 1 138 ? 34.42041 11.76641 55.01573 1.000 93.75583 138 ALA F N 1
ATOM 9778 C CA . ALA F 1 138 ? 35.46574 12.26267 55.90529 1.000 89.58188 138 ALA F CA 1
ATOM 9779 C C . ALA F 1 138 ? 35.51628 13.78582 55.92063 1.000 88.41904 138 ALA F C 1
ATOM 9780 O O . ALA F 1 138 ? 35.77531 14.38836 56.96879 1.000 81.60678 138 ALA F O 1
ATOM 9782 N N . ILE F 1 139 ? 35.28903 14.41934 54.76673 1.000 88.95010 139 ILE F N 1
ATOM 9783 C CA . ILE F 1 139 ? 35.26989 15.87933 54.69944 1.000 76.57587 139 ILE F CA 1
ATOM 9784 C C . ILE F 1 139 ? 34.19313 16.43899 55.62032 1.000 80.98430 139 ILE F C 1
ATOM 9785 O O . ILE F 1 139 ? 34.43709 17.36411 56.40422 1.000 83.40701 139 ILE F O 1
ATOM 9790 N N . LEU F 1 140 ? 32.98449 15.87831 55.54248 1.000 82.67278 140 LEU F N 1
ATOM 9791 C CA . LEU F 1 140 ? 31.88357 16.34378 56.37652 1.000 74.61256 140 LEU F CA 1
ATOM 9792 C C . LEU F 1 140 ? 32.06484 15.97211 57.84238 1.000 71.12514 140 LEU F C 1
ATOM 9793 O O . LEU F 1 140 ? 31.38920 16.54824 58.70170 1.000 78.45679 140 LEU F O 1
ATOM 9798 N N . ALA F 1 141 ? 32.95269 15.02914 58.14748 1.000 69.28125 141 ALA F N 1
ATOM 9799 C CA . ALA F 1 141 ? 33.21417 14.62631 59.52176 1.000 73.48290 141 ALA F CA 1
ATOM 9800 C C . ALA F 1 141 ? 34.35778 15.40194 60.16092 1.000 83.82791 141 ALA F C 1
ATOM 9801 O O . ALA F 1 141 ? 34.66760 15.16580 61.33329 1.000 99.86442 141 ALA F O 1
ATOM 9803 N N . GLY F 1 142 ? 34.99357 16.31045 59.42533 1.000 76.69457 142 GLY F N 1
ATOM 9804 C CA . GLY F 1 142 ? 36.07418 17.10254 59.97270 1.000 85.85578 142 GLY F CA 1
ATOM 9805 C C . GLY F 1 142 ? 37.39312 16.37920 60.11114 1.000 99.46567 142 GLY F C 1
ATOM 9806 O O . GLY F 1 142 ? 38.29024 16.88643 60.79358 1.000 103.67809 142 GLY F O 1
ATOM 9807 N N . ASP F 1 143 ? 37.54508 15.21212 59.48413 1.000 105.89529 143 ASP F N 1
ATOM 9808 C CA . ASP F 1 143 ? 38.77913 14.43176 59.57310 1.000 106.46316 143 ASP F CA 1
ATOM 9809 C C . ASP F 1 143 ? 39.78192 14.96566 58.54892 1.000 113.86632 143 ASP F C 1
ATOM 9810 O O . ASP F 1 143 ? 40.06463 14.35194 57.51732 1.000 126.04269 143 ASP F O 1
ATOM 9815 N N . ASN F 1 144 ? 40.32355 16.14676 58.86234 1.000 97.25409 144 ASN F N 1
ATOM 9816 C CA . ASN F 1 144 ? 41.28552 16.85302 58.02237 1.000 98.72414 144 ASN F CA 1
ATOM 9817 C C . ASN F 1 144 ? 40.68848 17.09037 56.63889 1.000 96.82725 144 ASN F C 1
ATOM 9818 O O . ASN F 1 144 ? 41.09056 16.43501 55.66910 1.000 92.92511 144 ASN F O 1
ATOM 9823 N N . PRO F 1 145 ? 39.73164 18.01539 56.50942 1.000 92.28068 145 PRO F N 1
ATOM 9824 C CA . PRO F 1 145 ? 39.08079 18.22327 55.20386 1.000 90.18732 145 PRO F CA 1
ATOM 9825 C C . PRO F 1 145 ? 40.03035 18.65101 54.09792 1.000 101.83973 145 PRO F C 1
ATOM 9826 O O . PRO F 1 145 ? 39.75127 18.38331 52.92231 1.000 106.64806 145 PRO F O 1
ATOM 9830 N N . ALA F 1 146 ? 41.13802 19.31623 54.43354 1.000 94.37278 146 ALA F N 1
ATOM 9831 C CA . ALA F 1 146 ? 42.07580 19.76364 53.40756 1.000 96.97555 146 ALA F CA 1
ATOM 9832 C C . ALA F 1 146 ? 42.70865 18.58167 52.68188 1.000 104.15496 146 ALA F C 1
ATOM 9833 O O . ALA F 1 146 ? 42.77622 18.55898 51.44720 1.000 94.39915 146 ALA F O 1
ATOM 9835 N N . ALA F 1 147 ? 43.18186 17.58770 53.43671 1.000 96.76338 147 ALA F N 1
ATOM 9836 C CA . ALA F 1 147 ? 43.83467 16.43598 52.82256 1.000 92.15881 147 ALA F CA 1
ATOM 9837 C C . ALA F 1 147 ? 42.83500 15.55193 52.08604 1.000 105.61882 147 ALA F C 1
ATOM 9838 O O . ALA F 1 147 ? 43.15697 14.98616 51.03411 1.000 107.93270 147 ALA F O 1
ATOM 9840 N N . GLN F 1 148 ? 41.62040 15.41599 52.62509 1.000 101.98925 148 GLN F N 1
ATOM 9841 C CA . GLN F 1 148 ? 40.62195 14.55431 51.99846 1.000 99.07674 148 GLN F CA 1
ATOM 9842 C C . GLN F 1 148 ? 40.20690 15.08272 50.62975 1.000 99.08214 148 GLN F C 1
ATOM 9843 O O . GLN F 1 148 ? 40.08195 14.31158 49.67071 1.000 95.34922 148 GLN F O 1
ATOM 9849 N N . GLN F 1 149 ? 39.98049 16.39498 50.52097 1.000 103.36771 149 GLN F N 1
ATOM 9850 C CA . GLN F 1 149 ? 39.59985 16.97858 49.23806 1.000 89.67413 149 GLN F CA 1
ATOM 9851 C C . GLN F 1 149 ? 40.68810 16.79542 48.18839 1.000 79.38351 149 GLN F C 1
ATOM 9852 O O . GLN F 1 149 ? 40.38512 16.66788 46.99654 1.000 79.57088 149 GLN F O 1
ATOM 9858 N N . LYS F 1 150 ? 41.95493 16.77960 48.60710 1.000 86.19691 150 LYS F N 1
ATOM 9859 C CA . LYS F 1 150 ? 43.04709 16.56343 47.66331 1.000 98.84328 150 LYS F CA 1
ATOM 9860 C C . LYS F 1 150 ? 43.05354 15.13014 47.14292 1.000 97.92319 150 LYS F C 1
ATOM 9861 O O . LYS F 1 150 ? 43.17976 14.89934 45.93428 1.000 93.49733 150 LYS F O 1
ATOM 9867 N N . ALA F 1 151 ? 42.92642 14.15131 48.04387 1.000 103.81390 151 ALA F N 1
ATOM 9868 C CA . ALA F 1 151 ? 42.86331 12.75614 47.61687 1.000 99.39439 151 ALA F CA 1
ATOM 9869 C C . ALA F 1 151 ? 41.64506 12.50067 46.73891 1.000 90.30742 151 ALA F C 1
ATOM 9870 O O . ALA F 1 151 ? 41.71866 11.73783 45.76799 1.000 90.03739 151 ALA F O 1
ATOM 9872 N N . LEU F 1 152 ? 40.51222 13.12265 47.07227 1.000 83.05617 152 LEU F N 1
ATOM 9873 C CA . LEU F 1 152 ? 39.31941 12.99934 46.24085 1.000 68.21870 152 LEU F CA 1
ATOM 9874 C C . LEU F 1 152 ? 39.57221 13.53078 44.83506 1.000 76.05858 152 LEU F C 1
ATOM 9875 O O . LEU F 1 152 ? 39.20385 12.89364 43.84149 1.000 77.32992 152 LEU F O 1
ATOM 9880 N N . ALA F 1 153 ? 40.19891 14.70562 44.73324 1.000 87.44875 153 ALA F N 1
ATOM 9881 C CA . ALA F 1 153 ? 40.48639 15.28045 43.42317 1.000 80.04211 153 ALA F CA 1
ATOM 9882 C C . ALA F 1 153 ? 41.47040 14.41872 42.64255 1.000 76.98934 153 ALA F C 1
ATOM 9883 O O . ALA F 1 153 ? 41.31051 14.22321 41.43191 1.000 77.72366 153 ALA F O 1
ATOM 9885 N N . GLU F 1 154 ? 42.50243 13.90631 43.31696 1.000 82.43634 154 GLU F N 1
ATOM 9886 C CA . GLU F 1 154 ? 43.48894 13.06335 42.64773 1.000 83.03844 154 GLU F CA 1
ATOM 9887 C C . GLU F 1 154 ? 42.86442 11.76647 42.14658 1.000 95.75674 154 GLU F C 1
ATOM 9888 O O . GLU F 1 154 ? 43.09228 11.35584 41.00232 1.000 89.13813 154 GLU F O 1
ATOM 9894 N N . THR F 1 155 ? 42.08085 11.10062 42.99957 1.000 97.46985 155 THR F N 1
ATOM 9895 C CA . THR F 1 155 ? 41.44732 9.84202 42.61323 1.000 87.26447 155 THR F CA 1
ATOM 9896 C C . THR F 1 155 ? 40.54855 10.01972 41.39430 1.000 82.63220 155 THR F C 1
ATOM 9897 O O . THR F 1 155 ? 40.61910 9.23825 40.43856 1.000 87.33995 155 THR F O 1
ATOM 9901 N N . ASN F 1 156 ? 39.69413 11.04614 41.40899 1.000 80.90394 156 ASN F N 1
ATOM 9902 C CA . ASN F 1 156 ? 38.82154 11.28952 40.26488 1.000 78.56412 156 ASN F CA 1
ATOM 9903 C C . ASN F 1 156 ? 39.62329 11.60513 39.00927 1.000 88.18433 156 ASN F C 1
ATOM 9904 O O . ASN F 1 156 ? 39.21501 11.23413 37.90269 1.000 104.54675 156 ASN F O 1
ATOM 9909 N N . ALA F 1 157 ? 40.75991 12.28890 39.15768 1.000 83.63875 157 ALA F N 1
ATOM 9910 C CA . ALA F 1 157 ? 41.61730 12.55772 38.00820 1.000 82.89444 157 ALA F CA 1
ATOM 9911 C C . ALA F 1 157 ? 42.19863 11.26993 37.43724 1.000 93.04745 157 ALA F C 1
ATOM 9912 O O . ALA F 1 157 ? 42.34349 11.13625 36.21660 1.000 97.50123 157 ALA F O 1
ATOM 9914 N N . LEU F 1 158 ? 42.53919 10.31202 38.30381 1.000 95.30679 158 LEU F N 1
ATOM 9915 C CA . LEU F 1 158 ? 43.12379 9.05915 37.83368 1.000 93.97133 158 LEU F CA 1
ATOM 9916 C C . LEU F 1 158 ? 42.08481 8.17854 37.14967 1.000 95.16714 158 LEU F C 1
ATOM 9917 O O . LEU F 1 158 ? 42.36925 7.56539 36.11391 1.000 99.20337 158 LEU F O 1
ATOM 9922 N N . CYS F 1 159 ? 40.87659 8.10084 37.71265 1.000 91.24551 159 CYS F N 1
ATOM 9923 C CA . CYS F 1 159 ? 39.82777 7.29061 37.10060 1.000 87.20016 159 CYS F CA 1
ATOM 9924 C C . CYS F 1 159 ? 39.40055 7.86324 35.75549 1.000 92.83194 159 CYS F C 1
ATOM 9925 O O . CYS F 1 159 ? 39.15111 7.11115 34.80616 1.000 90.99958 159 CYS F O 1
ATOM 9928 N N . THR F 1 160 ? 39.30579 9.19110 35.65677 1.000 94.82436 160 THR F N 1
ATOM 9929 C CA . THR F 1 160 ? 38.89921 9.81311 34.40103 1.000 102.67155 160 THR F CA 1
ATOM 9930 C C . THR F 1 160 ? 39.89395 9.50421 33.28947 1.000 103.30238 160 THR F C 1
ATOM 9931 O O . THR F 1 160 ? 39.49793 9.21409 32.15441 1.000 101.44043 160 THR F O 1
ATOM 9935 N N . ASP F 1 161 ? 41.19197 9.56317 33.59735 1.000 102.77755 161 ASP F N 1
ATOM 9936 C CA . ASP F 1 161 ? 42.20552 9.27406 32.58851 1.000 100.25589 161 ASP F CA 1
ATOM 9937 C C . ASP F 1 161 ? 42.11421 7.82858 32.11412 1.000 94.81230 161 ASP F C 1
ATOM 9938 O O . ASP F 1 161 ? 42.33286 7.53917 30.93147 1.000 89.09679 161 ASP F O 1
ATOM 9943 N N . SER F 1 162 ? 41.79333 6.90590 33.02431 1.000 93.18952 162 SER F N 1
ATOM 9944 C CA . SER F 1 162 ? 41.65003 5.50432 32.64194 1.000 106.17219 162 SER F CA 1
ATOM 9945 C C . SER F 1 162 ? 40.38256 5.26743 31.82564 1.000 91.25579 162 SER F C 1
ATOM 9946 O O . SER F 1 162 ? 40.39508 4.48935 30.86449 1.000 88.54631 162 SER F O 1
ATOM 9949 N N . LEU F 1 163 ? 39.27780 5.92309 32.19435 1.000 83.82996 163 LEU F N 1
ATOM 9950 C CA . LEU F 1 163 ? 38.03888 5.77191 31.43496 1.000 77.42350 163 LEU F CA 1
ATOM 9951 C C . LEU F 1 163 ? 38.18200 6.30805 30.01572 1.000 80.30185 163 LEU F C 1
ATOM 9952 O O . LEU F 1 163 ? 37.61649 5.74336 29.07191 1.000 79.21358 163 LEU F O 1
ATOM 9957 N N . ILE F 1 164 ? 38.92718 7.40158 29.84469 1.000 97.38591 164 ILE F N 1
ATOM 9958 C CA . ILE F 1 164 ? 39.16023 7.93688 28.50699 1.000 93.41917 164 ILE F CA 1
ATOM 9959 C C . ILE F 1 164 ? 40.00992 6.97268 27.68730 1.000 90.22574 164 ILE F C 1
ATOM 9960 O O . ILE F 1 164 ? 39.79621 6.80675 26.47993 1.000 96.84964 164 ILE F O 1
ATOM 9965 N N . ALA F 1 165 ? 40.97574 6.31185 28.33019 1.000 82.89184 165 ALA F N 1
ATOM 9966 C CA . ALA F 1 165 ? 41.82967 5.36200 27.62318 1.000 90.58538 165 ALA F CA 1
ATOM 9967 C C . ALA F 1 165 ? 41.03501 4.15504 27.13722 1.000 102.24296 165 ALA F C 1
ATOM 9968 O O . ALA F 1 165 ? 41.16653 3.73869 25.98000 1.000 107.36665 165 ALA F O 1
ATOM 9970 N N . VAL F 1 166 ? 40.20979 3.57400 28.01248 1.000 98.52346 166 VAL F N 1
ATOM 9971 C CA . VAL F 1 166 ? 39.41444 2.40959 27.62872 1.000 81.23602 166 VAL F CA 1
ATOM 9972 C C . VAL F 1 166 ? 38.44772 2.76682 26.50625 1.000 85.54621 166 VAL F C 1
ATOM 9973 O O . VAL F 1 166 ? 38.23098 1.97650 25.57889 1.000 89.27524 166 VAL F O 1
ATOM 9977 N N . GLU F 1 167 ? 37.85459 3.96282 26.56750 1.000 89.62094 167 GLU F N 1
ATOM 9978 C CA . GLU F 1 167 ? 36.92777 4.37974 25.52021 1.000 86.23031 167 GLU F CA 1
ATOM 9979 C C . GLU F 1 167 ? 37.63118 4.50426 24.17567 1.000 91.37516 167 GLU F C 1
ATOM 9980 O O . GLU F 1 167 ? 37.02362 4.24760 23.12978 1.000 100.72928 167 GLU F O 1
ATOM 9986 N N . GLY F 1 168 ? 38.90152 4.91228 24.18287 1.000 85.13142 168 GLY F N 1
ATOM 9987 C CA . GLY F 1 168 ? 39.66606 4.95089 22.94704 1.000 90.97016 168 GLY F CA 1
ATOM 9988 C C . GLY F 1 168 ? 39.84817 3.57650 22.33231 1.000 92.92798 168 GLY F C 1
ATOM 9989 O O . GLY F 1 168 ? 39.85359 3.42887 21.10733 1.000 91.80249 168 GLY F O 1
ATOM 9990 N N . VAL F 1 169 ? 40.00575 2.55297 23.17476 1.000 82.48663 169 VAL F N 1
ATOM 9991 C CA . VAL F 1 169 ? 40.17783 1.19178 22.67482 1.000 84.41781 169 VAL F CA 1
ATOM 9992 C C . VAL F 1 169 ? 38.90832 0.71525 21.98093 1.000 79.79697 169 VAL F C 1
ATOM 9993 O O . VAL F 1 169 ? 38.95964 0.13109 20.89198 1.000 73.67197 169 VAL F O 1
ATOM 9997 N N . GLU F 1 170 ? 37.75046 0.95082 22.60319 1.000 75.80370 170 GLU F N 1
ATOM 9998 C CA . GLU F 1 170 ? 36.49008 0.53405 21.99826 1.000 72.08117 170 GLU F CA 1
ATOM 9999 C C . GLU F 1 170 ? 36.27835 1.21656 20.65497 1.000 84.50780 170 GLU F C 1
ATOM 10000 O O . GLU F 1 170 ? 35.93243 0.56537 19.66376 1.000 102.00444 170 GLU F O 1
ATOM 10006 N N . LYS F 1 171 ? 36.50025 2.53195 20.59932 1.000 85.58688 171 LYS F N 1
ATOM 10007 C CA . LYS F 1 171 ? 36.27166 3.26076 19.35707 1.000 97.23375 171 LYS F CA 1
ATOM 10008 C C . LYS F 1 171 ? 37.22740 2.81119 18.26117 1.000 89.41987 171 LYS F C 1
ATOM 10009 O O . LYS F 1 171 ? 36.86552 2.83165 17.07956 1.000 94.08411 171 LYS F O 1
ATOM 10015 N N . GLY F 1 172 ? 38.44231 2.41088 18.62650 1.000 83.58412 172 GLY F N 1
ATOM 10016 C CA . GLY F 1 172 ? 39.39114 1.90033 17.65794 1.000 83.73151 172 GLY F CA 1
ATOM 10017 C C . GLY F 1 172 ? 38.87802 0.66141 16.95445 1.000 80.14205 172 GLY F C 1
ATOM 10018 O O . GLY F 1 172 ? 38.82026 0.61400 15.72225 1.000 84.11685 172 GLY F O 1
ATOM 10019 N N . LEU F 1 173 ? 38.50156 -0.35386 17.73615 1.000 91.36846 173 LEU F N 1
ATOM 10020 C CA . LEU F 1 173 ? 38.01013 -1.59684 17.15042 1.000 97.58486 173 LEU F CA 1
ATOM 10021 C C . LEU F 1 173 ? 36.60340 -1.44616 16.58484 1.000 93.78415 173 LEU F C 1
ATOM 10022 O O . LEU F 1 173 ? 36.27157 -2.09212 15.58443 1.000 102.22307 173 LEU F O 1
ATOM 10027 N N . LYS F 1 174 ? 35.76292 -0.61628 17.21029 1.000 88.18724 174 LYS F N 1
ATOM 10028 C CA . LYS F 1 174 ? 34.41140 -0.40813 16.69692 1.000 77.08494 174 LYS F CA 1
ATOM 10029 C C . LYS F 1 174 ? 34.44157 0.13701 15.27493 1.000 87.54395 174 LYS F C 1
ATOM 10030 O O . LYS F 1 174 ? 33.58662 -0.20889 14.45144 1.000 102.17497 174 LYS F O 1
ATOM 10036 N N . GLY F 1 175 ? 35.41212 1.00234 14.97266 1.000 89.34751 175 GLY F N 1
ATOM 10037 C CA . GLY F 1 175 ? 35.57469 1.47042 13.60517 1.000 97.48962 175 GLY F CA 1
ATOM 10038 C C . GLY F 1 175 ? 35.95069 0.36001 12.64197 1.000 96.17530 175 GLY F C 1
ATOM 10039 O O . GLY F 1 175 ? 35.40844 0.27333 11.53698 1.000 89.33096 175 GLY F O 1
ATOM 10040 N N . ALA F 1 176 ? 36.89097 -0.50038 13.04404 1.000 100.40408 176 ALA F N 1
ATOM 10041 C CA . ALA F 1 176 ? 37.26865 -1.63517 12.20564 1.000 100.72421 176 ALA F CA 1
ATOM 10042 C C . ALA F 1 176 ? 36.11378 -2.61722 12.04634 1.000 98.57721 176 ALA F C 1
ATOM 10043 O O . ALA F 1 176 ? 35.85828 -3.10939 10.94065 1.000 102.83753 176 ALA F O 1
ATOM 10045 N N . TYR F 1 177 ? 35.41476 -2.92316 13.14307 1.000 93.16776 177 TYR F N 1
ATOM 10046 C CA . TYR F 1 177 ? 34.24283 -3.79039 13.06654 1.000 77.16639 177 TYR F CA 1
ATOM 10047 C C . TYR F 1 177 ? 33.18120 -3.20424 12.14508 1.000 81.48161 177 TYR F C 1
ATOM 10048 O O . TYR F 1 177 ? 32.48474 -3.94254 11.43907 1.000 91.01928 177 TYR F O 1
ATOM 10057 N N . LEU F 1 178 ? 33.03900 -1.87731 12.14493 1.000 85.64001 178 LEU F N 1
ATOM 10058 C CA . LEU F 1 178 ? 32.06116 -1.22884 11.27699 1.000 92.11207 178 LEU F CA 1
ATOM 10059 C C . LEU F 1 178 ? 32.42833 -1.39984 9.80717 1.000 89.88301 178 LEU F C 1
ATOM 10060 O O . LEU F 1 178 ? 31.57019 -1.71748 8.97474 1.000 76.56652 178 LEU F O 1
ATOM 10065 N N . ALA F 1 179 ? 33.70250 -1.18375 9.46949 1.000 91.75401 179 ALA F N 1
ATOM 10066 C CA . ALA F 1 179 ? 34.14033 -1.30708 8.08212 1.000 88.63390 179 ALA F CA 1
ATOM 10067 C C . ALA F 1 179 ? 33.99047 -2.73876 7.58190 1.000 89.61587 179 ALA F C 1
ATOM 10068 O O . ALA F 1 179 ? 33.44794 -2.97549 6.49615 1.000 91.90853 179 ALA F O 1
ATOM 10070 N N . LEU F 1 180 ? 34.47717 -3.70942 8.35988 1.000 83.24071 180 LEU F N 1
ATOM 10071 C CA . LEU F 1 180 ? 34.38130 -5.10631 7.94692 1.000 82.91898 180 LEU F CA 1
ATOM 10072 C C . LEU F 1 180 ? 32.92890 -5.54097 7.80061 1.000 87.72566 180 LEU F C 1
ATOM 10073 O O . LEU F 1 180 ? 32.58785 -6.29084 6.87835 1.000 100.07211 180 LEU F O 1
ATOM 10078 N N . GLU F 1 181 ? 32.05885 -5.08295 8.70419 1.000 86.41992 181 GLU F N 1
ATOM 10079 C CA . GLU F 1 181 ? 30.64478 -5.43127 8.61102 1.000 87.55547 181 GLU F CA 1
ATOM 10080 C C . GLU F 1 181 ? 30.01589 -4.85910 7.34641 1.000 88.60802 181 GLU F C 1
ATOM 10081 O O . GLU F 1 181 ? 29.15344 -5.49602 6.73008 1.000 97.64266 181 GLU F O 1
ATOM 10087 N N . ALA F 1 182 ? 30.43159 -3.65594 6.94423 1.000 83.92759 182 ALA F N 1
ATOM 10088 C CA . ALA F 1 182 ? 29.91864 -3.08161 5.70543 1.000 83.74983 182 ALA F CA 1
ATOM 10089 C C . ALA F 1 182 ? 30.40347 -3.86148 4.49140 1.000 80.20536 182 ALA F C 1
ATOM 10090 O O . ALA F 1 182 ? 29.67195 -3.99011 3.50334 1.000 72.40056 182 ALA F O 1
ATOM 10092 N N . ILE F 1 183 ? 31.62706 -4.38764 4.54901 1.000 82.86769 183 ILE F N 1
ATOM 10093 C CA . ILE F 1 183 ? 32.15897 -5.17481 3.44080 1.000 90.43998 183 ILE F CA 1
ATOM 10094 C C . ILE F 1 183 ? 31.34627 -6.45186 3.26443 1.000 88.13060 183 ILE F C 1
ATOM 10095 O O . ILE F 1 183 ? 30.95454 -6.81314 2.14812 1.000 86.32067 183 ILE F O 1
ATOM 10100 N N . ILE F 1 184 ? 31.09169 -7.15894 4.36827 1.000 83.91522 184 ILE F N 1
ATOM 10101 C CA . ILE F 1 184 ? 30.30397 -8.38813 4.30991 1.000 93.36707 184 ILE F CA 1
ATOM 10102 C C . ILE F 1 184 ? 28.88821 -8.09425 3.82655 1.000 82.88539 184 ILE F C 1
ATOM 10103 O O . ILE F 1 184 ? 28.29327 -8.88385 3.08187 1.000 87.42989 184 ILE F O 1
ATOM 10108 N N . GLU F 1 185 ? 28.32221 -6.95956 4.24718 1.000 91.48442 185 GLU F N 1
ATOM 10109 C CA . GLU F 1 185 ? 26.97944 -6.59744 3.80262 1.000 95.89668 185 GLU F CA 1
ATOM 10110 C C . GLU F 1 185 ? 26.94772 -6.31208 2.30606 1.000 84.68360 185 GLU F C 1
ATOM 10111 O O . GLU F 1 185 ? 25.95100 -6.60377 1.63484 1.000 81.17817 185 GLU F O 1
ATOM 10117 N N . ALA F 1 186 ? 28.02317 -5.73329 1.76671 1.000 86.68306 186 ALA F N 1
ATOM 10118 C CA . ALA F 1 186 ? 28.07685 -5.47667 0.33132 1.000 82.02127 186 ALA F CA 1
ATOM 10119 C C . ALA F 1 186 ? 28.13163 -6.77962 -0.45507 1.000 85.57988 186 ALA F C 1
ATOM 10120 O O . ALA F 1 186 ? 27.47432 -6.91357 -1.49414 1.000 74.38094 186 ALA F O 1
ATOM 10122 N N . LEU F 1 187 ? 28.91760 -7.74805 0.02361 1.000 102.88771 187 LEU F N 1
ATOM 10123 C CA . LEU F 1 187 ? 29.02206 -9.03210 -0.66107 1.000 93.32113 187 LEU F CA 1
ATOM 10124 C C . LEU F 1 187 ? 27.69867 -9.78756 -0.64545 1.000 95.75855 187 LEU F C 1
ATOM 10125 O O . LEU F 1 187 ? 27.39772 -10.52944 -1.58799 1.000 108.07659 187 LEU F O 1
ATOM 10130 N N . GLU F 1 188 ? 26.90024 -9.62152 0.41352 1.000 85.00024 188 GLU F N 1
ATOM 10131 C CA . GLU F 1 188 ? 25.60067 -10.28379 0.46530 1.000 93.68918 188 GLU F CA 1
ATOM 10132 C C . GLU F 1 188 ? 24.60656 -9.63954 -0.49366 1.000 100.25655 188 GLU F C 1
ATOM 10133 O O . GLU F 1 188 ? 23.68450 -10.30960 -0.97333 1.000 112.61520 188 GLU F O 1
ATOM 10139 N N . VAL F 1 189 ? 24.77597 -8.34962 -0.78533 1.000 93.14664 189 VAL F N 1
ATOM 10140 C CA . VAL F 1 189 ? 23.91328 -7.68581 -1.75658 1.000 97.79546 189 VAL F CA 1
ATOM 10141 C C . VAL F 1 189 ? 24.42545 -7.92415 -3.17026 1.000 93.47879 189 VAL F C 1
ATOM 10142 O O . VAL F 1 189 ? 23.63976 -8.11276 -4.10581 1.000 80.72857 189 VAL F O 1
ATOM 10146 N N . ALA F 1 190 ? 25.74709 -7.93228 -3.34686 1.000 99.90205 190 ALA F N 1
ATOM 10147 C CA . ALA F 1 190 ? 26.35443 -8.17595 -4.65315 1.000 114.42921 190 ALA F CA 1
ATOM 10148 C C . ALA F 1 190 ? 26.48906 -9.68459 -4.83567 1.000 127.82105 190 ALA F C 1
ATOM 10149 O O . ALA F 1 190 ? 27.54593 -10.28472 -4.62524 1.000 120.13363 190 ALA F O 1
ATOM 10151 N N . GLU F 1 191 ? 25.38067 -10.30681 -5.23675 1.000 129.46359 191 GLU F N 1
ATOM 10152 C CA . GLU F 1 191 ? 25.37006 -11.74524 -5.46360 1.000 114.20348 191 GLU F CA 1
ATOM 10153 C C . GLU F 1 191 ? 25.76947 -12.10658 -6.88552 1.000 123.49800 191 GLU F C 1
ATOM 10154 O O . GLU F 1 191 ? 26.36381 -13.16872 -7.10342 1.000 139.36984 191 GLU F O 1
ATOM 10160 N N . ASP F 1 192 ? 25.46442 -11.24647 -7.85180 1.000 128.39305 192 ASP F N 1
ATOM 10161 C CA . ASP F 1 192 ? 25.78653 -11.49221 -9.24748 1.000 132.99390 192 ASP F CA 1
ATOM 10162 C C . ASP F 1 192 ? 27.13291 -10.86820 -9.61218 1.000 134.03076 192 ASP F C 1
ATOM 10163 O O . ASP F 1 192 ? 27.76438 -10.17070 -8.81545 1.000 140.11158 192 ASP F O 1
ATOM 10168 N N . GLU F 1 193 ? 27.57607 -11.14155 -10.84177 1.000 142.92050 193 GLU F N 1
ATOM 10169 C CA . GLU F 1 193 ? 28.82389 -10.55858 -11.32556 1.000 152.88881 193 GLU F CA 1
ATOM 10170 C C . GLU F 1 193 ? 28.69788 -9.04578 -11.47419 1.000 150.03514 193 GLU F C 1
ATOM 10171 O O . GLU F 1 193 ? 29.64139 -8.30465 -11.17260 1.000 147.22710 193 GLU F O 1
ATOM 10177 N N . GLU F 1 194 ? 27.54148 -8.57414 -11.94912 1.000 137.94251 194 GLU F N 1
ATOM 10178 C CA . GLU F 1 194 ? 27.33002 -7.14173 -12.14256 1.000 137.04830 194 GLU F CA 1
ATOM 10179 C C . GLU F 1 194 ? 27.46986 -6.37891 -10.83019 1.000 128.18498 194 GLU F C 1
ATOM 10180 O O . GLU F 1 194 ? 28.12975 -5.33465 -10.77108 1.000 122.08037 194 GLU F O 1
ATOM 10186 N N . GLY F 1 195 ? 26.84461 -6.88458 -9.76611 1.000 122.31461 195 GLY F N 1
ATOM 10187 C CA . GLY F 1 195 ? 26.92985 -6.21418 -8.47908 1.000 99.63226 195 GLY F CA 1
ATOM 10188 C C . GLY F 1 195 ? 28.33516 -6.20394 -7.90913 1.000 116.05111 195 GLY F C 1
ATOM 10189 O O . GLY F 1 195 ? 28.77543 -5.20385 -7.33606 1.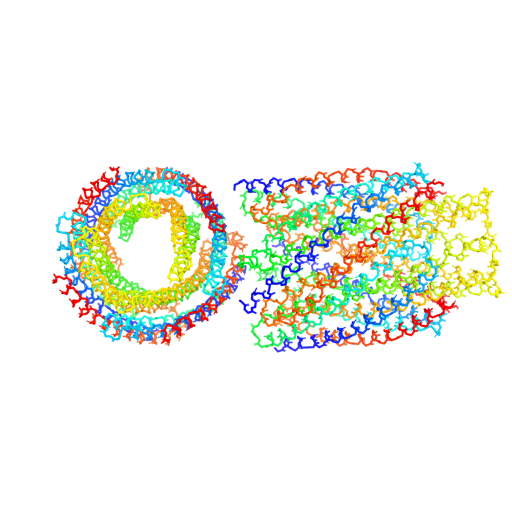000 126.95538 195 GLY F O 1
ATOM 10190 N N . LEU F 1 196 ? 29.05202 -7.32345 -8.04265 1.000 112.82936 196 LEU F N 1
ATOM 10191 C CA . LEU F 1 196 ? 30.38692 -7.42826 -7.46040 1.000 109.44202 196 LEU F CA 1
ATOM 10192 C C . LEU F 1 196 ? 31.34575 -6.39864 -8.04900 1.000 116.37643 196 LEU F C 1
ATOM 10193 O O . LEU F 1 196 ? 32.20349 -5.86482 -7.33642 1.000 114.72477 196 LEU F O 1
ATOM 10198 N N . LYS F 1 197 ? 31.21362 -6.09711 -9.34412 1.000 130.11590 197 LYS F N 1
ATOM 10199 C CA . LYS F 1 197 ? 32.10407 -5.11577 -9.96014 1.000 136.19341 197 LYS F CA 1
ATOM 10200 C C . LYS F 1 197 ? 31.82116 -3.69972 -9.47406 1.000 127.31367 197 LYS F C 1
ATOM 10201 O O . LYS F 1 197 ? 32.72274 -2.85352 -9.48418 1.000 117.35884 197 LYS F O 1
ATOM 10207 N N . ILE F 1 198 ? 30.58778 -3.41989 -9.04955 1.000 122.42149 198 ILE F N 1
ATOM 10208 C CA . ILE F 1 198 ? 30.26518 -2.08344 -8.56103 1.000 113.40985 198 ILE F CA 1
ATOM 10209 C C . ILE F 1 198 ? 30.89008 -1.85658 -7.19169 1.000 123.01788 198 ILE F C 1
ATOM 10210 O O . ILE F 1 198 ? 31.44049 -0.78428 -6.91275 1.000 119.41515 198 ILE F O 1
ATOM 10215 N N . VAL F 1 199 ? 30.81384 -2.86124 -6.31463 1.000 115.35475 199 VAL F N 1
ATOM 10216 C CA . VAL F 1 199 ? 31.33417 -2.73549 -4.95680 1.000 112.03416 199 VAL F CA 1
ATOM 10217 C C . VAL F 1 199 ? 32.81065 -3.09035 -4.85534 1.000 112.41581 199 VAL F C 1
ATOM 10218 O O . VAL F 1 199 ? 33.43846 -2.78044 -3.83129 1.000 111.14311 199 VAL F O 1
ATOM 10222 N N . ALA F 1 200 ? 33.38511 -3.72366 -5.88320 1.000 111.82871 200 ALA F N 1
ATOM 10223 C CA . ALA F 1 200 ? 34.77809 -4.16266 -5.82359 1.000 113.74388 200 ALA F CA 1
ATOM 10224 C C . ALA F 1 200 ? 35.71997 -3.00760 -5.50484 1.000 114.81885 200 ALA F C 1
ATOM 10225 O O . ALA F 1 200 ? 36.60658 -3.13280 -4.65209 1.000 111.87311 200 ALA F O 1
ATOM 10227 N N . LYS F 1 201 ? 35.54997 -1.87560 -6.19062 1.000 108.79403 201 LYS F N 1
ATOM 10228 C CA . LYS F 1 201 ? 36.42617 -0.73140 -5.95853 1.000 118.51782 201 LYS F CA 1
ATOM 10229 C C . LYS F 1 201 ? 36.29069 -0.21644 -4.52931 1.000 120.53210 201 LYS F C 1
ATOM 10230 O O . LYS F 1 201 ? 37.29231 0.04930 -3.85420 1.000 112.16365 201 LYS F O 1
ATOM 10236 N N . ALA F 1 202 ? 35.05258 -0.05861 -4.05461 1.000 119.55426 202 ALA F N 1
ATOM 10237 C CA . ALA F 1 202 ? 34.83228 0.41485 -2.69095 1.000 106.74928 202 ALA F CA 1
ATOM 10238 C C . ALA F 1 202 ? 35.29373 -0.60633 -1.65511 1.000 118.97963 202 ALA F C 1
ATOM 10239 O O . ALA F 1 202 ? 35.84423 -0.23241 -0.61264 1.000 116.11323 202 ALA F O 1
ATOM 10241 N N . ILE F 1 203 ? 35.07419 -1.89802 -1.91922 1.000 114.89775 203 ILE F N 1
ATOM 10242 C CA . ILE F 1 203 ? 35.42744 -2.92968 -0.94587 1.000 102.00957 203 ILE F CA 1
ATOM 10243 C C . ILE F 1 203 ? 36.93899 -3.02511 -0.77441 1.000 105.99480 203 ILE F C 1
ATOM 10244 O O . ILE F 1 203 ? 37.44171 -3.11567 0.35238 1.000 113.51568 203 ILE F O 1
ATOM 10249 N N . LYS F 1 204 ? 37.68645 -3.01291 -1.88162 1.000 109.70274 204 LYS F N 1
ATOM 10250 C CA . LYS F 1 204 ? 39.14197 -3.10214 -1.79513 1.000 117.57163 204 LYS F CA 1
ATOM 10251 C C . LYS F 1 204 ? 39.71890 -1.96413 -0.96155 1.000 114.64429 204 LYS F C 1
ATOM 10252 O O . LYS F 1 204 ? 40.60097 -2.18403 -0.12249 1.000 105.61784 204 LYS F O 1
ATOM 10258 N N . GLU F 1 205 ? 39.23694 -0.73901 -1.18319 1.000 111.50595 205 GLU F N 1
ATOM 10259 C CA . GLU F 1 205 ? 39.68375 0.39059 -0.37474 1.000 113.45835 205 GLU F CA 1
ATOM 10260 C C . GLU F 1 205 ? 39.28140 0.21932 1.08519 1.000 101.85312 205 GLU F C 1
ATOM 10261 O O . GLU F 1 205 ? 40.02710 0.60734 1.99254 1.000 92.26187 205 GLU F O 1
ATOM 10267 N N . ALA F 1 206 ? 38.09776 -0.35049 1.32937 1.000 102.32944 206 ALA F N 1
ATOM 10268 C CA . ALA F 1 206 ? 37.62442 -0.54268 2.69752 1.000 105.06573 206 ALA F CA 1
ATOM 10269 C C . ALA F 1 206 ? 38.49183 -1.53432 3.46509 1.000 104.05187 206 ALA F C 1
ATOM 10270 O O . ALA F 1 206 ? 38.75638 -1.33954 4.65745 1.000 102.39061 206 ALA F O 1
ATOM 10272 N N . ILE F 1 207 ? 38.93295 -2.60772 2.80482 1.000 102.64853 207 ILE F N 1
ATOM 10273 C CA . ILE F 1 207 ? 39.75145 -3.61431 3.47734 1.000 103.21445 207 ILE F CA 1
ATOM 10274 C C . ILE F 1 207 ? 41.08134 -3.01699 3.92036 1.000 102.80884 207 ILE F C 1
ATOM 10275 O O . ILE F 1 207 ? 41.58216 -3.31330 5.01282 1.000 95.78421 207 ILE F O 1
ATOM 10280 N N . LYS F 1 208 ? 41.67109 -2.16459 3.08158 1.000 110.29263 208 LYS F N 1
ATOM 10281 C CA . LYS F 1 208 ? 42.92868 -1.51169 3.43056 1.000 111.06234 208 LYS F CA 1
ATOM 10282 C C . LYS F 1 208 ? 42.74935 -0.54995 4.60250 1.000 110.14711 208 LYS F C 1
ATOM 10283 O O . LYS F 1 208 ? 43.53042 -0.57563 5.56131 1.000 116.40048 208 LYS F O 1
ATOM 10289 N N . LYS F 1 209 ? 41.73169 0.31710 4.53955 1.000 99.95267 209 LYS F N 1
ATOM 10290 C CA . LYS F 1 209 ? 41.47809 1.22985 5.65216 1.000 99.32814 209 LYS F CA 1
ATOM 10291 C C . LYS F 1 209 ? 41.10551 0.48033 6.92284 1.000 104.97746 209 LYS F C 1
ATOM 10292 O O . LYS F 1 209 ? 41.42075 0.94068 8.02664 1.000 92.26316 209 LYS F O 1
ATOM 10298 N N . ALA F 1 210 ? 40.42930 -0.66419 6.79314 1.000 111.33357 210 ALA F N 1
ATOM 10299 C CA . ALA F 1 210 ? 40.09462 -1.45436 7.97307 1.000 106.51011 210 ALA F CA 1
ATOM 10300 C C . ALA F 1 210 ? 41.35571 -1.94780 8.66765 1.000 103.22843 210 ALA F C 1
ATOM 10301 O O . ALA F 1 210 ? 41.44085 -1.93461 9.90119 1.000 107.06479 210 ALA F O 1
ATOM 10303 N N . GLU F 1 211 ? 42.34603 -2.39115 7.89073 1.000 107.66159 211 GLU F N 1
ATOM 10304 C CA . GLU F 1 211 ? 43.61154 -2.81132 8.48073 1.000 117.02798 211 GLU F CA 1
ATOM 10305 C C . GLU F 1 211 ? 44.34876 -1.62722 9.09658 1.000 107.51629 211 GLU F C 1
ATOM 10306 O O . GLU F 1 211 ? 45.00669 -1.77166 10.13326 1.000 107.68324 211 GLU F O 1
ATOM 10312 N N . GLU F 1 212 ? 44.24838 -0.44788 8.47406 1.000 106.16898 212 GLU F N 1
ATOM 10313 C CA . GLU F 1 212 ? 44.81977 0.75737 9.06964 1.000 108.40469 212 GLU F CA 1
ATOM 10314 C C . GLU F 1 212 ? 44.14725 1.09139 10.39491 1.000 104.51018 212 GLU F C 1
ATOM 10315 O O . GLU F 1 212 ? 44.81064 1.52596 11.34398 1.000 102.88315 212 GLU F O 1
ATOM 10321 N N . ALA F 1 213 ? 42.82540 0.91308 10.47222 1.000 104.41053 213 ALA F N 1
ATOM 10322 C CA . ALA F 1 213 ? 42.11738 1.16182 11.72386 1.000 96.59603 213 ALA F CA 1
ATOM 10323 C C . ALA F 1 213 ? 42.57665 0.19895 12.81049 1.000 105.46839 213 ALA F C 1
ATOM 10324 O O . ALA F 1 213 ? 42.70215 0.58316 13.97948 1.000 103.26442 213 ALA F O 1
ATOM 10326 N N . ILE F 1 214 ? 42.81453 -1.06338 12.44465 1.000 101.74497 214 ILE F N 1
ATOM 10327 C CA . ILE F 1 214 ? 43.33915 -2.03538 13.39946 1.000 87.45225 214 ILE F CA 1
ATOM 10328 C C . ILE F 1 214 ? 44.71041 -1.60038 13.90356 1.000 92.15749 214 ILE F C 1
ATOM 10329 O O . ILE F 1 214 ? 45.02523 -1.74391 15.09144 1.000 96.42279 214 ILE F O 1
ATOM 10334 N N . LYS F 1 215 ? 45.54332 -1.05331 13.01283 1.000 97.70771 215 LYS F N 1
ATOM 10335 C CA . LYS F 1 215 ? 46.86696 -0.58893 13.42110 1.000 101.92027 215 LYS F CA 1
ATOM 10336 C C . LYS F 1 215 ? 46.76218 0.52795 14.45182 1.000 85.54693 215 LYS F C 1
ATOM 10337 O O . LYS F 1 215 ? 47.40330 0.47359 15.50718 1.000 90.01701 215 LYS F O 1
ATOM 10343 N N . LYS F 1 216 ? 45.95599 1.55372 14.16265 1.000 88.52085 216 LYS F N 1
ATOM 10344 C CA . LYS F 1 216 ? 45.73036 2.61008 15.14468 1.000 97.47236 216 LYS F CA 1
ATOM 10345 C C . LYS F 1 216 ? 45.08126 2.06722 16.41094 1.000 96.50639 216 LYS F C 1
ATOM 10346 O O . LYS F 1 216 ? 45.30865 2.60250 17.50245 1.000 100.81591 216 LYS F O 1
ATOM 10352 N N . ALA F 1 217 ? 44.26466 1.01749 16.28735 1.000 90.49287 217 ALA F N 1
ATOM 10353 C CA . ALA F 1 217 ? 43.67342 0.39900 17.46908 1.000 75.78380 217 ALA F CA 1
ATOM 10354 C C . ALA F 1 217 ? 44.72939 -0.32513 18.29490 1.000 92.62461 217 ALA F C 1
ATOM 10355 O O . ALA F 1 217 ? 44.76245 -0.19728 19.52384 1.000 104.19655 217 ALA F O 1
ATOM 10357 N N . GLU F 1 218 ? 45.60373 -1.09180 17.63520 1.000 92.01099 218 GLU F N 1
ATOM 10358 C CA . GLU F 1 218 ? 46.68073 -1.77081 18.35160 1.000 107.38816 218 GLU F CA 1
ATOM 10359 C C . GLU F 1 218 ? 47.57094 -0.77517 19.08676 1.000 98.84625 218 GLU F C 1
ATOM 10360 O O . GLU F 1 218 ? 47.97418 -1.01913 20.23037 1.000 94.83096 218 GLU F O 1
ATOM 10366 N N . GLU F 1 219 ? 47.89836 0.34705 18.44084 1.000 107.22508 219 GLU F N 1
ATOM 10367 C CA . GLU F 1 219 ? 48.63675 1.40887 19.11865 1.000 109.16194 219 GLU F CA 1
ATOM 10368 C C . GLU F 1 219 ? 47.86692 1.91810 20.33186 1.000 101.66824 219 GLU F C 1
ATOM 10369 O O . GLU F 1 219 ? 48.43657 2.09625 21.41503 1.000 106.62951 219 GLU F O 1
ATOM 10375 N N . ALA F 1 220 ? 46.56487 2.16795 20.16042 1.000 94.44076 220 ALA F N 1
ATOM 10376 C CA . ALA F 1 220 ? 45.73133 2.62263 21.27032 1.000 89.58245 220 ALA F CA 1
ATOM 10377 C C . ALA F 1 220 ? 45.71514 1.61099 22.41048 1.000 88.96361 220 ALA F C 1
ATOM 10378 O O . ALA F 1 220 ? 45.71646 1.99242 23.58719 1.000 78.80811 220 ALA F O 1
ATOM 10380 N N . ILE F 1 221 ? 45.68447 0.31667 22.08179 1.000 99.78312 221 ILE F N 1
ATOM 10381 C CA . ILE F 1 221 ? 45.68067 -0.71786 23.11441 1.000 106.53997 221 ILE F CA 1
ATOM 10382 C C . ILE F 1 221 ? 46.94217 -0.63143 23.96694 1.000 104.71293 221 ILE F C 1
ATOM 10383 O O . ILE F 1 221 ? 46.89397 -0.81194 25.19029 1.000 102.02051 221 ILE F O 1
ATOM 10388 N N . LYS F 1 222 ? 48.08951 -0.35362 23.34102 1.000 109.68662 222 LYS F N 1
ATOM 10389 C CA . LYS F 1 222 ? 49.33428 -0.24710 24.09776 1.000 104.02604 222 LYS F CA 1
ATOM 10390 C C . LYS F 1 222 ? 49.29397 0.92902 25.06577 1.000 106.31322 222 LYS F C 1
ATOM 10391 O O . LYS F 1 222 ? 49.63233 0.78955 26.24701 1.000 104.95044 222 LYS F O 1
ATOM 10397 N N . LEU F 1 223 ? 48.90066 2.10682 24.57240 1.000 104.43669 223 LEU F N 1
ATOM 10398 C CA . LEU F 1 223 ? 48.82527 3.28421 25.43173 1.000 97.08930 223 LEU F CA 1
ATOM 10399 C C . LEU F 1 223 ? 47.81231 3.08592 26.55012 1.000 95.34549 223 LEU F C 1
ATOM 10400 O O . LEU F 1 223 ? 48.00887 3.57417 27.66937 1.000 95.49316 223 LEU F O 1
ATOM 10405 N N . ALA F 1 224 ? 46.71463 2.38281 26.26280 1.000 97.12242 224 ALA F N 1
ATOM 10406 C CA . ALA F 1 224 ? 45.72072 2.11944 27.29648 1.000 98.80306 224 ALA F CA 1
ATOM 10407 C C . ALA F 1 224 ? 46.30591 1.23750 28.39050 1.000 100.07384 224 ALA F C 1
ATOM 10408 O O . ALA F 1 224 ? 45.99309 1.41135 29.57440 1.000 107.60149 224 ALA F O 1
ATOM 10410 N N . LYS F 1 225 ? 47.14549 0.27193 28.00731 1.000 105.89812 225 LYS F N 1
ATOM 10411 C CA . LYS F 1 225 ? 47.83180 -0.55709 28.99260 1.000 112.60181 225 LYS F CA 1
ATOM 10412 C C . LYS F 1 225 ? 48.66760 0.29994 29.93521 1.000 118.96719 225 LYS F C 1
ATOM 10413 O O . LYS F 1 225 ? 48.53603 0.20325 31.15975 1.000 121.62260 225 LYS F O 1
ATOM 10419 N N . GLU F 1 226 ? 49.53530 1.15015 29.37733 1.000 110.24961 226 GLU F N 1
ATOM 10420 C CA . GLU F 1 226 ? 50.39190 1.99212 30.20815 1.000 120.39833 226 GLU F CA 1
ATOM 10421 C C . GLU F 1 226 ? 49.57036 2.95292 31.06000 1.000 108.15278 226 GLU F C 1
ATOM 10422 O O . GLU F 1 226 ? 49.89044 3.18412 32.23219 1.000 98.37742 226 GLU F O 1
ATOM 10428 N N . SER F 1 227 ? 48.51109 3.52647 30.48561 1.000 94.99174 227 SER F N 1
ATOM 10429 C CA . SER F 1 227 ? 47.70455 4.50572 31.20697 1.000 94.32010 227 SER F CA 1
ATOM 10430 C C . SER F 1 227 ? 47.00902 3.87210 32.40721 1.000 88.60017 227 SER F C 1
ATOM 10431 O O . SER F 1 227 ? 47.17068 4.32312 33.54674 1.000 98.12200 227 SER F O 1
ATOM 10434 N N . VAL F 1 228 ? 46.22157 2.82260 32.16574 1.000 92.57484 228 VAL F N 1
ATOM 10435 C CA . VAL F 1 228 ? 45.43697 2.21367 33.23652 1.000 100.41320 228 VAL F CA 1
ATOM 10436 C C . VAL F 1 228 ? 46.34145 1.54898 34.27083 1.000 106.90313 228 VAL F C 1
ATOM 10437 O O . VAL F 1 228 ? 46.07741 1.61864 35.47757 1.000 102.35368 228 VAL F O 1
ATOM 10441 N N . GLU F 1 229 ? 47.41322 0.88858 33.82104 1.000 111.65211 229 GLU F N 1
ATOM 10442 C CA . GLU F 1 229 ? 48.30305 0.19096 34.74824 1.000 111.48907 229 GLU F CA 1
ATOM 10443 C C . GLU F 1 229 ? 48.93163 1.14766 35.75582 1.000 113.13440 229 GLU F C 1
ATOM 10444 O O . GLU F 1 229 ? 48.93136 0.88137 36.96336 1.000 104.81239 229 GLU F O 1
ATOM 10450 N N . LYS F 1 230 ? 49.47634 2.26947 35.27743 1.000 107.41438 230 LYS F N 1
ATOM 10451 C CA . LYS F 1 230 ? 50.10006 3.23073 36.18333 1.000 99.65694 230 LYS F CA 1
ATOM 10452 C C . LYS F 1 230 ? 49.07624 3.86035 37.12048 1.000 95.53954 230 LYS F C 1
ATOM 10453 O O . LYS F 1 230 ? 49.33720 4.01513 38.31947 1.000 91.23084 230 LYS F O 1
ATOM 10459 N N . ASN F 1 231 ? 47.91176 4.24049 36.58869 1.000 92.57130 231 ASN F N 1
ATOM 10460 C CA . ASN F 1 231 ? 46.88432 4.87123 37.41208 1.000 90.99738 231 ASN F CA 1
ATOM 10461 C C . ASN F 1 231 ? 46.37578 3.92636 38.49670 1.000 100.66002 231 ASN F C 1
ATOM 10462 O O . ASN F 1 231 ? 46.04860 4.36404 39.60633 1.000 99.67687 231 ASN F O 1
ATOM 10467 N N . LEU F 1 232 ? 46.29030 2.62767 38.19310 1.000 106.63505 232 LEU F N 1
ATOM 10468 C CA . LEU F 1 232 ? 45.83129 1.66433 39.19045 1.000 95.39352 232 LEU F CA 1
ATOM 10469 C C . LEU F 1 232 ? 46.83799 1.48641 40.32198 1.000 99.90089 232 LEU F C 1
ATOM 10470 O O . LEU F 1 232 ? 46.44758 1.14156 41.44329 1.000 102.22425 232 LEU F O 1
ATOM 10475 N N . GLU F 1 233 ? 48.12908 1.70444 40.05517 1.000 101.56291 233 GLU F N 1
ATOM 10476 C CA . GLU F 1 233 ? 49.12425 1.59291 41.11871 1.000 98.24693 233 GLU F CA 1
ATOM 10477 C C . GLU F 1 233 ? 49.04488 2.77369 42.07898 1.000 117.40815 233 GLU F C 1
ATOM 10478 O O . GLU F 1 233 ? 49.16698 2.59844 43.29745 1.000 115.00675 233 GLU F O 1
ATOM 10484 N N . LYS F 1 234 ? 48.85054 3.98449 41.54851 1.000 116.31835 234 LYS F N 1
ATOM 10485 C CA . LYS F 1 234 ? 48.70138 5.15681 42.40567 1.000 93.71306 234 LYS F CA 1
ATOM 10486 C C . LYS F 1 234 ? 47.46895 5.03570 43.29371 1.000 106.27118 234 LYS F C 1
ATOM 10487 O O . LYS F 1 234 ? 47.48383 5.46160 44.45488 1.000 126.42234 234 LYS F O 1
ATOM 10493 N N . LEU F 1 235 ? 46.38995 4.45903 42.76010 1.000 107.61405 235 LEU F N 1
ATOM 10494 C CA . LEU F 1 235 ? 45.18419 4.24330 43.55327 1.000 105.87681 235 LEU F CA 1
ATOM 10495 C C . LEU F 1 235 ? 45.42173 3.22041 44.65760 1.000 111.77980 235 LEU F C 1
ATOM 10496 O O . LEU F 1 235 ? 44.96373 3.40593 45.79155 1.000 109.53682 235 LEU F O 1
ATOM 10501 N N . LYS F 1 236 ? 46.12635 2.13035 44.33879 1.000 113.46543 236 LYS F N 1
ATOM 10502 C CA . LYS F 1 236 ? 46.43574 1.11147 45.33838 1.000 110.01933 236 LYS F CA 1
ATOM 10503 C C . LYS F 1 236 ? 47.20605 1.69677 46.51650 1.000 128.80494 236 LYS F C 1
ATOM 10504 O O . LYS F 1 236 ? 46.96619 1.32272 47.67095 1.000 135.11676 236 LYS F O 1
ATOM 10510 N N . ALA F 1 237 ? 48.13501 2.60919 46.24826 1.000 135.45722 237 ALA F N 1
ATOM 10511 C CA . ALA F 1 237 ? 48.90588 3.25032 47.30852 1.000 138.93070 237 ALA F CA 1
ATOM 10512 C C . ALA F 1 237 ? 48.03106 4.19932 48.12355 1.000 125.06422 237 ALA F C 1
ATOM 10513 O O . ALA F 1 237 ? 47.73019 3.93750 49.28847 1.000 127.90599 237 ALA F O 1
ATOM 10515 N N . HIS G 1 3 ? 17.93570 -30.70000 -43.12565 1.000 145.51027 3 HIS G N 1
ATOM 10516 C CA . HIS G 1 3 ? 16.92896 -30.93899 -42.09881 1.000 158.25885 3 HIS G CA 1
ATOM 10517 C C . HIS G 1 3 ? 16.06047 -32.14248 -42.45114 1.000 154.27748 3 HIS G C 1
ATOM 10518 O O . HIS G 1 3 ? 15.61635 -32.87417 -41.56712 1.000 153.98079 3 HIS G O 1
ATOM 10525 N N . MET G 1 4 ? 15.81631 -32.34372 -43.74562 1.000 147.32889 4 MET G N 1
ATOM 10526 C CA . MET G 1 4 ? 15.04564 -33.48466 -44.21987 1.000 159.25245 4 MET G CA 1
ATOM 10527 C C . MET G 1 4 ? 15.92565 -34.63159 -44.69897 1.000 160.44323 4 MET G C 1
ATOM 10528 O O . MET G 1 4 ? 15.40629 -35.60526 -45.25255 1.000 152.37598 4 MET G O 1
ATOM 10533 N N . ASP G 1 5 ? 17.24047 -34.53380 -44.51740 1.000 155.48855 5 ASP G N 1
ATOM 10534 C CA . ASP G 1 5 ? 18.13918 -35.66747 -44.70074 1.000 147.38345 5 ASP G CA 1
ATOM 10535 C C . ASP G 1 5 ? 18.63650 -36.24113 -43.38700 1.000 144.92919 5 ASP G C 1
ATOM 10536 O O . ASP G 1 5 ? 18.71183 -37.46308 -43.24160 1.000 146.10867 5 ASP G O 1
ATOM 10541 N N . LEU G 1 6 ? 18.98930 -35.38298 -42.42791 1.000 138.69950 6 LEU G N 1
ATOM 10542 C CA . LEU G 1 6 ? 19.34901 -35.86992 -41.10211 1.000 123.31219 6 LEU G CA 1
ATOM 10543 C C . LEU G 1 6 ? 18.15548 -36.53502 -40.42838 1.000 120.87548 6 LEU G C 1
ATOM 10544 O O . LEU G 1 6 ? 18.28652 -37.61123 -39.83413 1.000 113.55999 6 LEU G O 1
ATOM 10549 N N . ARG G 1 7 ? 16.98069 -35.90512 -40.51463 1.000 120.88027 7 ARG G N 1
ATOM 10550 C CA . ARG G 1 7 ? 15.75781 -36.51477 -40.00027 1.000 117.97693 7 ARG G CA 1
ATOM 10551 C C . ARG G 1 7 ? 15.41322 -37.79357 -40.75380 1.000 126.06284 7 ARG G C 1
ATOM 10552 O O . ARG G 1 7 ? 15.04803 -38.80554 -40.14422 1.000 142.23194 7 ARG G O 1
ATOM 10560 N N . ALA G 1 8 ? 15.50511 -37.76113 -42.08726 1.000 113.50283 8 ALA G N 1
ATOM 10561 C CA . ALA G 1 8 ? 15.18666 -38.94794 -42.87644 1.000 124.10853 8 ALA G CA 1
ATOM 10562 C C . ALA G 1 8 ? 16.09129 -40.11861 -42.51390 1.000 132.35013 8 ALA G C 1
ATOM 10563 O O . ALA G 1 8 ? 15.65303 -41.27517 -42.52306 1.000 130.95876 8 ALA G O 1
ATOM 10565 N N . GLU G 1 9 ? 17.35839 -39.84357 -42.19859 1.000 138.72725 9 GLU G N 1
ATOM 10566 C CA . GLU G 1 9 ? 18.24742 -40.91010 -41.75008 1.000 134.01283 9 GLU G CA 1
ATOM 10567 C C . GLU G 1 9 ? 17.82053 -41.42625 -40.38204 1.000 124.02381 9 GLU G C 1
ATOM 10568 O O . GLU G 1 9 ? 17.75978 -42.64022 -40.15313 1.000 118.91527 9 GLU G O 1
ATOM 10574 N N . LEU G 1 10 ? 17.52851 -40.50957 -39.45527 1.000 120.95229 10 LEU G N 1
ATOM 10575 C CA . LEU G 1 10 ? 17.09896 -40.91038 -38.12044 1.000 112.95308 10 LEU G CA 1
ATOM 10576 C C . LEU G 1 10 ? 15.75071 -41.61838 -38.15895 1.000 110.08975 10 LEU G C 1
ATOM 10577 O O . LEU G 1 10 ? 15.56446 -42.63470 -37.48107 1.000 114.28036 10 LEU G O 1
ATOM 10582 N N . LEU G 1 11 ? 14.79768 -41.09818 -38.94138 1.000 105.59347 11 LEU G N 1
ATOM 10583 C CA . LEU G 1 11 ? 13.48802 -41.73966 -39.02956 1.000 116.50165 11 LEU G CA 1
ATOM 10584 C C . LEU G 1 11 ? 13.60743 -43.16911 -39.54149 1.000 107.41635 11 LEU G C 1
ATOM 10585 O O . LEU G 1 11 ? 12.85334 -44.05238 -39.11747 1.000 106.45704 11 LEU G O 1
ATOM 10590 N N . LYS G 1 12 ? 14.54370 -43.41484 -40.46052 1.000 121.59159 12 LYS G N 1
ATOM 10591 C CA . LYS G 1 12 ? 14.77219 -44.77495 -40.93795 1.000 127.72093 12 LYS G CA 1
ATOM 10592 C C . LYS G 1 12 ? 15.47601 -45.61429 -39.87787 1.000 114.56299 12 LYS G C 1
ATOM 10593 O O . LYS G 1 12 ? 15.04997 -46.73549 -39.57630 1.000 123.37887 12 LYS G O 1
ATOM 10599 N N . ALA G 1 13 ? 16.56599 -45.08959 -39.30830 1.000 99.95741 13 ALA G N 1
ATOM 10600 C CA . ALA G 1 13 ? 17.28196 -45.82206 -38.26816 1.000 119.08879 13 ALA G CA 1
ATOM 10601 C C . ALA G 1 13 ? 16.39155 -46.07026 -37.05656 1.000 122.81661 13 ALA G C 1
ATOM 10602 O O . ALA G 1 13 ? 16.46839 -47.13309 -36.42812 1.000 111.74437 13 ALA G O 1
ATOM 10604 N N . LEU G 1 14 ? 15.54439 -45.09842 -36.70884 1.000 120.79351 14 LEU G N 1
ATOM 10605 C CA . LEU G 1 14 ? 14.57436 -45.31022 -35.63893 1.000 104.84473 14 LEU G CA 1
ATOM 10606 C C . LEU G 1 14 ? 13.57091 -46.38835 -36.02781 1.000 102.45012 14 LEU G C 1
ATOM 10607 O O . LEU G 1 14 ? 13.24246 -47.26814 -35.22366 1.000 129.87766 14 LEU G O 1
ATOM 10612 N N . LEU G 1 15 ? 13.05949 -46.32141 -37.26105 1.000 103.15385 15 LEU G N 1
ATOM 10613 C CA . LEU G 1 15 ? 12.12199 -47.33255 -37.74109 1.000 108.01439 15 LEU G CA 1
ATOM 10614 C C . LEU G 1 15 ? 12.73570 -48.72691 -37.69680 1.000 118.27693 15 LEU G C 1
ATOM 10615 O O . LEU G 1 15 ? 12.07093 -49.69135 -37.30040 1.000 105.91344 15 LEU G O 1
ATOM 10620 N N . LYS G 1 16 ? 14.00511 -48.85285 -38.09413 1.000 127.13751 16 LYS G N 1
ATOM 10621 C CA . LYS G 1 16 ? 14.68001 -50.14615 -38.02238 1.000 129.01201 16 LYS G CA 1
ATOM 10622 C C . LYS G 1 16 ? 14.75745 -50.64366 -36.58413 1.000 128.25854 16 LYS G C 1
ATOM 10623 O O . LYS G 1 16 ? 14.49084 -51.81873 -36.30632 1.000 125.62141 16 LYS G O 1
ATOM 10629 N N . ALA G 1 17 ? 15.12910 -49.75920 -35.65395 1.000 125.55252 17 ALA G N 1
ATOM 10630 C CA . ALA G 1 17 ? 15.20467 -50.14922 -34.24967 1.000 117.78278 17 ALA G CA 1
ATOM 10631 C C . ALA G 1 17 ? 13.84821 -50.61578 -33.73805 1.000 114.97121 17 ALA G C 1
ATOM 10632 O O . ALA G 1 17 ? 13.76152 -51.60195 -32.99648 1.000 111.20104 17 ALA G O 1
ATOM 10634 N N . VAL G 1 18 ? 12.77728 -49.91482 -34.11887 1.000 117.07500 18 VAL G N 1
ATOM 10635 C CA . VAL G 1 18 ? 11.43702 -50.33426 -33.71996 1.000 108.79407 18 VAL G CA 1
ATOM 10636 C C . VAL G 1 18 ? 11.09917 -51.68139 -34.34772 1.000 106.89147 18 VAL G C 1
ATOM 10637 O O . VAL G 1 18 ? 10.46153 -52.53382 -33.71711 1.000 116.56384 18 VAL G O 1
ATOM 10641 N N . GLU G 1 19 ? 11.51871 -51.89541 -35.59984 1.000 111.01013 19 GLU G N 1
ATOM 10642 C CA . GLU G 1 19 ? 11.30556 -53.19209 -36.23840 1.000 117.76293 19 GLU G CA 1
ATOM 10643 C C . GLU G 1 19 ? 12.02666 -54.30195 -35.48279 1.000 125.79884 19 GLU G C 1
ATOM 10644 O O . GLU G 1 19 ? 11.46833 -55.38584 -35.27506 1.000 112.66227 19 GLU G O 1
ATOM 10650 N N . GLU G 1 20 ? 13.27488 -54.05424 -35.07393 1.000 126.72545 20 GLU G N 1
ATOM 10651 C CA . GLU G 1 20 ? 13.99594 -55.03519 -34.26912 1.000 94.66457 20 GLU G CA 1
ATOM 10652 C C . GLU G 1 20 ? 13.31750 -55.23174 -32.92138 1.000 102.78949 20 GLU G C 1
ATOM 10653 O O . GLU G 1 20 ? 13.22476 -56.35835 -32.41940 1.000 114.35763 20 GLU G O 1
ATOM 10659 N N . PHE G 1 21 ? 12.84706 -54.13809 -32.31832 1.000 105.37182 21 PHE G N 1
ATOM 10660 C CA . PHE G 1 21 ? 12.13646 -54.21972 -31.04731 1.000 97.94841 21 PHE G CA 1
ATOM 10661 C C . PHE G 1 21 ? 10.87931 -55.07131 -31.18362 1.000 97.26589 21 PHE G C 1
ATOM 10662 O O . PHE G 1 21 ? 10.58971 -55.91648 -30.32889 1.000 113.79054 21 PHE G O 1
ATOM 10670 N N . LEU G 1 22 ? 10.11422 -54.85109 -32.25718 1.000 92.97795 22 LEU G N 1
ATOM 10671 C CA . LEU G 1 22 ? 8.86962 -55.58792 -32.45952 1.000 103.25511 22 LEU G CA 1
ATOM 10672 C C . LEU G 1 22 ? 9.12071 -57.07956 -32.65366 1.000 118.36415 22 LEU G C 1
ATOM 10673 O O . LEU G 1 22 ? 8.32272 -57.91245 -32.20690 1.000 114.12923 22 LEU G O 1
ATOM 10678 N N . LYS G 1 23 ? 10.21867 -57.43826 -33.32409 1.000 120.35117 23 LYS G N 1
ATOM 10679 C CA . LYS G 1 23 ? 10.54766 -58.85002 -33.50478 1.000 122.30971 23 LYS G CA 1
ATOM 10680 C C . LYS G 1 23 ? 10.86445 -59.52100 -32.17350 1.000 115.93310 23 LYS G C 1
ATOM 10681 O O . LYS G 1 23 ? 10.28325 -60.55944 -31.83670 1.000 113.33783 23 LYS G O 1
ATOM 10687 N N . ALA G 1 24 ? 11.79448 -58.94387 -31.40753 1.000 114.49859 24 ALA G N 1
ATOM 10688 C CA . ALA G 1 24 ? 12.14205 -59.50319 -30.10477 1.000 116.59502 24 ALA G CA 1
ATOM 10689 C C . ALA G 1 24 ? 10.93325 -59.56167 -29.17938 1.000 111.44294 24 ALA G C 1
ATOM 10690 O O . ALA G 1 24 ? 10.74646 -60.54527 -28.45305 1.000 121.00442 24 ALA G O 1
ATOM 10692 N N . ALA G 1 25 ? 10.10747 -58.51253 -29.18228 1.000 104.32493 25 ALA G N 1
ATOM 10693 C CA . ALA G 1 25 ? 8.92502 -58.50048 -28.32700 1.000 97.43945 25 ALA G CA 1
ATOM 10694 C C . ALA G 1 25 ? 7.95571 -59.62023 -28.69019 1.000 110.68139 25 ALA G C 1
ATOM 10695 O O . ALA G 1 25 ? 7.36218 -60.24502 -27.80362 1.000 107.42048 25 ALA G O 1
ATOM 10697 N N . GLU G 1 26 ? 7.77735 -59.88811 -29.98750 1.000 115.88378 26 GLU G N 1
ATOM 10698 C CA . GLU G 1 26 ? 6.85191 -60.94055 -30.40148 1.000 114.49522 26 GLU G CA 1
ATOM 10699 C C . GLU G 1 26 ? 7.36188 -62.32100 -30.01531 1.000 124.62228 26 GLU G C 1
ATOM 10700 O O . GLU G 1 26 ? 6.60942 -63.14341 -29.47900 1.000 113.31332 26 GLU G O 1
ATOM 10706 N N . GLU G 1 27 ? 8.63471 -62.60233 -30.30206 1.000 131.99543 27 GLU G N 1
ATOM 10707 C CA . GLU G 1 27 ? 9.20077 -63.89226 -29.92674 1.000 118.09028 27 GLU G CA 1
ATOM 10708 C C . GLU G 1 27 ? 9.13816 -64.09417 -28.41950 1.000 112.79272 27 GLU G C 1
ATOM 10709 O O . GLU G 1 27 ? 8.75291 -65.16883 -27.94790 1.000 119.92110 27 GLU G O 1
ATOM 10715 N N . ALA G 1 28 ? 9.49223 -63.06218 -27.64873 1.000 106.27447 28 ALA G N 1
ATOM 10716 C CA . ALA G 1 28 ? 9.36019 -63.13450 -26.19687 1.000 93.91511 28 ALA G CA 1
ATOM 10717 C C . ALA G 1 28 ? 7.92741 -63.46501 -25.79889 1.000 95.09015 28 ALA G C 1
ATOM 10718 O O . ALA G 1 28 ? 7.68876 -64.37202 -24.99407 1.000 95.14552 28 ALA G O 1
ATOM 10720 N N . ILE G 1 29 ? 6.95897 -62.72709 -26.34955 1.000 106.81067 29 ILE G N 1
ATOM 10721 C CA . ILE G 1 29 ? 5.55334 -62.98125 -26.04217 1.000 98.10952 29 ILE G CA 1
ATOM 10722 C C . ILE G 1 29 ? 5.17391 -64.40704 -26.41936 1.000 102.07670 29 ILE G C 1
ATOM 10723 O O . ILE G 1 29 ? 4.47971 -65.10180 -25.66632 1.000 110.30562 29 ILE G O 1
ATOM 10728 N N . LYS G 1 30 ? 5.62408 -64.86481 -27.59029 1.000 109.64747 30 LYS G N 1
ATOM 10729 C CA . LYS G 1 30 ? 5.34243 -66.23310 -28.01329 1.000 123.96401 30 LYS G CA 1
ATOM 10730 C C . LYS G 1 30 ? 5.92846 -67.24327 -27.03482 1.000 113.95422 30 LYS G C 1
ATOM 10731 O O . LYS G 1 30 ? 5.29570 -68.25965 -26.72404 1.000 97.89055 30 LYS G O 1
ATOM 10737 N N . GLU G 1 31 ? 7.13348 -66.97473 -26.52824 1.000 114.44582 31 GLU G N 1
ATOM 10738 C CA . GLU G 1 31 ? 7.79214 -67.93244 -25.64937 1.000 108.39996 31 GLU G CA 1
ATOM 10739 C C . GLU G 1 31 ? 7.17769 -67.90367 -24.25473 1.000 107.30702 31 GLU G C 1
ATOM 10740 O O . GLU G 1 31 ? 7.01303 -68.95316 -23.62228 1.000 101.56397 31 GLU G O 1
ATOM 10746 N N . LEU G 1 32 ? 6.84065 -66.70757 -23.76401 1.000 112.82070 32 LEU G N 1
ATOM 10747 C CA . LEU G 1 32 ? 6.21442 -66.57849 -22.45154 1.000 93.81803 32 LEU G CA 1
ATOM 10748 C C . LEU G 1 32 ? 4.85913 -67.27517 -22.40634 1.000 100.39360 32 LEU G C 1
ATOM 10749 O O . LEU G 1 32 ? 4.52130 -67.92573 -21.40991 1.000 115.67076 32 LEU G O 1
ATOM 10754 N N . LEU G 1 33 ? 4.06457 -67.14518 -23.47356 1.000 90.14273 33 LEU G N 1
ATOM 10755 C CA . LEU G 1 33 ? 2.74716 -67.77435 -23.49307 1.000 96.60727 33 LEU G CA 1
ATOM 10756 C C . LEU G 1 33 ? 2.83985 -69.29359 -23.45772 1.000 101.80108 33 LEU G C 1
ATOM 10757 O O . LEU G 1 33 ? 1.94008 -69.95501 -22.92652 1.000 103.06940 33 LEU G O 1
ATOM 10762 N N . GLU G 1 34 ? 3.90600 -69.86769 -24.01709 1.000 100.96291 34 GLU G N 1
ATOM 10763 C CA . GLU G 1 34 ? 4.08419 -71.31297 -23.92601 1.000 115.92642 34 GLU G CA 1
ATOM 10764 C C . GLU G 1 34 ? 4.43095 -71.73482 -22.50287 1.000 107.76163 34 GLU G C 1
ATOM 10765 O O . GLU G 1 34 ? 3.86959 -72.70400 -21.97790 1.000 96.60444 34 GLU G O 1
ATOM 10771 N N . LEU G 1 35 ? 5.35687 -71.01514 -21.86151 1.000 102.71599 35 LEU G N 1
ATOM 10772 C CA . LEU G 1 35 ? 5.68728 -71.30566 -20.46963 1.000 89.54781 35 LEU G CA 1
ATOM 10773 C C . LEU G 1 35 ? 4.47685 -71.11556 -19.56612 1.000 92.40791 35 LEU G C 1
ATOM 10774 O O . LEU G 1 35 ? 4.30949 -71.84305 -18.58007 1.000 97.23586 35 LEU G O 1
ATOM 10779 N N . LEU G 1 36 ? 3.62647 -70.13473 -19.88159 1.000 91.64328 36 LEU G N 1
ATOM 10780 C CA . LEU G 1 36 ? 2.41419 -69.92672 -19.09683 1.000 90.26063 36 LEU G CA 1
ATOM 10781 C C . LEU G 1 36 ? 1.51824 -71.15777 -19.14406 1.000 100.82713 36 LEU G C 1
ATOM 10782 O O . LEU G 1 36 ? 0.93716 -71.55231 -18.12593 1.000 95.04127 36 LEU G O 1
ATOM 10787 N N . LYS G 1 37 ? 1.38999 -71.77300 -20.32275 1.000 85.32540 37 LYS G N 1
ATOM 10788 C CA . LYS G 1 37 ? 0.60543 -72.99734 -20.44463 1.000 92.79375 37 LYS G CA 1
ATOM 10789 C C . LYS G 1 37 ? 1.16619 -74.09207 -19.54617 1.000 106.37923 37 LYS G C 1
ATOM 10790 O O . LYS G 1 37 ? 0.42640 -74.73902 -18.79540 1.000 104.87038 37 LYS G O 1
ATOM 10796 N N . LYS G 1 38 ? 2.47997 -74.31889 -19.62117 1.000 103.33425 38 LYS G N 1
ATOM 10797 C CA . LYS G 1 38 ? 3.11377 -75.32423 -18.77542 1.000 98.88390 38 LYS G CA 1
ATOM 10798 C C . LYS G 1 38 ? 2.98858 -74.96310 -17.30021 1.000 104.41269 38 LYS G C 1
ATOM 10799 O O . LYS G 1 38 ? 2.79617 -75.84262 -16.45205 1.000 90.39111 38 LYS G O 1
ATOM 10805 N N . ALA G 1 39 ? 3.09730 -73.67130 -16.97523 1.000 101.76079 39 ALA G N 1
ATOM 10806 C CA . ALA G 1 39 ? 2.96402 -73.23969 -15.58681 1.000 97.38085 39 ALA G CA 1
ATOM 10807 C C . ALA G 1 39 ? 1.55122 -73.47127 -15.06243 1.000 102.21016 39 ALA G C 1
ATOM 10808 O O . ALA G 1 39 ? 1.37198 -73.88345 -13.91013 1.000 98.16940 39 ALA G O 1
ATOM 10810 N N . LEU G 1 40 ? 0.53432 -73.20189 -15.88720 1.000 104.18343 40 LEU G N 1
ATOM 10811 C CA . LEU G 1 40 ? -0.84034 -73.45151 -15.46400 1.000 102.46693 40 LEU G CA 1
ATOM 10812 C C . LEU G 1 40 ? -1.10189 -74.93558 -15.24895 1.000 112.30013 40 LEU G C 1
ATOM 10813 O O . LEU G 1 40 ? -1.91051 -75.30393 -14.38918 1.000 117.61920 40 LEU G O 1
ATOM 10818 N N . GLU G 1 41 ? -0.43706 -75.79931 -16.01959 1.000 120.23659 41 GLU G N 1
ATOM 10819 C CA . GLU G 1 41 ? -0.59644 -77.23705 -15.82831 1.000 120.65289 41 GLU G CA 1
ATOM 10820 C C . GLU G 1 41 ? -0.01074 -77.67890 -14.49137 1.000 111.49729 41 GLU G C 1
ATOM 10821 O O . GLU G 1 41 ? -0.64293 -78.43790 -13.74669 1.000 97.92337 41 GLU G O 1
ATOM 10827 N N . VAL G 1 42 ? 1.20595 -77.22127 -14.17652 1.000 95.59601 42 VAL G N 1
ATOM 10828 C CA . VAL G 1 42 ? 1.82140 -77.55110 -12.89223 1.000 102.43171 42 VAL G CA 1
ATOM 10829 C C . VAL G 1 42 ? 0.94882 -77.05506 -11.74656 1.000 104.93722 42 VAL G C 1
ATOM 10830 O O . VAL G 1 42 ? 0.77400 -77.74326 -10.73321 1.000 102.06971 42 VAL G O 1
ATOM 10834 N N . LEU G 1 43 ? 0.38674 -75.85276 -11.89169 1.000 107.82574 43 LEU G N 1
ATOM 10835 C CA . LEU G 1 43 ? -0.50267 -75.31460 -10.86802 1.000 96.67044 43 LEU G CA 1
ATOM 10836 C C . LEU G 1 43 ? -1.76198 -76.16293 -10.74861 1.000 100.08166 43 LEU G C 1
ATOM 10837 O O . LEU G 1 43 ? -2.27079 -76.38532 -9.64352 1.000 107.84519 43 LEU G O 1
ATOM 10842 N N . LYS G 1 44 ? -2.28519 -76.63119 -11.88413 1.000 103.95046 44 LYS G N 1
ATOM 10843 C CA . LYS G 1 44 ? -3.47255 -77.47944 -11.87887 1.000 109.21148 44 LYS G CA 1
ATOM 10844 C C . LYS G 1 44 ? -3.22383 -78.76695 -11.10049 1.000 117.12680 44 LYS G C 1
ATOM 10845 O O . LYS G 1 44 ? -4.05094 -79.18155 -10.28041 1.000 107.19181 44 LYS G O 1
ATOM 10851 N N . LYS G 1 45 ? -2.08330 -79.41696 -11.35122 1.000 112.52821 45 LYS G N 1
ATOM 10852 C CA . LYS G 1 45 ? -1.74410 -80.64341 -10.63412 1.000 109.15336 45 LYS G CA 1
ATOM 10853 C C . LYS G 1 45 ? -1.59300 -80.41446 -9.13478 1.000 115.75995 45 LYS G C 1
ATOM 10854 O O . LYS G 1 45 ? -1.86872 -81.32219 -8.34159 1.000 124.32429 45 LYS G O 1
ATOM 10860 N N . LEU G 1 46 ? -1.16146 -79.21900 -8.72352 1.000 107.78338 46 LEU G N 1
ATOM 10861 C CA . LEU G 1 46 ? -0.95851 -78.96742 -7.29977 1.000 97.88849 46 LEU G CA 1
ATOM 10862 C C . LEU G 1 46 ? -2.28399 -78.87386 -6.55814 1.000 107.92628 46 LEU G C 1
ATOM 10863 O O . LEU G 1 46 ? -2.38634 -79.29534 -5.40059 1.000 110.18921 46 LEU G O 1
ATOM 10868 N N . ASP G 1 47 ? -3.30818 -78.30837 -7.19894 1.000 108.33914 47 ASP G N 1
ATOM 10869 C CA . ASP G 1 47 ? -4.63880 -78.22567 -6.60191 1.000 125.71073 47 ASP G CA 1
ATOM 10870 C C . ASP G 1 47 ? -5.66746 -78.36632 -7.71155 1.000 122.31926 47 ASP G C 1
ATOM 10871 O O . ASP G 1 47 ? -6.12143 -77.37084 -8.29335 1.000 106.70186 47 ASP G O 1
ATOM 10876 N N . PRO G 1 48 ? -6.06785 -79.60074 -8.03665 1.000 122.78122 48 PRO G N 1
ATOM 10877 C CA . PRO G 1 48 ? -6.97897 -79.80215 -9.17298 1.000 127.14007 48 PRO G CA 1
ATOM 10878 C C . PRO G 1 48 ? -8.43360 -79.50823 -8.85881 1.000 135.07200 48 PRO G C 1
ATOM 10879 O O . PRO G 1 48 ? -9.22922 -79.34965 -9.79478 1.000 139.58713 48 PRO G O 1
ATOM 10883 N N . LYS G 1 49 ? -8.80635 -79.43371 -7.58409 1.000 130.67732 49 LYS G N 1
ATOM 10884 C CA . LYS G 1 49 ? -10.18571 -79.21368 -7.17779 1.000 122.97448 49 LYS G CA 1
ATOM 10885 C C . LYS G 1 49 ? -10.42804 -77.79334 -6.68495 1.000 113.72842 49 LYS G C 1
ATOM 10886 O O . LYS G 1 49 ? -11.46509 -77.53022 -6.06802 1.000 123.15083 49 LYS G O 1
ATOM 10892 N N . SER G 1 50 ? -9.50246 -76.87384 -6.95013 1.000 112.54065 50 SER G N 1
ATOM 10893 C CA . SER G 1 50 ? -9.61052 -75.49891 -6.47848 1.000 112.48339 50 SER G CA 1
ATOM 10894 C C . SER G 1 50 ? -10.26689 -74.63644 -7.54768 1.000 108.82172 50 SER G C 1
ATOM 10895 O O . SER G 1 50 ? -9.75286 -74.52156 -8.66598 1.000 99.22049 50 SER G O 1
ATOM 10898 N N . LYS G 1 51 ? -11.39988 -74.02739 -7.19648 1.000 115.45200 51 LYS G N 1
ATOM 10899 C CA . LYS G 1 51 ? -12.05887 -73.09976 -8.10697 1.000 112.69397 51 LYS G CA 1
ATOM 10900 C C . LYS G 1 51 ? -11.27765 -71.79900 -8.24090 1.000 104.82898 51 LYS G C 1
ATOM 10901 O O . LYS G 1 51 ? -11.38486 -71.11647 -9.26607 1.000 110.98442 51 LYS G O 1
ATOM 10907 N N . GLY G 1 52 ? -10.49987 -71.43683 -7.21807 1.000 104.13844 52 GLY G N 1
ATOM 10908 C CA . GLY G 1 52 ? -9.62588 -70.27933 -7.33711 1.000 103.56456 52 GLY G CA 1
ATOM 10909 C C . GLY G 1 52 ? -8.57127 -70.45315 -8.41370 1.000 101.75828 52 GLY G C 1
ATOM 10910 O O . GLY G 1 52 ? -8.32931 -69.54846 -9.21727 1.000 92.67611 52 GLY G O 1
ATOM 10911 N N . VAL G 1 53 ? -7.91643 -71.61784 -8.43303 1.000 89.66220 53 VAL G N 1
ATOM 10912 C CA . VAL G 1 53 ? -6.93398 -71.90798 -9.47517 1.000 83.87878 53 VAL G CA 1
ATOM 10913 C C . VAL G 1 53 ? -7.59684 -71.91878 -10.84738 1.000 90.28026 53 VAL G C 1
ATOM 10914 O O . VAL G 1 53 ? -7.04360 -71.39883 -11.82461 1.000 84.98733 53 VAL G O 1
ATOM 10918 N N . GLU G 1 54 ? -8.79239 -72.50776 -10.94321 1.000 93.27498 54 GLU G N 1
ATOM 10919 C CA . GLU G 1 54 ? -9.49916 -72.53960 -12.22007 1.000 85.61138 54 GLU G CA 1
ATOM 10920 C C . GLU G 1 54 ? -9.81470 -71.13196 -12.70943 1.000 101.25606 54 GLU G C 1
ATOM 10921 O O . GLU G 1 54 ? -9.69078 -70.84167 -13.90552 1.000 106.70363 54 GLU G O 1
ATOM 10927 N N . ALA G 1 55 ? -10.23417 -70.24636 -11.80016 1.000 96.83288 55 ALA G N 1
ATOM 10928 C CA . ALA G 1 55 ? -10.47114 -68.85610 -12.17604 1.000 84.53389 55 ALA G CA 1
ATOM 10929 C C . ALA G 1 55 ? -9.20927 -68.22333 -12.74867 1.000 86.74049 55 ALA G C 1
ATOM 10930 O O . ALA G 1 55 ? -9.27209 -67.46695 -13.72534 1.000 90.98636 55 ALA G O 1
ATOM 10932 N N . LEU G 1 56 ? -8.05391 -68.50735 -12.14254 1.000 83.64410 56 LEU G N 1
ATOM 10933 C CA . LEU G 1 56 ? -6.79728 -68.00257 -12.68470 1.000 89.85111 56 LEU G CA 1
ATOM 10934 C C . LEU G 1 56 ? -6.50583 -68.60910 -14.05236 1.000 86.53181 56 LEU G C 1
ATOM 10935 O O . LEU G 1 56 ? -6.05696 -67.90617 -14.96478 1.000 86.13898 56 LEU G O 1
ATOM 10940 N N . VAL G 1 57 ? -6.75025 -69.91287 -14.21176 1.000 88.64189 57 VAL G N 1
ATOM 10941 C CA . VAL G 1 57 ? -6.52976 -70.56102 -15.50305 1.000 94.79462 57 VAL G CA 1
ATOM 10942 C C . VAL G 1 57 ? -7.42481 -69.93762 -16.56548 1.000 86.43834 57 VAL G C 1
ATOM 10943 O O . VAL G 1 57 ? -6.96884 -69.58540 -17.65971 1.000 89.03329 57 VAL G O 1
ATOM 10947 N N . LYS G 1 58 ? -8.71818 -69.80694 -16.26145 1.000 86.71897 58 LYS G N 1
ATOM 10948 C CA . LYS G 1 58 ? -9.63381 -69.12850 -17.17338 1.000 105.75831 58 LYS G CA 1
ATOM 10949 C C . LYS G 1 58 ? -9.19681 -67.68834 -17.41682 1.000 97.10205 58 LYS G C 1
ATOM 10950 O O . LYS G 1 58 ? -9.18121 -67.21494 -18.55917 1.000 98.00641 58 LYS G O 1
ATOM 10956 N N . GLY G 1 59 ? -8.84406 -66.97354 -16.34580 1.000 80.64751 59 GLY G N 1
ATOM 10957 C CA . GLY G 1 59 ? -8.39377 -65.59867 -16.49609 1.000 85.02551 59 GLY G CA 1
ATOM 10958 C C . GLY G 1 59 ? -7.10919 -65.46984 -17.29316 1.000 72.74797 59 GLY G C 1
ATOM 10959 O O . GLY G 1 59 ? -6.95643 -64.54388 -18.09323 1.000 87.39391 59 GLY G O 1
ATOM 10960 N N . ALA G 1 60 ? -6.16464 -66.38980 -17.08191 1.000 81.35010 60 ALA G N 1
ATOM 10961 C CA . ALA G 1 60 ? -4.90509 -66.32765 -17.81836 1.000 80.64563 60 ALA G CA 1
ATOM 10962 C C . ALA G 1 60 ? -5.11889 -66.60901 -19.29990 1.000 90.28884 60 ALA G C 1
ATOM 10963 O O . ALA G 1 60 ? -4.48242 -65.98160 -20.15485 1.000 80.97205 60 ALA G O 1
ATOM 10965 N N . LYS G 1 61 ? -6.00203 -67.55700 -19.62305 1.000 102.79389 61 LYS G N 1
ATOM 10966 C CA . LYS G 1 61 ? -6.32546 -67.81436 -21.02199 1.000 109.36635 61 LYS G CA 1
ATOM 10967 C C . LYS G 1 61 ? -6.98201 -66.59679 -21.66023 1.000 102.74881 61 LYS G C 1
ATOM 10968 O O . LYS G 1 61 ? -6.70288 -66.26661 -22.81902 1.000 93.76299 61 LYS G O 1
ATOM 10974 N N . GLY G 1 62 ? -7.85796 -65.91681 -20.91601 1.000 105.60361 62 GLY G N 1
ATOM 10975 C CA . GLY G 1 62 ? -8.46663 -64.69970 -21.43064 1.000 97.94719 62 GLY G CA 1
ATOM 10976 C C . GLY G 1 62 ? -7.44433 -63.61204 -21.69621 1.000 100.30346 62 GLY G C 1
ATOM 10977 O O . GLY G 1 62 ? -7.48506 -62.94136 -22.73054 1.000 110.79241 62 GLY G O 1
ATOM 10978 N N . ALA G 1 63 ? -6.51822 -63.41425 -20.75452 1.000 96.60039 63 ALA G N 1
ATOM 10979 C CA . ALA G 1 63 ? -5.44236 -62.45124 -20.96558 1.000 72.87969 63 ALA G CA 1
ATOM 10980 C C . ALA G 1 63 ? -4.59751 -62.83483 -22.17286 1.000 93.05109 63 ALA G C 1
ATOM 10981 O O . ALA G 1 63 ? -4.15214 -61.96560 -22.93085 1.000 89.11811 63 ALA G O 1
ATOM 10983 N N . ALA G 1 64 ? -4.36988 -64.13714 -22.36673 1.000 107.63863 64 ALA G N 1
ATOM 10984 C CA . ALA G 1 64 ? -3.59401 -64.60001 -23.51264 1.000 92.37456 64 ALA G CA 1
ATOM 10985 C C . ALA G 1 64 ? -4.25441 -64.20072 -24.82591 1.000 88.19635 64 ALA G C 1
ATOM 10986 O O . ALA G 1 64 ? -3.56651 -63.83965 -25.78838 1.000 87.84522 64 ALA G O 1
ATOM 10988 N N . LYS G 1 65 ? -5.58801 -64.26542 -24.88693 1.000 92.54647 65 LYS G N 1
ATOM 10989 C CA . LYS G 1 65 ? -6.29751 -63.83746 -26.08933 1.000 94.39840 65 LYS G CA 1
ATOM 10990 C C . LYS G 1 65 ? -6.01172 -62.37330 -26.39484 1.000 92.19779 65 LYS G C 1
ATOM 10991 O O . LYS G 1 65 ? -5.74298 -62.00647 -27.54482 1.000 87.73303 65 LYS G O 1
ATOM 10997 N N . GLY G 1 66 ? -6.06954 -61.51872 -25.37074 1.000 110.63233 66 GLY G N 1
ATOM 10998 C CA . GLY G 1 66 ? -5.76449 -60.11332 -25.56995 1.000 105.66627 66 GLY G CA 1
ATOM 10999 C C . GLY G 1 66 ? -4.32107 -59.86770 -25.95609 1.000 94.82332 66 GLY G C 1
ATOM 11000 O O . GLY G 1 66 ? -4.02887 -58.93984 -26.71520 1.000 93.46862 66 GLY G O 1
ATOM 11001 N N . ILE G 1 67 ? -3.40156 -60.68662 -25.44034 1.000 103.08114 67 ILE G N 1
ATOM 11002 C CA . ILE G 1 67 ? -1.99257 -60.54747 -25.79430 1.000 105.16906 67 ILE G CA 1
ATOM 11003 C C . ILE G 1 67 ? -1.77031 -60.92226 -27.25449 1.000 106.07516 67 ILE G C 1
ATOM 11004 O O . ILE G 1 67 ? -1.02936 -60.24639 -27.97936 1.000 100.50138 67 ILE G O 1
ATOM 11009 N N . GLU G 1 68 ? -2.40129 -62.00792 -27.70615 1.000 101.70276 68 GLU G N 1
ATOM 11010 C CA . GLU G 1 68 ? -2.27068 -62.42428 -29.09830 1.000 96.25298 68 GLU G CA 1
ATOM 11011 C C . GLU G 1 68 ? -2.85706 -61.37796 -30.03878 1.000 103.07715 68 GLU G C 1
ATOM 11012 O O . GLU G 1 68 ? -2.23962 -61.01042 -31.04537 1.000 107.60160 68 GLU G O 1
ATOM 11018 N N . ALA G 1 69 ? -4.06135 -60.89365 -29.72327 1.000 101.27219 69 ALA G N 1
ATOM 11019 C CA . ALA G 1 69 ? -4.70590 -59.86877 -30.53912 1.000 96.33774 69 ALA G CA 1
ATOM 11020 C C . ALA G 1 69 ? -3.89909 -58.57705 -30.57578 1.000 92.40298 69 ALA G C 1
ATOM 11021 O O . ALA G 1 69 ? -3.77181 -57.94686 -31.63239 1.000 96.86244 69 ALA G O 1
ATOM 11023 N N . ALA G 1 70 ? -3.35334 -58.16216 -29.42984 1.000 109.12651 70 ALA G N 1
ATOM 11024 C CA . ALA G 1 70 ? -2.66946 -56.87469 -29.35723 1.000 104.42384 70 ALA G CA 1
ATOM 11025 C C . ALA G 1 70 ? -1.40933 -56.82948 -30.21145 1.000 98.66594 70 ALA G C 1
ATOM 11026 O O . ALA G 1 70 ? -1.07406 -55.76880 -30.75019 1.000 102.83630 70 ALA G O 1
ATOM 11028 N N . MET G 1 71 ? -0.69348 -57.94666 -30.35085 1.000 99.16688 71 MET G N 1
ATOM 11029 C CA . MET G 1 71 ? 0.54329 -57.88513 -31.12038 1.000 100.25398 71 MET G CA 1
ATOM 11030 C C . MET G 1 71 ? 0.28924 -57.89997 -32.62361 1.000 100.35438 71 MET G C 1
ATOM 11031 O O . MET G 1 71 ? 1.03587 -57.26265 -33.37541 1.000 100.14242 71 MET G O 1
ATOM 11036 N N . LYS G 1 72 ? -0.73949 -58.61826 -33.08281 1.000 101.61325 72 LYS G N 1
ATOM 11037 C CA . LYS G 1 72 ? -1.12778 -58.52367 -34.48778 1.000 108.18800 72 LYS G CA 1
ATOM 11038 C C . LYS G 1 72 ? -1.46075 -57.08533 -34.86839 1.000 115.41463 72 LYS G C 1
ATOM 11039 O O . LYS G 1 72 ? -1.11909 -56.63024 -35.96702 1.000 107.93032 72 LYS G O 1
ATOM 11045 N N . ILE G 1 73 ? -2.13937 -56.35834 -33.97614 1.000 113.97306 73 ILE G N 1
ATOM 11046 C CA . ILE G 1 73 ? -2.37556 -54.93408 -34.19935 1.000 105.95669 73 ILE G CA 1
ATOM 11047 C C . ILE G 1 73 ? -1.05069 -54.18709 -34.28962 1.000 101.16386 73 ILE G C 1
ATOM 11048 O O . ILE G 1 73 ? -0.86803 -53.31651 -35.14924 1.000 133.00017 73 ILE G O 1
ATOM 11053 N N . ALA G 1 74 ? -0.10483 -54.51807 -33.40554 1.000 93.94878 74 ALA G N 1
ATOM 11054 C CA . ALA G 1 74 ? 1.18880 -53.84183 -33.40215 1.000 101.13165 74 ALA G CA 1
ATOM 11055 C C . ALA G 1 74 ? 1.94476 -54.07001 -34.70485 1.000 110.41278 74 ALA G C 1
ATOM 11056 O O . ALA G 1 74 ? 2.70976 -53.20089 -35.13873 1.000 115.64646 74 ALA G O 1
ATOM 11058 N N . LYS G 1 75 ? 1.75502 -55.23280 -35.33406 1.000 110.36159 75 LYS G N 1
ATOM 11059 C CA . LYS G 1 75 ? 2.39491 -55.49456 -36.61943 1.000 103.64920 75 LYS G CA 1
ATOM 11060 C C . LYS G 1 75 ? 1.83199 -54.58967 -37.70596 1.000 111.60640 75 LYS G C 1
ATOM 11061 O O . LYS G 1 75 ? 2.58601 -54.03467 -38.51401 1.000 122.80145 75 LYS G O 1
ATOM 11067 N N . ALA G 1 76 ? 0.50593 -54.43811 -37.74318 1.000 118.64092 76 ALA G N 1
ATOM 11068 C CA . ALA G 1 76 ? -0.12370 -53.58554 -38.74614 1.000 130.71710 76 ALA G CA 1
ATOM 11069 C C . ALA G 1 76 ? 0.31011 -52.13312 -38.59344 1.000 113.76302 76 ALA G C 1
ATOM 11070 O O . ALA G 1 76 ? 0.59021 -51.45467 -39.58867 1.000 119.41898 76 ALA G O 1
ATOM 11072 N N . VAL G 1 77 ? 0.36687 -51.63736 -37.35376 1.000 95.39484 77 VAL G N 1
ATOM 11073 C CA . VAL G 1 77 ? 0.78691 -50.25898 -37.11495 1.000 102.10758 77 VAL G CA 1
ATOM 11074 C C . VAL G 1 77 ? 2.20814 -50.02904 -37.61271 1.000 105.85956 77 VAL G C 1
ATOM 11075 O O . VAL G 1 77 ? 2.53843 -48.93215 -38.08067 1.000 119.73977 77 VAL G O 1
ATOM 11079 N N . LEU G 1 78 ? 3.06939 -51.04742 -37.53042 1.000 101.70164 78 LEU G N 1
ATOM 11080 C CA . LEU G 1 78 ? 4.41963 -50.90471 -38.06641 1.000 99.15562 78 LEU G CA 1
ATOM 11081 C C . LEU G 1 78 ? 4.39186 -50.63856 -39.56586 1.000 107.97444 78 LEU G C 1
ATOM 11082 O O . LEU G 1 78 ? 5.17278 -49.82540 -40.07365 1.000 98.48573 78 LEU G O 1
ATOM 11087 N N . GLU G 1 79 ? 3.49086 -51.30710 -40.28956 1.000 112.18488 79 GLU G N 1
ATOM 11088 C CA . GLU G 1 79 ? 3.35783 -51.06041 -41.72203 1.000 125.06827 79 GLU G CA 1
ATOM 11089 C C . GLU G 1 79 ? 2.82226 -49.65812 -41.98764 1.000 124.23645 79 GLU G C 1
ATOM 11090 O O . GLU G 1 79 ? 3.33210 -48.94209 -42.85792 1.000 117.63301 79 GLU G O 1
ATOM 11096 N N . VAL G 1 80 ? 1.78027 -49.25629 -41.25330 1.000 126.86948 80 VAL G N 1
ATOM 11097 C CA . VAL G 1 80 ? 1.28244 -47.88484 -41.33850 1.000 111.15449 80 VAL G CA 1
ATOM 11098 C C . VAL G 1 80 ? 2.37786 -46.89516 -40.96307 1.000 100.20464 80 VAL G C 1
ATOM 11099 O O . VAL G 1 80 ? 2.48786 -45.81324 -41.55331 1.000 104.63948 80 VAL G O 1
ATOM 11103 N N . ALA G 1 81 ? 3.19932 -47.24356 -39.96981 1.000 102.82116 81 ALA G N 1
ATOM 11104 C CA . ALA G 1 81 ? 4.31425 -46.37847 -39.60183 1.000 103.29084 81 ALA G CA 1
ATOM 11105 C C . ALA G 1 81 ? 5.31758 -46.26929 -40.74150 1.000 113.15073 81 ALA G C 1
ATOM 11106 O O . ALA G 1 81 ? 5.87404 -45.19323 -40.98653 1.000 120.79734 81 ALA G O 1
ATOM 11108 N N . LYS G 1 82 ? 5.55810 -47.37497 -41.45172 1.000 119.96618 82 LYS G N 1
ATOM 11109 C CA . LYS G 1 82 ? 6.50380 -47.35628 -42.56363 1.000 122.34124 82 LYS G CA 1
ATOM 11110 C C . LYS G 1 82 ? 6.06358 -46.37771 -43.64492 1.000 117.67913 82 LYS G C 1
ATOM 11111 O O . LYS G 1 82 ? 6.87065 -45.58910 -44.14866 1.000 126.20124 82 LYS G O 1
ATOM 11117 N N . ILE G 1 83 ? 4.77847 -46.40635 -44.00620 1.000 112.30442 83 ILE G N 1
ATOM 11118 C CA . ILE G 1 83 ? 4.27876 -45.52382 -45.05888 1.000 125.82888 83 ILE G CA 1
ATOM 11119 C C . ILE G 1 83 ? 4.37669 -44.06412 -44.62855 1.000 122.34494 83 ILE G C 1
ATOM 11120 O O . ILE G 1 83 ? 4.83977 -43.20527 -45.38870 1.000 113.57589 83 ILE G O 1
ATOM 11125 N N . LYS G 1 84 ? 3.93189 -43.75815 -43.40566 1.000 122.69159 84 LYS G N 1
ATOM 11126 C CA . LYS G 1 84 ? 4.00583 -42.38179 -42.92333 1.000 105.06532 84 LYS G CA 1
ATOM 11127 C C . LYS G 1 84 ? 5.44559 -41.89905 -42.80884 1.000 102.37939 84 LYS G C 1
ATOM 11128 O O . LYS G 1 84 ? 5.71261 -40.70608 -42.98784 1.000 104.11093 84 LYS G O 1
ATOM 11134 N N . VAL G 1 85 ? 6.38142 -42.79877 -42.50025 1.000 108.35759 85 VAL G N 1
ATOM 11135 C CA . VAL G 1 85 ? 7.79091 -42.41876 -42.46965 1.000 114.12578 85 VAL G CA 1
ATOM 11136 C C . VAL G 1 85 ? 8.28864 -42.11215 -43.87720 1.000 118.34395 85 VAL G C 1
ATOM 11137 O O . VAL G 1 85 ? 8.94962 -41.09337 -44.11049 1.000 115.38910 85 VAL G O 1
ATOM 11141 N N . GLU G 1 86 ? 7.97357 -42.98668 -44.83668 1.000 124.32620 86 GLU G N 1
ATOM 11142 C CA . GLU G 1 86 ? 8.35860 -42.74590 -46.22512 1.000 134.85472 86 GLU G CA 1
ATOM 11143 C C . GLU G 1 86 ? 7.76940 -41.43979 -46.74742 1.000 122.83576 86 GLU G C 1
ATOM 11144 O O . GLU G 1 86 ? 8.45989 -40.65404 -47.40685 1.000 120.60629 86 GLU G O 1
ATOM 11150 N N . LYS G 1 87 ? 6.48659 -41.19366 -46.46808 1.000 122.40627 87 LYS G N 1
ATOM 11151 C CA . LYS G 1 87 ? 5.85856 -39.95505 -46.91844 1.000 115.74815 87 LYS G CA 1
ATOM 11152 C C . LYS G 1 87 ? 6.41964 -38.73547 -46.19541 1.000 114.28557 87 LYS G C 1
ATOM 11153 O O . LYS G 1 87 ? 6.48333 -37.64787 -46.77924 1.000 129.76963 87 LYS G O 1
ATOM 11159 N N . ALA G 1 88 ? 6.82527 -38.89166 -44.93264 1.000 110.33622 88 ALA G N 1
ATOM 11160 C CA . ALA G 1 88 ? 7.45004 -37.78884 -44.20734 1.000 116.91786 88 ALA G CA 1
ATOM 11161 C C . ALA G 1 88 ? 8.83552 -37.46543 -44.75226 1.000 128.80125 88 ALA G C 1
ATOM 11162 O O . ALA G 1 88 ? 9.24856 -36.29976 -44.74033 1.000 121.63874 88 ALA G O 1
ATOM 11164 N N . ILE G 1 89 ? 9.56637 -38.47961 -45.22065 1.000 135.12914 89 ILE G N 1
ATOM 11165 C CA . ILE G 1 89 ? 10.87545 -38.24962 -45.82741 1.000 137.18234 89 ILE G CA 1
ATOM 11166 C C . ILE G 1 89 ? 10.73889 -37.43002 -47.10491 1.000 135.68109 89 ILE G C 1
ATOM 11167 O O . ILE G 1 89 ? 11.58248 -36.57580 -47.40612 1.000 135.64432 89 ILE G O 1
ATOM 11172 N N . ALA G 1 90 ? 9.66870 -37.65735 -47.86328 1.000 134.03762 90 ALA G N 1
ATOM 11173 C CA . ALA G 1 90 ? 9.42274 -36.90307 -49.08529 1.000 123.34433 90 ALA G CA 1
ATOM 11174 C C . ALA G 1 90 ? 8.78544 -35.54428 -48.82438 1.000 120.27418 90 ALA G C 1
ATOM 11175 O O . ALA G 1 90 ? 8.49087 -34.82208 -49.78305 1.000 120.53723 90 ALA G O 1
ATOM 11177 N N . GLY G 1 91 ? 8.56546 -35.18194 -47.56163 1.000 127.36496 91 GLY G N 1
ATOM 11178 C CA . GLY G 1 91 ? 8.01067 -33.88782 -47.21867 1.000 118.74932 91 GLY G CA 1
ATOM 11179 C C . GLY G 1 91 ? 6.53334 -33.73275 -47.48819 1.000 107.63463 91 GLY G C 1
ATOM 11180 O O . GLY G 1 91 ? 6.01160 -32.61920 -47.38018 1.000 82.13291 91 GLY G O 1
ATOM 11181 N N . GLU G 1 92 ? 5.83926 -34.81858 -47.83107 1.000 127.81610 92 GLU G N 1
ATOM 11182 C CA . GLU G 1 92 ? 4.41352 -34.74135 -48.12515 1.000 138.82816 92 GLU G CA 1
ATOM 11183 C C . GLU G 1 92 ? 3.56656 -34.71766 -46.85932 1.000 126.93720 92 GLU G C 1
ATOM 11184 O O . GLU G 1 92 ? 2.51094 -34.07463 -46.83739 1.000 98.14552 92 GLU G O 1
ATOM 11190 N N . VAL G 1 93 ? 4.00734 -35.40121 -45.80521 1.000 145.31663 93 VAL G N 1
ATOM 11191 C CA . VAL G 1 93 ? 3.24778 -35.52401 -44.56848 1.000 146.87654 93 VAL G CA 1
ATOM 11192 C C . VAL G 1 93 ? 4.10231 -35.00993 -43.41780 1.000 144.35122 93 VAL G C 1
ATOM 11193 O O . VAL G 1 93 ? 5.33278 -35.12435 -43.42985 1.000 134.44297 93 VAL G O 1
ATOM 11197 N N . ASP G 1 94 ? 3.43499 -34.42391 -42.42782 1.000 148.31012 94 ASP G N 1
ATOM 11198 C CA . ASP G 1 94 ? 4.11824 -33.91520 -41.24780 1.000 150.63769 94 ASP G CA 1
ATOM 11199 C C . ASP G 1 94 ? 4.84726 -35.05267 -40.53434 1.000 152.38716 94 ASP G C 1
ATOM 11200 O O . ASP G 1 94 ? 4.25866 -36.12144 -40.32099 1.000 147.73129 94 ASP G O 1
ATOM 11205 N N . PRO G 1 95 ? 6.11925 -34.87065 -40.16590 1.000 154.64831 95 PRO G N 1
ATOM 11206 C CA . PRO G 1 95 ? 6.84107 -35.94444 -39.46104 1.000 153.59367 95 PRO G CA 1
ATOM 11207 C C . PRO G 1 95 ? 6.20412 -36.35280 -38.14287 1.000 140.20081 95 PRO G C 1
ATOM 11208 O O . PRO G 1 95 ? 6.44868 -37.47385 -37.67901 1.000 132.39810 95 PRO G O 1
ATOM 11212 N N . GLU G 1 96 ? 5.40014 -35.48299 -37.52303 1.000 140.13548 96 GLU G N 1
ATOM 11213 C CA . GLU G 1 96 ? 4.76401 -35.83515 -36.25720 1.000 128.03284 96 GLU G CA 1
ATOM 11214 C C . GLU G 1 96 ? 3.78905 -36.99242 -36.42082 1.000 124.58709 96 GLU G C 1
ATOM 11215 O O . GLU G 1 96 ? 3.62856 -37.80074 -35.49880 1.000 138.80251 96 GLU G O 1
ATOM 11221 N N . GLU G 1 97 ? 3.12185 -37.08501 -37.57452 1.000 112.68657 97 GLU G N 1
ATOM 11222 C CA . GLU G 1 97 ? 2.25841 -38.23316 -37.82635 1.000 116.01661 97 GLU G CA 1
ATOM 11223 C C . GLU G 1 97 ? 3.05821 -39.52763 -37.85540 1.000 109.62210 97 GLU G C 1
ATOM 11224 O O . GLU G 1 97 ? 2.55221 -40.57938 -37.44777 1.000 101.86809 97 GLU G O 1
ATOM 11230 N N . ALA G 1 98 ? 4.30556 -39.47194 -38.32983 1.000 111.95099 98 ALA G N 1
ATOM 11231 C CA . ALA G 1 98 ? 5.15180 -40.65979 -38.31601 1.000 109.74474 98 ALA G CA 1
ATOM 11232 C C . ALA G 1 98 ? 5.60172 -40.99509 -36.90021 1.000 102.71881 98 ALA G C 1
ATOM 11233 O O . ALA G 1 98 ? 5.62375 -42.16893 -36.51215 1.000 127.28333 98 ALA G O 1
ATOM 11235 N N . LEU G 1 99 ? 5.96492 -39.97754 -36.11462 1.000 95.99650 99 LEU G N 1
ATOM 11236 C CA . LEU G 1 99 ? 6.34707 -40.21495 -34.72595 1.000 101.85335 99 LEU G CA 1
ATOM 11237 C C . LEU G 1 99 ? 5.17599 -40.76648 -33.92519 1.000 105.83030 99 LEU G C 1
ATOM 11238 O O . LEU G 1 99 ? 5.34211 -41.69421 -33.12424 1.000 113.53317 99 LEU G O 1
ATOM 11243 N N . ARG G 1 100 ? 3.98355 -40.19884 -34.12151 1.000 94.46749 100 ARG G N 1
ATOM 11244 C CA . ARG G 1 100 ? 2.79890 -40.71256 -33.44527 1.000 92.77535 100 ARG G CA 1
ATOM 11245 C C . ARG G 1 100 ? 2.49742 -42.14436 -33.86936 1.000 93.98870 100 ARG G C 1
ATOM 11246 O O . ARG G 1 100 ? 2.00831 -42.94219 -33.06151 1.000 87.50733 100 ARG G O 1
ATOM 11254 N N . ALA G 1 101 ? 2.78205 -42.48609 -35.12897 1.000 110.37526 101 ALA G N 1
ATOM 11255 C CA . ALA G 1 101 ? 2.59047 -43.85552 -35.59775 1.000 106.03030 101 ALA G CA 1
ATOM 11256 C C . ALA G 1 101 ? 3.63425 -44.79326 -35.00328 1.000 97.52975 101 ALA G C 1
ATOM 11257 O O . ALA G 1 101 ? 3.30965 -45.90495 -34.56820 1.000 94.69631 101 ALA G O 1
ATOM 11259 N N . LEU G 1 102 ? 4.90089 -44.36740 -34.99876 1.000 89.08409 102 LEU G N 1
ATOM 11260 C CA . LEU G 1 102 ? 5.95891 -45.17555 -34.40002 1.000 95.61883 102 LEU G CA 1
ATOM 11261 C C . LEU G 1 102 ? 5.70056 -45.41806 -32.91877 1.000 97.93987 102 LEU G C 1
ATOM 11262 O O . LEU G 1 102 ? 5.89068 -46.53484 -32.42184 1.000 97.23087 102 LEU G O 1
ATOM 11267 N N . ARG G 1 103 ? 5.27566 -44.37804 -32.19683 1.000 96.02759 103 ARG G N 1
ATOM 11268 C CA . ARG G 1 103 ? 4.98013 -44.52325 -30.77491 1.000 87.98177 103 ARG G CA 1
ATOM 11269 C C . ARG G 1 103 ? 3.87473 -45.54625 -30.53649 1.000 79.58037 103 ARG G C 1
ATOM 11270 O O . ARG G 1 103 ? 3.94749 -46.33956 -29.59055 1.000 84.61555 103 ARG G O 1
ATOM 11278 N N . ALA G 1 104 ? 2.83724 -45.53547 -31.37677 1.000 88.74521 104 ALA G N 1
ATOM 11279 C CA . ALA G 1 104 ? 1.73817 -46.48374 -31.21794 1.000 81.24909 104 ALA G CA 1
ATOM 11280 C C . ALA G 1 104 ? 2.22289 -47.92251 -31.35845 1.000 88.60018 104 ALA G C 1
ATOM 11281 O O . ALA G 1 104 ? 1.94907 -48.76783 -30.49908 1.000 86.72020 104 ALA G O 1
ATOM 11283 N N . ALA G 1 105 ? 2.94168 -48.22043 -32.44535 1.000 96.33030 105 ALA G N 1
ATOM 11284 C CA . ALA G 1 105 ? 3.48193 -49.56428 -32.63504 1.000 91.65381 105 ALA G CA 1
ATOM 11285 C C . ALA G 1 105 ? 4.39878 -49.96235 -31.48592 1.000 84.40760 105 ALA G C 1
ATOM 11286 O O . ALA G 1 105 ? 4.37950 -51.11416 -31.03592 1.000 93.84070 105 ALA G O 1
ATOM 11288 N N . LEU G 1 106 ? 5.21021 -49.02204 -30.99987 1.000 78.64580 106 LEU G N 1
ATOM 11289 C CA . LEU G 1 106 ? 6.11420 -49.31422 -29.89253 1.000 73.44304 106 LEU G CA 1
ATOM 11290 C C . LEU G 1 106 ? 5.34408 -49.59256 -28.60593 1.000 76.24571 106 LEU G C 1
ATOM 11291 O O . LEU G 1 106 ? 5.57962 -50.60466 -27.93551 1.000 86.05632 106 LEU G O 1
ATOM 11296 N N . GLU G 1 107 ? 4.41566 -48.70247 -28.24647 1.000 82.16696 107 GLU G N 1
ATOM 11297 C CA . GLU G 1 107 ? 3.71764 -48.82788 -26.96974 1.000 76.79238 107 GLU G CA 1
ATOM 11298 C C . GLU G 1 107 ? 2.76811 -50.02054 -26.94912 1.000 68.07960 107 GLU G C 1
ATOM 11299 O O . GLU G 1 107 ? 2.62146 -50.67825 -25.91254 1.000 89.75725 107 GLU G O 1
ATOM 11305 N N . ILE G 1 108 ? 2.10388 -50.30928 -28.07146 1.000 60.32327 108 ILE G N 1
ATOM 11306 C CA . ILE G 1 108 ? 1.15095 -51.41815 -28.09823 1.000 77.47779 108 ILE G CA 1
ATOM 11307 C C . ILE G 1 108 ? 1.85811 -52.74460 -27.84686 1.000 91.28026 108 ILE G C 1
ATOM 11308 O O . ILE G 1 108 ? 1.37037 -53.59115 -27.08682 1.000 90.73439 108 ILE G O 1
ATOM 11313 N N . ALA G 1 109 ? 3.01829 -52.94631 -28.47156 1.000 85.36687 109 ALA G N 1
ATOM 11314 C CA . ALA G 1 109 ? 3.74751 -54.19573 -28.28367 1.000 74.50490 109 ALA G CA 1
ATOM 11315 C C . ALA G 1 109 ? 4.24544 -54.33274 -26.85207 1.000 81.69119 109 ALA G C 1
ATOM 11316 O O . ALA G 1 109 ? 4.02719 -55.36302 -26.20317 1.000 76.92366 109 ALA G O 1
ATOM 11318 N N . PHE G 1 110 ? 4.92180 -53.29798 -26.34633 1.000 83.04689 110 PHE G N 1
ATOM 11319 C CA . PHE G 1 110 ? 5.47477 -53.35122 -24.99727 1.000 85.39182 110 PHE G CA 1
ATOM 11320 C C . PHE G 1 110 ? 4.38265 -53.56282 -23.95583 1.000 93.61463 110 PHE G C 1
ATOM 11321 O O . PHE G 1 110 ? 4.59888 -54.25192 -22.95119 1.000 93.92516 110 PHE G O 1
ATOM 11329 N N . ALA G 1 111 ? 3.20472 -52.97286 -24.17385 1.000 89.18198 111 ALA G N 1
ATOM 11330 C CA . ALA G 1 111 ? 2.08316 -53.20316 -23.26916 1.000 76.85159 111 ALA G CA 1
ATOM 11331 C C . ALA G 1 111 ? 1.71066 -54.67959 -23.23621 1.000 87.43998 111 ALA G C 1
ATOM 11332 O O . ALA G 1 111 ? 1.51825 -55.26191 -22.16257 1.000 105.47468 111 ALA G O 1
ATOM 11334 N N . ALA G 1 112 ? 1.60118 -55.30137 -24.41274 1.000 88.92245 112 ALA G N 1
ATOM 11335 C CA . ALA G 1 112 ? 1.32370 -56.73250 -24.47314 1.000 101.68185 112 ALA G CA 1
ATOM 11336 C C . ALA G 1 112 ? 2.46800 -57.54075 -23.87506 1.000 94.30460 112 ALA G C 1
ATOM 11337 O O . ALA G 1 112 ? 2.24037 -58.56943 -23.22687 1.000 79.53815 112 ALA G O 1
ATOM 11339 N N . PHE G 1 113 ? 3.70752 -57.09474 -24.09087 1.000 97.02934 113 PHE G N 1
ATOM 11340 C CA . PHE G 1 113 ? 4.85919 -57.79662 -23.53388 1.000 86.97190 113 PHE G CA 1
ATOM 11341 C C . PHE G 1 113 ? 4.83052 -57.78589 -22.00865 1.000 88.78316 113 PHE G C 1
ATOM 11342 O O . PHE G 1 113 ? 5.00877 -58.82866 -21.36840 1.000 90.22385 113 PHE G O 1
ATOM 11350 N N . GLU G 1 114 ? 4.61082 -56.61227 -21.40523 1.000 85.86966 114 GLU G N 1
ATOM 11351 C CA . GLU G 1 114 ? 4.58489 -56.53414 -19.94601 1.000 95.96763 114 GLU G CA 1
ATOM 11352 C C . GLU G 1 114 ? 3.45288 -57.35393 -19.34338 1.000 89.52554 114 GLU G C 1
ATOM 11353 O O . GLU G 1 114 ? 3.60317 -57.89358 -18.24086 1.000 93.26577 114 GLU G O 1
ATOM 11359 N N . LEU G 1 115 ? 2.31271 -57.45037 -20.03061 1.000 77.57922 115 LEU G N 1
ATOM 11360 C CA . LEU G 1 115 ? 1.21969 -58.25275 -19.49246 1.000 86.15755 115 LEU G CA 1
ATOM 11361 C C . LEU G 1 115 ? 1.59471 -59.72779 -19.45112 1.000 99.00180 115 LEU G C 1
ATOM 11362 O O . LEU G 1 115 ? 1.26004 -60.43083 -18.49088 1.000 103.25451 115 LEU G O 1
ATOM 11367 N N . ALA G 1 116 ? 2.29180 -60.21353 -20.48090 1.000 95.71542 116 ALA G N 1
ATOM 11368 C CA . ALA G 1 116 ? 2.75827 -61.59566 -20.46733 1.000 87.47937 116 ALA G CA 1
ATOM 11369 C C . ALA G 1 116 ? 3.70470 -61.84084 -19.29864 1.000 89.86154 116 ALA G C 1
ATOM 11370 O O . ALA G 1 116 ? 3.59450 -62.85727 -18.60298 1.000 89.50763 116 ALA G O 1
ATOM 11372 N N . CYS G 1 117 ? 4.64592 -60.91919 -19.07193 1.000 89.41829 117 CYS G N 1
ATOM 11373 C CA . CYS G 1 117 ? 5.55544 -61.04432 -17.93696 1.000 89.30746 117 CYS G CA 1
ATOM 11374 C C . CYS G 1 117 ? 4.79923 -61.01670 -16.61511 1.000 98.41970 117 CYS G C 1
ATOM 11375 O O . CYS G 1 117 ? 5.14850 -61.74172 -15.67607 1.000 102.82688 117 CYS G O 1
ATOM 11378 N N . GLU G 1 118 ? 3.76092 -60.18277 -16.52201 1.000 95.54159 118 GLU G N 1
ATOM 11379 C CA . GLU G 1 118 ? 3.01436 -60.06447 -15.27376 1.000 91.78832 118 GLU G CA 1
ATOM 11380 C C . GLU G 1 118 ? 2.21427 -61.32894 -14.98560 1.000 92.48098 118 GLU G C 1
ATOM 11381 O O . GLU G 1 118 ? 2.21809 -61.83265 -13.85646 1.000 105.32045 118 GLU G O 1
ATOM 11387 N N . VAL G 1 119 ? 1.51783 -61.85561 -15.99577 1.000 87.04822 119 VAL G N 1
ATOM 11388 C CA . VAL G 1 119 ? 0.71859 -63.06257 -15.79802 1.000 75.60627 119 VAL G CA 1
ATOM 11389 C C . VAL G 1 119 ? 1.60846 -64.24419 -15.43504 1.000 85.28494 119 VAL G C 1
ATOM 11390 O O . VAL G 1 119 ? 1.28238 -65.03295 -14.53959 1.000 96.40486 119 VAL G O 1
ATOM 11394 N N . LEU G 1 120 ? 2.74385 -64.38875 -16.12250 1.000 92.98959 120 LEU G N 1
ATOM 11395 C CA . LEU G 1 120 ? 3.64357 -65.49795 -15.82168 1.000 97.52740 120 LEU G CA 1
ATOM 11396 C C . LEU G 1 120 ? 4.23642 -65.37559 -14.42272 1.000 96.78645 120 LEU G C 1
ATOM 11397 O O . LEU G 1 120 ? 4.30547 -66.36814 -13.68863 1.000 98.26519 120 LEU G O 1
ATOM 11402 N N . LYS G 1 121 ? 4.67703 -64.17396 -14.03668 1.000 83.33693 121 LYS G N 1
ATOM 11403 C CA . LYS G 1 121 ? 5.18951 -63.97837 -12.68237 1.000 84.63247 121 LYS G CA 1
ATOM 11404 C C . LYS G 1 121 ? 4.13087 -64.30893 -11.63735 1.000 83.43195 121 LYS G C 1
ATOM 11405 O O . LYS G 1 121 ? 4.40437 -65.02351 -10.66607 1.000 81.77248 121 LYS G O 1
ATOM 11411 N N . LYS G 1 122 ? 2.91392 -63.78699 -11.81418 1.000 84.18934 122 LYS G N 1
ATOM 11412 C CA . LYS G 1 122 ? 1.84427 -64.08394 -10.86639 1.000 88.94525 122 LYS G CA 1
ATOM 11413 C C . LYS G 1 122 ? 1.52107 -65.57227 -10.84134 1.000 84.65248 122 LYS G C 1
ATOM 11414 O O . LYS G 1 122 ? 1.16990 -66.11388 -9.78666 1.000 89.66135 122 LYS G O 1
ATOM 11420 N N . THR G 1 123 ? 1.63301 -66.24790 -11.98684 1.000 88.69310 123 THR G N 1
ATOM 11421 C CA . THR G 1 123 ? 1.37828 -67.68406 -12.02889 1.000 88.89481 123 THR G CA 1
ATOM 11422 C C . THR G 1 123 ? 2.45991 -68.44957 -11.27660 1.000 93.54907 123 THR G C 1
ATOM 11423 O O . THR G 1 123 ? 2.16109 -69.35736 -10.49193 1.000 106.37304 123 THR G O 1
ATOM 11427 N N . LEU G 1 124 ? 3.72753 -68.10027 -11.51228 1.000 91.33727 124 LEU G N 1
ATOM 11428 C CA . LEU G 1 124 ? 4.82190 -68.72396 -10.77398 1.000 92.29781 124 LEU G CA 1
ATOM 11429 C C . LEU G 1 124 ? 4.71089 -68.44350 -9.27919 1.000 84.09322 124 LEU G C 1
ATOM 11430 O O . LEU G 1 124 ? 4.97926 -69.32341 -8.45261 1.000 87.00760 124 LEU G O 1
ATOM 11435 N N . GLU G 1 125 ? 4.32438 -67.21819 -8.91271 1.000 89.43356 125 GLU G N 1
ATOM 11436 C CA . GLU G 1 125 ? 4.12581 -66.89300 -7.50384 1.000 83.70239 125 GLU G CA 1
ATOM 11437 C C . GLU G 1 125 ? 2.96156 -67.67268 -6.90622 1.000 76.12078 125 GLU G C 1
ATOM 11438 O O . GLU G 1 125 ? 2.96267 -67.96117 -5.70382 1.000 78.72706 125 GLU G O 1
ATOM 11444 N N . ALA G 1 126 ? 1.95828 -68.00789 -7.71965 1.000 77.06844 126 ALA G N 1
ATOM 11445 C CA . ALA G 1 126 ? 0.84736 -68.81824 -7.23172 1.000 93.68247 126 ALA G CA 1
ATOM 11446 C C . ALA G 1 126 ? 1.30120 -70.24172 -6.93170 1.000 103.22264 126 ALA G C 1
ATOM 11447 O O . ALA G 1 126 ? 0.95414 -70.80720 -5.88834 1.000 112.47964 126 ALA G O 1
ATOM 11449 N N . ILE G 1 127 ? 2.07239 -70.83917 -7.84526 1.000 101.67331 127 ILE G N 1
ATOM 11450 C CA . ILE G 1 127 ? 2.62128 -72.17444 -7.61665 1.000 91.83677 127 ILE G CA 1
ATOM 11451 C C . ILE G 1 127 ? 3.43555 -72.20344 -6.32994 1.000 93.88808 127 ILE G C 1
ATOM 11452 O O . ILE G 1 127 ? 3.34030 -73.14811 -5.53636 1.000 92.88508 127 ILE G O 1
ATOM 11457 N N . LYS G 1 128 ? 4.24960 -71.16972 -6.10442 1.000 86.76518 128 LYS G N 1
ATOM 11458 C CA . LYS G 1 128 ? 5.04172 -71.09864 -4.88182 1.000 83.57445 128 LYS G CA 1
ATOM 11459 C C . LYS G 1 128 ? 4.14780 -71.01651 -3.65050 1.000 97.59105 128 LYS G C 1
ATOM 11460 O O . LYS G 1 128 ? 4.38829 -71.70628 -2.65339 1.000 103.64611 128 LYS G O 1
ATOM 11466 N N . ALA G 1 129 ? 3.10543 -70.18325 -3.70409 1.000 98.20570 129 ALA G N 1
ATOM 11467 C CA . ALA G 1 129 ? 2.21157 -70.03952 -2.55913 1.000 87.57291 129 ALA G CA 1
ATOM 11468 C C . ALA G 1 129 ? 1.38064 -71.29830 -2.33868 1.000 78.43440 129 ALA G C 1
ATOM 11469 O O . ALA G 1 129 ? 1.13663 -71.69310 -1.19267 1.000 84.70864 129 ALA G O 1
ATOM 11471 N N . VAL G 1 130 ? 0.93371 -71.93863 -3.42187 1.000 87.41524 130 VAL G N 1
ATOM 11472 C CA . VAL G 1 130 ? 0.13459 -73.15433 -3.29227 1.000 97.00434 130 VAL G CA 1
ATOM 11473 C C . VAL G 1 130 ? 0.97548 -74.29583 -2.73221 1.000 105.01019 130 VAL G C 1
ATOM 11474 O O . VAL G 1 130 ? 0.51676 -75.05835 -1.87207 1.000 105.81321 130 VAL G O 1
ATOM 11478 N N . ALA G 1 131 ? 2.21407 -74.43800 -3.21010 1.000 90.99194 131 ALA G N 1
ATOM 11479 C CA . ALA G 1 131 ? 3.08792 -75.48032 -2.68177 1.000 88.97353 131 ALA G CA 1
ATOM 11480 C C . ALA G 1 131 ? 3.39398 -75.24761 -1.20717 1.000 101.20750 131 ALA G C 1
ATOM 11481 O O . ALA G 1 131 ? 3.39034 -76.19249 -0.40890 1.000 99.08004 131 ALA G O 1
ATOM 11483 N N . ASP G 1 132 ? 3.67057 -73.99535 -0.82891 1.000 105.30607 132 ASP G N 1
ATOM 11484 C CA . ASP G 1 132 ? 3.88471 -73.67440 0.57951 1.000 101.35260 132 ASP G CA 1
ATOM 11485 C C . ASP G 1 132 ? 2.67318 -74.05813 1.41580 1.000 105.66544 132 ASP G C 1
ATOM 11486 O O . ASP G 1 132 ? 2.81118 -74.49529 2.56347 1.000 92.09354 132 ASP G O 1
ATOM 11491 N N . ASP G 1 133 ? 1.47590 -73.89973 0.85291 1.000 117.14142 133 ASP G N 1
ATOM 11492 C CA . ASP G 1 133 ? 0.25092 -74.21409 1.57376 1.000 122.23373 133 ASP G CA 1
ATOM 11493 C C . ASP G 1 133 ? -0.02759 -75.71299 1.61286 1.000 112.05891 133 ASP G C 1
ATOM 11494 O O . ASP G 1 133 ? -0.69243 -76.19058 2.53934 1.000 102.90307 133 ASP G O 1
ATOM 11499 N N . LYS G 1 134 ? 0.47225 -76.47038 0.63473 1.000 97.16008 134 LYS G N 1
ATOM 11500 C CA . LYS G 1 134 ? 0.25375 -77.91334 0.63658 1.000 101.87388 134 LYS G CA 1
ATOM 11501 C C . LYS G 1 134 ? 1.25343 -78.63239 1.53762 1.000 100.41394 134 LYS G C 1
ATOM 11502 O O . LYS G 1 134 ? 0.87009 -79.48717 2.34405 1.000 95.73368 134 LYS G O 1
ATOM 11508 N N . TYR G 1 135 ? 2.54140 -78.29917 1.41171 1.000 91.46279 135 TYR G N 1
ATOM 11509 C CA . TYR G 1 135 ? 3.56511 -78.97718 2.20300 1.000 79.77946 135 TYR G CA 1
ATOM 11510 C C . TYR G 1 135 ? 3.45633 -78.63785 3.68509 1.000 91.73511 135 TYR G C 1
ATOM 11511 O O . TYR G 1 135 ? 3.58379 -79.52637 4.53553 1.000 93.60868 135 TYR G O 1
ATOM 11520 N N . THR G 1 136 ? 3.24207 -77.36064 4.01735 1.000 99.93968 136 THR G N 1
ATOM 11521 C CA . THR G 1 136 ? 3.10884 -76.97548 5.42111 1.000 94.62064 136 THR G CA 1
ATOM 11522 C C . THR G 1 136 ? 1.97819 -77.74058 6.09865 1.000 84.72570 136 THR G C 1
ATOM 11523 O O . THR G 1 136 ? 2.09480 -78.13034 7.26641 1.000 81.15325 136 THR G O 1
ATOM 11527 N N . ALA G 1 137 ? 0.87596 -77.96936 5.37964 1.000 102.78017 137 ALA G N 1
ATOM 11528 C CA . ALA G 1 137 ? -0.20414 -78.78264 5.92758 1.000 87.26855 137 ALA G CA 1
ATOM 11529 C C . ALA G 1 137 ? 0.25651 -80.20850 6.19595 1.000 97.76313 137 ALA G C 1
ATOM 11530 O O . ALA G 1 137 ? -0.20618 -80.84100 7.15241 1.000 101.18040 137 ALA G O 1
ATOM 11532 N N . ALA G 1 138 ? 1.16588 -80.72913 5.36813 1.000 101.73948 138 ALA G N 1
ATOM 11533 C CA . ALA G 1 138 ? 1.70121 -82.06736 5.59165 1.000 95.24879 138 ALA G CA 1
ATOM 11534 C C . ALA G 1 138 ? 2.74677 -82.06711 6.69989 1.000 98.65329 138 ALA G C 1
ATOM 11535 O O . ALA G 1 138 ? 2.82260 -83.02001 7.48375 1.000 96.79621 138 ALA G O 1
ATOM 11537 N N . ILE G 1 139 ? 3.56578 -81.01397 6.76973 1.000 94.12885 139 ILE G N 1
ATOM 11538 C CA . ILE G 1 139 ? 4.54823 -80.89624 7.84524 1.000 84.68682 139 ILE G CA 1
ATOM 11539 C C . ILE G 1 139 ? 3.84744 -80.89052 9.19756 1.000 85.05385 139 ILE G C 1
ATOM 11540 O O . ILE G 1 139 ? 4.24751 -81.59705 10.13051 1.000 95.28907 139 ILE G O 1
ATOM 11545 N N . LEU G 1 140 ? 2.78544 -80.09055 9.32046 1.000 92.71943 140 LEU G N 1
ATOM 11546 C CA . LEU G 1 140 ? 2.04257 -80.01114 10.57203 1.000 107.16017 140 LEU G CA 1
ATOM 11547 C C . LEU G 1 140 ? 1.24155 -81.27531 10.85743 1.000 105.08286 140 LEU G C 1
ATOM 11548 O O . LEU G 1 140 ? 0.82736 -81.48411 12.00266 1.000 103.95295 140 LEU G O 1
ATOM 11553 N N . ALA G 1 141 ? 1.01254 -82.11781 9.85287 1.000 94.60598 141 ALA G N 1
ATOM 11554 C CA . ALA G 1 141 ? 0.27595 -83.35998 10.03988 1.000 92.23552 141 ALA G CA 1
ATOM 11555 C C . ALA G 1 141 ? 1.17645 -84.55229 10.33530 1.000 105.49847 141 ALA G C 1
ATOM 11556 O O . ALA G 1 141 ? 0.66550 -85.65819 10.54094 1.000 111.78248 141 ALA G O 1
ATOM 11558 N N . GLY G 1 142 ? 2.49352 -84.36203 10.35762 1.000 103.85092 142 GLY G N 1
ATOM 11559 C CA . GLY G 1 142 ? 3.40514 -85.44647 10.65724 1.000 95.66645 142 GLY G CA 1
ATOM 11560 C C . GLY G 1 142 ? 3.63083 -86.43017 9.53289 1.000 89.62079 142 GLY G C 1
ATOM 11561 O O . GLY G 1 142 ? 4.17668 -87.51132 9.77923 1.000 93.86767 142 GLY G O 1
ATOM 11562 N N . ASP G 1 143 ? 3.23395 -86.09362 8.30508 1.000 94.70230 143 ASP G N 1
ATOM 11563 C CA . ASP G 1 143 ? 3.39162 -86.98924 7.15862 1.000 94.66568 143 ASP G CA 1
ATOM 11564 C C . ASP G 1 143 ? 4.80997 -86.84830 6.60421 1.000 87.66080 143 ASP G C 1
ATOM 11565 O O . ASP G 1 143 ? 5.05150 -86.26116 5.54750 1.000 97.58846 143 ASP G O 1
ATOM 11570 N N . ASN G 1 144 ? 5.76119 -87.41037 7.35549 1.000 83.83447 144 ASN G N 1
ATOM 11571 C CA . ASN G 1 144 ? 7.18508 -87.37223 7.03708 1.000 95.53212 144 ASN G CA 1
ATOM 11572 C C . ASN G 1 144 ? 7.64824 -85.92484 6.91361 1.000 94.64431 144 ASN G C 1
ATOM 11573 O O . ASN G 1 144 ? 7.90212 -85.44809 5.79987 1.000 87.67086 144 ASN G O 1
ATOM 11578 N N . PRO G 1 145 ? 7.77064 -85.19925 8.03033 1.000 95.90588 145 PRO G N 1
ATOM 11579 C CA . PRO G 1 145 ? 8.15272 -83.77891 7.94626 1.000 92.65833 145 PRO G CA 1
ATOM 11580 C C . PRO G 1 145 ? 9.50576 -83.54149 7.29834 1.000 92.77559 145 PRO G C 1
ATOM 11581 O O . PRO G 1 145 ? 9.72516 -82.46439 6.72979 1.000 99.66719 145 PRO G O 1
ATOM 11585 N N . ALA G 1 146 ? 10.42458 -84.50656 7.37324 1.000 84.45395 146 ALA G N 1
ATOM 11586 C CA . ALA G 1 146 ? 11.73770 -84.32509 6.76256 1.000 79.01053 146 ALA G CA 1
ATOM 11587 C C . ALA G 1 146 ? 11.62471 -84.19642 5.24798 1.000 88.58711 146 ALA G C 1
ATOM 11588 O O . ALA G 1 146 ? 12.22157 -83.29846 4.64216 1.000 94.84527 146 ALA G O 1
ATOM 11590 N N . ALA G 1 147 ? 10.85944 -85.09036 4.61725 1.000 89.92103 147 ALA G N 1
ATOM 11591 C CA . ALA G 1 147 ? 10.72208 -85.04844 3.16522 1.000 90.65990 147 ALA G CA 1
ATOM 11592 C C . ALA G 1 147 ? 9.89178 -83.85071 2.71909 1.000 97.66648 147 ALA G C 1
ATOM 11593 O O . ALA G 1 147 ? 10.18059 -83.24148 1.68212 1.000 102.43154 147 ALA G O 1
ATOM 11595 N N . GLN G 1 148 ? 8.85365 -83.50123 3.48321 1.000 97.32862 148 GLN G N 1
ATOM 11596 C CA . GLN G 1 148 ? 8.00532 -82.37479 3.10597 1.000 83.47311 148 GLN G CA 1
ATOM 11597 C C . GLN G 1 148 ? 8.77568 -81.06088 3.17037 1.000 80.16977 148 GLN G C 1
ATOM 11598 O O . GLN G 1 148 ? 8.68545 -80.23184 2.25696 1.000 82.80421 148 GLN G O 1
ATOM 11604 N N . GLN G 1 149 ? 9.53927 -80.85195 4.24765 1.000 84.26154 149 GLN G N 1
ATOM 11605 C CA . GLN G 1 149 ? 10.34483 -79.63961 4.35668 1.000 93.00515 149 GLN G CA 1
ATOM 11606 C C . GLN G 1 149 ? 11.39669 -79.57161 3.25859 1.000 89.81481 149 GLN G C 1
ATOM 11607 O O . GLN G 1 149 ? 11.76264 -78.47722 2.81477 1.000 76.59503 149 GLN G O 1
ATOM 11613 N N . LYS G 1 150 ? 11.89578 -80.72581 2.81305 1.000 95.42615 150 LYS G N 1
ATOM 11614 C CA . LYS G 1 150 ? 12.84188 -80.74737 1.70332 1.000 90.91353 150 LYS G CA 1
ATOM 11615 C C . LYS G 1 150 ? 12.15309 -80.36301 0.39948 1.000 90.42846 150 LYS G C 1
ATOM 11616 O O . LYS G 1 150 ? 12.67137 -79.54830 -0.37303 1.000 105.08595 150 LYS G O 1
ATOM 11622 N N . ALA G 1 151 ? 10.98342 -80.95166 0.13484 1.000 88.45376 151 ALA G N 1
ATOM 11623 C CA . ALA G 1 151 ? 10.21022 -80.58016 -1.04644 1.000 94.93981 151 ALA G CA 1
ATOM 11624 C C . ALA G 1 151 ? 9.78339 -79.11849 -0.98838 1.000 99.21981 151 ALA G C 1
ATOM 11625 O O . ALA G 1 151 ? 9.74320 -78.43333 -2.01763 1.000 92.18420 151 ALA G O 1
ATOM 11627 N N . LEU G 1 152 ? 9.44536 -78.62981 0.20753 1.000 91.72362 152 LEU G N 1
ATOM 11628 C CA . LEU G 1 152 ? 9.08758 -77.22427 0.37054 1.000 81.04778 152 LEU G CA 1
ATOM 11629 C C . LEU G 1 152 ? 10.23139 -76.31123 -0.05504 1.000 88.19535 152 LEU G C 1
ATOM 11630 O O . LEU G 1 152 ? 10.02585 -75.33882 -0.79046 1.000 99.07138 152 LEU G O 1
ATOM 11635 N N . ALA G 1 153 ? 11.44798 -76.60703 0.40747 1.000 95.05964 153 ALA G N 1
ATOM 11636 C CA . ALA G 1 153 ? 12.60308 -75.79694 0.03378 1.000 89.27908 153 ALA G CA 1
ATOM 11637 C C . ALA G 1 153 ? 12.91911 -75.92301 -1.45155 1.000 93.75378 153 ALA G C 1
ATOM 11638 O O . ALA G 1 153 ? 13.24655 -74.92726 -2.10755 1.000 103.04456 153 ALA G O 1
ATOM 11640 N N . GLU G 1 154 ? 12.83402 -77.13973 -1.99606 1.000 94.86999 154 GLU G N 1
ATOM 11641 C CA . GLU G 1 154 ? 13.14703 -77.35208 -3.40675 1.000 101.42535 154 GLU G CA 1
ATOM 11642 C C . GLU G 1 154 ? 12.18077 -76.60013 -4.31415 1.000 96.31620 154 GLU G C 1
ATOM 11643 O O . GLU G 1 154 ? 12.59935 -75.94775 -5.27726 1.000 101.05787 154 GLU G O 1
ATOM 11649 N N . THR G 1 155 ? 10.87849 -76.69922 -4.03608 1.000 99.06869 155 THR G N 1
ATOM 11650 C CA . THR G 1 155 ? 9.89029 -75.99942 -4.85295 1.000 93.66846 155 THR G CA 1
ATOM 11651 C C . THR G 1 155 ? 10.13487 -74.49509 -4.84640 1.000 85.67540 155 THR G C 1
ATOM 11652 O O . THR G 1 155 ? 10.12515 -73.84782 -5.90018 1.000 87.95467 155 THR G O 1
ATOM 11656 N N . ASN G 1 156 ? 10.34971 -73.91914 -3.66069 1.000 83.63398 156 ASN G N 1
ATOM 11657 C CA . ASN G 1 156 ? 10.61634 -72.48711 -3.57388 1.000 79.64416 156 ASN G CA 1
ATOM 11658 C C . ASN G 1 156 ? 11.90196 -72.12208 -4.30221 1.000 88.04423 156 ASN G C 1
ATOM 11659 O O . ASN G 1 156 ? 12.00067 -71.04397 -4.89970 1.000 91.47967 156 ASN G O 1
ATOM 11664 N N . ALA G 1 157 ? 12.89935 -73.00909 -4.26356 1.000 92.23968 157 ALA G N 1
ATOM 11665 C CA . ALA G 1 157 ? 14.13445 -72.76219 -4.99982 1.000 84.68890 157 ALA G CA 1
ATOM 11666 C C . ALA G 1 157 ? 13.88454 -72.74992 -6.50226 1.000 81.09406 157 ALA G C 1
ATOM 11667 O O . ALA G 1 157 ? 14.49263 -71.96027 -7.23437 1.000 84.46792 157 ALA G O 1
ATOM 11669 N N . LEU G 1 158 ? 12.99499 -73.62287 -6.98132 1.000 84.10004 158 LEU G N 1
ATOM 11670 C CA . LEU G 1 158 ? 12.70278 -73.67240 -8.41029 1.000 98.73017 158 LEU G CA 1
ATOM 11671 C C . LEU G 1 158 ? 11.86714 -72.47472 -8.84605 1.000 108.62533 158 LEU G C 1
ATOM 11672 O O . LEU G 1 158 ? 12.10705 -71.90001 -9.91466 1.000 115.19650 158 LEU G O 1
ATOM 11677 N N . CYS G 1 159 ? 10.87906 -72.08640 -8.03536 1.000 111.03776 159 CYS G N 1
ATOM 11678 C CA . CYS G 1 159 ? 10.05816 -70.92719 -8.37328 1.000 95.81011 159 CYS G CA 1
ATOM 11679 C C . CYS G 1 159 ? 10.87376 -69.64013 -8.33821 1.000 79.69917 159 CYS G C 1
ATOM 11680 O O . CYS G 1 159 ? 10.69286 -68.76308 -9.19072 1.000 87.36185 159 CYS G O 1
ATOM 11683 N N . THR G 1 160 ? 11.77135 -69.50637 -7.35760 1.000 61.02779 160 THR G N 1
ATOM 11684 C CA . THR G 1 160 ? 12.57079 -68.28933 -7.24378 1.000 90.37450 160 THR G CA 1
ATOM 11685 C C . THR G 1 160 ? 13.46084 -68.08904 -8.46551 1.000 96.64635 160 THR G C 1
ATOM 11686 O O . THR G 1 160 ? 13.57674 -66.96995 -8.98034 1.000 90.39436 160 THR G O 1
ATOM 11690 N N . ASP G 1 161 ? 14.10332 -69.15937 -8.94092 1.000 93.90328 161 ASP G N 1
ATOM 11691 C CA . ASP G 1 161 ? 14.97339 -69.03659 -10.10684 1.000 97.41582 161 ASP G CA 1
ATOM 11692 C C . ASP G 1 161 ? 14.17776 -68.65200 -11.34866 1.000 84.56180 161 ASP G C 1
ATOM 11693 O O . ASP G 1 161 ? 14.66619 -67.90151 -12.20197 1.000 84.08243 161 ASP G O 1
ATOM 11698 N N . SER G 1 162 ? 12.94649 -69.15533 -11.46518 1.000 83.51170 162 SER G N 1
ATOM 11699 C CA . SER G 1 162 ? 12.10910 -68.80840 -12.60912 1.000 96.24802 162 SER G CA 1
ATOM 11700 C C . SER G 1 162 ? 11.65864 -67.35354 -12.54826 1.000 83.03074 162 SER G C 1
ATOM 11701 O O . SER G 1 162 ? 11.59478 -66.67520 -13.58047 1.000 71.59162 162 SER G O 1
ATOM 11704 N N . LEU G 1 163 ? 11.33573 -66.85869 -11.35009 1.000 81.19750 163 LEU G N 1
ATOM 11705 C CA . LEU G 1 163 ? 10.95183 -65.45766 -11.20967 1.000 70.14135 163 LEU G CA 1
ATOM 11706 C C . LEU G 1 163 ? 12.10542 -64.53370 -11.57619 1.000 70.35932 163 LEU G C 1
ATOM 11707 O O . LEU G 1 163 ? 11.89427 -63.46532 -12.16215 1.000 76.29430 163 LEU G O 1
ATOM 11712 N N . ILE G 1 164 ? 13.33395 -64.92933 -11.23646 1.000 79.19070 164 ILE G N 1
ATOM 11713 C CA . ILE G 1 164 ? 14.50329 -64.13711 -11.60272 1.000 83.00973 164 ILE G CA 1
ATOM 11714 C C . ILE G 1 164 ? 14.69771 -64.13871 -13.11438 1.000 84.86727 164 ILE G C 1
ATOM 11715 O O . ILE G 1 164 ? 15.08916 -63.12483 -13.70548 1.000 92.69140 164 ILE G O 1
ATOM 11720 N N . ALA G 1 165 ? 14.42110 -65.27125 -13.76451 1.000 87.58822 165 ALA G N 1
ATOM 11721 C CA . ALA G 1 165 ? 14.56383 -65.35232 -15.21466 1.000 75.55239 165 ALA G CA 1
ATOM 11722 C C . ALA G 1 165 ? 13.55561 -64.45306 -15.92124 1.000 79.95254 165 ALA G C 1
ATOM 11723 O O . ALA G 1 165 ? 13.91386 -63.70265 -16.83688 1.000 93.01407 165 ALA G O 1
ATOM 11725 N N . VAL G 1 166 ? 12.28486 -64.52244 -15.51443 1.000 71.35889 166 VAL G N 1
ATOM 11726 C CA . VAL G 1 166 ? 11.25577 -63.68892 -16.13313 1.000 78.87717 166 VAL G CA 1
ATOM 11727 C C . VAL G 1 166 ? 11.54629 -62.21211 -15.89855 1.000 87.71906 166 VAL G C 1
ATOM 11728 O O . VAL G 1 166 ? 11.37034 -61.37884 -16.79632 1.000 94.27504 166 VAL G O 1
ATOM 11732 N N . GLU G 1 167 ? 11.99975 -61.86415 -14.69164 1.000 90.97503 167 GLU G N 1
ATOM 11733 C CA . GLU G 1 167 ? 12.30512 -60.46957 -14.39080 1.000 85.10088 167 GLU G CA 1
ATOM 11734 C C . GLU G 1 167 ? 13.46162 -59.95211 -15.23713 1.000 102.71734 167 GLU G C 1
ATOM 11735 O O . GLU G 1 167 ? 13.47946 -58.77272 -15.60826 1.000 112.72838 167 GLU G O 1
ATOM 11741 N N . GLY G 1 168 ? 14.43536 -60.81161 -15.54641 1.000 94.54071 168 GLY G N 1
ATOM 11742 C CA . GLY G 1 168 ? 15.52664 -60.39593 -16.41301 1.000 83.43002 168 GLY G CA 1
ATOM 11743 C C . GLY G 1 168 ? 15.06027 -60.03208 -17.80906 1.000 88.60262 168 GLY G C 1
ATOM 11744 O O . GLY G 1 168 ? 15.58348 -59.10096 -18.42622 1.000 84.79423 168 GLY G O 1
ATOM 11745 N N . VAL G 1 169 ? 14.07735 -60.76768 -18.33008 1.000 94.38612 169 VAL G N 1
ATOM 11746 C CA . VAL G 1 169 ? 13.54755 -60.47034 -19.65786 1.000 106.80452 169 VAL G CA 1
ATOM 11747 C C . VAL G 1 169 ? 12.79469 -59.14466 -19.64918 1.000 105.58963 169 VAL G C 1
ATOM 11748 O O . VAL G 1 169 ? 12.96522 -58.30877 -20.54491 1.000 100.35930 169 VAL G O 1
ATOM 11752 N N . GLU G 1 170 ? 11.94403 -58.93765 -18.64042 1.000 106.14153 170 GLU G N 1
ATOM 11753 C CA . GLU G 1 170 ? 11.16405 -57.70568 -18.55987 1.000 102.13012 170 GLU G CA 1
ATOM 11754 C C . GLU G 1 170 ? 12.07262 -56.48613 -18.44280 1.000 102.20823 170 GLU G C 1
ATOM 11755 O O . GLU G 1 170 ? 11.87921 -55.48469 -19.14160 1.000 121.40520 170 GLU G O 1
ATOM 11761 N N . LYS G 1 171 ? 13.06951 -56.54937 -17.55585 1.000 90.60796 171 LYS G N 1
ATOM 11762 C CA . LYS G 1 171 ? 13.99265 -55.42813 -17.40452 1.000 99.33953 171 LYS G CA 1
ATOM 11763 C C . LYS G 1 171 ? 14.83040 -55.21531 -18.65921 1.000 96.77664 171 LYS G C 1
ATOM 11764 O O . LYS G 1 171 ? 15.21761 -54.07993 -18.95825 1.000 108.71530 171 LYS G O 1
ATOM 11770 N N . GLY G 1 172 ? 15.13124 -56.28942 -19.39119 1.000 90.72267 172 GLY G N 1
ATOM 11771 C CA . GLY G 1 172 ? 15.89503 -56.14835 -20.62140 1.000 95.05956 172 GLY G CA 1
ATOM 11772 C C . GLY G 1 172 ? 15.20462 -55.26924 -21.64753 1.000 101.65439 172 GLY G C 1
ATOM 11773 O O . GLY G 1 172 ? 15.78198 -54.29747 -22.14111 1.000 106.68947 172 GLY G O 1
ATOM 11774 N N . LEU G 1 173 ? 13.95361 -55.59843 -21.98096 1.000 105.02110 173 LEU G N 1
ATOM 11775 C CA . LEU G 1 173 ? 13.23145 -54.82974 -22.99084 1.000 109.62121 173 LEU G CA 1
ATOM 11776 C C . LEU G 1 173 ? 12.82435 -53.45361 -22.48055 1.000 105.44486 173 LEU G C 1
ATOM 11777 O O . LEU G 1 173 ? 12.75910 -52.50194 -23.26730 1.000 114.34568 173 LEU G O 1
ATOM 11782 N N . LYS G 1 174 ? 12.53082 -53.32937 -21.18319 1.000 94.69950 174 LYS G N 1
ATOM 11783 C CA . LYS G 1 174 ? 12.16906 -52.02734 -20.63054 1.000 101.18739 174 LYS G CA 1
ATOM 11784 C C . LYS G 1 174 ? 13.28257 -51.00916 -20.84644 1.000 94.34283 174 LYS G C 1
ATOM 11785 O O . LYS G 1 174 ? 13.01386 -49.82767 -21.09351 1.000 92.30656 174 LYS G O 1
ATOM 11791 N N . GLY G 1 175 ? 14.54003 -51.44801 -20.75451 1.000 99.27008 175 GLY G N 1
ATOM 11792 C CA . GLY G 1 175 ? 15.64628 -50.55936 -21.07108 1.000 98.47552 175 GLY G CA 1
ATOM 11793 C C . GLY G 1 175 ? 15.64174 -50.11910 -22.52271 1.000 104.35433 175 GLY G C 1
ATOM 11794 O O . GLY G 1 175 ? 15.85139 -48.94179 -22.82528 1.000 102.86163 175 GLY G O 1
ATOM 11795 N N . ALA G 1 176 ? 15.40217 -51.05945 -23.44108 1.000 100.81298 176 ALA G N 1
ATOM 11796 C CA . ALA G 1 176 ? 15.30428 -50.70671 -24.85427 1.000 98.34801 176 ALA G CA 1
ATOM 11797 C C . ALA G 1 176 ? 14.10378 -49.80551 -25.11158 1.000 112.15721 176 ALA G C 1
ATOM 11798 O O . ALA G 1 176 ? 14.20235 -48.82317 -25.85682 1.000 111.68118 176 ALA G O 1
ATOM 11800 N N . TYR G 1 177 ? 12.95714 -50.13302 -24.50995 1.000 113.95295 177 TYR G N 1
ATOM 11801 C CA . TYR G 1 177 ? 11.77828 -49.28086 -24.62976 1.000 101.90962 177 TYR G CA 1
ATOM 11802 C C . TYR G 1 177 ? 12.05492 -47.88281 -24.09146 1.000 101.07123 177 TYR G C 1
ATOM 11803 O O . TYR G 1 177 ? 11.52897 -46.89293 -24.61285 1.000 106.80582 177 TYR G O 1
ATOM 11812 N N . LEU G 1 178 ? 12.87267 -47.78488 -23.04070 1.000 97.55456 178 LEU G N 1
ATOM 11813 C CA . LEU G 1 178 ? 13.21443 -46.48296 -22.47614 1.000 103.65592 178 LEU G CA 1
ATOM 11814 C C . LEU G 1 178 ? 14.00973 -45.64537 -23.47032 1.000 107.84152 178 LEU G C 1
ATOM 11815 O O . LEU G 1 178 ? 13.73850 -44.45280 -23.65435 1.000 104.48246 178 LEU G O 1
ATOM 11820 N N . ALA G 1 179 ? 15.01091 -46.25333 -24.11033 1.000 108.03816 179 ALA G N 1
ATOM 11821 C CA . ALA G 1 179 ? 15.82168 -45.52844 -25.08335 1.000 105.89498 179 ALA G CA 1
ATOM 11822 C C . ALA G 1 179 ? 14.98809 -45.11162 -26.28935 1.000 105.24362 179 ALA G C 1
ATOM 11823 O O . ALA G 1 179 ? 15.03150 -43.95276 -26.71891 1.000 112.02769 179 ALA G O 1
ATOM 11825 N N . LEU G 1 180 ? 14.22339 -46.05179 -26.85236 1.000 101.19977 180 LEU G N 1
ATOM 11826 C CA . LEU G 1 180 ? 13.40942 -45.74899 -28.02632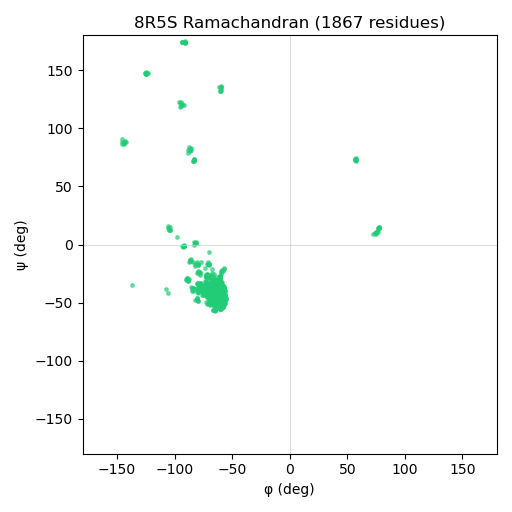 1.000 106.76881 180 LEU G CA 1
ATOM 11827 C C . LEU G 1 180 ? 12.37168 -44.67445 -27.72304 1.000 108.59614 180 LEU G C 1
ATOM 11828 O O . LEU G 1 180 ? 12.10915 -43.80130 -28.55889 1.000 106.98141 180 LEU G O 1
ATOM 11833 N N . GLU G 1 181 ? 11.76080 -44.72922 -26.53678 1.000 106.07042 181 GLU G N 1
ATOM 11834 C CA . GLU G 1 181 ? 10.79485 -43.70350 -26.15562 1.000 98.12682 181 GLU G CA 1
ATOM 11835 C C . GLU G 1 181 ? 11.46458 -42.34213 -26.01325 1.000 96.69669 181 GLU G C 1
ATOM 11836 O O . GLU G 1 181 ? 10.86496 -41.30921 -26.33462 1.000 93.85740 181 GLU G O 1
ATOM 11842 N N . ALA G 1 182 ? 12.70513 -42.31974 -25.51922 1.000 96.28456 182 ALA G N 1
ATOM 11843 C CA . ALA G 1 182 ? 13.43254 -41.06002 -25.40347 1.000 91.08623 182 ALA G CA 1
ATOM 11844 C C . ALA G 1 182 ? 13.77777 -40.49145 -26.77422 1.000 87.35493 182 ALA G C 1
ATOM 11845 O O . ALA G 1 182 ? 13.79249 -39.26880 -26.95863 1.000 81.43342 182 ALA G O 1
ATOM 11847 N N . ILE G 1 183 ? 14.07083 -41.36051 -27.74329 1.000 83.21421 183 ILE G N 1
ATOM 11848 C CA . ILE G 1 183 ? 14.37963 -40.89626 -29.09293 1.000 96.12410 183 ILE G CA 1
ATOM 11849 C C . ILE G 1 183 ? 13.15485 -40.24626 -29.72606 1.000 101.64295 183 ILE G C 1
ATOM 11850 O O . ILE G 1 183 ? 13.24196 -39.16099 -30.31340 1.000 108.28758 183 ILE G O 1
ATOM 11855 N N . ILE G 1 184 ? 11.99698 -40.90544 -29.62617 1.000 87.52662 184 ILE G N 1
ATOM 11856 C CA . ILE G 1 184 ? 10.77293 -40.34744 -30.19577 1.000 84.65639 184 ILE G CA 1
ATOM 11857 C C . ILE G 1 184 ? 10.43102 -39.02263 -29.52609 1.000 81.01713 184 ILE G C 1
ATOM 11858 O O . ILE G 1 184 ? 10.00552 -38.06657 -30.18604 1.000 90.37895 184 ILE G O 1
ATOM 11863 N N . GLU G 1 185 ? 10.61783 -38.94233 -28.20598 1.000 97.76184 185 GLU G N 1
ATOM 11864 C CA . GLU G 1 185 ? 10.35625 -37.69623 -27.49326 1.000 92.38499 185 GLU G CA 1
ATOM 11865 C C . GLU G 1 185 ? 11.35164 -36.60967 -27.87892 1.000 77.83125 185 GLU G C 1
ATOM 11866 O O . GLU G 1 185 ? 10.99319 -35.42747 -27.91567 1.000 92.12573 185 GLU G O 1
ATOM 11872 N N . ALA G 1 186 ? 12.60254 -36.98682 -28.15552 1.000 87.56762 186 ALA G N 1
ATOM 11873 C CA . ALA G 1 186 ? 13.60378 -36.00464 -28.55897 1.000 91.43451 186 ALA G CA 1
ATOM 11874 C C . ALA G 1 186 ? 13.27138 -35.40168 -29.91738 1.000 108.43910 186 ALA G C 1
ATOM 11875 O O . ALA G 1 186 ? 13.42708 -34.19153 -30.12063 1.000 106.35139 186 ALA G O 1
ATOM 11877 N N . LEU G 1 187 ? 12.82089 -36.23169 -30.86192 1.000 107.24518 187 LEU G N 1
ATOM 11878 C CA . LEU G 1 187 ? 12.47261 -35.72914 -32.18648 1.000 106.92592 187 LEU G CA 1
ATOM 11879 C C . LEU G 1 187 ? 11.29436 -34.76544 -32.12968 1.000 109.82915 187 LEU G C 1
ATOM 11880 O O . LEU G 1 187 ? 11.21788 -33.83222 -32.93727 1.000 123.10443 187 LEU G O 1
ATOM 11885 N N . GLU G 1 188 ? 10.36931 -34.97039 -31.18744 1.000 105.73102 188 GLU G N 1
ATOM 11886 C CA . GLU G 1 188 ? 9.23206 -34.06444 -31.06402 1.000 100.77141 188 GLU G CA 1
ATOM 11887 C C . GLU G 1 188 ? 9.64666 -32.71152 -30.50065 1.000 96.49112 188 GLU G C 1
ATOM 11888 O O . GLU G 1 188 ? 8.99574 -31.69962 -30.78438 1.000 107.97220 188 GLU G O 1
ATOM 11894 N N . VAL G 1 189 ? 10.71611 -32.66738 -29.70615 1.000 88.77971 189 VAL G N 1
ATOM 11895 C CA . VAL G 1 189 ? 11.19219 -31.38512 -29.20113 1.000 94.44427 189 VAL G CA 1
ATOM 11896 C C . VAL G 1 189 ? 12.09828 -30.71694 -30.22343 1.000 105.67844 189 VAL G C 1
ATOM 11897 O O . VAL G 1 189 ? 12.03709 -29.49853 -30.42297 1.000 122.84998 189 VAL G O 1
ATOM 11901 N N . ALA G 1 190 ? 12.95000 -31.49763 -30.88886 1.000 106.76961 190 ALA G N 1
ATOM 11902 C CA . ALA G 1 190 ? 13.82221 -30.96363 -31.93140 1.000 118.65320 190 ALA G CA 1
ATOM 11903 C C . ALA G 1 190 ? 13.06082 -31.03137 -33.25066 1.000 127.01198 190 ALA G C 1
ATOM 11904 O O . ALA G 1 190 ? 13.26517 -31.91340 -34.08731 1.000 129.38184 190 ALA G O 1
ATOM 11906 N N . GLU G 1 191 ? 12.16382 -30.06556 -33.43326 1.000 138.73737 191 GLU G N 1
ATOM 11907 C CA . GLU G 1 191 ? 11.36620 -29.98643 -34.64862 1.000 140.30211 191 GLU G CA 1
ATOM 11908 C C . GLU G 1 191 ? 12.03706 -29.14456 -35.72096 1.000 150.65031 191 GLU G C 1
ATOM 11909 O O . GLU G 1 191 ? 11.84958 -29.40552 -36.91549 1.000 146.47695 191 GLU G O 1
ATOM 11915 N N . ASP G 1 192 ? 12.82538 -28.15437 -35.31836 1.000 154.72293 192 ASP G N 1
ATOM 11916 C CA . ASP G 1 192 ? 13.48981 -27.26193 -36.25053 1.000 148.38539 192 ASP G CA 1
ATOM 11917 C C . ASP G 1 192 ? 14.87429 -27.79109 -36.61521 1.000 140.98081 192 ASP G C 1
ATOM 11918 O O . ASP G 1 192 ? 15.35526 -28.79100 -36.07754 1.000 139.40009 192 ASP G O 1
ATOM 11923 N N . GLU G 1 193 ? 15.51200 -27.09854 -37.55850 1.000 140.38971 193 GLU G N 1
ATOM 11924 C CA . GLU G 1 193 ? 16.84767 -27.48533 -37.99687 1.000 140.64234 193 GLU G CA 1
ATOM 11925 C C . GLU G 1 193 ? 17.87685 -27.30546 -36.88773 1.000 147.50402 193 GLU G C 1
ATOM 11926 O O . GLU G 1 193 ? 18.76333 -28.15022 -36.71404 1.000 151.73093 193 GLU G O 1
ATOM 11932 N N . GLU G 1 194 ? 17.78219 -26.20706 -36.13624 1.000 136.85689 194 GLU G N 1
ATOM 11933 C CA . GLU G 1 194 ? 18.73975 -25.94836 -35.06508 1.000 127.55470 194 GLU G CA 1
ATOM 11934 C C . GLU G 1 194 ? 18.69110 -27.04046 -34.00215 1.000 127.11583 194 GLU G C 1
ATOM 11935 O O . GLU G 1 194 ? 19.73247 -27.53124 -33.54972 1.000 124.82850 194 GLU G O 1
ATOM 11941 N N . GLY G 1 195 ? 17.48390 -27.42569 -33.58297 1.000 138.13111 195 GLY G N 1
ATOM 11942 C CA . GLY G 1 195 ? 17.35540 -28.43996 -32.54823 1.000 143.14967 195 GLY G CA 1
ATOM 11943 C C . GLY G 1 195 ? 17.84585 -29.81335 -32.96984 1.000 130.00178 195 GLY G C 1
ATOM 11944 O O . GLY G 1 195 ? 18.52719 -30.49731 -32.20033 1.000 116.29899 195 GLY G O 1
ATOM 11945 N N . LEU G 1 196 ? 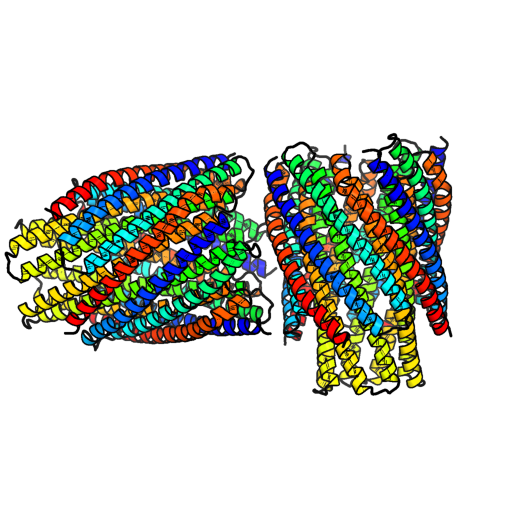17.50644 -30.23890 -34.19207 1.000 121.33897 196 LEU G N 1
ATOM 11946 C CA . LEU G 1 196 ? 17.88944 -31.57614 -34.64072 1.000 121.98318 196 LEU G CA 1
ATOM 11947 C C . LEU G 1 196 ? 19.39823 -31.75979 -34.67762 1.000 111.66901 196 LEU G C 1
ATOM 11948 O O . LEU G 1 196 ? 19.89332 -32.86088 -34.41614 1.000 116.95890 196 LEU G O 1
ATOM 11953 N N . LYS G 1 197 ? 20.14384 -30.70197 -34.99239 1.000 115.41059 197 LYS G N 1
ATOM 11954 C CA . LYS G 1 197 ? 21.59397 -30.82524 -35.06657 1.000 131.98540 197 LYS G CA 1
ATOM 11955 C C . LYS G 1 197 ? 22.20575 -31.06861 -33.69362 1.000 122.61915 197 LYS G C 1
ATOM 11956 O O . LYS G 1 197 ? 23.27041 -31.68868 -33.59141 1.000 124.36462 197 LYS G O 1
ATOM 11962 N N . ILE G 1 198 ? 21.55293 -30.59272 -32.63356 1.000 119.01900 198 ILE G N 1
ATOM 11963 C CA . ILE G 1 198 ? 22.06190 -30.81391 -31.28512 1.000 120.93742 198 ILE G CA 1
ATOM 11964 C C . ILE G 1 198 ? 21.78892 -32.24155 -30.82533 1.000 111.07983 198 ILE G C 1
ATOM 11965 O O . ILE G 1 198 ? 22.66083 -32.89426 -30.24121 1.000 107.15303 198 ILE G O 1
ATOM 11970 N N . VAL G 1 199 ? 20.58055 -32.74878 -31.07891 1.000 114.09029 199 VAL G N 1
ATOM 11971 C CA . VAL G 1 199 ? 20.19501 -34.06595 -30.58209 1.000 111.05613 199 VAL G CA 1
ATOM 11972 C C . VAL G 1 199 ? 20.57209 -35.21108 -31.51695 1.000 116.89302 199 VAL G C 1
ATOM 11973 O O . VAL G 1 199 ? 20.55226 -36.37328 -31.08649 1.000 115.16583 199 VAL G O 1
ATOM 11977 N N . ALA G 1 200 ? 20.90677 -34.92049 -32.77840 1.000 120.32341 200 ALA G N 1
ATOM 11978 C CA . ALA G 1 200 ? 21.19269 -35.97971 -33.74526 1.000 128.86096 200 ALA G CA 1
ATOM 11979 C C . ALA G 1 200 ? 22.30963 -36.89500 -33.26271 1.000 132.26186 200 ALA G C 1
ATOM 11980 O O . ALA G 1 200 ? 22.19164 -38.12451 -33.32436 1.000 125.77891 200 ALA G O 1
ATOM 11982 N N . LYS G 1 201 ? 23.41043 -36.30966 -32.78864 1.000 128.78277 201 LYS G N 1
ATOM 11983 C CA . LYS G 1 201 ? 24.53443 -37.11626 -32.32698 1.000 136.02368 201 LYS G CA 1
ATOM 11984 C C . LYS G 1 201 ? 24.13772 -37.97177 -31.12973 1.000 129.60151 201 LYS G C 1
ATOM 11985 O O . LYS G 1 201 ? 24.48301 -39.15759 -31.06240 1.000 115.75479 201 LYS G O 1
ATOM 11991 N N . ALA G 1 202 ? 23.41493 -37.38483 -30.17231 1.000 123.76071 202 ALA G N 1
ATOM 11992 C CA . ALA G 1 202 ? 22.96721 -38.14364 -29.00893 1.000 113.15388 202 ALA G CA 1
ATOM 11993 C C . ALA G 1 202 ? 21.99644 -39.24790 -29.41276 1.000 105.24844 202 ALA G C 1
ATOM 11994 O O . ALA G 1 202 ? 22.00719 -40.33794 -28.82822 1.000 112.19550 202 ALA G O 1
ATOM 11996 N N . ILE G 1 203 ? 21.14284 -38.98174 -30.40508 1.000 103.47812 203 ILE G N 1
ATOM 11997 C CA . ILE G 1 203 ? 20.16249 -39.97636 -30.83303 1.000 123.06468 203 ILE G CA 1
ATOM 11998 C C . ILE G 1 203 ? 20.85390 -41.17696 -31.47188 1.000 128.80086 203 ILE G C 1
ATOM 11999 O O . ILE G 1 203 ? 20.49561 -42.32944 -31.19977 1.000 126.93329 203 ILE G O 1
ATOM 12004 N N . LYS G 1 204 ? 21.84590 -40.93166 -32.33526 1.000 133.67544 204 LYS G N 1
ATOM 12005 C CA . LYS G 1 204 ? 22.56822 -42.03502 -32.96637 1.000 132.40355 204 LYS G CA 1
ATOM 12006 C C . LYS G 1 204 ? 23.20759 -42.94646 -31.92615 1.000 127.96172 204 LYS G C 1
ATOM 12007 O O . LYS G 1 204 ? 23.14865 -44.17605 -32.04887 1.000 118.67406 204 LYS G O 1
ATOM 12013 N N . GLU G 1 205 ? 23.83197 -42.36329 -30.89938 1.000 132.21947 205 GLU G N 1
ATOM 12014 C CA . GLU G 1 205 ? 24.38780 -43.17615 -29.82288 1.000 123.23584 205 GLU G CA 1
ATOM 12015 C C . GLU G 1 205 ? 23.28616 -43.93966 -29.10054 1.000 120.28702 205 GLU G C 1
ATOM 12016 O O . GLU G 1 205 ? 23.48524 -45.08556 -28.67936 1.000 118.42555 205 GLU G O 1
ATOM 12022 N N . ALA G 1 206 ? 22.11620 -43.31501 -28.94381 1.000 116.92142 206 ALA G N 1
ATOM 12023 C CA . ALA G 1 206 ? 20.99349 -43.99035 -28.30374 1.000 109.60725 206 ALA G CA 1
ATOM 12024 C C . ALA G 1 206 ? 20.50803 -45.16559 -29.14264 1.000 107.83980 206 ALA G C 1
ATOM 12025 O O . ALA G 1 206 ? 20.15247 -46.21701 -28.59848 1.000 127.37742 206 ALA G O 1
ATOM 12027 N N . ILE G 1 207 ? 20.48295 -45.00430 -30.46893 1.000 105.56062 207 ILE G N 1
ATOM 12028 C CA . ILE G 1 207 ? 20.03167 -46.08349 -31.34474 1.000 123.61976 207 ILE G CA 1
ATOM 12029 C C . ILE G 1 207 ? 20.96832 -47.28101 -31.24295 1.000 124.92276 207 ILE G C 1
ATOM 12030 O O . ILE G 1 207 ? 20.52500 -48.43644 -31.24080 1.000 110.33183 207 ILE G O 1
ATOM 12035 N N . LYS G 1 208 ? 22.27640 -47.02755 -31.14962 1.000 132.05604 208 LYS G N 1
ATOM 12036 C CA . LYS G 1 208 ? 23.23085 -48.12178 -30.99905 1.000 126.70888 208 LYS G CA 1
ATOM 12037 C C . LYS G 1 208 ? 23.03749 -48.84634 -29.67300 1.000 130.10805 208 LYS G C 1
ATOM 12038 O O . LYS G 1 208 ? 22.93575 -50.07760 -29.63931 1.000 136.68479 208 LYS G O 1
ATOM 12044 N N . LYS G 1 209 ? 22.97910 -48.09915 -28.56690 1.000 123.32586 209 LYS G N 1
ATOM 12045 C CA . LYS G 1 209 ? 22.77668 -48.73504 -27.26906 1.000 115.76686 209 LYS G CA 1
ATOM 12046 C C . LYS G 1 209 ? 21.42271 -49.42656 -27.18717 1.000 110.03126 209 LYS G C 1
ATOM 12047 O O . LYS G 1 209 ? 21.29842 -50.46574 -26.52913 1.000 126.32446 209 LYS G O 1
ATOM 12053 N N . ALA G 1 210 ? 20.39926 -48.86972 -27.84099 1.000 104.35583 210 ALA G N 1
ATOM 12054 C CA . ALA G 1 210 ? 19.09135 -49.51825 -27.84763 1.000 116.27421 210 ALA G CA 1
ATOM 12055 C C . ALA G 1 210 ? 19.13711 -50.84850 -28.58918 1.000 122.93904 210 ALA G C 1
ATOM 12056 O O . ALA G 1 210 ? 18.56155 -51.84152 -28.12867 1.000 113.68028 210 ALA G O 1
ATOM 12058 N N . GLU G 1 211 ? 19.81080 -50.88652 -29.74230 1.000 128.94174 211 GLU G N 1
ATOM 12059 C CA . GLU G 1 211 ? 19.94181 -52.13911 -30.48076 1.000 132.76439 211 GLU G CA 1
ATOM 12060 C C . GLU G 1 211 ? 20.81307 -53.13657 -29.72604 1.000 130.40589 211 GLU G C 1
ATOM 12061 O O . GLU G 1 211 ? 20.56683 -54.34758 -29.78001 1.000 132.34122 211 GLU G O 1
ATOM 12067 N N . GLU G 1 212 ? 21.84276 -52.64949 -29.02639 1.000 126.04154 212 GLU G N 1
ATOM 12068 C CA . GLU G 1 212 ? 22.62506 -53.52767 -28.16163 1.000 128.75727 212 GLU G CA 1
ATOM 12069 C C . GLU G 1 212 ? 21.75647 -54.10629 -27.05309 1.000 123.92794 212 GLU G C 1
ATOM 12070 O O . GLU G 1 212 ? 21.90404 -55.27684 -26.68206 1.000 133.51561 212 GLU G O 1
ATOM 12076 N N . ALA G 1 213 ? 20.84714 -53.29385 -26.50919 1.000 118.17207 213 ALA G N 1
ATOM 12077 C CA . ALA G 1 213 ? 19.93342 -53.77681 -25.48000 1.000 112.03574 213 ALA G CA 1
ATOM 12078 C C . ALA G 1 213 ? 19.01419 -54.86299 -26.02421 1.000 110.28106 213 ALA G C 1
ATOM 12079 O O . ALA G 1 213 ? 18.69445 -55.82591 -25.31705 1.000 112.77834 213 ALA G O 1
ATOM 12081 N N . ILE G 1 214 ? 18.56750 -54.71944 -27.27546 1.000 116.08541 214 ILE G N 1
ATOM 12082 C CA . ILE G 1 214 ? 17.72004 -55.74361 -27.88156 1.000 122.93278 214 ILE G CA 1
ATOM 12083 C C . ILE G 1 214 ? 18.45480 -57.07700 -27.94116 1.000 133.15054 214 ILE G C 1
ATOM 12084 O O . ILE G 1 214 ? 17.87741 -58.13237 -27.65407 1.000 141.71470 214 ILE G O 1
ATOM 12089 N N . LYS G 1 215 ? 19.74052 -57.05241 -28.30163 1.000 136.91573 215 LYS G N 1
ATOM 12090 C CA . LYS G 1 215 ? 20.52709 -58.28285 -28.32082 1.000 137.45298 215 LYS G CA 1
ATOM 12091 C C . LYS G 1 215 ? 20.66386 -58.86897 -26.92097 1.000 131.34826 215 LYS G C 1
ATOM 12092 O O . LYS G 1 215 ? 20.45884 -60.07132 -26.71683 1.000 124.65576 215 LYS G O 1
ATOM 12098 N N . LYS G 1 216 ? 21.02238 -58.03129 -25.94213 1.000 123.66833 216 LYS G N 1
ATOM 12099 C CA . LYS G 1 216 ? 21.12007 -58.50275 -24.56422 1.000 117.27423 216 LYS G CA 1
ATOM 12100 C C . LYS G 1 216 ? 19.78906 -59.05427 -24.07048 1.000 115.81805 216 LYS G C 1
ATOM 12101 O O . LYS G 1 216 ? 19.76496 -59.98114 -23.25205 1.000 108.94408 216 LYS G O 1
ATOM 12107 N N . ALA G 1 217 ? 18.67526 -58.49536 -24.55019 1.000 120.41842 217 ALA G N 1
ATOM 12108 C CA . ALA G 1 217 ? 17.36468 -59.03298 -24.20228 1.000 111.04445 217 ALA G CA 1
ATOM 12109 C C . ALA G 1 217 ? 17.12560 -60.38140 -24.87036 1.000 107.46363 217 ALA G C 1
ATOM 12110 O O . ALA G 1 217 ? 16.63055 -61.31560 -24.23052 1.000 117.33792 217 ALA G O 1
ATOM 12112 N N . GLU G 1 218 ? 17.47238 -60.49875 -26.15713 1.000 115.64503 218 GLU G N 1
ATOM 12113 C CA . GLU G 1 218 ? 17.30851 -61.76400 -26.86999 1.000 121.64030 218 GLU G CA 1
ATOM 12114 C C . GLU G 1 218 ? 18.07033 -62.89269 -26.18782 1.000 123.88284 218 GLU G C 1
ATOM 12115 O O . GLU G 1 218 ? 17.56576 -64.01751 -26.08422 1.000 117.24467 218 GLU G O 1
ATOM 12121 N N . GLU G 1 219 ? 19.29548 -62.61735 -25.73495 1.000 116.12725 219 GLU G N 1
ATOM 12122 C CA . GLU G 1 219 ? 20.04610 -63.61100 -24.97462 1.000 112.81714 219 GLU G CA 1
ATOM 12123 C C . GLU G 1 219 ? 19.29152 -64.01870 -23.71448 1.000 113.62026 219 GLU G C 1
ATOM 12124 O O . GLU G 1 219 ? 19.17121 -65.21018 -23.40574 1.000 121.41164 219 GLU G O 1
ATOM 12130 N N . ALA G 1 220 ? 18.78398 -63.03402 -22.96679 1.000 122.05305 220 ALA G N 1
ATOM 12131 C CA . ALA G 1 220 ? 18.00940 -63.32916 -21.76463 1.000 113.59445 220 ALA G CA 1
ATOM 12132 C C . ALA G 1 220 ? 16.76051 -64.14180 -22.08755 1.000 103.64271 220 ALA G C 1
ATOM 12133 O O . ALA G 1 220 ? 16.39686 -65.05598 -21.33836 1.000 108.13898 220 ALA G O 1
ATOM 12135 N N . ILE G 1 221 ? 16.08684 -63.81770 -23.19490 1.000 101.41086 221 ILE G N 1
ATOM 12136 C CA . ILE G 1 221 ? 14.88462 -64.55217 -23.58518 1.000 103.97947 221 ILE G CA 1
ATOM 12137 C C . ILE G 1 221 ? 15.21090 -66.01696 -23.84454 1.000 107.60540 221 ILE G C 1
ATOM 12138 O O . ILE G 1 221 ? 14.44695 -66.91540 -23.46884 1.000 99.16039 221 ILE G O 1
ATOM 12143 N N . LYS G 1 222 ? 16.34820 -66.28219 -24.49051 1.000 114.81634 222 LYS G N 1
ATOM 12144 C CA . LYS G 1 222 ? 16.73146 -67.65994 -24.77950 1.000 109.29313 222 LYS G CA 1
ATOM 12145 C C . LYS G 1 222 ? 17.00992 -68.43345 -23.49527 1.000 114.10397 222 LYS G C 1
ATOM 12146 O O . LYS G 1 222 ? 16.49195 -69.53921 -23.30228 1.000 100.54009 222 LYS G O 1
ATOM 12152 N N . LEU G 1 223 ? 17.82102 -67.86184 -22.59955 1.000 118.53597 223 LEU G N 1
ATOM 12153 C CA . LEU G 1 223 ? 18.10378 -68.52121 -21.32711 1.000 102.84128 223 LEU G CA 1
ATOM 12154 C C . LEU G 1 223 ? 16.84356 -68.67779 -20.48499 1.000 107.96982 223 LEU G C 1
ATOM 12155 O O . LEU G 1 223 ? 16.68442 -69.67966 -19.77817 1.000 110.86906 223 LEU G O 1
ATOM 12160 N N . ALA G 1 224 ? 15.93773 -67.69636 -20.54195 1.000 107.92478 224 ALA G N 1
ATOM 12161 C CA . ALA G 1 224 ? 14.72089 -67.77175 -19.73838 1.000 95.17112 224 ALA G CA 1
ATOM 12162 C C . ALA G 1 224 ? 13.84522 -68.94033 -20.17006 1.000 97.44486 224 ALA G C 1
ATOM 12163 O O . ALA G 1 224 ? 13.24436 -69.61776 -19.32805 1.000 91.01659 224 ALA G O 1
ATOM 12165 N N . LYS G 1 225 ? 13.74870 -69.18470 -21.47863 1.000 103.03285 225 LYS G N 1
ATOM 12166 C CA . LYS G 1 225 ? 13.02189 -70.35573 -21.95714 1.000 105.81126 225 LYS G CA 1
ATOM 12167 C C . LYS G 1 225 ? 13.63274 -71.63054 -21.39364 1.000 110.27327 225 LYS G C 1
ATOM 12168 O O . LYS G 1 225 ? 12.93519 -72.46913 -20.81393 1.000 100.26118 225 LYS G O 1
ATOM 12174 N N . GLU G 1 226 ? 14.94588 -71.78545 -21.56055 1.000 109.40126 226 GLU G N 1
ATOM 12175 C CA . GLU G 1 226 ? 15.63956 -72.97889 -21.09209 1.000 103.49551 226 GLU G CA 1
ATOM 12176 C C . GLU G 1 226 ? 15.54735 -73.11845 -19.57681 1.000 103.45519 226 GLU G C 1
ATOM 12177 O O . GLU G 1 226 ? 15.33848 -74.22161 -19.05837 1.000 117.29630 226 GLU G O 1
ATOM 12183 N N . SER G 1 227 ? 15.70586 -72.00916 -18.85101 1.000 106.02297 227 SER G N 1
ATOM 12184 C CA . SER G 1 227 ? 15.68267 -72.04873 -17.39104 1.000 102.04022 227 SER G CA 1
ATOM 12185 C C . SER G 1 227 ? 14.30265 -72.42934 -16.86385 1.000 99.71373 227 SER G C 1
ATOM 12186 O O . SER G 1 227 ? 14.15820 -73.39828 -16.10896 1.000 115.12290 227 SER G O 1
ATOM 12189 N N . VAL G 1 228 ? 13.27303 -71.66912 -17.24845 1.000 81.62537 228 VAL G N 1
ATOM 12190 C CA . VAL G 1 228 ? 11.93515 -71.89078 -16.70174 1.000 101.93200 228 VAL G CA 1
ATOM 12191 C C . VAL G 1 228 ? 11.39901 -73.25151 -17.12649 1.000 103.30922 228 VAL G C 1
ATOM 12192 O O . VAL G 1 228 ? 10.75649 -73.95462 -16.33659 1.000 95.31362 228 VAL G O 1
ATOM 12196 N N . GLU G 1 229 ? 11.64881 -73.64314 -18.37896 1.000 113.01000 229 GLU G N 1
ATOM 12197 C CA . GLU G 1 229 ? 11.19312 -74.94664 -18.85290 1.000 105.34437 229 GLU G CA 1
ATOM 12198 C C . GLU G 1 229 ? 11.79469 -76.06551 -18.01375 1.000 100.07947 229 GLU G C 1
ATOM 12199 O O . GLU G 1 229 ? 11.09330 -77.00432 -17.62010 1.000 76.55067 229 GLU G O 1
ATOM 12205 N N . LYS G 1 230 ? 13.09486 -75.97436 -17.72424 1.000 103.26702 230 LYS G N 1
ATOM 12206 C CA . LYS G 1 230 ? 13.75246 -76.98305 -16.90064 1.000 116.37459 230 LYS G CA 1
ATOM 12207 C C . LYS G 1 230 ? 13.15351 -77.02113 -15.50082 1.000 111.53344 230 LYS G C 1
ATOM 12208 O O . LYS G 1 230 ? 12.87057 -78.09757 -14.96198 1.000 114.35740 230 LYS G O 1
ATOM 12214 N N . ASN G 1 231 ? 12.95546 -75.84917 -14.89398 1.000 100.00226 231 ASN G N 1
ATOM 12215 C CA . ASN G 1 231 ? 12.37537 -75.79733 -13.55631 1.000 98.30708 231 ASN G CA 1
ATOM 12216 C C . ASN G 1 231 ? 10.93750 -76.30290 -13.55608 1.000 92.23114 231 ASN G C 1
ATOM 12217 O O . ASN G 1 231 ? 10.49819 -76.94612 -12.59576 1.000 100.46081 231 ASN G O 1
ATOM 12222 N N . LEU G 1 232 ? 10.18765 -76.01915 -14.62538 1.000 94.40482 232 LEU G N 1
ATOM 12223 C CA . LEU G 1 232 ? 8.80592 -76.48310 -14.70818 1.000 92.04267 232 LEU G CA 1
ATOM 12224 C C . LEU G 1 232 ? 8.72432 -77.99663 -14.86079 1.000 102.39180 232 LEU G C 1
ATOM 12225 O O . LEU G 1 232 ? 7.72073 -78.60223 -14.46779 1.000 112.57097 232 LEU G O 1
ATOM 12230 N N . GLU G 1 233 ? 9.75376 -78.62306 -15.43608 1.000 109.77415 233 GLU G N 1
ATOM 12231 C CA . GLU G 1 233 ? 9.75200 -80.07830 -15.55221 1.000 119.53405 233 GLU G CA 1
ATOM 12232 C C . GLU G 1 233 ? 10.00157 -80.74054 -14.20260 1.000 110.64538 233 GLU G C 1
ATOM 12233 O O . GLU G 1 233 ? 9.35447 -81.73900 -13.86512 1.000 104.31967 233 GLU G O 1
ATOM 12239 N N . LYS G 1 234 ? 10.94187 -80.20271 -13.42166 1.000 107.86527 234 LYS G N 1
ATOM 12240 C CA . LYS G 1 234 ? 11.20019 -80.73733 -12.08824 1.000 96.65748 234 LYS G CA 1
ATOM 12241 C C . LYS G 1 234 ? 9.99307 -80.56722 -11.17176 1.000 113.29339 234 LYS G C 1
ATOM 12242 O O . LYS G 1 234 ? 9.71531 -81.43310 -10.33339 1.000 126.77307 234 LYS G O 1
ATOM 12248 N N . LEU G 1 235 ? 9.26996 -79.45222 -11.30742 1.000 102.73155 235 LEU G N 1
ATOM 12249 C CA . LEU G 1 235 ? 8.07677 -79.23638 -10.49273 1.000 98.78225 235 LEU G CA 1
ATOM 12250 C C . LEU G 1 235 ? 6.97072 -80.22400 -10.84706 1.000 116.09742 235 LEU G C 1
ATOM 12251 O O . LEU G 1 235 ? 6.32404 -80.78997 -9.95741 1.000 118.18693 235 LEU G O 1
ATOM 12256 N N . LYS G 1 236 ? 6.72538 -80.42974 -12.14440 1.000 122.21089 236 LYS G N 1
ATOM 12257 C CA . LYS G 1 236 ? 5.71056 -81.39333 -12.56301 1.000 130.45832 236 LYS G CA 1
ATOM 12258 C C . LYS G 1 236 ? 6.04556 -82.80102 -12.08272 1.000 130.02793 236 LYS G C 1
ATOM 12259 O O . LYS G 1 236 ? 5.15533 -83.54992 -11.66255 1.000 124.58122 236 LYS G O 1
ATOM 12265 N N . ALA G 1 237 ? 7.31970 -83.17777 -12.13645 1.000 136.84735 237 ALA G N 1
ATOM 12266 C CA . ALA G 1 237 ? 7.75086 -84.49614 -11.68410 1.000 141.16640 237 ALA G CA 1
ATOM 12267 C C . ALA G 1 237 ? 7.65080 -84.61493 -10.16679 1.000 142.71162 237 ALA G C 1
ATOM 12268 O O . ALA G 1 237 ? 7.67848 -85.71625 -9.61788 1.000 145.48575 237 ALA G O 1
ATOM 12270 N N . GLY H 1 1 ? -16.33439 -43.66864 -49.42982 1.000 154.99623 1 GLY H N 1
ATOM 12271 C CA . GLY H 1 1 ? -17.08747 -44.74826 -50.04022 1.000 161.27191 1 GLY H CA 1
ATOM 12272 C C . GLY H 1 1 ? -16.65634 -46.11611 -49.55108 1.000 155.21654 1 GLY H C 1
ATOM 12273 O O . GLY H 1 1 ? -17.28880 -46.69716 -48.66926 1.000 152.22363 1 GLY H O 1
ATOM 12274 N N . SER H 1 2 ? -15.57010 -46.63323 -50.13001 1.000 156.32897 2 SER H N 1
ATOM 12275 C CA . SER H 1 2 ? -15.05331 -47.92879 -49.70142 1.000 149.33834 2 SER H CA 1
ATOM 12276 C C . SER H 1 2 ? -14.47683 -47.85473 -48.29245 1.000 155.77489 2 SER H C 1
ATOM 12277 O O . SER H 1 2 ? -14.63326 -48.79255 -47.50180 1.000 154.13105 2 SER H O 1
ATOM 12280 N N . HIS H 1 3 ? -13.80801 -46.74858 -47.95836 1.000 151.22771 3 HIS H N 1
ATOM 12281 C CA . HIS H 1 3 ? -13.27979 -46.59062 -46.60723 1.000 142.61316 3 HIS H CA 1
ATOM 12282 C C . HIS H 1 3 ? -14.38463 -46.23749 -45.62134 1.000 139.81275 3 HIS H C 1
ATOM 12283 O O . HIS H 1 3 ? -14.35899 -46.68180 -44.46789 1.000 134.57076 3 HIS H O 1
ATOM 12290 N N . MET H 1 4 ? -15.36341 -45.43944 -46.05668 1.000 146.19258 4 MET H N 1
ATOM 12291 C CA . MET H 1 4 ? -16.45828 -45.06214 -45.16982 1.000 135.26195 4 MET H CA 1
ATOM 12292 C C . MET H 1 4 ? -17.31740 -46.26189 -44.79231 1.000 140.07633 4 MET H C 1
ATOM 12293 O O . MET H 1 4 ? -17.96324 -46.24850 -43.73863 1.000 139.86440 4 MET H O 1
ATOM 12298 N N . ASP H 1 5 ? -17.34458 -47.30095 -45.63157 1.000 145.49020 5 ASP H N 1
ATOM 12299 C CA . ASP H 1 5 ? -18.01514 -48.53715 -45.24325 1.000 134.70034 5 ASP H CA 1
ATOM 12300 C C . ASP H 1 5 ? -17.13819 -49.37330 -44.32043 1.000 119.45590 5 ASP H C 1
ATOM 12301 O O . ASP H 1 5 ? -17.63207 -49.94736 -43.34418 1.000 121.51089 5 ASP H O 1
ATOM 12306 N N . LEU H 1 6 ? -15.83896 -49.45775 -44.61888 1.000 117.38523 6 LEU H N 1
ATOM 12307 C CA . LEU H 1 6 ? -14.91671 -50.15715 -43.72988 1.000 115.84000 6 LEU H CA 1
ATOM 12308 C C . LEU H 1 6 ? -14.81377 -49.46057 -42.37821 1.000 111.81361 6 LEU H C 1
ATOM 12309 O O . LEU H 1 6 ? -14.78794 -50.12109 -41.33287 1.000 94.91407 6 LEU H O 1
ATOM 12314 N N . ARG H 1 7 ? -14.74561 -48.12566 -42.37903 1.000 117.55086 7 ARG H N 1
ATOM 12315 C CA . ARG H 1 7 ? -14.72501 -47.38308 -41.12194 1.000 107.88442 7 ARG H CA 1
ATOM 12316 C C . ARG H 1 7 ? -15.99215 -47.64138 -40.31776 1.000 112.65254 7 ARG H C 1
ATOM 12317 O O . ARG H 1 7 ? -15.93330 -47.92558 -39.11563 1.000 124.43401 7 ARG H O 1
ATOM 12325 N N . ALA H 1 8 ? -17.15400 -47.53474 -40.96799 1.000 117.74260 8 ALA H N 1
ATOM 12326 C CA . ALA H 1 8 ? -18.41239 -47.82769 -40.29113 1.000 125.71439 8 ALA H CA 1
ATOM 12327 C C . ALA H 1 8 ? -18.49074 -49.28556 -39.85976 1.000 114.33128 8 ALA H C 1
ATOM 12328 O O . ALA H 1 8 ? -19.06981 -49.59196 -38.81241 1.000 119.31996 8 ALA H O 1
ATOM 12330 N N . GLU H 1 9 ? -17.90977 -50.19419 -40.64597 1.000 114.30992 9 GLU H N 1
ATOM 12331 C CA . GLU H 1 9 ? -17.92593 -51.60900 -40.28816 1.000 112.85105 9 GLU H CA 1
ATOM 12332 C C . GLU H 1 9 ? -17.11252 -51.86772 -39.02669 1.000 108.39664 9 GLU H C 1
ATOM 12333 O O . GLU H 1 9 ? -17.56108 -52.58232 -38.12231 1.000 98.77119 9 GLU H O 1
ATOM 12339 N N . LEU H 1 10 ? -15.90727 -51.29913 -38.95083 1.000 107.55988 10 LEU H N 1
ATOM 12340 C CA . LEU H 1 10 ? -15.07878 -51.49311 -37.76609 1.000 99.77323 10 LEU H CA 1
ATOM 12341 C C . LEU H 1 10 ? -15.71047 -50.84756 -36.53972 1.000 102.46995 10 LEU H C 1
ATOM 12342 O O . LEU H 1 10 ? -15.74659 -51.45443 -35.46346 1.000 99.18014 10 LEU H O 1
ATOM 12347 N N . LEU H 1 11 ? -16.22328 -49.62206 -36.68726 1.000 106.64281 11 LEU H N 1
ATOM 12348 C CA . LEU H 1 11 ? -16.85777 -48.93557 -35.56554 1.000 116.68247 11 LEU H CA 1
ATOM 12349 C C . LEU H 1 11 ? -18.05742 -49.70569 -35.02832 1.000 114.17818 11 LEU H C 1
ATOM 12350 O O . LEU H 1 11 ? -18.32716 -49.66679 -33.82249 1.000 110.80558 11 LEU H O 1
ATOM 12355 N N . LYS H 1 12 ? -18.78592 -50.40950 -35.89744 1.000 102.74975 12 LYS H N 1
ATOM 12356 C CA . LYS H 1 12 ? -19.93757 -51.17934 -35.43828 1.000 98.60117 12 LYS H CA 1
ATOM 12357 C C . LYS H 1 12 ? -19.49485 -52.37833 -34.60987 1.000 108.00691 12 LYS H C 1
ATOM 12358 O O . LYS H 1 12 ? -19.98903 -52.59317 -33.49684 1.000 104.98326 12 LYS H O 1
ATOM 12364 N N . ALA H 1 13 ? -18.56974 -53.17931 -35.14387 1.000 117.05620 13 ALA H N 1
ATOM 12365 C CA . ALA H 1 13 ? -18.05358 -54.31713 -34.39031 1.000 115.20961 13 ALA H CA 1
ATOM 12366 C C . ALA H 1 13 ? -17.31382 -53.86005 -33.13848 1.000 114.27130 13 ALA H C 1
ATOM 12367 O O . ALA H 1 13 ? -17.38098 -54.51850 -32.09358 1.000 119.29270 13 ALA H O 1
ATOM 12369 N N . LEU H 1 14 ? -16.59564 -52.73657 -33.22781 1.000 106.41421 14 LEU H N 1
ATOM 12370 C CA . LEU H 1 14 ? -15.90990 -52.19280 -32.05841 1.000 95.72950 14 LEU H CA 1
ATOM 12371 C C . LEU H 1 14 ? -16.90306 -51.76783 -30.98401 1.000 98.75909 14 LEU H C 1
ATOM 12372 O O . LEU H 1 14 ? -16.71977 -52.07113 -29.79970 1.000 104.65566 14 LEU H O 1
ATOM 12377 N N . LEU H 1 15 ? -17.95670 -51.04693 -31.37906 1.000 101.37520 15 LEU H N 1
ATOM 12378 C CA . LEU H 1 15 ? -18.97913 -50.64083 -30.41888 1.000 101.06969 15 LEU H CA 1
ATOM 12379 C C . LEU H 1 15 ? -19.61254 -51.85222 -29.74587 1.000 107.79175 15 LEU H C 1
ATOM 12380 O O . LEU H 1 15 ? -19.86688 -51.83712 -28.53589 1.000 104.05963 15 LEU H O 1
ATOM 12385 N N . LYS H 1 16 ? -19.87131 -52.91260 -30.51509 1.000 114.53742 16 LYS H N 1
ATOM 12386 C CA . LYS H 1 16 ? -20.41720 -54.13759 -29.93864 1.000 114.41709 16 LYS H CA 1
ATOM 12387 C C . LYS H 1 16 ? -19.46759 -54.72457 -28.90080 1.000 116.88853 16 LYS H C 1
ATOM 12388 O O . LYS H 1 16 ? -19.89188 -55.12880 -27.81195 1.000 123.03725 16 LYS H O 1
ATOM 12394 N N . ALA H 1 17 ? -18.17411 -54.78936 -29.22878 1.000 116.92203 17 ALA H N 1
ATOM 12395 C CA . ALA H 1 17 ? -17.19106 -55.31151 -28.28396 1.000 113.50750 17 ALA H CA 1
ATOM 12396 C C . ALA H 1 17 ? -17.12973 -54.46392 -27.01813 1.000 106.83927 17 ALA H C 1
ATOM 12397 O O . ALA H 1 17 ? -17.03182 -54.99983 -25.90751 1.000 103.78806 17 ALA H O 1
ATOM 12399 N N . VAL H 1 18 ? -17.17107 -53.13741 -27.16621 1.000 94.79630 18 VAL H N 1
ATOM 12400 C CA . VAL H 1 18 ? -17.14301 -52.25711 -26.00177 1.000 87.22283 18 VAL H CA 1
ATOM 12401 C C . VAL H 1 18 ? -18.39811 -52.44102 -25.15495 1.000 96.46838 18 VAL H C 1
ATOM 12402 O O . VAL H 1 18 ? -18.33606 -52.40932 -23.91992 1.000 110.48632 18 VAL H O 1
ATOM 12406 N N . GLU H 1 19 ? -19.55513 -52.63597 -25.79691 1.000 96.63291 19 GLU H N 1
ATOM 12407 C CA . GLU H 1 19 ? -20.78096 -52.87823 -25.03926 1.000 102.55819 19 GLU H CA 1
ATOM 12408 C C . GLU H 1 19 ? -20.66454 -54.13957 -24.19294 1.000 102.25852 19 GLU H C 1
ATOM 12409 O O . GLU H 1 19 ? -21.06809 -54.15115 -23.02449 1.000 95.47164 19 GLU H O 1
ATOM 12415 N N . GLU H 1 20 ? -20.11438 -55.21244 -24.76719 1.000 109.56833 20 GLU H N 1
ATOM 12416 C CA . GLU H 1 20 ? -19.89612 -56.43683 -24.00336 1.000 101.05201 20 GLU H CA 1
ATOM 12417 C C . GLU H 1 20 ? -18.88803 -56.21554 -22.88319 1.000 97.33984 20 GLU H C 1
ATOM 12418 O O . GLU H 1 20 ? -19.03890 -56.76274 -21.78404 1.000 108.63978 20 GLU H O 1
ATOM 12424 N N . PHE H 1 21 ? -17.84492 -55.42585 -23.15157 1.000 85.50277 21 PHE H N 1
ATOM 12425 C CA . PHE H 1 21 ? -16.82615 -55.15624 -22.14185 1.000 82.29004 21 PHE H CA 1
ATOM 12426 C C . PHE H 1 21 ? -17.43081 -54.49723 -20.90629 1.000 84.31557 21 PHE H C 1
ATOM 12427 O O . PHE H 1 21 ? -17.16925 -54.91980 -19.77437 1.000 96.26134 21 PHE H O 1
ATOM 12435 N N . LEU H 1 22 ? -18.24024 -53.45238 -21.10316 1.000 76.21606 22 LEU H N 1
ATOM 12436 C CA . LEU H 1 22 ? -18.84944 -52.76624 -19.96686 1.000 80.13416 22 LEU H CA 1
ATOM 12437 C C . LEU H 1 22 ? -19.84947 -53.65211 -19.23335 1.000 92.49225 22 LEU H C 1
ATOM 12438 O O . LEU H 1 22 ? -19.97877 -53.55172 -18.00789 1.000 105.42239 22 LEU H O 1
ATOM 12443 N N . LYS H 1 23 ? -20.56397 -54.51672 -19.95738 1.000 79.75335 23 LYS H N 1
ATOM 12444 C CA . LYS H 1 23 ? -21.51295 -55.41967 -19.31227 1.000 86.31203 23 LYS H CA 1
ATOM 12445 C C . LYS H 1 23 ? -20.79947 -56.38643 -18.37464 1.000 97.05954 23 LYS H C 1
ATOM 12446 O O . LYS H 1 23 ? -21.16129 -56.50876 -17.19820 1.000 85.40493 23 LYS H O 1
ATOM 12452 N N . ALA H 1 24 ? -19.78714 -57.09353 -18.88480 1.000 98.15041 24 ALA H N 1
ATOM 12453 C CA . ALA H 1 24 ? -19.00632 -57.98923 -18.03670 1.000 98.45023 24 ALA H CA 1
ATOM 12454 C C . ALA H 1 24 ? -18.34116 -57.22877 -16.89572 1.000 102.69674 24 ALA H C 1
ATOM 12455 O O . ALA H 1 24 ? -18.29699 -57.71368 -15.75826 1.000 107.74841 24 ALA H O 1
ATOM 12457 N N . ALA H 1 25 ? -17.80717 -56.03829 -17.18599 1.000 99.09048 25 ALA H N 1
ATOM 12458 C CA . ALA H 1 25 ? -17.16997 -55.23053 -16.15015 1.000 89.92320 25 ALA H CA 1
ATOM 12459 C C . ALA H 1 25 ? -18.15987 -54.84551 -15.05851 1.000 90.10981 25 ALA H C 1
ATOM 12460 O O . ALA H 1 25 ? -17.80718 -54.81497 -13.87340 1.000 104.55781 25 ALA H O 1
ATOM 12462 N N . GLU H 1 26 ? -19.40185 -54.53743 -15.43843 1.000 79.87830 26 GLU H N 1
ATOM 12463 C CA . GLU H 1 26 ? -20.40611 -54.16772 -14.44655 1.000 82.57625 26 GLU H CA 1
ATOM 12464 C C . GLU H 1 26 ? -20.75106 -55.35197 -13.55391 1.000 99.31941 26 GLU H C 1
ATOM 12465 O O . GLU H 1 26 ? -20.84734 -55.20977 -12.32929 1.000 86.89543 26 GLU H O 1
ATOM 12471 N N . GLU H 1 27 ? -20.94999 -56.52968 -14.15450 1.000 109.94860 27 GLU H N 1
ATOM 12472 C CA . GLU H 1 27 ? -21.21168 -57.73127 -13.36771 1.000 108.47658 27 GLU H CA 1
ATOM 12473 C C . GLU H 1 27 ? -20.06536 -58.01407 -12.40560 1.000 99.00314 27 GLU H C 1
ATOM 12474 O O . GLU H 1 27 ? -20.29386 -58.37291 -11.24423 1.000 89.45642 27 GLU H O 1
ATOM 12480 N N . ALA H 1 28 ? -18.82399 -57.87304 -12.87792 1.000 87.81858 28 ALA H N 1
ATOM 12481 C CA . ALA H 1 28 ? -17.66984 -58.01680 -11.99654 1.000 87.50177 28 ALA H CA 1
ATOM 12482 C C . ALA H 1 28 ? -17.76830 -57.05999 -10.81554 1.000 94.80196 28 ALA H C 1
ATOM 12483 O O . ALA H 1 28 ? -17.61613 -57.46655 -9.65794 1.000 94.66580 28 ALA H O 1
ATOM 12485 N N . ILE H 1 29 ? -18.02187 -55.77801 -11.09414 1.000 98.60120 29 ILE H N 1
ATOM 12486 C CA . ILE H 1 29 ? -18.14295 -54.78748 -10.02736 1.000 98.57162 29 ILE H CA 1
ATOM 12487 C C . ILE H 1 29 ? -19.25578 -55.17986 -9.06442 1.000 95.58073 29 ILE H C 1
ATOM 12488 O O . ILE H 1 29 ? -19.10564 -55.07584 -7.84047 1.000 94.69463 29 ILE H O 1
ATOM 12493 N N . LYS H 1 30 ? -20.38567 -55.64640 -9.60162 1.000 96.53901 30 LYS H N 1
ATOM 12494 C CA . LYS H 1 30 ? -21.48807 -56.08681 -8.75345 1.000 96.79906 30 LYS H CA 1
ATOM 12495 C C . LYS H 1 30 ? -21.06317 -57.23326 -7.84597 1.000 96.22935 30 LYS H C 1
ATOM 12496 O O . LYS H 1 30 ? -21.41981 -57.26520 -6.66232 1.000 102.40394 30 LYS H O 1
ATOM 12502 N N . GLU H 1 31 ? -20.30371 -58.18826 -8.38569 1.000 99.06421 31 GLU H N 1
ATOM 12503 C CA . GLU H 1 31 ? -19.93089 -59.36431 -7.60932 1.000 99.63811 31 GLU H CA 1
ATOM 12504 C C . GLU H 1 31 ? -18.76112 -59.08090 -6.67015 1.000 102.34674 31 GLU H C 1
ATOM 12505 O O . GLU H 1 31 ? -18.75710 -59.54479 -5.52401 1.000 92.97922 31 GLU H O 1
ATOM 12511 N N . LEU H 1 32 ? -17.75958 -58.33044 -7.14105 1.000 99.41102 32 LEU H N 1
ATOM 12512 C CA . LEU H 1 32 ? -16.60536 -58.00815 -6.30404 1.000 84.77587 32 LEU H CA 1
ATOM 12513 C C . LEU H 1 32 ? -16.99895 -57.16647 -5.09523 1.000 98.81284 32 LEU H C 1
ATOM 12514 O O . LEU H 1 32 ? -16.49898 -57.38948 -3.98599 1.000 108.87148 32 LEU H O 1
ATOM 12519 N N . LEU H 1 33 ? -17.88131 -56.18331 -5.29143 1.000 102.87913 33 LEU H N 1
ATOM 12520 C CA . LEU H 1 33 ? -18.30889 -55.33979 -4.17906 1.000 103.89771 33 LEU H CA 1
ATOM 12521 C C . LEU H 1 33 ? -19.09035 -56.12644 -3.13405 1.000 112.61379 33 LEU H C 1
ATOM 12522 O O . LEU H 1 33 ? -19.06910 -55.76889 -1.95048 1.000 106.80285 33 LEU H O 1
ATOM 12527 N N . GLU H 1 34 ? -19.78053 -57.19240 -3.54407 1.000 112.30871 34 GLU H N 1
ATOM 12528 C CA . GLU H 1 34 ? -20.49349 -58.02613 -2.58137 1.000 110.41964 34 GLU H CA 1
ATOM 12529 C C . GLU H 1 34 ? -19.52183 -58.78174 -1.68261 1.000 107.51271 34 GLU H C 1
ATOM 12530 O O . GLU H 1 34 ? -19.70918 -58.84238 -0.46140 1.000 105.41791 34 GLU H O 1
ATOM 12536 N N . LEU H 1 35 ? -18.47660 -59.36801 -2.27274 1.000 105.95486 35 LEU H N 1
ATOM 12537 C CA . LEU H 1 35 ? -17.45961 -60.05377 -1.48043 1.000 102.95751 35 LEU H CA 1
ATOM 12538 C C . LEU H 1 35 ? -16.74629 -59.09643 -0.53270 1.000 112.09451 35 LEU H C 1
ATOM 12539 O O . LEU H 1 35 ? -16.37043 -59.48051 0.58132 1.000 115.60931 35 LEU H O 1
ATOM 12544 N N . LEU H 1 36 ? -16.54701 -57.84666 -0.96041 1.000 106.35432 36 LEU H N 1
ATOM 12545 C CA . LEU H 1 36 ? -15.86774 -56.86611 -0.11754 1.000 110.31014 36 LEU H CA 1
ATOM 12546 C C . LEU H 1 36 ? -16.62148 -56.62010 1.18476 1.000 110.59789 36 LEU H C 1
ATOM 12547 O O . LEU H 1 36 ? -16.00709 -56.49998 2.25171 1.000 110.57742 36 LEU H O 1
ATOM 12552 N N . LYS H 1 37 ? -17.95177 -56.53243 1.11650 1.000 103.25655 37 LYS H N 1
ATOM 12553 C CA . LYS H 1 37 ? -18.74798 -56.29901 2.31837 1.000 110.05417 37 LYS H CA 1
ATOM 12554 C C . LYS H 1 37 ? -18.54591 -57.40723 3.34646 1.000 116.42056 37 LYS H C 1
ATOM 12555 O O . LYS H 1 37 ? -18.25499 -57.13741 4.51782 1.000 112.50152 37 LYS H O 1
ATOM 12561 N N . LYS H 1 38 ? -18.69978 -58.66497 2.92573 1.000 112.89230 38 LYS H N 1
ATOM 12562 C CA . LYS H 1 38 ? -18.47776 -59.78189 3.83946 1.000 106.17292 38 LYS H CA 1
ATOM 12563 C C . LYS H 1 38 ? -17.02497 -59.84948 4.29278 1.000 107.98596 38 LYS H C 1
ATOM 12564 O O . LYS H 1 38 ? -16.74278 -60.20887 5.44213 1.000 111.57181 38 LYS H O 1
ATOM 12570 N N . ALA H 1 39 ? -16.08848 -59.50870 3.40345 1.000 101.29351 39 ALA H N 1
ATOM 12571 C CA . ALA H 1 39 ? -14.67584 -59.53757 3.77011 1.000 99.08462 39 ALA H CA 1
ATOM 12572 C C . ALA H 1 39 ? -14.37114 -58.53209 4.87329 1.000 100.28133 39 ALA H C 1
ATOM 12573 O O . ALA H 1 39 ? -13.57980 -58.81645 5.78046 1.000 102.50566 39 ALA H O 1
ATOM 12575 N N . LEU H 1 40 ? -14.98264 -57.34626 4.80967 1.000 97.40060 40 LEU H N 1
ATOM 12576 C CA . LEU H 1 40 ? -14.79031 -56.36491 5.87203 1.000 107.51835 40 LEU H CA 1
ATOM 12577 C C . LEU H 1 40 ? -15.35175 -56.86658 7.19541 1.000 103.95946 40 LEU H C 1
ATOM 12578 O O . LEU H 1 40 ? -14.82816 -56.52715 8.26319 1.000 89.49354 40 LEU H O 1
ATOM 12583 N N . GLU H 1 41 ? -16.41491 -57.67117 7.14362 1.000 103.87807 41 GLU H N 1
ATOM 12584 C CA . GLU H 1 41 ? -16.96800 -58.26416 8.35626 1.000 108.30611 41 GLU H CA 1
ATOM 12585 C C . GLU H 1 41 ? -15.98850 -59.25474 8.97273 1.000 103.59495 41 GLU H C 1
ATOM 12586 O O . GLU H 1 41 ? -15.77242 -59.25521 10.19068 1.000 101.83464 41 GLU H O 1
ATOM 12592 N N . VAL H 1 42 ? -15.39901 -60.11903 8.14209 1.000 84.52166 42 VAL H N 1
ATOM 12593 C CA . VAL H 1 42 ? -14.42032 -61.08711 8.62977 1.000 76.70859 42 VAL H CA 1
ATOM 12594 C C . VAL H 1 42 ? -13.24574 -60.37597 9.28985 1.000 89.07892 42 VAL H C 1
ATOM 12595 O O . VAL H 1 42 ? -12.74207 -60.81305 10.33228 1.000 100.95445 42 VAL H O 1
ATOM 12599 N N . LEU H 1 43 ? -12.79164 -59.26915 8.69630 1.000 87.33269 43 LEU H N 1
ATOM 12600 C CA . LEU H 1 43 ? -11.67412 -58.52719 9.27177 1.000 88.75936 43 LEU H CA 1
ATOM 12601 C C . LEU H 1 43 ? -12.04582 -57.92968 10.62403 1.000 100.23689 43 LEU H C 1
ATOM 12602 O O . LEU H 1 43 ? -11.24250 -57.95551 11.56415 1.000 100.23404 43 LEU H O 1
ATOM 12607 N N . LYS H 1 44 ? -13.25526 -57.37286 10.73598 1.000 97.02693 44 LYS H N 1
ATOM 12608 C CA . LYS H 1 44 ? -13.70786 -56.82697 12.01229 1.000 98.26774 44 LYS H CA 1
ATOM 12609 C C . LYS H 1 44 ? -13.80049 -57.91263 13.07738 1.000 120.30084 44 LYS H C 1
ATOM 12610 O O . LYS H 1 44 ? -13.37116 -57.71008 14.21890 1.000 108.95018 44 LYS H O 1
ATOM 12616 N N . LYS H 1 45 ? -14.36743 -59.07054 12.72488 1.000 119.00735 45 LYS H N 1
ATOM 12617 C CA . LYS H 1 45 ? -14.47002 -60.16808 13.68147 1.000 112.91300 45 LYS H CA 1
ATOM 12618 C C . LYS H 1 45 ? -13.09971 -60.62316 14.16586 1.000 119.17578 45 LYS H C 1
ATOM 12619 O O . LYS H 1 45 ? -12.95565 -61.03989 15.32138 1.000 130.38409 45 LYS H O 1
ATOM 12625 N N . LEU H 1 46 ? -12.08220 -60.53771 13.30755 1.000 108.68465 46 LEU H N 1
ATOM 12626 C CA . LEU H 1 46 ? -10.74817 -60.97918 13.69822 1.000 103.38924 46 LEU H CA 1
ATOM 12627 C C . LEU H 1 46 ? -10.09341 -59.98679 14.65489 1.000 107.33923 46 LEU H C 1
ATOM 12628 O O . LEU H 1 46 ? -9.36517 -60.38808 15.57031 1.000 98.36125 46 LEU H O 1
ATOM 12633 N N . ASP H 1 47 ? -10.35120 -58.69129 14.46673 1.000 117.01106 47 ASP H N 1
ATOM 12634 C CA . ASP H 1 47 ? -9.81429 -57.63823 15.33075 1.000 126.88508 47 ASP H CA 1
ATOM 12635 C C . ASP H 1 47 ? -10.86043 -56.54665 15.49948 1.000 118.76457 47 ASP H C 1
ATOM 12636 O O . ASP H 1 47 ? -10.89537 -55.57453 14.73305 1.000 120.53919 47 ASP H O 1
ATOM 12641 N N . PRO H 1 48 ? -11.73767 -56.67153 16.50128 1.000 117.79738 48 PRO H N 1
ATOM 12642 C CA . PRO H 1 48 ? -12.82092 -55.68839 16.65020 1.000 111.94437 48 PRO H CA 1
ATOM 12643 C C . PRO H 1 48 ? -12.39135 -54.39275 17.31417 1.000 109.87683 48 PRO H C 1
ATOM 12644 O O . PRO H 1 48 ? -13.10709 -53.38993 17.18891 1.000 103.36854 48 PRO H O 1
ATOM 12648 N N . LYS H 1 49 ? -11.25360 -54.37700 18.00882 1.000 116.00195 49 LYS H N 1
ATOM 12649 C CA . LYS H 1 49 ? -10.77057 -53.19444 18.71080 1.000 117.18843 49 LYS H CA 1
ATOM 12650 C C . LYS H 1 49 ? -9.60365 -52.53333 17.98777 1.000 121.22333 49 LYS H C 1
ATOM 12651 O O . LYS H 1 49 ? -8.89163 -51.71782 18.58238 1.000 114.36562 49 LYS H O 1
ATOM 12657 N N . SER H 1 50 ? -9.39203 -52.86720 16.71853 1.000 123.41854 50 SER H N 1
ATOM 12658 C CA . SER H 1 50 ? -8.27201 -52.33116 15.95865 1.000 111.12816 50 SER H CA 1
ATOM 12659 C C . SER H 1 50 ? -8.72311 -51.06365 15.24554 1.000 105.82180 50 SER H C 1
ATOM 12660 O O . SER H 1 50 ? -9.65203 -51.09610 14.43045 1.000 100.66550 50 SER H O 1
ATOM 12663 N N . LYS H 1 51 ? -8.05930 -49.94926 15.55944 1.000 111.43258 51 LYS H N 1
ATOM 12664 C CA . LYS H 1 51 ? -8.35326 -48.68489 14.89698 1.000 83.84104 51 LYS H CA 1
ATOM 12665 C C . LYS H 1 51 ? -7.88435 -48.69859 13.44939 1.000 86.23768 51 LYS H C 1
ATOM 12666 O O . LYS H 1 51 ? -8.44889 -47.99152 12.60694 1.000 88.57833 51 LYS H O 1
ATOM 12672 N N . GLY H 1 52 ? -6.84786 -49.48393 13.15023 1.000 88.37423 52 GLY H N 1
ATOM 12673 C CA . GLY H 1 52 ? -6.44145 -49.67170 11.76693 1.000 80.51832 52 GLY H CA 1
ATOM 12674 C C . GLY H 1 52 ? -7.50404 -50.36736 10.93834 1.000 81.84096 52 GLY H C 1
ATOM 12675 O O . GLY H 1 52 ? -7.80096 -49.95825 9.81288 1.000 87.17379 52 GLY H O 1
ATOM 12676 N N . VAL H 1 53 ? -8.08636 -51.43897 11.48527 1.000 77.89567 53 VAL H N 1
ATOM 12677 C CA . VAL H 1 53 ? -9.14627 -52.16051 10.78376 1.000 92.81932 53 VAL H CA 1
ATOM 12678 C C . VAL H 1 53 ? -10.34483 -51.25408 10.53360 1.000 80.76493 53 VAL H C 1
ATOM 12679 O O . VAL H 1 53 ? -10.92688 -51.25945 9.44179 1.000 82.31089 53 VAL H O 1
ATOM 12683 N N . GLU H 1 54 ? -10.73192 -50.46138 11.53571 1.000 88.66485 54 GLU H N 1
ATOM 12684 C CA . GLU H 1 54 ? -11.85378 -49.54338 11.35987 1.000 101.68598 54 GLU H CA 1
ATOM 12685 C C . GLU H 1 54 ? -11.55532 -48.50012 10.28967 1.000 94.51262 54 GLU H C 1
ATOM 12686 O O . GLU H 1 54 ? -12.42975 -48.15949 9.48339 1.000 79.30146 54 GLU H O 1
ATOM 12692 N N . ALA H 1 55 ? -10.32944 -47.96909 10.27815 1.000 89.58102 55 ALA H N 1
ATOM 12693 C CA . ALA H 1 55 ? -9.93962 -47.02166 9.23855 1.000 83.99750 55 ALA H CA 1
ATOM 12694 C C . ALA H 1 55 ? -10.06295 -47.63957 7.85059 1.000 87.60117 55 ALA H C 1
ATOM 12695 O O . ALA H 1 55 ? -10.53250 -46.98598 6.91112 1.000 84.81783 55 ALA H O 1
ATOM 12697 N N . LEU H 1 56 ? -9.64675 -48.89981 7.70135 1.000 82.02704 56 LEU H N 1
ATOM 12698 C CA . LEU H 1 56 ? -9.77294 -49.56855 6.41052 1.000 79.94063 56 LEU H CA 1
ATOM 12699 C C . LEU H 1 56 ? -11.23375 -49.74121 6.01524 1.000 90.72029 56 LEU H C 1
ATOM 12700 O O . LEU H 1 56 ? -11.59226 -49.55774 4.84628 1.000 97.63317 56 LEU H O 1
ATOM 12705 N N . VAL H 1 57 ? -12.09052 -50.09912 6.97459 1.000 94.44952 57 VAL H N 1
ATOM 12706 C CA . VAL H 1 57 ? -13.51117 -50.27354 6.67943 1.000 99.05853 57 VAL H CA 1
ATOM 12707 C C . VAL H 1 57 ? -14.11284 -48.96933 6.17081 1.000 100.43334 57 VAL H C 1
ATOM 12708 O O . VAL H 1 57 ? -14.80262 -48.94242 5.14450 1.000 91.36186 57 VAL H O 1
ATOM 12712 N N . LYS H 1 58 ? -13.86221 -47.86844 6.88401 1.000 93.38287 58 LYS H N 1
ATOM 12713 C CA . LYS H 1 58 ? -14.32744 -46.56355 6.42374 1.000 86.44046 58 LYS H CA 1
ATOM 12714 C C . LYS H 1 58 ? -13.74926 -46.22899 5.05378 1.000 93.50068 58 LYS H C 1
ATOM 12715 O O . LYS H 1 58 ? -14.46799 -45.77240 4.15680 1.000 93.47000 58 LYS H O 1
ATOM 12721 N N . GLY H 1 59 ? -12.44461 -46.44773 4.87705 1.000 72.85122 59 GLY H N 1
ATOM 12722 C CA . GLY H 1 59 ? -11.82880 -46.19373 3.58462 1.000 72.86953 59 GLY H CA 1
ATOM 12723 C C . GLY H 1 59 ? -12.37395 -47.08194 2.48193 1.000 79.96106 59 GLY H C 1
ATOM 12724 O O . GLY H 1 59 ? -12.54853 -46.63807 1.34458 1.000 80.72333 59 GLY H O 1
ATOM 12725 N N . ALA H 1 60 ? -12.63875 -48.35222 2.79913 1.000 88.21434 60 ALA H N 1
ATOM 12726 C CA . ALA H 1 60 ? -13.15639 -49.27773 1.79456 1.000 78.74850 60 ALA H CA 1
ATOM 12727 C C . ALA H 1 60 ? -14.57592 -48.91667 1.37045 1.000 92.07580 60 ALA H C 1
ATOM 12728 O O . ALA H 1 60 ? -14.92621 -49.04341 0.19082 1.000 79.85201 60 ALA H O 1
ATOM 12730 N N . LYS H 1 61 ? -15.41463 -48.48782 2.31778 1.000 93.41350 61 LYS H N 1
ATOM 12731 C CA . LYS H 1 61 ? -16.76829 -48.06733 1.96624 1.000 91.04972 61 LYS H CA 1
ATOM 12732 C C . LYS H 1 61 ? -16.75088 -46.84343 1.05791 1.000 97.48693 61 LYS H C 1
ATOM 12733 O O . LYS H 1 61 ? -17.56181 -46.73871 0.12971 1.000 93.48237 61 LYS H O 1
ATOM 12739 N N . GLY H 1 62 ? -15.84280 -45.90055 1.31773 1.000 100.58161 62 GLY H N 1
ATOM 12740 C CA . GLY H 1 62 ? -15.72931 -44.73806 0.44965 1.000 104.11223 62 GLY H CA 1
ATOM 12741 C C . GLY H 1 62 ? -15.32162 -45.10244 -0.96546 1.000 84.42004 62 GLY H C 1
ATOM 12742 O O . GLY H 1 62 ? -15.88310 -44.59341 -1.93889 1.000 88.35072 62 GLY H O 1
ATOM 12743 N N . ALA H 1 63 ? -14.32833 -45.98537 -1.09620 1.000 79.98658 63 ALA H N 1
ATOM 12744 C CA . ALA H 1 63 ? -13.90113 -46.43952 -2.41654 1.000 81.68645 63 ALA H CA 1
ATOM 12745 C C . ALA H 1 63 ? -15.03135 -47.14020 -3.16123 1.000 87.60414 63 ALA H C 1
ATOM 12746 O O . ALA H 1 63 ? -15.16176 -46.99411 -4.38233 1.000 96.06702 63 ALA H O 1
ATOM 12748 N N . ALA H 1 64 ? -15.85223 -47.91449 -2.44505 1.000 93.16353 64 ALA H N 1
ATOM 12749 C CA . ALA H 1 64 ? -16.96464 -48.61059 -3.08645 1.000 92.08534 64 ALA H CA 1
ATOM 12750 C C . ALA H 1 64 ? -17.94731 -47.63166 -3.71827 1.000 107.97967 64 ALA H C 1
ATOM 12751 O O . ALA H 1 64 ? -18.46293 -47.88102 -4.81469 1.000 110.25739 64 ALA H O 1
ATOM 12753 N N . LYS H 1 65 ? -18.22898 -46.51738 -3.03701 1.000 115.56643 65 LYS H N 1
ATOM 12754 C CA . LYS H 1 65 ? -19.10237 -45.49945 -3.61424 1.000 109.93254 65 LYS H CA 1
ATOM 12755 C C . LYS H 1 65 ? -18.51379 -44.93286 -4.89978 1.000 82.52606 65 LYS H C 1
ATOM 12756 O O . LYS H 1 65 ? -19.23265 -44.73500 -5.88635 1.000 78.69485 65 LYS H O 1
ATOM 12762 N N . GLY H 1 66 ? -17.20789 -44.65950 -4.90492 1.000 79.14694 66 GLY H N 1
ATOM 12763 C CA . GLY H 1 66 ? -16.57365 -44.14118 -6.10392 1.000 87.77833 66 GLY H CA 1
ATOM 12764 C C . GLY H 1 66 ? -16.62817 -45.10645 -7.27084 1.000 85.12820 66 GLY H C 1
ATOM 12765 O O . GLY H 1 66 ? -16.69642 -44.68314 -8.42733 1.000 91.23938 66 GLY H O 1
ATOM 12766 N N . ILE H 1 67 ? -16.59511 -46.41103 -6.99086 1.000 90.64666 67 ILE H N 1
ATOM 12767 C CA . ILE H 1 67 ? -16.68131 -47.39993 -8.06097 1.000 91.76370 67 ILE H CA 1
ATOM 12768 C C . ILE H 1 67 ? -18.06470 -47.37878 -8.70164 1.000 92.92558 67 ILE H C 1
ATOM 12769 O O . ILE H 1 67 ? -18.19459 -47.40954 -9.93158 1.000 90.43628 67 ILE H O 1
ATOM 12774 N N . GLU H 1 68 ? -19.11811 -47.32152 -7.88230 1.000 103.83989 68 GLU H N 1
ATOM 12775 C CA . GLU H 1 68 ? -20.47603 -47.27090 -8.41745 1.000 107.45116 68 GLU H CA 1
ATOM 12776 C C . GLU H 1 68 ? -20.70818 -45.98772 -9.20417 1.000 104.25872 68 GLU H C 1
ATOM 12777 O O . GLU H 1 68 ? -21.27403 -46.01218 -10.30369 1.000 107.65151 68 GLU H O 1
ATOM 12783 N N . ALA H 1 69 ? -20.28566 -44.85046 -8.64593 1.000 92.18570 69 ALA H N 1
ATOM 12784 C CA . ALA H 1 69 ? -20.42881 -43.58202 -9.35127 1.000 94.17170 69 ALA H CA 1
ATOM 12785 C C . ALA H 1 69 ? -19.67269 -43.59923 -10.67163 1.000 90.71455 69 ALA H C 1
ATOM 12786 O O . ALA H 1 69 ? -20.18425 -43.12879 -11.69412 1.000 88.99041 69 ALA H O 1
ATOM 12788 N N . ALA H 1 70 ? -18.45552 -44.14762 -10.67175 1.000 82.99453 70 ALA H N 1
ATOM 12789 C CA . ALA H 1 70 ? -17.64918 -44.14583 -11.88603 1.000 82.11242 70 ALA H CA 1
ATOM 12790 C C . ALA H 1 70 ? -18.26351 -45.00990 -12.97837 1.000 90.30540 70 ALA H C 1
ATOM 12791 O O . ALA H 1 70 ? -18.13103 -44.68704 -14.16404 1.000 99.07244 70 ALA H O 1
ATOM 12793 N N . MET H 1 71 ? -18.93361 -46.10550 -12.61230 1.000 83.74423 71 MET H N 1
ATOM 12794 C CA . MET H 1 71 ? -19.49235 -46.97280 -13.64329 1.000 84.93577 71 MET H CA 1
ATOM 12795 C C . MET H 1 71 ? -20.79252 -46.41355 -14.21073 1.000 96.69919 71 MET H C 1
ATOM 12796 O O . MET H 1 71 ? -21.06139 -46.56673 -15.40764 1.000 100.90096 71 MET H O 1
ATOM 12801 N N . LYS H 1 72 ? -21.61595 -45.77401 -13.37471 1.000 99.32845 72 LYS H N 1
ATOM 12802 C CA . LYS H 1 72 ? -22.77820 -45.06425 -13.90221 1.000 109.15306 72 LYS H CA 1
ATOM 12803 C C . LYS H 1 72 ? -22.35440 -43.99277 -14.89959 1.000 101.79420 72 LYS H C 1
ATOM 12804 O O . LYS H 1 72 ? -23.01483 -43.79426 -15.92663 1.000 97.56026 72 LYS H O 1
ATOM 12810 N N . ILE H 1 73 ? -21.25818 -43.28561 -14.60953 1.000 89.31442 73 ILE H N 1
ATOM 12811 C CA . ILE H 1 73 ? -20.69394 -42.35919 -15.58741 1.000 84.37947 73 ILE H CA 1
ATOM 12812 C C . ILE H 1 73 ? -20.28486 -43.11359 -16.84616 1.000 86.68553 73 ILE H C 1
ATOM 12813 O O . ILE H 1 73 ? -20.52847 -42.65693 -17.96993 1.000 95.89173 73 ILE H O 1
ATOM 12818 N N . ALA H 1 74 ? -19.66422 -44.28598 -16.67650 1.000 93.24916 74 ALA H N 1
ATOM 12819 C CA . ALA H 1 74 ? -19.21953 -45.07357 -17.82257 1.000 97.37201 74 ALA H CA 1
ATOM 12820 C C . ALA H 1 74 ? -20.39133 -45.51492 -18.68901 1.000 95.53293 74 ALA H C 1
ATOM 12821 O O . ALA H 1 74 ? -20.24615 -45.64407 -19.91029 1.000 87.00053 74 ALA H O 1
ATOM 12823 N N . LYS H 1 75 ? -21.55221 -45.76203 -18.07800 1.000 100.66128 75 LYS H N 1
ATOM 12824 C CA . LYS H 1 75 ? -22.73726 -46.11945 -18.85082 1.000 114.96517 75 LYS H CA 1
ATOM 12825 C C . LYS H 1 75 ? -23.21928 -44.93984 -19.68621 1.000 119.10198 75 LYS H C 1
ATOM 12826 O O . LYS H 1 75 ? -23.53925 -45.09239 -20.87118 1.000 102.26287 75 LYS H O 1
ATOM 12832 N N . ALA H 1 76 ? -23.27684 -43.75117 -19.07907 1.000 106.96331 76 ALA H N 1
ATOM 12833 C CA . ALA H 1 76 ? -23.72767 -42.56573 -19.80041 1.000 94.81572 76 ALA H CA 1
ATOM 12834 C C . ALA H 1 76 ? -22.78978 -42.22417 -20.95050 1.000 91.47440 76 ALA H C 1
ATOM 12835 O O . ALA H 1 76 ? -23.24301 -41.90890 -22.05693 1.000 103.84077 76 ALA H O 1
ATOM 12837 N N . VAL H 1 77 ? -21.47734 -42.27526 -20.70714 1.000 85.36409 77 VAL H N 1
ATOM 12838 C CA . VAL H 1 77 ? -20.51276 -41.99583 -21.76718 1.000 89.25864 77 VAL H CA 1
ATOM 12839 C C . VAL H 1 77 ? -20.65299 -43.00083 -22.90195 1.000 98.46394 77 VAL H C 1
ATOM 12840 O O . VAL H 1 77 ? -20.46765 -42.65455 -24.07563 1.000 96.37816 77 VAL H O 1
ATOM 12844 N N . LEU H 1 78 ? -20.98837 -44.25313 -22.57999 1.000 95.40656 78 LEU H N 1
ATOM 12845 C CA . LEU H 1 78 ? -21.22420 -45.24380 -23.62545 1.000 95.46030 78 LEU H CA 1
ATOM 12846 C C . LEU H 1 78 ? -22.39845 -44.84186 -24.50887 1.000 113.58099 78 LEU H C 1
ATOM 12847 O O . LEU H 1 78 ? -22.36540 -45.04355 -25.72858 1.000 118.44205 78 LEU H O 1
ATOM 12852 N N . GLU H 1 79 ? -23.44582 -44.26933 -23.91102 1.000 117.33968 79 GLU H N 1
ATOM 12853 C CA . GLU H 1 79 ? -24.58154 -43.79762 -24.69696 1.000 111.19108 79 GLU H CA 1
ATOM 12854 C C . GLU H 1 79 ? -24.18187 -42.62568 -25.58341 1.000 103.29272 79 GLU H C 1
ATOM 12855 O O . GLU H 1 79 ? -24.53548 -42.58139 -26.76750 1.000 105.28383 79 GLU H O 1
ATOM 12861 N N . VAL H 1 80 ? -23.44888 -41.66065 -25.02224 1.000 107.35067 80 VAL H N 1
ATOM 12862 C CA . VAL H 1 80 ? -22.90066 -40.57617 -25.83185 1.000 104.87126 80 VAL H CA 1
ATOM 12863 C C . VAL H 1 80 ? -22.00536 -41.13846 -26.92860 1.000 107.59028 80 VAL H C 1
ATOM 12864 O O . VAL H 1 80 ? -21.97878 -40.62612 -28.05448 1.000 114.89841 80 VAL H O 1
ATOM 12868 N N . ALA H 1 81 ? -21.25676 -42.20023 -26.61723 1.000 108.06113 81 ALA H N 1
ATOM 12869 C CA . ALA H 1 81 ? -20.41747 -42.83579 -27.62761 1.000 105.59023 81 ALA H CA 1
ATOM 12870 C C . ALA H 1 81 ? -21.25964 -43.44324 -28.74297 1.000 103.90405 81 ALA H C 1
ATOM 12871 O O . ALA H 1 81 ? -20.88142 -43.38223 -29.91833 1.000 105.65453 81 ALA H O 1
ATOM 12873 N N . LYS H 1 82 ? -22.40352 -44.03921 -28.39387 1.000 95.04613 82 LYS H N 1
ATOM 12874 C CA . LYS H 1 82 ? -23.26641 -44.64010 -29.40762 1.000 100.59398 82 LYS H CA 1
ATOM 12875 C C . LYS H 1 82 ? -23.76115 -43.60132 -30.40779 1.000 123.59287 82 LYS H C 1
ATOM 12876 O O . LYS H 1 82 ? -23.75643 -43.84575 -31.62007 1.000 128.15352 82 LYS H O 1
ATOM 12882 N N . ILE H 1 83 ? -24.19854 -42.43840 -29.91860 1.000 120.78282 83 ILE H N 1
ATOM 12883 C CA . ILE H 1 83 ? -24.69856 -41.39235 -30.80933 1.000 110.68785 83 ILE H CA 1
ATOM 12884 C C . ILE H 1 83 ? -23.58085 -40.88028 -31.71001 1.000 106.52221 83 ILE H C 1
ATOM 12885 O O . ILE H 1 83 ? -23.76490 -40.70859 -32.92135 1.000 110.35784 83 ILE H O 1
ATOM 12890 N N . LYS H 1 84 ? -22.40596 -40.61810 -31.12933 1.000 98.11521 84 LYS H N 1
ATOM 12891 C CA . LYS H 1 84 ? -21.28057 -40.13871 -31.92587 1.000 93.49004 84 LYS H CA 1
ATOM 12892 C C . LYS H 1 84 ? -20.86089 -41.15886 -32.97620 1.000 101.38796 84 LYS H C 1
ATOM 12893 O O . LYS H 1 84 ? -20.37345 -40.77971 -34.04700 1.000 99.05748 84 LYS H O 1
ATOM 12899 N N . VAL H 1 85 ? -21.03501 -42.45075 -32.69169 1.000 98.11516 85 VAL H N 1
ATOM 12900 C CA . VAL H 1 85 ? -20.73754 -43.47333 -33.68998 1.000 112.61206 85 VAL H CA 1
ATOM 12901 C C . VAL H 1 85 ? -21.71982 -43.38007 -34.85172 1.000 126.96977 85 VAL H C 1
ATOM 12902 O O . VAL H 1 85 ? -21.32439 -43.41438 -36.02321 1.000 127.75449 85 VAL H O 1
ATOM 12906 N N . GLU H 1 86 ? -23.01554 -43.26010 -34.54563 1.000 128.94990 86 GLU H N 1
ATOM 12907 C CA . GLU H 1 86 ? -24.01311 -43.08956 -35.59849 1.000 126.31461 86 GLU H CA 1
ATOM 12908 C C . GLU H 1 86 ? -23.73840 -41.83899 -36.42424 1.000 125.69886 86 GLU H C 1
ATOM 12909 O O . GLU H 1 86 ? -23.81380 -41.87247 -37.65816 1.000 130.47985 86 GLU H O 1
ATOM 12915 N N . LYS H 1 87 ? -23.42303 -40.72285 -35.76037 1.000 108.40742 87 LYS H N 1
ATOM 12916 C CA . LYS H 1 87 ? -23.12126 -39.49413 -36.48708 1.000 112.48295 87 LYS H CA 1
ATOM 12917 C C . LYS H 1 87 ? -21.82021 -39.60919 -37.27116 1.000 124.73028 87 LYS H C 1
ATOM 12918 O O . LYS H 1 87 ? -21.68134 -38.98523 -38.32930 1.000 125.12805 87 LYS H O 1
ATOM 12924 N N . ALA H 1 88 ? -20.85718 -40.38877 -36.77229 1.000 126.22642 88 ALA H N 1
ATOM 12925 C CA . ALA H 1 88 ? -19.63529 -40.61816 -37.53655 1.000 126.72742 88 ALA H CA 1
ATOM 12926 C C . ALA H 1 88 ? -19.91527 -41.47455 -38.76477 1.000 130.21560 88 ALA H C 1
ATOM 12927 O O . ALA H 1 88 ? -19.30428 -41.27554 -39.82162 1.000 128.02277 88 ALA H O 1
ATOM 12929 N N . ILE H 1 89 ? -20.83283 -42.43622 -38.64179 1.000 123.28818 89 ILE H N 1
ATOM 12930 C CA . ILE H 1 89 ? -21.24929 -43.22082 -39.79922 1.000 130.84298 89 ILE H CA 1
ATOM 12931 C C . ILE H 1 89 ? -21.99563 -42.34106 -40.79521 1.000 142.56406 89 ILE H C 1
ATOM 12932 O O . ILE H 1 89 ? -21.84625 -42.49164 -42.01426 1.000 139.99178 89 ILE H O 1
ATOM 12937 N N . ALA H 1 90 ? -22.79335 -41.39770 -40.29548 1.000 141.86028 90 ALA H N 1
ATOM 12938 C CA . ALA H 1 90 ? -23.53655 -40.47765 -41.14632 1.000 127.76288 90 ALA H CA 1
ATOM 12939 C C . ALA H 1 90 ? -22.69843 -39.29958 -41.62496 1.000 135.69632 90 ALA H C 1
ATOM 12940 O O . ALA H 1 90 ? -23.22569 -38.43381 -42.33196 1.000 145.57847 90 ALA H O 1
ATOM 12942 N N . GLY H 1 91 ? -21.41885 -39.24172 -41.26001 1.000 141.77255 91 GLY H N 1
ATOM 12943 C CA . GLY H 1 91 ? -20.54424 -38.18631 -41.73038 1.000 125.97257 91 GLY H CA 1
ATOM 12944 C C . GLY H 1 91 ? -20.75420 -36.83250 -41.09455 1.000 110.56158 91 GLY H C 1
ATOM 12945 O O . GLY H 1 91 ? -20.18026 -35.84859 -41.57013 1.000 108.91398 91 GLY H O 1
ATOM 12946 N N . GLU H 1 92 ? -21.55948 -36.74520 -40.03406 1.000 132.93024 92 GLU H N 1
ATOM 12947 C CA . GLU H 1 92 ? -21.81509 -35.45649 -39.40009 1.000 138.89577 92 GLU H CA 1
ATOM 12948 C C . GLU H 1 92 ? -20.68280 -35.03420 -38.47078 1.000 133.54394 92 GLU H C 1
ATOM 12949 O O . GLU H 1 92 ? -20.39961 -33.83653 -38.35396 1.000 112.38901 92 GLU H O 1
ATOM 12955 N N . VAL H 1 93 ? -20.02980 -35.98692 -37.80746 1.000 142.29195 93 VAL H N 1
ATOM 12956 C CA . VAL H 1 93 ? -18.97872 -35.69316 -36.84207 1.000 125.78577 93 VAL H CA 1
ATOM 12957 C C . VAL H 1 93 ? -17.71542 -36.44225 -37.24744 1.000 114.60972 93 VAL H C 1
ATOM 12958 O O . VAL H 1 93 ? -17.77472 -37.54057 -37.81009 1.000 118.48413 93 VAL H O 1
ATOM 12962 N N . ASP H 1 94 ? -16.56742 -35.83037 -36.96696 1.000 112.70104 94 ASP H N 1
ATOM 12963 C CA . ASP H 1 94 ? -15.28820 -36.46508 -37.24943 1.000 115.52953 94 ASP H CA 1
ATOM 12964 C C . ASP H 1 94 ? -15.17210 -37.77784 -36.47683 1.000 124.17131 94 ASP H C 1
ATOM 12965 O O . ASP H 1 94 ? -15.52686 -37.83578 -35.29326 1.000 130.18867 94 ASP H O 1
ATOM 12970 N N . PRO H 1 95 ? -14.69302 -38.84885 -37.11534 1.000 118.95890 95 PRO H N 1
ATOM 12971 C CA . PRO H 1 95 ? -14.61719 -40.15041 -36.42730 1.000 118.96111 95 PRO H CA 1
ATOM 12972 C C . PRO H 1 95 ? -13.77400 -40.15396 -35.16082 1.000 118.38329 95 PRO H C 1
ATOM 12973 O O . PRO H 1 95 ? -13.97924 -41.03172 -34.31313 1.000 102.41544 95 PRO H O 1
ATOM 12977 N N . GLU H 1 96 ? -12.83176 -39.21955 -34.99991 1.000 114.64846 96 GLU H N 1
ATOM 12978 C CA . GLU H 1 96 ? -12.01989 -39.21142 -33.78532 1.000 107.85435 96 GLU H CA 1
ATOM 12979 C C . GLU H 1 96 ? -12.85121 -38.91894 -32.54182 1.000 113.47205 96 GLU H C 1
ATOM 12980 O O . GLU H 1 96 ? -12.53928 -39.43267 -31.46153 1.000 124.27896 96 GLU H O 1
ATOM 12986 N N . GLU H 1 97 ? -13.89950 -38.09858 -32.66280 1.000 109.43712 97 GLU H N 1
ATOM 12987 C CA . GLU H 1 97 ? -14.77316 -37.86287 -31.51686 1.000 112.02262 97 GLU H CA 1
ATOM 12988 C C . GLU H 1 97 ? -15.46069 -39.14446 -31.06556 1.000 114.94647 97 GLU H C 1
ATOM 12989 O O . GLU H 1 97 ? -15.72461 -39.31831 -29.87043 1.000 115.93943 97 GLU H O 1
ATOM 12995 N N . ALA H 1 98 ? -15.76346 -40.04790 -32.00013 1.000 119.28976 98 ALA H N 1
ATOM 12996 C CA . ALA H 1 98 ? -16.35167 -41.32806 -31.62088 1.000 116.82224 98 ALA H CA 1
ATOM 12997 C C . ALA H 1 98 ? -15.32387 -42.23070 -30.94652 1.000 106.19775 98 ALA H C 1
ATOM 12998 O O . ALA H 1 98 ? -15.64224 -42.92268 -29.97185 1.000 85.73471 98 ALA H O 1
ATOM 13000 N N . LEU H 1 99 ? -14.08979 -42.24630 -31.45836 1.000 104.12662 99 LEU H N 1
ATOM 13001 C CA . LEU H 1 99 ? -13.03985 -43.05897 -30.84988 1.000 99.80256 99 LEU H CA 1
ATOM 13002 C C . LEU H 1 99 ? -12.71297 -42.57847 -29.44136 1.000 105.08110 99 LEU H C 1
ATOM 13003 O O . LEU H 1 99 ? -12.58806 -43.38270 -28.51006 1.000 111.68840 99 LEU H O 1
ATOM 13008 N N . ARG H 1 100 ? -12.56205 -41.26308 -29.26936 1.000 105.80478 100 ARG H N 1
ATOM 13009 C CA . ARG H 1 100 ? -12.29536 -40.71344 -27.94438 1.000 107.03098 100 ARG H CA 1
ATOM 13010 C C . ARG H 1 100 ? -13.45975 -40.95379 -26.99218 1.000 100.55311 100 ARG H C 1
ATOM 13011 O O . ARG H 1 100 ? -13.24989 -41.10771 -25.78339 1.000 97.36458 100 ARG H O 1
ATOM 13019 N N . ALA H 1 101 ? -14.68942 -40.98381 -27.51098 1.000 109.28330 101 ALA H N 1
ATOM 13020 C CA . ALA H 1 101 ? -15.83901 -41.29649 -26.66775 1.000 110.01060 101 ALA H CA 1
ATOM 13021 C C . ALA H 1 101 ? -15.82763 -42.76341 -26.25330 1.000 100.41293 101 ALA H C 1
ATOM 13022 O O . ALA H 1 101 ? -16.07252 -43.09081 -25.08614 1.000 99.71141 101 ALA H O 1
ATOM 13024 N N . LEU H 1 102 ? -15.56175 -43.66393 -27.20490 1.000 103.43443 102 LEU H N 1
ATOM 13025 C CA . LEU H 1 102 ? -15.44991 -45.08266 -26.87641 1.000 104.78767 102 LEU H CA 1
ATOM 13026 C C . LEU H 1 102 ? -14.31751 -45.33266 -25.88772 1.000 92.96816 102 LEU H C 1
ATOM 13027 O O . LEU H 1 102 ? -14.47115 -46.11366 -24.94078 1.000 89.27627 102 LEU H O 1
ATOM 13032 N N . ARG H 1 103 ? -13.16746 -44.68564 -26.10007 1.000 86.92899 103 ARG H N 1
ATOM 13033 C CA . ARG H 1 103 ? -12.04616 -44.83173 -25.17654 1.000 83.39550 103 ARG H CA 1
ATOM 13034 C C . ARG H 1 103 ? -12.41846 -44.37149 -23.77312 1.000 86.27235 103 ARG H C 1
ATOM 13035 O O . ARG H 1 103 ? -12.02535 -44.99943 -22.78272 1.000 92.14174 103 ARG H O 1
ATOM 13043 N N . ALA H 1 104 ? -13.16639 -43.26956 -23.66856 1.000 84.71649 104 ALA H N 1
ATOM 13044 C CA . ALA H 1 104 ? -13.56695 -42.76056 -22.35997 1.000 79.07030 104 ALA H CA 1
ATOM 13045 C C . ALA H 1 104 ? -14.39459 -43.79171 -21.60264 1.000 87.98119 104 ALA H C 1
ATOM 13046 O O . ALA H 1 104 ? -14.10696 -44.10330 -20.44135 1.000 91.56462 104 ALA H O 1
ATOM 13048 N N . ALA H 1 105 ? -15.43620 -44.32737 -22.24534 1.000 89.50572 105 ALA H N 1
ATOM 13049 C CA . ALA H 1 105 ? -16.23128 -45.37950 -21.61969 1.000 85.43505 105 ALA H CA 1
ATOM 13050 C C . ALA H 1 105 ? -15.36642 -46.58286 -21.26671 1.000 91.27999 105 ALA H C 1
ATOM 13051 O O . ALA H 1 105 ? -15.55205 -47.20513 -20.21391 1.000 90.98453 105 ALA H O 1
ATOM 13053 N N . LEU H 1 106 ? -14.41766 -46.92668 -22.14036 1.000 84.73403 106 LEU H N 1
ATOM 13054 C CA . LEU H 1 106 ? -13.53078 -48.05532 -21.87884 1.000 73.63828 106 LEU H CA 1
ATOM 13055 C C . LEU H 1 106 ? -12.60984 -47.77779 -20.69525 1.000 88.94435 106 LEU H C 1
ATOM 13056 O O . LEU H 1 106 ? -12.51445 -48.58975 -19.76728 1.000 97.70197 106 LEU H O 1
ATOM 13061 N N . GLU H 1 107 ? -11.92291 -46.63151 -20.70885 1.000 90.04631 107 GLU H N 1
ATOM 13062 C CA . GLU H 1 107 ? -10.93544 -46.34963 -19.66976 1.000 84.75041 107 GLU H CA 1
ATOM 13063 C C . GLU H 1 107 ? -11.59317 -46.10742 -18.31630 1.000 79.59688 107 GLU H C 1
ATOM 13064 O O . GLU H 1 107 ? -11.05956 -46.52291 -17.28103 1.000 81.72909 107 GLU H O 1
ATOM 13070 N N . ILE H 1 108 ? -12.74185 -45.42734 -18.29898 1.000 77.63349 108 ILE H N 1
ATOM 13071 C CA . ILE H 1 108 ? -13.42225 -45.15945 -17.03384 1.000 85.81220 108 ILE H CA 1
ATOM 13072 C C . ILE H 1 108 ? -13.89092 -46.46095 -16.39495 1.000 95.92617 108 ILE H C 1
ATOM 13073 O O . ILE H 1 108 ? -13.75921 -46.65693 -15.17999 1.000 89.27561 108 ILE H O 1
ATOM 13078 N N . ALA H 1 109 ? -14.43516 -47.37478 -17.20264 1.000 95.29827 109 ALA H N 1
ATOM 13079 C CA . ALA H 1 109 ? -14.93171 -48.63956 -16.66887 1.000 83.29792 109 ALA H CA 1
ATOM 13080 C C . ALA H 1 109 ? -13.79656 -49.48314 -16.10122 1.000 82.61175 109 ALA H C 1
ATOM 13081 O O . ALA H 1 109 ? -13.87711 -49.96616 -14.96542 1.000 79.20533 109 ALA H O 1
ATOM 13083 N N . PHE H 1 110 ? -12.73391 -49.68251 -16.88533 1.000 90.84611 110 PHE H N 1
ATOM 13084 C CA . PHE H 1 110 ? -11.60632 -50.48311 -16.41713 1.000 83.78229 110 PHE H CA 1
ATOM 13085 C C . PHE H 1 110 ? -10.96456 -49.87467 -15.17585 1.000 89.29974 110 PHE H C 1
ATOM 13086 O O . PHE H 1 110 ? -10.49797 -50.60244 -14.29128 1.000 95.39725 110 PHE H O 1
ATOM 13094 N N . ALA H 1 111 ? -10.92400 -48.54184 -15.09585 1.000 100.88810 111 ALA H N 1
ATOM 13095 C CA . ALA H 1 111 ? -10.36877 -47.88471 -13.91594 1.000 93.93146 111 ALA H CA 1
ATOM 13096 C C . ALA H 1 111 ? -11.13713 -48.27154 -12.65840 1.000 86.10196 111 ALA H C 1
ATOM 13097 O O . ALA H 1 111 ? -10.53924 -48.61992 -11.63356 1.000 90.19758 111 ALA H O 1
ATOM 13099 N N . ALA H 1 112 ? -12.46964 -48.21354 -12.71773 1.000 85.77720 112 ALA H N 1
ATOM 13100 C CA . ALA H 1 112 ? -13.27714 -48.63976 -11.57925 1.000 91.14337 112 ALA H CA 1
ATOM 13101 C C . ALA H 1 112 ? -13.11455 -50.13199 -11.31569 1.000 96.09977 112 ALA H C 1
ATOM 13102 O O . ALA H 1 112 ? -13.09280 -50.56693 -10.15793 1.000 91.73883 112 ALA H O 1
ATOM 13104 N N . PHE H 1 113 ? -13.00499 -50.93231 -12.37945 1.000 92.95497 113 PHE H N 1
ATOM 13105 C CA . PHE H 1 113 ? -12.81338 -52.37043 -12.21546 1.000 88.89606 113 PHE H CA 1
ATOM 13106 C C . PHE H 1 113 ? -11.49803 -52.67356 -11.50833 1.000 87.98334 113 PHE H C 1
ATOM 13107 O O . PHE H 1 113 ? -11.45561 -53.47853 -10.57021 1.000 80.10135 113 PHE H O 1
ATOM 13115 N N . GLU H 1 114 ? -10.40719 -52.04379 -11.95658 1.000 89.41785 114 GLU H N 1
ATOM 13116 C CA . GLU H 1 114 ? -9.10392 -52.29366 -11.34920 1.000 84.30730 114 GLU H CA 1
ATOM 13117 C C . GLU H 1 114 ? -9.07994 -51.88182 -9.88406 1.000 74.98903 114 GLU H C 1
ATOM 13118 O O . GLU H 1 114 ? -8.40636 -52.52412 -9.07014 1.000 92.43019 114 GLU H O 1
ATOM 13124 N N . LEU H 1 115 ? -9.79776 -50.81372 -9.53013 1.000 73.22052 115 LEU H N 1
ATOM 13125 C CA . LEU H 1 115 ? -9.86266 -50.40122 -8.13215 1.000 81.19151 115 LEU H CA 1
ATOM 13126 C C . LEU H 1 115 ? -10.62465 -51.41934 -7.29264 1.000 84.64607 115 LEU H C 1
ATOM 13127 O O . LEU H 1 115 ? -10.24810 -51.69344 -6.14735 1.000 85.08503 115 LEU H O 1
ATOM 13132 N N . ALA H 1 116 ? -11.70175 -51.98461 -7.84397 1.000 87.42927 116 ALA H N 1
ATOM 13133 C CA . ALA H 1 116 ? -12.46349 -53.00173 -7.12539 1.000 76.32760 116 ALA H CA 1
ATOM 13134 C C . ALA H 1 116 ? -11.59977 -54.21717 -6.80752 1.000 89.89293 116 ALA H C 1
ATOM 13135 O O . ALA H 1 116 ? -11.62542 -54.73576 -5.68482 1.000 82.23246 116 ALA H O 1
ATOM 13137 N N . CYS H 1 117 ? -10.82739 -54.68857 -7.79041 1.000 83.90866 117 CYS H N 1
ATOM 13138 C CA . CYS H 1 117 ? -9.93496 -55.81893 -7.55216 1.000 81.25605 117 CYS H CA 1
ATOM 13139 C C . CYS H 1 117 ? -8.88954 -55.48826 -6.49419 1.000 88.54844 117 CYS H C 1
ATOM 13140 O O . CYS H 1 117 ? -8.53938 -56.34066 -5.66941 1.000 99.79712 117 CYS H O 1
ATOM 13143 N N . GLU H 1 118 ? -8.37908 -54.25398 -6.50266 1.000 86.21240 118 GLU H N 1
ATOM 13144 C CA . GLU H 1 118 ? -7.33469 -53.87523 -5.55524 1.000 85.70561 118 GLU H CA 1
ATOM 13145 C C . GLU H 1 118 ? -7.86979 -53.78706 -4.12934 1.000 87.53863 118 GLU H C 1
ATOM 13146 O O . GLU H 1 118 ? -7.22129 -54.26476 -3.19027 1.000 82.54187 118 GLU H O 1
ATOM 13152 N N . VAL H 1 119 ? -9.04309 -53.17337 -3.94442 1.000 71.75128 119 VAL H N 1
ATOM 13153 C CA . VAL H 1 119 ? -9.60360 -53.02519 -2.60153 1.000 83.25728 119 VAL H CA 1
ATOM 13154 C C . VAL H 1 119 ? -9.88478 -54.38651 -1.97634 1.000 81.34799 119 VAL H C 1
ATOM 13155 O O . VAL H 1 119 ? -9.59213 -54.61522 -0.79587 1.000 76.93523 119 VAL H O 1
ATOM 13159 N N . LEU H 1 120 ? -10.45963 -55.30963 -2.74944 1.000 78.46435 120 LEU H N 1
ATOM 13160 C CA . LEU H 1 120 ? -10.71259 -56.64534 -2.21969 1.000 69.70917 120 LEU H CA 1
ATOM 13161 C C . LEU H 1 120 ? -9.40785 -57.36385 -1.90307 1.000 69.24773 120 LEU H C 1
ATOM 13162 O O . LEU H 1 120 ? -9.29007 -58.02059 -0.86221 1.000 78.23110 120 LEU H O 1
ATOM 13167 N N . LYS H 1 121 ? -8.41756 -57.25072 -2.79235 1.000 68.61108 121 LYS H N 1
ATOM 13168 C CA . LYS H 1 121 ? -7.11053 -57.85151 -2.54251 1.000 71.78032 121 LYS H CA 1
ATOM 13169 C C . LYS H 1 121 ? -6.49998 -57.32298 -1.24896 1.000 67.15545 121 LYS H C 1
ATOM 13170 O O . LYS H 1 121 ? -5.99632 -58.09650 -0.42623 1.000 80.97297 121 LYS H O 1
ATOM 13176 N N . LYS H 1 122 ? -6.52107 -56.00050 -1.05870 1.000 47.14173 122 LYS H N 1
ATOM 13177 C CA . LYS H 1 122 ? -5.97476 -55.42612 0.16754 1.000 68.38059 122 LYS H CA 1
ATOM 13178 C C . LYS H 1 122 ? -6.73593 -55.90398 1.39779 1.000 70.46304 122 LYS H C 1
ATOM 13179 O O . LYS H 1 122 ? -6.14066 -56.07848 2.46782 1.000 65.15734 122 LYS H O 1
ATOM 13185 N N . THR H 1 123 ? -8.04765 -56.11206 1.27036 1.000 70.42393 123 THR H N 1
ATOM 13186 C CA . THR H 1 123 ? -8.83436 -56.59931 2.39855 1.000 72.57383 123 THR H CA 1
ATOM 13187 C C . THR H 1 123 ? -8.48324 -58.04569 2.72565 1.000 66.23088 123 THR H C 1
ATOM 13188 O O . THR H 1 123 ? -8.31251 -58.40472 3.89687 1.000 73.91728 123 THR H O 1
ATOM 13192 N N . LEU H 1 124 ? -8.37987 -58.89336 1.69869 1.000 69.93049 124 LEU H N 1
ATOM 13193 C CA . LEU H 1 124 ? -7.98507 -60.28197 1.91697 1.000 76.24440 124 LEU H CA 1
ATOM 13194 C C . LEU H 1 124 ? -6.59423 -60.37374 2.53222 1.000 80.17674 124 LEU H C 1
ATOM 13195 O O . LEU H 1 124 ? -6.35574 -61.19639 3.42437 1.000 81.53812 124 LEU H O 1
ATOM 13200 N N . GLU H 1 125 ? -5.66192 -59.53558 2.06998 1.000 79.46597 125 GLU H N 1
ATOM 13201 C CA . GLU H 1 125 ? -4.32731 -59.52109 2.65910 1.000 65.27506 125 GLU H CA 1
ATOM 13202 C C . GLU H 1 125 ? -4.35521 -59.03324 4.10081 1.000 75.01008 125 GLU H C 1
ATOM 13203 O O . GLU H 1 125 ? -3.51593 -59.44739 4.90879 1.000 81.29546 125 GLU H O 1
ATOM 13209 N N . ALA H 1 126 ? -5.29864 -58.15182 4.43979 1.000 81.74602 126 ALA H N 1
ATOM 13210 C CA . ALA H 1 126 ? -5.42301 -57.69892 5.82110 1.000 82.44317 126 ALA H CA 1
ATOM 13211 C C . ALA H 1 126 ? -5.91843 -58.82417 6.72130 1.000 86.74346 126 ALA H C 1
ATOM 13212 O O . ALA H 1 126 ? -5.37899 -59.04161 7.81223 1.000 88.97231 126 ALA H O 1
ATOM 13214 N N . ILE H 1 127 ? -6.95455 -59.54498 6.28216 1.000 81.98521 127 ILE H N 1
ATOM 13215 C CA . ILE H 1 127 ? -7.44597 -60.69366 7.04074 1.000 86.68078 127 ILE H CA 1
ATOM 13216 C C . ILE H 1 127 ? -6.33187 -61.71173 7.24965 1.000 82.03786 127 ILE H C 1
ATOM 13217 O O . ILE H 1 127 ? -6.16329 -62.25703 8.34778 1.000 83.16720 127 ILE H O 1
ATOM 13222 N N . LYS H 1 128 ? -5.55555 -61.98361 6.19823 1.000 80.80848 128 LYS H N 1
ATOM 13223 C CA . LYS H 1 128 ? -4.44377 -62.92185 6.31197 1.000 74.47033 128 LYS H CA 1
ATOM 13224 C C . LYS H 1 128 ? -3.38751 -62.41413 7.28590 1.000 80.21765 128 LYS H C 1
ATOM 13225 O O . LYS H 1 128 ? -2.87662 -63.17747 8.11401 1.000 92.37707 128 LYS H O 1
ATOM 13231 N N . ALA H 1 129 ? -3.04630 -61.12632 7.20004 1.000 89.35409 129 ALA H N 1
ATOM 13232 C CA . ALA H 1 129 ? -2.01890 -60.56833 8.07370 1.000 85.15462 129 ALA H CA 1
ATOM 13233 C C . ALA H 1 129 ? -2.48986 -60.50002 9.52233 1.000 84.26839 129 ALA H C 1
ATOM 13234 O O . ALA H 1 129 ? -1.70323 -60.73801 10.44656 1.000 69.72803 129 ALA H O 1
ATOM 13236 N N . VAL H 1 130 ? -3.76498 -60.17017 9.74201 1.000 87.75477 130 VAL H N 1
ATOM 13237 C CA . VAL H 1 130 ? -4.28648 -60.09046 11.10393 1.000 89.65616 130 VAL H CA 1
ATOM 13238 C C . VAL H 1 130 ? -4.32319 -61.47290 11.74588 1.000 93.28626 130 VAL H C 1
ATOM 13239 O O . VAL H 1 130 ? -3.97694 -61.63532 12.92284 1.000 97.14958 130 VAL H O 1
ATOM 13243 N N . ALA H 1 131 ? -4.73710 -62.49015 10.98647 1.000 84.71853 131 ALA H N 1
ATOM 13244 C CA . ALA H 1 131 ? -4.75852 -63.84854 11.52006 1.000 91.59280 131 ALA H CA 1
ATOM 13245 C C . ALA H 1 131 ? -3.35742 -64.31947 11.88625 1.000 102.11142 131 ALA H C 1
ATOM 13246 O O . ALA H 1 131 ? -3.16382 -64.96483 12.92380 1.000 95.87215 131 ALA H O 1
ATOM 13248 N N . ASP H 1 132 ? -2.36908 -64.01468 11.03940 1.000 108.93773 132 ASP H N 1
ATOM 13249 C CA . ASP H 1 132 ? -0.98610 -64.35948 11.35440 1.000 103.39765 132 ASP H CA 1
ATOM 13250 C C . ASP H 1 132 ? -0.56209 -63.74960 12.68503 1.000 109.97735 132 ASP H C 1
ATOM 13251 O O . ASP H 1 132 ? 0.17701 -64.37206 13.45570 1.000 115.59922 132 ASP H O 1
ATOM 13256 N N . ASP H 1 133 ? -1.02708 -62.53297 12.97405 1.000 104.77489 133 ASP H N 1
ATOM 13257 C CA . ASP H 1 133 ? -0.69680 -61.86723 14.22713 1.000 105.10555 133 ASP H CA 1
ATOM 13258 C C . ASP H 1 133 ? -1.53249 -62.37203 15.39650 1.000 104.08408 133 ASP H C 1
ATOM 13259 O O . ASP H 1 133 ? -1.10491 -62.23887 16.54852 1.000 91.73383 133 ASP H O 1
ATOM 13264 N N . LYS H 1 134 ? -2.70925 -62.94333 15.12881 1.000 97.44427 134 LYS H N 1
ATOM 13265 C CA . LYS H 1 134 ? -3.55867 -63.45358 16.20011 1.000 87.87612 134 LYS H CA 1
ATOM 13266 C C . LYS H 1 134 ? -3.08617 -64.81462 16.69472 1.000 94.45568 134 LYS H C 1
ATOM 13267 O O . LYS H 1 134 ? -2.95331 -65.03288 17.90404 1.000 85.97831 134 LYS H O 1
ATOM 13273 N N . TYR H 1 135 ? -2.83372 -65.74295 15.77070 1.000 101.40276 135 TYR H N 1
ATOM 13274 C CA . TYR H 1 135 ? -2.42098 -67.08698 16.16080 1.000 82.46743 135 TYR H CA 1
ATOM 13275 C C . TYR H 1 135 ? -1.01248 -67.09520 16.74390 1.000 77.52596 135 TYR H C 1
ATOM 13276 O O . TYR H 1 135 ? -0.76229 -67.75056 17.76212 1.000 92.38132 135 TYR H O 1
ATOM 13285 N N . THR H 1 136 ? -0.08044 -66.37779 16.10932 1.000 67.70050 136 THR H N 1
ATOM 13286 C CA . THR H 1 136 ? 1.29639 -66.33308 16.59768 1.000 74.03941 136 THR H CA 1
ATOM 13287 C C . THR H 1 136 ? 1.36947 -65.82704 18.03419 1.000 79.97952 136 THR H C 1
ATOM 13288 O O . THR H 1 136 ? 2.18161 -66.31443 18.83023 1.000 80.24032 136 THR H O 1
ATOM 13292 N N . ALA H 1 137 ? 0.52956 -64.85035 18.38693 1.000 91.22999 137 ALA H N 1
ATOM 13293 C CA . ALA H 1 137 ? 0.50103 -64.37295 19.76576 1.000 91.10801 137 ALA H CA 1
ATOM 13294 C C . ALA H 1 137 ? 0.08074 -65.47225 20.73260 1.000 93.07010 137 ALA H C 1
ATOM 13295 O O . ALA H 1 137 ? 0.56194 -65.51438 21.87093 1.000 88.87113 137 ALA H O 1
ATOM 13297 N N . ALA H 1 138 ? -0.80733 -66.37008 20.30132 1.000 79.55596 138 ALA H N 1
ATOM 13298 C CA . ALA H 1 138 ? -1.22124 -67.47536 21.15795 1.000 72.22417 138 ALA H CA 1
ATOM 13299 C C . ALA H 1 138 ? -0.17778 -68.58588 21.18809 1.000 85.55114 138 ALA H C 1
ATOM 13300 O O . ALA H 1 138 ? 0.04854 -69.19707 22.23885 1.000 82.28735 138 ALA H O 1
ATOM 13302 N N . ILE H 1 139 ? 0.45850 -68.86270 20.04618 1.000 87.21013 139 ILE H N 1
ATOM 13303 C CA . ILE H 1 139 ? 1.50601 -69.88170 19.99481 1.000 76.18194 139 ILE H CA 1
ATOM 13304 C C . ILE H 1 139 ? 2.64671 -69.52516 20.93994 1.000 90.35535 139 ILE H C 1
ATOM 13305 O O . ILE H 1 139 ? 3.11716 -70.36287 21.71938 1.000 85.67161 139 ILE H O 1
ATOM 13310 N N . LEU H 1 140 ? 3.10708 -68.27260 20.88710 1.000 93.85865 140 LEU H N 1
ATOM 13311 C CA . LEU H 1 140 ? 4.20533 -67.84834 21.74663 1.000 84.70265 140 LEU H CA 1
ATOM 13312 C C . LEU H 1 140 ? 3.79387 -67.75105 23.20890 1.000 94.23465 140 LEU H C 1
ATOM 13313 O O . LEU H 1 140 ? 4.66558 -67.72564 24.08409 1.000 106.89033 140 LEU H O 1
ATOM 13318 N N . ALA H 1 141 ? 2.49568 -67.69514 23.49238 1.000 95.01783 141 ALA H N 1
ATOM 13319 C CA . ALA H 1 141 ? 1.99599 -67.65515 24.85897 1.000 90.73771 141 ALA H CA 1
ATOM 13320 C C . ALA H 1 141 ? 1.66282 -69.03702 25.40393 1.000 90.62638 141 ALA H C 1
ATOM 13321 O O . ALA H 1 141 ? 1.24629 -69.14750 26.56177 1.000 85.94743 141 ALA H O 1
ATOM 13323 N N . GLY H 1 142 ? 1.83789 -70.08752 24.60565 1.000 89.89790 142 GLY H N 1
ATOM 13324 C CA . GLY H 1 142 ? 1.53397 -71.42999 25.05094 1.000 88.52290 142 GLY H CA 1
ATOM 13325 C C . GLY H 1 142 ? 0.06342 -71.77274 25.05730 1.000 81.53655 142 GLY H C 1
ATOM 13326 O O . GLY H 1 142 ? -0.32091 -72.77813 25.66470 1.000 84.10251 142 GLY H O 1
ATOM 13327 N N . ASP H 1 143 ? -0.77255 -70.97083 24.39678 1.000 95.27875 143 ASP H N 1
ATOM 13328 C CA . ASP H 1 143 ? -2.21780 -71.19369 24.36173 1.000 111.92575 143 ASP H CA 1
ATOM 13329 C C . ASP H 1 143 ? -2.54895 -72.21781 23.27316 1.000 106.71524 143 ASP H C 1
ATOM 13330 O O . ASP H 1 143 ? -3.07014 -71.90008 22.20205 1.000 112.29479 143 ASP H O 1
ATOM 13335 N N . ASN H 1 144 ? -2.22475 -73.48033 23.57594 1.000 85.18641 144 ASN H N 1
ATOM 13336 C CA . ASN H 1 144 ? -2.43921 -74.62519 22.69425 1.000 84.00093 144 ASN H CA 1
ATOM 13337 C C . ASN H 1 144 ? -1.73301 -74.42747 21.35685 1.000 82.81482 144 ASN H C 1
ATOM 13338 O O . ASN H 1 144 ? -2.39427 -74.21100 20.33401 1.000 87.78086 144 ASN H O 1
ATOM 13343 N N . PRO H 1 145 ? -0.40018 -74.51373 21.31907 1.000 72.61646 145 PRO H N 1
ATOM 13344 C CA . PRO H 1 145 ? 0.31450 -74.26617 20.05435 1.000 72.38613 145 PRO H CA 1
ATOM 13345 C C . PRO H 1 145 ? -0.04832 -75.22694 18.93437 1.000 76.24046 145 PRO H C 1
ATOM 13346 O O . PRO H 1 145 ? 0.06119 -74.85706 17.75831 1.000 92.14643 145 PRO H O 1
ATOM 13350 N N . ALA H 1 146 ? -0.46180 -76.45347 19.25714 1.000 84.29099 146 ALA H N 1
ATOM 13351 C CA . ALA H 1 146 ? -0.81000 -77.41442 18.21442 1.000 90.57109 146 ALA H CA 1
ATOM 13352 C C . ALA H 1 146 ? -2.03705 -76.96513 17.42754 1.000 84.95387 146 ALA H C 1
ATOM 13353 O O . ALA H 1 146 ? -2.03347 -76.97909 16.19094 1.000 71.71557 146 ALA H O 1
ATOM 13355 N N . ALA H 1 147 ? -3.09847 -76.56067 18.12984 1.000 93.94658 147 ALA H N 1
ATOM 13356 C CA . ALA H 1 147 ? -4.33000 -76.16391 17.45326 1.000 87.99190 147 ALA H CA 1
ATOM 13357 C C . ALA H 1 147 ? -4.17431 -74.82948 16.73427 1.000 90.48731 147 ALA H C 1
ATOM 13358 O O . ALA H 1 147 ? -4.73494 -74.63614 15.64871 1.000 94.50992 147 ALA H O 1
ATOM 13360 N N . GLN H 1 148 ? -3.42331 -73.89552 17.32402 1.000 81.61721 148 GLN H N 1
ATOM 13361 C CA . GLN H 1 148 ? -3.26418 -72.57943 16.71208 1.000 90.79789 148 GLN H CA 1
ATOM 13362 C C . GLN H 1 148 ? -2.52284 -72.66645 15.38271 1.000 99.08465 148 GLN H C 1
ATOM 13363 O O . GLN H 1 148 ? -2.91679 -72.02142 14.40369 1.000 100.09602 148 GLN H O 1
ATOM 13369 N N . GLN H 1 149 ? -1.44423 -73.45281 15.33002 1.000 108.50784 149 GLN H N 1
ATOM 13370 C CA . GLN H 1 149 ? -0.69027 -73.59735 14.08853 1.000 97.23119 149 GLN H CA 1
ATOM 13371 C C . GLN H 1 149 ? -1.53339 -74.22345 12.98333 1.000 92.31071 149 GLN H C 1
ATOM 13372 O O . GLN H 1 149 ? -1.32736 -73.92283 11.80171 1.000 97.30258 149 GLN H O 1
ATOM 13378 N N . LYS H 1 150 ? -2.47582 -75.09926 13.34107 1.000 87.27182 150 LYS H N 1
ATOM 13379 C CA . LYS H 1 150 ? -3.37283 -75.67442 12.34252 1.000 84.42239 150 LYS H CA 1
ATOM 13380 C C . LYS H 1 150 ? -4.34824 -74.62873 11.81270 1.000 95.37146 150 LYS H C 1
ATOM 13381 O O . LYS H 1 150 ? -4.55074 -74.51194 10.59798 1.000 87.64355 150 LYS H O 1
ATOM 13387 N N . ALA H 1 151 ? -4.97144 -73.86484 12.71505 1.000 90.15866 151 ALA H N 1
ATOM 13388 C CA . ALA H 1 151 ? -5.86959 -72.79427 12.29200 1.000 81.66812 151 ALA H CA 1
ATOM 13389 C C . ALA H 1 151 ? -5.12601 -71.74072 11.48106 1.000 89.79684 151 ALA H C 1
ATOM 13390 O O . ALA H 1 151 ? -5.67711 -71.17677 10.52810 1.000 95.02946 151 ALA H O 1
ATOM 13392 N N . LEU H 1 152 ? -3.87815 -71.44956 11.85738 1.000 88.09777 152 LEU H N 1
ATOM 13393 C CA . LEU H 1 152 ? -3.06263 -70.51644 11.08623 1.000 65.95999 152 LEU H CA 1
ATOM 13394 C C . LEU H 1 152 ? -2.88128 -71.00500 9.65491 1.000 81.65847 152 LEU H C 1
ATOM 13395 O O . LEU H 1 152 ? -3.02527 -70.23346 8.69965 1.000 98.38130 152 LEU H O 1
ATOM 13400 N N . ALA H 1 153 ? -2.55950 -72.29040 9.48879 1.000 74.97448 153 ALA H N 1
ATOM 13401 C CA . ALA H 1 153 ? -2.39066 -72.84542 8.14976 1.000 77.28983 153 ALA H CA 1
ATOM 13402 C C . ALA H 1 153 ? -3.70310 -72.83452 7.37571 1.000 87.02504 153 ALA H C 1
ATOM 13403 O O . ALA H 1 153 ? -3.72275 -72.52436 6.17866 1.000 95.56888 153 ALA H O 1
ATOM 13405 N N . GLU H 1 154 ? -4.81019 -73.17586 8.04091 1.000 86.05946 154 GLU H N 1
ATOM 13406 C CA . GLU H 1 154 ? -6.10829 -73.18811 7.37179 1.000 91.11774 154 GLU H CA 1
ATOM 13407 C C . GLU H 1 154 ? -6.50195 -71.79207 6.90355 1.000 89.28142 154 GLU H C 1
ATOM 13408 O O . GLU H 1 154 ? -6.94681 -71.60940 5.76446 1.000 72.42274 154 GLU H O 1
ATOM 13414 N N . THR H 1 155 ? -6.36041 -70.79518 7.78075 1.000 80.76575 155 THR H N 1
ATOM 13415 C CA . THR H 1 155 ? -6.69313 -69.42201 7.41324 1.000 62.47214 155 THR H CA 1
ATOM 13416 C C . THR H 1 155 ? -5.86054 -68.95196 6.22679 1.000 78.19646 155 THR H C 1
ATOM 13417 O O . THR H 1 155 ? -6.38978 -68.36348 5.27650 1.000 93.75950 155 THR H O 1
ATOM 13421 N N . ASN H 1 156 ? -4.54727 -69.19561 6.27013 1.000 82.91071 156 ASN H N 1
ATOM 13422 C CA . ASN H 1 156 ? -3.68533 -68.79793 5.16099 1.000 77.60858 156 ASN H CA 1
ATOM 13423 C C . ASN H 1 156 ? -4.07581 -69.52012 3.87889 1.000 83.28332 156 ASN H C 1
ATOM 13424 O O . ASN H 1 156 ? -3.98531 -68.95234 2.78445 1.000 92.69546 156 ASN H O 1
ATOM 13429 N N . ALA H 1 157 ? -4.51576 -70.77453 3.99573 1.000 86.72249 157 ALA H N 1
ATOM 13430 C CA . ALA H 1 157 ? -4.98834 -71.50398 2.82516 1.000 76.98936 157 ALA H CA 1
ATOM 13431 C C . ALA H 1 157 ? -6.23910 -70.85795 2.24831 1.000 81.39272 157 ALA H C 1
ATOM 13432 O O . ALA H 1 157 ? -6.40650 -70.78714 1.02525 1.000 80.82761 157 ALA H O 1
ATOM 13434 N N . LEU H 1 158 ? -7.12492 -70.37200 3.11870 1.000 94.38179 158 LEU H N 1
ATOM 13435 C CA . LEU H 1 158 ? -8.36445 -69.75777 2.65897 1.000 96.00026 158 LEU H CA 1
ATOM 13436 C C . LEU H 1 158 ? -8.11120 -68.38352 2.05208 1.000 91.43533 158 LEU H C 1
ATOM 13437 O O . LEU H 1 158 ? -8.73248 -68.01905 1.04895 1.000 89.03305 158 LEU H O 1
ATOM 13442 N N . CYS H 1 159 ? -7.23103 -67.59072 2.66404 1.000 87.25188 159 CYS H N 1
ATOM 13443 C CA . CYS H 1 159 ? -6.92465 -66.27726 2.10740 1.000 79.67763 159 CYS H CA 1
ATOM 13444 C C . CYS H 1 159 ? -6.16447 -66.38437 0.78892 1.000 88.02937 159 CYS H C 1
ATOM 13445 O O . CYS H 1 159 ? -6.44813 -65.64025 -0.15707 1.000 94.59142 159 CYS H O 1
ATOM 13448 N N . THR H 1 160 ? -5.19979 -67.30554 0.70508 1.000 76.86711 160 THR H N 1
ATOM 13449 C CA . THR H 1 160 ? -4.37337 -67.41208 -0.49626 1.000 79.55539 160 THR H CA 1
ATOM 13450 C C . THR H 1 160 ? -5.18420 -67.81468 -1.72478 1.000 73.36407 160 THR H C 1
ATOM 13451 O O . THR H 1 160 ? -4.98511 -67.25758 -2.81101 1.000 86.57505 160 THR H O 1
ATOM 13455 N N . ASP H 1 161 ? -6.09158 -68.78709 -1.58597 1.000 79.61040 161 ASP H N 1
ATOM 13456 C CA . ASP H 1 161 ? -6.85815 -69.22438 -2.75194 1.000 96.62526 161 ASP H CA 1
ATOM 13457 C C . ASP H 1 161 ? -7.75592 -68.11392 -3.28751 1.000 88.38922 161 ASP H C 1
ATOM 13458 O O . ASP H 1 161 ? -7.97280 -68.02246 -4.50144 1.000 88.64299 161 ASP H O 1
ATOM 13463 N N . SER H 1 162 ? -8.28745 -67.26735 -2.40161 1.000 76.85040 162 SER H N 1
ATOM 13464 C CA . SER H 1 162 ? -9.12454 -66.15790 -2.84727 1.000 87.14084 162 SER H CA 1
ATOM 13465 C C . SER H 1 162 ? -8.30366 -65.12267 -3.60505 1.000 85.15244 162 SER H C 1
ATOM 13466 O O . SER H 1 162 ? -8.78271 -64.53732 -4.58393 1.000 81.48590 162 SER H O 1
ATOM 13469 N N . LEU H 1 163 ? -7.06616 -64.88214 -3.16404 1.000 75.17439 163 LEU H N 1
ATOM 13470 C CA . LEU H 1 163 ? -6.19061 -63.95649 -3.87512 1.000 73.58858 163 LEU H CA 1
ATOM 13471 C C . LEU H 1 163 ? -5.90073 -64.45405 -5.28568 1.000 79.15551 163 LEU H C 1
ATOM 13472 O O . LEU H 1 163 ? -5.76578 -63.65530 -6.22040 1.000 90.44827 163 LEU H O 1
ATOM 13477 N N . ILE H 1 164 ? -5.79033 -65.77300 -5.45490 1.000 69.87789 164 ILE H N 1
ATOM 13478 C CA . ILE H 1 164 ? -5.58199 -66.34230 -6.78171 1.000 70.49653 164 ILE H CA 1
ATOM 13479 C C . ILE H 1 164 ? -6.80929 -66.11498 -7.65719 1.000 79.60724 164 ILE H C 1
ATOM 13480 O O . ILE H 1 164 ? -6.69244 -65.86021 -8.86232 1.000 89.05736 164 ILE H O 1
ATOM 13485 N N . ALA H 1 165 ? -8.00370 -66.19485 -7.06557 1.000 76.07688 165 ALA H N 1
ATOM 13486 C CA . ALA H 1 165 ? -9.23185 -65.97994 -7.82527 1.000 82.35818 165 ALA H CA 1
ATOM 13487 C C . ALA H 1 165 ? -9.33801 -64.53984 -8.31527 1.000 90.86507 165 ALA H C 1
ATOM 13488 O O . ALA H 1 165 ? -9.64842 -64.29417 -9.48697 1.000 87.33516 165 ALA H O 1
ATOM 13490 N N . VAL H 1 166 ? -9.09060 -63.57287 -7.42733 1.000 86.60376 166 VAL H N 1
ATOM 13491 C CA . VAL H 1 166 ? -9.16778 -62.16425 -7.81033 1.000 72.75289 166 VAL H CA 1
ATOM 13492 C C . VAL H 1 166 ? -8.14005 -61.84385 -8.88918 1.000 77.80352 166 VAL H C 1
ATOM 13493 O O . VAL H 1 166 ? -8.41170 -61.06934 -9.81559 1.000 80.37768 166 VAL H O 1
ATOM 13497 N N . GLU H 1 167 ? -6.94262 -62.42776 -8.78536 1.000 85.47001 167 GLU H N 1
ATOM 13498 C CA . GLU H 1 167 ? -5.91242 -62.18109 -9.78968 1.000 84.52673 167 GLU H CA 1
ATOM 13499 C C . GLU H 1 167 ? -6.33866 -62.70063 -11.15721 1.000 90.41009 167 GLU H C 1
ATOM 13500 O O . GLU H 1 167 ? -6.01624 -62.09709 -12.18756 1.000 96.37558 167 GLU H O 1
ATOM 13506 N N . GLY H 1 168 ? -7.05634 -63.82511 -11.18795 1.000 78.35474 168 GLY H N 1
ATOM 13507 C CA . GLY H 1 168 ? -7.57862 -64.32102 -12.45078 1.000 91.75617 168 GLY H CA 1
ATOM 13508 C C . GLY H 1 168 ? -8.60866 -63.39322 -13.06746 1.000 95.94493 168 GLY H C 1
ATOM 13509 O O . GLY H 1 168 ? -8.65337 -63.22198 -14.28829 1.000 101.58696 168 GLY H O 1
ATOM 13510 N N . VAL H 1 169 ? -9.45157 -62.78299 -12.23214 1.000 93.42154 169 VAL H N 1
ATOM 13511 C CA . VAL H 1 169 ? -10.47961 -61.87786 -12.73807 1.000 77.93887 169 VAL H CA 1
ATOM 13512 C C . VAL H 1 169 ? -9.84791 -60.61834 -13.31744 1.000 81.12595 169 VAL H C 1
ATOM 13513 O O . VAL H 1 169 ? -10.21868 -60.16411 -14.40634 1.000 96.21464 169 VAL H O 1
ATOM 13517 N N . GLU H 1 170 ? -8.89105 -60.03090 -12.59469 1.000 84.26549 170 GLU H N 1
ATOM 13518 C CA . GLU H 1 170 ? -8.24017 -58.81533 -13.07445 1.000 95.18072 170 GLU H CA 1
ATOM 13519 C C . GLU H 1 170 ? -7.52304 -59.06087 -14.39566 1.000 101.81674 170 GLU H C 1
ATOM 13520 O O . GLU H 1 170 ? -7.65038 -58.27308 -15.34001 1.000 105.35972 170 GLU H O 1
ATOM 13526 N N . LYS H 1 171 ? -6.75405 -60.15033 -14.47648 1.000 93.84341 171 LYS H N 1
ATOM 13527 C CA . LYS H 1 171 ? -6.01707 -60.44954 -15.69989 1.000 96.51736 171 LYS H CA 1
ATOM 13528 C C . LYS H 1 171 ? -6.95045 -60.77746 -16.85931 1.000 81.45564 171 LYS H C 1
ATOM 13529 O O . LYS H 1 171 ? -6.62287 -60.48655 -18.01547 1.000 70.35879 171 LYS H O 1
ATOM 13535 N N . GLY H 1 172 ? -8.10489 -61.37847 -16.57568 1.000 85.21413 172 GLY H N 1
ATOM 13536 C CA . GLY H 1 172 ? -9.07574 -61.69820 -17.60505 1.000 82.51785 172 GLY H CA 1
ATOM 13537 C C . GLY H 1 172 ? -9.57809 -60.48410 -18.35966 1.000 106.49379 172 GLY H C 1
ATOM 13538 O O . GLY H 1 172 ? -9.49372 -60.43356 -19.59076 1.000 111.66491 172 GLY H O 1
ATOM 13539 N N . LEU H 1 173 ? -10.10441 -59.49503 -17.63249 1.000 102.81218 173 LEU H N 1
ATOM 13540 C CA . LEU H 1 173 ? -10.61230 -58.29447 -18.28790 1.000 90.76055 173 LEU H CA 1
ATOM 13541 C C . LEU H 1 173 ? -9.48138 -57.41525 -18.80376 1.000 87.63315 173 LEU H C 1
ATOM 13542 O O . LEU H 1 173 ? -9.63843 -56.75183 -19.83495 1.000 98.15917 173 LEU H O 1
ATOM 13547 N N . LYS H 1 174 ? -8.34633 -57.38633 -18.09908 1.000 84.77647 174 LYS H N 1
ATOM 13548 C CA . LYS H 1 174 ? -7.20558 -56.60088 -18.56123 1.000 91.47079 174 LYS H CA 1
ATOM 13549 C C . LYS H 1 174 ? -6.74390 -57.06144 -19.93820 1.000 101.99165 174 LYS H C 1
ATOM 13550 O O . LYS H 1 174 ? -6.30440 -56.24670 -20.75888 1.000 98.54070 174 LYS H O 1
ATOM 13556 N N . GLY H 1 175 ? -6.82945 -58.36657 -20.20716 1.000 90.71483 175 GLY H N 1
ATOM 13557 C CA . GLY H 1 175 ? -6.52178 -58.85389 -21.54132 1.000 94.41095 175 GLY H CA 1
ATOM 13558 C C . GLY H 1 175 ? -7.45714 -58.28160 -22.58813 1.000 88.65166 175 GLY H C 1
ATOM 13559 O O . GLY H 1 175 ? -7.02291 -57.87935 -23.67016 1.000 79.64015 175 GLY H O 1
ATOM 13560 N N . ALA H 1 176 ? -8.75519 -58.23523 -22.27875 1.000 95.19642 176 ALA H N 1
ATOM 13561 C CA . ALA H 1 176 ? -9.70903 -57.60657 -23.18631 1.000 98.45831 176 ALA H CA 1
ATOM 13562 C C . ALA H 1 176 ? -9.42742 -56.11551 -23.32168 1.000 89.98509 176 ALA H C 1
ATOM 13563 O O . ALA H 1 176 ? -9.47210 -55.56404 -24.42801 1.000 84.59434 176 ALA H O 1
ATOM 13565 N N . TYR H 1 177 ? -9.14641 -55.44570 -22.19999 1.000 92.50461 177 TYR H N 1
ATOM 13566 C CA . TYR H 1 177 ? -8.77701 -54.03388 -22.24048 1.000 92.02735 177 TYR H CA 1
ATOM 13567 C C . TYR H 1 177 ? -7.52413 -53.81335 -23.07936 1.000 84.38562 177 TYR H C 1
ATOM 13568 O O . TYR H 1 177 ? -7.39665 -52.78950 -23.76072 1.000 90.29976 177 TYR H O 1
ATOM 13577 N N . LEU H 1 178 ? -6.58641 -54.76225 -23.04051 1.000 82.62214 178 LEU H N 1
ATOM 13578 C CA . LEU H 1 178 ? -5.36082 -54.62718 -23.82132 1.000 88.06944 178 LEU H CA 1
ATOM 13579 C C . LEU H 1 178 ? -5.65632 -54.64198 -25.31646 1.000 88.71433 178 LEU H C 1
ATOM 13580 O O . LEU H 1 178 ? -5.12910 -53.81913 -26.07401 1.000 95.37227 178 LEU H O 1
ATOM 13585 N N . ALA H 1 179 ? -6.49305 -55.58216 -25.76091 1.000 87.32203 179 ALA H N 1
ATOM 13586 C CA . ALA H 1 179 ? -6.82205 -55.67683 -27.17979 1.000 85.47766 179 ALA H CA 1
ATOM 13587 C C . ALA H 1 179 ? -7.59047 -54.44879 -27.65714 1.000 95.97514 179 ALA H C 1
ATOM 13588 O O . ALA H 1 179 ? -7.24059 -53.84492 -28.67823 1.000 85.68869 179 ALA H O 1
ATOM 13590 N N . LEU H 1 180 ? -8.64382 -54.06493 -26.92880 1.000 96.61095 180 LEU H N 1
ATOM 13591 C CA . LEU H 1 180 ? -9.45397 -52.91837 -27.33437 1.000 93.46142 180 LEU H CA 1
ATOM 13592 C C . LEU H 1 180 ? -8.63781 -51.63103 -27.35231 1.000 89.67584 180 LEU H C 1
ATOM 13593 O O . LEU H 1 180 ? -8.82457 -50.78435 -28.23417 1.000 96.32805 180 LEU H O 1
ATOM 13598 N N . GLU H 1 181 ? -7.73473 -51.45898 -26.38294 1.000 83.49922 181 GLU H N 1
ATOM 13599 C CA . GLU H 1 181 ? -6.89682 -50.26375 -26.36697 1.000 85.50552 181 GLU H CA 1
ATOM 13600 C C . GLU H 1 181 ? -6.00102 -50.21064 -27.59816 1.000 85.60808 181 GLU H C 1
ATOM 13601 O O . GLU H 1 181 ? -5.75041 -49.13204 -28.14892 1.000 95.76066 181 GLU H O 1
ATOM 13607 N N . ALA H 1 182 ? -5.50288 -51.36732 -28.04021 1.000 90.54703 182 ALA H N 1
ATOM 13608 C CA . ALA H 1 182 ? -4.70632 -51.41329 -29.26167 1.000 88.61602 182 ALA H CA 1
ATOM 13609 C C . ALA H 1 182 ? -5.56490 -51.15195 -30.49361 1.000 91.76027 182 ALA H C 1
ATOM 13610 O O . ALA H 1 182 ? -5.10033 -50.53791 -31.46113 1.000 91.09345 182 ALA H O 1
ATOM 13612 N N . ILE H 1 183 ? -6.81672 -51.61782 -30.47802 1.000 104.67172 183 ILE H N 1
ATOM 13613 C CA . ILE H 1 183 ? -7.71305 -51.40961 -31.61316 1.000 90.98041 183 ILE H CA 1
ATOM 13614 C C . ILE H 1 183 ? -8.01898 -49.92751 -31.79076 1.000 88.31363 183 ILE H C 1
ATOM 13615 O O . ILE H 1 183 ? -7.94139 -49.38995 -32.90204 1.000 90.01323 183 ILE H O 1
ATOM 13620 N N . ILE H 1 184 ? -8.38301 -49.24884 -30.69920 1.000 86.33693 184 ILE H N 1
ATOM 13621 C CA . ILE H 1 184 ? -8.68789 -47.82139 -30.76926 1.000 85.43676 184 ILE H CA 1
ATOM 13622 C C . ILE H 1 184 ? -7.46051 -47.03411 -31.21092 1.000 79.01218 184 ILE H C 1
ATOM 13623 O O . ILE H 1 184 ? -7.56744 -46.05507 -31.96021 1.000 79.40110 184 ILE H O 1
ATOM 13628 N N . GLU H 1 185 ? -6.27613 -47.44585 -30.75432 1.000 80.37010 185 GLU H N 1
ATOM 13629 C CA . GLU H 1 185 ? -5.05494 -46.75801 -31.15692 1.000 91.89146 185 GLU H CA 1
ATOM 13630 C C . GLU H 1 185 ? -4.78371 -46.92154 -32.64717 1.000 79.57487 185 GLU H C 1
ATOM 13631 O O . GLU H 1 185 ? -4.25439 -46.00362 -33.28295 1.000 89.33077 185 GLU H O 1
ATOM 13637 N N . ALA H 1 186 ? -5.13255 -48.07673 -33.21832 1.000 92.61576 186 ALA H N 1
ATOM 13638 C CA . ALA H 1 186 ? -4.91874 -48.29271 -34.64615 1.000 102.37913 186 ALA H CA 1
ATOM 13639 C C . ALA H 1 186 ? -5.81442 -47.39370 -35.49094 1.000 102.80427 186 ALA H C 1
ATOM 13640 O O . ALA H 1 186 ? -5.36465 -46.83108 -36.49641 1.000 107.32449 186 ALA H O 1
ATOM 13642 N N . LEU H 1 187 ? -7.08424 -47.24721 -35.10197 1.000 87.07110 187 LEU H N 1
ATOM 13643 C CA . LEU H 1 187 ? -8.00254 -46.41300 -35.87207 1.000 88.40750 187 LEU H CA 1
ATOM 13644 C C . LEU H 1 187 ? -7.59053 -44.94490 -35.85879 1.000 92.90994 187 LEU H C 1
ATOM 13645 O O . LEU H 1 187 ? -7.82513 -44.22841 -36.83852 1.000 104.23951 187 LEU H O 1
ATOM 13650 N N . GLU H 1 188 ? -6.98515 -44.47437 -34.76581 1.000 97.56430 188 GLU H N 1
ATOM 13651 C CA . GLU H 1 188 ? -6.52685 -43.08908 -34.72618 1.000 97.87560 188 GLU H CA 1
ATOM 13652 C C . GLU H 1 188 ? -5.30299 -42.87877 -35.60857 1.000 102.00375 188 GLU H C 1
ATOM 13653 O O . GLU H 1 188 ? -5.06798 -41.76241 -36.08453 1.000 112.62953 188 GLU H O 1
ATOM 13659 N N . VAL H 1 189 ? -4.51471 -43.93078 -35.83206 1.000 104.95136 189 VAL H N 1
ATOM 13660 C CA . VAL H 1 189 ? -3.34735 -43.82797 -36.70179 1.000 110.50362 189 VAL H CA 1
ATOM 13661 C C . VAL H 1 189 ? -3.73885 -44.00754 -38.16428 1.000 118.73466 189 VAL H C 1
ATOM 13662 O O . VAL H 1 189 ? -3.19789 -43.33554 -39.04976 1.000 122.58217 189 VAL H O 1
ATOM 13666 N N . ALA H 1 190 ? -4.68864 -44.90155 -38.44309 1.000 109.39272 190 ALA H N 1
ATOM 13667 C CA . ALA H 1 190 ? -5.13204 -45.16593 -39.81236 1.000 120.99353 190 ALA H CA 1
ATOM 13668 C C . ALA H 1 190 ? -6.21621 -44.15974 -40.19036 1.000 128.76591 190 ALA H C 1
ATOM 13669 O O . ALA H 1 190 ? -7.41784 -44.42676 -40.11661 1.000 121.97123 190 ALA H O 1
ATOM 13671 N N . GLU H 1 191 ? -5.77241 -42.97216 -40.60825 1.000 129.51579 191 GLU H N 1
ATOM 13672 C CA . GLU H 1 191 ? -6.70626 -41.92888 -41.01517 1.000 132.21374 191 GLU H CA 1
ATOM 13673 C C . GLU H 1 191 ? -7.07326 -42.00994 -42.49098 1.000 136.06753 191 GLU H C 1
ATOM 13674 O O . GLU H 1 191 ? -8.19204 -41.63718 -42.86251 1.000 132.83279 191 GLU H O 1
ATOM 13680 N N . ASP H 1 192 ? -6.16396 -42.48057 -43.33887 1.000 130.10463 192 ASP H N 1
ATOM 13681 C CA . ASP H 1 192 ? -6.41860 -42.58468 -44.76710 1.000 128.93861 192 ASP H CA 1
ATOM 13682 C C . ASP H 1 192 ? -6.94113 -43.97604 -45.12844 1.000 149.43486 192 ASP H C 1
ATOM 13683 O O . ASP H 1 192 ? -7.00833 -44.88257 -44.29567 1.000 154.31423 192 ASP H O 1
ATOM 13688 N N . GLU H 1 193 ? -7.32054 -44.13351 -46.40062 1.000 156.34303 193 GLU H N 1
ATOM 13689 C CA . GLU H 1 193 ? -7.81160 -45.42342 -46.88111 1.000 146.29805 193 GLU H CA 1
ATOM 13690 C C . GLU H 1 193 ? -6.71741 -46.48388 -46.86018 1.000 145.20114 193 GLU H C 1
ATOM 13691 O O . GLU H 1 193 ? -6.97734 -47.64338 -46.51657 1.000 142.67409 193 GLU H O 1
ATOM 13697 N N . GLU H 1 194 ? -5.49173 -46.10902 -47.23464 1.000 148.69721 194 GLU H N 1
ATOM 13698 C CA . GLU H 1 194 ? -4.39642 -47.07381 -47.27175 1.000 151.69778 194 GLU H CA 1
ATOM 13699 C C . GLU H 1 194 ? -4.15961 -47.69429 -45.90053 1.000 146.20752 194 GLU H C 1
ATOM 13700 O O . GLU H 1 194 ? -3.95634 -48.90918 -45.78809 1.000 129.01405 194 GLU H O 1
ATOM 13706 N N . GLY H 1 195 ? -4.17434 -46.87510 -44.84711 1.000 144.45539 195 GLY H N 1
ATOM 13707 C CA . GLY H 1 195 ? -3.95711 -47.40271 -43.50976 1.000 127.87923 195 GLY H CA 1
ATOM 13708 C C . GLY H 1 195 ? -5.04093 -48.37073 -43.07286 1.000 127.42831 195 GLY H C 1
ATOM 13709 O O . GLY H 1 195 ? -4.75220 -49.40237 -42.46125 1.000 127.48042 195 GLY H O 1
ATOM 13710 N N . LEU H 1 196 ? -6.30432 -48.04738 -43.36863 1.000 133.34378 196 LEU H N 1
ATOM 13711 C CA . LEU H 1 196 ? -7.40412 -48.91565 -42.95544 1.000 128.98166 196 LEU H CA 1
ATOM 13712 C C . LEU H 1 196 ? -7.30919 -50.29765 -43.58762 1.000 128.94205 196 LEU H C 1
ATOM 13713 O O . LEU H 1 196 ? -7.68316 -51.29213 -42.95624 1.000 131.14684 196 LEU H O 1
ATOM 13718 N N . LYS H 1 197 ? -6.81225 -50.38667 -44.82380 1.000 130.75051 197 LYS H N 1
ATOM 13719 C CA . LYS H 1 197 ? -6.70743 -51.69034 -45.47004 1.000 133.11565 197 LYS H CA 1
ATOM 13720 C C . LYS H 1 197 ? -5.65854 -52.56536 -44.79771 1.000 123.03326 197 LYS H C 1
ATOM 13721 O O . LYS H 1 197 ? -5.76924 -53.79637 -44.82606 1.000 108.90816 197 LYS H O 1
ATOM 13727 N N . ILE H 1 198 ? -4.64329 -51.95418 -44.18783 1.000 112.62586 198 ILE H N 1
ATOM 13728 C CA . ILE H 1 198 ? -3.61182 -52.72588 -43.50502 1.000 114.30258 198 ILE H CA 1
ATOM 13729 C C . ILE H 1 198 ? -4.12780 -53.26613 -42.17778 1.000 124.01319 198 ILE H C 1
ATOM 13730 O O . ILE H 1 198 ? -3.89346 -54.43026 -41.83521 1.000 140.11032 198 ILE H O 1
ATOM 13735 N N . VAL H 1 199 ? -4.84235 -52.43494 -41.41259 1.000 130.69030 199 VAL H N 1
ATOM 13736 C CA . VAL H 1 199 ? -5.30100 -52.82632 -40.08177 1.000 127.77329 199 VAL H CA 1
ATOM 13737 C C . VAL H 1 199 ? -6.63504 -53.55732 -40.09204 1.000 122.17290 199 VAL H C 1
ATOM 13738 O O . VAL H 1 199 ? -7.00242 -54.15414 -39.06859 1.000 130.39449 199 VAL H O 1
ATOM 13742 N N . ALA H 1 200 ? -7.37493 -53.52546 -41.20490 1.000 124.06528 200 ALA H N 1
ATOM 13743 C CA . ALA H 1 200 ? -8.69187 -54.15807 -41.24703 1.000 137.32533 200 ALA H CA 1
ATOM 13744 C C . ALA H 1 200 ? -8.61140 -55.62916 -40.85858 1.000 123.19120 200 ALA H C 1
ATOM 13745 O O . ALA H 1 200 ? -9.41464 -56.11667 -40.05470 1.000 109.55800 200 ALA H O 1
ATOM 13747 N N . LYS H 1 201 ? -7.65302 -56.35658 -41.43474 1.000 123.60082 201 LYS H N 1
ATOM 13748 C CA . LYS H 1 201 ? -7.49500 -57.76980 -41.10845 1.000 130.58044 201 LYS H CA 1
ATOM 13749 C C . LYS H 1 201 ? -7.11050 -57.95689 -39.64514 1.000 134.74909 201 LYS H C 1
ATOM 13750 O O . LYS H 1 201 ? -7.68322 -58.79775 -38.94161 1.000 126.33089 201 LYS H O 1
ATOM 13756 N N . ALA H 1 202 ? -6.13757 -57.17463 -39.16924 1.000 118.16302 202 ALA H N 1
ATOM 13757 C CA . ALA H 1 202 ? -5.69088 -57.29891 -37.78504 1.000 109.75924 202 ALA H CA 1
ATOM 13758 C C . ALA H 1 202 ? -6.78377 -56.89864 -36.80064 1.000 108.82320 202 ALA H C 1
ATOM 13759 O O . ALA H 1 202 ? -6.92745 -57.52093 -35.74174 1.000 111.80447 202 ALA H O 1
ATOM 13761 N N . ILE H 1 203 ? -7.55814 -55.86028 -37.12407 1.000 108.23822 203 ILE H N 1
ATOM 13762 C CA . ILE H 1 203 ? -8.59291 -55.39723 -36.20362 1.000 103.24188 203 ILE H CA 1
ATOM 13763 C C . ILE H 1 203 ? -9.70487 -56.43268 -36.07625 1.000 107.56462 203 ILE H C 1
ATOM 13764 O O . ILE H 1 203 ? -10.16425 -56.73099 -34.96737 1.000 104.15215 203 ILE H O 1
ATOM 13769 N N . LYS H 1 204 ? -10.15348 -56.99742 -37.20224 1.000 119.98245 204 LYS H N 1
ATOM 13770 C CA . LYS H 1 204 ? -11.21669 -58.00013 -37.16272 1.000 120.05926 204 LYS H CA 1
ATOM 13771 C C . LYS H 1 204 ? -10.81821 -59.19830 -36.30944 1.000 118.78461 204 LYS H C 1
ATOM 13772 O O . LYS H 1 204 ? -11.60739 -59.68087 -35.48842 1.000 110.29147 204 LYS H O 1
ATOM 13778 N N . GLU H 1 205 ? -9.59496 -59.69882 -36.49634 1.000 110.74138 205 GLU H N 1
ATOM 13779 C CA . GLU H 1 205 ? -9.11544 -60.79636 -35.66330 1.000 111.03705 205 GLU H CA 1
ATOM 13780 C C . GLU H 1 205 ? -8.99506 -60.36801 -34.20610 1.000 107.37949 205 GLU H C 1
ATOM 13781 O O . GLU H 1 205 ? -9.25264 -61.16367 -33.29483 1.000 108.94216 205 GLU H O 1
ATOM 13787 N N . ALA H 1 206 ? -8.59398 -59.11513 -33.96713 1.000 108.51788 206 ALA H N 1
ATOM 13788 C CA . ALA H 1 206 ? -8.47571 -58.62101 -32.59810 1.000 106.36516 206 ALA H CA 1
ATOM 13789 C C . ALA H 1 206 ? -9.83551 -58.56118 -31.91341 1.000 109.13091 206 ALA H C 1
ATOM 13790 O O . ALA H 1 206 ? -9.95331 -58.87193 -30.72210 1.000 105.36304 206 ALA H O 1
ATOM 13792 N N . ILE H 1 207 ? -10.87100 -58.14623 -32.64811 1.000 111.47254 207 ILE H N 1
ATOM 13793 C CA . ILE H 1 207 ? -12.21849 -58.08855 -32.08609 1.000 109.58353 207 ILE H CA 1
ATOM 13794 C C . ILE H 1 207 ? -12.70378 -59.48861 -31.73285 1.000 123.32139 207 ILE H C 1
ATOM 13795 O O . ILE H 1 207 ? -13.37381 -59.69385 -30.71254 1.000 121.06332 207 ILE H O 1
ATOM 13800 N N . LYS H 1 208 ? -12.36622 -60.47452 -32.56783 1.000 114.30760 208 LYS H N 1
ATOM 13801 C CA . LYS H 1 208 ? -12.73547 -61.85778 -32.28613 1.000 103.80478 208 LYS H CA 1
ATOM 13802 C C . LYS H 1 208 ? -12.06588 -62.35088 -31.00945 1.000 108.46518 208 LYS H C 1
ATOM 13803 O O . LYS H 1 208 ? -12.72234 -62.90844 -30.12187 1.000 114.27945 208 LYS H O 1
ATOM 13809 N N . LYS H 1 209 ? -10.75041 -62.15170 -30.90268 1.000 99.60706 209 LYS H N 1
ATOM 13810 C CA . LYS H 1 209 ? -10.02942 -62.56230 -29.70359 1.000 107.81424 209 LYS H CA 1
ATOM 13811 C C . LYS H 1 209 ? -10.49390 -61.78668 -28.47784 1.000 108.91509 209 LYS H C 1
ATOM 13812 O O . LYS H 1 209 ? -10.51461 -62.33266 -27.36813 1.000 114.36928 209 LYS H O 1
ATOM 13818 N N . ALA H 1 210 ? -10.86623 -60.51626 -28.65784 1.000 108.30650 210 ALA H N 1
ATOM 13819 C CA . ALA H 1 210 ? -11.36350 -59.71675 -27.54215 1.000 112.07904 210 ALA H CA 1
ATOM 13820 C C . ALA H 1 210 ? -12.68149 -60.26318 -27.00800 1.000 107.50149 210 ALA H C 1
ATOM 13821 O O . ALA H 1 210 ? -12.88991 -60.31440 -25.79019 1.000 106.34561 210 ALA H O 1
ATOM 13823 N N . GLU H 1 211 ? -13.58654 -60.66734 -27.90197 1.000 105.23374 211 GLU H N 1
ATOM 13824 C CA . GLU H 1 211 ? -14.85921 -61.22828 -27.46066 1.000 98.77991 211 GLU H CA 1
ATOM 13825 C C . GLU H 1 211 ? -14.66042 -62.56185 -26.75001 1.000 104.96509 211 GLU H C 1
ATOM 13826 O O . GLU H 1 211 ? -15.37527 -62.87089 -25.78955 1.000 100.51498 211 GLU H O 1
ATOM 13832 N N . GLU H 1 212 ? -13.70051 -63.36801 -27.21212 1.000 116.33527 212 GLU H N 1
ATOM 13833 C CA . GLU H 1 212 ? -13.36673 -64.60424 -26.51034 1.000 109.15251 212 GLU H CA 1
ATOM 13834 C C . GLU H 1 212 ? -12.80320 -64.32378 -25.12208 1.000 99.01728 212 GLU H C 1
ATOM 13835 O O . GLU H 1 212 ? -13.11152 -65.04020 -24.16204 1.000 104.41265 212 GLU H O 1
ATOM 13841 N N . ALA H 1 213 ? -11.96741 -63.28852 -24.99905 1.000 99.85703 213 ALA H N 1
ATOM 13842 C CA . ALA H 1 213 ? -11.38143 -62.95164 -23.70447 1.000 98.19300 213 ALA H CA 1
ATOM 13843 C C . ALA H 1 213 ? -12.44006 -62.51555 -22.69867 1.000 89.03324 213 ALA H C 1
ATOM 13844 O O . ALA H 1 213 ? -12.36920 -62.87782 -21.51803 1.000 88.48250 213 ALA H O 1
ATOM 13846 N N . ILE H 1 214 ? -13.42447 -61.73091 -23.14316 1.000 84.64705 214 ILE H N 1
ATOM 13847 C CA . ILE H 1 214 ? -14.49897 -61.30836 -22.24795 1.000 79.74955 214 ILE H CA 1
ATOM 13848 C C . ILE H 1 214 ? -15.27513 -62.51510 -21.73649 1.000 91.63595 214 ILE H C 1
ATOM 13849 O O . ILE H 1 214 ? -15.64605 -62.57886 -20.55780 1.000 87.67052 214 ILE H O 1
ATOM 13854 N N . LYS H 1 215 ? -15.52402 -63.49444 -22.60960 1.000 99.56215 215 LYS H N 1
ATOM 13855 C CA . LYS H 1 215 ? -16.23386 -64.70078 -22.19460 1.000 97.57549 215 LYS H CA 1
ATOM 13856 C C . LYS H 1 215 ? -15.44542 -65.46634 -21.13874 1.000 97.90462 215 LYS H C 1
ATOM 13857 O O . LYS H 1 215 ? -15.99038 -65.84496 -20.09536 1.000 96.44309 215 LYS H O 1
ATOM 13863 N N . LYS H 1 216 ? -14.15664 -65.71170 -21.39749 1.000 85.75270 216 LYS H N 1
ATOM 13864 C CA . LYS H 1 216 ? -13.31779 -66.37071 -20.40073 1.000 96.76641 216 LYS H CA 1
ATOM 13865 C C . LYS H 1 216 ? -13.22162 -65.55152 -19.11995 1.000 98.61899 216 LYS H C 1
ATOM 13866 O O . LYS H 1 216 ? -13.07806 -66.11807 -18.02994 1.000 98.64939 216 LYS H O 1
ATOM 13872 N N . ALA H 1 217 ? -13.29401 -64.22288 -19.22788 1.000 95.03724 217 ALA H N 1
ATOM 13873 C CA . ALA H 1 217 ? -13.30888 -63.39019 -18.03054 1.000 94.08736 217 ALA H CA 1
ATOM 13874 C C . ALA H 1 217 ? -14.60768 -63.57644 -17.25755 1.000 91.82885 217 ALA H C 1
ATOM 13875 O O . ALA H 1 217 ? -14.59422 -63.68318 -16.02603 1.000 95.47759 217 ALA H O 1
ATOM 13877 N N . GLU H 1 218 ? -15.73912 -63.60893 -17.96696 1.000 103.33246 218 GLU H N 1
ATOM 13878 C CA . GLU H 1 218 ? -17.02564 -63.85682 -17.32272 1.000 102.17745 218 GLU H CA 1
ATOM 13879 C C . GLU H 1 218 ? -17.03007 -65.19357 -16.58950 1.000 100.26428 218 GLU H C 1
ATOM 13880 O O . GLU H 1 218 ? -17.58603 -65.30421 -15.48995 1.000 88.18643 218 GLU H O 1
ATOM 13886 N N . GLU H 1 219 ? -16.43530 -66.22666 -17.19409 1.000 95.34774 219 GLU H N 1
ATOM 13887 C CA . GLU H 1 219 ? -16.29571 -67.50971 -16.51040 1.000 114.15363 219 GLU H CA 1
ATOM 13888 C C . GLU H 1 219 ? -15.51581 -67.35407 -15.21059 1.000 110.46581 219 GLU H C 1
ATOM 13889 O O . GLU H 1 219 ? -15.91670 -67.87713 -14.16416 1.000 111.76043 219 GLU H O 1
ATOM 13895 N N . ALA H 1 220 ? -14.38769 -66.64089 -15.26410 1.000 101.50019 220 ALA H N 1
ATOM 13896 C CA . ALA H 1 220 ? -13.59324 -66.40806 -14.06219 1.000 102.88480 220 ALA H CA 1
ATOM 13897 C C . ALA H 1 220 ? -14.39065 -65.66106 -12.99914 1.000 101.85270 220 ALA H C 1
ATOM 13898 O O . ALA H 1 220 ? -14.27162 -65.95790 -11.80464 1.000 113.72378 220 ALA H O 1
ATOM 13900 N N . ILE H 1 221 ? -15.20034 -64.68083 -13.41136 1.000 93.53798 221 ILE H N 1
ATOM 13901 C CA . ILE H 1 221 ? -16.00361 -63.92574 -12.45157 1.000 97.97732 221 ILE H CA 1
ATOM 13902 C C . ILE H 1 221 ? -16.97884 -64.84563 -11.72821 1.000 99.33592 221 ILE H C 1
ATOM 13903 O O . ILE H 1 221 ? -17.16819 -64.74033 -10.50970 1.000 110.54622 221 ILE H O 1
ATOM 13908 N N . LYS H 1 222 ? -17.61048 -65.76324 -12.46310 1.000 93.66240 222 LYS H N 1
ATOM 13909 C CA . LYS H 1 222 ? -18.54157 -66.69711 -11.83795 1.000 104.68638 222 LYS H CA 1
ATOM 13910 C C . LYS H 1 222 ? -17.80744 -67.64128 -10.89388 1.000 101.49326 222 LYS H C 1
ATOM 13911 O O . LYS H 1 222 ? -18.25204 -67.87782 -9.76407 1.000 95.02094 222 LYS H O 1
ATOM 13917 N N . LEU H 1 223 ? -16.68460 -68.20267 -11.35175 1.000 101.25346 223 LEU H N 1
ATOM 13918 C CA . LEU H 1 223 ? -15.89127 -69.08763 -10.50485 1.000 90.81500 223 LEU H CA 1
ATOM 13919 C C . LEU H 1 223 ? -15.37875 -68.35542 -9.27033 1.000 104.96962 223 LEU H C 1
ATOM 13920 O O . LEU H 1 223 ? -15.29467 -68.93878 -8.18296 1.000 105.49542 223 LEU H O 1
ATOM 13925 N N . ALA H 1 224 ? -15.02505 -67.07587 -9.42141 1.000 110.67025 224 ALA H N 1
ATOM 13926 C CA . ALA H 1 224 ? -14.51822 -66.30353 -8.29100 1.000 96.70324 224 ALA H CA 1
ATOM 13927 C C . ALA H 1 224 ? -15.59090 -66.09975 -7.22840 1.000 99.28694 224 ALA H C 1
ATOM 13928 O O . ALA H 1 224 ? -15.29397 -66.12724 -6.02844 1.000 92.57157 224 ALA H O 1
ATOM 13930 N N . LYS H 1 225 ? -16.83843 -65.87752 -7.64870 1.000 102.69605 225 LYS H N 1
ATOM 13931 C CA . LYS H 1 225 ? -17.93350 -65.72386 -6.69533 1.000 117.80747 225 LYS H CA 1
ATOM 13932 C C . LYS H 1 225 ? -18.07579 -66.95465 -5.80779 1.000 120.85481 225 LYS H C 1
ATOM 13933 O O . LYS H 1 225 ? -18.05920 -66.85534 -4.57610 1.000 113.80213 225 LYS H O 1
ATOM 13939 N N . GLU H 1 226 ? -18.21719 -68.13054 -6.42298 1.000 116.29021 226 GLU H N 1
ATOM 13940 C CA . GLU H 1 226 ? -18.42368 -69.35288 -5.65241 1.000 114.86460 226 GLU H CA 1
ATOM 13941 C C . GLU H 1 226 ? -17.22115 -69.67639 -4.77233 1.000 120.50472 226 GLU H C 1
ATOM 13942 O O . GLU H 1 226 ? -17.38187 -70.09272 -3.61885 1.000 135.21611 226 GLU H O 1
ATOM 13948 N N . SER H 1 227 ? -16.00884 -69.49432 -5.29829 1.000 111.74314 227 SER H N 1
ATOM 13949 C CA . SER H 1 227 ? -14.80714 -69.83799 -4.54396 1.000 102.68896 227 SER H CA 1
ATOM 13950 C C . SER H 1 227 ? -14.66146 -68.95937 -3.30641 1.000 100.48010 227 SER H C 1
ATOM 13951 O O . SER H 1 227 ? -14.56807 -69.45820 -2.17924 1.000 100.91833 227 SER H O 1
ATOM 13954 N N . VAL H 1 228 ? -14.64379 -67.63991 -3.50268 1.000 103.76732 228 VAL H N 1
ATOM 13955 C CA . VAL H 1 228 ? -14.39682 -66.71612 -2.39923 1.000 98.31901 228 VAL H CA 1
ATOM 13956 C C . VAL H 1 228 ? -15.52558 -66.77336 -1.37616 1.000 108.11036 228 VAL H C 1
ATOM 13957 O O . VAL H 1 228 ? -15.28470 -66.68848 -0.16539 1.000 113.86545 228 VAL H O 1
ATOM 13961 N N . GLU H 1 229 ? -16.77100 -66.91359 -1.83964 1.000 104.16758 229 GLU H N 1
ATOM 13962 C CA . GLU H 1 229 ? -17.90715 -66.93670 -0.92117 1.000 112.33811 229 GLU H CA 1
ATOM 13963 C C . GLU H 1 229 ? -17.78899 -68.07328 0.08743 1.000 123.02598 229 GLU H C 1
ATOM 13964 O O . GLU H 1 229 ? -17.96857 -67.86710 1.29317 1.000 110.24465 229 GLU H O 1
ATOM 13970 N N . LYS H 1 230 ? -17.48231 -69.28307 -0.38568 1.000 117.94500 230 LYS H N 1
ATOM 13971 C CA . LYS H 1 230 ? -17.34015 -70.40957 0.53142 1.000 105.29066 230 LYS H CA 1
ATOM 13972 C C . LYS H 1 230 ? -16.15514 -70.21331 1.46866 1.000 109.71802 230 LYS H C 1
ATOM 13973 O O . LYS H 1 230 ? -16.25981 -70.47652 2.67255 1.000 120.49191 230 LYS H O 1
ATOM 13979 N N . ASN H 1 231 ? -15.01928 -69.75600 0.93352 1.000 103.56447 231 ASN H N 1
ATOM 13980 C CA . ASN H 1 231 ? -13.83517 -69.55235 1.76308 1.000 102.08869 231 ASN H CA 1
ATOM 13981 C C . ASN H 1 231 ? -14.08194 -68.49063 2.82734 1.000 103.58429 231 ASN H C 1
ATOM 13982 O O . ASN H 1 231 ? -13.56951 -68.59450 3.94846 1.000 100.89802 231 ASN H O 1
ATOM 13987 N N . LEU H 1 232 ? -14.85884 -67.45652 2.49414 1.000 102.86048 232 LEU H N 1
ATOM 13988 C CA . LEU H 1 232 ? -15.17625 -66.43096 3.48190 1.000 112.51025 232 LEU H CA 1
ATOM 13989 C C . LEU H 1 232 ? -16.08403 -66.97558 4.57682 1.000 121.20646 232 LEU H C 1
ATOM 13990 O O . LEU H 1 232 ? -16.05935 -66.47464 5.70693 1.000 121.63163 232 LEU H O 1
ATOM 13995 N N . GLU H 1 233 ? -16.89005 -67.99355 4.26327 1.000 121.40385 233 GLU H N 1
ATOM 13996 C CA . GLU H 1 233 ? -17.75031 -68.59411 5.27730 1.000 113.33396 233 GLU H CA 1
ATOM 13997 C C . GLU H 1 233 ? -16.94528 -69.43841 6.25765 1.000 109.78317 233 GLU H C 1
ATOM 13998 O O . GLU H 1 233 ? -17.19823 -69.40033 7.46781 1.000 109.69925 233 GLU H O 1
ATOM 14004 N N . LYS H 1 234 ? -15.97690 -70.21223 5.75687 1.000 99.80085 234 LYS H N 1
ATOM 14005 C CA . LYS H 1 234 ? -15.11697 -70.98154 6.65173 1.000 108.58160 234 LYS H CA 1
ATOM 14006 C C . LYS H 1 234 ? -14.29782 -70.06442 7.55145 1.000 109.07721 234 LYS H C 1
ATOM 14007 O O . LYS H 1 234 ? -14.06277 -70.38080 8.72403 1.000 107.75271 234 LYS H O 1
ATOM 14013 N N . LEU H 1 235 ? -13.84782 -68.92517 7.01876 1.000 104.00278 235 LEU H N 1
ATOM 14014 C CA . LEU H 1 235 ? -13.14001 -67.95703 7.85001 1.000 111.51011 235 LEU H CA 1
ATOM 14015 C C . LEU H 1 235 ? -14.07085 -67.36270 8.89717 1.000 116.29467 235 LEU H C 1
ATOM 14016 O O . LEU H 1 235 ? -13.68563 -67.20432 10.06182 1.000 113.23876 235 LEU H O 1
ATOM 14021 N N . LYS H 1 236 ? -15.29407 -67.01058 8.49323 1.000 117.58922 236 LYS H N 1
ATOM 14022 C CA . LYS H 1 236 ? -16.28333 -66.52545 9.44886 1.000 126.83316 236 LYS H CA 1
ATOM 14023 C C . LYS H 1 236 ? -16.56930 -67.57471 10.51657 1.000 138.15627 236 LYS H C 1
ATOM 14024 O O . LYS H 1 236 ? -16.73035 -67.24425 11.69767 1.000 128.22608 236 LYS H O 1
ATOM 14030 N N . ALA H 1 237 ? -16.63441 -68.84299 10.11930 1.000 131.14277 237 ALA H N 1
ATOM 14031 C CA . ALA H 1 237 ? -16.86847 -69.93910 11.05223 1.000 118.89115 237 ALA H CA 1
ATOM 14032 C C . ALA H 1 237 ? -15.65388 -70.15977 11.94880 1.000 114.20730 237 ALA H C 1
ATOM 14033 O O . ALA H 1 237 ? -15.78763 -70.34727 13.15800 1.000 109.78878 237 ALA H O 1
#

Sequence (1883 aa):
GSHMDLRAELLKALLKAVEEFLKAAEEAIKELLELLKKALEVLKKLDPKSKGVEALVKGAKGAAKGIEAAMKIAKAVLEVAKIKVEKAIAGEVDPEEALRALRAALEIAFAAFELACEVLKKTLEAIKAVADDKYTAAILAGDNPAAQQKALAETNALCTDSLIAVEGVEKGLKGAYLALEAIIEALEVAEDEEGLKIVAKAIKEAIKKAEEAIKKAEEAIKLAKESVEKNLEKLKAGSHMDLRAELLKALLKAVEEFLKAAEEAIKELLELLKKALEVLKKLDPKSKGVEALVKGAKGAAKGIEAAMKIAKAVLEVAKIKVEKAIAGEVDPEEALRALRAALEIAFAAFELACEVLKKTLEAIKAVADDKYTAAILAGDNPAAQQKALAETNALCTDSLIAVEGVEKGLKGAYLALEAIIEALEVAEDEEGLKIVAKAIKEAIKKAEEAIKKAEEAIKLAKESVEKNLEKLKAGSHMDLRAELLKALLKAVEEFLKAAEEAIKELLELLKKALEVLKKLDPKSKGVEALVKGAKGAAKGIEAAMKIAKAVLEVAKIKVEKAIAGEVDPEEALRALRAALEIAFAAFELACEVLKKTLEAIKAVADDKYTAAILAGDNPAAQQKALAETNALCTDSLIAVEGVEKGLKGAYLALEAIIEALEVAEDEEGLKIVAKAIKEAIKKAEEAIKKAEEAIKLAKESVEKNLEKLKAMDLRAELLKALLKAVEEFLKAAEEAIKELLELLKKALEVLKKLDPKSKGVEALVKGAKGAAKGIEAAMKIAKAVLEVAKIKVEKAIAGEVDPEEALRALRAALEIAFAAFELACEVLKKTLEAIKAVADDKYTAAILAGDNPAAQQKALAETNALCTDSLIAVEGVEKGLKGAYLALEAIIEALEVAEDEEGLKIVAKAIKEAIKKAEEAIKKAEEAIKLAKESVEKNLEKLKADLRAELLKALLKAVEEFLKAAEEAIKELLELLKKALEVLKKLDPKSKGVEALVKGAKGAAKGIEAAMKIAKAVLEVAKIKVEKAIAGEVDPEEALRALRAALEIAFAAFELACEVLKKTLEAIKAVADDKYTAAILAGDNPAAQQKALAETNALCTDSLIAVEGVEKGLKGAYLALEAIIEALEVAEDEEGLKIVAKAIKEAIKKAEEAIKKAEEAIKLAKESVEKNLEKLKADLRAELLKALLKAVEEFLKAAEEAIKELLELLKKALEVLKKLDPKSKGVEALVKGAKGAAKGIEAAMKIAKAVLEVAKIKVEKAIAGEVDPEEALRALRAALEIAFAAFELACEVLKKTLEAIKAVADDKYTAAILAGDNPAAQQKALAETNALCTDSLIAVEGVEKGLKGAYLALEAIIEALEVAEDEEGLKIVAKAIKEAIKKAEEAIKKAEEAIKLAKESVEKNLEKLKAHMDLRAELLKALLKAVEEFLKAAEEAIKELLELLKKALEVLKKLDPKSKGVEALVKGAKGAAKGIEAAMKIAKAVLEVAKIKVEKAIAGEVDPEEALRALRAALEIAFAAFELACEVLKKTLEAIKAVADDKYTAAILAGDNPAAQQKALAETNALCTDSLIAVEGVEKGLKGAYLALEAIIEALEVAEDEEGLKIVAKAIKEAIKKAEEAIKKAEEAIKLAKESVEKNLEKLKAGSHMDLRAELLKALLKAVEEFLKAAEEAIKELLELLKKALEVLKKLDPKSKGVEALVKGAKGAAKGIEAAMKIAKAVLEVAKIKVEKAIAGEVDPEEALRALRAALEIAFAAFELACEVLKKTLEAIKAVADDKYTAAILAGDNPAAQQKALAETNALCTDSLIAVEGVEKGLKGAYLALEAIIEALEVAEDEEGLKIVAKAIKEAIKKAEEAIKKAEEAIKLAKESVEKNLEKLKA

B-factor: mean 102.02, std 21.46, range [34.98, 204.94]

Foldseek 3Di:
DLFLVLVLVLLVLLLVLLVLLLVLLVVLLVLLVVLVVLLLVLLCLLPVPDVVSVVLVVVLVVLNVVLVVLSVVLVVLSVVLVVLSVCVSVVNHPVVVSLVSSCSSLVSSLVSSVVSLVSSLVSLVSSLVSLVVVLVVCLVVVVPVPVSVVLNVLSVVLSVQLNVLSVLLNVLSVLLSVLSVVLSVQCVVPVDRVSSVVCSVVSVVSSVVSSVSSVSNSVSSVVSSVSSVVSSVVSSD/DVLLVLVLVLLVLLLVLLVLLLVLLVVLLVLLVVLLVLLLVLLCVLPVPDVVSVVLVVVLVVLNVVLVVLSVVLVVLSVVLVVLSVCVSVVNDPVLVSLVSSVSSLVSSLVSSVSSLVSSLVSLVSQLVSLCVVLVVCLVVVVPNVVSVVVNVLSCVLSVQLNVLSVLLNVLSVVLSVLSVVLSVQCVVQPDSVSSVVCSVVSVVSSVVSVVSSVVNSVSSVVSSVSSVVSSVVSVD/DVLLVLLLVLLVLLLVLLVLLLVLLVVLLVLLLVLLVLLLVLQCVLPVPDVVSVVLVVVLVVLNVVLVVLSVVLVVLSVVLVVLSVCCSVVNDPCLVSLVSSVSSLVSSLVSSVSSLVSSLVSLVSSLVSLVVVLVVCLVVVVPVVVSVVLNVLSNVLSVQLNVLSVLLNVLSVVLSVLSVVLSVQCVVQVDSVSCVVCSVVSVVSSVVSVVSSVVSSVSSVVSSVSSVVSSVVSVD/DVLVLVLLVLLLVLLVLLLVLLVVLLVLLVVLLVLLLVLLCVLPVPDVVSVVLVVVLVVLNVLLVVLSVVLVVLSVVLVVVSVCVNVVNDDVVVSLVSSVSSLVSSVVSSVSSLVSSLVSLVSSLVSLVVVLVVCLVVVVPVPVSVVVNVLSVVLSVQLNVLSVLLNVLSVLLSVLSVVLSVQCVVQVDPVSCVVCVVVNVVSSVVSVVSSVSNVVSSVVSSVSSVVSSVVSVD/DLLLVLLVLLLVLLVLLLVLLVLLLVLLLVLVVLLLVLLCVLPVPDVVSVVLSVVLVVLNVVLVVLSVVLVVLSVVLVVLSVCCSVVNDPCLVSLVSSVSSLVSSLVSSVSSLVSSLVSLVSSLVSLVVVLVVCLVVPVPVVVSVVLNVLSNVLSVVLNVLSVLLNVLSVLLSVLSVVLSVQCVVQVDPVSSVVCSVVNVVSSVVSVVSSVSSSVSSVVSSVSSVVSSVVSVD/DLVLVLLVLLLVLLVLLLVLLVLLLVLLLVLLVLLLVLLCVLPVPDVVSVVLVVVLVVLNVVLVVLSVVLVVLSVVLVVLSVVCVVVNDPCVVSLVSSVSSLVSSLVSSVSSLVSSLVSLVSSLVSLLVVLVVCLVVPVPVVVSVVVNVLSNVLSVQLNVLSVLLNVLSVVLSVLSVVLSVQCVVQVDPVSSVVCSVVSVVSSVVSSVSSVVSSVSSVVSSVSSVVSSVVSSD/DLVLVLVLLVLLLVLLVLLLVLLVVLLVLLVVLLVLLLVLLCVLPVPDVVSVVLVVVVVVLNVVLVVLSVVLVVLSVVLVVQSVCVSVVNHPCVVSLVSSVSSLVSSLVSSVSSLVSSLVSLVSSLVSLLVVLVVCLVVPVPVVVSVVVNVLSNVLSVQLNVLSVQLNVLSVLLSVLSVVLSVQCVVQVDPVSCVVCSVVNVVSSVVSVVSSVVSSVSSVVSSVSSVVSSVVSSD/DVVLVLVLVLLVLLLVLLVLLLVLLVVLLVLLVVLLVLLLVLLCVLPVPDPVSVVLVVVLVVLNVVLVVLSVVLVVLSVVLVVVSVCVSVVNDPCVVSLVSSVSSLVSSLVSSVSSLVSSLVSLVSSLVSLVVVLVVCLVVVVPVPVSVVVNVLSNVLSVVLNVLSVLLNVLSVLLSVLSVVLSVQCVVQPDPVSSVVCSVVSVVSSVVSVVSSVVSSVSSVVSSVSNVVSSVVSVD

Solvent-accessible surface area: 69264 Å² total; per-residue (Å²): 55,91,39,80,92,30,50,11,82,1,7,118,37,0,35,124,0,0,44,31,0,6,113,0,0,72,69,0,10,134,33,5,19,75,6,7,117,66,0,9,97,8,0,121,116,34,35,76,187,16,84,0,2,76,0,3,24,60,0,0,82,0,0,16,49,0,1,55,0,0,8,72,0,0,90,10,1,6,67,5,0,76,44,16,1,110,47,13,53,23,20,10,23,56,45,42,56,0,2,118,1,0,74,6,0,0,66,12,0,8,36,0,0,79,9,3,0,50,2,1,40,60,1,1,82,6,1,57,31,7,0,40,35,90,30,47,57,19,31,54,58,51,79,90,57,76,46,42,67,117,28,30,22,95,11,32,34,34,0,10,25,1,33,12,0,0,16,0,0,16,13,0,0,64,0,0,46,19,0,0,36,4,0,0,37,0,14,39,6,2,95,59,88,80,2,6,113,56,0,10,150,11,0,96,54,0,5,119,29,0,10,66,0,6,113,25,0,61,72,0,4,113,33,2,30,59,7,0,83,118,13,4,79,109,27,98,107,46,80,34,88,97,36,35,16,81,1,3,115,36,0,25,129,1,0,44,50,0,2,116,3,0,24,100,0,1,117,56,8,11,66,3,6,109,64,0,11,72,8,0,82,118,39,38,103,196,18,86,0,2,69,0,5,3,33,0,0,69,0,0,19,46,0,0,56,0,0,6,71,0,0,90,10,0,9,68,7,0,54,46,28,2,104,59,13,68,66,31,114,20,67,32,70,36,0,1,112,0,0,50,5,0,0,76,14,0,12,41,0,0,60,7,3,4,41,4,0,59,43,0,2,69,7,0,68,34,9,0,60,30,107,32,42,53,20,34,81,81,53,86,87,54,66,50,35,67,89,26,28,20,109,9,31,31,33,2,6,29,1,35,11,0,4,27,0,4,28,1,0,0,32,0,0,43,22,0,0,33,3,0,0,49,0,0,35,10,0,69,56,24,78,2,6,116,45,0,11,132,7,0,98,56,0,16,134,34,0,43,58,0,3,109,45,1,67,72,0,15,144,30,5,46,77,8,0,58,102,12,4,96,98,42,119,120,98,65,28,128,89,28,54,15,78,3,8,108,35,0,31,121,0,0,56,41,0,5,126,6,0,34,51,0,7,86,32,7,14,46,4,7,119,45,0,4,16,7,0,24,88,28,38,90,179,22,83,1,1,24,0,3,0,45,0,0,40,0,0,16,40,0,0,66,0,0,10,64,0,0,60,7,0,17,65,5,0,76,41,11,3,119,42,13,64,78,64,119,34,88,26,77,55,0,6,103,0,0,44,4,0,0,78,12,0,13,40,0,0,53,3,3,0,64,2,0,39,69,1,1,78,9,0,62,37,3,0,57,31,102,37,37,57,20,32,64,79,52,91,88,53,80,50,35,71,126,30,27,23,88,10,32,33,25,1,8,27,2,34,13,0,0,16,0,1,11,4,0,0,50,0,0,46,22,0,0,42,3,0,0,51,0,17,42,14,4,81,62,64,101,3,4,108,55,1,4,151,16,1,65,64,0,10,144,28,0,29,78,0,2,108,36,0,88,67,0,10,132,30,4,59,87,1,0,55,95,6,2,109,110,35,83,116,176,40,74,58,4,26,5,10,99,37,1,28,105,1,0,48,38,0,7,126,3,0,74,58,0,10,124,26,8,23,61,4,8,128,58,0,18,79,8,0,70,118,31,44,87,188,12,82,0,0,54,0,2,14,57,0,0,103,0,0,18,44,0,0,68,0,0,9,77,0,0,77,7,0,14,63,5,0,59,49,25,2,107,47,14,61,83,57,125,27,95,44,84,75,0,6,145,0,0,51,3,0,0,70,11,0,11,40,0,1,80,8,2,0,47,1,0,51,50,0,1,60,5,0,64,33,14,0,60,34,107,39,38,57,22,27,81,81,51,89,84,60,70,48,40,61,107,28,19,17,109,9,36,28,30,1,15,31,2,35,11,0,5,19,0,1,30,17,0,0,55,0,2,39,15,0,4,39,3,0,0,40,0,13,47,3,0,82,52,110,87,3,4,114,33,0,22,124,7,0,56,46,0,14,123,36,3,30,67,0,6,115,30,0,64,58,0,5,144,30,4,52,92,11,0,43,121,11,5,114,98,40,114,119,160,61,46,10,82,2,1,110,36,0,25,118,0,0,41,35,0,4,135,2,0,75,87,0,3,136,13,2,17,59,0,6,122,63,0,14,82,6,0,80,116,33,28,76,185,18,90,0,0,51,0,2,24,57,0,0,98,0,0,21,48,0,0,65,0,0,8,65,0,0,74,8,0,13,69,5,0,62,41,20,2,103,55,13,59,56,12,79,27,35,33,68,64,0,1,150,0,0,56,5,0,0,94,11,0,15,36,0,0,58,6,2,2,53,1,1,60,56,0,1,61,5,0,58,33,13,0,41,34,86,29,48,55,21,30,81,81,52,90,89,54,78,47,35,62,148,34,31,20,91,8,35,27,17,1,7,30,2,32,12,0,5,19,0,1,25,3,0,0,53,0,0,37,20,0,0,44,3,0,0,45,0,0,41,10,0,82,74,105,90,3,12,120,55,0,11,153,11,0,87,56,0,13,137,52,0,35,70,0,2,122,57,0,78,57,0,5,151,15,0,82,83,13,0,52,120,15,5,101,86,34,116,114,167,48,61,27,79,1,4,120,37,0,25,140,0,0,45,41,0,8,142,0,0,36,82,0,8,126,39,7,17,75,4,6,124,68,0,14,83,9,0,85,127,34,43,89,190,12,88,0,0,63,0,3,2,58,0,0,72,0,0,18,51,0,0,72,0,0,9,79,0,0,86,8,1,14,63,4,0,77,46,25,3,122,54,12,65,64,64,126,43,86,33,69,71,1,9,151,0,0,54,2,0,0,69,11,0,15,40,0,0,54,5,3,3,42,2,0,36,73,0,0,66,7,0,63,32,14,0,57,36,103,41,42,55,20,32,82,74,51,90,88,55,79,52,36,69,146,29,27,21,92,11,29,36,21,1,8,27,2,30,15,0,2,11,0,1,9,0,0,0,47,0,0,45,19,0,0,40,3,0,0,44,0,4,71,8,0,79,72,122,80,2,9,128,51,1,10,157,12,0,89,63,0,7,131,52,0,34,71,0,0,104,55,0,54,63,0,6,110,10,3,91,58,5,0,39,120,8,5,102,94,33,116,122,84,110,118,47,14,10,88,1,1,119,33,0,20,121,0,0,44,43,0,10,149,5,0,64,99,0,8,142,23,7,19,67,3,8,127,64,0,11,59,3,0,80,118,38,54,103,191,19,85,0,5,73,0,3,3,55,0,0,75,0,0,15,50,0,0,59,0,0,9,78,0,0,92,7,0,20,67,4,0,57,51,14,1,106,62,4,44,68,38,133,38,76,27,69,48,0,3,126,0,0,54,4,0,0,70,13,0,16,45,0,0,55,6,3,1,58,1,0,37,80,0,1,63,8,0,60,35,15,1,46,47,113,48,46,52,19,28,66,66,51,81,90,55,78,48,42,65,143,27,35,19,92,11,28,36,21,0,9,28,1,25,13,0,2,9,0,2,29,10,0,0,69,0,0,41,18,0,0,36,2,0,0,44,0,2,53,8,0,93,60,89,83,3,1,128,61,0,8,153,14,0,72,60,0,12,146,42,0,38,67,0,2,122,55,0,80,61,0,13,140,21,4,74,56,3,0,51,103,9,4,105,98,27,125,119,60,84,63,70,102,27,31,11,77,2,3,123,36,0,26,120,0,0,40,44,0,7,136,2,0,36,86,0,7,126,34,5,14,72,4,6,120,73,0,11,96,6,0,85,99,18,50,92,190,16,50,0,0,59,0,3,1,60,0,0,78,0,0,18,42,0,0,66,1,0,6,80,0,0,86,8,0,14,66,5,0,58,55,24,3,108,51,7,63,68,55,126,36,104,50,68,51,0,7,136,0,0,44,5,0,0,72,12,0,13,38,0,0,62,6,3,1,46,1,0,64,58,0,1,70,6,1,62,31,6,0,64,39,103,31,40,58,17,44,75,81,51,87,84,60,83,50,38,81,150,28,27,19,92,12,43,26,15,1,12,30,2,36,12,0,5,32,0,0,28,1,0,0,50,0,0,44,19,0,0,42,3,0,0,41,0,16,33,5,1,83,60,42,89,1,0,139,50,1,14,153,10,0,92,39,0,10,116,32,0,38,66,0,1,113,50,0,70,72,0,7,154,30,4,93,94,10,0,38,122,13,5,94,92,20,135,118

Nearest PDB structures (foldseek):
  8r5s-assembly1_B  TM=1.001E+00  e=2.373E-23  unidentified
  7x8v-assembly5_E  TM=4.958E-01  e=2.395E-02  Oryza sativa Japonica Group
  8gl3-assembly1_A  TM=5.302E-01  e=5.160E-02  synthetic construct
  7sqc-assembly1_1J  TM=2.564E-01  e=1.218E+00  Chlamydomonas reinhardtii
  8to0-assembly1_F  TM=3.723E-01  e=5.653E+00  Mus musculus